Protein 5E6Z (pdb70)

B-factor: mean 31.88, std 15.24, range [7.09, 123.23]

Sequence (2352 aa):
THLRPYETLGAHADTMDGVTGTRFSVWAPNARRVSVVGQFNYWDGRRHPMRLRKESGIWELFIPGAHNGQLYKYEMIDANGNLRLKSDPYAFEAQMRPETASLICGLLPEKVVQTEERKKANQFDAPISIYEVVHLGSWRRHTDNNFWLSYRELADQLVPYAKWMGFTHLELLPINEHPFFDGSWGYQPTGLYAPTRRFGTRDDFRYFIDAAHAAGLNVILDWVPGHFPTDDFALAEFDGTNLYEHSTLIYNYGRREVSNFLVGNALYWIERFGIDALRVDAVASMIYRRGGRENLEAIEFLRNNTNRILGEQVSGAVTMAEESTDFPGVSRPQDMGGLGFWYKWNLGWMHDTLDYMKLDPVVYRQYHHDKLTFGILYNYTENFVLPLSHDEVVHGKKSILDRMPGDAWQKFANLRAYYGWMWAFPGKKLLFMGNEFAQGREWNHDASLDWHLLEGGDNWHHGVQRLVRDLNLTYRHHKAMHELDFDPYGFEWLVVDDDKEERSVLIFVRRDKEGNEIIVASNFTPVPRHDYRFGINQPGKWREILNTDSMHHYHGSNAGNGGTVHSDEIASHGRQHSLSLTLPPLATIWLVREAETHLRPYETLGAHADTMDGVTGTRFSVWAPNARRVSVVGQFNYWDGRRHPMRLRKESGIWELFIPGAHNGQLYKYEMIDANGNLRLKSDPYAFEAQMRRPETASLICGLPEKVVQTEEERKKANQFDAPISIYEVHLGSWRRHTDNNFWLSYRELADQLVPYAKKWMGFTHLELLPINEHPFDGSWGYQPTGLLYAPTRRFGTRDDFRYFIDAAHAAGLNVILLDWVPGHFPTDDFALAEFDGTNLYEHSDPRTLIYNYGRREVSNFLVGNALYWIERFGIDALRVDAVASMIYRDIPNEFGGRENLEAIEFLRNTNRILGEQVSGAVTMAEESTDFPGVSRPQDMGGLGFWYKWNLGWMHDTLDYMKLDPVYRQYHHDKLTFGILLYNYTENFVLPLSHDEVVHGKKSILDRMPGDAWQKFANLRAYYGWMWAFPGKKLLFMGNEFAQGREWNHDASLDWHLLEGGDNWHHGVQRLVRDLNLTYRHHKAMHELDFDPYGFEWLVVDDKERSVLIFVRRDKEGNEIIVASNFTPVPRHDYRFGINQPGKWRREILNTDSMHHYHGSNAGNGGTVHSDEIASHGRQHSLSLTLPPLATIWLVREAEHLRPYETLGAHADTMDGVTGTRFSVWAPNARRVSVVGQFNYWDGRRRHPMRLRKESGIWELFIPGAHNGQLYKYEMIDANGNLRLKSDPYAFEAQMRPETASLICGLPEKVVQTEERKKANQFDAPISIYEVHLGSWRRHTDNNFWLSYRELADQLVPYAKWMGFTHLELLPINEHPFDGSWGYQPTGLYAPTRRFGTRDDFRYFIDAAHAAGLNVILDWVPGHFPTDDFALAEFDGTNLYEHSLIYNYGRREVSNFLVGNALYWIERFGIDALRVDAVASMIYRENLEAIEFLRNTNRILGEQVSGAVTMAEESTDFPGVSRPQDMGGLGFWWYKWNLGWMHDTLDYMKLDPVYRQYHHDKLTFGILYNYTENFVLPLSHDEVVHGKKSILDRMPGDAWQKFANLRAYYGWMWAFPGKKLLFMGNEFAQGREWNHDASLDWHLLEGGDNWHHGVQRLVRDLNLTYRHHKAMHELDFDPYGFEWLVVDDKERSVLIFVVRRDKEGNEIIVASNFTPVPRHDYRFGINQPGKWRREILNTDSMHYHGSNAGNGGTVHSDEIASHGRQHSLSLTLPPLATIWLVREAETHLRPYETLGAHADTMDGVTGTRRFSVWAPNARRVSVVGQFNYWDGRRHPMRLRKESGIWELFIPGAHNGQLYKYEMIDANGNLRLKSDPYAFEAQMRPETASLICGLPEKVVQTEERKKANQFDAPISIYEVHLGSWRRHTDNNFWLSYRELADQLVPYAKWMGFTHLELLPINEHPFDGSWGYQPTGLYAPTRRRFGTRDDFRYFIDAAHAAGLNVILDWVPGHFPTDDFALAEFDGTNLYEHSTLIYNYGRREVSNFLVGNALYWIERFGIDALRVDAVASMIYRDGRENLEAIEFLRNTNRILGEQVSGAVTMAEESTDFPGVSRPQDMGGLGFWYKWNLGWMHDTLDYMKLDPVYRQYHHDDKLTFGILYNYTENFVLPLSHDEVVHGKKSILDRMPGDAWQKFANLRAYYGWMWAFPGKKLLFMGNEFAQGREWNHDASLDWHLLEGGDNWHHGVQRLVRDLNLTYRHHKAMHELDFDPYGFEWLVVDDKERSVLIFVVRRDKEGNEIIVASNFTPVPRHDYRFGINQPGKWREILNTDSMHYHGSNAGNGGTVHSDEIASHGRQHSLSLTLPPLATIWLVREAE

CATH classification: 2.60.40.10 (+2 more: 3.20.20.80, 2.60.40.1180)

Organism: Escherichia coli O139:H28 (strain E24377A / ETEC) (NCBI:txid331111)

Foldseek 3Di:
DLQACLQPAAWAWDQDVHFIWIKHKDAALQFPWKFKAWPLHVRDSVPGTFDDPNVGRMTIGTDGPHAFPIWIWMWTQFSVGDTDTAERLSQLAADAPPDGTGGHDHFAAWDAADPLLLVCPDQLAFAAEAEELQLAAAADPPPQAGAALQVCLVPVLVVCLLLQHQAYEYEAQAADNDLVVSNQQHQHLNYGHPSRHHPVSNLVSCVSNVVSNHAYEYAHHLFHDHDPPPRQQCRRVDRDQFDVVTGGPLVDSSNLSSRLNSVVRCCTRSVHQEYEYEPLQSQQACVPGGDPSSLVSQLVSLVVCCVPPNSHFYEYEYDPCDFAQCHHVVPVHSNGPEYEPVLLVVLVLVLQLDDLQCNLVRLCSLLVCVVCQQRGQYEHEPELVCQDDPNWFSLVSGDDDNVRSLLLLLASLLSNQQAQHHYYYYNLSQLRQGHGDDSSGYGPCVVCDDDDDLSNLSNVSSSLSSVVCRVDSLRRRPSNPPLQKAWFPSNPSVQSKTWIWGAHPVGFTKIKIGGQAQDKDFQAKTADDDFAKKDWSHKSQCCSNPHPRDWAPDIWGWDQPDHPNHRIMTGIIHHGSMMIMMGHDDD/DLLAVLQPAAWAWDADPRFIFIKHKAQFQQFPWKAKAWPVNVRDRVPGTWDAPNVRNMTMDTDGPHDFFIWIWMFTLFNVRDTDTAEGLSQLAADDPPDGTGTRDGFAAWDAADPLLLVCPDQLAFAAEAEELQLAQAADPPPRAGAALQVCLVPVLVVCLLLQHQEYEYQAQAADHDLVVSNQQHLHLNYGHPSRHHPVSNLVSCVSNVVSNHAYEYAHHLFHDHDPPPRPACNRVDRDQFDDDVVRTHGPLQDSSNLSSRLSSVVRCCTRRVHQEYEYEPLQSQQAPCVAPPVRHGTPPSSLVSLLVSLVVCCVPPPSRFYEYEYDPCPFACCHHVVVVYSNGPEYEPVLLVVLLLVLQLDDLQCNLVSLCSLVVCVVCQQRGQYEHEPELVCQDDPNWFSLVSGDDDPQRSLLLLLQSVLSNQQAQHHYYYYNQVQLRQGHGRDSSGYGPCVVCPDDDDLSVLSNVSSSLSSVVCRVDSLRRRPSNPPLQKDWFDSNPSNQSKTWIWGAHPVGWTKIKIGGQAQDKDFQAKTADDDFAKKDWSHKSQCVSSPHPRDWAPDIWGWAQDDHSNHRIMTTIIHHGSMMTMMGGDDD/DLACLQPAAWAWDADPNFTFIKHKAAQLLWPWKAKAFVVNVRDRVPGTWDAPNVRNMTMDTDTPHDFFTWIWMWTQFNVRDTDTAERLSQQAFDDQPDGTGTDDGFAAWDDQDPLLLVCPDQLHFAAEAEDLQLAAAADPVPRAGAALQSCLVPVQVVCLLLQHQAYEYEAQAADNDLVCSNQQHLHLNYGHCSRHHPVSNLVSCVSNVVSNHAYEYAHHQFHDHPPPPRQACRRPHRPQCDCPHGPLVDDVNLSSRLNSVVRCCTRRVHQEYEYEALQSQQPVGDVSSLVSLLVSLVVCCVPPNSRFYEYEYPDCPFAQCHHVVVVYSNGPEYEPVLLVVLLLVLQLDDQVCNLVRLCSLVVCVVCQQRGQYAHDPELVCQDDPNWFSLVSHDDPPQRSLLLLLQSVLSNLQAQHHYYHYNLSQLPQGHGRDSSYYRPCVVCPDDDDLSNLSNVSSSLSSVVCRVDSLRRRPSNPPLQKDWFDSNVSVQSKGKIWGAHPVGFIKIKIGGQAQDKDFQAKTADDDFAKKDWPDKSLCVSSVHPRDWQPDIWGWDLDDHSHHRIMTTIIHHGSMMTMMGHDDD/DLQAVLQPAAWDWDADPNFTFIKHKAAQQQFPWKFKAFVVHPRDRPPGTWDADNVGSMTMDTDGPHDFFTWIWMWTLFNVRDTDTAERLSAQAFDPPPDTTGTRDGFAAWDDADVLLLVCVDQLAFAAEAEDLQLAAAADDPPLAGAALQSCLVPVLVVCLLLQHQEYEYEAQAADDDLVVSNQQHQHLNYGHPRRHHVVSNLVSCVSNVVSNHAYEYAHHLFHDHDPPCRPACNRVDRDQFDVVTGGPLLDSSNLSSRLSSVVRCCTRRVHQEYEYEALQSQQAPCVGGPVSSLVSQLVSLVVCCPPVNSRFYEYEYDPCPFACCHHVVVPHSNHPEYEPVLLVVLVLVLQLDAVVCNLVRLCSLVVCVVCQQRGQYEHDPELVCQDDPNWFSLVSHDDDPQRSLLLLLQSVLSNQQAQHHYYYYNLSQLRQGHGDDSSGYHPCCVCPDDDDLSVLSNVSSSLSSVVCRVDSLRRRPSNPPLQKAWFDSNPSVQSKTWIWGAHPVGFIKIKIGGQAQDKDFQAKTADDDFAKKDWSHKSQCVSSPHPRDWAPDIFGWDQDDHPNHRIMTTIIRHGSMMIMMGGDDD

Solvent-accessible surface area: 88338 Å² total; per-residue (Å²): 140,52,54,36,13,0,51,64,14,0,2,28,82,51,76,74,155,65,78,95,4,2,80,0,8,2,10,0,50,59,0,137,97,2,2,0,1,0,95,39,1,187,101,19,16,204,144,45,89,12,68,57,135,81,145,46,3,33,22,54,34,28,2,73,53,1,100,89,51,29,25,2,33,1,23,1,30,5,31,130,47,73,90,112,98,14,25,5,15,5,8,4,6,15,40,117,113,118,101,42,5,1,24,2,26,10,40,10,136,112,28,123,28,62,127,109,30,48,115,27,2,87,84,69,10,28,0,0,0,0,0,0,17,4,3,0,0,60,34,20,118,140,68,75,132,75,3,37,0,102,30,0,5,73,27,0,5,45,30,0,81,78,5,0,1,12,0,0,0,0,3,4,4,7,19,7,27,123,44,43,13,35,0,20,85,0,36,13,6,0,0,1,0,54,33,10,22,47,12,79,26,0,45,87,0,0,57,23,0,24,95,18,59,4,4,0,0,2,3,8,0,1,18,53,10,2,89,22,85,170,11,7,23,105,0,0,18,53,55,0,2,5,66,142,166,68,85,1,25,14,49,76,153,63,0,17,27,2,1,4,0,0,0,0,0,4,9,26,23,0,6,1,0,0,0,2,2,18,28,0,14,61,9,0,47,225,74,88,154,59,35,113,59,0,7,84,4,3,62,42,4,4,115,17,1,33,115,65,16,69,21,3,8,3,0,0,23,3,72,68,122,16,96,16,0,5,67,62,55,127,129,54,1,0,10,8,63,0,14,3,3,35,35,4,4,96,34,0,6,55,0,0,108,41,70,18,92,121,0,69,144,59,3,83,53,3,31,100,4,24,143,44,1,63,76,8,13,4,0,0,3,0,2,3,54,19,6,9,153,60,96,110,5,3,12,58,32,2,22,41,101,55,146,47,50,12,10,1,0,12,0,1,0,0,0,0,0,0,1,0,0,0,0,0,0,0,3,2,11,0,0,2,15,22,161,57,16,80,51,88,32,33,10,9,38,111,42,18,93,36,46,81,42,100,29,21,0,0,30,67,0,0,33,28,0,0,36,4,0,94,41,41,117,3,0,6,26,23,1,45,61,88,106,0,14,52,45,6,2,61,87,6,103,121,102,1,0,0,0,0,0,0,22,12,146,154,11,84,10,5,0,0,1,0,0,0,15,62,69,64,54,115,119,15,78,0,0,5,57,49,48,5,49,1,91,41,37,7,17,1,9,24,101,40,13,66,14,87,80,32,25,30,54,22,55,30,102,9,51,127,87,78,20,86,91,54,117,43,0,0,30,2,25,2,1,32,10,2,0,1,0,0,27,93,43,53,85,146,90,29,37,14,0,64,100,18,0,4,28,84,52,75,86,153,68,78,92,6,2,71,0,11,4,15,0,41,64,9,147,147,1,7,0,1,0,80,32,1,187,101,53,16,217,136,38,84,12,137,28,92,166,156,45,6,40,18,43,40,23,3,78,53,3,103,85,43,28,26,2,39,0,44,1,27,12,28,99,29,68,104,113,102,14,34,4,12,10,6,5,14,16,48,102,77,126,100,50,4,0,35,0,20,10,38,10,140,122,29,130,28,59,130,114,32,61,142,27,2,98,82,64,9,29,0,0,0,0,0,0,16,6,3,0,0,65,27,35,103,135,71,80,130,65,4,39,0,113,55,0,7,95,37,0,4,45,31,0,87,79,5,0,2,11,0,0,0,0,3,4,4,11,12,7,46,125,54,46,16,33,0,25,83,0,35,11,6,0,0,1,0,55,25,9,13,43,16,86,29,0,46,95,0,0,60,23,0,23,86,16,47,2,5,0,0,2,3,9,3,0,19,46,8,2,77,25,84,172,14,5,18,106,1,0,11,45,59,0,4,8,77,48,61,133,245,175,61,67,3,38,11,49,76,142,53,0,21,18,2,0,4,0,2,0,0,0,4,10,20,29,0,4,2,0,0,0,3,1,16,27,0,15,74,6,0,43,94,150,97,92,14,144,163,56,29,152,47,25,44,76,0,6,96,7,2,49,53,3,6,104,14,2,32,117,72,16,77,17,2,9,3,0,0,27,2,74,68,120,17,104,15,0,5,70,75,55,129,160,39,2,0,12,8,58,0,13,3,3,36,34,5,4,95,34,1,6,60,0,0,113,37,71,23,91,124,0,47,148,62,7,88,45,4,27,101,4,30,141,45,1,58,79,9,14,7,0,0,2,0,4,2,54,18,5,10,151,63,94,112,5,3,10,57,29,7,21,49,90,55,68,49,48,11,0,0,0,1,0,1,0,0,1,0,0,0,1,0,0,0,0,0,1,0,3,2,9,0,0,2,13,23,160,57,15,76,49,84,29,34,7,8,35,99,43,31,115,39,46,79,38,78,24,28,0,0,29,62,0,0,32,34,0,0,36,5,0,93,36,42,123,4,0,9,26,14,1,44,56,88,45,0,11,51,46,6,1,61,96,14,111,145,107,2,0,0,0,0,0,0,21,11,97,88,5,85,11,4,0,0,2,0,1,1,17,50,74,58,54,119,122,19,82,0,0,4,36,27,5,0,51,0,55,42,51,7,18,0,0,30,101,47,13,57,11,65,84,30,28,29,53,13,43,29,104,9,50,128,84,81,20,87,66,33,56,25,0,0,29,2,23,2,1,10,1,2,0,0,0,0,36,49,48,54,49,102,66,54,13,0,66,70,19,0,2,25,90,61,83,111,152,66,75,93,8,3,64,0,1,5,15,0,43,67,8,150,72,0,0,0,0,0,109,57,2,190,94,62,7,183,164,35,71,13,148,45,70,182,164,42,5,40,17,37,40,26,6,82,53,9,105,90,38,49,23,2,42,1,21,1,36,10,33,108,36,63,97,106,103,11,41,4,12,9,6,4,9,15,33,52,95,120,73,67,2,2,30,2,17,11,38,11,145,111,26,132,23,60,122,126,31,64,128,30,1,80,76,64,7,29,0,0,0,0,0,0,18,6,2,0,0,63,25,30,118,107,72,73,130,81,4,39,0,110,58,0,6,102,32,0,4,46,30,0,91,84,5,0,2,11,0,0,0,0,4,4,4,4,26,10,46,119,44,41,14,30,0,21,74,0,37,9,4,0,0,2,1,69,50,11,18,43,19,85,27,0,49,95,0,0,57,23,0,28,92,22,54,3,5,0,0,3,3,8,0,0,18,52,13,4,86,17,95,166,9,7,19,96,1,0,14,46,66,0,4,7,70,135,125,86,1,30,13,52,78,186,70,0,23,37,3,0,2,0,0,0,0,0,3,9,20,29,0,2,1,0,0,1,1,4,15,26,0,14,70,8,0,115,262,94,35,130,61,0,6,87,6,3,62,45,5,9,110,14,2,30,110,79,18,69,21,4,7,7,0,0,21,2,78,56,137,21,100,17,0,5,69,65,52,142,154,46,1,0,11,9,95,0,19,2,2,31,34,5,2,96,32,2,7,63,0,1,110,44,69,19,94,118,0,45,150,69,2,94,58,4,26,101,4,27,141,46,1,64,77,10,14,6,0,0,1,0,2,2,49,15,6,8,154,60,89,104,4,3,11,58,26,7,21,47,93,52,65,47,39,14,0,0,0,1,0,2,0,0,1,0,0,0,1,1,0,0,0,0,0,0,2,2,9,0,0,2,15,23,162,58,16,77,48,82,30,33,7,9,40,113,43,19,78,34,46,78,39,78,22,23,0,0,33,90,0,0,31,37,0,0,37,5,0,92,47,40,88,4,0,9,36,14,1,42,58,88,109,0,14,43,48,9,1,57,95,12,93,132,105,2,0,0,0,0,0,0,25,4,143,136,13,79,9,5,0,0,1,0,1,1,17,44,72,55,57,120,122,18,84,0,0,4,55,50,52,6,52,0,66,37,49,8,17,0,0,20,53,37,15,61,11,64,95,29,28,31,49,17,52,29,110,9,50,120,93,85,17,95,87,58,112,37,0,0,30,3,24,1,1,10,2,1,0,0,0,0,35,82,44,53,93,125,108,55,34,13,0,48,94,19,0,2,27,88,53,72,89,153,68,76,94,7,2,49,0,7,4,9,0,41,64,9,147,71,0,0,0,0,0,105,57,4,194,93,55,10,205,177,39,70,13,151,40,54,177,155,45,6,43,14,34,41,27,8,82,54,10,105,95,43,45,29,3,28,0,22,0,38,7,26,104,28,67,93,118,97,15,43,6,12,9,9,4,11,19,49,122,101,117,116,63,4,3,42,2,23,10,38,11,139,117,30,129,26,50,120,104,30,55,134,29,1,88,77,66,8,30,0,0,0,0,0,0,16,5,3,0,0,63,36,30,108,138,85,79,129,82,4,37,0,111,56,0,7,106,29,0,5,45,29,0,95,78,4,0,2,13,0,0,0,0,4,4,4,8,11,8,17,121,44,45,15,33,0,22,88,0,38,15,8,0,0,1,0,60,38,9,16,42,15,84,27,0,49,90,0,0,60,25,0,27,92,16,58,3,4,0,0,3,3,9,0,0,15,46,11,4,75,26,90,178,14,7,19,110,0,0,13,45,56,0,4,5,56,133,176,72,60,1,29,11,51,78,133,42,0,18,24,2,0,3,0,1,0,0,0,3,8,19,28,0,4,1,0,0,0,4,4,16,27,0,16,66,8,0,62,126,122,125,156,84,2,123,67,0,8,93,8,4,60,46,5,9,109,11,3,32,120,72,18,73,22,6,6,5,0,0,22,2,72,70,124,20,100,16,0,10,70,59,55,141,145,41,2,0,11,8,102,0,12,3,4,31,36,5,2,97,36,0,7,55,0,0,108,41,16,22,24,54,0,44,80,61,5,92,52,2,27,98,4,24,144,45,2,68,79,8,12,6,0,0,1,0,3,2,58,18,5,9,146,59,92,115,4,3,11,58,30,7,4,19,38,51,66,37,51,13,0,1,0,1,0,0,0,0,0,0,0,0,2,1,0,0,0,0,0,0,3,3,9,0,0,3,13,23,163,56,14,79,46,88,28,34,9,9,45,98,40,22,115,36,45,76,44,82,26,20,0,0,30,55,0,0,32,29,0,0,37,4,0,92,50,41,108,3,0,3,18,30,1,40,59,86,107,0,15,56,48,8,1,58,90,15,100,85,85,1,0,0,0,0,0,0,25,12,128,139,12,89,11,5,1,0,2,0,0,1,12,41,11,31,18,118,121,19,81,0,0,4,58,51,55,2,45,0,63,43,47,8,18,1,1,27,89,46,11,64,10,68,79,26,28,28,50,14,38,30,102,9,52,124,87,78,20,86,89,46,114,35,0,0,28,2,24,1,1,11,1,2,0,0,0,1,38,86,41,59,88

Radius of gyration: 47.49 Å; Cα contacts (8 Å, |Δi|>4): 5665; chains: 4; bounding box: 116×115×127 Å

Secondary structure (DSSP, 8-state):
--S-GGGTSEEEEEEETTEEEEEEEEE-SS-SEEEEEETTTTT-TTT-B-EEETTTTEEEEEEET--TT-EEEEEEE-SSS-EEEE--TT-SSBPPSS---EE---PPPPPPPPHHHHHHTSTTS--EEEEE-TTTS-B-TTT-PBPPHHHHHHHHHHHHHHTT-SEEEEPP-EE-S-GGGTTSS-SEEEEE-GGG--HHHHHHHHHHHHHTT-EEEEEE-TT----STT-STTSSSS-SSB-----B-TTSHHHHHHHHHHHHHHHHHH---EEEE--HHHHH---TT--HHHHHHHHHHHHHHHHHSBTBEEEE--SS--TTTTS-TTTT----SEEE-HHHHHHHHHHHHS-GGGGGG-THHHHHHHHHGGGS-EEEEE-GGGGSTTS--TGGGS-SSHHHHHHHHHHHHHHHHHSSSEEEEETTGGGT-SSPP-TTS---GGGG-SS--HHHHHHHHHHHHHHHHHH-GGGTTTTTSGGGEEEEEEEETTTTEEEEEEE-TT--EEEEEEE-SSS-EEEEEEEESS-SEEEEEEETT-GGGTS---S--S-EE-BS--BTTBSEEEEEEE-TTEEEEEEEEP-/-TT-GGGTSEEEEEEETTEEEEEEEEE-TT-SEEEEEEGGGTT-TTT-B-EEETTTTEEEEEEET--TT-EEEEEEE-TTS-EEEE--TT-SSB-STT---EE---PPPP-PPPHHHHHHTSTTS--EEEEE-GGGS-B-TTT-PBPPHHHHHHHHHHHHHHTT-SEEEESP-EE-S-GGGTTSS-SEEEEE-GGG--HHHHHHHHHHHHHTT-EEEEEE-TTS---STTSSTTTTSS-SSB--------B-TTSHHHHHHHHHHHHHHHHHH---EEEE--HHHHHB-----TTS-SB-HHHHHHHHHHHHHHHHHSBTBEEEE--SS--TTTTS-GGGT----SEEE-HHHHHHHHHHHHS-GGGGGG-THHHHHHHHHGGGS-EEEEE-GGGSSTT---HHHHS-SSHHHHHHHHHHHHHHHHHSSSEEEEETTGGGT-SSPP-TTS---GGGGSSS--HHHHHHHHHHHHHHHHHH-GGGTTTTTSGGGEEEEE---TTTTEEEEEEE-TT--EEEEEEE-SSS-EEEEEEEESS-SEEEEEEETT-GGGTS---S--S-EE-BS--BTTBSEEEEEEE-TTEEEEEEEEP-/---GGGTSEEEEEEETTEEEEEEEEE-TT-SEEEEESGGGTT-TTTSB-EEETTTTEEEEEEET--TT-EEEEEEE-TTS-EEEE--TT-SEE--SS---EE---PPPP-PPPHHHHHHTSTTS--EEEEE-TTTS-B-TTT-PBPPHHHHHHHHHHHHHHTT-SEEEEPP-EE-S-GGGTTSS-SEEEEE-GGG--HHHHHHHHHHHHHTT-EEEEEE-TT----STTSSTTTTSS-SSB----B-TTSHHHHHHHHHHHHHHHHHH---EEEE--HHHHH----HHHHHHHHHHHHHHHHHSTT-EEEE--SS--TTTTS-GGGT----SEEE-HHHHHHHHHHHHS-GGGGGGGTHHHHHHHHTGGGS-EEEEE-GGGGSTT---SGGG--SSHHHHHHHHHHHHHHHTTSSSEEEEETTGGGT-SSPP-TTS---GGGGSSS--HHHHHHHHHHHHHHHHHH-GGGTTTTTSGGGEEEEEEEETTTTEEEEEEE-TT--EEEEEEE-SSS-EEEEEEEESS-SEEEEEEETT-GGGTS---S--S-EE-BS--BTTBSEEEEEEE-TTEEEEEEEEP-/--S-GGGTSEEEEEEETTEEEEEEEEE-TT-SEEEEEEGGGTT-TTTSB-EEETTTTEEEEEEET--TT-EEEEEEE-TTS-EEEE--TT-SSBPPSSS--EE---PPPP-PPPHHHHHHTSTTS--EEEEE-TTTS-B-TTT-PBPPHHHHHHHHHHHHHHTT-SEEEEPP-EE-S-GGGTTSS-SEEEEE-GGG--HHHHHHHHHHHHHHT-EEEEEE-TTS---STT-STTTTSS-SSB-----B-TTSHHHHHHHHHHHHHHHHHH---EEEE--HHHHHB----B-HHHHHHHHHHHHHHHHHSTT-EEEE--SS--TTTTS-GGGT----SEEE-HHHHHHHHHHHHS-GGGGGG-THHHHHHHHHTTSS-EEEEE-GGGSSTT---SGGG--SSHHHHHHHHHHHHHHHHHSSSEEEEETTGGGT-SSPP-TTS---GGGGSSS--HHHHHHHHHHHHHHHHHH-GGGTTTTTSGGGEEEEE---TTTTEEEEEEE-TT--EEEEEEE-SS--EEEEEEEESS-SEEEEEEETT-GGGTS---S--S-EE-BS--BTTBSEEEEEEE-TTEEEEEEEEP-

Nearest PDB structures (foldseek):
  5e6z-assembly4_D  TM=1.002E+00  e=0.000E+00  Escherichia coli O139:H28 str. E24377A
  5e70-assembly4_D  TM=9.996E-01  e=0.000E+00  Escherichia coli O139:H28 str. E24377A
  5e70-assembly1_A  TM=9.996E-01  e=0.000E+00  Escherichia coli O139:H28 str. E24377A
  1m7x-assembly4_D  TM=9.978E-01  e=0.000E+00  Escherichia coli
  4lpc-assembly1_A  TM=9.979E-01  e=0.000E+00  Escherichia coli

InterPro domains:
  IPR004193 Glycoside hydrolase, family 13, N-terminal [PF02922] (125-207)
  IPR006047 Glycosyl hydrolase family 13, catalytic domain [PF00128] (273-344)
  IPR006047 Glycosyl hydrolase family 13, catalytic domain [SM00642] (247-596)
  IPR006048 Alpha-amylase/branching enzyme, C-terminal all beta [PF02806] (628-725)
  IPR006407 1,4-alpha-glucan-branching enzyme, GlgB [MF_00685] (101-726)
  IPR006407 1,4-alpha-glucan-branching enzyme, GlgB [TIGR01515] (109-723)
  IPR013780 Glycosyl hydrolase, all-beta [G3DSA:2.60.40.1180] (623-728)
  IPR013783 Immunoglobulin-like fold [G3DSA:2.60.40.10] (2-102)
  IPR013783 Immunoglobulin-like fold [G3DSA:2.60.40.10] (103-221)
  IPR014756 Immunoglobulin E-set [SSF81296] (16-115)
  IPR014756 Immunoglobulin E-set [SSF81296] (117-223)
  IPR017853 Glycoside hydrolase superfamily [SSF51445] (228-621)
  IPR037439 1,4-alpha-glucan-branching enzyme [PIRSF000463] (10-726)
  IPR044143 Glycogen branching enzyme GlgB, N-terminal Early set domain [cd02855] (118-221)
  IPR054169 1,4-alpha-glucan branching enzyme GlgB, N-terminal domain [PF22019] (7-99)

Structure (mmCIF, N/CA/C/O backbone):
data_5E6Z
#
_entry.id   5E6Z
#
_cell.length_a   91.952
_cell.length_b   102.995
_cell.length_c   186.239
_cell.angle_alpha   90.00
_cell.angle_beta   91.57
_cell.angle_gamma   90.00
#
_symmetry.space_group_name_H-M   'P 1 21 1'
#
loop_
_entity.id
_entity.type
_entity.pdbx_description
1 polymer '1,4-alpha-glucan branching enzyme GlgB'
2 branched Cycloheptakis-(1-4)-(alpha-D-glucopyranose)
3 non-polymer GLYCEROL
4 water water
#
loop_
_atom_site.group_PDB
_atom_site.id
_atom_site.type_symbol
_atom_site.label_atom_id
_atom_site.label_alt_id
_atom_site.label_comp_id
_atom_site.label_asym_id
_atom_site.label_entity_id
_atom_site.label_seq_id
_atom_site.pdbx_PDB_ins_code
_atom_site.Cartn_x
_atom_site.Cartn_y
_atom_site.Cartn_z
_atom_site.occupancy
_atom_site.B_iso_or_equiv
_atom_site.auth_seq_id
_atom_site.auth_comp_id
_atom_site.auth_asym_id
_atom_site.auth_atom_id
_atom_site.pdbx_PDB_model_num
ATOM 1 N N . THR A 1 1 ? 38.358 17.051 42.360 1.00 79.73 117 THR A N 1
ATOM 2 C CA . THR A 1 1 ? 37.834 18.382 42.646 1.00 76.55 117 THR A CA 1
ATOM 3 C C . THR A 1 1 ? 36.340 18.479 42.343 1.00 69.60 117 THR A C 1
ATOM 4 O O . THR A 1 1 ? 35.927 19.211 41.441 1.00 72.69 117 THR A O 1
ATOM 8 N N . HIS A 1 2 ? 35.535 17.734 43.094 1.00 63.49 118 HIS A N 1
ATOM 9 C CA . HIS A 1 2 ? 34.084 17.790 42.951 1.00 61.82 118 HIS A CA 1
ATOM 10 C C . HIS A 1 2 ? 33.518 18.887 43.846 1.00 56.52 118 HIS A C 1
ATOM 11 O O . HIS A 1 2 ? 32.490 19.501 43.539 1.00 49.78 118 HIS A O 1
ATOM 13 N N . LEU A 1 3 ? 34.216 19.132 44.951 1.00 52.92 119 LEU A N 1
ATOM 14 C CA . LEU A 1 3 ? 33.774 20.070 45.981 1.00 51.63 119 LEU A CA 1
ATOM 15 C C . LEU A 1 3 ? 33.856 21.539 45.562 1.00 54.27 119 LEU A C 1
ATOM 16 O O . LEU A 1 3 ? 33.087 22.371 46.054 1.00 45.30 119 LEU A O 1
ATOM 21 N N . ARG A 1 4 ? 34.791 21.858 44.667 1.00 49.32 120 ARG A N 1
ATOM 22 C CA . ARG A 1 4 ? 35.043 23.250 44.293 1.00 46.53 120 ARG A CA 1
ATOM 23 C C . ARG A 1 4 ? 34.933 23.493 42.795 1.00 44.56 120 ARG A C 1
ATOM 24 O O . ARG A 1 4 ? 35.942 23.757 42.139 1.00 44.65 120 ARG A O 1
ATOM 32 N N . PRO A 1 5 ? 33.704 23.422 42.255 1.00 38.27 121 PRO A N 1
ATOM 33 C CA . PRO A 1 5 ? 33.490 23.567 40.806 1.00 46.88 121 PRO A CA 1
ATOM 34 C C . PRO A 1 5 ? 33.916 24.928 40.259 1.00 49.95 121 PRO A C 1
ATOM 35 O O . PRO A 1 5 ? 34.247 25.019 39.073 1.00 43.93 121 PRO A O 1
ATOM 39 N N . TYR A 1 6 ? 33.919 25.957 41.108 1.00 43.46 122 TYR A N 1
ATOM 40 C CA . TYR A 1 6 ? 34.283 27.312 40.690 1.00 42.73 122 TYR A CA 1
ATOM 41 C C . TYR A 1 6 ? 35.740 27.413 40.259 1.00 38.99 122 TYR A C 1
ATOM 42 O O . TYR A 1 6 ? 36.119 28.337 39.541 1.00 40.28 122 TYR A O 1
ATOM 51 N N . GLU A 1 7 ? 36.556 26.469 40.710 1.00 41.02 123 GLU A N 1
ATOM 52 C CA . GLU A 1 7 ? 37.953 26.429 40.297 1.00 49.42 123 GLU A CA 1
ATOM 53 C C . GLU A 1 7 ? 38.104 25.926 38.860 1.00 50.96 123 GLU A C 1
ATOM 54 O O . GLU A 1 7 ? 39.154 26.111 38.245 1.00 51.24 123 GLU A O 1
ATOM 60 N N . THR A 1 8 ? 37.055 25.297 38.329 1.00 48.13 124 THR A N 1
ATOM 61 C CA . THR A 1 8 ? 37.090 24.774 36.958 1.00 49.52 124 THR A CA 1
ATOM 62 C C . THR A 1 8 ? 36.099 25.479 36.032 1.00 50.17 124 THR A C 1
ATOM 63 O O . THR A 1 8 ? 36.483 26.033 35.002 1.00 50.73 124 THR A O 1
ATOM 67 N N . LEU A 1 9 ? 34.821 25.444 36.394 1.00 42.29 125 LEU A N 1
ATOM 68 C CA . LEU A 1 9 ? 33.791 26.108 35.603 1.00 47.45 125 LEU A CA 1
ATOM 69 C C . LEU A 1 9 ? 34.006 27.616 35.565 1.00 51.99 125 LEU A C 1
ATOM 70 O O . LEU A 1 9 ? 34.738 28.169 36.389 1.00 51.96 125 LEU A O 1
ATOM 75 N N . GLY A 1 10 ? 33.366 28.277 34.606 1.00 46.63 126 GLY A N 1
ATOM 76 C CA . GLY A 1 10 ? 33.489 29.714 34.463 1.00 49.11 126 GLY A CA 1
ATOM 77 C C . GLY A 1 10 ? 34.672 30.118 33.606 1.00 52.65 126 GLY A C 1
ATOM 78 O O . GLY A 1 10 ? 35.160 29.333 32.794 1.00 50.71 126 GLY A O 1
ATOM 79 N N . ALA A 1 11 ? 35.129 31.354 33.788 1.00 49.80 127 ALA A N 1
ATOM 80 C CA . ALA A 1 11 ? 36.253 31.892 33.027 1.00 47.71 127 ALA A CA 1
ATOM 81 C C . ALA A 1 11 ? 37.524 31.949 33.872 1.00 50.87 127 ALA A C 1
ATOM 82 O O . ALA A 1 11 ? 37.545 32.569 34.939 1.00 45.20 127 ALA A O 1
ATOM 84 N N . HIS A 1 12 ? 38.579 31.301 33.386 1.00 46.70 128 HIS A N 1
ATOM 85 C CA . HIS A 1 12 ? 39.863 31.291 34.076 1.00 47.81 128 HIS A CA 1
ATOM 86 C C . HIS A 1 12 ? 41.003 31.559 33.111 1.00 54.97 128 HIS A C 1
ATOM 87 O O . HIS A 1 12 ? 40.934 31.187 31.943 1.00 59.51 128 HIS A O 1
ATOM 94 N N . ALA A 1 13 ? 42.052 32.206 33.605 1.00 56.44 129 ALA A N 1
ATOM 95 C CA . ALA A 1 13 ? 43.255 32.417 32.811 1.00 63.07 129 ALA A CA 1
ATOM 96 C C . ALA A 1 13 ? 43.963 31.086 32.572 1.00 65.60 129 ALA A C 1
ATOM 97 O O . ALA A 1 13 ? 44.023 30.239 33.464 1.00 66.60 129 ALA A O 1
ATOM 99 N N . ASP A 1 14 ? 44.497 30.905 31.368 1.00 70.70 130 ASP A N 1
ATOM 100 C CA . ASP A 1 14 ? 45.243 29.695 31.040 1.00 74.64 130 ASP A CA 1
ATOM 101 C C . ASP A 1 14 ? 46.354 29.971 30.029 1.00 78.96 130 ASP A C 1
ATOM 102 O O . ASP A 1 14 ? 46.338 30.982 29.325 1.00 79.44 130 ASP A O 1
ATOM 107 N N . THR A 1 15 ? 47.320 29.063 29.966 1.00 85.57 131 THR A N 1
ATOM 108 C CA . THR A 1 15 ? 48.399 29.159 28.993 1.00 90.30 131 THR A CA 1
ATOM 109 C C . THR A 1 15 ? 48.338 27.987 28.019 1.00 91.64 131 THR A C 1
ATOM 110 O O . THR A 1 15 ? 48.378 26.826 28.430 1.00 91.76 131 THR A O 1
ATOM 114 N N . MET A 1 16 ? 48.217 28.293 26.730 1.00 94.71 132 MET A N 1
ATOM 115 C CA . MET A 1 16 ? 48.295 27.262 25.698 1.00 98.59 132 MET A CA 1
ATOM 116 C C . MET A 1 16 ? 49.674 27.255 25.055 1.00 103.42 132 MET A C 1
ATOM 117 O O . MET A 1 16 ? 49.998 28.123 24.241 1.00 100.88 132 MET A O 1
ATOM 122 N N . ASP A 1 17 ? 50.471 26.256 25.429 1.00 108.06 133 ASP A N 1
ATOM 123 C CA . ASP A 1 17 ? 51.897 26.209 25.113 1.00 110.95 133 ASP A CA 1
ATOM 124 C C . ASP A 1 17 ? 52.625 27.480 25.555 1.00 108.79 133 ASP A C 1
ATOM 125 O O . ASP A 1 17 ? 53.304 27.490 26.583 1.00 109.31 133 ASP A O 1
ATOM 130 N N . GLY A 1 18 ? 52.480 28.546 24.774 1.00 104.33 134 GLY A N 1
ATOM 131 C CA . GLY A 1 18 ? 53.155 29.795 25.067 1.00 103.40 134 GLY A CA 1
ATOM 132 C C . GLY A 1 18 ? 52.331 31.030 24.757 1.00 99.89 134 GLY A C 1
ATOM 133 O O . GLY A 1 18 ? 52.846 32.147 24.801 1.00 98.24 134 GLY A O 1
ATOM 134 N N . VAL A 1 19 ? 51.057 30.840 24.432 1.00 97.89 135 VAL A N 1
ATOM 135 C CA . VAL A 1 19 ? 50.156 31.972 24.227 1.00 93.82 135 VAL A CA 1
ATOM 136 C C . VAL A 1 19 ? 49.058 31.971 25.288 1.00 89.61 135 VAL A C 1
ATOM 137 O O . VAL A 1 19 ? 48.418 30.950 25.536 1.00 86.86 135 VAL A O 1
ATOM 141 N N . THR A 1 20 ? 48.864 33.121 25.927 1.00 85.64 136 THR A N 1
ATOM 142 C CA . THR A 1 20 ? 47.935 33.234 27.045 1.00 84.31 136 THR A CA 1
ATOM 143 C C . THR A 1 20 ? 46.523 33.563 26.579 1.00 79.73 136 THR A C 1
ATOM 144 O O . THR A 1 20 ? 46.332 34.237 25.566 1.00 78.61 136 THR A O 1
ATOM 148 N N . GLY A 1 21 ? 45.538 33.091 27.335 1.00 74.52 137 GLY A N 1
ATOM 149 C CA . GLY A 1 21 ? 44.142 33.356 27.042 1.00 75.12 137 GLY A CA 1
ATOM 150 C C . GLY A 1 21 ? 43.285 32.899 28.204 1.00 69.66 137 GLY A C 1
ATOM 151 O O . GLY A 1 21 ? 43.796 32.674 29.298 1.00 69.08 137 GLY A O 1
ATOM 152 N N . THR A 1 22 ? 41.984 32.757 27.976 1.00 68.86 138 THR A N 1
ATOM 153 C CA . THR A 1 22 ? 41.083 32.327 29.039 1.00 67.00 138 THR A CA 1
ATOM 154 C C . THR A 1 22 ? 40.282 31.078 28.674 1.00 68.76 138 THR A C 1
ATOM 155 O O . THR A 1 22 ? 39.606 31.029 27.643 1.00 66.04 138 THR A O 1
ATOM 159 N N . ARG A 1 23 ? 40.369 30.068 29.533 1.00 66.50 139 ARG A N 1
ATOM 160 C CA . ARG A 1 23 ? 39.596 28.850 29.364 1.00 65.60 139 ARG A CA 1
ATOM 161 C C . ARG A 1 23 ? 38.177 29.071 29.869 1.00 65.73 139 ARG A C 1
ATOM 162 O O . ARG A 1 23 ? 37.973 29.367 31.047 1.00 61.80 139 ARG A O 1
ATOM 170 N N . PHE A 1 24 ? 37.203 28.947 28.972 1.00 62.15 140 PHE A N 1
ATOM 171 C CA . PHE A 1 24 ? 35.796 29.054 29.344 1.00 60.30 140 PHE A CA 1
ATOM 172 C C . PHE A 1 24 ? 35.219 27.658 29.570 1.00 63.35 140 PHE A C 1
ATOM 173 O O . PHE A 1 24 ? 35.655 26.694 28.943 1.00 66.31 140 PHE A O 1
ATOM 181 N N . SER A 1 25 ? 34.240 27.549 30.462 1.00 58.64 141 SER A N 1
ATOM 182 C CA . SER A 1 25 ? 33.589 26.271 30.729 1.00 59.68 141 SER A CA 1
ATOM 183 C C . SER A 1 25 ? 32.180 26.490 31.264 1.00 65.53 141 SER A C 1
ATOM 184 O O . SER A 1 25 ? 31.976 27.278 32.187 1.00 61.41 141 SER A O 1
ATOM 187 N N . VAL A 1 26 ? 31.211 25.794 30.673 1.00 69.06 142 VAL A N 1
ATOM 188 C CA . VAL A 1 26 ? 29.819 25.877 31.108 1.00 66.22 142 VAL A CA 1
ATOM 189 C C . VAL A 1 26 ? 29.189 24.494 31.196 1.00 71.23 142 VAL A C 1
ATOM 190 O O . VAL A 1 26 ? 29.293 23.698 30.263 1.00 75.04 142 VAL A O 1
ATOM 194 N N . TRP A 1 27 ? 28.516 24.219 32.309 1.00 67.77 143 TRP A N 1
ATOM 195 C CA . TRP A 1 27 ? 27.825 22.948 32.487 1.00 70.11 143 TRP A CA 1
ATOM 196 C C . TRP A 1 27 ? 26.419 22.995 31.899 1.00 70.51 143 TRP A C 1
ATOM 197 O O . TRP A 1 27 ? 25.539 23.674 32.426 1.00 68.93 143 TRP A O 1
ATOM 208 N N . ALA A 1 28 ? 26.226 22.274 30.798 1.00 73.60 144 ALA A N 1
ATOM 209 C CA . ALA A 1 28 ? 24.914 22.109 30.177 1.00 75.02 144 ALA A CA 1
ATOM 210 C C . ALA A 1 28 ? 24.914 20.847 29.322 1.00 82.24 144 ALA A C 1
ATOM 211 O O . ALA A 1 28 ? 25.386 20.866 28.185 1.00 83.66 144 ALA A O 1
ATOM 213 N N . PRO A 1 29 ? 24.385 19.743 29.877 1.00 85.45 145 PRO A N 1
ATOM 214 C CA . PRO A 1 29 ? 24.449 18.395 29.291 1.00 86.90 145 PRO A CA 1
ATOM 215 C C . PRO A 1 29 ? 23.692 18.252 27.970 1.00 87.35 145 PRO A C 1
ATOM 216 O O . PRO A 1 29 ? 23.975 17.343 27.190 1.00 85.63 145 PRO A O 1
ATOM 220 N N . ASN A 1 30 ? 22.739 19.142 27.729 1.00 84.40 146 ASN A N 1
ATOM 221 C CA . ASN A 1 30 ? 21.867 19.038 26.568 1.00 89.10 146 ASN A CA 1
ATOM 222 C C . ASN A 1 30 ? 22.285 19.999 25.453 1.00 94.07 146 ASN A C 1
ATOM 223 O O . ASN A 1 30 ? 22.965 19.598 24.503 1.00 95.03 146 ASN A O 1
ATOM 228 N N . ALA A 1 31 ? 21.860 21.255 25.565 1.00 89.44 147 ALA A N 1
ATOM 229 C CA . ALA A 1 31 ? 22.454 22.360 24.803 1.00 95.04 147 ALA A CA 1
ATOM 230 C C . ALA A 1 31 ? 22.495 22.197 23.273 1.00 95.45 147 ALA A C 1
ATOM 231 O O . ALA A 1 31 ? 21.723 22.825 22.556 1.00 94.72 147 ALA A O 1
ATOM 233 N N . ARG A 1 32 ? 23.424 21.371 22.800 1.00 94.57 148 ARG A N 1
ATOM 234 C CA . ARG A 1 32 ? 23.672 21.119 21.370 1.00 98.76 148 ARG A CA 1
ATOM 235 C C . ARG A 1 32 ? 24.404 22.245 20.609 1.00 98.05 148 ARG A C 1
ATOM 236 O O . ARG A 1 32 ? 24.969 21.996 19.543 1.00 100.22 148 ARG A O 1
ATOM 244 N N . ARG A 1 33 ? 24.400 23.466 21.143 1.00 97.91 149 ARG A N 1
ATOM 245 C CA . ARG A 1 33 ? 25.258 24.535 20.616 1.00 95.31 149 ARG A CA 1
ATOM 246 C C . ARG A 1 33 ? 25.522 25.647 21.627 1.00 92.46 149 ARG A C 1
ATOM 247 O O . ARG A 1 33 ? 24.643 26.461 21.913 1.00 91.39 149 ARG A O 1
ATOM 255 N N . VAL A 1 34 ? 26.739 25.679 22.158 1.00 89.19 150 VAL A N 1
ATOM 256 C CA . VAL A 1 34 ? 27.182 26.798 22.976 1.00 86.74 150 VAL A CA 1
ATOM 257 C C . VAL A 1 34 ? 28.424 27.415 22.360 1.00 83.05 150 VAL A C 1
ATOM 258 O O . VAL A 1 34 ? 29.372 26.711 22.018 1.00 80.61 150 VAL A O 1
ATOM 262 N N . SER A 1 35 ? 28.408 28.732 22.207 1.00 81.20 151 SER A N 1
ATOM 263 C CA . SER A 1 35 ? 29.576 29.450 21.732 1.00 82.90 151 SER A CA 1
ATOM 264 C C . SER A 1 35 ? 29.932 30.517 22.757 1.00 82.12 151 SER A C 1
ATOM 265 O O . SER A 1 35 ? 29.097 30.897 23.578 1.00 80.27 151 SER A O 1
ATOM 268 N N . VAL A 1 36 ? 31.172 30.991 22.722 1.00 81.94 152 VAL A N 1
ATOM 269 C CA . VAL A 1 36 ? 31.591 32.065 23.614 1.00 80.79 152 VAL A CA 1
ATOM 270 C C . VAL A 1 36 ? 31.593 33.396 22.879 1.00 80.82 152 VAL A C 1
ATOM 271 O O . VAL A 1 36 ? 32.342 33.578 21.918 1.00 83.14 152 VAL A O 1
ATOM 275 N N . VAL A 1 37 ? 30.754 34.323 23.330 1.00 77.14 153 VAL A N 1
ATOM 276 C CA . VAL A 1 37 ? 30.713 35.665 22.757 1.00 78.96 153 VAL A CA 1
ATOM 277 C C . VAL A 1 37 ? 31.181 36.699 23.784 1.00 77.96 153 VAL A C 1
ATOM 278 O O . VAL A 1 37 ? 30.984 36.519 24.987 1.00 75.55 153 VAL A O 1
ATOM 282 N N . GLY A 1 38 ? 31.812 37.771 23.313 1.00 76.63 154 GLY A N 1
ATOM 283 C CA . GLY A 1 38 ? 32.309 38.803 24.206 1.00 73.02 154 GLY A CA 1
ATOM 284 C C . GLY A 1 38 ? 32.872 40.035 23.519 1.00 75.29 154 GLY A C 1
ATOM 285 O O . GLY A 1 38 ? 32.411 40.433 22.450 1.00 76.31 154 GLY A O 1
ATOM 286 N N . GLN A 1 39 ? 33.873 40.643 24.149 1.00 74.82 155 GLN A N 1
ATOM 287 C CA . GLN A 1 39 ? 34.544 41.820 23.605 1.00 71.21 155 GLN A CA 1
ATOM 288 C C . GLN A 1 39 ? 35.848 41.420 22.924 1.00 72.53 155 GLN A C 1
ATOM 289 O O . GLN A 1 39 ? 36.669 42.261 22.558 1.00 72.08 155 GLN A O 1
ATOM 295 N N . PHE A 1 40 ? 36.024 40.117 22.764 1.00 71.83 156 PHE A N 1
ATOM 296 C CA . PHE A 1 40 ? 37.193 39.556 22.117 1.00 73.71 156 PHE A CA 1
ATOM 297 C C . PHE A 1 40 ? 36.745 38.983 20.779 1.00 78.26 156 PHE A C 1
ATOM 298 O O . PHE A 1 40 ? 37.546 38.443 20.014 1.00 79.88 156 PHE A O 1
ATOM 306 N N . ASN A 1 41 ? 35.450 39.122 20.509 1.00 78.96 157 ASN A N 1
ATOM 307 C CA . ASN A 1 41 ? 34.804 38.471 19.376 1.00 81.09 157 ASN A CA 1
ATOM 308 C C . ASN A 1 41 ? 33.916 39.402 18.569 1.00 85.54 157 ASN A C 1
ATOM 309 O O . ASN A 1 41 ? 33.389 39.004 17.528 1.00 90.42 157 ASN A O 1
ATOM 314 N N . TYR A 1 42 ? 33.743 40.631 19.052 1.00 81.85 158 TYR A N 1
ATOM 315 C CA . TYR A 1 42 ? 32.680 41.513 18.574 1.00 83.54 158 TYR A CA 1
ATOM 316 C C . TYR A 1 42 ? 31.340 40.816 18.767 1.00 80.82 158 TYR A C 1
ATOM 317 O O . TYR A 1 42 ? 30.414 41.003 17.980 1.00 83.41 158 TYR A O 1
ATOM 326 N N . TRP A 1 43 ? 31.266 40.000 19.818 1.00 84.34 159 TRP A N 1
ATOM 327 C CA . TRP A 1 43 ? 30.053 39.275 20.188 1.00 86.39 159 TRP A CA 1
ATOM 328 C C . TRP A 1 43 ? 29.548 38.363 19.074 1.00 88.21 159 TRP A C 1
ATOM 329 O O . TRP A 1 43 ? 28.340 38.184 18.906 1.00 85.58 159 TRP A O 1
ATOM 340 N N . ASP A 1 44 ? 30.480 37.782 18.326 1.00 89.13 160 ASP A N 1
ATOM 341 C CA . ASP A 1 44 ? 30.131 36.966 17.169 1.00 92.10 160 ASP A CA 1
ATOM 342 C C . ASP A 1 44 ? 29.936 35.501 17.546 1.00 89.55 160 ASP A C 1
ATOM 343 O O . ASP A 1 44 ? 30.882 34.817 17.935 1.00 89.33 160 ASP A O 1
ATOM 348 N N . GLY A 1 45 ? 28.700 35.026 17.421 1.00 91.60 161 GLY A N 1
ATOM 349 C CA . GLY A 1 45 ? 28.357 33.662 17.782 1.00 91.93 161 GLY A CA 1
ATOM 350 C C . GLY A 1 45 ? 28.883 32.615 16.819 1.00 96.63 161 GLY A C 1
ATOM 351 O O . GLY A 1 45 ? 28.876 31.424 17.134 1.00 95.71 161 GLY A O 1
ATOM 352 N N . ARG A 1 46 ? 29.324 33.048 15.641 1.00 98.97 162 ARG A N 1
ATOM 353 C CA . ARG A 1 46 ? 29.998 32.153 14.707 1.00 102.76 162 ARG A CA 1
ATOM 354 C C . ARG A 1 46 ? 31.405 31.883 15.209 1.00 102.40 162 ARG A C 1
ATOM 355 O O . ARG A 1 46 ? 31.820 30.738 15.394 1.00 97.95 162 ARG A O 1
ATOM 363 N N . ARG A 1 47 ? 32.116 32.982 15.444 1.00 103.73 163 ARG A N 1
ATOM 364 C CA . ARG A 1 47 ? 33.573 33.006 15.564 1.00 101.92 163 ARG A CA 1
ATOM 365 C C . ARG A 1 47 ? 34.223 32.047 16.565 1.00 101.03 163 ARG A C 1
ATOM 366 O O . ARG A 1 47 ? 35.341 31.581 16.334 1.00 100.80 163 ARG A O 1
ATOM 374 N N . HIS A 1 48 ? 33.552 31.752 17.672 1.00 99.62 164 HIS A N 1
ATOM 375 C CA . HIS A 1 48 ? 34.153 30.857 18.663 1.00 97.56 164 HIS A CA 1
ATOM 376 C C . HIS A 1 48 ? 33.197 29.788 19.192 1.00 96.79 164 HIS A C 1
ATOM 377 O O . HIS A 1 48 ? 32.421 30.039 20.114 1.00 92.79 164 HIS A O 1
ATOM 384 N N . PRO A 1 49 ? 33.261 28.582 18.606 1.00 96.56 165 PRO A N 1
ATOM 385 C CA . PRO A 1 49 ? 32.419 27.467 19.044 1.00 92.77 165 PRO A CA 1
ATOM 386 C C . PRO A 1 49 ? 33.052 26.683 20.190 1.00 88.61 165 PRO A C 1
ATOM 387 O O . PRO A 1 49 ? 34.253 26.408 20.168 1.00 87.79 165 PRO A O 1
ATOM 391 N N . MET A 1 50 ? 32.251 26.326 21.186 1.00 86.60 166 MET A N 1
ATOM 392 C CA . MET A 1 50 ? 32.735 25.460 22.251 1.00 86.60 166 MET A CA 1
ATOM 393 C C . MET A 1 50 ? 32.606 24.015 21.790 1.00 84.51 166 MET A C 1
ATOM 394 O O . MET A 1 50 ? 32.191 23.758 20.661 1.00 88.42 166 MET A O 1
ATOM 399 N N . ARG A 1 51 ? 32.968 23.076 22.657 1.00 81.79 167 ARG A N 1
ATOM 400 C CA . ARG A 1 51 ? 32.886 21.661 22.317 1.00 84.93 167 ARG A CA 1
ATOM 401 C C . ARG A 1 51 ? 32.573 20.816 23.547 1.00 86.30 167 ARG A C 1
ATOM 402 O O . ARG A 1 51 ? 33.387 20.710 24.464 1.00 85.04 167 ARG A O 1
ATOM 404 N N . LEU A 1 52 ? 31.389 20.212 23.553 1.00 89.02 168 LEU A N 1
ATOM 405 C CA . LEU A 1 52 ? 30.906 19.458 24.706 1.00 89.37 168 LEU A CA 1
ATOM 406 C C . LEU A 1 52 ? 31.735 18.217 25.011 1.00 91.63 168 LEU A C 1
ATOM 407 O O . LEU A 1 52 ? 32.060 17.436 24.118 1.00 91.70 168 LEU A O 1
ATOM 412 N N . ARG A 1 53 ? 32.076 18.043 26.282 1.00 93.01 169 ARG A N 1
ATOM 413 C CA . ARG A 1 53 ? 32.556 16.758 26.768 1.00 97.89 169 ARG A CA 1
ATOM 414 C C . ARG A 1 53 ? 31.343 16.025 27.327 1.00 101.63 169 ARG A C 1
ATOM 415 O O . ARG A 1 53 ? 30.950 16.239 28.474 1.00 100.28 169 ARG A O 1
ATOM 423 N N . LYS A 1 54 ? 30.746 15.168 26.502 1.00 102.51 170 LYS A N 1
ATOM 424 C CA . LYS A 1 54 ? 29.465 14.538 26.823 1.00 100.94 170 LYS A CA 1
ATOM 425 C C . LYS A 1 54 ? 29.499 13.652 28.070 1.00 102.38 170 LYS A C 1
ATOM 426 O O . LYS A 1 54 ? 28.450 13.250 28.572 1.00 100.22 170 LYS A O 1
ATOM 428 N N . GLU A 1 55 ? 30.696 13.342 28.561 1.00 103.44 171 GLU A N 1
ATOM 429 C CA . GLU A 1 55 ? 30.827 12.610 29.815 1.00 104.55 171 GLU A CA 1
ATOM 430 C C . GLU A 1 55 ? 30.370 13.476 30.984 1.00 104.57 171 GLU A C 1
ATOM 431 O O . GLU A 1 55 ? 29.676 13.009 31.889 1.00 99.62 171 GLU A O 1
ATOM 437 N N . SER A 1 56 ? 30.763 14.746 30.941 1.00 102.25 172 SER A N 1
ATOM 438 C CA . SER A 1 56 ? 30.618 15.662 32.067 1.00 95.97 172 SER A CA 1
ATOM 439 C C . SER A 1 56 ? 29.358 16.521 31.980 1.00 93.24 172 SER A C 1
ATOM 440 O O . SER A 1 56 ? 28.597 16.634 32.942 1.00 90.38 172 SER A O 1
ATOM 443 N N . GLY A 1 57 ? 29.151 17.132 30.819 1.00 92.16 173 GLY A N 1
ATOM 444 C CA . GLY A 1 57 ? 28.065 18.077 30.627 1.00 86.06 173 GLY A CA 1
ATOM 445 C C . GLY A 1 57 ? 28.611 19.444 30.268 1.00 82.92 173 GLY A C 1
ATOM 446 O O . GLY A 1 57 ? 27.862 20.369 29.960 1.00 80.08 173 GLY A O 1
ATOM 447 N N . ILE A 1 58 ? 29.935 19.557 30.282 1.00 83.88 174 ILE A N 1
ATOM 448 C CA . ILE A 1 58 ? 30.597 20.854 30.205 1.00 83.24 174 ILE A CA 1
ATOM 449 C C . ILE A 1 58 ? 31.097 21.211 28.812 1.00 83.52 174 ILE A C 1
ATOM 450 O O . ILE A 1 58 ? 31.901 20.488 28.226 1.00 85.51 174 ILE A O 1
ATOM 455 N N . TRP A 1 59 ? 30.610 22.334 28.294 1.00 80.25 175 TRP A N 1
ATOM 456 C CA . TRP A 1 59 ? 31.158 22.926 27.083 1.00 79.71 175 TRP A CA 1
ATOM 457 C C . TRP A 1 59 ? 32.426 23.696 27.425 1.00 79.96 175 TRP A C 1
ATOM 458 O O . TRP A 1 59 ? 32.423 24.535 28.324 1.00 79.86 175 TRP A O 1
ATOM 469 N N . GLU A 1 60 ? 33.512 23.403 26.717 1.00 77.95 176 GLU A N 1
ATOM 470 C CA . GLU A 1 60 ? 34.797 24.020 27.020 1.00 76.38 176 GLU A CA 1
ATOM 471 C C . GLU A 1 60 ? 35.450 24.600 25.773 1.00 78.82 176 GLU A C 1
ATOM 472 O O . GLU A 1 60 ? 35.368 24.019 24.691 1.00 80.44 176 GLU A O 1
ATOM 478 N N . LEU A 1 61 ? 36.104 25.746 25.935 1.00 76.06 177 LEU A N 1
ATOM 479 C CA . LEU A 1 61 ? 36.758 26.428 24.824 1.00 75.37 177 LEU A CA 1
ATOM 480 C C . LEU A 1 61 ? 37.805 27.423 25.314 1.00 73.61 177 LEU A C 1
ATOM 481 O O . LEU A 1 61 ? 37.500 28.342 26.072 1.00 70.68 177 LEU A O 1
ATOM 486 N N . PHE A 1 62 ? 39.043 27.233 24.879 1.00 73.64 178 PHE A N 1
ATOM 487 C CA . PHE A 1 62 ? 40.090 28.201 25.154 1.00 74.36 178 PHE A CA 1
ATOM 488 C C . PHE A 1 62 ? 40.038 29.310 24.112 1.00 76.37 178 PHE A C 1
ATOM 489 O O . PHE A 1 62 ? 39.729 29.059 22.948 1.00 79.47 178 PHE A O 1
ATOM 497 N N . ILE A 1 63 ? 40.323 30.538 24.530 1.00 74.73 179 ILE A N 1
ATOM 498 C CA . ILE A 1 63 ? 40.381 31.656 23.595 1.00 71.83 179 ILE A CA 1
ATOM 499 C C . ILE A 1 63 ? 41.637 32.493 23.813 1.00 73.74 179 ILE A C 1
ATOM 500 O O . ILE A 1 63 ? 41.780 33.148 24.845 1.00 71.61 179 ILE A O 1
ATOM 505 N N . PRO A 1 64 ? 42.558 32.464 22.839 1.00 76.20 180 PRO A N 1
ATOM 506 C CA . PRO A 1 64 ? 43.744 33.326 22.875 1.00 76.32 180 PRO A CA 1
ATOM 507 C C . PRO A 1 64 ? 43.337 34.795 22.839 1.00 72.64 180 PRO A C 1
ATOM 508 O O . PRO A 1 64 ? 42.305 35.126 22.251 1.00 69.69 180 PRO A O 1
ATOM 512 N N . GLY A 1 65 ? 44.127 35.660 23.469 1.00 69.50 181 GLY A N 1
ATOM 513 C CA . GLY A 1 65 ? 43.838 37.082 23.480 1.00 71.27 181 GLY A CA 1
ATOM 514 C C . GLY A 1 65 ? 42.812 37.501 24.518 1.00 70.45 181 GLY A C 1
ATOM 515 O O . GLY A 1 65 ? 42.891 38.606 25.062 1.00 68.11 181 GLY A O 1
ATOM 516 N N . ALA A 1 66 ? 41.843 36.628 24.785 1.00 67.08 182 ALA A N 1
ATOM 517 C CA . ALA A 1 66 ? 40.828 36.879 25.806 1.00 66.21 182 ALA A CA 1
ATOM 518 C C . ALA A 1 66 ? 41.479 37.002 27.181 1.00 65.89 182 ALA A C 1
ATOM 519 O O . ALA A 1 66 ? 42.287 36.159 27.568 1.00 67.65 182 ALA A O 1
ATOM 521 N N . HIS A 1 67 ? 41.127 38.050 27.920 1.00 66.66 183 HIS A N 1
ATOM 522 C CA . HIS A 1 67 ? 41.823 38.361 29.164 1.00 60.30 183 HIS A CA 1
ATOM 523 C C . HIS A 1 67 ? 40.979 39.174 30.140 1.00 60.43 183 HIS A C 1
ATOM 524 O O . HIS A 1 67 ? 39.809 39.467 29.883 1.00 56.41 183 HIS A O 1
ATOM 531 N N . ASN A 1 68 ? 41.601 39.552 31.253 1.00 55.97 184 ASN A N 1
ATOM 532 C CA . ASN A 1 68 ? 40.909 40.217 32.349 1.00 53.22 184 ASN A CA 1
ATOM 533 C C . ASN A 1 68 ? 40.436 41.634 32.021 1.00 53.85 184 ASN A C 1
ATOM 534 O O . ASN A 1 68 ? 41.215 42.480 31.582 1.00 60.63 184 ASN A O 1
ATOM 539 N N . GLY A 1 69 ? 39.147 41.879 32.244 1.00 54.66 185 GLY A N 1
ATOM 540 C CA . GLY A 1 69 ? 38.544 43.178 32.001 1.00 54.07 185 GLY A CA 1
ATOM 541 C C . GLY A 1 69 ? 37.373 43.079 31.045 1.00 59.43 185 GLY A C 1
ATOM 542 O O . GLY A 1 69 ? 36.395 43.825 31.145 1.00 57.47 185 GLY A O 1
ATOM 543 N N . GLN A 1 70 ? 37.471 42.127 30.125 1.00 59.89 186 GLN A N 1
ATOM 544 C CA . GLN A 1 70 ? 36.535 42.024 29.015 1.00 63.27 186 GLN A CA 1
ATOM 545 C C . GLN A 1 70 ? 35.222 41.346 29.400 1.00 56.58 186 GLN A C 1
ATOM 546 O O . GLN A 1 70 ? 35.206 40.381 30.169 1.00 56.72 186 GLN A O 1
ATOM 552 N N . LEU A 1 71 ? 34.129 41.876 28.856 1.00 54.54 187 LEU A N 1
ATOM 553 C CA . LEU A 1 71 ? 32.792 41.339 29.062 1.00 57.86 187 LEU A CA 1
ATOM 554 C C . LEU A 1 71 ? 32.532 40.145 28.153 1.00 65.11 187 LEU A C 1
ATOM 555 O O . LEU A 1 71 ? 33.052 40.074 27.042 1.00 65.73 187 LEU A O 1
ATOM 560 N N . TYR A 1 72 ? 31.712 39.212 28.622 1.00 64.14 188 TYR A N 1
ATOM 561 C CA . TYR A 1 72 ? 31.364 38.053 27.816 1.00 63.51 188 TYR A CA 1
ATOM 562 C C . TYR A 1 72 ? 30.029 37.454 28.223 1.00 63.92 188 TYR A C 1
ATOM 563 O O . TYR A 1 72 ? 29.519 37.716 29.312 1.00 60.14 188 TYR A O 1
ATOM 572 N N . LYS A 1 73 ? 29.475 36.650 27.324 1.00 63.53 189 LYS A N 1
ATOM 573 C CA . LYS A 1 73 ? 28.357 35.774 27.627 1.00 65.02 189 LYS A CA 1
ATOM 574 C C . LYS A 1 73 ? 28.566 34.477 26.866 1.00 69.62 189 LYS A C 1
ATOM 575 O O . LYS A 1 73 ? 29.614 34.264 26.253 1.00 67.98 189 LYS A O 1
ATOM 581 N N . TYR A 1 74 ? 27.564 33.611 26.913 1.00 67.58 190 TYR A N 1
ATOM 582 C CA . TYR A 1 74 ? 27.548 32.431 26.071 1.00 73.10 190 TYR A CA 1
ATOM 583 C C . TYR A 1 74 ? 26.361 32.545 25.134 1.00 73.99 190 TYR A C 1
ATOM 584 O O . TYR A 1 74 ? 25.289 32.991 25.541 1.00 70.00 190 TYR A O 1
ATOM 593 N N . GLU A 1 75 ? 26.552 32.161 23.877 1.00 77.27 191 GLU A N 1
ATOM 594 C CA . GLU A 1 75 ? 25.435 32.100 22.951 1.00 81.07 191 GLU A CA 1
ATOM 595 C C . GLU A 1 75 ? 24.898 30.676 22.946 1.00 84.42 191 GLU A C 1
ATOM 596 O O . GLU A 1 75 ? 25.640 29.723 22.699 1.00 79.79 191 GLU A O 1
ATOM 602 N N . MET A 1 76 ? 23.613 30.524 23.239 1.00 85.73 192 MET A N 1
ATOM 603 C CA . MET A 1 76 ? 23.056 29.190 23.389 1.00 89.17 192 MET A CA 1
ATOM 604 C C . MET A 1 76 ? 21.932 28.879 22.417 1.00 91.48 192 MET A C 1
ATOM 605 O O . MET A 1 76 ? 20.934 29.599 22.354 1.00 91.20 192 MET A O 1
ATOM 610 N N . ILE A 1 77 ? 22.109 27.806 21.655 1.00 93.37 193 ILE A N 1
ATOM 611 C CA . ILE A 1 77 ? 20.981 27.140 21.028 1.00 95.74 193 ILE A CA 1
ATOM 612 C C . ILE A 1 77 ? 20.469 26.139 22.052 1.00 94.60 193 ILE A C 1
ATOM 613 O O . ILE A 1 77 ? 21.251 25.405 22.648 1.00 93.04 193 ILE A O 1
ATOM 618 N N . ASP A 1 78 ? 19.161 26.134 22.279 1.00 93.68 194 ASP A N 1
ATOM 619 C CA . ASP A 1 78 ? 18.579 25.306 23.326 1.00 94.27 194 ASP A CA 1
ATOM 620 C C . ASP A 1 78 ? 18.660 23.817 23.030 1.00 98.02 194 ASP A C 1
ATOM 621 O O . ASP A 1 78 ? 19.031 23.403 21.933 1.00 100.94 194 ASP A O 1
ATOM 626 N N . ALA A 1 79 ? 18.305 23.016 24.030 1.00 96.33 195 ALA A N 1
ATOM 627 C CA . ALA A 1 79 ? 18.008 21.614 23.811 1.00 98.70 195 ALA A CA 1
ATOM 628 C C . ALA A 1 79 ? 16.677 21.569 23.071 1.00 101.71 195 ALA A C 1
ATOM 629 O O . ALA A 1 79 ? 16.345 20.581 22.418 1.00 101.64 195 ALA A O 1
ATOM 631 N N . ASN A 1 80 ? 15.919 22.657 23.183 1.00 100.43 196 ASN A N 1
ATOM 632 C CA . ASN A 1 80 ? 14.624 22.773 22.522 1.00 102.04 196 ASN A CA 1
ATOM 633 C C . ASN A 1 80 ? 14.601 23.669 21.276 1.00 102.05 196 ASN A C 1
ATOM 634 O O . ASN A 1 80 ? 13.533 23.956 20.735 1.00 101.97 196 ASN A O 1
ATOM 639 N N . GLY A 1 81 ? 15.771 24.114 20.826 1.00 101.13 197 GLY A N 1
ATOM 640 C CA . GLY A 1 81 ? 15.884 24.796 19.546 1.00 100.09 197 GLY A CA 1
ATOM 641 C C . GLY A 1 81 ? 15.888 26.317 19.532 1.00 99.04 197 GLY A C 1
ATOM 642 O O . GLY A 1 81 ? 15.723 26.923 18.473 1.00 99.58 197 GLY A O 1
ATOM 643 N N . ASN A 1 82 ? 16.095 26.946 20.684 1.00 98.72 198 ASN A N 1
ATOM 644 C CA . ASN A 1 82 ? 16.010 28.406 20.763 1.00 98.06 198 ASN A CA 1
ATOM 645 C C . ASN A 1 82 ? 17.333 29.133 21.034 1.00 96.05 198 ASN A C 1
ATOM 646 O O . ASN A 1 82 ? 18.259 28.571 21.623 1.00 93.04 198 ASN A O 1
ATOM 651 N N . LEU A 1 83 ? 17.402 30.393 20.606 1.00 94.46 199 LEU A N 1
ATOM 652 C CA . LEU A 1 83 ? 18.618 31.197 20.720 1.00 93.53 199 LEU A CA 1
ATOM 653 C C . LEU A 1 83 ? 18.579 32.143 21.920 1.00 91.01 199 LEU A C 1
ATOM 654 O O . LEU A 1 83 ? 17.840 33.128 21.920 1.00 89.68 199 LEU A O 1
ATOM 659 N N . ARG A 1 84 ? 19.386 31.840 22.934 1.00 88.52 200 ARG A N 1
ATOM 660 C CA . ARG A 1 84 ? 19.482 32.679 24.126 1.00 84.98 200 ARG A CA 1
ATOM 661 C C . ARG A 1 84 ? 20.932 32.950 24.502 1.00 79.72 200 ARG A C 1
ATOM 662 O O . ARG A 1 84 ? 21.789 32.077 24.370 1.00 83.67 200 ARG A O 1
ATOM 670 N N . LEU A 1 85 ? 21.200 34.161 24.978 1.00 73.97 201 LEU A N 1
ATOM 671 C CA . LEU A 1 85 ? 22.471 34.461 25.619 1.00 70.77 201 LEU A CA 1
ATOM 672 C C . LEU A 1 85 ? 22.320 34.108 27.096 1.00 69.74 201 LEU A C 1
ATOM 673 O O . LEU A 1 85 ? 21.354 34.521 27.737 1.00 70.59 201 LEU A O 1
ATOM 678 N N . LYS A 1 86 ? 23.249 33.332 27.640 1.00 64.91 202 LYS A N 1
ATOM 679 C CA . LYS A 1 86 ? 23.204 33.031 29.064 1.00 61.31 202 LYS A CA 1
ATOM 680 C C . LYS A 1 86 ? 24.362 33.700 29.794 1.00 61.02 202 LYS A C 1
ATOM 681 O O . LYS A 1 86 ? 25.494 33.687 29.315 1.00 60.55 202 LYS A O 1
ATOM 687 N N . SER A 1 87 ? 24.078 34.304 30.943 1.00 61.88 203 SER A N 1
ATOM 688 C CA . SER A 1 87 ? 25.150 34.806 31.791 1.00 54.74 203 SER A CA 1
ATOM 689 C C . SER A 1 87 ? 25.805 33.617 32.474 1.00 48.96 203 SER A C 1
ATOM 690 O O . SER A 1 87 ? 25.156 32.599 32.727 1.00 53.01 203 SER A O 1
ATOM 693 N N . ASP A 1 88 ? 27.096 33.731 32.751 1.00 46.34 204 ASP A N 1
ATOM 694 C CA . ASP A 1 88 ? 27.811 32.649 33.404 1.00 47.46 204 ASP A CA 1
ATOM 695 C C . ASP A 1 88 ? 27.334 32.518 34.847 1.00 50.63 204 ASP A C 1
ATOM 696 O O . ASP A 1 88 ? 27.459 33.459 35.630 1.00 47.12 204 ASP A O 1
ATOM 701 N N . PRO A 1 89 ? 26.772 31.351 35.204 1.00 55.03 205 PRO A N 1
ATOM 702 C CA . PRO A 1 89 ? 26.383 31.100 36.597 1.00 46.19 205 PRO A CA 1
ATOM 703 C C . PRO A 1 89 ? 27.575 31.226 37.540 1.00 46.39 205 PRO A C 1
ATOM 704 O O . PRO A 1 89 ? 27.388 31.520 38.722 1.00 43.90 205 PRO A O 1
ATOM 708 N N . TYR A 1 90 ? 28.776 31.000 37.011 1.00 46.70 206 TYR A N 1
ATOM 709 C CA . TYR A 1 90 ? 30.014 31.124 37.776 1.00 42.16 206 TYR A CA 1
ATOM 710 C C . TYR A 1 90 ? 30.737 32.447 37.495 1.00 40.89 206 TYR A C 1
ATOM 711 O O . TYR A 1 90 ? 31.961 32.545 37.643 1.00 38.07 206 TYR A O 1
ATOM 720 N N . ALA A 1 91 ? 29.974 33.462 37.094 1.00 36.07 207 ALA A N 1
ATOM 721 C CA . ALA A 1 91 ? 30.516 34.809 36.947 1.00 40.63 207 ALA A CA 1
ATOM 722 C C . ALA A 1 91 ? 30.990 35.321 38.302 1.00 36.80 207 ALA A C 1
ATOM 723 O O . ALA A 1 91 ? 30.191 35.448 39.238 1.00 33.89 207 ALA A O 1
ATOM 725 N N . PHE A 1 92 ? 32.280 35.624 38.396 1.00 36.54 208 PHE A N 1
ATOM 726 C CA . PHE A 1 92 ? 32.870 36.110 39.636 1.00 37.69 208 PHE A CA 1
ATOM 727 C C . PHE A 1 92 ? 32.759 37.627 39.739 1.00 33.44 208 PHE A C 1
ATOM 728 O O . PHE A 1 92 ? 33.061 38.218 40.776 1.00 36.16 208 PHE A O 1
ATOM 736 N N . GLU A 1 93 ? 32.358 38.254 38.643 1.00 36.36 209 GLU A N 1
ATOM 737 C CA . GLU A 1 93 ? 31.971 39.654 38.659 1.00 33.28 209 GLU A CA 1
ATOM 738 C C . GLU A 1 93 ? 31.043 39.918 37.498 1.00 46.79 209 GLU A C 1
ATOM 739 O O . GLU A 1 93 ? 31.190 39.329 36.428 1.00 45.43 209 GLU A O 1
ATOM 745 N N . ALA A 1 94 ? 30.081 40.801 37.717 1.00 41.68 210 ALA A N 1
ATOM 746 C CA . ALA A 1 94 ? 29.048 41.055 36.727 1.00 47.09 210 ALA A CA 1
ATOM 747 C C . ALA A 1 94 ? 29.074 42.504 36.285 1.00 54.63 210 ALA A C 1
ATOM 748 O O . ALA A 1 94 ? 29.443 43.392 37.054 1.00 53.18 210 ALA A O 1
ATOM 750 N N . GLN A 1 95 ? 28.668 42.739 35.043 1.00 62.88 211 GLN A N 1
ATOM 751 C CA . GLN A 1 95 ? 28.608 44.089 34.504 1.00 67.04 211 GLN A CA 1
ATOM 752 C C . GLN A 1 95 ? 27.611 44.926 35.298 1.00 64.91 211 GLN A C 1
ATOM 753 O O . GLN A 1 95 ? 26.656 44.398 35.866 1.00 59.21 211 GLN A O 1
ATOM 759 N N . MET A 1 96 ? 27.850 46.232 35.339 1.00 66.55 212 MET A N 1
ATOM 760 C CA . MET A 1 96 ? 26.996 47.151 36.078 1.00 72.21 212 MET A CA 1
ATOM 761 C C . MET A 1 96 ? 25.601 47.247 35.465 1.00 76.00 212 MET A C 1
ATOM 762 O O . MET A 1 96 ? 25.379 46.806 34.331 1.00 78.83 212 MET A O 1
ATOM 767 N N . ARG A 1 97 ? 24.666 47.818 36.221 1.00 77.28 213 ARG A N 1
ATOM 768 C CA . ARG A 1 97 ? 23.329 48.110 35.714 1.00 77.87 213 ARG A CA 1
ATOM 769 C C . ARG A 1 97 ? 23.380 48.926 34.425 1.00 78.93 213 ARG A C 1
ATOM 770 O O . ARG A 1 97 ? 24.266 49.763 34.258 1.00 72.14 213 ARG A O 1
ATOM 778 N N . PRO A 1 98 ? 22.454 48.652 33.492 1.00 84.41 214 PRO A N 1
ATOM 779 C CA . PRO A 1 98 ? 21.542 47.499 33.480 1.00 83.14 214 PRO A CA 1
ATOM 780 C C . PRO A 1 98 ? 22.311 46.225 33.145 1.00 80.88 214 PRO A C 1
ATOM 781 O O . PRO A 1 98 ? 22.837 45.577 34.049 1.00 78.96 214 PRO A O 1
ATOM 785 N N . GLU A 1 99 ? 22.355 45.873 31.863 1.00 80.35 215 GLU A N 1
ATOM 786 C CA . GLU A 1 99 ? 23.274 44.853 31.353 1.00 79.47 215 GLU A CA 1
ATOM 787 C C . GLU A 1 99 ? 23.202 43.503 32.080 1.00 75.38 215 GLU A C 1
ATOM 788 O O . GLU A 1 99 ? 22.264 43.247 32.841 1.00 80.09 215 GLU A O 1
ATOM 794 N N . THR A 1 100 ? 24.197 42.648 31.847 1.00 70.53 216 THR A N 1
ATOM 795 C CA . THR A 1 100 ? 24.144 41.261 32.308 1.00 68.21 216 THR A CA 1
ATOM 796 C C . THR A 1 100 ? 25.468 40.524 32.079 1.00 66.08 216 THR A C 1
ATOM 797 O O . THR A 1 100 ? 25.835 39.633 32.851 1.00 67.87 216 THR A O 1
ATOM 801 N N . ALA A 1 101 ? 26.177 40.906 31.019 1.00 65.47 217 ALA A N 1
ATOM 802 C CA . ALA A 1 101 ? 27.402 40.221 30.598 1.00 63.44 217 ALA A CA 1
ATOM 803 C C . ALA A 1 101 ? 28.365 39.923 31.743 1.00 63.10 217 ALA A C 1
ATOM 804 O O . ALA A 1 101 ? 28.560 40.747 32.635 1.00 64.38 217 ALA A O 1
ATOM 806 N N . SER A 1 102 ? 28.950 38.731 31.722 1.00 61.39 218 SER A N 1
ATOM 807 C CA . SER A 1 102 ? 29.900 38.334 32.750 1.00 55.72 218 SER A CA 1
ATOM 808 C C . SER A 1 102 ? 31.242 39.015 32.521 1.00 57.89 218 SER A C 1
ATOM 809 O O . SER A 1 102 ? 31.522 39.516 31.431 1.00 54.23 218 SER A O 1
ATOM 812 N N . LEU A 1 103 ? 32.070 39.029 33.557 1.00 54.80 219 LEU A N 1
ATOM 813 C CA . LEU A 1 103 ? 33.337 39.740 33.520 1.00 50.54 219 LEU A CA 1
ATOM 814 C C . LEU A 1 103 ? 34.480 38.763 33.753 1.00 50.14 219 LEU A C 1
ATOM 815 O O . LEU A 1 103 ? 34.459 38.007 34.727 1.00 48.21 219 LEU A O 1
ATOM 820 N N . ILE A 1 104 ? 35.470 38.764 32.861 1.00 46.57 220 ILE A N 1
ATOM 821 C CA . ILE A 1 104 ? 36.668 37.957 33.080 1.00 51.12 220 ILE A CA 1
ATOM 822 C C . ILE A 1 104 ? 37.518 38.597 34.175 1.00 48.59 220 ILE A C 1
ATOM 823 O O . ILE A 1 104 ? 37.901 39.761 34.064 1.00 45.27 220 ILE A O 1
ATOM 828 N N . CYS A 1 105 ? 37.797 37.839 35.234 1.00 49.08 221 CYS A N 1
ATOM 829 C CA . CYS A 1 105 ? 38.643 38.325 36.324 1.00 45.38 221 CYS A CA 1
ATOM 830 C C . CYS A 1 105 ? 39.394 37.193 37.022 1.00 44.86 221 CYS A C 1
ATOM 831 O O . CYS A 1 105 ? 40.439 37.416 37.641 1.00 41.93 221 CYS A O 1
ATOM 834 N N . GLY A 1 106 ? 38.862 35.981 36.916 1.00 33.60 222 GLY A N 1
ATOM 835 C CA . GLY A 1 106 ? 39.447 34.838 37.588 1.00 40.84 222 GLY A CA 1
ATOM 836 C C . GLY A 1 106 ? 39.101 34.769 39.065 1.00 42.15 222 GLY A C 1
ATOM 837 O O . GLY A 1 106 ? 38.128 35.382 39.523 1.00 37.54 222 GLY A O 1
ATOM 838 N N . LEU A 1 107 ? 39.902 34.013 39.810 1.00 38.01 223 LEU A N 1
ATOM 839 C CA A LEU A 1 107 ? 39.699 33.836 41.244 0.27 40.47 223 LEU A CA 1
ATOM 840 C CA B LEU A 1 107 ? 39.688 33.846 41.243 0.73 40.48 223 LEU A CA 1
ATOM 841 C C . LEU A 1 107 ? 40.638 34.730 42.041 1.00 43.16 223 LEU A C 1
ATOM 842 O O . LEU A 1 107 ? 41.779 34.952 41.632 1.00 42.21 223 LEU A O 1
ATOM 851 N N . PRO A 1 108 ? 40.167 35.248 43.189 1.00 39.84 224 PRO A N 1
ATOM 852 C CA . PRO A 1 108 ? 41.125 35.931 44.063 1.00 40.50 224 PRO A CA 1
ATOM 853 C C . PRO A 1 108 ? 41.958 34.856 44.746 1.00 38.23 224 PRO A C 1
ATOM 854 O O . PRO A 1 108 ? 41.559 33.692 44.733 1.00 39.06 224 PRO A O 1
ATOM 858 N N . GLU A 1 109 ? 43.091 35.230 45.326 1.00 35.88 225 GLU A N 1
ATOM 859 C CA . GLU A 1 109 ? 43.910 34.281 46.069 1.00 41.88 225 GLU A CA 1
ATOM 860 C C . GLU A 1 109 ? 43.168 33.732 47.286 1.00 40.96 225 GLU A C 1
ATOM 861 O O . GLU A 1 109 ? 42.235 34.363 47.795 1.00 38.61 225 GLU A O 1
ATOM 867 N N . LYS A 1 110 ? 43.587 32.556 47.744 1.00 36.99 226 LYS A N 1
ATOM 868 C CA . LYS A 1 110 ? 42.989 31.934 48.918 1.00 42.71 226 LYS A CA 1
ATOM 869 C C . LYS A 1 110 ? 43.380 32.663 50.197 1.00 41.01 226 LYS A C 1
ATOM 870 O O . LYS A 1 110 ? 44.522 33.097 50.362 1.00 33.16 226 LYS A O 1
ATOM 876 N N . VAL A 1 111 ? 42.416 32.794 51.101 1.00 36.54 227 VAL A N 1
ATOM 877 C CA . VAL A 1 111 ? 42.667 33.368 52.412 1.00 36.31 227 VAL A CA 1
ATOM 878 C C . VAL A 1 111 ? 42.740 32.240 53.416 1.00 37.86 227 VAL A C 1
ATOM 879 O O . VAL A 1 111 ? 41.834 31.408 53.485 1.00 35.97 227 VAL A O 1
ATOM 883 N N . VAL A 1 112 ? 43.814 32.198 54.194 1.00 39.22 228 VAL A N 1
ATOM 884 C CA . VAL A 1 112 ? 43.893 31.228 55.277 1.00 40.83 228 VAL A CA 1
ATOM 885 C C . VAL A 1 112 ? 43.217 31.801 56.514 1.00 39.81 228 VAL A C 1
ATOM 886 O O . VAL A 1 112 ? 43.520 32.921 56.929 1.00 43.37 228 VAL A O 1
ATOM 890 N N . GLN A 1 113 ? 42.283 31.053 57.095 1.00 39.61 229 GLN A N 1
ATOM 891 C CA . GLN A 1 113 ? 41.648 31.529 58.316 1.00 41.31 229 GLN A CA 1
ATOM 892 C C . GLN A 1 113 ? 42.602 31.399 59.502 1.00 40.73 229 GLN A C 1
ATOM 893 O O . GLN A 1 113 ? 43.159 30.332 59.760 1.00 39.27 229 GLN A O 1
ATOM 899 N N . THR A 1 114 ? 42.796 32.505 60.209 1.00 36.11 230 THR A N 1
ATOM 900 C CA . THR A 1 114 ? 43.682 32.541 61.360 1.00 33.91 230 THR A CA 1
ATOM 901 C C . THR A 1 114 ? 43.054 31.863 62.565 1.00 32.49 230 THR A C 1
ATOM 902 O O . THR A 1 114 ? 41.831 31.697 62.635 1.00 31.06 230 THR A O 1
ATOM 906 N N . GLU A 1 115 ? 43.897 31.495 63.520 1.00 30.90 231 GLU A N 1
ATOM 907 C CA . GLU A 1 115 ? 43.439 30.854 64.748 1.00 32.56 231 GLU A CA 1
ATOM 908 C C . GLU A 1 115 ? 42.577 31.812 65.563 1.00 28.86 231 GLU A C 1
ATOM 909 O O . GLU A 1 115 ? 41.660 31.393 66.277 1.00 30.10 231 GLU A O 1
ATOM 915 N N . GLU A 1 116 ? 42.867 33.103 65.462 1.00 31.35 232 GLU A N 1
ATOM 916 C CA . GLU A 1 116 ? 42.129 34.072 66.257 1.00 32.81 232 GLU A CA 1
ATOM 917 C C . GLU A 1 116 ? 40.704 34.216 65.733 1.00 24.38 232 GLU A C 1
ATOM 918 O O . GLU A 1 116 ? 39.776 34.426 66.503 1.00 33.39 232 GLU A O 1
ATOM 924 N N . ARG A 1 117 ? 40.535 34.076 64.425 1.00 21.35 233 ARG A N 1
ATOM 925 C CA . ARG A 1 117 ? 39.210 34.173 63.825 1.00 33.26 233 ARG A CA 1
ATOM 926 C C . ARG A 1 117 ? 38.408 32.898 64.005 1.00 28.04 233 ARG A C 1
ATOM 927 O O . ARG A 1 117 ? 37.183 32.942 64.116 1.00 25.66 233 ARG A O 1
ATOM 935 N N . LYS A 1 118 ? 39.102 31.764 64.004 1.00 25.14 234 LYS A N 1
ATOM 936 C CA . LYS A 1 118 ? 38.482 30.498 64.347 1.00 25.93 234 LYS A CA 1
ATOM 937 C C . LYS A 1 118 ? 38.012 30.552 65.784 1.00 26.17 234 LYS A C 1
ATOM 938 O O . LYS A 1 118 ? 36.895 30.134 66.101 1.00 21.26 234 LYS A O 1
ATOM 944 N N . LYS A 1 119 ? 38.864 31.089 66.649 1.00 22.50 235 LYS A N 1
ATOM 945 C CA . LYS A 1 119 ? 38.542 31.206 68.067 1.00 30.37 235 LYS A CA 1
ATOM 946 C C . LYS A 1 119 ? 37.278 32.048 68.303 1.00 26.97 235 LYS A C 1
ATOM 947 O O . LYS A 1 119 ? 36.454 31.724 69.156 1.00 26.25 235 LYS A O 1
ATOM 953 N N . ALA A 1 120 ? 37.129 33.119 67.527 1.00 27.44 236 ALA A N 1
ATOM 954 C CA . ALA A 1 120 ? 36.019 34.059 67.707 1.00 30.61 236 ALA A CA 1
ATOM 955 C C . ALA A 1 120 ? 34.654 33.468 67.360 1.00 21.67 236 ALA A C 1
ATOM 956 O O . ALA A 1 120 ? 33.633 34.013 67.765 1.00 21.09 236 ALA A O 1
ATOM 958 N N . ASN A 1 121 ? 34.640 32.372 66.597 1.00 20.30 237 ASN A N 1
ATOM 959 C CA . ASN A 1 121 ? 33.403 31.695 66.206 1.00 23.84 237 ASN A CA 1
ATOM 960 C C . ASN A 1 121 ? 32.947 30.615 67.206 1.00 20.27 237 ASN A C 1
ATOM 961 O O . ASN A 1 121 ? 31.837 30.090 67.088 1.00 21.22 237 ASN A O 1
ATOM 966 N N . GLN A 1 122 ? 33.800 30.283 68.170 1.00 20.97 238 GLN A N 1
ATOM 967 C CA . GLN A 1 122 ? 33.556 29.138 69.061 1.00 25.45 238 GLN A CA 1
ATOM 968 C C . GLN A 1 122 ? 32.427 29.358 70.052 1.00 22.49 238 GLN A C 1
ATOM 969 O O . GLN A 1 122 ? 32.154 30.496 70.459 1.00 21.62 238 GLN A O 1
ATOM 975 N N . PHE A 1 123 ? 31.820 28.257 70.490 1.00 24.28 239 PHE A N 1
ATOM 976 C CA . PHE A 1 123 ? 30.696 28.304 71.435 1.00 26.94 239 PHE A CA 1
ATOM 977 C C . PHE A 1 123 ? 30.998 29.063 72.727 1.00 23.91 239 PHE A C 1
ATOM 978 O O . PHE A 1 123 ? 30.090 29.638 73.346 1.00 19.62 239 PHE A O 1
ATOM 986 N N . ASP A 1 124 ? 32.273 29.086 73.128 1.00 19.09 240 ASP A N 1
ATOM 987 C CA . ASP A 1 124 ? 32.657 29.709 74.390 1.00 20.70 240 ASP A CA 1
ATOM 988 C C . ASP A 1 124 ? 33.146 31.158 74.243 1.00 16.65 240 ASP A C 1
ATOM 989 O O . ASP A 1 124 ? 33.570 31.762 75.212 1.00 17.93 240 ASP A O 1
ATOM 994 N N . ALA A 1 125 ? 33.074 31.693 73.033 1.00 19.67 241 ALA A N 1
ATOM 995 C CA . ALA A 1 125 ? 33.455 33.086 72.759 1.00 22.61 241 ALA A CA 1
ATOM 996 C C . ALA A 1 125 ? 32.307 34.055 72.993 1.00 20.47 241 ALA A C 1
ATOM 997 O O . ALA A 1 125 ? 31.146 33.698 72.825 1.00 17.10 241 ALA A O 1
ATOM 999 N N . PRO A 1 126 ? 32.637 35.304 73.356 1.00 19.06 242 PRO A N 1
ATOM 1000 C CA . PRO A 1 126 ? 31.595 36.325 73.310 1.00 19.15 242 PRO A CA 1
ATOM 1001 C C . PRO A 1 126 ? 31.340 36.655 71.848 1.00 19.95 242 PRO A C 1
ATOM 1002 O O . PRO A 1 126 ? 32.273 36.916 71.092 1.00 23.19 242 PRO A O 1
ATOM 1006 N N . ILE A 1 127 ? 30.085 36.588 71.437 1.00 14.87 243 ILE A N 1
ATOM 1007 C CA . ILE A 1 127 ? 29.746 36.845 70.051 1.00 15.44 243 ILE A CA 1
ATOM 1008 C C . ILE A 1 127 ? 28.642 37.888 70.002 1.00 17.51 243 ILE A C 1
ATOM 1009 O O . ILE A 1 127 ? 27.519 37.639 70.429 1.00 17.18 243 ILE A O 1
ATOM 1014 N N . SER A 1 128 ? 28.984 39.074 69.507 1.00 15.98 244 SER A N 1
ATOM 1015 C CA . SER A 1 128 ? 28.010 40.154 69.386 1.00 17.79 244 SER A CA 1
ATOM 1016 C C . SER A 1 128 ? 28.074 40.645 67.971 1.00 16.75 244 SER A C 1
ATOM 1017 O O . SER A 1 128 ? 29.110 41.119 67.507 1.00 13.94 244 SER A O 1
ATOM 1020 N N . ILE A 1 129 ? 26.951 40.525 67.283 1.00 13.07 245 ILE A N 1
ATOM 1021 C CA . ILE A 1 129 ? 26.908 40.725 65.853 1.00 16.69 245 ILE A CA 1
ATOM 1022 C C . ILE A 1 129 ? 26.220 42.043 65.492 1.00 15.91 245 ILE A C 1
ATOM 1023 O O . ILE A 1 129 ? 25.140 42.336 65.990 1.00 17.27 245 ILE A O 1
ATOM 1028 N N . TYR A 1 130 ? 26.873 42.836 64.645 1.00 13.71 246 TYR A N 1
ATOM 1029 C CA . TYR A 1 130 ? 26.276 44.041 64.084 1.00 16.86 246 TYR A CA 1
ATOM 1030 C C . TYR A 1 130 ? 25.778 43.668 62.695 1.00 14.37 246 TYR A C 1
ATOM 1031 O O . TYR A 1 130 ? 26.574 43.416 61.797 1.00 14.14 246 TYR A O 1
ATOM 1040 N N . GLU A 1 131 ? 24.455 43.593 62.542 1.00 15.91 247 GLU A N 1
ATOM 1041 C CA . GLU A 1 131 ? 23.841 43.253 61.259 1.00 16.84 247 GLU A CA 1
ATOM 1042 C C . GLU A 1 131 ? 23.672 44.516 60.412 1.00 14.99 247 GLU A C 1
ATOM 1043 O O . GLU A 1 131 ? 23.135 45.533 60.872 1.00 16.68 247 GLU A O 1
ATOM 1049 N N . VAL A 1 132 ? 24.141 44.452 59.169 1.00 15.36 248 VAL A N 1
ATOM 1050 C CA A VAL A 1 132 ? 24.165 45.633 58.318 0.42 16.39 248 VAL A CA 1
ATOM 1051 C CA B VAL A 1 132 ? 24.230 45.631 58.309 0.58 16.35 248 VAL A CA 1
ATOM 1052 C C . VAL A 1 132 ? 23.749 45.318 56.890 1.00 20.71 248 VAL A C 1
ATOM 1053 O O . VAL A 1 132 ? 24.109 44.287 56.322 1.00 16.99 248 VAL A O 1
ATOM 1060 N N . HIS A 1 133 ? 22.950 46.214 56.332 1.00 20.44 249 HIS A N 1
ATOM 1061 C CA . HIS A 1 133 ? 22.646 46.200 54.907 1.00 22.64 249 HIS A CA 1
ATOM 1062 C C . HIS A 1 133 ? 23.577 47.259 54.315 1.00 19.14 249 HIS A C 1
ATOM 1063 O O . HIS A 1 133 ? 23.450 48.449 54.618 1.00 18.69 249 HIS A O 1
ATOM 1070 N N . LEU A 1 134 ? 24.531 46.856 53.486 1.00 18.39 250 LEU A N 1
ATOM 1071 C CA . LEU A 1 134 ? 25.503 47.837 53.004 1.00 19.12 250 LEU A CA 1
ATOM 1072 C C . LEU A 1 134 ? 24.921 49.009 52.212 1.00 20.44 250 LEU A C 1
ATOM 1073 O O . LEU A 1 134 ? 25.507 50.098 52.187 1.00 20.57 250 LEU A O 1
ATOM 1078 N N . GLY A 1 135 ? 23.772 48.795 51.575 1.00 23.79 251 GLY A N 1
ATOM 1079 C CA . GLY A 1 135 ? 23.199 49.812 50.710 1.00 21.48 251 GLY A CA 1
ATOM 1080 C C . GLY A 1 135 ? 22.502 50.922 51.465 1.00 21.69 251 GLY A C 1
ATOM 1081 O O . GLY A 1 135 ? 22.104 51.925 50.875 1.00 21.77 251 GLY A O 1
ATOM 1082 N N . SER A 1 136 ? 22.354 50.766 52.777 1.00 22.16 252 SER A N 1
ATOM 1083 C CA . SER A 1 136 ? 21.571 51.738 53.530 1.00 15.57 252 SER A CA 1
ATOM 1084 C C . SER A 1 136 ? 22.087 52.043 54.941 1.00 17.50 252 SER A C 1
ATOM 1085 O O . SER A 1 136 ? 21.345 52.601 55.739 1.00 18.22 252 SER A O 1
ATOM 1088 N N . TRP A 1 137 ? 23.339 51.679 55.237 1.00 17.65 253 TRP A N 1
ATOM 1089 C CA . TRP A 1 137 ? 23.946 52.016 56.533 1.00 15.79 253 TRP A CA 1
ATOM 1090 C C . TRP A 1 137 ? 24.202 53.527 56.582 1.00 17.73 253 TRP A C 1
ATOM 1091 O O . TRP A 1 137 ? 23.705 54.241 57.472 1.00 16.05 253 TRP A O 1
ATOM 1102 N N . ARG A 1 138 ? 24.943 54.012 55.590 1.00 19.03 254 ARG A N 1
ATOM 1103 C CA . ARG A 1 138 ? 25.169 55.443 55.398 1.00 19.56 254 ARG A CA 1
ATOM 1104 C C . ARG A 1 138 ? 25.108 55.800 53.915 1.00 19.36 254 ARG A C 1
ATOM 1105 O O . ARG A 1 138 ? 25.267 54.934 53.063 1.00 22.15 254 ARG A O 1
ATOM 1113 N N . ARG A 1 139 ? 24.909 57.083 53.633 1.00 17.31 255 ARG A N 1
ATOM 1114 C CA . ARG A 1 139 ? 24.960 57.626 52.276 1.00 22.91 255 ARG A CA 1
ATOM 1115 C C . ARG A 1 139 ? 25.782 58.901 52.324 1.00 25.41 255 ARG A C 1
ATOM 1116 O O . ARG A 1 139 ? 25.865 59.543 53.374 1.00 24.26 255 ARG A O 1
ATOM 1124 N N . HIS A 1 140 ? 26.406 59.277 51.212 1.00 20.79 256 HIS A N 1
ATOM 1125 C CA . HIS A 1 140 ? 27.080 60.573 51.169 1.00 27.64 256 HIS A CA 1
ATOM 1126 C C . HIS A 1 140 ? 26.003 61.662 51.255 1.00 30.11 256 HIS A C 1
ATOM 1127 O O . HIS A 1 140 ? 24.960 61.543 50.630 1.00 28.75 256 HIS A O 1
ATOM 1134 N N . THR A 1 141 ? 26.225 62.706 52.053 1.00 31.43 257 THR A N 1
ATOM 1135 C CA . THR A 1 141 ? 25.110 63.612 52.382 1.00 38.10 257 THR A CA 1
ATOM 1136 C C . THR A 1 141 ? 24.582 64.456 51.208 1.00 42.32 257 THR A C 1
ATOM 1137 O O . THR A 1 141 ? 23.371 64.561 50.999 1.00 42.79 257 THR A O 1
ATOM 1141 N N . ASP A 1 142 ? 25.481 65.042 50.435 1.00 39.39 258 ASP A N 1
ATOM 1142 C CA . ASP A 1 142 ? 25.058 66.005 49.420 1.00 45.27 258 ASP A CA 1
ATOM 1143 C C . ASP A 1 142 ? 24.431 65.390 48.169 1.00 44.83 258 ASP A C 1
ATOM 1144 O O . ASP A 1 142 ? 23.745 66.081 47.424 1.00 57.24 258 ASP A O 1
ATOM 1149 N N . ASN A 1 143 ? 24.645 64.098 47.945 1.00 41.96 259 ASN A N 1
ATOM 1150 C CA . ASN A 1 143 ? 24.133 63.445 46.739 1.00 39.37 259 ASN A CA 1
ATOM 1151 C C . ASN A 1 143 ? 23.373 62.150 47.025 1.00 41.36 259 ASN A C 1
ATOM 1152 O O . ASN A 1 143 ? 22.821 61.532 46.111 1.00 37.62 259 ASN A O 1
ATOM 1157 N N . ASN A 1 144 ? 23.387 61.724 48.286 1.00 30.79 260 ASN A N 1
ATOM 1158 C CA . ASN A 1 144 ? 22.700 60.503 48.711 1.00 31.46 260 ASN A CA 1
ATOM 1159 C C . ASN A 1 144 ? 23.261 59.222 48.082 1.00 25.03 260 ASN A C 1
ATOM 1160 O O . ASN A 1 144 ? 22.613 58.175 48.105 1.00 27.13 260 ASN A O 1
ATOM 1165 N N . PHE A 1 145 ? 24.468 59.307 47.527 1.00 24.20 261 PHE A N 1
ATOM 1166 C CA . PHE A 1 145 ? 25.110 58.152 46.898 1.00 27.29 261 PHE A CA 1
ATOM 1167 C C . PHE A 1 145 ? 25.530 57.126 47.937 1.00 27.84 261 PHE A C 1
ATOM 1168 O O . PHE A 1 145 ? 25.829 57.479 49.082 1.00 21.27 261 PHE A O 1
ATOM 1176 N N . TRP A 1 146 ? 25.572 55.866 47.513 1.00 25.29 262 TRP A N 1
ATOM 1177 C CA . TRP A 1 146 ? 26.076 54.763 48.326 1.00 26.28 262 TRP A CA 1
ATOM 1178 C C . TRP A 1 146 ? 27.520 54.989 48.742 1.00 24.81 262 TRP A C 1
ATOM 1179 O O . TRP A 1 146 ? 28.297 55.590 47.994 1.00 20.15 262 TRP A O 1
ATOM 1190 N N . LEU A 1 147 ? 27.894 54.488 49.921 1.00 20.67 263 LEU A N 1
ATOM 1191 C CA . LEU A 1 147 ? 29.312 54.343 50.230 1.00 21.11 263 LEU A CA 1
ATOM 1192 C C . LEU A 1 147 ? 29.854 53.167 49.431 1.00 19.13 263 LEU A C 1
ATOM 1193 O O . LEU A 1 147 ? 29.183 52.147 49.272 1.00 22.42 263 LEU A O 1
ATOM 1198 N N . SER A 1 148 ? 31.078 53.296 48.940 1.00 23.60 264 SER A N 1
ATOM 1199 C CA . SER A 1 148 ? 31.738 52.179 48.290 1.00 21.56 264 SER A CA 1
ATOM 1200 C C . SER A 1 148 ? 32.288 51.213 49.334 1.00 22.87 264 SER A C 1
ATOM 1201 O O . SER A 1 148 ? 32.434 51.575 50.515 1.00 19.49 264 SER A O 1
ATOM 1204 N N . TYR A 1 149 ? 32.592 49.991 48.899 1.00 19.86 265 TYR A N 1
ATOM 1205 C CA . TYR A 1 149 ? 33.222 48.986 49.765 1.00 22.98 265 TYR A CA 1
ATOM 1206 C C . TYR A 1 149 ? 34.441 49.567 50.491 1.00 20.24 265 TYR A C 1
ATOM 1207 O O . TYR A 1 149 ? 34.690 49.275 51.674 1.00 18.78 265 TYR A O 1
ATOM 1216 N N . ARG A 1 150 ? 35.197 50.393 49.773 1.00 19.33 266 ARG A N 1
ATOM 1217 C CA . ARG A 1 150 ? 36.406 51.002 50.329 1.00 23.68 266 ARG A CA 1
ATOM 1218 C C . ARG A 1 150 ? 36.107 52.074 51.381 1.00 21.03 266 ARG A C 1
ATOM 1219 O O . ARG A 1 150 ? 36.821 52.185 52.400 1.00 19.72 266 ARG A O 1
ATOM 1227 N N . GLU A 1 151 ? 35.061 52.856 51.140 1.00 20.19 267 GLU A N 1
ATOM 1228 C CA . GLU A 1 151 ? 34.612 53.844 52.115 1.00 16.54 267 GLU A CA 1
ATOM 1229 C C . GLU A 1 151 ? 34.006 53.123 53.316 1.00 18.92 267 GLU A C 1
ATOM 1230 O O . GLU A 1 151 ? 34.166 53.564 54.446 1.00 21.00 267 GLU A O 1
ATOM 1236 N N . LEU A 1 152 ? 33.330 52.004 53.075 1.00 17.65 268 LEU A N 1
ATOM 1237 C CA . LEU A 1 152 ? 32.796 51.196 54.172 1.00 19.05 268 LEU A CA 1
ATOM 1238 C C . LEU A 1 152 ? 33.925 50.605 55.009 1.00 19.02 268 LEU A C 1
ATOM 1239 O O . LEU A 1 152 ? 33.811 50.476 56.235 1.00 18.27 268 LEU A O 1
ATOM 1244 N N . ALA A 1 153 ? 35.025 50.247 54.350 1.00 17.28 269 ALA A N 1
ATOM 1245 C CA . ALA A 1 153 ? 36.202 49.760 55.068 1.00 22.05 269 ALA A CA 1
ATOM 1246 C C . ALA A 1 153 ? 36.733 50.838 56.017 1.00 17.54 269 ALA A C 1
ATOM 1247 O O . ALA A 1 153 ? 37.167 50.541 57.125 1.00 17.93 269 ALA A O 1
ATOM 1249 N N . ASP A 1 154 ? 36.676 52.090 55.583 1.00 21.42 270 ASP A N 1
ATOM 1250 C CA . ASP A 1 154 ? 37.149 53.217 56.385 1.00 18.41 270 ASP A CA 1
ATOM 1251 C C . ASP A 1 154 ? 36.154 53.728 57.413 1.00 19.46 270 ASP A C 1
ATOM 1252 O O . ASP A 1 154 ? 36.533 54.441 58.340 1.00 17.62 270 ASP A O 1
ATOM 1257 N N . GLN A 1 155 ? 34.877 53.401 57.248 1.00 18.74 271 GLN A N 1
ATOM 1258 C CA . GLN A 1 155 ? 33.844 53.970 58.122 1.00 16.40 271 GLN A CA 1
ATOM 1259 C C . GLN A 1 155 ? 33.098 52.937 58.950 1.00 17.64 271 GLN A C 1
ATOM 1260 O O . GLN A 1 155 ? 33.035 53.050 60.177 1.00 17.16 271 GLN A O 1
ATOM 1266 N N . LEU A 1 156 ? 32.546 51.926 58.289 1.00 16.62 272 LEU A N 1
ATOM 1267 C CA . LEU A 1 156 ? 31.752 50.917 58.998 1.00 15.59 272 LEU A CA 1
ATOM 1268 C C . LEU A 1 156 ? 32.631 50.035 59.883 1.00 16.84 272 LEU A C 1
ATOM 1269 O O . LEU A 1 156 ? 32.266 49.708 61.010 1.00 14.22 272 LEU A O 1
ATOM 1274 N N . VAL A 1 157 ? 33.784 49.648 59.361 1.00 15.66 273 VAL A N 1
ATOM 1275 C CA . VAL A 1 157 ? 34.693 48.770 60.102 1.00 18.32 273 VAL A CA 1
ATOM 1276 C C . VAL A 1 157 ? 35.211 49.431 61.402 1.00 17.52 273 VAL A C 1
ATOM 1277 O O . VAL A 1 157 ? 35.114 48.831 62.484 1.00 15.32 273 VAL A O 1
ATOM 1281 N N . PRO A 1 158 ? 35.689 50.689 61.319 1.00 16.68 274 PRO A N 1
ATOM 1282 C CA . PRO A 1 158 ? 36.103 51.281 62.598 1.00 17.82 274 PRO A CA 1
ATOM 1283 C C . PRO A 1 158 ? 34.931 51.536 63.545 1.00 15.07 274 PRO A C 1
ATOM 1284 O O . PRO A 1 158 ? 35.110 51.489 64.764 1.00 12.03 274 PRO A O 1
ATOM 1288 N N . TYR A 1 159 ? 33.746 51.810 63.003 1.00 12.88 275 TYR A N 1
ATOM 1289 C CA . TYR A 1 159 ? 32.584 52.083 63.842 1.00 12.01 275 TYR A CA 1
ATOM 1290 C C . TYR A 1 159 ? 32.159 50.861 64.640 1.00 14.45 275 TYR A C 1
ATOM 1291 O O . TYR A 1 159 ? 31.883 50.954 65.831 1.00 12.83 275 TYR A O 1
ATOM 1300 N N . ALA A 1 160 ? 32.067 49.723 63.958 1.00 12.89 276 ALA A N 1
ATOM 1301 C CA . ALA A 1 160 ? 31.646 48.479 64.596 1.00 13.38 276 ALA A CA 1
ATOM 1302 C C . ALA A 1 160 ? 32.721 48.027 65.573 1.00 11.13 276 ALA A C 1
ATOM 1303 O O . ALA A 1 160 ? 32.420 47.475 66.614 1.00 14.74 276 ALA A O 1
ATOM 1305 N N . LYS A 1 161 ? 33.978 48.254 65.231 1.00 13.37 277 LYS A N 1
ATOM 1306 C CA . LYS A 1 161 ? 35.063 47.924 66.167 1.00 13.86 277 LYS A CA 1
ATOM 1307 C C . LYS A 1 161 ? 34.957 48.763 67.442 1.00 14.32 277 LYS A C 1
ATOM 1308 O O . LYS A 1 161 ? 34.963 48.229 68.554 1.00 13.19 277 LYS A O 1
ATOM 1314 N N . TRP A 1 162 ? 34.847 50.074 67.278 1.00 11.97 278 TRP A N 1
ATOM 1315 C CA . TRP A 1 162 ? 34.670 50.963 68.421 1.00 14.58 278 TRP A CA 1
ATOM 1316 C C . TRP A 1 162 ? 33.473 50.595 69.300 1.00 12.92 278 TRP A C 1
ATOM 1317 O O . TRP A 1 162 ? 33.561 50.601 70.524 1.00 10.10 278 TRP A O 1
ATOM 1328 N N . MET A 1 163 ? 32.352 50.253 68.674 1.00 9.62 279 MET A N 1
ATOM 1329 C CA . MET A 1 163 ? 31.156 49.910 69.406 1.00 9.84 279 MET A CA 1
ATOM 1330 C C . MET A 1 163 ? 31.246 48.558 70.117 1.00 11.93 279 MET A C 1
ATOM 1331 O O . MET A 1 163 ? 30.332 48.187 70.862 1.00 13.62 279 MET A O 1
ATOM 1336 N N . GLY A 1 164 ? 32.330 47.825 69.870 1.00 12.88 280 GLY A N 1
ATOM 1337 C CA . GLY A 1 164 ? 32.629 46.611 70.629 1.00 12.07 280 GLY A CA 1
ATOM 1338 C C . GLY A 1 164 ? 32.045 45.324 70.064 1.00 14.17 280 GLY A C 1
ATOM 1339 O O . GLY A 1 164 ? 32.082 44.275 70.723 1.00 13.64 280 GLY A O 1
ATOM 1340 N N . PHE A 1 165 ? 31.469 45.389 68.864 1.00 12.33 281 PHE A N 1
ATOM 1341 C CA . PHE A 1 165 ? 30.975 44.169 68.223 1.00 14.09 281 PHE A CA 1
ATOM 1342 C C . PHE A 1 165 ? 32.141 43.248 67.850 1.00 16.99 281 PHE A C 1
ATOM 1343 O O . PHE A 1 165 ? 33.239 43.732 67.572 1.00 16.55 281 PHE A O 1
ATOM 1351 N N . THR A 1 166 ? 31.904 41.930 67.853 1.00 13.22 282 THR A N 1
ATOM 1352 C CA . THR A 1 166 ? 32.940 40.949 67.462 1.00 15.59 282 THR A CA 1
ATOM 1353 C C . THR A 1 166 ? 32.804 40.555 65.995 1.00 17.68 282 THR A C 1
ATOM 1354 O O . THR A 1 166 ? 33.773 40.141 65.361 1.00 15.18 282 THR A O 1
ATOM 1358 N N . HIS A 1 167 ? 31.584 40.670 65.473 1.00 14.73 283 HIS A N 1
ATOM 1359 C CA . HIS A 1 167 ? 31.257 40.249 64.116 1.00 17.87 283 HIS A CA 1
ATOM 1360 C C . HIS A 1 167 ? 30.430 41.302 63.401 1.00 19.68 283 HIS A C 1
ATOM 1361 O O . HIS A 1 167 ? 29.567 41.950 63.998 1.00 17.43 283 HIS A O 1
ATOM 1368 N N . LEU A 1 168 ? 30.660 41.415 62.100 1.00 15.00 284 LEU A N 1
ATOM 1369 C CA . LEU A 1 168 ? 29.790 42.164 61.228 1.00 13.34 284 LEU A CA 1
ATOM 1370 C C . LEU A 1 168 ? 28.976 41.125 60.440 1.00 18.32 284 LEU A C 1
ATOM 1371 O O . LEU A 1 168 ? 29.541 40.166 59.895 1.00 21.96 284 LEU A O 1
ATOM 1376 N N . GLU A 1 169 ? 27.662 41.289 60.374 1.00 17.41 285 GLU A N 1
ATOM 1377 C CA . GLU A 1 169 ? 26.860 40.403 59.504 1.00 23.21 285 GLU A CA 1
ATOM 1378 C C . GLU A 1 169 ? 26.250 41.183 58.336 1.00 23.99 285 GLU A C 1
ATOM 1379 O O . GLU A 1 169 ? 25.509 42.151 58.534 1.00 18.34 285 GLU A O 1
ATOM 1385 N N . LEU A 1 170 ? 26.575 40.764 57.115 1.00 18.98 286 LEU A N 1
ATOM 1386 C CA . LEU A 1 170 ? 26.109 41.471 55.924 1.00 20.94 286 LEU A CA 1
ATOM 1387 C C . LEU A 1 170 ? 24.857 40.816 55.363 1.00 24.39 286 LEU A C 1
ATOM 1388 O O . LEU A 1 170 ? 24.836 39.595 55.179 1.00 21.45 286 LEU A O 1
ATOM 1393 N N . LEU A 1 171 ? 23.827 41.612 55.063 1.00 22.49 287 LEU A N 1
ATOM 1394 C CA . LEU A 1 171 ? 22.737 41.102 54.233 1.00 22.42 287 LEU A CA 1
ATOM 1395 C C . LEU A 1 171 ? 23.369 40.760 52.871 1.00 23.98 287 LEU A C 1
ATOM 1396 O O . LEU A 1 171 ? 24.457 41.258 52.559 1.00 19.50 287 LEU A O 1
ATOM 1401 N N . PRO A 1 172 ? 22.725 39.872 52.079 1.00 23.21 288 PRO A N 1
ATOM 1402 C CA . PRO A 1 172 ? 23.439 39.224 50.964 1.00 25.47 288 PRO A CA 1
ATOM 1403 C C . PRO A 1 172 ? 24.109 40.186 49.986 1.00 20.38 288 PRO A C 1
ATOM 1404 O O . PRO A 1 172 ? 23.477 41.134 49.508 1.00 22.57 288 PRO A O 1
ATOM 1408 N N . ILE A 1 173 ? 25.392 39.961 49.711 1.00 23.58 289 ILE A N 1
ATOM 1409 C CA . ILE A 1 173 ? 26.091 40.817 48.762 1.00 22.39 289 ILE A CA 1
ATOM 1410 C C . ILE A 1 173 ? 26.269 40.188 47.370 1.00 23.38 289 ILE A C 1
ATOM 1411 O O . ILE A 1 173 ? 26.866 40.806 46.483 1.00 25.96 289 ILE A O 1
ATOM 1416 N N . ASN A 1 174 ? 25.783 38.965 47.182 1.00 24.97 290 ASN A N 1
ATOM 1417 C CA . ASN A 1 174 ? 25.717 38.414 45.822 1.00 28.97 290 ASN A CA 1
ATOM 1418 C C . ASN A 1 174 ? 25.003 39.390 44.900 1.00 32.28 290 ASN A C 1
ATOM 1419 O O . ASN A 1 174 ? 24.104 40.109 45.337 1.00 29.26 290 ASN A O 1
ATOM 1424 N N . GLU A 1 175 ? 25.414 39.451 43.638 1.00 27.32 291 GLU A N 1
ATOM 1425 C CA . GLU A 1 175 ? 24.775 40.377 42.714 1.00 30.33 291 GLU A CA 1
ATOM 1426 C C . GLU A 1 175 ? 23.272 40.095 42.666 1.00 30.58 291 GLU A C 1
ATOM 1427 O O . GLU A 1 175 ? 22.844 38.938 42.649 1.00 32.19 291 GLU A O 1
ATOM 1433 N N . HIS A 1 176 ? 22.489 41.167 42.705 1.00 26.89 292 HIS A N 1
ATOM 1434 C CA . HIS A 1 176 ? 21.038 41.096 42.659 1.00 29.57 292 HIS A CA 1
ATOM 1435 C C . HIS A 1 176 ? 20.540 42.390 42.041 1.00 31.82 292 HIS A C 1
ATOM 1436 O O . HIS A 1 176 ? 21.094 43.449 42.309 1.00 29.02 292 HIS A O 1
ATOM 1443 N N . PRO A 1 177 ? 19.498 42.305 41.196 1.00 36.80 293 PRO A N 1
ATOM 1444 C CA . PRO A 1 177 ? 19.059 43.433 40.362 1.00 31.74 293 PRO 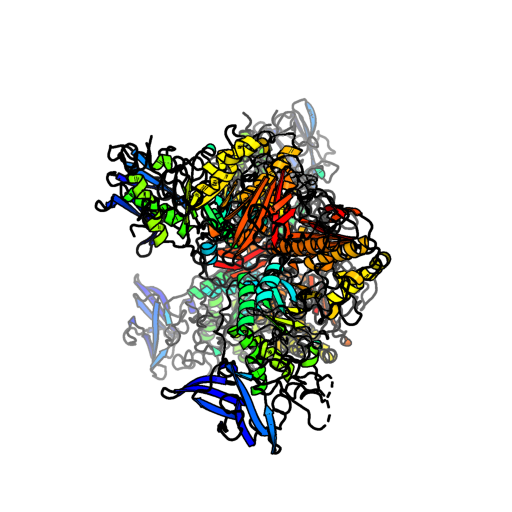A CA 1
ATOM 1445 C C . PRO A 1 177 ? 18.205 44.486 41.059 1.00 33.79 293 PRO A C 1
ATOM 1446 O O . PRO A 1 177 ? 18.253 45.651 40.679 1.00 38.18 293 PRO A O 1
ATOM 1450 N N A PHE A 1 178 ? 17.409 44.084 42.042 0.51 32.58 294 PHE A N 1
ATOM 1451 N N B PHE A 1 178 ? 17.445 44.086 42.071 0.49 32.58 294 PHE A N 1
ATOM 1452 C CA A PHE A 1 178 ? 16.518 45.036 42.696 0.51 33.94 294 PHE A CA 1
ATOM 1453 C CA B PHE A 1 178 ? 16.497 44.991 42.712 0.49 33.93 294 PHE A CA 1
ATOM 1454 C C A PHE A 1 178 ? 16.911 45.304 44.146 0.51 31.19 294 PHE A C 1
ATOM 1455 C C B PHE A 1 178 ? 16.897 45.299 44.158 0.49 31.19 294 PHE A C 1
ATOM 1456 O O A PHE A 1 178 ? 17.016 44.385 44.954 0.51 30.32 294 PHE A O 1
ATOM 1457 O O B PHE A 1 178 ? 16.992 44.393 44.981 0.49 30.32 294 PHE A O 1
ATOM 1472 N N . ASP A 1 179 ? 17.134 46.577 44.453 1.00 31.55 295 ASP A N 1
ATOM 1473 C CA . ASP A 1 179 ? 17.514 47.006 45.802 1.00 32.02 295 ASP A CA 1
ATOM 1474 C C . ASP A 1 179 ? 16.527 46.524 46.859 1.00 32.26 295 ASP A C 1
ATOM 1475 O O . ASP A 1 179 ? 16.923 46.093 47.941 1.00 30.12 295 ASP A O 1
ATOM 1480 N N . GLY A 1 180 ? 15.241 46.577 46.522 1.00 32.15 296 GLY A N 1
ATOM 1481 C CA . GLY A 1 180 ? 14.187 46.146 47.418 1.00 28.12 296 GLY A CA 1
ATOM 1482 C C . GLY A 1 180 ? 14.184 44.683 47.831 1.00 28.95 296 GLY A C 1
ATOM 1483 O O . GLY A 1 180 ? 13.515 44.337 48.799 1.00 31.59 296 GLY A O 1
ATOM 1484 N N . SER A 1 181 ? 14.900 43.807 47.127 1.00 27.67 297 SER A N 1
ATOM 1485 C CA . SER A 1 181 ? 15.005 42.430 47.621 1.00 32.17 297 SER A CA 1
ATOM 1486 C C . SER A 1 181 ? 15.969 42.350 48.819 1.00 30.12 297 SER A C 1
ATOM 1487 O O . SER A 1 181 ? 16.003 41.342 49.537 1.00 22.94 297 SER A O 1
ATOM 1490 N N . TRP A 1 182 ? 16.732 43.423 49.024 1.00 28.15 298 TRP A N 1
ATOM 1491 C CA . TRP A 1 182 ? 17.753 43.502 50.085 1.00 29.38 298 TRP A CA 1
ATOM 1492 C C . TRP A 1 182 ? 18.912 42.525 49.839 1.00 30.94 298 TRP A C 1
ATOM 1493 O O . TRP A 1 182 ? 19.787 42.356 50.684 1.00 29.50 298 TRP A O 1
ATOM 1504 N N . GLY A 1 183 ? 18.921 41.892 48.670 1.00 29.38 299 GLY A N 1
ATOM 1505 C CA . GLY A 1 183 ? 19.905 40.876 48.361 1.00 25.75 299 GLY A CA 1
ATOM 1506 C C . GLY A 1 183 ? 19.379 39.449 48.343 1.00 29.38 299 GLY A C 1
ATOM 1507 O O . GLY A 1 183 ? 20.063 38.545 47.870 1.00 27.62 299 GLY A O 1
ATOM 1508 N N . TYR A 1 184 ? 18.175 39.224 48.855 1.00 24.00 300 TYR A N 1
ATOM 1509 C CA . TYR A 1 184 ? 17.682 37.847 48.966 1.00 31.75 300 TYR A CA 1
ATOM 1510 C C . TYR A 1 184 ? 17.085 37.278 47.666 1.00 34.79 300 TYR A C 1
ATOM 1511 O O . TYR A 1 184 ? 16.713 36.102 47.625 1.00 36.14 300 TYR A O 1
ATOM 1520 N N . GLN A 1 185 ? 16.989 38.104 46.623 1.00 33.20 301 GLN A N 1
ATOM 1521 C CA . GLN A 1 185 ? 16.595 37.609 45.294 1.00 38.39 301 GLN A CA 1
ATOM 1522 C C . GLN A 1 185 ? 17.727 37.779 44.280 1.00 30.54 301 GLN A C 1
ATOM 1523 O O . GLN A 1 185 ? 17.719 38.715 43.479 1.00 34.24 301 GLN A O 1
ATOM 1529 N N . PRO A 1 186 ? 18.702 36.863 44.307 1.00 29.14 302 PRO A N 1
ATOM 1530 C CA . PRO A 1 186 ? 19.952 37.049 43.563 1.00 32.71 302 PRO A CA 1
ATOM 1531 C C . PRO A 1 186 ? 19.871 36.660 42.082 1.00 37.06 302 PRO A C 1
ATOM 1532 O O . PRO A 1 186 ? 18.904 36.021 41.660 1.00 33.90 302 PRO A O 1
ATOM 1536 N N . THR A 1 187 ? 20.880 37.064 41.312 1.00 38.09 303 THR A N 1
ATOM 1537 C CA . THR A 1 187 ? 21.050 36.619 39.927 1.00 41.26 303 THR A CA 1
ATOM 1538 C C . THR A 1 187 ? 22.439 36.028 39.718 1.00 45.20 303 THR A C 1
ATOM 1539 O O . THR A 1 187 ? 22.629 35.179 38.853 1.00 44.03 303 THR A O 1
ATOM 1543 N N . GLY A 1 188 ? 23.408 36.484 40.509 1.00 35.81 304 GLY A N 1
ATOM 1544 C CA . GLY A 1 188 ? 24.780 36.003 40.406 1.00 32.96 304 GLY A CA 1
ATOM 1545 C C . GLY A 1 188 ? 25.362 35.632 41.760 1.00 33.36 304 GLY A C 1
ATOM 1546 O O . GLY A 1 188 ? 25.812 36.494 42.516 1.00 33.25 304 GLY A O 1
ATOM 1547 N N . LEU A 1 189 ? 25.361 34.340 42.064 1.00 29.93 305 LEU A N 1
ATOM 1548 C CA . LEU A 1 189 ? 25.745 33.852 43.385 1.00 38.37 305 LEU A CA 1
ATOM 1549 C C . LEU A 1 189 ? 27.232 33.980 43.663 1.00 34.89 305 LEU A C 1
ATOM 1550 O O . LEU A 1 189 ? 27.646 34.016 44.822 1.00 31.73 305 LEU A O 1
ATOM 1555 N N . TYR A 1 190 ? 28.030 34.029 42.603 1.00 27.04 306 TYR A N 1
ATOM 1556 C CA . TYR A 1 190 ? 29.488 34.064 42.735 1.00 29.50 306 TYR A CA 1
ATOM 1557 C C . TYR A 1 190 ? 30.077 35.456 42.529 1.00 28.71 306 TYR A C 1
ATOM 1558 O O . TYR A 1 190 ? 31.285 35.629 42.610 1.00 30.75 306 TYR A O 1
ATOM 1567 N N . ALA A 1 191 ? 29.231 36.443 42.253 1.00 29.88 307 ALA A N 1
ATOM 1568 C CA . ALA A 1 191 ? 29.707 37.807 42.032 1.00 31.77 307 ALA A CA 1
ATOM 1569 C C . ALA A 1 191 ? 29.263 38.760 43.147 1.00 31.23 307 ALA A C 1
ATOM 1570 O O . ALA A 1 191 ? 28.070 38.871 43.425 1.00 28.99 307 ALA A O 1
ATOM 1572 N N . PRO A 1 192 ? 30.224 39.446 43.790 1.00 28.18 308 PRO A N 1
ATOM 1573 C CA . PRO A 1 192 ? 29.863 40.515 44.735 1.00 34.29 308 PRO A CA 1
ATOM 1574 C C . PRO A 1 192 ? 29.174 41.653 43.990 1.00 31.60 308 PRO A C 1
ATOM 1575 O O . PRO A 1 192 ? 29.651 42.001 42.902 1.00 30.33 308 PRO A O 1
ATOM 1579 N N . THR A 1 193 ? 28.106 42.232 44.549 1.00 28.67 309 THR A N 1
ATOM 1580 C CA . THR A 1 193 ? 27.365 43.278 43.835 1.00 29.78 309 THR A CA 1
ATOM 1581 C C . THR A 1 193 ? 28.238 44.467 43.475 1.00 30.83 309 THR A C 1
ATOM 1582 O O . THR A 1 193 ? 29.065 44.916 44.274 1.00 28.49 309 THR A O 1
ATOM 1586 N N . ARG A 1 194 ? 28.046 44.968 42.259 1.00 28.24 310 ARG A N 1
ATOM 1587 C CA . ARG A 1 194 ? 28.828 46.089 41.743 1.00 29.70 310 ARG A CA 1
ATOM 1588 C C . ARG A 1 194 ? 28.323 47.429 42.277 1.00 24.40 310 ARG A C 1
ATOM 1589 O O . ARG A 1 194 ? 28.948 48.464 42.039 1.00 25.75 310 ARG A O 1
ATOM 1597 N N . ARG A 1 195 ? 27.196 47.422 42.994 1.00 26.00 311 ARG A N 1
ATOM 1598 C CA . ARG A 1 195 ? 26.716 48.641 43.663 1.00 25.16 311 ARG A CA 1
ATOM 1599 C C . ARG A 1 195 ? 27.840 49.392 44.381 1.00 26.61 311 ARG A C 1
ATOM 1600 O O . ARG A 1 195 ? 27.950 50.613 44.288 1.00 22.54 311 ARG A O 1
ATOM 1608 N N . PHE A 1 196 ? 28.700 48.649 45.063 1.00 21.71 312 PHE A N 1
ATOM 1609 C CA . PHE A 1 196 ? 29.685 49.274 45.956 1.00 28.09 312 PHE A CA 1
ATOM 1610 C C . PHE A 1 196 ? 31.134 49.248 45.471 1.00 21.55 312 PHE A C 1
ATOM 1611 O O . PHE A 1 196 ? 32.039 49.691 46.172 1.00 25.08 312 PHE A O 1
ATOM 1619 N N . GLY A 1 197 ? 31.350 48.732 44.266 1.00 24.71 313 GLY A N 1
ATOM 1620 C CA . GLY A 1 197 ? 32.691 48.664 43.698 1.00 28.52 313 GLY A CA 1
ATOM 1621 C C . GLY A 1 197 ? 32.997 47.313 43.070 1.00 28.85 313 GLY A C 1
ATOM 1622 O O . GLY A 1 197 ? 32.090 46.565 42.723 1.00 29.56 313 GLY A O 1
ATOM 1623 N N . THR A 1 198 ? 34.283 46.996 42.945 1.00 25.47 314 THR A N 1
ATOM 1624 C CA . THR A 1 198 ? 34.731 45.738 42.347 1.00 33.60 314 THR A CA 1
ATOM 1625 C C . THR A 1 198 ? 34.836 44.594 43.355 1.00 30.98 314 THR A C 1
ATOM 1626 O O . THR A 1 198 ? 34.827 44.827 44.566 1.00 24.12 314 THR A O 1
ATOM 1630 N N . ARG A 1 199 ? 34.951 43.360 42.859 1.00 28.52 315 ARG A N 1
ATOM 1631 C CA . ARG A 1 199 ? 35.130 42.206 43.744 1.00 31.16 315 ARG A CA 1
ATOM 1632 C C . ARG A 1 199 ? 36.396 42.327 44.585 1.00 29.56 315 ARG A C 1
ATOM 1633 O O . ARG A 1 199 ? 36.447 41.817 45.706 1.00 26.24 315 ARG A O 1
ATOM 1641 N N . ASP A 1 200 ? 37.418 42.988 44.040 1.00 27.11 316 ASP A N 1
ATOM 1642 C CA . ASP A 1 200 ? 38.657 43.216 44.779 1.00 27.11 316 ASP A CA 1
ATOM 1643 C C . ASP A 1 200 ? 38.503 44.313 45.833 1.00 28.05 316 ASP A C 1
ATOM 1644 O O . ASP A 1 200 ? 39.213 44.317 46.852 1.00 24.31 316 ASP A O 1
ATOM 1649 N N . ASP A 1 201 ? 37.598 45.249 45.576 1.00 24.72 317 ASP A N 1
ATOM 1650 C CA . ASP A 1 201 ? 37.245 46.252 46.575 1.00 25.25 317 ASP A CA 1
ATOM 1651 C C . ASP A 1 201 ? 36.527 45.584 47.742 1.00 26.59 317 ASP A C 1
ATOM 1652 O O . ASP A 1 201 ? 36.709 45.962 48.900 1.00 23.99 317 ASP A O 1
ATOM 1657 N N . PHE A 1 202 ? 35.664 44.624 47.427 1.00 25.68 318 PHE A N 1
ATOM 1658 C CA . PHE A 1 202 ? 34.964 43.876 48.468 1.00 24.15 318 PHE A CA 1
ATOM 1659 C C . PHE A 1 202 ? 35.926 43.032 49.290 1.00 27.88 318 PHE A C 1
ATOM 1660 O O . PHE A 1 202 ? 35.817 42.971 50.516 1.00 25.06 318 PHE A O 1
ATOM 1668 N N . ARG A 1 203 ? 36.864 42.370 48.616 1.00 23.48 319 ARG A N 1
ATOM 1669 C CA . ARG A 1 203 ? 37.903 41.623 49.314 1.00 26.67 319 ARG A CA 1
ATOM 1670 C C . ARG A 1 203 ? 38.704 42.554 50.230 1.00 27.19 319 ARG A C 1
ATOM 1671 O O . ARG A 1 203 ? 39.096 42.173 51.335 1.00 27.34 319 ARG A O 1
ATOM 1679 N N . TYR A 1 204 ? 38.932 43.781 49.769 1.00 23.62 320 TYR A N 1
ATOM 1680 C CA . TYR A 1 204 ? 39.652 44.774 50.564 1.00 28.75 320 TYR A CA 1
ATOM 1681 C C . TYR A 1 204 ? 38.883 45.118 51.839 1.00 25.84 320 TYR A C 1
ATOM 1682 O O . TYR A 1 204 ? 39.466 45.290 52.913 1.00 21.48 320 TYR A O 1
ATOM 1691 N N . PHE A 1 205 ? 37.570 45.248 51.693 1.00 18.88 321 PHE A N 1
ATOM 1692 C CA . PHE A 1 205 ? 36.679 45.488 52.825 1.00 19.76 321 PHE A CA 1
ATOM 1693 C C . PHE A 1 205 ? 36.768 44.344 53.851 1.00 19.21 321 PHE A C 1
ATOM 1694 O O . PHE A 1 205 ? 36.908 44.586 55.047 1.00 17.22 321 PHE A O 1
ATOM 1702 N N . ILE A 1 206 ? 36.701 43.103 53.384 1.00 19.59 322 ILE A N 1
ATOM 1703 C CA . ILE A 1 206 ? 36.804 41.962 54.291 1.00 19.99 322 ILE A CA 1
ATOM 1704 C C . ILE A 1 206 ? 38.170 41.955 54.991 1.00 22.31 322 ILE A C 1
ATOM 1705 O O . ILE A 1 206 ? 38.255 41.767 56.208 1.00 19.60 322 ILE A O 1
ATOM 1710 N N . ASP A 1 207 ? 39.242 42.164 54.236 1.00 22.57 323 ASP A N 1
ATOM 1711 C CA . ASP A 1 207 ? 40.567 42.248 54.850 1.00 23.01 323 ASP A CA 1
ATOM 1712 C C . ASP A 1 207 ? 40.628 43.344 55.918 1.00 21.95 323 ASP A C 1
ATOM 1713 O O . ASP A 1 207 ? 41.279 43.184 56.964 1.00 20.52 323 ASP A O 1
ATOM 1718 N N . ALA A 1 208 ? 39.949 44.458 55.663 1.00 20.90 324 ALA A N 1
ATOM 1719 C CA . ALA A 1 208 ? 39.938 45.550 56.641 1.00 22.00 324 ALA A CA 1
ATOM 1720 C C . ALA A 1 208 ? 39.174 45.173 57.907 1.00 20.84 324 ALA A C 1
ATOM 1721 O O . ALA A 1 208 ? 39.577 45.550 59.014 1.00 17.93 324 ALA A O 1
ATOM 1723 N N . ALA A 1 209 ? 38.071 44.441 57.755 1.00 19.50 325 ALA A N 1
ATOM 1724 C CA . ALA A 1 209 ? 37.332 43.949 58.926 1.00 19.98 325 ALA A CA 1
ATOM 1725 C C . ALA A 1 209 ? 38.250 43.075 59.767 1.00 18.91 325 ALA A C 1
ATOM 1726 O O . ALA A 1 209 ? 38.389 43.268 60.969 1.00 19.39 325 ALA A O 1
ATOM 1728 N N . HIS A 1 210 ? 38.888 42.116 59.107 1.00 24.25 326 HIS A N 1
ATOM 1729 C CA . HIS A 1 210 ? 39.861 41.231 59.747 1.00 21.94 326 HIS A CA 1
ATOM 1730 C C . HIS A 1 210 ? 41.002 41.967 60.464 1.00 22.53 326 HIS A C 1
ATOM 1731 O O . HIS A 1 210 ? 41.377 41.596 61.579 1.00 23.78 326 HIS A O 1
ATOM 1738 N N . ALA A 1 211 ? 41.557 42.995 59.826 1.00 22.91 327 ALA A N 1
ATOM 1739 C CA . ALA A 1 211 ? 42.678 43.745 60.401 1.00 19.75 327 ALA A CA 1
ATOM 1740 C C . ALA A 1 211 ? 42.230 44.522 61.633 1.00 24.64 327 ALA A C 1
ATOM 1741 O O . ALA A 1 211 ? 43.026 44.770 62.539 1.00 20.66 327 ALA A O 1
ATOM 1743 N N . ALA A 1 212 ? 40.954 44.907 61.655 1.00 19.95 328 ALA A N 1
ATOM 1744 C CA . ALA A 1 212 ? 40.360 45.568 62.824 1.00 23.18 328 ALA A CA 1
ATOM 1745 C C . ALA A 1 212 ? 39.907 44.580 63.896 1.00 21.74 328 ALA A C 1
ATOM 1746 O O . ALA A 1 212 ? 39.435 44.981 64.961 1.00 22.06 328 ALA A O 1
ATOM 1748 N N . GLY A 1 213 ? 40.064 43.290 63.621 1.00 19.64 329 GLY A N 1
ATOM 1749 C CA . GLY A 1 213 ? 39.763 42.269 64.601 1.00 20.03 329 GLY A CA 1
ATOM 1750 C C . GLY A 1 213 ? 38.299 41.872 64.632 1.00 23.12 329 GLY A C 1
ATOM 1751 O O . GLY A 1 213 ? 37.795 41.461 65.669 1.00 23.55 329 GLY A O 1
ATOM 1752 N N . LEU A 1 214 ? 37.626 41.987 63.493 1.00 19.29 330 LEU A N 1
ATOM 1753 C CA . LEU A 1 214 ? 36.231 41.595 63.379 1.00 19.21 330 LEU A CA 1
ATOM 1754 C C . LEU A 1 214 ? 36.095 40.359 62.488 1.00 25.77 330 LEU A C 1
ATOM 1755 O O . LEU A 1 214 ? 36.720 40.297 61.427 1.00 25.63 330 LEU A O 1
ATOM 1760 N N . ASN A 1 215 ? 35.271 39.390 62.897 1.00 19.52 331 ASN A N 1
ATOM 1761 C CA . ASN A 1 215 ? 34.854 38.337 61.973 1.00 22.42 331 ASN A CA 1
ATOM 1762 C C . ASN A 1 215 ? 33.719 38.825 61.104 1.00 21.32 331 ASN A C 1
ATOM 1763 O O . ASN A 1 215 ? 32.989 39.740 61.481 1.00 20.28 331 ASN A O 1
ATOM 1768 N N . VAL A 1 216 ? 33.564 38.214 59.936 1.00 19.60 332 VAL A N 1
ATOM 1769 C CA . VAL A 1 216 ? 32.503 38.610 59.025 1.00 18.68 332 VAL A CA 1
ATOM 1770 C C . VAL A 1 216 ? 31.574 37.455 58.722 1.00 23.77 332 VAL A C 1
ATOM 1771 O O . VAL A 1 216 ? 32.020 36.379 58.322 1.00 22.89 332 VAL A O 1
ATOM 1775 N N . ILE A 1 217 ? 30.278 37.696 58.905 1.00 21.68 333 ILE A N 1
ATOM 1776 C CA . ILE A 1 217 ? 29.260 36.713 58.602 1.00 24.35 333 ILE A CA 1
ATOM 1777 C C . ILE A 1 217 ? 28.544 37.192 57.366 1.00 23.89 333 ILE A C 1
ATOM 1778 O O . ILE A 1 217 ? 28.173 38.356 57.271 1.00 18.53 333 ILE A O 1
ATOM 1783 N N . LEU A 1 218 ? 28.321 36.293 56.423 1.00 21.83 334 LEU A N 1
ATOM 1784 C CA . LEU A 1 218 ? 27.600 36.653 55.218 1.00 22.86 334 LEU A CA 1
ATOM 1785 C C . LEU A 1 218 ? 26.268 35.914 55.155 1.00 19.98 334 LEU A C 1
ATOM 1786 O O . LEU A 1 218 ? 26.216 34.698 55.368 1.00 25.37 334 LEU A O 1
ATOM 1791 N N . ASP A 1 219 ? 25.193 36.654 54.906 1.00 19.88 335 ASP A N 1
ATOM 1792 C CA . ASP A 1 219 ? 23.908 36.042 54.623 1.00 26.68 335 ASP A CA 1
ATOM 1793 C C . ASP A 1 219 ? 24.047 35.353 53.278 1.00 28.61 335 ASP A C 1
ATOM 1794 O O . ASP A 1 219 ? 24.410 35.979 52.278 1.00 25.25 335 ASP A O 1
ATOM 1799 N N . TRP A 1 220 ? 23.791 34.055 53.281 1.00 25.74 336 TRP A N 1
ATOM 1800 C CA . TRP A 1 220 ? 24.005 33.211 52.119 1.00 32.52 336 TRP A CA 1
ATOM 1801 C C . TRP A 1 220 ? 22.638 32.675 51.698 1.00 33.07 336 TRP A C 1
ATOM 1802 O O . TRP A 1 220 ? 21.828 32.308 52.550 1.00 31.84 336 TRP A O 1
ATOM 1813 N N . VAL A 1 221 ? 22.355 32.640 50.399 1.00 32.67 337 VAL A N 1
ATOM 1814 C CA . VAL A 1 221 ? 20.984 32.339 49.975 1.00 35.18 337 VAL A CA 1
ATOM 1815 C C . VAL A 1 221 ? 20.822 31.101 49.082 1.00 35.72 337 VAL A C 1
ATOM 1816 O O . VAL A 1 221 ? 20.373 31.203 47.941 1.00 38.66 337 VAL A O 1
ATOM 1820 N N . PRO A 1 222 ? 21.164 29.918 49.607 1.00 34.61 338 PRO A N 1
ATOM 1821 C CA . PRO A 1 222 ? 21.009 28.722 48.778 1.00 36.88 338 PRO A CA 1
ATOM 1822 C C . PRO A 1 222 ? 19.561 28.244 48.787 1.00 34.54 338 PRO A C 1
ATOM 1823 O O . PRO A 1 222 ? 19.275 27.196 48.221 1.00 41.11 338 PRO A O 1
ATOM 1827 N N . GLY A 1 223 ? 18.671 29.004 49.424 1.00 34.69 339 GLY A N 1
ATOM 1828 C CA . GLY A 1 223 ? 17.255 28.672 49.459 1.00 37.32 339 GLY A CA 1
ATOM 1829 C C . GLY A 1 223 ? 16.397 29.523 48.540 1.00 37.11 339 GLY A C 1
ATOM 1830 O O . GLY A 1 223 ? 15.188 29.304 48.418 1.00 43.07 339 GLY A O 1
ATOM 1831 N N . HIS A 1 224 ? 17.010 30.507 47.893 1.00 33.69 340 HIS A N 1
ATOM 1832 C CA . HIS A 1 224 ? 16.272 31.361 46.973 1.00 36.39 340 HIS A CA 1
ATOM 1833 C C . HIS A 1 224 ? 16.775 31.154 45.551 1.00 41.92 340 HIS A C 1
ATOM 1834 O O . HIS A 1 224 ? 17.777 31.750 45.154 1.00 38.73 340 HIS A O 1
ATOM 1841 N N . PHE A 1 225 ? 16.090 30.303 44.787 1.00 42.86 341 PHE A N 1
ATOM 1842 C CA . PHE A 1 225 ? 16.414 30.155 43.371 1.00 42.44 341 PHE A CA 1
ATOM 1843 C C . PHE A 1 225 ? 16.155 31.495 42.684 1.00 35.42 341 PHE A C 1
ATOM 1844 O O . PHE A 1 225 ? 15.145 32.149 42.961 1.00 42.96 341 PHE A O 1
ATOM 1852 N N . PRO A 1 226 ? 17.075 31.923 41.803 1.00 37.78 342 PRO A N 1
ATOM 1853 C CA . PRO A 1 226 ? 16.925 33.201 41.092 1.00 40.63 342 PRO A CA 1
ATOM 1854 C C . PRO A 1 226 ? 15.592 33.310 40.349 1.00 48.79 342 PRO A C 1
ATOM 1855 O O . PRO A 1 226 ? 15.048 32.303 39.901 1.00 49.90 342 PRO A O 1
ATOM 1859 N N . THR A 1 227 ? 15.076 34.529 40.223 1.00 49.87 343 THR A N 1
ATOM 1860 C CA . THR A 1 227 ? 13.755 34.752 39.645 1.00 51.46 343 THR A CA 1
ATOM 1861 C C . THR A 1 227 ? 13.738 35.900 38.643 1.00 52.19 343 THR A C 1
ATOM 1862 O O . THR A 1 227 ? 12.712 36.178 38.026 1.00 47.04 343 THR A O 1
ATOM 1866 N N . ASP A 1 228 ? 14.874 36.569 38.486 1.00 50.53 344 ASP A N 1
ATOM 1867 C CA . ASP A 1 228 ? 14.935 37.766 37.655 1.00 50.12 344 ASP A CA 1
ATOM 1868 C C . ASP A 1 228 ? 15.822 37.541 36.446 1.00 47.20 344 ASP A C 1
ATOM 1869 O O . ASP A 1 228 ? 16.598 36.588 36.405 1.00 49.37 344 ASP A O 1
ATOM 1874 N N . ASP A 1 229 ? 15.685 38.422 35.457 1.00 52.60 345 ASP A N 1
ATOM 1875 C CA . ASP A 1 229 ? 16.622 38.516 34.336 1.00 56.43 345 ASP A CA 1
ATOM 1876 C C . ASP A 1 229 ? 16.815 37.224 33.527 1.00 55.20 345 ASP A C 1
ATOM 1877 O O . ASP A 1 229 ? 17.720 37.154 32.698 1.00 63.62 345 ASP A O 1
ATOM 1882 N N . PHE A 1 230 ? 15.966 36.222 33.749 1.00 59.49 346 PHE A N 1
ATOM 1883 C CA . PHE A 1 230 ? 16.213 34.869 33.232 1.00 64.24 346 PHE A CA 1
ATOM 1884 C C . PHE A 1 230 ? 17.643 34.451 33.567 1.00 63.09 346 PHE A C 1
ATOM 1885 O O . PHE A 1 230 ? 18.447 34.170 32.678 1.00 65.49 346 PHE A O 1
ATOM 1893 N N . ALA A 1 231 ? 17.956 34.428 34.856 1.00 59.35 347 ALA A N 1
ATOM 1894 C CA . ALA A 1 231 ? 19.321 34.194 35.301 1.00 52.34 347 ALA A CA 1
ATOM 1895 C C . ALA A 1 231 ? 19.690 32.721 35.259 1.00 51.85 347 ALA A C 1
ATOM 1896 O O . ALA A 1 231 ? 20.756 32.351 34.762 1.00 54.84 347 ALA A O 1
ATOM 1898 N N . LEU A 1 232 ? 18.807 31.880 35.785 1.00 50.00 348 LEU A N 1
ATOM 1899 C CA . LEU A 1 232 ? 19.148 30.480 35.990 1.00 52.70 348 LEU A CA 1
ATOM 1900 C C . LEU A 1 232 ? 18.015 29.525 35.595 1.00 48.57 348 LEU A C 1
ATOM 1901 O O . LEU A 1 232 ? 18.198 28.313 35.579 1.00 46.49 348 LEU A O 1
ATOM 1906 N N . ALA A 1 233 ? 16.850 30.078 35.273 1.00 51.20 349 ALA A N 1
ATOM 1907 C CA . ALA A 1 233 ? 15.705 29.266 34.879 1.00 54.02 349 ALA A CA 1
ATOM 1908 C C . ALA A 1 233 ? 15.920 28.687 33.486 1.00 55.79 349 ALA A C 1
ATOM 1909 O O . ALA A 1 233 ? 16.411 29.388 32.598 1.00 54.52 349 ALA A O 1
ATOM 1911 N N . GLU A 1 234 ? 15.550 27.416 33.309 1.00 58.19 350 GLU A N 1
ATOM 1912 C CA . GLU A 1 234 ? 15.584 26.751 32.001 1.00 61.04 350 GLU A CA 1
ATOM 1913 C C . GLU A 1 234 ? 16.903 26.991 31.283 1.00 57.03 350 GLU A C 1
ATOM 1914 O O . GLU A 1 234 ? 16.926 27.495 30.161 1.00 58.92 350 GLU A O 1
ATOM 1920 N N . PHE A 1 235 ? 17.999 26.637 31.942 1.00 56.17 351 PHE A N 1
ATOM 1921 C CA . PHE A 1 235 ? 19.317 27.072 31.499 1.00 59.35 351 PHE A CA 1
ATOM 1922 C C . PHE A 1 235 ? 19.743 26.535 30.132 1.00 64.75 351 PHE A C 1
ATOM 1923 O O . PHE A 1 235 ? 20.305 27.280 29.331 1.00 60.92 351 PHE A O 1
ATOM 1931 N N . ASP A 1 236 ? 19.495 25.253 29.871 1.00 65.66 352 ASP A N 1
ATOM 1932 C CA . ASP A 1 236 ? 19.808 24.679 28.561 1.00 70.16 352 ASP A CA 1
ATOM 1933 C C . ASP A 1 236 ? 18.546 24.301 27.788 1.00 74.19 352 ASP A C 1
ATOM 1934 O O . ASP A 1 236 ? 18.612 23.591 26.782 1.00 76.25 352 ASP A O 1
ATOM 1939 N N . GLY A 1 237 ? 17.401 24.791 28.260 1.00 71.56 353 GLY A N 1
ATOM 1940 C CA . GLY A 1 237 ? 16.117 24.472 27.660 1.00 71.48 353 GLY A CA 1
ATOM 1941 C C . GLY A 1 237 ? 15.325 23.516 28.531 1.00 66.73 353 GLY A C 1
ATOM 1942 O O . GLY A 1 237 ? 14.101 23.437 28.435 1.00 68.76 353 GLY A O 1
ATOM 1943 N N . THR A 1 238 ? 16.034 22.786 29.385 1.00 61.60 354 THR A N 1
ATOM 1944 C CA . THR A 1 238 ? 15.412 21.877 30.339 1.00 57.72 354 THR A CA 1
ATOM 1945 C C . THR A 1 238 ? 15.480 22.469 31.746 1.00 61.31 354 THR A C 1
ATOM 1946 O O . THR A 1 238 ? 15.951 23.589 31.926 1.00 57.72 354 THR A O 1
ATOM 1950 N N . ASN A 1 239 ? 15.010 21.717 32.738 1.00 57.02 355 ASN A N 1
ATOM 1951 C CA . ASN A 1 239 ? 15.178 22.106 34.135 1.00 58.18 355 ASN A CA 1
ATOM 1952 C C . ASN A 1 239 ? 16.552 21.696 34.650 1.00 54.32 355 ASN A C 1
ATOM 1953 O O . ASN A 1 239 ? 16.693 20.673 35.321 1.00 52.97 355 ASN A O 1
ATOM 1958 N N . LEU A 1 240 ? 17.565 22.492 34.325 1.00 52.66 356 LEU A N 1
ATOM 1959 C CA . LEU A 1 240 ? 18.931 22.179 34.715 1.00 54.14 356 LEU A CA 1
ATOM 1960 C C . LEU A 1 240 ? 19.118 22.264 36.224 1.00 55.04 356 LEU A C 1
ATOM 1961 O O . LEU A 1 240 ? 19.453 21.275 36.886 1.00 50.14 356 LEU A O 1
ATOM 1966 N N . TYR A 1 241 ? 18.895 23.457 36.762 1.00 49.75 357 TYR A N 1
ATOM 1967 C CA . TYR A 1 241 ? 19.181 23.728 38.162 1.00 48.54 357 TYR A CA 1
ATOM 1968 C C . TYR A 1 241 ? 17.934 23.611 39.030 1.00 47.94 357 TYR A C 1
ATOM 1969 O O . TYR A 1 241 ? 18.028 23.300 40.217 1.00 46.34 357 TYR A O 1
ATOM 1978 N N . GLU A 1 242 ? 16.770 23.844 38.428 1.00 49.89 358 GLU A N 1
ATOM 1979 C CA . GLU A 1 242 ? 15.513 23.855 39.169 1.00 48.01 358 GLU A CA 1
ATOM 1980 C C . GLU A 1 242 ? 14.701 22.563 39.032 1.00 54.27 358 GLU A C 1
ATOM 1981 O O . GLU A 1 242 ? 14.962 21.736 38.157 1.00 55.03 358 GLU A O 1
ATOM 1987 N N . HIS A 1 243 ? 13.705 22.412 39.904 1.00 53.20 359 HIS A N 1
ATOM 1988 C CA . HIS A 1 243 ? 12.819 21.246 39.903 1.00 56.63 359 HIS A CA 1
ATOM 1989 C C . HIS A 1 243 ? 11.578 21.478 39.044 1.00 56.53 359 HIS A C 1
ATOM 1990 O O . HIS A 1 243 ? 11.154 22.616 38.848 1.00 58.04 359 HIS A O 1
ATOM 1997 N N . SER A 1 244 ? 10.995 20.392 38.540 1.00 63.71 360 SER A N 1
ATOM 1998 C CA . SER A 1 244 ? 9.789 20.472 37.719 1.00 61.13 360 SER A CA 1
ATOM 1999 C C . SER A 1 244 ? 8.544 20.763 38.558 1.00 63.33 360 SER A C 1
ATOM 2000 O O . SER A 1 244 ? 7.956 21.843 38.471 1.00 59.48 360 SER A O 1
ATOM 2003 N N . THR A 1 256 ? 7.604 29.919 42.852 1.00 67.95 372 THR A N 1
ATOM 2004 C CA . THR A 1 256 ? 7.305 28.502 42.660 1.00 63.42 372 THR A CA 1
ATOM 2005 C C . THR A 1 256 ? 8.578 27.706 42.354 1.00 62.60 372 THR A C 1
ATOM 2006 O O . THR A 1 256 ? 8.614 26.484 42.509 1.00 63.47 372 THR A O 1
ATOM 2010 N N . LEU A 1 257 ? 9.625 28.409 41.934 1.00 54.72 373 LEU A N 1
ATOM 2011 C CA . LEU A 1 257 ? 10.854 27.766 41.483 1.00 52.61 373 LEU A CA 1
ATOM 2012 C C . LEU A 1 257 ? 11.781 27.421 42.641 1.00 53.25 373 LEU A C 1
ATOM 2013 O O . LEU A 1 257 ? 12.098 28.274 43.471 1.00 52.21 373 LEU A O 1
ATOM 2018 N N . ILE A 1 258 ? 12.214 26.165 42.686 1.00 44.23 374 ILE A N 1
ATOM 2019 C CA . ILE A 1 258 ? 13.100 25.684 43.741 1.00 44.15 374 ILE A CA 1
ATOM 2020 C C . ILE A 1 258 ? 14.261 24.877 43.169 1.00 47.49 374 ILE A C 1
ATOM 2021 O O . ILE A 1 258 ? 14.124 24.219 42.131 1.00 43.92 374 ILE A O 1
ATOM 2026 N N . TYR A 1 259 ? 15.403 24.928 43.851 1.00 40.24 375 TYR A N 1
ATOM 2027 C CA . TYR A 1 259 ? 16.577 24.178 43.422 1.00 40.91 375 TYR A CA 1
ATOM 2028 C C . TYR A 1 259 ? 16.306 22.682 43.448 1.00 51.58 375 TYR A C 1
ATOM 2029 O O . TYR A 1 259 ? 15.493 22.194 44.241 1.00 48.32 375 TYR A O 1
ATOM 2038 N N . ASN A 1 260 ? 16.985 21.956 42.571 1.00 49.07 376 ASN A N 1
ATOM 2039 C CA . ASN A 1 260 ? 16.978 20.508 42.634 1.00 53.08 376 ASN A CA 1
ATOM 2040 C C . ASN A 1 260 ? 18.194 20.068 43.435 1.00 47.65 376 ASN A C 1
ATOM 2041 O O . ASN A 1 260 ? 19.175 19.585 42.869 1.00 49.17 376 ASN A O 1
ATOM 2046 N N . TYR A 1 261 ? 18.129 20.254 44.754 1.00 47.18 377 TYR A N 1
ATOM 2047 C CA . TYR A 1 261 ? 19.237 19.910 45.643 1.00 49.49 377 TYR A CA 1
ATOM 2048 C C . TYR A 1 261 ? 19.611 18.435 45.517 1.00 56.89 377 TYR A C 1
ATOM 2049 O O . TYR A 1 261 ? 20.762 18.051 45.755 1.00 52.46 377 TYR A O 1
ATOM 2058 N N . GLY A 1 262 ? 18.629 17.614 45.145 1.00 57.13 378 GLY A N 1
ATOM 2059 C CA . GLY A 1 262 ? 18.846 16.193 44.933 1.00 57.28 378 GLY A CA 1
ATOM 2060 C C . GLY A 1 262 ? 19.840 15.927 43.818 1.00 59.95 378 GLY A C 1
ATOM 2061 O O . GLY A 1 262 ? 20.666 15.014 43.912 1.00 63.55 378 GLY A O 1
ATOM 2062 N N . ARG A 1 263 ? 19.763 16.727 42.757 1.00 51.55 379 ARG A N 1
ATOM 2063 C CA . ARG A 1 263 ? 20.739 16.641 41.676 1.00 55.03 379 ARG A CA 1
ATOM 2064 C C . ARG A 1 263 ? 22.136 16.929 42.219 1.00 55.12 379 ARG A C 1
ATOM 2065 O O . ARG A 1 263 ? 22.297 17.585 43.249 1.00 55.42 379 ARG A O 1
ATOM 2073 N N . ARG A 1 264 ? 23.149 16.429 41.528 1.00 54.54 380 ARG A N 1
ATOM 2074 C CA . ARG A 1 264 ? 24.493 16.445 42.076 1.00 58.20 380 ARG A CA 1
ATOM 2075 C C . ARG A 1 264 ? 25.273 17.696 41.691 1.00 55.71 380 ARG A C 1
ATOM 2076 O O . ARG A 1 264 ? 25.911 18.325 42.540 1.00 51.53 380 ARG A O 1
ATOM 2084 N N . GLU A 1 265 ? 25.226 18.054 40.412 1.00 52.17 381 GLU A N 1
ATOM 2085 C CA . GLU A 1 265 ? 25.959 19.217 39.932 1.00 52.79 381 GLU A CA 1
ATOM 2086 C C . GLU A 1 265 ? 25.394 20.502 40.530 1.00 50.71 381 GLU A C 1
ATOM 2087 O O . GLU A 1 265 ? 26.126 21.473 40.734 1.00 51.79 381 GLU A O 1
ATOM 2093 N N . VAL A 1 266 ? 24.091 20.505 40.801 1.00 46.87 382 VAL A N 1
ATOM 2094 C CA . VAL A 1 266 ? 23.442 21.657 41.421 1.00 51.61 382 VAL A CA 1
ATOM 2095 C C . VAL A 1 266 ? 23.967 21.827 42.843 1.00 48.94 382 VAL A C 1
ATOM 2096 O O . VAL A 1 266 ? 24.300 22.933 43.273 1.00 48.86 382 VAL A O 1
ATOM 2100 N N . SER A 1 267 ? 24.040 20.709 43.559 1.00 50.68 383 SER A N 1
ATOM 2101 C CA . SER A 1 267 ? 24.526 20.681 44.934 1.00 42.69 383 SER A CA 1
ATOM 2102 C C . SER A 1 267 ? 25.997 21.069 45.027 1.00 47.82 383 SER A C 1
ATOM 2103 O O . SER A 1 267 ? 26.407 21.756 45.964 1.00 39.43 383 SER A O 1
ATOM 2106 N N . ASN A 1 268 ? 26.796 20.626 44.063 1.00 49.65 384 ASN A N 1
ATOM 2107 C CA . ASN A 1 268 ? 28.187 21.058 44.007 1.00 47.98 384 ASN A CA 1
ATOM 2108 C C . ASN A 1 268 ? 28.267 22.562 43.767 1.00 42.65 384 ASN A C 1
ATOM 2109 O O . ASN A 1 268 ? 29.101 23.248 44.345 1.00 36.55 384 ASN A O 1
ATOM 2114 N N . PHE A 1 269 ? 27.388 23.061 42.905 1.00 38.29 385 PHE A N 1
ATOM 2115 C CA . PHE A 1 269 ? 27.317 24.483 42.600 1.00 44.86 385 PHE A CA 1
ATOM 2116 C C . PHE A 1 269 ? 27.047 25.286 43.873 1.00 41.33 385 PHE A C 1
ATOM 2117 O O . PHE A 1 269 ? 27.671 26.321 44.113 1.00 39.83 385 PHE A O 1
ATOM 2125 N N . LEU A 1 270 ? 26.143 24.785 44.705 1.00 39.61 386 LEU A N 1
ATOM 2126 C CA . LEU A 1 270 ? 25.791 25.492 45.928 1.00 39.74 386 LEU A CA 1
ATOM 2127 C C . LEU A 1 270 ? 26.811 25.287 47.048 1.00 41.45 386 LEU A C 1
ATOM 2128 O O . LEU A 1 270 ? 27.168 26.245 47.735 1.00 34.72 386 LEU A O 1
ATOM 2133 N N . VAL A 1 271 ? 27.278 24.055 47.238 1.00 34.10 387 VAL A N 1
ATOM 2134 C CA . VAL A 1 271 ? 28.286 23.793 48.261 1.00 38.15 387 VAL A CA 1
ATOM 2135 C C . VAL A 1 271 ? 29.604 24.484 47.913 1.00 39.43 387 VAL A C 1
ATOM 2136 O O . VAL A 1 271 ? 30.331 24.971 48.796 1.00 34.33 387 VAL A O 1
ATOM 2140 N N . GLY A 1 272 ? 29.903 24.536 46.620 1.00 34.44 388 GLY A N 1
ATOM 2141 C CA . GLY A 1 272 ? 31.118 25.178 46.156 1.00 37.91 388 GLY A CA 1
ATOM 2142 C C . GLY A 1 272 ? 31.070 26.668 46.422 1.00 34.15 388 GLY A C 1
ATOM 2143 O O . GLY A 1 272 ? 32.089 27.285 46.720 1.00 32.70 388 GLY A O 1
ATOM 2144 N N . ASN A 1 273 ? 29.870 27.230 46.311 1.00 31.40 389 ASN A N 1
ATOM 2145 C CA . ASN A 1 273 ? 29.634 28.655 46.525 1.00 36.52 389 ASN A CA 1
ATOM 2146 C C . ASN A 1 273 ? 29.910 29.062 47.971 1.00 31.16 389 ASN A C 1
ATOM 2147 O O . ASN A 1 273 ? 30.430 30.151 48.224 1.00 32.49 389 ASN A O 1
ATOM 2152 N N . ALA A 1 274 ? 29.576 28.177 48.910 1.00 32.52 390 ALA A N 1
ATOM 2153 C CA . ALA A 1 274 ? 29.928 28.371 50.312 1.00 28.30 390 ALA A CA 1
ATOM 2154 C C . ALA A 1 274 ? 31.448 28.324 50.483 1.00 35.86 390 ALA A C 1
ATOM 2155 O O . ALA A 1 274 ? 32.044 29.188 51.136 1.00 33.29 390 ALA A O 1
ATOM 2157 N N . LEU A 1 275 ? 32.075 27.310 49.893 1.00 30.76 391 LEU A N 1
ATOM 2158 C CA . LEU A 1 275 ? 33.529 27.166 49.951 1.00 34.82 391 LEU A CA 1
ATOM 2159 C C . LEU A 1 275 ? 34.210 28.376 49.316 1.00 29.66 391 LEU A C 1
ATOM 2160 O O . LEU A 1 275 ? 35.277 28.812 49.755 1.00 29.05 391 LEU A O 1
ATOM 2165 N N . TYR A 1 276 ? 33.578 28.912 48.279 1.00 25.69 392 TYR A N 1
ATOM 2166 C CA . TYR A 1 276 ? 34.101 30.058 47.549 1.00 30.14 392 TYR A CA 1
ATOM 2167 C C . TYR A 1 276 ? 34.190 31.300 48.438 1.00 28.97 392 TYR A C 1
ATOM 2168 O O . TYR A 1 276 ? 35.248 31.939 48.548 1.00 27.77 392 TYR A O 1
ATOM 2177 N N . TRP A 1 277 ? 33.072 31.647 49.062 1.00 27.25 393 TRP A N 1
ATOM 2178 C CA . TRP A 1 277 ? 33.058 32.802 49.965 1.00 30.33 393 TRP A CA 1
ATOM 2179 C C . TRP A 1 277 ? 34.091 32.645 51.078 1.00 25.86 393 TRP A C 1
ATOM 2180 O O . TRP A 1 277 ? 34.903 33.536 51.325 1.00 31.18 393 TRP A O 1
ATOM 2191 N N . ILE A 1 278 ? 34.077 31.494 51.739 1.00 26.12 394 ILE A N 1
ATOM 2192 C CA . ILE A 1 278 ? 34.971 31.269 52.859 1.00 25.20 394 ILE A CA 1
ATOM 2193 C C . ILE A 1 278 ? 36.434 31.255 52.437 1.00 28.88 394 ILE A C 1
ATOM 2194 O O . ILE A 1 278 ? 37.251 31.943 53.042 1.00 27.05 394 ILE A O 1
ATOM 2199 N N . GLU A 1 279 ? 36.769 30.491 51.398 1.00 29.72 395 GLU A N 1
ATOM 2200 C CA . GLU A 1 279 ? 38.178 30.358 51.003 1.00 34.24 395 GLU A CA 1
ATOM 2201 C C . GLU A 1 279 ? 38.765 31.495 50.160 1.00 30.77 395 GLU A C 1
ATOM 2202 O O . GLU A 1 279 ? 39.955 31.803 50.277 1.00 30.63 395 GLU A O 1
ATOM 2208 N N . ARG A 1 280 ? 37.957 32.103 49.301 1.00 28.78 396 ARG A N 1
ATOM 2209 C CA . ARG A 1 280 ? 38.488 33.125 48.397 1.00 28.64 396 ARG A CA 1
ATOM 2210 C C . ARG A 1 280 ? 38.224 34.544 48.883 1.00 33.44 396 ARG A C 1
ATOM 2211 O O . ARG A 1 280 ? 38.833 35.492 48.392 1.00 35.88 396 ARG A O 1
ATOM 2219 N N . PHE A 1 281 ? 37.319 34.695 49.845 1.00 26.92 397 PHE A N 1
ATOM 2220 C CA . PHE A 1 281 ? 37.069 36.022 50.393 1.00 28.27 397 PHE A CA 1
ATOM 2221 C C . PHE A 1 281 ? 37.374 36.132 51.885 1.00 28.86 397 PHE A C 1
ATOM 2222 O O . PHE A 1 281 ? 37.413 37.232 52.425 1.00 30.56 397 PHE A O 1
ATOM 2230 N N . GLY A 1 282 ? 37.631 34.998 52.534 1.00 29.30 398 GLY A N 1
ATOM 2231 C CA . GLY A 1 282 ? 37.934 34.987 53.956 1.00 23.49 398 GLY A CA 1
ATOM 2232 C C . GLY A 1 282 ? 36.713 35.177 54.849 1.00 27.01 398 GLY A C 1
ATOM 2233 O O . GLY A 1 282 ? 36.833 35.555 56.015 1.00 25.66 398 GLY A O 1
ATOM 2234 N N . ILE A 1 283 ? 35.530 34.919 54.305 1.00 26.00 399 ILE A N 1
ATOM 2235 C CA . ILE A 1 283 ? 34.308 34.984 55.099 1.00 26.25 399 ILE A CA 1
ATOM 2236 C C . ILE A 1 283 ? 34.390 33.963 56.243 1.00 28.74 399 ILE A C 1
ATOM 2237 O O . ILE A 1 283 ? 34.822 32.829 56.038 1.00 29.73 399 ILE A O 1
ATOM 2242 N N . ASP A 1 284 ? 33.997 34.361 57.452 1.00 24.96 400 ASP A N 1
ATOM 2243 C CA . ASP A 1 284 ? 34.169 33.499 58.623 1.00 19.66 400 ASP A CA 1
ATOM 2244 C C . ASP A 1 284 ? 32.937 32.695 59.006 1.00 23.59 400 ASP A C 1
ATOM 2245 O O . ASP A 1 284 ? 33.029 31.732 59.770 1.00 26.55 400 ASP A O 1
ATOM 2250 N N . ALA A 1 285 ? 31.785 33.099 58.491 1.00 24.25 401 ALA A N 1
ATOM 2251 C CA . ALA A 1 285 ? 30.541 32.405 58.798 1.00 22.88 401 ALA A CA 1
ATOM 2252 C C . ALA A 1 285 ? 29.495 32.669 57.732 1.00 24.80 401 ALA A C 1
ATOM 2253 O O . ALA A 1 285 ? 29.553 33.676 57.019 1.00 23.26 401 ALA A O 1
ATOM 2255 N N . LEU A 1 286 ? 28.530 31.761 57.625 1.00 22.04 402 LEU A N 1
ATOM 2256 C CA . LEU A 1 286 ? 27.442 31.937 56.676 1.00 22.28 402 LEU A CA 1
ATOM 2257 C C . LEU A 1 286 ? 26.130 31.771 57.416 1.00 22.15 402 LEU A C 1
ATOM 2258 O O . LEU A 1 286 ? 25.992 30.885 58.257 1.00 24.68 402 LEU A O 1
ATOM 2263 N N . ARG A 1 287 ? 25.167 32.628 57.111 1.00 26.40 403 ARG A N 1
ATOM 2264 C CA . ARG A 1 287 ? 23.858 32.516 57.723 1.00 26.93 403 ARG A CA 1
ATOM 2265 C C . ARG A 1 287 ? 22.826 32.167 56.650 1.00 26.15 403 ARG A C 1
ATOM 2266 O O . ARG A 1 287 ? 22.753 32.818 55.604 1.00 32.42 403 ARG A O 1
ATOM 2274 N N . VAL A 1 288 ? 22.034 31.134 56.907 1.00 22.74 404 VAL A N 1
ATOM 2275 C CA . VAL A 1 288 ? 20.971 30.758 55.978 1.00 24.44 404 VAL A CA 1
ATOM 2276 C C . VAL A 1 288 ? 19.604 31.195 56.496 1.00 27.10 404 VAL A C 1
ATOM 2277 O O . VAL A 1 288 ? 19.167 30.752 57.553 1.00 31.51 404 VAL A O 1
ATOM 2281 N N . ASP A 1 289 ? 18.922 32.061 55.748 1.00 27.87 405 ASP A N 1
ATOM 2282 C CA . ASP A 1 289 ? 17.592 32.515 56.142 1.00 29.79 405 ASP A CA 1
ATOM 2283 C C . ASP A 1 289 ? 16.522 31.559 55.633 1.00 36.63 405 ASP A C 1
ATOM 2284 O O . ASP A 1 289 ? 16.775 30.768 54.715 1.00 34.74 405 ASP A O 1
ATOM 2289 N N . ALA A 1 290 ? 15.335 31.640 56.236 1.00 30.80 406 ALA A N 1
ATOM 2290 C CA . ALA A 1 290 ? 14.129 30.985 55.718 1.00 31.66 406 ALA A CA 1
ATOM 2291 C C . ALA A 1 290 ? 14.327 29.496 55.479 1.00 36.82 406 ALA A C 1
ATOM 2292 O O . ALA A 1 290 ? 13.850 28.954 54.480 1.00 37.64 406 ALA A O 1
ATOM 2294 N N . VAL A 1 291 ? 15.027 28.843 56.402 1.00 33.66 407 VAL A N 1
ATOM 2295 C CA . VAL A 1 291 ? 15.265 27.402 56.329 1.00 32.31 407 VAL A CA 1
ATOM 2296 C C . VAL A 1 291 ? 13.970 26.574 56.252 1.00 38.92 407 VAL A C 1
ATOM 2297 O O . VAL A 1 291 ? 13.958 25.470 55.691 1.00 36.58 407 VAL A O 1
ATOM 2301 N N . ALA A 1 292 ? 12.876 27.121 56.782 1.00 35.41 408 ALA A N 1
ATOM 2302 C CA . ALA A 1 292 ? 11.593 26.422 56.741 1.00 41.41 408 ALA A CA 1
ATOM 2303 C C . ALA A 1 292 ? 11.101 26.286 55.305 1.00 40.66 408 ALA A C 1
ATOM 2304 O O . ALA A 1 292 ? 10.556 25.248 54.916 1.00 42.68 408 ALA A O 1
ATOM 2306 N N . SER A 1 293 ? 11.302 27.342 54.519 1.00 34.85 409 SER A N 1
ATOM 2307 C CA . SER A 1 293 ? 10.896 27.346 53.122 1.00 39.37 409 SER A CA 1
ATOM 2308 C C . SER A 1 293 ? 11.690 26.321 52.309 1.00 43.69 409 SER A C 1
ATOM 2309 O O . SER A 1 293 ? 11.221 25.846 51.275 1.00 41.97 409 SER A O 1
ATOM 2312 N N . MET A 1 294 ? 12.893 25.982 52.769 1.00 39.04 410 MET A N 1
ATOM 2313 C CA . MET A 1 294 ? 13.688 24.958 52.092 1.00 41.63 410 MET A CA 1
ATOM 2314 C C . MET A 1 294 ? 13.189 23.565 52.437 1.00 43.01 410 MET A C 1
ATOM 2315 O O . MET A 1 294 ? 13.057 22.713 51.562 1.00 53.85 410 MET A O 1
ATOM 2320 N N . ILE A 1 295 ? 12.902 23.335 53.713 1.00 39.59 411 ILE A N 1
ATOM 2321 C CA . ILE A 1 295 ? 12.644 21.982 54.185 1.00 46.95 411 ILE A CA 1
ATOM 2322 C C . ILE A 1 295 ? 11.159 21.627 54.341 1.00 52.83 411 ILE A C 1
ATOM 2323 O O . ILE A 1 295 ? 10.828 20.552 54.844 1.00 53.34 411 ILE A O 1
ATOM 2328 N N . TYR A 1 296 ? 10.273 22.518 53.906 1.00 47.22 412 TYR A N 1
ATOM 2329 C CA . TYR A 1 296 ? 8.837 22.249 53.952 1.00 55.71 412 TYR A CA 1
ATOM 2330 C C . TYR A 1 296 ? 8.147 22.681 52.661 1.00 60.79 412 TYR A C 1
ATOM 2331 O O . TYR A 1 296 ? 8.783 23.264 51.781 1.00 64.50 412 TYR A O 1
ATOM 2340 N N . ARG A 1 297 ? 6.847 22.389 52.568 1.00 67.10 413 ARG A N 1
ATOM 2341 C CA A ARG A 1 297 ? 6.034 22.733 51.401 0.59 63.12 413 ARG A CA 1
ATOM 2342 C CA B ARG A 1 297 ? 6.041 22.739 51.399 0.41 63.11 413 ARG A CA 1
ATOM 2343 C C . ARG A 1 297 ? 6.651 22.213 50.105 1.00 60.66 413 ARG A C 1
ATOM 2344 O O . ARG A 1 297 ? 7.161 21.093 50.056 1.00 63.58 413 ARG A O 1
ATOM 2359 N N . GLY A 1 312 ? 7.905 12.991 52.482 1.00 75.27 428 GLY A N 1
ATOM 2360 C CA . GLY A 1 312 ? 7.523 12.663 53.849 1.00 77.62 428 GLY A CA 1
ATOM 2361 C C . GLY A 1 312 ? 6.516 13.643 54.425 1.00 78.43 428 GLY A C 1
ATOM 2362 O O . GLY A 1 312 ? 6.856 14.492 55.257 1.00 75.10 428 GLY A O 1
ATOM 2363 N N . GLY A 1 313 ? 5.263 13.506 54.003 1.00 82.07 429 GLY A N 1
ATOM 2364 C CA . GLY A 1 313 ? 4.281 14.538 54.255 1.00 80.29 429 GLY A CA 1
ATOM 2365 C C . GLY A 1 313 ? 4.715 15.758 53.467 1.00 78.37 429 GLY A C 1
ATOM 2366 O O . GLY A 1 313 ? 4.839 15.699 52.240 1.00 79.02 429 GLY A O 1
ATOM 2367 N N . ARG A 1 314 ? 4.988 16.852 54.171 1.00 74.24 430 ARG A N 1
ATOM 2368 C CA . ARG A 1 314 ? 5.354 18.106 53.525 1.00 66.97 430 ARG A CA 1
ATOM 2369 C C . ARG A 1 314 ? 6.859 18.398 53.522 1.00 65.64 430 ARG A C 1
ATOM 2370 O O . ARG A 1 314 ? 7.279 19.481 53.113 1.00 67.37 430 ARG A O 1
ATOM 2378 N N . GLU A 1 315 ? 7.663 17.432 53.960 1.00 63.10 431 GLU A N 1
ATOM 2379 C CA . GLU A 1 315 ? 9.108 17.618 54.048 1.00 58.27 431 GLU A CA 1
ATOM 2380 C C . GLU A 1 315 ? 9.852 17.309 52.756 1.00 57.31 431 GLU A C 1
ATOM 2381 O O . GLU A 1 315 ? 9.787 16.195 52.240 1.00 58.25 431 GLU A O 1
ATOM 2387 N N . ASN A 1 316 ? 10.577 18.297 52.247 1.00 55.86 432 ASN A N 1
ATOM 2388 C CA . ASN A 1 316 ? 11.500 18.065 51.145 1.00 53.41 432 ASN A CA 1
ATOM 2389 C C . ASN A 1 316 ? 12.763 17.393 51.678 1.00 54.58 432 ASN A C 1
ATOM 2390 O O . ASN A 1 316 ? 13.561 18.019 52.378 1.00 55.30 432 ASN A O 1
ATOM 2395 N N . LEU A 1 317 ? 12.951 16.120 51.339 1.00 51.76 433 LEU A N 1
ATOM 2396 C CA . LEU A 1 317 ? 14.075 15.356 51.866 1.00 44.60 433 LEU A CA 1
ATOM 2397 C C . LEU A 1 317 ? 15.372 15.724 51.164 1.00 46.26 433 LEU A C 1
ATOM 2398 O O . LEU A 1 317 ? 16.452 15.580 51.737 1.00 45.30 433 LEU A O 1
ATOM 2403 N N . GLU A 1 318 ? 15.270 16.188 49.922 1.00 42.02 434 GLU A N 1
ATOM 2404 C CA . GLU A 1 318 ? 16.455 16.610 49.184 1.00 53.49 434 GLU A CA 1
ATOM 2405 C C . GLU A 1 318 ? 17.113 17.790 49.884 1.00 47.97 434 GLU A C 1
ATOM 2406 O O . GLU A 1 318 ? 18.332 17.831 50.039 1.00 52.80 434 GLU A O 1
ATOM 2412 N N . ALA A 1 319 ? 16.293 18.750 50.299 1.00 44.76 435 ALA A N 1
ATOM 2413 C CA . ALA A 1 319 ? 16.790 19.966 50.942 1.00 47.78 435 ALA A CA 1
ATOM 2414 C C . ALA A 1 319 ? 17.430 19.673 52.299 1.00 41.53 435 ALA A C 1
ATOM 2415 O O . ALA A 1 319 ? 18.518 20.165 52.604 1.00 45.28 435 ALA A O 1
ATOM 2417 N N . ILE A 1 320 ? 16.751 18.866 53.108 1.00 43.05 436 ILE A N 1
ATOM 2418 C CA . ILE A 1 320 ? 17.267 18.480 54.418 1.00 42.52 436 ILE A CA 1
ATOM 2419 C C . ILE A 1 320 ? 18.610 17.776 54.286 1.00 44.35 436 ILE A C 1
ATOM 2420 O O . ILE A 1 320 ? 19.550 18.057 55.037 1.00 43.58 436 ILE A O 1
ATOM 2425 N N . GLU A 1 321 ? 18.701 16.869 53.318 1.00 42.53 437 GLU A N 1
ATOM 2426 C CA . GLU A 1 321 ? 19.955 16.182 53.045 1.00 44.23 437 GLU A CA 1
ATOM 2427 C C . GLU A 1 321 ? 21.012 17.161 52.543 1.00 38.28 437 GLU A C 1
ATOM 2428 O O . GLU A 1 321 ? 22.169 17.099 52.943 1.00 42.52 437 GLU A O 1
ATOM 2434 N N . PHE A 1 322 ? 20.607 18.069 51.668 1.00 38.36 438 PHE A N 1
ATOM 2435 C CA . PHE A 1 322 ? 21.519 19.098 51.187 1.00 42.08 438 PHE A CA 1
ATOM 2436 C C . PHE A 1 322 ? 22.108 19.927 52.342 1.00 43.13 438 PHE A C 1
ATOM 2437 O O . PHE A 1 322 ? 23.315 20.177 52.386 1.00 40.62 438 PHE A O 1
ATOM 2445 N N . LEU A 1 323 ? 21.259 20.344 53.277 1.00 43.50 439 LEU A N 1
ATOM 2446 C CA . LEU A 1 323 ? 21.722 21.137 54.419 1.00 43.06 439 LEU A CA 1
ATOM 2447 C C . LEU A 1 323 ? 22.664 20.342 55.313 1.00 41.48 439 LEU A C 1
ATOM 2448 O O . LEU A 1 323 ? 23.710 20.845 55.730 1.00 36.80 439 LEU A O 1
ATOM 2453 N N . ARG A 1 324 ? 22.295 19.100 55.606 1.00 42.96 440 ARG A N 1
ATOM 2454 C CA . ARG A 1 324 ? 23.153 18.238 56.410 1.00 43.61 440 ARG A CA 1
ATOM 2455 C C . ARG A 1 324 ? 24.499 18.043 55.726 1.00 37.57 440 ARG A C 1
ATOM 2456 O O . ARG A 1 324 ? 25.550 18.079 56.370 1.00 37.38 440 ARG A O 1
ATOM 2464 N N . ASN A 1 325 ? 24.448 17.830 54.415 1.00 43.36 441 ASN A N 1
ATOM 2465 C CA A ASN A 1 325 ? 25.659 17.645 53.624 0.49 43.43 441 ASN A CA 1
ATOM 2466 C CA B ASN A 1 325 ? 25.648 17.656 53.603 0.51 43.44 441 ASN A CA 1
ATOM 2467 C C . ASN A 1 325 ? 26.583 18.848 53.688 1.00 40.30 441 ASN A C 1
ATOM 2468 O O . ASN A 1 325 ? 27.753 18.715 54.056 1.00 40.49 441 ASN A O 1
ATOM 2477 N N . THR A 1 326 ? 26.048 20.010 53.320 1.00 39.73 442 THR A N 1
ATOM 2478 C CA . THR A 1 326 ? 26.821 21.244 53.294 1.00 41.36 442 THR A CA 1
ATOM 2479 C C . THR A 1 326 ? 27.501 21.474 54.625 1.00 33.68 442 THR A C 1
ATOM 2480 O O . THR A 1 326 ? 28.719 21.644 54.671 1.00 36.11 442 THR A O 1
ATOM 2484 N N . ASN A 1 327 ? 26.724 21.445 55.708 1.00 35.75 443 ASN A N 1
ATOM 2485 C CA . ASN A 1 327 ? 27.287 21.589 57.045 1.00 33.67 443 ASN A CA 1
ATOM 2486 C C . ASN A 1 327 ? 28.400 20.570 57.354 1.00 36.93 443 ASN A C 1
ATOM 2487 O O . ASN A 1 327 ? 29.416 20.924 57.946 1.00 35.54 443 ASN A O 1
ATOM 2492 N N . ARG A 1 328 ? 28.217 19.321 56.925 1.00 37.63 444 ARG A N 1
ATOM 2493 C CA . ARG A 1 328 ? 29.233 18.275 57.089 1.00 36.19 444 ARG A CA 1
ATOM 2494 C C . ARG A 1 328 ? 30.532 18.610 56.345 1.00 30.74 444 ARG A C 1
ATOM 2495 O O . ARG A 1 328 ? 31.627 18.534 56.896 1.00 37.26 444 ARG A O 1
ATOM 2503 N N . ILE A 1 329 ? 30.386 18.987 55.083 1.00 36.06 445 ILE A N 1
ATOM 2504 C CA . ILE A 1 329 ? 31.519 19.312 54.231 1.00 36.48 445 ILE A CA 1
ATOM 2505 C C . ILE A 1 329 ? 32.309 20.529 54.726 1.00 39.78 445 ILE A C 1
ATOM 2506 O O . ILE A 1 329 ? 33.540 20.494 54.799 1.00 39.44 445 ILE A O 1
ATOM 2511 N N . LEU A 1 330 ? 31.606 21.605 55.070 1.00 37.29 446 LEU A N 1
ATOM 2512 C CA . LEU A 1 330 ? 32.273 22.783 55.615 1.00 31.57 446 LEU A CA 1
ATOM 2513 C C . LEU A 1 330 ? 33.048 22.426 56.882 1.00 30.96 446 LEU A C 1
ATOM 2514 O O . LEU A 1 330 ? 34.168 22.899 57.091 1.00 35.48 446 LEU A O 1
ATOM 2519 N N . GLY A 1 331 ? 32.457 21.578 57.722 1.00 32.50 447 GLY A N 1
ATOM 2520 C CA . GLY A 1 331 ? 33.122 21.116 58.931 1.00 35.09 447 GLY A CA 1
ATOM 2521 C C . GLY A 1 331 ? 34.414 20.379 58.616 1.00 38.17 447 GLY A C 1
ATOM 2522 O O . GLY A 1 331 ? 35.372 20.411 59.395 1.00 37.28 447 GLY A O 1
ATOM 2523 N N . GLU A 1 332 ? 34.436 19.714 57.463 1.00 35.88 448 GLU A N 1
ATOM 2524 C CA . GLU A 1 332 ? 35.612 18.969 57.025 1.00 39.42 448 GLU A CA 1
ATOM 2525 C C . GLU A 1 332 ? 36.623 19.873 56.326 1.00 40.93 448 GLU A C 1
ATOM 2526 O O . GLU A 1 332 ? 37.828 19.796 56.585 1.00 42.61 448 GLU A O 1
ATOM 2532 N N . GLN A 1 333 ? 36.121 20.728 55.440 1.00 39.63 449 GLN A N 1
ATOM 2533 C CA . GLN A 1 333 ? 36.970 21.470 54.510 1.00 35.02 449 GLN A CA 1
ATOM 2534 C C . GLN A 1 333 ? 37.479 22.797 55.062 1.00 38.76 449 GLN A C 1
ATOM 2535 O O . GLN A 1 333 ? 38.562 23.262 54.691 1.00 37.39 449 GLN A O 1
ATOM 2541 N N . VAL A 1 334 ? 36.691 23.414 55.934 1.00 38.35 450 VAL A N 1
ATOM 2542 C CA . VAL A 1 334 ? 37.035 24.733 56.453 1.00 36.23 450 VAL A CA 1
ATOM 2543 C C . VAL A 1 334 ? 36.711 24.838 57.938 1.00 40.42 450 VAL A C 1
ATOM 2544 O O . VAL A 1 334 ? 35.865 25.637 58.352 1.00 34.30 450 VAL A O 1
ATOM 2548 N N . SER A 1 335 ? 37.392 24.019 58.736 1.00 39.12 451 SER A N 1
ATOM 2549 C CA . SER A 1 335 ? 37.219 24.046 60.183 1.00 42.62 451 SER A CA 1
ATOM 2550 C C . SER A 1 335 ? 37.578 25.430 60.703 1.00 40.22 451 SER A C 1
ATOM 2551 O O . SER A 1 335 ? 38.619 25.983 60.345 1.00 44.57 451 SER A O 1
ATOM 2554 N N . GLY A 1 336 ? 36.721 25.984 61.551 1.00 36.31 452 GLY A N 1
ATOM 2555 C CA . GLY A 1 336 ? 36.874 27.358 61.993 1.00 36.98 452 GLY A CA 1
ATOM 2556 C C . GLY A 1 336 ? 35.733 28.223 61.487 1.00 34.32 452 GLY A C 1
ATOM 2557 O O . GLY A 1 336 ? 35.302 29.154 62.161 1.00 33.30 452 GLY A O 1
ATOM 2558 N N . ALA A 1 337 ? 35.241 27.915 60.293 1.00 27.10 453 ALA A N 1
ATOM 2559 C CA . ALA A 1 337 ? 34.057 28.591 59.770 1.00 34.15 453 ALA A CA 1
ATOM 2560 C C . ALA A 1 337 ? 32.807 27.966 60.375 1.00 38.99 453 ALA A C 1
ATOM 2561 O O . ALA A 1 337 ? 32.777 26.761 60.654 1.00 37.06 453 ALA A O 1
ATOM 2563 N N . VAL A 1 338 ? 31.774 28.773 60.587 1.00 27.68 454 VAL A N 1
ATOM 2564 C CA . VAL A 1 338 ? 30.535 28.236 61.135 1.00 28.28 454 VAL A CA 1
ATOM 2565 C C . VAL A 1 338 ? 29.350 28.647 60.290 1.00 27.48 454 VAL A C 1
ATOM 2566 O O . VAL A 1 338 ? 29.439 29.594 59.508 1.00 26.49 454 VAL A O 1
ATOM 2570 N N . THR A 1 339 ? 28.255 27.899 60.417 1.00 22.81 455 THR A N 1
ATOM 2571 C CA . THR A 1 339 ? 27.006 28.258 59.759 1.00 28.43 455 THR A CA 1
ATOM 2572 C C . THR A 1 339 ? 25.985 28.529 60.840 1.00 22.47 455 THR A C 1
ATOM 2573 O O . THR A 1 339 ? 26.070 27.994 61.938 1.00 22.65 455 THR A O 1
ATOM 2577 N N . MET A 1 340 ? 25.030 29.388 60.525 1.00 20.57 456 MET A N 1
ATOM 2578 C CA . MET A 1 340 ? 23.968 29.711 61.448 1.00 22.53 456 MET A CA 1
ATOM 2579 C C . MET A 1 340 ? 22.717 29.685 60.609 1.00 21.93 456 MET A C 1
ATOM 2580 O O . MET A 1 340 ? 22.778 29.890 59.394 1.00 27.39 456 MET A O 1
ATOM 2585 N N . ALA A 1 341 ? 21.583 29.423 61.243 1.00 21.46 457 ALA A N 1
ATOM 2586 C CA . ALA A 1 341 ? 20.349 29.263 60.495 1.00 24.33 457 ALA A CA 1
ATOM 2587 C C . ALA A 1 341 ? 19.216 30.029 61.151 1.00 24.04 457 ALA A C 1
ATOM 2588 O O . ALA A 1 341 ? 19.140 30.093 62.375 1.00 20.12 457 ALA A O 1
ATOM 2590 N N . GLU A 1 342 ? 18.325 30.590 60.335 1.00 25.71 458 GLU A N 1
ATOM 2591 C CA . GLU A 1 342 ? 17.013 30.986 60.832 1.00 23.54 458 GLU A CA 1
ATOM 2592 C C . GLU A 1 342 ? 15.976 29.976 60.314 1.00 24.67 458 GLU A C 1
ATOM 2593 O O . GLU A 1 342 ? 15.879 29.754 59.108 1.00 28.83 458 GLU A O 1
ATOM 2599 N N . GLU A 1 343 ? 15.219 29.388 61.241 1.00 28.06 459 GLU A N 1
ATOM 2600 C CA . GLU A 1 343 ? 14.209 28.369 60.960 1.00 32.22 459 GLU A CA 1
ATOM 2601 C C . GLU A 1 343 ? 12.988 28.684 61.819 1.00 29.75 459 GLU A C 1
ATOM 2602 O O . GLU A 1 343 ? 13.103 28.800 63.041 1.00 27.38 459 GLU A O 1
ATOM 2608 N N . SER A 1 344 ? 11.813 28.807 61.208 1.00 26.95 460 SER A N 1
ATOM 2609 C CA . SER A 1 344 ? 10.667 29.321 61.956 1.00 38.19 460 SER A CA 1
ATOM 2610 C C . SER A 1 344 ? 9.571 28.321 62.335 1.00 38.57 460 SER A C 1
ATOM 2611 O O . SER A 1 344 ? 8.500 28.745 62.758 1.00 39.74 460 SER A O 1
ATOM 2614 N N . THR A 1 345 ? 9.815 27.018 62.200 1.00 33.32 461 THR A N 1
ATOM 2615 C CA . THR A 1 345 ? 8.763 26.030 62.502 1.00 39.64 461 THR A CA 1
ATOM 2616 C C . THR A 1 345 ? 9.137 25.089 63.635 1.00 44.11 461 THR A C 1
ATOM 2617 O O . THR A 1 345 ? 8.538 24.020 63.785 1.00 47.59 461 THR A O 1
ATOM 2621 N N . ASP A 1 346 ? 10.134 25.484 64.419 1.00 36.22 462 ASP A N 1
ATOM 2622 C CA . ASP A 1 346 ? 10.664 24.650 65.491 1.00 42.49 462 ASP A CA 1
ATOM 2623 C C . ASP A 1 346 ? 10.991 23.218 65.069 1.00 42.73 462 ASP A C 1
ATOM 2624 O O . ASP A 1 346 ? 10.747 22.273 65.813 1.00 46.89 462 ASP A O 1
ATOM 2629 N N . PHE A 1 347 ? 11.538 23.079 63.866 1.00 42.10 463 PHE A N 1
ATOM 2630 C CA . PHE A 1 347 ? 12.155 21.834 63.435 1.00 39.28 463 PHE A CA 1
ATOM 2631 C C . PHE A 1 347 ? 13.254 21.450 64.430 1.00 44.10 463 PHE A C 1
ATOM 2632 O O . PHE A 1 347 ? 14.071 22.291 64.820 1.00 44.51 463 PHE A O 1
ATOM 2640 N N . PRO A 1 348 ? 13.286 20.175 64.840 1.00 39.58 464 PRO A N 1
ATOM 2641 C CA . PRO A 1 348 ? 14.182 19.773 65.925 1.00 40.30 464 PRO A CA 1
ATOM 2642 C C . PRO A 1 348 ? 15.633 19.650 65.472 1.00 38.60 464 PRO A C 1
ATOM 2643 O O . PRO A 1 348 ? 15.903 19.221 64.349 1.00 41.11 464 PRO A O 1
ATOM 2647 N N . GLY A 1 349 ? 16.551 20.042 66.350 1.00 37.09 465 GLY A N 1
ATOM 2648 C CA . GLY A 1 349 ? 17.976 19.884 66.116 1.00 34.82 465 GLY A CA 1
ATOM 2649 C C . GLY A 1 349 ? 18.534 20.642 64.926 1.00 31.64 465 GLY A C 1
ATOM 2650 O O . GLY A 1 349 ? 19.335 20.101 64.175 1.00 31.83 465 GLY A O 1
ATOM 2651 N N . VAL A 1 350 ? 18.118 21.892 64.743 1.00 31.61 466 VAL A N 1
ATOM 2652 C CA . VAL A 1 350 ? 18.707 22.713 63.698 1.00 28.03 466 VAL A CA 1
ATOM 2653 C C . VAL A 1 350 ? 20.208 22.838 63.952 1.00 30.30 466 VAL A C 1
ATOM 2654 O O . VAL A 1 350 ? 21.013 22.684 63.036 1.00 30.99 466 VAL A O 1
ATOM 2658 N N . SER A 1 351 ? 20.573 23.081 65.208 1.00 22.88 467 SER A N 1
ATOM 2659 C CA . SER A 1 351 ? 21.971 23.275 65.566 1.00 31.57 467 SER A CA 1
ATOM 2660 C C . SER A 1 351 ? 22.508 22.066 66.317 1.00 26.96 467 SER A C 1
ATOM 2661 O O . SER A 1 351 ? 23.248 22.195 67.285 1.00 30.77 467 SER A O 1
ATOM 2664 N N . ARG A 1 352 ? 22.122 20.885 65.851 1.00 33.92 468 ARG A N 1
ATOM 2665 C CA . ARG A 1 352 ? 22.535 19.644 66.483 1.00 35.75 468 ARG A CA 1
ATOM 2666 C C . ARG A 1 352 ? 23.137 18.708 65.424 1.00 36.79 468 ARG A C 1
ATOM 2667 O O . ARG A 1 352 ? 22.821 18.833 64.233 1.00 31.02 468 ARG A O 1
ATOM 2675 N N . PRO A 1 353 ? 24.034 17.795 65.850 1.00 41.26 469 PRO A N 1
ATOM 2676 C CA . PRO A 1 353 ? 24.767 16.910 64.933 1.00 39.57 469 PRO A CA 1
ATOM 2677 C C . PRO A 1 353 ? 23.857 16.079 64.035 1.00 41.59 469 PRO A C 1
ATOM 2678 O O . PRO A 1 353 ? 22.772 15.678 64.453 1.00 43.66 469 PRO A O 1
ATOM 2682 N N . GLN A 1 354 ? 24.314 15.839 62.809 1.00 42.28 470 GLN A N 1
ATOM 2683 C CA . GLN A 1 354 ? 23.545 15.124 61.804 1.00 47.76 470 GLN A CA 1
ATOM 2684 C C . GLN A 1 354 ? 23.346 13.653 62.148 1.00 51.18 470 GLN A C 1
ATOM 2685 O O . GLN A 1 354 ? 22.358 13.055 61.727 1.00 47.62 470 GLN A O 1
ATOM 2691 N N . ASP A 1 355 ? 24.290 13.072 62.888 1.00 49.34 471 ASP A N 1
ATOM 2692 C CA . ASP A 1 355 ? 24.217 11.654 63.248 1.00 57.77 471 ASP A CA 1
ATOM 2693 C C . ASP A 1 355 ? 23.190 11.376 64.340 1.00 57.97 471 ASP A C 1
ATOM 2694 O O . ASP A 1 355 ? 22.927 10.220 64.682 1.00 62.82 471 ASP A O 1
ATOM 2699 N N . MET A 1 356 ? 22.623 12.443 64.894 1.00 60.69 472 MET A N 1
ATOM 2700 C CA . MET A 1 356 ? 21.359 12.358 65.615 1.00 53.64 472 MET A CA 1
ATOM 2701 C C . MET A 1 356 ? 20.302 12.853 64.630 1.00 53.72 472 MET A C 1
ATOM 2702 O O . MET A 1 356 ? 20.464 12.682 63.429 1.00 54.19 472 MET A O 1
ATOM 2707 N N . GLY A 1 357 ? 19.232 13.478 65.102 1.00 51.96 473 GLY A N 1
ATOM 2708 C CA . GLY A 1 357 ? 18.237 13.995 64.173 1.00 48.92 473 GLY A CA 1
ATOM 2709 C C . GLY A 1 357 ? 18.601 15.289 63.444 1.00 42.29 473 GLY A C 1
ATOM 2710 O O . GLY A 1 357 ? 17.816 15.792 62.635 1.00 41.95 473 GLY A O 1
ATOM 2711 N N . GLY A 1 358 ? 19.799 15.808 63.695 1.00 38.72 474 GLY A N 1
ATOM 2712 C CA . GLY A 1 358 ? 20.121 17.202 63.407 1.00 42.74 474 GLY A CA 1
ATOM 2713 C C . GLY A 1 358 ? 20.306 17.704 61.982 1.00 40.88 474 GLY A C 1
ATOM 2714 O O . GLY A 1 358 ? 20.394 16.920 61.035 1.00 40.53 474 GLY A O 1
ATOM 2715 N N . LEU A 1 359 ? 20.363 19.034 61.847 1.00 36.69 475 LEU A N 1
ATOM 2716 C CA . LEU A 1 359 ? 20.639 19.711 60.571 1.00 31.27 475 LEU A CA 1
ATOM 2717 C C . LEU A 1 359 ? 22.109 20.131 60.438 1.00 31.19 475 LEU A C 1
ATOM 2718 O O . LEU A 1 359 ? 22.550 20.553 59.369 1.00 33.76 475 LEU A O 1
ATOM 2723 N N . GLY A 1 360 ? 22.854 20.038 61.531 1.00 28.50 476 GLY A N 1
ATOM 2724 C CA . GLY A 1 360 ? 24.285 20.298 61.507 1.00 32.78 476 GLY A CA 1
ATOM 2725 C C . GLY A 1 360 ? 24.753 21.750 61.565 1.00 30.82 476 GLY A C 1
ATOM 2726 O O . GLY A 1 360 ? 25.945 22.015 61.400 1.00 29.45 476 GLY A O 1
ATOM 2727 N N . PHE A 1 361 ? 23.841 22.691 61.801 1.00 33.62 477 PHE A N 1
ATOM 2728 C CA . PHE A 1 361 ? 24.239 24.091 61.983 1.00 27.97 477 PHE A CA 1
ATOM 2729 C C . PHE A 1 361 ? 24.923 24.292 63.327 1.00 25.10 477 PHE A C 1
ATOM 2730 O O . PHE A 1 361 ? 24.701 23.522 64.258 1.00 26.64 477 PHE A O 1
ATOM 2738 N N . TRP A 1 362 ? 25.756 25.328 63.445 1.00 26.14 478 TRP A N 1
ATOM 2739 C CA . TRP A 1 362 ? 26.396 25.616 64.727 1.00 23.42 478 TRP A CA 1
ATOM 2740 C C . TRP A 1 362 ? 25.479 26.437 65.616 1.00 21.54 478 TRP A C 1
ATOM 2741 O O . TRP A 1 362 ? 25.399 26.202 66.823 1.00 21.99 478 TRP A O 1
ATOM 2752 N N . TYR A 1 363 ? 24.807 27.417 65.019 1.00 23.92 479 TYR A N 1
ATOM 2753 C CA . TYR A 1 363 ? 23.917 28.290 65.781 1.00 21.06 479 TYR A CA 1
ATOM 2754 C C . TYR A 1 363 ? 22.554 28.413 65.125 1.00 18.78 479 TYR A C 1
ATOM 2755 O O . TYR A 1 363 ? 22.410 28.254 63.910 1.00 27.81 479 TYR A O 1
ATOM 2764 N N . LYS A 1 364 ? 21.560 28.739 65.944 1.00 19.30 480 LYS A N 1
ATOM 2765 C CA . LYS A 1 364 ? 20.213 29.015 65.455 1.00 19.61 480 LYS A CA 1
ATOM 2766 C C . LYS A 1 364 ? 19.704 30.342 66.019 1.00 20.45 480 LYS A C 1
ATOM 2767 O O . LYS A 1 364 ? 19.873 30.609 67.213 1.00 17.46 480 LYS A O 1
ATOM 2773 N N . TRP A 1 365 ? 19.059 31.154 65.181 1.00 23.30 481 TRP A N 1
ATOM 2774 C CA . TRP A 1 365 ? 18.410 32.376 65.662 1.00 21.29 481 TRP A CA 1
ATOM 2775 C C . TRP A 1 365 ? 17.260 32.014 66.597 1.00 27.07 481 TRP A C 1
ATOM 2776 O O . TRP A 1 365 ? 16.420 31.173 66.253 1.00 24.15 481 TRP A O 1
ATOM 2787 N N . ASN A 1 366 ? 17.210 32.657 67.767 1.00 20.02 482 ASN A N 1
ATOM 2788 C CA . ASN A 1 366 ? 16.155 32.412 68.742 1.00 19.65 482 ASN A CA 1
ATOM 2789 C C . ASN A 1 366 ? 14.958 33.318 68.454 1.00 24.73 482 ASN A C 1
ATOM 2790 O O . ASN A 1 366 ? 14.756 34.335 69.131 1.00 19.73 482 ASN A O 1
ATOM 2795 N N . LEU A 1 367 ? 14.169 32.965 67.447 1.00 20.79 483 LEU A N 1
ATOM 2796 C CA . LEU A 1 367 ? 13.016 33.794 67.083 1.00 22.99 483 LEU A CA 1
ATOM 2797 C C . LEU A 1 367 ? 11.976 33.854 68.189 1.00 20.41 483 LEU A C 1
ATOM 2798 O O . LEU A 1 367 ? 11.357 34.898 68.402 1.00 24.06 483 LEU A O 1
ATOM 2803 N N . GLY A 1 368 ? 11.777 32.734 68.884 1.00 21.00 484 GLY A N 1
ATOM 2804 C CA . GLY A 1 368 ? 10.846 32.675 69.996 1.00 24.26 484 GLY A CA 1
ATOM 2805 C C . GLY A 1 368 ? 11.176 33.690 71.080 1.00 26.03 484 GLY A C 1
ATOM 2806 O O . GLY A 1 368 ? 10.295 34.397 71.588 1.00 16.92 484 GLY A O 1
ATOM 2807 N N . TRP A 1 369 ? 12.453 33.774 71.441 1.00 20.33 485 TRP A N 1
ATOM 2808 C CA . TRP A 1 369 ? 12.887 34.713 72.460 1.00 17.04 485 TRP A CA 1
ATOM 2809 C C . TRP A 1 369 ? 12.616 36.159 72.010 1.00 13.74 485 TRP A C 1
ATOM 2810 O O . TRP A 1 369 ? 12.183 37.009 72.799 1.00 19.20 485 TRP A O 1
ATOM 2821 N N . MET A 1 370 ? 12.886 36.438 70.746 1.00 13.96 486 MET A N 1
ATOM 2822 C CA . MET A 1 370 ? 12.616 37.763 70.191 1.00 16.90 486 MET A CA 1
ATOM 2823 C C . MET A 1 370 ? 11.126 38.114 70.302 1.00 20.66 486 MET A C 1
ATOM 2824 O O . MET A 1 370 ? 10.775 39.186 70.792 1.00 16.44 486 MET A O 1
ATOM 2829 N N . HIS A 1 371 ? 10.246 37.207 69.881 1.00 22.09 487 HIS A N 1
ATOM 2830 C CA . HIS A 1 371 ? 8.806 37.473 69.982 1.00 20.95 487 HIS A CA 1
ATOM 2831 C C . HIS A 1 371 ? 8.356 37.615 71.419 1.00 18.37 487 HIS A C 1
ATOM 2832 O O . HIS A 1 371 ? 7.555 38.507 71.740 1.00 21.61 487 HIS A O 1
ATOM 2839 N N . ASP A 1 372 ? 8.846 36.734 72.289 1.00 15.64 488 ASP A N 1
ATOM 2840 C CA . ASP A 1 372 ? 8.394 36.730 73.671 1.00 16.24 488 ASP A CA 1
ATOM 2841 C C . ASP A 1 372 ? 8.831 37.982 74.409 1.00 16.56 488 ASP A C 1
ATOM 2842 O O . ASP A 1 372 ? 8.046 38.611 75.108 1.00 12.87 488 ASP A O 1
ATOM 2847 N N . THR A 1 373 ? 10.097 38.349 74.275 1.00 17.10 489 THR A N 1
ATOM 2848 C CA . THR A 1 373 ? 10.580 39.474 75.062 1.00 16.02 489 THR A CA 1
ATOM 2849 C C . THR A 1 373 ? 10.055 40.797 74.494 1.00 12.35 489 THR A C 1
ATOM 2850 O O . THR A 1 373 ? 9.786 41.726 75.241 1.00 15.14 489 THR A O 1
ATOM 2854 N N . LEU A 1 374 ? 9.923 40.900 73.178 1.00 13.39 490 LEU A N 1
ATOM 2855 C CA . LEU A 1 374 ? 9.361 42.119 72.605 1.00 15.11 490 LEU A CA 1
ATOM 2856 C C . LEU A 1 374 ? 7.878 42.257 72.970 1.00 20.51 490 LEU A C 1
ATOM 2857 O O . LEU A 1 374 ? 7.425 43.352 73.280 1.00 15.90 490 LEU A O 1
ATOM 2862 N N . ASP A 1 375 ? 7.130 41.152 72.978 1.00 19.45 491 ASP A N 1
ATOM 2863 C CA . ASP A 1 375 ? 5.745 41.188 73.484 1.00 20.61 491 ASP A CA 1
ATOM 2864 C C . ASP A 1 375 ? 5.678 41.695 74.925 1.00 16.88 491 ASP A C 1
ATOM 2865 O O . ASP A 1 375 ? 4.780 42.448 75.302 1.00 16.82 491 ASP A O 1
ATOM 2870 N N . TYR A 1 376 ? 6.644 41.276 75.730 1.00 18.37 492 TYR A N 1
ATOM 2871 C CA . TYR A 1 376 ? 6.689 41.684 77.118 1.00 15.91 492 TYR A CA 1
ATOM 2872 C C . TYR A 1 376 ? 7.023 43.177 77.232 1.00 12.06 492 TYR A C 1
ATOM 2873 O O . TYR A 1 376 ? 6.399 43.891 78.015 1.00 16.39 492 TYR A O 1
ATOM 2882 N N . MET A 1 377 ? 8.006 43.646 76.467 1.00 15.83 493 MET A N 1
ATOM 2883 C CA . MET A 1 377 ? 8.361 45.072 76.524 1.00 15.89 493 MET A CA 1
ATOM 2884 C C . MET A 1 377 ? 7.237 45.968 76.014 1.00 18.54 493 MET A C 1
ATOM 2885 O O . MET A 1 377 ? 7.128 47.113 76.439 1.00 15.27 493 MET A O 1
ATOM 2890 N N . LYS A 1 378 ? 6.430 45.464 75.078 1.00 18.95 494 LYS A N 1
ATOM 2891 C CA . LYS A 1 378 ? 5.338 46.262 74.512 1.00 22.10 494 LYS A CA 1
ATOM 2892 C C . LYS A 1 378 ? 4.255 46.559 75.526 1.00 19.72 494 LYS A C 1
ATOM 2893 O O . LYS A 1 378 ? 3.523 47.542 75.382 1.00 18.68 494 LYS A O 1
ATOM 2899 N N . LEU A 1 379 ? 4.128 45.691 76.528 1.00 16.32 495 LEU A N 1
ATOM 2900 C CA . LEU A 1 379 ? 3.072 45.819 77.538 1.00 15.46 495 LEU A CA 1
ATOM 2901 C C . LEU A 1 379 ? 3.250 47.087 78.380 1.00 23.01 495 LEU A C 1
ATOM 2902 O O . LEU A 1 379 ? 4.369 47.420 78.773 1.00 18.55 495 LEU A O 1
ATOM 2907 N N . ASP A 1 380 ? 2.146 47.782 78.652 1.00 19.67 496 ASP A N 1
ATOM 2908 C CA . ASP A 1 380 ? 2.081 48.734 79.760 1.00 20.76 496 ASP A CA 1
ATOM 2909 C C . ASP A 1 380 ? 2.745 48.053 80.960 1.00 21.36 496 ASP A C 1
ATOM 2910 O O . ASP A 1 380 ? 2.409 46.914 81.282 1.00 18.38 496 ASP A O 1
ATOM 2915 N N . PRO A 1 381 ? 3.710 48.723 81.624 1.00 18.45 497 PRO A N 1
ATOM 2916 C CA . PRO A 1 381 ? 4.371 48.020 82.737 1.00 19.50 497 PRO A CA 1
ATOM 2917 C C . PRO A 1 381 ? 3.423 47.538 83.840 1.00 22.28 497 PRO A C 1
ATOM 2918 O O . PRO A 1 381 ? 3.768 46.616 84.580 1.00 18.78 497 PRO A O 1
ATOM 2922 N N . VAL A 1 382 ? 2.239 48.137 83.934 1.00 19.56 498 VAL A N 1
ATOM 2923 C CA A VAL A 1 382 ? 1.279 47.713 84.958 0.79 18.75 498 VAL A CA 1
ATOM 2924 C CA B VAL A 1 382 ? 1.234 47.759 84.905 0.21 18.83 498 VAL A CA 1
ATOM 2925 C C . VAL A 1 382 ? 0.716 46.329 84.675 1.00 18.33 498 VAL A C 1
ATOM 2926 O O . VAL A 1 382 ? 0.136 45.702 85.559 1.00 17.53 498 VAL A O 1
ATOM 2933 N N . TYR A 1 383 ? 0.932 45.822 83.472 1.00 18.10 499 TYR A N 1
ATOM 2934 C CA . TYR A 1 383 ? 0.425 44.508 83.106 1.00 15.78 499 TYR A CA 1
ATOM 2935 C C . TYR A 1 383 ? 1.507 43.438 83.032 1.00 16.89 499 TYR A C 1
ATOM 2936 O O . TYR A 1 383 ? 1.208 42.274 82.816 1.00 15.41 499 TYR A O 1
ATOM 2945 N N . ARG A 1 384 ? 2.765 43.823 83.217 1.00 19.38 500 ARG A N 1
ATOM 2946 C CA . ARG A 1 384 ? 3.839 42.853 83.086 1.00 15.90 500 ARG A CA 1
ATOM 2947 C C . ARG A 1 384 ? 3.769 41.752 84.142 1.00 14.89 500 ARG A C 1
ATOM 2948 O O . ARG A 1 384 ? 4.241 40.629 83.917 1.00 19.00 500 ARG A O 1
ATOM 2956 N N . GLN A 1 385 ? 3.163 42.072 85.276 1.00 15.94 501 GLN A N 1
ATOM 2957 C CA . GLN A 1 385 ? 2.927 41.084 86.322 1.00 16.99 501 GLN A CA 1
ATOM 2958 C C . GLN A 1 385 ? 2.202 39.829 85.828 1.00 16.43 501 GLN A C 1
ATOM 2959 O O . GLN A 1 385 ? 2.343 38.742 86.414 1.00 15.24 501 GLN A O 1
ATOM 2965 N N . TYR A 1 386 ? 1.430 39.967 84.755 1.00 16.89 502 TYR A N 1
ATOM 2966 C CA . TYR A 1 386 ? 0.636 38.842 84.263 1.00 17.98 502 TYR A CA 1
ATOM 2967 C C . TYR A 1 386 ? 1.335 38.041 83.171 1.00 23.49 502 TYR A C 1
ATOM 2968 O O . TYR A 1 386 ? 0.802 37.034 82.692 1.00 18.94 502 TYR A O 1
ATOM 2977 N N . HIS A 1 387 ? 2.539 38.479 82.790 1.00 16.83 503 HIS A N 1
ATOM 2978 C CA . HIS A 1 387 ? 3.230 37.902 81.646 1.00 17.62 503 HIS A CA 1
ATOM 2979 C C . HIS A 1 387 ? 4.710 37.595 81.918 1.00 15.33 503 HIS A C 1
ATOM 2980 O O . HIS A 1 387 ? 5.529 37.632 81.013 1.00 16.87 503 HIS A O 1
ATOM 2987 N N . HIS A 1 388 ? 5.005 37.286 83.176 1.00 17.73 504 HIS A N 1
ATOM 2988 C CA . HIS A 1 388 ? 6.351 36.932 83.648 1.00 22.95 504 HIS A CA 1
ATOM 2989 C C . HIS A 1 388 ? 6.932 35.781 82.818 1.00 23.15 504 HIS A C 1
ATOM 2990 O O . HIS A 1 388 ? 8.157 35.685 82.619 1.00 18.05 504 HIS A O 1
ATOM 2997 N N . ASP A 1 389 ? 6.048 34.905 82.334 1.00 21.56 505 ASP A N 1
ATOM 2998 C CA . ASP A 1 389 ? 6.442 33.742 81.527 1.00 20.63 505 ASP A CA 1
ATOM 2999 C C . ASP A 1 389 ? 7.159 34.102 80.222 1.00 18.35 505 ASP A C 1
ATOM 3000 O O . ASP A 1 389 ? 7.919 33.313 79.656 1.00 21.50 505 ASP A O 1
ATOM 3005 N N . LYS A 1 390 ? 6.905 35.296 79.724 1.00 17.05 506 LYS A N 1
ATOM 3006 C CA . LYS A 1 390 ? 7.570 35.738 78.518 1.00 14.47 506 LYS A CA 1
ATOM 3007 C C . LYS A 1 390 ? 9.082 35.906 78.712 1.00 14.72 506 LYS A C 1
ATOM 3008 O O . LYS A 1 390 ? 9.834 35.780 77.760 1.00 19.16 506 LYS A O 1
ATOM 3014 N N . LEU A 1 391 ? 9.507 36.199 79.932 1.00 16.08 507 LEU A N 1
ATOM 3015 C CA . LEU A 1 391 ? 10.933 36.386 80.193 1.00 16.50 507 LEU A CA 1
ATOM 3016 C C . LEU A 1 391 ? 11.591 35.107 80.706 1.00 19.67 507 LEU A C 1
ATOM 3017 O O . LEU A 1 391 ? 12.782 34.882 80.474 1.00 22.24 507 LEU A O 1
ATOM 3022 N N . THR A 1 392 ? 10.828 34.278 81.415 1.00 17.80 508 THR A N 1
ATOM 3023 C CA . THR A 1 392 ? 11.396 33.068 82.033 1.00 24.28 508 THR A CA 1
ATOM 3024 C C . THR A 1 392 ? 11.448 31.865 81.082 1.00 21.97 508 THR A C 1
ATOM 3025 O O . THR A 1 392 ? 12.260 30.960 81.260 1.00 23.08 508 THR A O 1
ATOM 3029 N N . PHE A 1 393 ? 10.576 31.864 80.079 1.00 20.64 509 PHE A N 1
ATOM 3030 C CA . PHE A 1 393 ? 10.410 30.699 79.204 1.00 22.31 509 PHE A CA 1
ATOM 3031 C C . PHE A 1 393 ? 11.694 30.342 78.449 1.00 24.09 509 PHE A C 1
ATOM 3032 O O . PHE A 1 393 ? 12.033 29.165 78.320 1.00 18.89 509 PHE A O 1
ATOM 3040 N N . GLY A 1 394 ? 12.404 31.355 77.955 1.00 20.60 510 GLY A N 1
ATOM 3041 C CA . GLY A 1 394 ? 13.625 31.136 77.182 1.00 21.03 510 GLY A CA 1
ATOM 3042 C C . GLY A 1 394 ? 14.619 30.149 77.797 1.00 16.68 510 GLY A C 1
ATOM 3043 O O . GLY A 1 394 ? 15.298 29.424 77.082 1.00 23.42 510 GLY A O 1
ATOM 3044 N N . ILE A 1 395 ? 14.687 30.118 79.117 1.00 18.15 511 ILE A N 1
ATOM 3045 C CA . ILE A 1 395 ? 15.621 29.247 79.829 1.00 21.61 511 ILE A CA 1
ATOM 3046 C C . ILE A 1 395 ? 15.209 27.794 79.656 1.00 25.42 511 ILE A C 1
ATOM 3047 O O . ILE A 1 395 ? 16.051 26.908 79.580 1.00 19.95 511 ILE A O 1
ATOM 3052 N N . LEU A 1 396 ? 13.905 27.558 79.566 1.00 26.60 512 LEU A N 1
ATOM 3053 C CA . LEU A 1 396 ? 13.376 26.191 79.551 1.00 26.51 512 LEU A CA 1
ATOM 3054 C C . LEU A 1 396 ? 13.791 25.430 78.290 1.00 27.07 512 LEU A C 1
ATOM 3055 O O . LEU A 1 396 ? 13.974 24.204 78.313 1.00 29.97 512 LEU A O 1
ATOM 3060 N N . TYR A 1 397 ? 13.957 26.151 77.186 1.00 22.56 513 TYR A N 1
ATOM 3061 C CA . TYR A 1 397 ? 14.391 25.510 75.954 1.00 21.03 513 TYR A CA 1
ATOM 3062 C C . TYR A 1 397 ? 15.778 25.947 75.487 1.00 21.33 513 TYR A C 1
ATOM 3063 O O . TYR A 1 397 ? 16.202 25.563 74.400 1.00 24.35 513 TYR A O 1
ATOM 3072 N N . ASN A 1 398 ? 16.471 26.738 76.304 1.00 26.21 514 ASN A N 1
ATOM 3073 C CA . ASN A 1 398 ? 17.794 27.252 75.923 1.00 24.23 514 ASN A CA 1
ATOM 3074 C C . ASN A 1 398 ? 18.783 26.151 75.538 1.00 24.91 514 ASN A C 1
ATOM 3075 O O . ASN A 1 398 ? 19.629 26.328 74.658 1.00 25.26 514 ASN A O 1
ATOM 3080 N N . TYR A 1 399 ? 18.673 25.003 76.195 1.00 26.43 515 TYR A N 1
ATOM 3081 C CA . TYR A 1 399 ? 19.688 23.964 76.028 1.00 27.95 515 TYR A CA 1
ATOM 3082 C C . TYR A 1 399 ? 19.367 22.961 74.925 1.00 28.08 515 TYR A C 1
ATOM 3083 O O . TYR A 1 399 ? 20.027 21.928 74.793 1.00 34.28 515 TYR A O 1
ATOM 3092 N N . THR A 1 400 ? 18.380 23.301 74.104 1.00 25.05 516 THR A N 1
ATOM 3093 C CA . THR A 1 400 ? 17.969 22.455 72.995 1.00 26.48 516 THR A CA 1
ATOM 3094 C C . THR A 1 400 ? 18.566 22.907 71.672 1.00 30.12 516 THR A C 1
ATOM 3095 O O . THR A 1 400 ? 18.656 22.125 70.739 1.00 27.63 516 THR A O 1
ATOM 3099 N N . GLU A 1 401 ? 18.971 24.174 71.596 1.00 29.28 517 GLU A N 1
ATOM 3100 C CA . GLU A 1 401 ? 19.638 24.725 70.414 1.00 21.60 517 GLU A CA 1
ATOM 3101 C C . GLU A 1 401 ? 20.713 25.712 70.885 1.00 22.50 517 GLU A C 1
ATOM 3102 O O . GLU A 1 401 ? 20.630 26.215 72.000 1.00 23.74 517 GLU A O 1
ATOM 3108 N N . ASN A 1 402 ? 21.726 25.972 70.061 1.00 24.56 518 ASN A N 1
ATOM 3109 C CA . ASN A 1 402 ? 22.726 26.972 70.416 1.00 24.34 518 ASN A CA 1
ATOM 3110 C C . ASN A 1 402 ? 22.281 28.312 69.826 1.00 20.39 518 ASN A C 1
ATOM 3111 O O . ASN A 1 402 ? 22.393 28.543 68.634 1.00 20.31 518 ASN A O 1
ATOM 3116 N N . PHE A 1 403 ? 21.741 29.180 70.669 1.00 21.33 519 PHE A N 1
ATOM 3117 C CA . PHE A 1 403 ? 20.977 30.315 70.163 1.00 23.04 519 PHE A CA 1
ATOM 3118 C C . PHE A 1 403 ? 21.773 31.600 69.985 1.00 18.87 519 PHE A C 1
ATOM 3119 O O . PHE A 1 403 ? 22.729 31.872 70.711 1.00 19.10 519 PHE A O 1
ATOM 3127 N N . VAL A 1 404 ? 21.360 32.376 68.993 1.00 21.27 520 VAL A N 1
ATOM 3128 C CA . VAL A 1 404 ? 21.746 33.770 68.871 1.00 20.48 520 VAL A CA 1
ATOM 3129 C C . VAL A 1 404 ? 20.472 34.543 69.215 1.00 21.89 520 VAL A C 1
ATOM 3130 O O . VAL A 1 404 ? 19.420 34.205 68.700 1.00 19.63 520 VAL A O 1
ATOM 3134 N N . LEU A 1 405 ? 20.561 35.555 70.080 1.00 19.68 521 LEU A N 1
ATOM 3135 C CA . LEU A 1 405 ? 19.399 36.395 70.404 1.00 17.15 521 LEU A CA 1
ATOM 3136 C C . LEU A 1 405 ? 19.355 37.528 69.392 1.00 22.75 521 LEU A C 1
ATOM 3137 O O . LEU A 1 405 ? 20.242 38.381 69.385 1.00 20.10 521 LEU A O 1
ATOM 3142 N N . PRO A 1 406 ? 18.358 37.515 68.501 1.00 22.29 522 PRO A N 1
ATOM 3143 C CA . PRO A 1 406 ? 18.413 38.414 67.350 1.00 19.79 522 PRO A CA 1
ATOM 3144 C C . PRO A 1 406 ? 17.379 39.531 67.391 1.00 26.16 522 PRO A C 1
ATOM 3145 O O . PRO A 1 406 ? 16.180 39.295 67.547 1.00 24.69 522 PRO A O 1
ATOM 3149 N N . LEU A 1 407 ? 17.855 40.759 67.240 1.00 19.20 523 LEU A N 1
ATOM 3150 C CA . LEU A 1 407 ? 16.979 41.881 66.939 1.00 21.03 523 LEU A CA 1
ATOM 3151 C C . LEU A 1 407 ? 17.339 42.331 65.538 1.00 20.75 523 LEU A C 1
ATOM 3152 O O . LEU A 1 407 ? 18.181 43.212 65.372 1.00 17.42 523 LEU A O 1
ATOM 3157 N N . SER A 1 408 ? 16.723 41.717 64.524 1.00 17.65 524 SER A N 1
ATOM 3158 C CA . SER A 1 408 ? 17.229 41.815 63.159 1.00 18.21 524 SER A CA 1
ATOM 3159 C C . SER A 1 408 ? 16.476 42.786 62.256 1.00 18.54 524 SER A C 1
ATOM 3160 O O . SER A 1 408 ? 15.466 43.386 62.651 1.00 22.47 524 SER A O 1
ATOM 3163 N N . HIS A 1 409 ? 16.973 42.910 61.026 1.00 19.60 525 HIS A N 1
ATOM 3164 C CA . HIS A 1 409 ? 16.353 43.767 60.020 1.00 19.42 525 HIS A CA 1
ATOM 3165 C C . HIS A 1 409 ? 14.859 43.439 59.813 1.00 19.88 525 HIS A C 1
ATOM 3166 O O . HIS A 1 409 ? 14.052 44.340 59.556 1.00 21.98 525 HIS A O 1
ATOM 3173 N N . ASP A 1 410 ? 14.495 42.164 59.951 1.00 21.07 526 ASP A N 1
ATOM 3174 C CA . ASP A 1 410 ? 13.122 41.732 59.655 1.00 23.51 526 ASP A CA 1
ATOM 3175 C C . ASP A 1 410 ? 12.131 42.309 60.638 1.00 23.56 526 ASP A C 1
ATOM 3176 O O . ASP A 1 410 ? 10.932 42.371 60.359 1.00 26.50 526 ASP A O 1
ATOM 3181 N N . GLU A 1 411 ? 12.621 42.718 61.802 1.00 23.83 527 GLU A N 1
ATOM 3182 C CA . GLU A 1 411 ? 11.715 43.159 62.854 1.00 24.41 527 GLU A CA 1
ATOM 3183 C C . GLU A 1 411 ? 11.406 44.654 62.819 1.00 21.90 527 GLU A C 1
ATOM 3184 O O . GLU A 1 411 ? 10.511 45.116 63.532 1.00 22.55 527 GLU A O 1
ATOM 3190 N N . VAL A 1 412 ? 12.094 45.393 61.951 1.00 22.31 528 VAL A N 1
ATOM 3191 C CA . VAL A 1 412 ? 11.919 46.845 61.897 1.00 20.49 528 VAL A CA 1
ATOM 3192 C C . VAL A 1 412 ? 11.507 47.356 60.518 1.00 25.38 528 VAL A C 1
ATOM 3193 O O . VAL A 1 412 ? 11.878 48.456 60.108 1.00 21.76 528 VAL A O 1
ATOM 3197 N N . VAL A 1 413 ? 10.705 46.553 59.820 1.00 27.71 529 VAL A N 1
ATOM 3198 C CA . VAL A 1 413 ? 10.132 46.952 58.539 1.00 27.98 529 VAL A CA 1
ATOM 3199 C C . VAL A 1 413 ? 8.628 46.676 58.504 1.00 36.46 529 VAL A C 1
ATOM 3200 O O . VAL A 1 413 ? 8.086 46.068 59.428 1.00 33.74 529 VAL A O 1
ATOM 3204 N N . HIS A 1 414 ? 7.968 47.122 57.433 1.00 36.41 530 HIS A N 1
ATOM 3205 C CA . HIS A 1 414 ? 6.584 46.735 57.129 1.00 39.76 530 HIS A CA 1
ATOM 3206 C C . HIS A 1 414 ? 5.563 47.016 58.226 1.00 38.62 530 HIS A C 1
ATOM 3207 O O . HIS A 1 414 ? 4.626 46.235 58.420 1.00 40.31 530 HIS A O 1
ATOM 3214 N N . GLY A 1 415 ? 5.735 48.128 58.934 1.00 31.76 531 GLY A N 1
ATOM 3215 C CA . GLY A 1 415 ? 4.768 48.525 59.940 1.00 31.62 531 GLY A CA 1
ATOM 3216 C C . GLY A 1 415 ? 4.951 47.867 61.298 1.00 31.60 531 GLY A C 1
ATOM 3217 O O . GLY A 1 415 ? 4.104 48.022 62.172 1.00 35.40 531 GLY A O 1
ATOM 3218 N N . LYS A 1 416 ? 6.043 47.129 61.483 1.00 29.45 532 LYS A N 1
ATOM 3219 C CA . LYS A 1 416 ? 6.337 46.542 62.789 1.00 28.85 532 LYS A CA 1
ATOM 3220 C C . LYS A 1 416 ? 6.954 47.576 63.737 1.00 23.82 532 LYS A C 1
ATOM 3221 O O . LYS A 1 416 ? 7.127 47.303 64.924 1.00 23.77 532 LYS A O 1
ATOM 3227 N N . LYS A 1 417 ? 7.281 48.748 63.193 1.00 22.99 533 LYS A N 1
ATOM 3228 C CA . LYS A 1 417 ? 7.950 49.842 63.918 1.00 21.22 533 LYS A CA 1
ATOM 3229 C C . LYS A 1 417 ? 9.402 49.527 64.278 1.00 20.98 533 LYS A C 1
ATOM 3230 O O . LYS A 1 417 ? 9.863 48.396 64.133 1.00 20.83 533 LYS A O 1
ATOM 3236 N N . SER A 1 418 ? 10.105 50.552 64.751 1.00 18.88 534 SER A N 1
ATOM 3237 C CA . SER A 1 418 ? 11.429 50.394 65.336 1.00 17.76 534 SER A CA 1
ATOM 3238 C C . SER A 1 418 ? 11.275 49.696 66.668 1.00 16.66 534 SER A C 1
ATOM 3239 O O . SER A 1 418 ? 10.160 49.508 67.153 1.00 20.12 534 SER A O 1
ATOM 3242 N N . ILE A 1 419 ? 12.396 49.297 67.258 1.00 18.37 535 ILE A N 1
ATOM 3243 C CA . ILE A 1 419 ? 12.382 48.709 68.584 1.00 17.70 535 ILE A CA 1
ATOM 3244 C C . ILE A 1 419 ? 12.016 49.776 69.610 1.00 18.65 535 ILE A C 1
ATOM 3245 O O . ILE A 1 419 ? 11.244 49.512 70.529 1.00 15.66 535 ILE A O 1
ATOM 3250 N N . LEU A 1 420 ? 12.555 50.980 69.442 1.00 16.14 536 LEU A N 1
ATOM 3251 C CA . LEU A 1 420 ? 12.240 52.091 70.350 1.00 13.69 536 LEU A CA 1
ATOM 3252 C C . LEU A 1 420 ? 10.743 52.376 70.396 1.00 13.92 536 LEU A C 1
ATOM 3253 O O . LEU A 1 420 ? 10.149 52.533 71.474 1.00 13.76 536 LEU A O 1
ATOM 3258 N N . ASP A 1 421 ? 10.133 52.442 69.226 1.00 19.00 537 ASP A N 1
ATOM 3259 C CA . ASP A 1 421 ? 8.717 52.818 69.156 1.00 18.43 537 ASP A CA 1
ATOM 3260 C C . ASP A 1 421 ? 7.775 51.735 69.633 1.00 23.30 537 ASP A C 1
ATOM 3261 O O . ASP A 1 421 ? 6.613 52.015 69.909 1.00 21.36 537 ASP A O 1
ATOM 3266 N N . ARG A 1 422 ? 8.270 50.507 69.756 1.00 17.21 538 ARG A N 1
ATOM 3267 C CA . ARG A 1 422 ? 7.487 49.456 70.415 1.00 24.58 538 ARG A CA 1
ATOM 3268 C C . ARG A 1 422 ? 7.340 49.702 71.920 1.00 23.73 538 ARG A C 1
ATOM 3269 O O . ARG A 1 422 ? 6.455 49.137 72.572 1.00 21.10 538 ARG A O 1
ATOM 3277 N N . MET A 1 423 ? 8.216 50.524 72.489 1.00 14.41 539 MET A N 1
ATOM 3278 C CA . MET A 1 423 ? 8.223 50.692 73.951 1.00 19.13 539 MET A CA 1
ATOM 3279 C C . MET A 1 423 ? 7.071 51.594 74.392 1.00 20.59 539 MET A C 1
ATOM 3280 O O . MET A 1 423 ? 6.699 52.522 73.662 1.00 19.78 539 MET A O 1
ATOM 3285 N N . PRO A 1 424 ? 6.517 51.339 75.593 1.00 18.67 540 PRO A N 1
ATOM 3286 C CA . PRO A 1 424 ? 5.341 52.074 76.081 1.00 20.91 540 PRO A CA 1
ATOM 3287 C C . PRO A 1 424 ? 5.714 53.352 76.829 1.00 24.29 540 PRO A C 1
ATOM 3288 O O . PRO A 1 424 ? 6.798 53.421 77.419 1.00 23.35 540 PRO A O 1
ATOM 3292 N N . GLY A 1 425 ? 4.830 54.347 76.809 1.00 22.98 541 GLY A N 1
ATOM 3293 C CA . GLY A 1 425 ? 5.032 55.544 77.613 1.00 25.98 541 GLY A CA 1
ATOM 3294 C C . GLY A 1 425 ? 5.481 56.780 76.844 1.00 20.24 541 GLY A C 1
ATOM 3295 O O . GLY A 1 425 ? 5.668 56.756 75.627 1.00 20.60 541 GLY A O 1
ATOM 3296 N N . ASP A 1 426 ? 5.651 57.882 77.569 1.00 21.35 542 ASP A N 1
ATOM 3297 C CA . ASP A 1 426 ? 6.242 59.062 76.979 1.00 21.76 542 ASP A CA 1
ATOM 3298 C C . ASP A 1 426 ? 7.686 58.745 76.616 1.00 23.42 542 ASP A C 1
ATOM 3299 O O . ASP A 1 426 ? 8.230 57.714 77.029 1.00 19.68 542 ASP A O 1
ATOM 3304 N N . ALA A 1 427 ? 8.297 59.631 75.845 1.00 21.66 543 ALA A N 1
ATOM 3305 C CA . ALA A 1 427 ? 9.593 59.348 75.251 1.00 23.36 543 ALA A CA 1
ATOM 3306 C C . ALA A 1 427 ? 10.646 58.948 76.286 1.00 19.62 543 ALA A C 1
ATOM 3307 O O . ALA A 1 427 ? 11.408 58.002 76.064 1.00 19.61 543 ALA A O 1
ATOM 3309 N N . TRP A 1 428 ? 10.685 59.638 77.421 1.00 21.14 544 TRP A N 1
ATOM 3310 C CA . TRP A 1 428 ? 11.672 59.290 78.438 1.00 17.48 544 TRP A CA 1
ATOM 3311 C C . TRP A 1 428 ? 11.477 57.874 78.989 1.00 22.27 544 TRP A C 1
ATOM 3312 O O . TRP A 1 428 ? 12.447 57.210 79.324 1.00 14.16 544 TRP A O 1
ATOM 3323 N N . GLN A 1 429 ? 10.229 57.417 79.068 1.00 14.71 545 GLN A N 1
ATOM 3324 C CA . GLN A 1 429 ? 9.944 56.063 79.513 1.00 14.36 545 GLN A CA 1
ATOM 3325 C C . GLN A 1 429 ? 10.253 55.035 78.429 1.00 12.67 545 GLN A C 1
ATOM 3326 O O . GLN A 1 429 ? 10.619 53.901 78.743 1.00 15.69 545 GLN A O 1
ATOM 3332 N N . LYS A 1 430 ? 10.070 55.407 77.161 1.00 16.40 546 LYS A N 1
ATOM 3333 C CA . LYS A 1 430 ? 10.428 54.515 76.058 1.00 13.04 546 LYS A CA 1
ATOM 3334 C C . LYS A 1 430 ? 11.926 54.202 76.072 1.00 18.46 546 LYS A C 1
ATOM 3335 O O . LYS A 1 430 ? 12.330 53.056 75.890 1.00 14.60 546 LYS A O 1
ATOM 3341 N N . PHE A 1 431 ? 12.741 55.237 76.246 1.00 12.02 547 PHE A N 1
ATOM 3342 C CA . PHE A 1 431 ? 14.192 55.060 76.258 1.00 14.76 547 PHE A CA 1
ATOM 3343 C C . PHE A 1 431 ? 14.632 54.224 77.468 1.00 11.07 547 PHE A C 1
ATOM 3344 O O . PHE A 1 431 ? 15.499 53.365 77.333 1.00 12.70 547 PHE A O 1
ATOM 3352 N N . ALA A 1 432 ? 14.045 54.480 78.636 1.00 11.23 548 ALA A N 1
ATOM 3353 C CA . ALA A 1 432 ? 14.348 53.686 79.833 1.00 17.60 548 ALA A CA 1
ATOM 3354 C C . ALA A 1 432 ? 14.007 52.232 79.612 1.00 17.56 548 ALA A C 1
ATOM 3355 O O . ALA A 1 432 ? 14.802 51.345 79.923 1.00 13.09 548 ALA A O 1
ATOM 3357 N N . ASN A 1 433 ? 12.814 51.978 79.082 1.00 15.65 549 ASN A N 1
ATOM 3358 C CA . ASN A 1 433 ? 12.431 50.600 78.747 1.00 17.61 549 ASN A CA 1
ATOM 3359 C C . ASN A 1 433 ? 13.431 49.951 77.814 1.00 11.60 549 ASN A C 1
ATOM 3360 O O . ASN A 1 433 ? 13.829 48.798 78.012 1.00 11.82 549 ASN A O 1
ATOM 3365 N N . LEU A 1 434 ? 13.831 50.681 76.784 1.00 8.84 550 LEU A N 1
ATOM 3366 C CA . LEU A 1 434 ? 14.770 50.133 75.819 1.00 12.97 550 LEU A CA 1
ATOM 3367 C C . LEU A 1 434 ? 16.118 49.800 76.471 1.00 11.44 550 LEU A C 1
ATOM 3368 O O . LEU A 1 434 ? 16.697 48.746 76.196 1.00 10.84 550 LEU A O 1
ATOM 3373 N N . ARG A 1 435 ? 16.623 50.705 77.307 1.00 11.52 551 ARG A N 1
ATOM 3374 C CA . ARG A 1 435 ? 17.889 50.454 77.994 1.00 12.56 551 ARG A CA 1
ATOM 3375 C C . ARG A 1 435 ? 17.816 49.198 78.867 1.00 13.78 551 ARG A C 1
ATOM 3376 O O . ARG A 1 435 ? 18.728 48.368 78.853 1.00 14.63 551 ARG A O 1
ATOM 3384 N N . ALA A 1 436 ? 16.737 49.071 79.630 1.00 11.97 552 ALA A N 1
ATOM 3385 C CA . ALA A 1 436 ? 16.566 47.926 80.522 1.00 13.96 552 ALA A CA 1
ATOM 3386 C C . ALA A 1 436 ? 16.576 46.643 79.723 1.00 15.73 552 ALA A C 1
ATOM 3387 O O . ALA A 1 436 ? 17.155 45.638 80.137 1.00 14.46 552 ALA A O 1
ATOM 3389 N N . TYR A 1 437 ? 15.899 46.671 78.583 1.00 13.03 553 TYR A N 1
ATOM 3390 C CA . TYR A 1 437 ? 15.760 45.494 77.732 1.00 11.95 553 TYR A CA 1
ATOM 3391 C C . TYR A 1 437 ? 17.107 45.072 77.142 1.00 15.16 553 TYR A C 1
ATOM 3392 O O . TYR A 1 437 ? 17.449 43.890 77.130 1.00 14.60 553 TYR A O 1
ATOM 3401 N N . TYR A 1 438 ? 17.875 46.038 76.634 1.00 13.38 554 TYR A N 1
ATOM 3402 C CA . TYR A 1 438 ? 19.232 45.731 76.190 1.00 11.82 554 TYR A CA 1
ATOM 3403 C C . TYR A 1 438 ? 20.090 45.143 77.332 1.00 10.79 554 TYR A C 1
ATOM 3404 O O . TYR A 1 438 ? 20.877 44.238 77.116 1.00 14.79 554 TYR A O 1
ATOM 3413 N N . GLY A 1 439 ? 19.963 45.677 78.540 1.00 14.48 555 GLY A N 1
ATOM 3414 C CA . GLY A 1 439 ? 20.707 45.139 79.675 1.00 16.78 555 GLY A CA 1
ATOM 3415 C C . GLY A 1 439 ? 20.364 43.674 79.894 1.00 18.86 555 GLY A C 1
ATOM 3416 O O . GLY A 1 439 ? 21.221 42.847 80.193 1.00 13.73 555 GLY A O 1
ATOM 3417 N N . TRP A 1 440 ? 19.087 43.356 79.729 1.00 14.87 556 TRP A N 1
ATOM 3418 C CA . TRP A 1 440 ? 18.592 41.990 79.881 1.00 14.92 556 TRP A CA 1
ATOM 3419 C C . TRP A 1 440 ? 19.095 41.082 78.756 1.00 13.88 556 TRP A C 1
ATOM 3420 O O . TRP A 1 440 ? 19.607 39.987 79.016 1.00 14.16 556 TRP A O 1
ATOM 3431 N N . MET A 1 441 ? 18.976 41.542 77.512 1.00 11.63 557 MET A N 1
ATOM 3432 C CA . MET A 1 441 ? 19.394 40.769 76.347 1.00 13.58 557 MET A CA 1
ATOM 3433 C C . MET A 1 441 ? 20.875 40.389 76.406 1.00 15.21 557 MET A C 1
ATOM 3434 O O . MET A 1 441 ? 21.253 39.269 76.061 1.00 12.11 557 MET A O 1
ATOM 3439 N N . TRP A 1 442 ? 21.713 41.330 76.827 1.00 10.73 558 TRP A N 1
ATOM 3440 C CA . TRP A 1 442 ? 23.164 41.093 76.803 1.00 14.50 558 TRP A CA 1
ATOM 3441 C C . TRP A 1 442 ? 23.601 40.158 77.928 1.00 12.36 558 TRP A C 1
ATOM 3442 O O . TRP A 1 442 ? 24.721 39.627 77.901 1.00 12.61 558 TRP A O 1
ATOM 3453 N N . ALA A 1 443 ? 22.719 39.948 78.906 1.00 13.16 559 ALA A N 1
ATOM 3454 C CA . ALA A 1 443 ? 23.008 39.057 80.059 1.00 11.66 559 ALA A CA 1
ATOM 3455 C C . ALA A 1 443 ? 22.370 37.680 79.919 1.00 15.81 559 ALA A C 1
ATOM 3456 O O . ALA A 1 443 ? 22.779 36.749 80.582 1.00 13.79 559 ALA A O 1
ATOM 3458 N N . PHE A 1 444 ? 21.346 37.572 79.079 1.00 14.83 560 PHE A N 1
ATOM 3459 C CA . PHE A 1 444 ? 20.606 36.316 78.920 1.00 17.66 560 PHE A CA 1
ATOM 3460 C C . PHE A 1 444 ? 21.374 35.338 78.026 1.00 17.63 560 PHE A C 1
ATOM 3461 O O . PHE A 1 444 ? 22.014 35.757 77.067 1.00 15.02 560 PHE A O 1
ATOM 3469 N N . PRO A 1 445 ? 21.336 34.022 78.343 1.00 14.42 561 PRO A N 1
ATOM 3470 C CA . PRO A 1 445 ? 22.095 33.038 77.561 1.00 20.30 561 PRO A CA 1
ATOM 3471 C C . PRO A 1 445 ? 21.824 33.077 76.062 1.00 21.34 561 PRO A C 1
ATOM 3472 O O . PRO A 1 445 ? 20.673 33.189 75.631 1.00 18.33 561 PRO A O 1
ATOM 3476 N N . GLY A 1 446 ? 22.901 32.988 75.281 1.00 16.70 562 GLY A N 1
ATOM 3477 C CA . GLY A 1 446 ? 22.822 33.049 73.836 1.00 17.75 562 GLY A CA 1
ATOM 3478 C C . GLY A 1 446 ? 23.679 34.186 73.320 1.00 19.61 562 GLY A C 1
ATOM 3479 O O . GLY A 1 446 ? 23.948 35.156 74.044 1.00 15.04 562 GLY A O 1
ATOM 3480 N N . LYS A 1 447 ? 24.109 34.073 72.070 1.00 19.30 563 LYS A N 1
ATOM 3481 C CA . LYS A 1 447 ? 24.920 35.122 71.458 1.00 16.77 563 LYS A CA 1
ATOM 3482 C C . LYS A 1 447 ? 24.024 36.296 71.053 1.00 17.83 563 LYS A C 1
ATOM 3483 O O . LYS A 1 447 ? 22.788 36.188 71.075 1.00 17.14 563 LYS A O 1
ATOM 3489 N N . LYS A 1 448 ? 24.641 37.421 70.701 1.00 17.21 564 LYS A N 1
ATOM 3490 C CA . LYS A 1 448 ? 23.878 38.647 70.460 1.00 17.70 564 LYS A CA 1
ATOM 3491 C C . LYS A 1 448 ? 23.936 39.077 69.012 1.00 15.92 564 LYS A C 1
ATOM 3492 O O . LYS A 1 448 ? 24.979 38.976 68.380 1.00 15.85 564 LYS A O 1
ATOM 3498 N N . LEU A 1 449 ? 22.818 39.578 68.495 1.00 11.87 565 LEU A N 1
ATOM 3499 C CA . LEU A 1 449 ? 22.774 40.198 67.164 1.00 15.07 565 LEU A CA 1
ATOM 3500 C C . LEU A 1 449 ? 21.889 41.425 67.213 1.00 15.23 565 LEU A C 1
ATOM 3501 O O . LEU A 1 449 ? 20.760 41.379 67.712 1.00 16.47 565 LEU A O 1
ATOM 3506 N N . LEU A 1 450 ? 22.389 42.518 66.660 1.00 15.47 566 LEU A N 1
ATOM 3507 C CA . LEU A 1 450 ? 21.658 43.767 66.701 1.00 13.15 566 LEU A CA 1
ATOM 3508 C C . LEU A 1 450 ? 21.753 44.444 65.339 1.00 17.42 566 LEU A C 1
ATOM 3509 O O . LEU A 1 450 ? 22.852 44.687 64.845 1.00 13.51 566 LEU A O 1
ATOM 3514 N N . PHE A 1 451 ? 20.606 44.771 64.743 1.00 11.46 567 PHE A N 1
ATOM 3515 C CA . PHE A 1 451 ? 20.592 45.414 63.439 1.00 14.87 567 PHE A CA 1
ATOM 3516 C C . PHE A 1 451 ? 20.926 46.906 63.540 1.00 17.31 567 PHE A C 1
ATOM 3517 O O . PHE A 1 451 ? 20.510 47.592 64.481 1.00 15.06 567 PHE A O 1
ATOM 3525 N N . MET A 1 452 ? 21.671 47.394 62.553 1.00 15.41 568 MET A N 1
ATOM 3526 C CA . MET A 1 452 ? 22.031 48.802 62.441 1.00 12.61 568 MET A CA 1
ATOM 3527 C C . MET A 1 452 ? 20.853 49.743 62.669 1.00 17.46 568 MET A C 1
ATOM 3528 O O . MET A 1 452 ? 19.729 49.488 62.205 1.00 16.82 568 MET A O 1
ATOM 3533 N N . GLY A 1 453 ? 21.109 50.830 63.391 1.00 16.25 569 GLY A N 1
ATOM 3534 C CA . GLY A 1 453 ? 20.051 51.743 63.796 1.00 13.84 569 GLY A CA 1
ATOM 3535 C C . GLY A 1 453 ? 19.502 51.432 65.178 1.00 13.73 569 GLY A C 1
ATOM 3536 O O . GLY A 1 453 ? 19.168 52.356 65.921 1.00 15.23 569 GLY A O 1
ATOM 3537 N N . ASN A 1 454 ? 19.430 50.152 65.544 1.00 12.16 570 ASN A N 1
ATOM 3538 C CA . ASN A 1 454 ? 18.949 49.778 66.873 1.00 12.58 570 ASN A CA 1
ATOM 3539 C C . ASN A 1 454 ? 19.863 50.342 67.965 1.00 15.32 570 ASN A C 1
ATOM 3540 O O . ASN A 1 454 ? 19.411 50.641 69.069 1.00 15.43 570 ASN A O 1
ATOM 3545 N N . GLU A 1 455 ? 21.155 50.446 67.674 1.00 13.07 571 GLU A N 1
ATOM 3546 C CA . GLU A 1 455 ? 22.115 50.804 68.737 1.00 10.14 571 GLU A CA 1
ATOM 3547 C C . GLU A 1 455 ? 22.041 52.271 69.146 1.00 18.18 571 GLU A C 1
ATOM 3548 O O . GLU A 1 455 ? 22.554 52.648 70.199 1.00 12.82 571 GLU A O 1
ATOM 3554 N N . PHE A 1 456 ? 21.409 53.107 68.321 1.00 14.51 572 PHE A N 1
ATOM 3555 C CA . PHE A 1 456 ? 21.171 54.482 68.744 1.00 15.80 572 PHE A CA 1
ATOM 3556 C C . PHE A 1 456 ? 19.696 54.819 68.837 1.00 16.76 572 PHE A C 1
ATOM 3557 O O . PHE A 1 456 ? 19.345 55.995 68.849 1.00 16.20 572 PHE A O 1
ATOM 3565 N N . ALA A 1 457 ? 18.864 53.776 68.938 1.00 17.85 573 ALA A N 1
ATOM 3566 C CA . ALA A 1 457 ? 17.416 53.909 69.107 1.00 17.90 573 ALA A CA 1
ATOM 3567 C C . ALA A 1 457 ? 16.816 54.765 67.998 1.00 16.90 573 ALA A C 1
ATOM 3568 O O . ALA A 1 457 ? 16.163 55.765 68.277 1.00 18.75 573 ALA A O 1
ATOM 3570 N N . GLN A 1 458 ? 17.042 54.379 66.747 1.00 18.36 574 GLN A N 1
ATOM 3571 C CA . GLN A 1 458 ? 16.372 55.056 65.641 1.00 16.76 574 GLN A CA 1
ATOM 3572 C C . GLN A 1 458 ? 14.853 55.033 65.873 1.00 15.74 574 GLN A C 1
ATOM 3573 O O . GLN A 1 458 ? 14.317 54.046 66.355 1.00 19.79 574 GLN A O 1
ATOM 3579 N N . GLY A 1 459 ? 14.181 56.142 65.577 1.00 16.65 575 GLY A N 1
ATOM 3580 C CA . GLY A 1 459 ? 12.735 56.231 65.749 1.00 18.38 575 GLY A CA 1
ATOM 3581 C C . GLY A 1 459 ? 11.991 55.558 64.608 1.00 19.48 575 GLY A C 1
ATOM 3582 O O . GLY A 1 459 ? 11.088 54.735 64.824 1.00 25.18 575 GLY A O 1
ATOM 3583 N N . ARG A 1 460 ? 12.377 55.903 63.386 1.00 19.12 576 ARG A N 1
ATOM 3584 C CA . ARG A 1 460 ? 11.719 55.372 62.190 1.00 22.60 576 ARG A CA 1
ATOM 3585 C C . ARG A 1 460 ? 12.135 53.945 61.887 1.00 23.70 576 ARG A C 1
ATOM 3586 O O . ARG A 1 460 ? 13.224 53.509 62.270 1.00 21.09 576 ARG A O 1
ATOM 3594 N N . GLU A 1 461 ? 11.275 53.227 61.170 1.00 20.70 577 GLU A N 1
ATOM 3595 C CA . GLU A 1 461 ? 11.647 51.929 60.613 1.00 22.35 577 GLU A CA 1
ATOM 3596 C C . GLU A 1 461 ? 12.843 51.997 59.661 1.00 22.18 577 GLU A C 1
ATOM 3597 O O . GLU A 1 461 ? 13.197 53.066 59.161 1.00 23.92 577 GLU A O 1
ATOM 3603 N N . TRP A 1 462 ? 13.473 50.845 59.431 1.00 20.95 578 TRP A N 1
ATOM 3604 C CA . TRP A 1 462 ? 14.580 50.748 58.486 1.00 19.57 578 TRP A CA 1
ATOM 3605 C C . TRP A 1 462 ? 14.076 50.985 57.068 1.00 25.99 578 TRP A C 1
ATOM 3606 O O . TRP A 1 462 ? 13.147 50.321 56.623 1.00 24.16 578 TRP A O 1
ATOM 3617 N N . ASN A 1 463 ? 14.682 51.940 56.377 1.00 20.43 579 ASN A N 1
ATOM 3618 C CA . ASN A 1 463 ? 14.416 52.158 54.958 1.00 22.30 579 ASN A CA 1
ATOM 3619 C C . ASN A 1 463 ? 15.643 51.777 54.135 1.00 22.33 579 ASN A C 1
ATOM 3620 O O . ASN A 1 463 ? 16.664 52.465 54.169 1.00 22.08 579 ASN A O 1
ATOM 3625 N N . HIS A 1 464 ? 15.536 50.683 53.380 1.00 22.82 580 HIS A N 1
ATOM 3626 C CA . HIS A 1 464 ? 16.640 50.176 52.571 1.00 23.91 580 HIS A CA 1
ATOM 3627 C C . HIS A 1 464 ? 17.052 51.165 51.483 1.00 22.26 580 HIS A C 1
ATOM 3628 O O . HIS A 1 464 ? 18.112 51.035 50.882 1.00 23.13 580 HIS A O 1
ATOM 3635 N N . ASP A 1 465 ? 16.212 52.162 51.227 1.00 24.98 581 ASP A N 1
ATOM 3636 C CA . ASP A 1 465 ? 16.457 53.075 50.113 1.00 26.07 581 ASP A CA 1
ATOM 3637 C C . ASP A 1 465 ? 17.058 54.402 50.598 1.00 29.37 581 ASP A C 1
ATOM 3638 O O . ASP A 1 465 ? 17.239 55.340 49.825 1.00 26.94 581 ASP A O 1
ATOM 3643 N N . ALA A 1 466 ? 17.392 54.475 51.884 1.00 24.38 582 ALA A N 1
ATOM 3644 C CA . ALA A 1 466 ? 17.984 55.692 52.413 1.00 24.34 582 ALA A CA 1
ATOM 3645 C C . ALA A 1 466 ? 19.016 55.379 53.489 1.00 23.93 582 ALA A C 1
ATOM 3646 O O . ALA A 1 466 ? 19.137 54.248 53.934 1.00 24.01 582 ALA A O 1
ATOM 3648 N N . SER A 1 467 ? 19.748 56.395 53.914 1.00 24.53 583 SER A N 1
ATOM 3649 C CA . SER A 1 467 ? 20.685 56.227 55.014 1.00 22.36 583 SER A CA 1
ATOM 3650 C C . SER A 1 467 ? 19.919 56.002 56.315 1.00 18.20 583 SER A C 1
ATOM 3651 O O . SER A 1 467 ? 18.740 56.381 56.427 1.00 18.40 583 SER A O 1
ATOM 3654 N N . LEU A 1 468 ? 20.568 55.392 57.312 1.00 20.17 584 LEU A N 1
ATOM 3655 C CA . LEU A 1 468 ? 19.991 55.388 58.658 1.00 17.29 584 LEU A CA 1
ATOM 3656 C C . LEU A 1 468 ? 19.896 56.823 59.155 1.00 16.15 584 LEU A C 1
ATOM 3657 O O . LEU A 1 468 ? 20.497 57.725 58.576 1.00 17.02 584 LEU A O 1
ATOM 3662 N N . ASP A 1 469 ? 19.147 57.032 60.231 1.00 17.33 585 ASP A N 1
ATOM 3663 C CA . ASP A 1 469 ? 18.878 58.372 60.721 1.00 16.80 585 ASP A CA 1
ATOM 3664 C C . ASP A 1 469 ? 19.978 58.878 61.635 1.00 18.12 585 ASP A C 1
ATOM 3665 O O . ASP A 1 469 ? 19.737 59.160 62.812 1.00 15.83 585 ASP A O 1
ATOM 3670 N N . TRP A 1 470 ? 21.184 58.995 61.082 1.00 15.22 586 TRP A N 1
ATOM 3671 C CA . TRP A 1 470 ? 22.334 59.525 61.820 1.00 19.98 586 TRP A CA 1
ATOM 3672 C C . TRP A 1 470 ? 22.123 60.952 62.334 1.00 22.31 586 TRP A C 1
ATOM 3673 O O . TRP A 1 470 ? 22.798 61.387 63.268 1.00 15.16 586 TRP A O 1
ATOM 3684 N N . HIS A 1 471 ? 21.185 61.684 61.732 1.00 21.18 587 HIS A N 1
ATOM 3685 C CA . HIS A 1 471 ? 20.910 63.055 62.179 1.00 20.78 587 HIS A CA 1
ATOM 3686 C C . HIS A 1 471 ? 20.436 63.122 63.632 1.00 19.36 587 HIS A C 1
ATOM 3687 O O . HIS A 1 471 ? 20.560 64.163 64.286 1.00 20.66 587 HIS A O 1
ATOM 3694 N N . LEU A 1 472 ? 19.896 62.015 64.134 1.00 20.24 588 LEU A N 1
ATOM 3695 C CA . LEU A 1 472 ? 19.425 61.943 65.521 1.00 17.60 588 LEU A CA 1
ATOM 3696 C C . LEU A 1 472 ? 20.560 62.188 66.499 1.00 21.60 588 LEU A C 1
ATOM 3697 O O . LEU A 1 472 ? 20.338 62.587 67.655 1.00 19.61 588 LEU A O 1
ATOM 3702 N N . LEU A 1 473 ? 21.775 61.939 66.027 1.00 16.87 589 LEU A N 1
ATOM 3703 C CA . LEU A 1 473 ? 22.976 62.056 66.846 1.00 17.70 589 LEU A CA 1
ATOM 3704 C C . LEU A 1 473 ? 23.706 63.381 66.662 1.00 20.95 589 LEU A C 1
ATOM 3705 O O . LEU A 1 473 ? 24.798 63.579 67.221 1.00 20.43 589 LEU A O 1
ATOM 3710 N N . GLU A 1 474 ? 23.118 64.281 65.876 1.00 20.15 590 GLU A N 1
ATOM 3711 C CA . GLU A 1 474 ? 23.692 65.617 65.698 1.00 19.02 590 GLU A CA 1
ATOM 3712 C C . GLU A 1 474 ? 23.329 66.496 66.872 1.00 20.31 590 GLU A C 1
ATOM 3713 O O . GLU A 1 474 ? 22.301 66.290 67.528 1.00 22.93 590 GLU A O 1
ATOM 3719 N N . GLY A 1 475 ? 24.171 67.489 67.120 1.00 22.41 591 GLY A N 1
ATOM 3720 C CA . GLY A 1 475 ? 23.900 68.477 68.139 1.00 24.63 591 GLY A CA 1
ATOM 3721 C C . GLY A 1 475 ? 24.364 68.047 69.514 1.00 21.39 591 GLY A C 1
ATOM 3722 O O . GLY A 1 475 ? 25.216 67.151 69.644 1.00 24.67 591 GLY A O 1
ATOM 3723 N N . GLY A 1 476 ? 23.794 68.673 70.541 1.00 20.48 592 GLY A N 1
ATOM 3724 C CA . GLY A 1 476 ? 24.197 68.409 71.916 1.00 23.09 592 GLY A CA 1
ATOM 3725 C C . GLY A 1 476 ? 23.878 66.975 72.313 1.00 26.32 592 GLY A C 1
ATOM 3726 O O . GLY A 1 476 ? 22.987 66.341 71.720 1.00 18.38 592 GLY A O 1
ATOM 3727 N N . ASP A 1 477 ? 24.606 66.459 73.303 1.00 16.92 593 ASP A N 1
ATOM 3728 C CA . ASP A 1 477 ? 24.434 65.074 73.741 1.00 17.64 593 ASP A CA 1
ATOM 3729 C C . ASP A 1 477 ? 22.977 64.813 74.119 1.00 17.29 593 ASP A C 1
ATOM 3730 O O . ASP A 1 477 ? 22.368 65.589 74.852 1.00 15.71 593 ASP A O 1
ATOM 3735 N N . ASN A 1 478 ? 22.421 63.707 73.641 1.00 14.88 594 ASN A N 1
ATOM 3736 C CA . ASN A 1 478 ? 20.987 63.446 73.828 1.00 15.70 594 ASN A CA 1
ATOM 3737 C C . ASN A 1 478 ? 20.675 61.970 74.159 1.00 17.66 594 ASN A C 1
ATOM 3738 O O . ASN A 1 478 ? 21.580 61.165 74.327 1.00 13.11 594 ASN A O 1
ATOM 3743 N N . TRP A 1 479 ? 19.394 61.616 74.241 1.00 15.25 595 TRP A N 1
ATOM 3744 C CA . TRP A 1 479 ? 19.013 60.282 74.692 1.00 13.98 595 TRP A CA 1
ATOM 3745 C C . TRP A 1 479 ? 19.470 59.195 73.737 1.00 14.46 595 TRP A C 1
ATOM 3746 O O . TRP A 1 479 ? 19.725 58.063 74.151 1.00 13.31 595 TRP A O 1
ATOM 3757 N N . HIS A 1 480 ? 19.575 59.533 72.459 1.00 12.38 596 HIS A N 1
ATOM 3758 C CA . HIS A 1 480 ? 20.079 58.593 71.465 1.00 11.34 596 HIS A CA 1
ATOM 3759 C C . HIS A 1 480 ? 21.559 58.285 71.703 1.00 12.47 596 HIS A C 1
ATOM 3760 O O . HIS A 1 480 ? 21.981 57.131 71.597 1.00 11.57 596 HIS A O 1
ATOM 3767 N N . HIS A 1 481 ? 22.343 59.316 72.007 1.00 9.84 597 HIS A N 1
ATOM 3768 C CA . HIS A 1 481 ? 23.767 59.103 72.362 1.00 12.39 597 HIS A CA 1
ATOM 3769 C C . HIS A 1 481 ? 23.885 58.206 73.575 1.00 9.04 597 HIS A C 1
ATOM 3770 O O . HIS A 1 481 ? 24.830 57.419 73.684 1.00 12.17 597 HIS A O 1
ATOM 3777 N N . GLY A 1 482 ? 22.947 58.377 74.503 1.00 12.22 598 GLY A N 1
ATOM 3778 C CA . GLY A 1 482 ? 22.896 57.610 75.737 1.00 9.72 598 GLY A CA 1
ATOM 3779 C C . GLY A 1 482 ? 22.739 56.122 75.459 1.00 12.66 598 GLY A C 1
ATOM 3780 O O . GLY A 1 482 ? 23.447 55.299 76.039 1.00 11.17 598 GLY A O 1
ATOM 3781 N N . VAL A 1 483 ? 21.804 55.770 74.577 1.00 9.22 599 VAL A N 1
ATOM 3782 C CA . VAL A 1 483 ? 21.636 54.367 74.147 1.00 12.57 599 VAL A CA 1
ATOM 3783 C C . VAL A 1 483 ? 22.887 53.816 73.451 1.00 12.48 599 VAL A C 1
ATOM 3784 O O . VAL A 1 483 ? 23.330 52.711 73.744 1.00 10.90 599 VAL A O 1
ATOM 3788 N N . GLN A 1 484 ? 23.440 54.580 72.516 1.00 11.40 600 GLN A N 1
ATOM 3789 C CA . GLN A 1 484 ? 24.665 54.189 71.833 1.00 10.09 600 GLN A CA 1
ATOM 3790 C C . GLN A 1 484 ? 25.834 53.917 72.819 1.00 10.82 600 GLN A C 1
ATOM 3791 O O . GLN A 1 484 ? 26.551 52.931 72.684 1.00 11.46 600 GLN A O 1
ATOM 3797 N N . ARG A 1 485 ? 26.018 54.780 73.810 1.00 9.88 601 ARG A N 1
ATOM 3798 C CA . ARG A 1 485 ? 27.015 54.502 74.853 1.00 11.97 601 ARG A CA 1
ATOM 3799 C C . ARG A 1 485 ? 26.712 53.225 75.631 1.00 11.15 601 ARG A C 1
ATOM 3800 O O . ARG A 1 485 ? 27.617 52.485 75.987 1.00 10.33 601 ARG A O 1
ATOM 3808 N N . LEU A 1 486 ? 25.444 52.960 75.916 1.00 9.68 602 LEU A N 1
ATOM 3809 C CA . LEU A 1 486 ? 25.098 51.742 76.650 1.00 9.88 602 LEU A CA 1
ATOM 3810 C C . LEU A 1 486 ? 25.423 50.464 75.850 1.00 9.26 602 LEU A C 1
ATOM 3811 O O . LEU A 1 486 ? 25.957 49.477 76.394 1.00 11.52 602 LEU A O 1
ATOM 3816 N N . VAL A 1 487 ? 25.117 50.475 74.560 1.00 9.96 603 VAL A N 1
ATOM 3817 C CA . VAL A 1 487 ? 25.349 49.293 73.733 1.00 10.24 603 VAL A CA 1
ATOM 3818 C C . VAL A 1 487 ? 26.846 49.006 73.678 1.00 14.01 603 VAL A C 1
ATOM 3819 O O . VAL A 1 487 ? 27.284 47.853 73.766 1.00 10.45 603 VAL A O 1
ATOM 3823 N N . ARG A 1 488 ? 27.624 50.065 73.550 1.00 9.47 604 ARG A N 1
ATOM 3824 C CA . ARG A 1 488 ? 29.090 49.909 73.592 1.00 10.23 604 ARG A CA 1
ATOM 3825 C C . ARG A 1 488 ? 29.556 49.345 74.949 1.00 9.90 604 ARG A C 1
ATOM 3826 O O . ARG A 1 488 ? 30.319 48.376 74.984 1.00 12.93 604 ARG A O 1
ATOM 3834 N N . ASP A 1 489 ? 29.126 49.952 76.053 1.00 9.86 605 ASP A N 1
ATOM 3835 C CA . ASP A 1 489 ? 29.452 49.430 77.389 1.00 10.87 605 ASP A CA 1
ATOM 3836 C C . ASP A 1 489 ? 28.988 47.984 77.594 1.00 16.08 605 ASP A C 1
ATOM 3837 O O . ASP A 1 489 ? 29.706 47.183 78.188 1.00 12.43 605 ASP A O 1
ATOM 3842 N N . LEU A 1 490 ? 27.783 47.655 77.123 1.00 12.56 606 LEU A N 1
ATOM 3843 C CA . LEU A 1 490 ? 27.301 46.272 77.151 1.00 11.28 606 LEU A CA 1
ATOM 3844 C C . LEU A 1 490 ? 28.222 45.333 76.396 1.00 9.76 606 LEU A C 1
ATOM 3845 O O . LEU A 1 490 ? 28.590 44.281 76.916 1.00 11.55 606 LEU A O 1
ATOM 3850 N N . ASN A 1 491 ? 28.578 45.678 75.162 1.00 10.48 607 ASN A N 1
ATOM 3851 C CA . ASN A 1 491 ? 29.515 44.847 74.392 1.00 12.12 607 ASN A CA 1
ATOM 3852 C C . ASN A 1 491 ? 30.851 44.652 75.114 1.00 15.03 607 ASN A C 1
ATOM 3853 O O . ASN A 1 491 ? 31.356 43.543 75.185 1.00 11.62 607 ASN A O 1
ATOM 3858 N N . LEU A 1 492 ? 31.424 45.733 75.633 1.00 13.56 608 LEU A N 1
ATOM 3859 C CA . LEU A 1 492 ? 32.769 45.644 76.213 1.00 13.16 608 LEU A CA 1
ATOM 3860 C C . LEU A 1 492 ? 32.740 44.890 77.547 1.00 17.07 608 LEU A C 1
ATOM 3861 O O . LEU A 1 492 ? 33.666 44.135 77.884 1.00 14.03 608 LEU A O 1
ATOM 3866 N N . THR A 1 493 ? 31.658 45.073 78.293 1.00 13.93 609 THR A N 1
ATOM 3867 C CA . THR A 1 493 ? 31.505 44.376 79.569 1.00 14.75 609 THR A CA 1
ATOM 3868 C C . THR A 1 493 ? 31.239 42.896 79.354 1.00 16.69 609 THR A C 1
ATOM 3869 O O . THR A 1 493 ? 31.809 42.045 80.046 1.00 12.68 609 THR A O 1
ATOM 3873 N N . TYR A 1 494 ? 30.369 42.601 78.385 1.00 14.49 610 TYR A N 1
ATOM 3874 C CA . TYR A 1 494 ? 30.024 41.241 78.013 1.00 13.62 610 TYR A CA 1
ATOM 3875 C C . TYR A 1 494 ? 31.276 40.493 77.556 1.00 20.40 610 TYR A C 1
ATOM 3876 O O . TYR A 1 494 ? 31.469 39.326 77.900 1.00 14.53 610 TYR A O 1
ATOM 3885 N N . ARG A 1 495 ? 32.138 41.161 76.800 1.00 11.46 611 ARG A N 1
ATOM 3886 C CA . ARG A 1 495 ? 33.361 40.498 76.346 1.00 14.12 611 ARG A CA 1
ATOM 3887 C C . ARG A 1 495 ? 34.431 40.314 77.430 1.00 16.82 611 ARG A C 1
ATOM 3888 O O . ARG A 1 495 ? 35.243 39.385 77.365 1.00 14.95 611 ARG A O 1
ATOM 3896 N N . HIS A 1 496 ? 34.455 41.209 78.405 1.00 16.84 612 HIS A N 1
ATOM 3897 C CA . HIS A 1 496 ? 35.540 41.209 79.376 1.00 16.98 612 HIS A CA 1
ATOM 3898 C C . HIS A 1 496 ? 35.358 40.087 80.388 1.00 21.53 612 HIS A C 1
ATOM 3899 O O . HIS A 1 496 ? 36.338 39.495 80.857 1.00 16.17 612 HIS A O 1
ATOM 3906 N N . HIS A 1 497 ? 34.107 39.799 80.733 1.00 15.95 613 HIS A N 1
ATOM 3907 C CA . HIS A 1 497 ? 33.814 38.838 81.808 1.00 16.38 613 HIS A CA 1
ATOM 3908 C C . HIS A 1 497 ? 33.385 37.484 81.245 1.00 20.54 613 HIS A C 1
ATOM 3909 O O . HIS A 1 497 ? 32.347 37.387 80.600 1.00 17.78 613 HIS A O 1
ATOM 3916 N N . LYS A 1 498 ? 34.175 36.437 81.501 1.00 16.99 614 LYS A N 1
ATOM 3917 C CA . LYS A 1 498 ? 33.866 35.093 81.007 1.00 18.06 614 LYS A CA 1
ATOM 3918 C C . LYS A 1 498 ? 32.441 34.626 81.349 1.00 12.49 614 LYS A C 1
ATOM 3919 O O . LYS A 1 498 ? 31.808 33.925 80.571 1.00 18.24 614 LYS A O 1
ATOM 3925 N N . ALA A 1 499 ? 31.961 34.996 82.527 1.00 16.48 615 ALA A N 1
ATOM 3926 C CA . ALA A 1 499 ? 30.672 34.491 83.017 1.00 19.41 615 ALA A CA 1
ATOM 3927 C C . ALA A 1 499 ? 29.516 34.861 82.089 1.00 19.40 615 ALA A C 1
ATOM 3928 O O . ALA A 1 499 ? 28.513 34.130 81.995 1.00 15.88 615 ALA A O 1
ATOM 3930 N N . MET A 1 500 ? 29.670 35.985 81.383 1.00 16.71 616 MET A N 1
ATOM 3931 C CA . MET A 1 500 ? 28.617 36.488 80.500 1.00 17.35 616 MET A CA 1
ATOM 3932 C C . MET A 1 500 ? 28.499 35.729 79.200 1.00 18.51 616 MET A C 1
ATOM 3933 O O . MET A 1 500 ? 27.505 35.870 78.512 1.00 17.39 616 MET A O 1
ATOM 3938 N N . HIS A 1 501 ? 29.487 34.905 78.851 1.00 14.25 617 HIS A N 1
ATOM 3939 C CA . HIS A 1 501 ? 29.471 34.304 77.527 1.00 15.69 617 HIS A CA 1
ATOM 3940 C C . HIS A 1 501 ? 30.049 32.908 77.397 1.00 17.47 617 HIS A C 1
ATOM 3941 O O . HIS A 1 501 ? 29.906 32.292 76.359 1.00 23.05 617 HIS A O 1
ATOM 3948 N N . GLU A 1 502 ? 30.719 32.423 78.434 1.00 20.66 618 GLU A N 1
ATOM 3949 C CA . GLU A 1 502 ? 31.526 31.212 78.281 1.00 18.41 618 GLU A CA 1
ATOM 3950 C C . GLU A 1 502 ? 30.697 29.913 78.327 1.00 24.63 618 GLU A C 1
ATOM 3951 O O . GLU A 1 502 ? 31.044 28.929 77.670 1.00 26.96 618 GLU A O 1
ATOM 3957 N N . LEU A 1 503 ? 29.588 29.933 79.067 1.00 19.76 619 LEU A N 1
ATOM 3958 C CA . LEU A 1 503 ? 28.761 28.746 79.283 1.00 19.10 619 LEU A CA 1
ATOM 3959 C C . LEU A 1 503 ? 27.287 29.010 78.937 1.00 21.27 619 LEU A C 1
ATOM 3960 O O . LEU A 1 503 ? 26.384 28.561 79.657 1.00 23.16 619 LEU A O 1
ATOM 3965 N N . ASP A 1 504 ? 27.046 29.738 77.849 1.00 20.34 620 ASP A N 1
ATOM 3966 C CA . ASP A 1 504 ? 25.677 29.951 77.341 1.00 20.47 620 ASP A CA 1
ATOM 3967 C C . ASP A 1 504 ? 24.891 28.641 77.197 1.00 22.00 620 ASP A C 1
ATOM 3968 O O . ASP A 1 504 ? 23.672 28.609 77.335 1.00 21.90 620 ASP A O 1
ATOM 3973 N N . PHE A 1 505 ? 25.601 27.565 76.889 1.00 19.23 621 PHE A N 1
ATOM 3974 C CA . PHE A 1 505 ? 24.950 26.343 76.450 1.00 24.19 621 PHE A CA 1
ATOM 3975 C C . PHE A 1 505 ? 25.100 25.213 77.448 1.00 25.54 621 PHE A C 1
ATOM 3976 O O . PHE A 1 505 ? 24.790 24.056 77.150 1.00 29.90 621 PHE A O 1
ATOM 3984 N N . ASP A 1 506 ? 25.559 25.576 78.641 1.00 19.80 622 ASP A N 1
ATOM 3985 C CA . ASP A 1 506 ? 25.725 24.647 79.749 1.00 25.62 622 ASP A CA 1
ATOM 3986 C C . ASP A 1 506 ? 24.867 25.156 80.900 1.00 27.95 622 ASP A C 1
ATOM 3987 O O . ASP A 1 506 ? 24.950 26.334 81.261 1.00 28.10 622 ASP A O 1
ATOM 3992 N N . PRO A 1 507 ? 24.026 24.276 81.480 1.00 25.23 623 PRO A N 1
ATOM 3993 C CA . PRO A 1 507 ? 23.151 24.653 82.593 1.00 24.38 623 PRO A CA 1
ATOM 3994 C C . PRO A 1 507 ? 23.925 25.271 83.735 1.00 23.28 623 PRO A C 1
ATOM 3995 O O . PRO A 1 507 ? 23.383 26.068 84.492 1.00 28.10 623 PRO A O 1
ATOM 3999 N N . TYR A 1 508 ? 25.193 24.899 83.861 1.00 23.96 624 TYR A N 1
ATOM 4000 C CA . TYR A 1 508 ? 26.049 25.483 84.874 1.00 20.36 624 TYR A CA 1
ATOM 4001 C C . TYR A 1 508 ? 26.280 26.996 84.643 1.00 19.61 624 TYR A C 1
ATOM 4002 O O . TYR A 1 508 ? 26.682 27.701 85.561 1.00 19.57 624 TYR A O 1
ATOM 4011 N N . GLY A 1 509 ? 26.016 27.481 83.427 1.00 25.70 625 GLY A N 1
ATOM 4012 C CA . GLY A 1 509 ? 26.255 28.884 83.096 1.00 18.84 625 GLY A CA 1
ATOM 4013 C C . GLY A 1 509 ? 25.165 29.867 83.501 1.00 18.48 625 GLY A C 1
ATOM 4014 O O . GLY A 1 509 ? 25.362 31.089 83.394 1.00 18.92 625 GLY A O 1
ATOM 4015 N N . PHE A 1 510 ? 24.024 29.349 83.961 1.00 17.93 626 PHE A N 1
ATOM 4016 C CA . PHE A 1 510 ? 22.874 30.178 84.327 1.00 16.05 626 PHE A CA 1
ATOM 4017 C C . PHE A 1 510 ? 22.179 29.582 85.546 1.00 21.73 626 PHE A C 1
ATOM 4018 O O . PHE A 1 510 ? 21.943 28.375 85.587 1.00 18.25 626 PHE A O 1
ATOM 4026 N N . GLU A 1 511 ? 21.862 30.421 86.531 1.00 17.60 627 GLU A N 1
ATOM 4027 C CA . GLU A 1 511 ? 21.002 30.011 87.644 1.00 20.23 627 GLU A CA 1
ATOM 4028 C C . GLU A 1 511 ? 20.068 31.136 88.099 1.00 20.47 627 GLU A C 1
ATOM 4029 O O . GLU A 1 511 ? 20.500 32.281 88.334 1.00 16.48 627 GLU A O 1
ATOM 4035 N N . TRP A 1 512 ? 18.779 30.828 88.224 1.00 19.04 628 TRP A N 1
ATOM 4036 C CA . TRP A 1 512 ? 17.850 31.830 88.745 1.00 17.20 628 TRP A CA 1
ATOM 4037 C C . TRP A 1 512 ? 18.141 32.140 90.199 1.00 17.44 628 TRP A C 1
ATOM 4038 O O . TRP A 1 512 ? 18.406 31.243 91.007 1.00 18.44 628 TRP A O 1
ATOM 4049 N N . LEU A 1 513 ? 18.072 33.413 90.562 1.00 11.93 629 LEU A N 1
ATOM 4050 C CA . LEU A 1 513 ? 18.063 33.764 91.974 1.00 14.40 629 LEU A CA 1
ATOM 4051 C C . LEU A 1 513 ? 16.640 34.145 92.426 1.00 21.77 629 LEU A C 1
ATOM 4052 O O . LEU A 1 513 ? 16.221 33.801 93.527 1.00 15.22 629 LEU A O 1
ATOM 4057 N N . VAL A 1 514 ? 15.945 34.913 91.592 1.00 18.11 630 VAL A N 1
ATOM 4058 C CA . VAL A 1 514 ? 14.544 35.284 91.833 1.00 15.11 630 VAL A CA 1
ATOM 4059 C C . VAL A 1 514 ? 13.759 35.116 90.534 1.00 21.92 630 VAL A C 1
ATOM 4060 O O . VAL A 1 514 ? 13.805 35.975 89.646 1.00 19.36 630 VAL A O 1
ATOM 4064 N N . VAL A 1 515 ? 13.046 34.001 90.413 1.00 17.00 631 VAL A N 1
ATOM 4065 C CA . VAL A 1 515 ? 12.375 33.664 89.162 1.00 15.06 631 VAL A CA 1
ATOM 4066 C C . VAL A 1 515 ? 10.870 33.943 89.269 1.00 17.58 631 VAL A C 1
ATOM 4067 O O . VAL A 1 515 ? 10.166 33.989 88.262 1.00 18.40 631 VAL A O 1
ATOM 4071 N N . ASP A 1 516 ? 10.392 34.178 90.482 1.00 18.90 632 ASP A N 1
ATOM 4072 C CA A ASP A 1 516 ? 8.940 34.238 90.696 0.65 24.89 632 ASP A CA 1
ATOM 4073 C CA B ASP A 1 516 ? 8.950 34.234 90.746 0.35 24.85 632 ASP A CA 1
ATOM 4074 C C . ASP A 1 516 ? 8.418 35.534 91.328 1.00 23.66 632 ASP A C 1
ATOM 4075 O O . ASP A 1 516 ? 7.309 35.556 91.883 1.00 21.52 632 ASP A O 1
ATOM 4084 N N . ASP A 1 517 ? 9.180 36.621 91.225 1.00 17.55 633 ASP A N 1
ATOM 4085 C CA . ASP A 1 517 ? 8.654 37.919 91.675 1.00 16.75 633 ASP A CA 1
ATOM 4086 C C . ASP A 1 517 ? 7.817 38.528 90.546 1.00 22.87 633 ASP A C 1
ATOM 4087 O O . ASP A 1 517 ? 8.182 39.528 89.908 1.00 17.09 633 ASP A O 1
ATOM 4092 N N . LYS A 1 518 ? 6.673 37.913 90.305 1.00 21.53 634 LYS A N 1
ATOM 4093 C CA . LYS A 1 518 ? 5.768 38.374 89.263 1.00 14.85 634 LYS A CA 1
ATOM 4094 C C . LYS A 1 518 ? 5.107 39.702 89.642 1.00 20.61 634 LYS A C 1
ATOM 4095 O O . LYS A 1 518 ? 5.010 40.628 88.829 1.00 18.61 634 LYS A O 1
ATOM 4101 N N . GLU A 1 519 ? 4.667 39.777 90.892 1.00 21.99 635 GLU A N 1
ATOM 4102 C CA A GLU A 1 519 ? 3.971 40.936 91.447 0.53 22.87 635 GLU A CA 1
ATOM 4103 C CA B GLU A 1 519 ? 3.943 40.944 91.381 0.47 22.86 635 GLU A CA 1
ATOM 4104 C C . GLU A 1 519 ? 4.741 42.232 91.197 1.00 27.20 635 GLU A C 1
ATOM 4105 O O . GLU A 1 519 ? 4.162 43.279 90.912 1.00 20.19 635 GLU A O 1
ATOM 4116 N N . ARG A 1 520 ? 6.062 42.157 91.342 1.00 18.44 636 ARG A N 1
ATOM 4117 C CA . ARG A 1 520 ? 6.913 43.333 91.141 1.00 21.06 636 ARG A CA 1
ATOM 4118 C C . ARG A 1 520 ? 7.660 43.388 89.797 1.00 15.48 636 ARG A C 1
ATOM 4119 O O . ARG A 1 520 ? 8.314 44.390 89.507 1.00 18.06 636 ARG A O 1
ATOM 4127 N N . SER A 1 521 ? 7.524 42.354 88.966 1.00 16.68 637 SER A N 1
ATOM 4128 C CA . SER A 1 521 ? 8.278 42.254 87.704 1.00 12.98 637 SER A CA 1
ATOM 4129 C C . SER A 1 521 ? 9.782 42.515 87.931 1.00 12.40 637 SER A C 1
ATOM 4130 O O . SER A 1 521 ? 10.410 43.296 87.209 1.00 13.56 637 SER A O 1
ATOM 4133 N N . VAL A 1 522 ? 10.319 41.891 88.968 1.00 16.19 638 VAL A N 1
ATOM 4134 C CA . VAL A 1 522 ? 11.772 41.889 89.210 1.00 14.25 638 VAL A CA 1
ATOM 4135 C C . VAL A 1 522 ? 12.280 40.480 88.943 1.00 16.42 638 VAL A C 1
ATOM 4136 O O . VAL A 1 522 ? 11.711 39.513 89.453 1.00 17.94 638 VAL A O 1
ATOM 4140 N N . LEU A 1 523 ? 13.336 40.355 88.139 1.00 14.99 639 LEU A N 1
ATOM 4141 C CA . LEU A 1 523 ? 13.917 39.061 87.841 1.00 12.68 639 LEU A CA 1
ATOM 4142 C C . LEU A 1 523 ? 15.408 39.139 88.079 1.00 22.47 639 LEU A C 1
ATOM 4143 O O . LEU A 1 523 ? 16.057 40.100 87.660 1.00 13.92 639 LEU A O 1
ATOM 4148 N N . ILE A 1 524 ? 15.935 38.132 88.767 1.00 13.92 640 ILE A N 1
ATOM 4149 C CA . ILE A 1 524 ? 17.353 38.113 89.131 1.00 14.26 640 ILE A CA 1
ATOM 4150 C C . ILE A 1 524 ? 17.959 36.744 88.835 1.00 15.47 640 ILE A C 1
ATOM 4151 O O . ILE A 1 524 ? 17.407 35.711 89.227 1.00 16.28 640 ILE A O 1
ATOM 4156 N N . PHE A 1 525 ? 19.100 36.731 88.145 1.00 16.77 641 PHE A N 1
ATOM 4157 C CA . PHE A 1 525 ? 19.801 35.484 87.877 1.00 12.67 641 PHE A CA 1
ATOM 4158 C C . PHE A 1 525 ? 21.311 35.687 88.012 1.00 15.18 641 PHE A C 1
ATOM 4159 O O . PHE A 1 525 ? 21.781 36.832 88.138 1.00 12.07 641 PHE A O 1
ATOM 4167 N N . VAL A 1 526 ? 22.034 34.569 88.028 1.00 15.29 642 VAL A N 1
ATOM 4168 C CA . VAL A 1 526 ? 23.491 34.578 87.841 1.00 14.49 642 VAL A CA 1
ATOM 4169 C C . VAL A 1 526 ? 23.923 33.972 86.506 1.00 13.80 642 VAL A C 1
ATOM 4170 O O . VAL A 1 526 ? 23.302 33.048 85.978 1.00 13.26 642 VAL A O 1
ATOM 4174 N N . ARG A 1 527 ? 25.024 34.499 85.972 1.00 12.11 643 ARG A N 1
ATOM 4175 C CA . ARG A 1 527 ? 25.700 33.881 84.868 1.00 15.00 643 ARG A CA 1
ATOM 4176 C C . ARG A 1 527 ? 26.987 33.412 85.531 1.00 13.32 643 ARG A C 1
ATOM 4177 O O . ARG A 1 527 ? 27.423 34.044 86.481 1.00 13.04 643 ARG A O 1
ATOM 4185 N N . ARG A 1 528 ? 27.571 32.315 85.048 1.00 13.72 644 ARG A N 1
ATOM 4186 C CA . ARG A 1 528 ? 28.703 31.681 85.746 1.00 17.40 644 ARG A CA 1
ATOM 4187 C C . ARG A 1 528 ? 29.752 31.204 84.751 1.00 13.11 644 ARG A C 1
ATOM 4188 O O . ARG A 1 528 ? 29.416 30.639 83.714 1.00 18.92 644 ARG A O 1
ATOM 4196 N N . ASP A 1 529 ? 31.031 31.440 85.054 1.00 20.57 645 ASP A N 1
ATOM 4197 C CA . ASP A 1 529 ? 32.099 30.972 84.174 1.00 22.25 645 ASP A CA 1
ATOM 4198 C C . ASP A 1 529 ? 32.602 29.595 84.623 1.00 27.51 645 ASP A C 1
ATOM 4199 O O . ASP A 1 529 ? 32.115 29.043 85.614 1.00 23.32 645 ASP A O 1
ATOM 4204 N N . LYS A 1 530 ? 33.573 29.041 83.906 1.00 26.46 646 LYS A N 1
ATOM 4205 C CA . LYS A 1 530 ? 34.021 27.675 84.190 1.00 25.90 646 LYS A CA 1
ATOM 4206 C C . LYS A 1 530 ? 34.693 27.555 85.549 1.00 26.31 646 LYS A C 1
ATOM 4207 O O . LYS A 1 530 ? 34.712 26.473 86.145 1.00 28.23 646 LYS A O 1
ATOM 4213 N N . GLU A 1 531 ? 35.254 28.657 86.038 1.00 18.62 647 GLU A N 1
ATOM 4214 C CA . GLU A 1 531 ? 35.904 28.662 87.340 1.00 27.86 647 GLU A CA 1
ATOM 4215 C C . GLU A 1 531 ? 34.901 28.846 88.461 1.00 28.42 647 GLU A C 1
ATOM 4216 O O . GLU A 1 531 ? 35.272 28.856 89.631 1.00 24.44 647 GLU A O 1
ATOM 4222 N N . GLY A 1 532 ? 33.626 28.997 88.105 1.00 26.46 648 GLY A N 1
ATOM 4223 C CA . GLY A 1 532 ? 32.577 29.179 89.101 1.00 24.53 648 GLY A CA 1
ATOM 4224 C C . GLY A 1 532 ? 32.334 30.599 89.602 1.00 26.23 648 GLY A C 1
ATOM 4225 O O . GLY A 1 532 ? 31.608 30.791 90.581 1.00 23.30 648 GLY A O 1
ATOM 4226 N N . ASN A 1 533 ? 32.928 31.602 88.954 1.00 19.96 649 ASN A N 1
ATOM 4227 C CA . ASN A 1 533 ? 32.654 32.990 89.329 1.00 22.59 649 ASN A CA 1
ATOM 4228 C C . ASN A 1 533 ? 31.280 33.379 88.822 1.00 18.37 649 ASN A C 1
ATOM 4229 O O . ASN A 1 533 ? 30.906 32.965 87.736 1.00 17.12 649 ASN A O 1
ATOM 4234 N N . GLU A 1 534 ? 30.546 34.149 89.626 1.00 17.01 650 GLU A N 1
ATOM 4235 C CA . GLU A 1 534 ? 29.169 34.527 89.320 1.00 17.78 650 GLU A CA 1
ATOM 4236 C C . GLU A 1 534 ? 29.008 36.042 89.146 1.00 16.64 650 GLU A C 1
ATOM 4237 O O . GLU A 1 534 ? 29.622 36.830 89.860 1.00 19.46 650 GLU A O 1
ATOM 4243 N N . ILE A 1 535 ? 28.178 36.429 88.181 1.00 17.33 651 ILE A N 1
ATOM 4244 C CA . ILE A 1 535 ? 27.784 37.815 88.029 1.00 13.85 651 ILE A CA 1
ATOM 4245 C C . ILE A 1 535 ? 26.278 37.833 88.211 1.00 12.31 651 ILE A C 1
ATOM 4246 O O . ILE A 1 535 ? 25.590 37.044 87.591 1.00 13.03 651 ILE A O 1
ATOM 4251 N N . ILE A 1 536 ? 25.803 38.685 89.106 1.00 13.36 652 ILE A N 1
ATOM 4252 C CA . ILE A 1 536 ? 24.365 38.812 89.382 1.00 11.70 652 ILE A CA 1
ATOM 4253 C C . ILE A 1 536 ? 23.760 39.817 88.427 1.00 13.39 652 ILE A C 1
ATOM 4254 O O . ILE A 1 536 ? 24.264 40.930 88.292 1.00 11.85 652 ILE A O 1
ATOM 4259 N N . VAL A 1 537 ? 22.653 39.432 87.790 1.00 13.39 653 VAL A N 1
ATOM 4260 C CA . VAL A 1 537 ? 21.926 40.328 86.896 1.00 11.62 653 VAL A CA 1
ATOM 4261 C C . VAL A 1 537 ? 20.538 40.503 87.506 1.00 13.22 653 VAL A C 1
ATOM 4262 O O . VAL A 1 537 ? 19.894 39.525 87.845 1.00 12.06 653 VAL A O 1
ATOM 4266 N N . ALA A 1 538 ? 20.144 41.750 87.733 1.00 13.03 654 ALA A N 1
ATOM 4267 C CA . ALA A 1 538 ? 18.834 42.066 88.280 1.00 14.81 654 ALA A CA 1
ATOM 4268 C C . ALA A 1 538 ? 18.127 43.092 87.389 1.00 19.74 654 ALA A C 1
ATOM 4269 O O . ALA A 1 538 ? 18.709 44.126 87.020 1.00 14.88 654 ALA A O 1
ATOM 4271 N N . SER A 1 539 ? 16.870 42.815 87.046 1.00 16.67 655 SER A N 1
ATOM 4272 C CA . SER A 1 539 ? 16.116 43.733 86.203 1.00 14.73 655 SER A CA 1
ATOM 4273 C C . SER A 1 539 ? 14.834 44.076 86.910 1.00 16.32 655 SER A C 1
ATOM 4274 O O . SER A 1 539 ? 14.247 43.208 87.537 1.00 11.24 655 SER A O 1
ATOM 4277 N N . ASN A 1 540 ? 14.447 45.350 86.826 1.00 14.53 656 ASN A N 1
ATOM 4278 C CA . ASN A 1 540 ? 13.235 45.880 87.429 1.00 13.44 656 ASN A CA 1
ATOM 4279 C C . ASN A 1 540 ? 12.377 46.448 86.301 1.00 16.12 656 ASN A C 1
ATOM 4280 O O . ASN A 1 540 ? 12.664 47.520 85.752 1.00 13.98 656 ASN A O 1
ATOM 4285 N N . PHE A 1 541 ? 11.336 45.723 85.921 1.00 13.25 657 PHE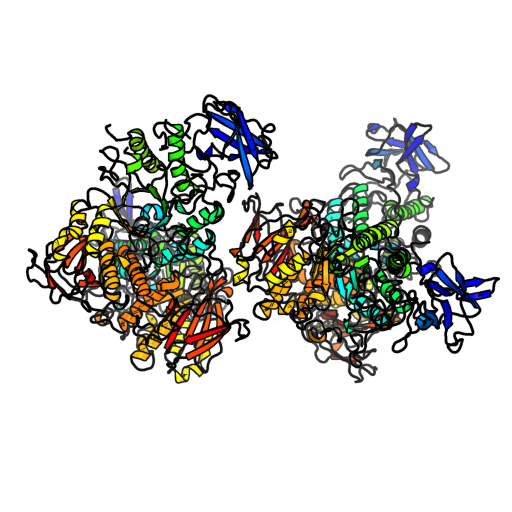 A N 1
ATOM 4286 C CA . PHE A 1 541 ? 10.598 46.108 84.723 1.00 15.13 657 PHE A CA 1
ATOM 4287 C C . PHE A 1 541 ? 9.339 46.921 85.016 1.00 18.33 657 PHE A C 1
ATOM 4288 O O . PHE A 1 541 ? 8.413 46.947 84.204 1.00 14.11 657 PHE A O 1
ATOM 4296 N N . THR A 1 542 ? 9.300 47.599 86.160 1.00 14.88 658 THR A N 1
ATOM 4297 C CA . THR A 1 542 ? 8.254 48.624 86.372 1.00 16.86 658 THR A CA 1
ATOM 4298 C C . THR A 1 542 ? 8.894 49.964 86.723 1.00 20.17 658 THR A C 1
ATOM 4299 O O . THR A 1 542 ? 10.096 50.005 87.047 1.00 16.75 658 THR A O 1
ATOM 4303 N N . PRO A 1 543 ? 8.106 51.062 86.651 1.00 19.48 659 PRO A N 1
ATOM 4304 C CA . PRO A 1 543 ? 8.601 52.385 87.047 1.00 20.17 659 PRO A CA 1
ATOM 4305 C C . PRO A 1 543 ? 8.736 52.552 88.558 1.00 19.47 659 PRO A C 1
ATOM 4306 O O . PRO A 1 543 ? 9.122 53.636 88.996 1.00 21.01 659 PRO A O 1
ATOM 4310 N N . VAL A 1 544 ? 8.426 51.520 89.334 1.00 16.34 660 VAL A N 1
ATOM 4311 C CA . VAL A 1 544 ? 8.573 51.586 90.782 1.00 16.16 660 VAL A CA 1
ATOM 4312 C C . VAL A 1 544 ? 10.020 51.276 91.230 1.00 16.92 660 VAL A C 1
ATOM 4313 O O . VAL A 1 544 ? 10.471 50.139 91.111 1.00 15.27 660 VAL A O 1
ATOM 4317 N N . PRO A 1 545 ? 10.728 52.268 91.792 1.00 17.14 661 PRO A N 1
ATOM 4318 C CA . PRO A 1 545 ? 12.074 51.931 92.285 1.00 19.06 661 PRO A CA 1
ATOM 4319 C C . PRO A 1 545 ? 11.965 50.967 93.473 1.00 23.95 661 PRO A C 1
ATOM 4320 O O . PRO A 1 545 ? 11.014 51.061 94.256 1.00 20.62 661 PRO A O 1
ATOM 4324 N N . ARG A 1 546 ? 12.895 50.028 93.596 1.00 16.42 662 ARG A N 1
ATOM 4325 C CA . ARG A 1 546 ? 12.803 49.079 94.700 1.00 16.84 662 ARG A CA 1
ATOM 4326 C C . ARG A 1 546 ? 13.992 49.266 95.609 1.00 19.13 662 ARG A C 1
ATOM 4327 O O . ARG A 1 546 ? 15.125 49.124 95.175 1.00 19.30 662 ARG A O 1
ATOM 4335 N N . HIS A 1 547 ? 13.729 49.586 96.868 1.00 25.67 663 HIS A N 1
ATOM 4336 C CA . HIS A 1 547 ? 14.803 49.787 97.831 1.00 18.33 663 HIS A CA 1
ATOM 4337 C C . HIS A 1 547 ? 14.785 48.658 98.855 1.00 23.33 663 HIS A C 1
ATOM 4338 O O . HIS A 1 547 ? 13.733 48.084 99.144 1.00 22.53 663 HIS A O 1
ATOM 4345 N N . ASP A 1 548 ? 15.963 48.318 99.369 1.00 20.60 664 ASP A N 1
ATOM 4346 C CA . ASP A 1 548 ? 16.094 47.235 100.338 1.00 20.57 664 ASP A CA 1
ATOM 4347 C C . ASP A 1 548 ? 15.477 45.947 99.811 1.00 20.77 664 ASP A C 1
ATOM 4348 O O . ASP A 1 548 ? 14.814 45.205 100.540 1.00 22.47 664 ASP A O 1
ATOM 4353 N N . TYR A 1 549 ? 15.693 45.686 98.531 1.00 15.82 665 TYR A N 1
ATOM 4354 C CA . TYR A 1 549 ? 15.219 44.449 97.939 1.00 15.90 665 TYR A CA 1
ATOM 4355 C C . TYR A 1 549 ? 16.187 43.328 98.300 1.00 22.21 665 TYR A C 1
ATOM 4356 O O . TYR A 1 549 ? 17.311 43.279 97.790 1.00 16.17 665 TYR A O 1
ATOM 4365 N N . ARG A 1 550 ? 15.756 42.428 99.184 1.00 17.29 666 ARG A N 1
ATOM 4366 C CA . ARG A 1 550 ? 16.627 41.337 99.641 1.00 18.82 666 ARG A CA 1
ATOM 4367 C C . ARG A 1 550 ? 16.422 40.068 98.830 1.00 20.37 666 ARG A C 1
ATOM 4368 O O . ARG A 1 550 ? 15.292 39.651 98.571 1.00 23.31 666 ARG A O 1
ATOM 4376 N N . PHE A 1 551 ? 17.521 39.459 98.395 1.00 17.29 667 PHE A N 1
ATOM 4377 C CA . PHE A 1 551 ? 17.449 38.169 97.719 1.00 16.48 667 PHE A CA 1
ATOM 4378 C C . PHE A 1 551 ? 18.641 37.287 98.071 1.00 22.60 667 PHE A C 1
ATOM 4379 O O . PHE A 1 551 ? 19.746 37.788 98.336 1.00 17.16 667 PHE A O 1
ATOM 4387 N N . GLY A 1 552 ? 18.396 35.983 98.074 1.00 19.13 668 GLY A N 1
ATOM 4388 C CA . GLY A 1 552 ? 19.431 34.998 98.323 1.00 20.55 668 GLY A CA 1
ATOM 4389 C C . GLY A 1 552 ? 20.515 35.011 97.244 1.00 16.51 668 GLY A C 1
ATOM 4390 O O . GLY A 1 552 ? 20.233 35.167 96.053 1.00 19.87 668 GLY A O 1
ATOM 4391 N N . ILE A 1 553 ? 21.765 34.846 97.670 1.00 19.50 669 ILE A N 1
ATOM 4392 C CA . ILE A 1 553 ? 22.888 34.737 96.745 1.00 19.66 669 ILE A CA 1
ATOM 4393 C C . ILE A 1 553 ? 23.741 33.516 97.100 1.00 26.68 669 ILE A C 1
ATOM 4394 O O . ILE A 1 553 ? 23.559 32.917 98.168 1.00 21.60 669 ILE A O 1
ATOM 4399 N N . ASN A 1 554 ? 24.662 33.150 96.210 1.00 20.21 670 ASN A N 1
ATOM 4400 C CA . ASN A 1 554 ? 25.468 31.949 96.391 1.00 19.07 670 ASN A CA 1
ATOM 4401 C C . ASN A 1 554 ? 26.845 32.243 96.982 1.00 25.81 670 ASN A C 1
ATOM 4402 O O . ASN A 1 554 ? 27.368 31.441 97.758 1.00 20.93 670 ASN A O 1
ATOM 4407 N N . GLN A 1 555 ? 27.421 33.393 96.630 1.00 21.81 671 GLN A N 1
ATOM 4408 C CA . GLN A 1 555 ? 28.809 33.721 97.016 1.00 21.77 671 GLN A CA 1
ATOM 4409 C C . GLN A 1 555 ? 28.891 34.972 97.880 1.00 20.67 671 GLN A C 1
ATOM 4410 O O . GLN A 1 555 ? 29.005 36.078 97.362 1.00 26.08 671 GLN A O 1
ATOM 4416 N N . PRO A 1 556 ? 28.836 34.805 99.209 1.00 17.28 672 PRO A N 1
ATOM 4417 C CA . PRO A 1 556 ? 28.830 35.939 100.128 1.00 17.83 672 PRO A CA 1
ATOM 4418 C C . PRO A 1 556 ? 30.106 36.752 99.960 1.00 22.73 672 PRO A C 1
ATOM 4419 O O . PRO A 1 556 ? 31.094 36.220 99.419 1.00 20.33 672 PRO A O 1
ATOM 4423 N N . GLY A 1 557 ? 30.075 38.004 100.410 1.00 23.24 673 GLY A N 1
ATOM 4424 C CA . GLY A 1 557 ? 31.187 38.919 100.237 1.00 24.91 673 GLY A CA 1
ATOM 4425 C C . GLY A 1 557 ? 30.712 40.264 99.731 1.00 29.37 673 GLY A C 1
ATOM 4426 O O . GLY A 1 557 ? 29.536 40.627 99.874 1.00 21.07 673 GLY A O 1
ATOM 4427 N N . LYS A 1 558 ? 31.632 40.993 99.112 1.00 18.07 674 LYS A N 1
ATOM 4428 C CA . LYS A 1 558 ? 31.398 42.368 98.697 1.00 17.34 674 LYS A CA 1
ATOM 4429 C C . LYS A 1 558 ? 31.018 42.358 97.234 1.00 20.67 674 LYS A C 1
ATOM 4430 O O . LYS A 1 558 ? 31.698 41.726 96.425 1.00 18.07 674 LYS A O 1
ATOM 4436 N N . TRP A 1 559 ? 29.944 43.061 96.893 1.00 17.69 675 TRP A N 1
ATOM 4437 C CA . TRP A 1 559 ? 29.453 43.072 95.514 1.00 15.21 675 TRP A CA 1
ATOM 4438 C C . TRP A 1 559 ? 29.303 44.514 95.016 1.00 16.36 675 TRP A C 1
ATOM 4439 O O . TRP A 1 559 ? 28.947 45.398 95.780 1.00 19.26 675 TRP A O 1
ATOM 4450 N N . ARG A 1 560 ? 29.568 44.734 93.727 1.00 14.63 676 ARG A N 1
ATOM 4451 C CA . ARG A 1 560 ? 29.651 46.082 93.172 1.00 16.91 676 ARG A CA 1
ATOM 4452 C C . ARG A 1 560 ? 29.075 46.074 91.755 1.00 10.56 676 ARG A C 1
ATOM 4453 O O . ARG A 1 560 ? 29.270 45.108 91.014 1.00 11.58 676 ARG A O 1
ATOM 4461 N N . GLU A 1 561 ? 28.372 47.139 91.372 1.00 16.75 677 GLU A N 1
ATOM 4462 C CA . GLU A 1 561 ? 27.755 47.210 90.042 1.00 15.47 677 GLU A CA 1
ATOM 4463 C C . GLU A 1 561 ? 28.834 47.356 88.993 1.00 13.46 677 GLU A C 1
ATOM 4464 O O . GLU A 1 561 ? 29.715 48.202 89.153 1.00 15.09 677 GLU A O 1
ATOM 4470 N N . ILE A 1 562 ? 28.781 46.542 87.935 1.00 10.93 678 ILE A N 1
ATOM 4471 C CA . ILE A 1 562 ? 29.615 46.767 86.757 1.00 13.49 678 ILE A CA 1
ATOM 4472 C C . ILE A 1 562 ? 28.804 47.250 85.550 1.00 16.54 678 ILE A C 1
ATOM 4473 O O . ILE A 1 562 ? 29.366 47.562 84.499 1.00 13.44 678 ILE A O 1
ATOM 4478 N N . LEU A 1 563 ? 27.476 47.244 85.678 1.00 12.45 679 LEU A N 1
ATOM 4479 C CA . LEU A 1 563 ? 26.621 47.790 84.623 1.00 14.65 679 LEU A CA 1
ATOM 4480 C C . LEU A 1 563 ? 25.329 48.273 85.258 1.00 14.90 679 LEU A C 1
ATOM 4481 O O . LEU A 1 563 ? 24.798 47.609 86.136 1.00 12.74 679 LEU A O 1
ATOM 4486 N N . ASN A 1 564 ? 24.855 49.451 84.864 1.00 12.67 680 ASN A N 1
ATOM 4487 C CA . ASN A 1 564 ? 23.599 49.998 85.413 1.00 10.89 680 ASN A CA 1
ATOM 4488 C C . ASN A 1 564 ? 22.927 50.794 84.311 1.00 14.38 680 ASN A C 1
ATOM 4489 O O . ASN A 1 564 ? 23.389 51.880 83.973 1.00 12.40 680 ASN A O 1
ATOM 4494 N N . THR A 1 565 ? 21.849 50.269 83.739 1.00 14.76 681 THR A N 1
ATOM 4495 C CA . THR A 1 565 ? 21.204 50.983 82.644 1.00 12.02 681 THR A CA 1
ATOM 4496 C C . THR A 1 565 ? 20.542 52.309 83.030 1.00 10.72 681 THR A C 1
ATOM 4497 O O . THR A 1 565 ? 20.124 53.071 82.144 1.00 12.35 681 THR A O 1
ATOM 4501 N N . ASP A 1 566 ? 20.459 52.598 84.327 1.00 11.97 682 ASP A N 1
ATOM 4502 C CA . ASP A 1 566 ? 19.889 53.869 84.776 1.00 13.29 682 ASP A CA 1
ATOM 4503 C C . ASP A 1 566 ? 20.983 54.890 85.026 1.00 13.89 682 ASP A C 1
ATOM 4504 O O . ASP A 1 566 ? 20.723 55.980 85.514 1.00 17.12 682 ASP A O 1
ATOM 4509 N N . SER A 1 567 ? 22.222 54.545 84.689 1.00 12.91 683 SER A N 1
ATOM 4510 C CA . SER A 1 567 ? 23.306 55.503 84.905 1.00 15.36 683 SER A CA 1
ATOM 4511 C C . SER A 1 567 ? 23.050 56.818 84.187 1.00 14.24 683 SER A C 1
ATOM 4512 O O . SER A 1 567 ? 22.564 56.840 83.051 1.00 12.20 683 SER A O 1
ATOM 4515 N N . MET A 1 568 ? 23.392 57.928 84.838 1.00 14.56 684 MET A N 1
ATOM 4516 C CA . MET A 1 568 ? 23.386 59.215 84.138 1.00 16.69 684 MET A CA 1
ATOM 4517 C C . MET A 1 568 ? 24.221 59.226 82.849 1.00 14.70 684 MET A C 1
ATOM 4518 O O . MET A 1 568 ? 23.966 60.048 81.965 1.00 15.68 684 MET A O 1
ATOM 4523 N N A HIS A 1 569 ? 25.199 58.318 82.740 0.54 16.23 685 HIS A N 1
ATOM 4524 N N B HIS A 1 569 ? 25.203 58.331 82.729 0.46 16.25 685 HIS A N 1
ATOM 4525 C CA A HIS A 1 569 ? 26.005 58.179 81.518 0.54 16.54 685 HIS A CA 1
ATOM 4526 C CA B HIS A 1 569 ? 25.987 58.258 81.491 0.46 16.58 685 HIS A CA 1
ATOM 4527 C C A HIS A 1 569 ? 25.130 57.868 80.300 0.54 16.14 685 HIS A C 1
ATOM 4528 C C B HIS A 1 569 ? 25.126 57.870 80.284 0.46 16.13 685 HIS A C 1
ATOM 4529 O O A HIS A 1 569 ? 25.511 58.161 79.168 0.54 12.60 685 HIS A O 1
ATOM 4530 O O B HIS A 1 569 ? 25.516 58.106 79.143 0.46 12.92 685 HIS A O 1
ATOM 4543 N N . TYR A 1 570 ? 23.965 57.268 80.538 1.00 14.87 686 TYR A N 1
ATOM 4544 C CA . TYR A 1 570 ? 23.026 56.933 79.450 1.00 9.81 686 TYR A CA 1
ATOM 4545 C C . TYR A 1 570 ? 21.762 57.773 79.539 1.00 13.15 686 TYR A C 1
ATOM 4546 O O . TYR A 1 570 ? 20.727 57.423 78.953 1.00 16.26 686 TYR A O 1
ATOM 4555 N N . HIS A 1 571 ? 21.842 58.876 80.285 1.00 13.82 687 HIS A N 1
ATOM 4556 C CA . HIS A 1 571 ? 20.689 59.753 80.527 1.00 16.51 687 HIS A CA 1
ATOM 4557 C C . HIS A 1 571 ? 19.599 59.114 81.381 1.00 16.67 687 HIS A C 1
ATOM 4558 O O . HIS A 1 571 ? 18.414 59.499 81.307 1.00 17.27 687 HIS A O 1
ATOM 4565 N N . GLY A 1 572 ? 20.009 58.140 82.196 1.00 14.95 688 GLY A N 1
ATOM 4566 C CA . GLY A 1 572 ? 19.165 57.598 83.248 1.00 13.66 688 GLY A CA 1
ATOM 4567 C C . GLY A 1 572 ? 19.179 58.506 84.464 1.00 16.13 688 GLY A C 1
ATOM 4568 O O . GLY A 1 572 ? 19.860 59.535 84.463 1.00 16.72 688 GLY A O 1
ATOM 4569 N N . SER A 1 573 ? 18.450 58.124 85.511 1.00 17.04 689 SER A N 1
ATOM 4570 C CA . SER A 1 573 ? 18.289 58.985 86.683 1.00 20.26 689 SER A CA 1
ATOM 4571 C C . SER A 1 573 ? 19.426 58.826 87.694 1.00 21.94 689 SER A C 1
ATOM 4572 O O . SER A 1 573 ? 19.466 59.522 88.711 1.00 20.44 689 SER A O 1
ATOM 4575 N N . ASN A 1 574 ? 20.351 57.920 87.397 1.00 17.35 690 ASN A N 1
ATOM 4576 C CA . ASN A 1 574 ? 21.521 57.681 88.244 1.00 18.26 690 ASN A CA 1
ATOM 4577 C C . ASN A 1 574 ? 21.203 57.035 89.572 1.00 17.15 690 ASN A C 1
ATOM 4578 O O . ASN A 1 574 ? 21.974 57.172 90.531 1.00 21.38 690 ASN A O 1
ATOM 4583 N N . ALA A 1 575 ? 20.091 56.306 89.639 1.00 17.77 691 ALA A N 1
ATOM 4584 C CA . ALA A 1 575 ? 19.812 55.516 90.836 1.00 21.24 691 ALA A CA 1
ATOM 4585 C C . ALA A 1 575 ? 20.618 54.217 90.819 1.00 18.04 691 ALA A C 1
ATOM 4586 O O . ALA A 1 575 ? 21.003 53.706 89.763 1.00 16.41 691 ALA A O 1
ATOM 4588 N N . GLY A 1 576 ? 20.844 53.655 91.993 1.00 16.69 692 GLY A N 1
ATOM 4589 C CA . GLY A 1 576 ? 21.626 52.435 92.073 1.00 21.05 692 GLY A CA 1
ATOM 4590 C C . GLY A 1 576 ? 22.254 52.314 93.438 1.00 23.15 692 GLY A C 1
ATOM 4591 O O . GLY A 1 576 ? 21.852 53.013 94.369 1.00 25.38 692 GLY A O 1
ATOM 4592 N N . ASN A 1 577 ? 23.250 51.445 93.562 1.00 22.09 693 ASN A N 1
ATOM 4593 C CA . ASN A 1 577 ? 23.766 51.105 94.880 1.00 23.25 693 ASN A CA 1
ATOM 4594 C C . ASN A 1 577 ? 24.921 51.952 95.403 1.00 30.52 693 ASN A C 1
ATOM 4595 O O . ASN A 1 577 ? 25.310 51.820 96.566 1.00 29.15 693 ASN A O 1
ATOM 4600 N N . GLY A 1 578 ? 25.458 52.813 94.544 1.00 26.14 694 GLY A N 1
ATOM 4601 C CA . GLY A 1 578 ? 26.390 53.848 94.969 1.00 29.56 694 GLY A CA 1
ATOM 4602 C C . GLY A 1 578 ? 27.611 53.326 95.703 1.00 33.58 694 GLY A C 1
ATOM 4603 O O . GLY A 1 578 ? 28.111 53.963 96.640 1.00 34.35 694 GLY A O 1
ATOM 4604 N N . GLY A 1 579 ? 28.091 52.159 95.291 1.00 29.48 695 GLY A N 1
ATOM 4605 C CA . GLY A 1 579 ? 29.308 51.614 95.862 1.00 29.52 695 GLY A CA 1
ATOM 4606 C C . GLY A 1 579 ? 29.199 50.148 96.224 1.00 29.40 695 GLY A C 1
ATOM 4607 O O . GLY A 1 579 ? 28.277 49.450 95.812 1.00 26.72 695 GLY A O 1
ATOM 4608 N N . THR A 1 580 ? 30.153 49.678 97.014 1.00 25.41 696 THR A N 1
ATOM 4609 C CA . THR A 1 580 ? 30.212 48.267 97.376 1.00 27.53 696 THR A CA 1
ATOM 4610 C C . THR A 1 580 ? 29.071 47.919 98.320 1.00 20.82 696 THR A C 1
ATOM 4611 O O . THR A 1 580 ? 28.750 48.709 99.196 1.00 23.27 696 THR A O 1
ATOM 4615 N N . VAL A 1 581 ? 28.449 46.753 98.124 1.00 22.94 697 VAL A N 1
ATOM 4616 C CA . VAL A 1 581 ? 27.468 46.250 99.086 1.00 19.63 697 VAL A CA 1
ATOM 4617 C C . VAL A 1 581 ? 27.866 44.883 99.604 1.00 18.77 697 VAL A C 1
ATOM 4618 O O . VAL A 1 581 ? 28.080 43.962 98.818 1.00 23.03 697 VAL A O 1
ATOM 4622 N N . HIS A 1 582 ? 27.921 44.732 100.925 1.00 19.04 698 HIS A N 1
ATOM 4623 C CA . HIS A 1 582 ? 28.234 43.427 101.493 1.00 18.38 698 HIS A CA 1
ATOM 4624 C C . HIS A 1 582 ? 26.984 42.575 101.709 1.00 18.75 698 HIS A C 1
ATOM 4625 O O . HIS A 1 582 ? 25.938 43.085 102.117 1.00 22.51 698 HIS A O 1
ATOM 4632 N N . SER A 1 583 ? 27.096 41.278 101.452 1.00 21.35 699 SER A N 1
ATOM 4633 C CA . SER A 1 583 ? 25.994 40.365 101.735 1.00 22.31 699 SER A CA 1
ATOM 4634 C C . SER A 1 583 ? 25.771 40.223 103.237 1.00 29.55 699 SER A C 1
ATOM 4635 O O . SER A 1 583 ? 26.623 40.621 104.050 1.00 22.57 699 SER A O 1
ATOM 4638 N N . ASP A 1 584 ? 24.615 39.661 103.587 1.00 24.30 700 ASP A N 1
ATOM 4639 C CA . ASP A 1 584 ? 24.235 39.440 104.975 1.00 25.96 700 ASP A CA 1
ATOM 4640 C C . ASP A 1 584 ? 23.977 37.963 105.164 1.00 22.25 700 ASP A C 1
ATOM 4641 O O . ASP A 1 584 ? 23.465 37.298 104.266 1.00 22.80 700 ASP A O 1
ATOM 4646 N N . GLU A 1 585 ? 24.312 37.450 106.346 1.00 29.29 701 GLU A N 1
ATOM 4647 C CA . GLU A 1 585 ? 23.919 36.097 106.702 1.00 23.74 701 GLU A CA 1
ATOM 4648 C C . GLU A 1 585 ? 22.457 36.106 107.169 1.00 31.42 701 GLU A C 1
ATOM 4649 O O . GLU A 1 585 ? 22.137 35.760 108.313 1.00 28.81 701 GLU A O 1
ATOM 4655 N N . ILE A 1 586 ? 21.578 36.504 106.261 1.00 28.40 702 ILE A N 1
ATOM 4656 C CA . ILE A 1 586 ? 20.146 36.493 106.497 1.00 23.09 702 ILE A CA 1
ATOM 4657 C C . ILE A 1 586 ? 19.554 35.664 105.383 1.00 27.25 702 ILE A C 1
ATOM 4658 O O . ILE A 1 586 ? 19.720 35.986 104.207 1.00 24.58 702 ILE A O 1
ATOM 4663 N N . ALA A 1 587 ? 18.884 34.577 105.751 1.00 25.20 703 ALA A N 1
ATOM 4664 C CA . ALA A 1 587 ? 18.371 33.631 104.776 1.00 24.06 703 ALA A CA 1
ATOM 4665 C C . ALA A 1 587 ? 17.286 34.277 103.930 1.00 24.60 703 ALA A C 1
ATOM 4666 O O . ALA A 1 587 ? 16.538 35.112 104.421 1.00 23.43 703 ALA A O 1
ATOM 4668 N N . SER A 1 588 ? 17.231 33.890 102.660 1.00 24.08 704 SER A N 1
ATOM 4669 C CA . SER A 1 588 ? 16.270 34.432 101.688 1.00 24.98 704 SER A CA 1
ATOM 4670 C C . SER A 1 588 ? 16.224 33.499 100.488 1.00 25.24 704 SER A C 1
ATOM 4671 O O . SER A 1 588 ? 17.266 33.023 100.043 1.00 24.77 704 SER A O 1
ATOM 4674 N N . HIS A 1 589 ? 15.024 33.248 99.958 1.00 21.95 705 HIS A N 1
ATOM 4675 C CA . HIS A 1 589 ? 14.821 32.351 98.812 1.00 23.64 705 HIS A CA 1
ATOM 4676 C C . HIS A 1 589 ? 15.571 31.025 98.959 1.00 25.64 705 HIS A C 1
ATOM 4677 O O . HIS A 1 589 ? 16.222 30.575 98.021 1.00 25.63 705 HIS A O 1
ATOM 4684 N N . GLY A 1 590 ? 15.489 30.419 100.141 1.00 25.97 706 GLY A N 1
ATOM 4685 C CA . GLY A 1 590 ? 16.083 29.109 100.380 1.00 27.28 706 GLY A CA 1
ATOM 4686 C C . GLY A 1 590 ? 17.600 29.145 100.487 1.00 33.17 706 GLY A C 1
ATOM 4687 O O . GLY A 1 590 ? 18.251 28.106 100.627 1.00 26.12 706 GLY A O 1
ATOM 4688 N N . ARG A 1 591 ? 18.170 30.344 100.417 1.00 28.95 707 ARG A N 1
ATOM 4689 C CA . ARG A 1 591 ? 19.624 30.500 100.471 1.00 29.21 707 ARG A CA 1
ATOM 4690 C C . ARG A 1 591 ? 20.015 31.089 101.817 1.00 27.92 707 ARG A C 1
ATOM 4691 O O . ARG A 1 591 ? 19.252 31.851 102.400 1.00 27.36 707 ARG A O 1
ATOM 4699 N N . GLN A 1 592 ? 21.195 30.731 102.328 1.00 24.07 708 GLN A N 1
ATOM 4700 C CA . GLN A 1 592 ? 21.606 31.132 103.680 1.00 25.20 708 GLN A CA 1
ATOM 4701 C C . GLN A 1 592 ? 22.150 32.566 103.767 1.00 23.73 708 GLN A C 1
ATOM 4702 O O . GLN A 1 592 ? 22.065 33.223 104.814 1.00 19.22 708 GLN A O 1
ATOM 4708 N N . HIS A 1 593 ? 22.709 33.048 102.661 1.00 20.63 709 HIS A N 1
ATOM 4709 C CA . HIS A 1 593 ? 23.194 34.421 102.587 1.00 21.93 709 HIS A CA 1
ATOM 4710 C C . HIS A 1 593 ? 22.409 35.231 101.543 1.00 18.78 709 HIS A C 1
ATOM 4711 O O . HIS A 1 593 ? 21.905 34.683 100.567 1.00 23.79 709 HIS A O 1
ATOM 4718 N N . SER A 1 594 ? 22.332 36.536 101.753 1.00 18.80 710 SER A N 1
ATOM 4719 C CA . SER A 1 594 ? 21.546 37.393 100.872 1.00 25.93 710 SER A CA 1
ATOM 4720 C C . SER A 1 594 ? 22.178 38.765 100.599 1.00 20.65 710 SER A C 1
ATOM 4721 O O . SER A 1 594 ? 23.012 39.243 101.361 1.00 24.86 710 SER A O 1
ATOM 4724 N N . LEU A 1 595 ? 21.771 39.399 99.502 1.00 17.95 711 LEU A N 1
ATOM 4725 C CA . LEU A 1 595 ? 22.088 40.799 99.269 1.00 15.26 711 LEU A CA 1
ATOM 4726 C C . LEU A 1 595 ? 20.818 41.612 99.360 1.00 19.29 711 LEU A C 1
ATOM 4727 O O . LEU A 1 595 ? 19.779 41.127 98.954 1.00 17.72 711 LEU A O 1
ATOM 4732 N N . SER A 1 596 ? 20.918 42.846 99.856 1.00 15.81 712 SER A N 1
ATOM 4733 C CA . SER A 1 596 ? 19.794 43.793 99.896 1.00 19.65 712 SER A CA 1
ATOM 4734 C C . SER A 1 596 ? 20.154 45.056 99.116 1.00 20.53 712 SER A C 1
ATOM 4735 O O . SER A 1 596 ? 20.949 45.885 99.570 1.00 19.21 712 SER A O 1
ATOM 4738 N N . LEU A 1 597 ? 19.575 45.176 97.925 1.00 16.02 713 LEU A N 1
ATOM 4739 C CA . LEU A 1 597 ? 19.962 46.202 96.973 1.00 16.28 713 LEU A CA 1
ATOM 4740 C C . LEU A 1 597 ? 18.862 47.193 96.612 1.00 22.09 713 LEU A C 1
ATOM 4741 O O . LEU A 1 597 ? 17.669 46.945 96.805 1.00 18.72 713 LEU A O 1
ATOM 4746 N N . THR A 1 598 ? 19.302 48.307 96.047 1.00 17.19 714 THR A N 1
ATOM 4747 C CA . THR A 1 598 ? 18.450 49.214 95.298 1.00 17.50 714 THR A CA 1
ATOM 4748 C C . THR A 1 598 ? 18.361 48.724 93.863 1.00 17.30 714 THR A C 1
ATOM 4749 O O . THR A 1 598 ? 19.388 48.508 93.211 1.00 17.99 714 THR A O 1
ATOM 4753 N N . LEU A 1 599 ? 17.141 48.515 93.365 1.00 15.97 715 LEU A N 1
ATOM 4754 C CA . LEU A 1 599 ? 16.934 48.183 91.954 1.00 14.62 715 LEU A CA 1
ATOM 4755 C C . LEU A 1 599 ? 16.267 49.375 91.279 1.00 19.41 715 LEU A C 1
ATOM 4756 O O . LEU A 1 599 ? 15.078 49.597 91.469 1.00 19.64 715 LEU A O 1
ATOM 4761 N N . PRO A 1 600 ? 17.020 50.137 90.474 1.00 18.28 716 PRO A N 1
ATOM 4762 C CA . PRO A 1 600 ? 16.441 51.307 89.796 1.00 14.36 716 PRO A CA 1
ATOM 4763 C C . PRO A 1 600 ? 15.212 50.961 88.966 1.00 13.13 716 PRO A C 1
ATOM 4764 O O . PRO A 1 600 ? 15.100 49.845 88.459 1.00 13.40 716 PRO A O 1
ATOM 4768 N N . PRO A 1 601 ? 14.290 51.924 88.825 1.00 15.92 717 PRO A N 1
ATOM 4769 C CA . PRO A 1 601 ? 13.051 51.705 88.061 1.00 15.19 717 PRO A CA 1
ATOM 4770 C C . PRO A 1 601 ? 13.338 51.537 86.568 1.00 13.98 717 PRO A C 1
ATOM 4771 O O . PRO A 1 601 ? 14.219 52.235 86.056 1.00 15.91 717 PRO A O 1
ATOM 4775 N N . LEU A 1 602 ? 12.638 50.613 85.900 1.00 11.97 718 LEU A N 1
ATOM 4776 C CA . LEU A 1 602 ? 12.812 50.336 84.472 1.00 11.46 718 LEU A CA 1
ATOM 4777 C C . LEU A 1 602 ? 14.294 50.224 84.081 1.00 15.19 718 LEU A C 1
ATOM 4778 O O . LEU A 1 602 ? 14.785 50.952 83.201 1.00 11.35 718 LEU A O 1
ATOM 4783 N N . ALA A 1 603 ? 15.000 49.308 84.727 1.00 13.14 719 ALA A N 1
ATOM 4784 C CA . ALA A 1 603 ? 16.455 49.263 84.563 1.00 12.27 719 ALA A CA 1
ATOM 4785 C C . ALA A 1 603 ? 17.008 47.883 84.849 1.00 17.06 719 ALA A C 1
ATOM 4786 O O . ALA A 1 603 ? 16.393 47.119 85.582 1.00 13.96 719 ALA A O 1
ATOM 4788 N N . THR A 1 604 ? 18.200 47.582 84.321 1.00 12.35 720 THR A N 1
ATOM 4789 C CA . THR A 1 604 ? 18.888 46.399 84.788 1.00 12.88 720 THR A CA 1
ATOM 4790 C C . THR A 1 604 ? 20.303 46.702 85.180 1.00 14.56 720 THR A C 1
ATOM 4791 O O . THR A 1 604 ? 20.942 47.611 84.642 1.00 12.74 720 THR A O 1
ATOM 4795 N N . ILE A 1 605 ? 20.747 45.968 86.183 1.00 10.08 721 ILE A N 1
ATOM 4796 C CA . ILE A 1 605 ? 22.068 46.177 86.758 1.00 9.29 721 ILE A CA 1
ATOM 4797 C C . ILE A 1 605 ? 22.796 44.846 86.772 1.00 15.20 721 ILE A C 1
ATOM 4798 O O . ILE A 1 605 ? 22.151 43.812 86.816 1.00 14.81 721 ILE A O 1
ATOM 4803 N N . TRP A 1 606 ? 24.128 44.868 86.646 1.00 12.03 722 TRP A N 1
ATOM 4804 C CA . TRP A 1 606 ? 24.914 43.643 86.734 1.00 14.14 722 TRP A CA 1
ATOM 4805 C C . TRP A 1 606 ? 25.915 43.919 87.839 1.00 14.18 722 TRP A C 1
ATOM 4806 O O . TRP A 1 606 ? 26.439 45.039 87.938 1.00 10.35 722 TRP A O 1
ATOM 4817 N N . LEU A 1 607 ? 26.204 42.898 88.643 1.00 12.79 723 LEU A N 1
ATOM 4818 C CA . LEU A 1 607 ? 27.096 43.050 89.798 1.00 10.69 723 LEU A CA 1
ATOM 4819 C C . LEU A 1 607 ? 28.184 41.987 89.828 1.00 13.91 723 LEU A C 1
ATOM 4820 O O . LEU A 1 607 ? 27.935 40.826 89.522 1.00 13.14 723 LEU A O 1
ATOM 4825 N N . VAL A 1 608 ? 29.395 42.399 90.219 1.00 14.81 724 VAL A N 1
ATOM 4826 C CA . VAL A 1 608 ? 30.536 41.472 90.330 1.00 13.00 724 VAL A CA 1
ATOM 4827 C C . VAL A 1 608 ? 30.975 41.371 91.790 1.00 15.03 724 VAL A C 1
ATOM 4828 O O . VAL A 1 608 ? 30.796 42.310 92.565 1.00 12.78 724 VAL A O 1
ATOM 4832 N N . ARG A 1 609 ? 31.533 40.220 92.181 1.00 15.00 725 ARG A N 1
ATOM 4833 C CA . ARG A 1 609 ? 32.056 40.067 93.538 1.00 15.47 725 ARG A CA 1
ATOM 4834 C C . ARG A 1 609 ? 33.488 40.597 93.623 1.00 15.96 725 ARG A C 1
ATOM 4835 O O . ARG A 1 609 ? 34.304 40.282 92.769 1.00 21.54 725 ARG A O 1
ATOM 4843 N N . GLU A 1 610 ? 33.778 41.424 94.617 1.00 17.19 726 GLU A N 1
ATOM 4844 C CA . GLU A 1 610 ? 35.137 41.934 94.795 1.00 16.57 726 GLU A CA 1
ATOM 4845 C C . GLU A 1 610 ? 35.976 40.924 95.580 1.00 23.22 726 GLU A C 1
ATOM 4846 O O . GLU A 1 610 ? 35.534 40.393 96.600 1.00 21.54 726 GLU A O 1
ATOM 4852 N N . ALA A 1 611 ? 37.184 40.657 95.100 1.00 22.21 727 ALA A N 1
ATOM 4853 C CA . ALA A 1 611 ? 38.104 39.784 95.823 1.00 26.40 727 ALA A CA 1
ATOM 4854 C C . ALA A 1 611 ? 38.523 40.479 97.111 1.00 30.88 727 ALA A C 1
ATOM 4855 O O . ALA A 1 611 ? 38.490 41.708 97.204 1.00 35.70 727 ALA A O 1
ATOM 4857 N N . GLU A 1 612 ? 38.911 39.704 98.111 1.00 30.24 728 GLU A N 1
ATOM 4858 C CA . GLU A 1 612 ? 39.409 40.297 99.347 1.00 34.75 728 GLU A CA 1
ATOM 4859 C C . GLU A 1 612 ? 40.771 39.745 99.733 1.00 37.15 728 GLU A C 1
ATOM 4860 O O . GLU A 1 612 ? 41.345 40.167 100.739 1.00 38.04 728 GLU A O 1
ATOM 4867 N N . THR B 1 1 ? 74.724 27.156 72.449 1.00 48.70 117 THR B N 1
ATOM 4868 C CA . THR B 1 1 ? 76.115 27.371 72.827 1.00 46.10 117 THR B CA 1
ATOM 4869 C C . THR B 1 1 ? 76.228 28.302 74.030 1.00 45.74 117 THR B C 1
ATOM 4870 O O . THR B 1 1 ? 75.391 28.261 74.950 1.00 39.72 117 THR B O 1
ATOM 4874 N N . HIS B 1 2 ? 77.254 29.156 73.989 1.00 44.73 118 HIS B N 1
ATOM 4875 C CA . HIS B 1 2 ? 77.608 30.058 75.086 1.00 36.74 118 HIS B CA 1
ATOM 4876 C C . HIS B 1 2 ? 76.585 31.166 75.333 1.00 27.37 118 HIS B C 1
ATOM 4877 O O . HIS B 1 2 ? 76.683 31.889 76.322 1.00 29.12 118 HIS B O 1
ATOM 4884 N N . LEU B 1 3 ? 75.627 31.320 74.428 1.00 27.13 119 LEU B N 1
ATOM 4885 C CA . LEU B 1 3 ? 74.597 32.343 74.596 1.00 30.87 119 LEU B CA 1
ATOM 4886 C C . LEU B 1 3 ? 73.629 31.998 75.723 1.00 26.83 119 LEU B C 1
ATOM 4887 O O . LEU B 1 3 ? 73.041 32.885 76.351 1.00 22.51 119 LEU B O 1
ATOM 4892 N N . ARG B 1 4 ? 73.467 30.707 75.990 1.00 25.11 120 ARG B N 1
ATOM 4893 C CA . ARG B 1 4 ? 72.498 30.277 76.992 1.00 23.90 120 ARG B CA 1
ATOM 4894 C C . ARG B 1 4 ? 73.107 29.382 78.061 1.00 26.59 120 ARG B C 1
ATOM 4895 O O . ARG B 1 4 ? 72.765 28.203 78.152 1.00 23.08 120 ARG B O 1
ATOM 4903 N N . PRO B 1 5 ? 73.985 29.954 78.897 1.00 24.68 121 PRO B N 1
ATOM 4904 C CA . PRO B 1 5 ? 74.690 29.169 79.918 1.00 24.51 121 PRO B CA 1
ATOM 4905 C C . PRO B 1 5 ? 73.734 28.492 80.906 1.00 23.67 121 PRO B C 1
ATOM 4906 O O . PRO B 1 5 ? 74.066 27.440 81.458 1.00 25.07 121 PRO B O 1
ATOM 4910 N N . TYR B 1 6 ? 72.559 29.081 81.112 1.00 22.73 122 TYR B N 1
ATOM 4911 C CA . TYR B 1 6 ? 71.569 28.533 82.042 1.00 21.61 122 TYR B CA 1
ATOM 4912 C C . TYR B 1 6 ? 71.004 27.181 81.593 1.00 21.44 122 TYR B C 1
ATOM 4913 O O . TYR B 1 6 ? 70.341 26.483 82.373 1.00 26.58 122 TYR B O 1
ATOM 4922 N N . GLU B 1 7 ? 71.259 26.808 80.348 1.00 20.04 123 GLU B N 1
ATOM 4923 C CA . GLU B 1 7 ? 70.785 25.534 79.836 1.00 23.85 123 GLU B CA 1
ATOM 4924 C C . GLU B 1 7 ? 71.702 24.374 80.238 1.00 29.04 123 GLU B C 1
ATOM 4925 O O . GLU B 1 7 ? 71.333 23.213 80.090 1.00 28.12 123 GLU B O 1
ATOM 4931 N N . THR B 1 8 ? 72.891 24.695 80.750 1.00 24.86 124 THR B N 1
ATOM 4932 C CA . THR B 1 8 ? 73.830 23.672 81.225 1.00 28.85 124 THR B CA 1
ATOM 4933 C C . THR B 1 8 ? 74.244 23.908 82.680 1.00 26.97 124 THR B C 1
ATOM 4934 O O . THR B 1 8 ? 74.223 22.993 83.505 1.00 30.19 124 THR B O 1
ATOM 4938 N N . LEU B 1 9 ? 74.621 25.141 82.994 1.00 23.50 125 LEU B N 1
ATOM 4939 C CA . LEU B 1 9 ? 75.014 25.497 84.354 1.00 23.80 125 LEU B CA 1
ATOM 4940 C C . LEU B 1 9 ? 73.820 25.497 85.302 1.00 23.24 125 LEU B C 1
ATOM 4941 O O . LEU B 1 9 ? 72.678 25.716 84.879 1.00 27.59 125 LEU B O 1
ATOM 4946 N N . GLY B 1 10 ? 74.085 25.252 86.583 1.00 20.41 126 GLY B N 1
ATOM 4947 C CA . GLY B 1 10 ? 73.033 25.101 87.577 1.00 24.55 126 GLY B CA 1
ATOM 4948 C C . GLY B 1 10 ? 72.666 23.642 87.795 1.00 26.84 126 GLY B C 1
ATOM 4949 O O . GLY B 1 10 ? 73.473 22.754 87.522 1.00 23.16 126 GLY B O 1
ATOM 4950 N N . ALA B 1 11 ? 71.450 23.395 88.283 1.00 26.23 127 ALA B N 1
ATOM 4951 C CA . ALA B 1 11 ? 70.981 22.034 88.575 1.00 24.56 127 ALA B CA 1
ATOM 4952 C C . ALA B 1 11 ? 69.926 21.588 87.575 1.00 26.35 127 ALA B C 1
ATOM 4953 O O . ALA B 1 11 ? 68.865 22.196 87.485 1.00 24.30 127 ALA B O 1
ATOM 4955 N N . HIS B 1 12 ? 70.232 20.529 86.830 1.00 25.96 128 HIS B N 1
ATOM 4956 C CA . HIS B 1 12 ? 69.366 20.052 85.756 1.00 26.75 128 HIS B CA 1
ATOM 4957 C C . HIS B 1 12 ? 69.167 18.535 85.842 1.00 29.51 128 HIS B C 1
ATOM 4958 O O . HIS B 1 12 ? 70.107 17.796 86.135 1.00 22.74 128 HIS B O 1
ATOM 4965 N N . ALA B 1 13 ? 67.947 18.079 85.564 1.00 33.90 129 ALA B N 1
ATOM 4966 C CA . ALA B 1 13 ? 67.645 16.645 85.509 1.00 31.52 129 ALA B CA 1
ATOM 4967 C C . ALA B 1 13 ? 68.466 15.949 84.435 1.00 33.64 129 ALA B C 1
ATOM 4968 O O . ALA B 1 13 ? 68.614 16.462 83.323 1.00 28.80 129 ALA B O 1
ATOM 4970 N N . ASP B 1 14 ? 68.993 14.770 84.764 1.00 29.98 130 ASP B N 1
ATOM 4971 C CA . ASP B 1 14 ? 69.736 13.979 83.795 1.00 30.97 130 ASP B CA 1
ATOM 4972 C C . ASP B 1 14 ? 69.533 12.483 84.050 1.00 31.09 130 ASP B C 1
ATOM 4973 O O . ASP B 1 14 ? 69.029 12.079 85.097 1.00 29.64 130 ASP B O 1
ATOM 4978 N N . THR B 1 15 ? 69.905 11.676 83.066 1.00 33.45 131 THR B N 1
ATOM 4979 C CA . THR B 1 15 ? 69.929 10.230 83.219 1.00 38.37 131 THR B CA 1
ATOM 4980 C C . THR B 1 15 ? 71.265 9.731 82.695 1.00 44.19 131 THR B C 1
ATOM 4981 O O . THR B 1 15 ? 71.619 9.988 81.542 1.00 49.15 131 THR B O 1
ATOM 4985 N N . MET B 1 16 ? 72.016 9.045 83.551 1.00 38.64 132 MET B N 1
ATOM 4986 C CA . MET B 1 16 ? 73.270 8.430 83.141 1.00 43.27 132 MET B CA 1
ATOM 4987 C C . MET B 1 16 ? 73.113 6.920 83.175 1.00 46.08 132 MET B C 1
ATOM 4988 O O . MET B 1 16 ? 72.922 6.338 84.248 1.00 35.93 132 MET B O 1
ATOM 4993 N N . ASP B 1 17 ? 73.181 6.300 81.998 1.00 47.03 133 ASP B N 1
ATOM 4994 C CA . ASP B 1 17 ? 73.128 4.844 81.867 1.00 56.75 133 ASP B CA 1
ATOM 4995 C C . ASP B 1 17 ? 71.951 4.227 82.616 1.00 51.18 133 ASP B C 1
ATOM 4996 O O . ASP B 1 17 ? 72.127 3.273 83.377 1.00 53.36 133 ASP B O 1
ATOM 5001 N N . GLY B 1 18 ? 70.761 4.787 82.409 1.00 41.83 134 GLY B N 1
ATOM 5002 C CA . GLY B 1 18 ? 69.555 4.268 83.031 1.00 49.20 134 GLY B CA 1
ATOM 5003 C C . GLY B 1 18 ? 69.136 4.954 84.322 1.00 39.33 134 GLY B C 1
ATOM 5004 O O . GLY B 1 18 ? 67.957 4.956 84.670 1.00 41.04 134 GLY B O 1
ATOM 5005 N N . VAL B 1 19 ? 70.096 5.537 85.035 1.00 37.24 135 VAL B N 1
ATOM 5006 C CA . VAL B 1 19 ? 69.827 6.088 86.360 1.00 39.01 135 VAL B CA 1
ATOM 5007 C C . VAL B 1 19 ? 69.522 7.580 86.300 1.00 37.68 135 VAL B C 1
ATOM 5008 O O . VAL B 1 19 ? 70.309 8.362 85.774 1.00 36.66 135 VAL B O 1
ATOM 5012 N N . THR B 1 20 ? 68.380 7.972 86.852 1.00 39.24 136 THR B N 1
ATOM 5013 C CA . THR B 1 20 ? 68.002 9.377 86.891 1.00 37.92 136 THR B CA 1
ATOM 5014 C C . THR B 1 20 ? 68.642 10.045 88.095 1.00 36.58 136 THR B C 1
ATOM 5015 O O . THR B 1 20 ? 68.931 9.387 89.097 1.00 29.58 136 THR B O 1
ATOM 5019 N N . GLY B 1 21 ? 68.850 11.353 87.990 1.00 30.32 137 GLY B N 1
ATOM 5020 C CA . GLY B 1 21 ? 69.319 12.161 89.102 1.00 25.51 137 GLY B CA 1
ATOM 5021 C C . GLY B 1 21 ? 69.470 13.570 88.575 1.00 30.49 137 GLY B C 1
ATOM 5022 O O . GLY B 1 21 ? 68.973 13.874 87.486 1.00 27.43 137 GLY B O 1
ATOM 5023 N N . THR B 1 22 ? 70.141 14.442 89.318 1.00 27.03 138 THR B N 1
ATOM 5024 C CA . THR B 1 22 ? 70.413 15.760 88.754 1.00 26.23 138 THR B CA 1
ATOM 5025 C C . THR B 1 22 ? 71.895 16.033 88.593 1.00 25.14 138 THR B C 1
ATOM 5026 O O . THR B 1 22 ? 72.722 15.615 89.415 1.00 26.12 138 THR B O 1
ATOM 5030 N N . ARG B 1 23 ? 72.223 16.700 87.495 1.00 22.33 139 ARG B N 1
ATOM 5031 C CA . ARG B 1 23 ? 73.589 17.148 87.269 1.00 25.29 139 ARG B CA 1
ATOM 5032 C C . ARG B 1 23 ? 73.711 18.575 87.794 1.00 29.19 139 ARG B C 1
ATOM 5033 O O . ARG B 1 23 ? 72.853 19.432 87.528 1.00 27.38 139 ARG B O 1
ATOM 5041 N N . PHE B 1 24 ? 74.752 18.804 88.588 1.00 24.29 140 PHE B N 1
ATOM 5042 C CA . PHE B 1 24 ? 75.045 20.118 89.134 1.00 25.94 140 PHE B CA 1
ATOM 5043 C C . PHE B 1 24 ? 76.279 20.642 88.422 1.00 31.96 140 PHE B C 1
ATOM 5044 O O . PHE B 1 24 ? 77.245 19.903 88.237 1.00 23.87 140 PHE B O 1
ATOM 5052 N N . SER B 1 25 ? 76.254 21.915 88.035 1.00 24.31 141 SER B N 1
ATOM 5053 C CA . SER B 1 25 ? 77.412 22.546 87.400 1.00 24.40 141 SER B CA 1
ATOM 5054 C C . SER B 1 25 ? 77.566 23.983 87.920 1.00 26.76 141 SER B C 1
ATOM 5055 O O . SER B 1 25 ? 76.587 24.727 87.996 1.00 21.87 141 SER B O 1
ATOM 5058 N N . VAL B 1 26 ? 78.785 24.372 88.289 1.00 21.78 142 VAL B N 1
ATOM 5059 C CA . VAL B 1 26 ? 79.017 25.711 88.832 1.00 18.48 142 VAL B CA 1
ATOM 5060 C C . VAL B 1 26 ? 80.394 26.252 88.440 1.00 26.93 142 VAL B C 1
ATOM 5061 O O . VAL B 1 26 ? 81.414 25.593 88.644 1.00 22.71 142 VAL B O 1
ATOM 5065 N N . TRP B 1 27 ? 80.412 27.438 87.836 1.00 22.68 143 TRP B N 1
ATOM 5066 C CA . TRP B 1 27 ? 81.674 28.060 87.412 1.00 20.93 143 TRP B CA 1
ATOM 5067 C C . TRP B 1 27 ? 82.375 28.658 88.624 1.00 21.23 143 TRP B C 1
ATOM 5068 O O . TRP B 1 27 ? 81.840 29.547 89.297 1.00 20.20 143 TRP B O 1
ATOM 5079 N N . ALA B 1 28 ? 83.577 28.158 88.913 1.00 21.76 144 ALA B N 1
ATOM 5080 C CA . ALA B 1 28 ? 84.313 28.587 90.091 1.00 15.75 144 ALA B CA 1
ATOM 5081 C C . ALA B 1 28 ? 85.808 28.281 89.945 1.00 24.45 144 ALA B C 1
ATOM 5082 O O . ALA B 1 28 ? 86.354 27.501 90.717 1.00 22.44 144 ALA B O 1
ATOM 5084 N N . PRO B 1 29 ? 86.460 28.894 88.948 1.00 21.77 145 PRO B N 1
ATOM 5085 C CA . PRO B 1 29 ? 87.793 28.417 88.545 1.00 24.05 145 PRO B CA 1
ATOM 5086 C C . PRO B 1 29 ? 88.861 28.390 89.642 1.00 23.21 145 PRO B C 1
ATOM 5087 O O . PRO B 1 29 ? 89.737 27.528 89.574 1.00 28.08 145 PRO B O 1
ATOM 5091 N N . ASN B 1 30 ? 88.800 29.284 90.620 1.00 25.80 146 ASN B N 1
ATOM 5092 C CA . ASN B 1 30 ? 89.861 29.367 91.628 1.00 25.09 146 ASN B CA 1
ATOM 5093 C C . ASN B 1 30 ? 89.557 28.668 92.950 1.00 26.49 146 ASN B C 1
ATOM 5094 O O . ASN B 1 30 ? 90.363 28.724 93.881 1.00 27.02 146 ASN B O 1
ATOM 5099 N N . ALA B 1 31 ? 88.404 28.015 93.046 1.00 22.48 147 ALA B N 1
ATOM 5100 C CA . ALA B 1 31 ? 88.078 27.284 94.266 1.00 29.23 147 ALA B CA 1
ATOM 5101 C C . ALA B 1 31 ? 89.020 26.096 94.400 1.00 23.15 147 ALA B C 1
ATOM 5102 O O . ALA B 1 31 ? 89.398 25.486 93.395 1.00 23.08 147 ALA B O 1
ATOM 5104 N N . ARG B 1 32 ? 89.375 25.765 95.637 1.00 26.32 148 ARG B N 1
ATOM 5105 C CA . ARG B 1 32 ? 90.235 24.609 95.912 1.00 25.52 148 ARG B CA 1
ATOM 5106 C C . ARG B 1 32 ? 89.417 23.316 95.901 1.00 29.14 148 ARG B C 1
ATOM 5107 O O . ARG B 1 32 ? 89.881 22.260 95.441 1.00 26.47 148 ARG B O 1
ATOM 5115 N N . ARG B 1 33 ? 88.189 23.403 96.404 1.00 23.70 149 ARG B N 1
ATOM 5116 C CA . ARG B 1 33 ? 87.258 22.291 96.291 1.00 25.13 149 ARG B CA 1
ATOM 5117 C C . ARG B 1 33 ? 85.833 22.795 96.411 1.00 21.62 149 ARG B C 1
ATOM 5118 O O . ARG B 1 33 ? 85.578 23.799 97.082 1.00 19.17 149 ARG B O 1
ATOM 5126 N N . VAL B 1 34 ? 84.918 22.076 95.775 1.00 24.08 150 VAL B N 1
ATOM 5127 C CA . VAL B 1 34 ? 83.489 22.385 95.860 1.00 21.39 150 VAL B CA 1
ATOM 5128 C C . VAL B 1 34 ? 82.678 21.098 96.036 1.00 20.98 150 VAL B C 1
ATOM 5129 O O . VAL B 1 34 ? 82.876 20.133 95.305 1.00 22.63 150 VAL B O 1
ATOM 5133 N N . SER B 1 35 ? 81.778 21.090 97.013 1.00 23.14 151 SER B N 1
ATOM 5134 C CA . SER B 1 35 ? 80.875 19.960 97.206 1.00 23.89 151 SER B CA 1
ATOM 5135 C C . SER B 1 35 ? 79.422 20.411 97.034 1.00 21.14 151 SER B C 1
ATOM 5136 O O . SER B 1 35 ? 79.099 21.555 97.321 1.00 20.88 151 SER B O 1
ATOM 5139 N N . VAL B 1 36 ? 78.560 19.506 96.582 1.00 21.05 152 VAL B N 1
ATOM 5140 C CA . VAL B 1 36 ? 77.116 19.772 96.604 1.00 21.00 152 VAL B CA 1
ATOM 5141 C C . VAL B 1 36 ? 76.524 19.299 97.916 1.00 22.72 152 VAL B C 1
ATOM 5142 O O . VAL B 1 36 ? 76.594 18.100 98.233 1.00 26.05 152 VAL B O 1
ATOM 5146 N N . VAL B 1 37 ? 75.956 20.226 98.691 1.00 21.62 153 VAL B N 1
ATOM 5147 C CA . VAL B 1 37 ? 75.266 19.864 99.920 1.00 22.85 153 VAL B CA 1
ATOM 5148 C C . VAL B 1 37 ? 73.764 20.141 99.797 1.00 27.59 153 VAL B C 1
ATOM 5149 O O . VAL B 1 37 ? 73.349 21.122 99.167 1.00 22.37 153 VAL B O 1
ATOM 5153 N N . GLY B 1 38 ? 72.948 19.274 100.383 1.00 21.06 154 GLY B N 1
ATOM 5154 C CA . GLY B 1 38 ? 71.512 19.478 100.322 1.00 24.33 154 GLY B CA 1
ATOM 5155 C C . GLY B 1 38 ? 70.728 18.461 101.115 1.00 30.00 154 GLY B C 1
ATOM 5156 O O . GLY B 1 38 ? 71.298 17.675 101.884 1.00 23.64 154 GLY B O 1
ATOM 5157 N N . GLN B 1 39 ? 69.411 18.477 100.935 1.00 30.06 155 GLN B N 1
ATOM 5158 C CA . GLN B 1 39 ? 68.548 17.556 101.663 1.00 25.39 155 GLN B CA 1
ATOM 5159 C C . GLN B 1 39 ? 68.857 16.085 101.332 1.00 29.33 155 GLN B C 1
ATOM 5160 O O . GLN B 1 39 ? 68.737 15.211 102.192 1.00 33.10 155 GLN B O 1
ATOM 5166 N N . PHE B 1 40 ? 69.263 15.818 100.094 1.00 25.36 156 PHE B N 1
ATOM 5167 C CA . PHE B 1 40 ? 69.634 14.464 99.687 1.00 29.79 156 PHE B CA 1
ATOM 5168 C C . PHE B 1 40 ? 70.934 13.994 100.372 1.00 28.03 156 PHE B C 1
ATOM 5169 O O . PHE B 1 40 ? 71.270 12.814 100.322 1.00 28.36 156 PHE B O 1
ATOM 5177 N N . ASN B 1 41 ? 71.625 14.925 101.031 1.00 27.26 157 ASN B N 1
ATOM 5178 C CA . ASN B 1 41 ? 72.973 14.728 101.571 1.00 32.87 157 ASN B CA 1
ATOM 5179 C C . ASN B 1 41 ? 72.997 14.857 103.071 1.00 24.31 157 ASN B C 1
ATOM 5180 O O . ASN B 1 41 ? 74.032 14.630 103.710 1.00 25.02 157 ASN B O 1
ATOM 5185 N N . TYR B 1 42 ? 71.860 15.270 103.624 1.00 23.41 158 TYR B N 1
ATOM 5186 C CA . TYR B 1 42 ? 71.771 15.790 104.988 1.00 21.41 158 TYR B CA 1
ATOM 5187 C C . TYR B 1 42 ? 72.838 16.847 105.220 1.00 28.45 158 TYR B C 1
ATOM 5188 O O . TYR B 1 42 ? 73.352 17.023 106.332 1.00 22.20 158 TYR B O 1
ATOM 5197 N N . TRP B 1 43 ? 73.101 17.574 104.129 1.00 26.77 159 TRP B N 1
ATOM 5198 C CA . TRP B 1 43 ? 73.992 18.728 104.095 1.00 22.72 159 TRP B CA 1
ATOM 5199 C C . TRP B 1 43 ? 75.420 18.351 104.463 1.00 24.70 159 TRP B C 1
ATOM 5200 O O . TRP B 1 43 ? 76.136 19.140 105.080 1.00 27.54 159 TRP B O 1
ATOM 5211 N N . ASP B 1 44 ? 75.835 17.151 104.065 1.00 25.70 160 ASP B N 1
ATOM 5212 C CA . ASP B 1 44 ? 77.167 16.659 104.419 1.00 26.14 160 ASP B CA 1
ATOM 5213 C C . ASP B 1 44 ? 78.160 16.971 103.321 1.00 22.54 160 ASP B C 1
ATOM 5214 O O . ASP B 1 44 ? 78.138 16.342 102.262 1.00 27.39 160 ASP B O 1
ATOM 5219 N N . GLY B 1 45 ? 79.052 17.920 103.598 1.00 30.44 161 GLY B N 1
ATOM 5220 C CA . GLY B 1 45 ? 80.036 18.372 102.626 1.00 28.60 161 GLY B CA 1
ATOM 5221 C C . GLY B 1 45 ? 81.020 17.316 102.160 1.00 30.74 161 GLY B C 1
ATOM 5222 O O . GLY B 1 45 ? 81.733 17.518 101.184 1.00 25.20 161 GLY B O 1
ATOM 5223 N N . ARG B 1 46 ? 81.063 16.181 102.848 1.00 32.16 162 ARG B N 1
ATOM 5224 C CA . ARG B 1 46 ? 82.012 15.137 102.490 1.00 35.43 162 ARG B CA 1
ATOM 5225 C C . ARG B 1 46 ? 81.448 14.156 101.458 1.00 31.23 162 ARG B C 1
ATOM 5226 O O . ARG B 1 46 ? 82.196 13.472 100.769 1.00 27.82 162 ARG B O 1
ATOM 5234 N N . ARG B 1 47 ? 80.128 14.098 101.334 1.00 33.14 163 ARG B N 1
ATOM 5235 C CA . ARG B 1 47 ? 79.508 13.010 100.580 1.00 24.94 163 ARG B CA 1
ATOM 5236 C C . ARG B 1 47 ? 79.512 13.155 99.066 1.00 27.41 163 ARG B C 1
ATOM 5237 O O . ARG B 1 47 ? 79.572 12.158 98.348 1.00 28.51 163 ARG B O 1
ATOM 5245 N N . HIS B 1 48 ? 79.453 14.385 98.568 1.00 23.61 164 HIS B N 1
ATOM 5246 C CA . HIS B 1 48 ? 79.408 14.580 97.127 1.00 23.28 164 HIS B CA 1
ATOM 5247 C C . HIS B 1 48 ? 80.347 15.690 96.657 1.00 28.58 164 HIS B C 1
ATOM 5248 O O . HIS B 1 48 ? 79.894 16.768 96.270 1.00 21.77 164 HIS B O 1
ATOM 5255 N N . PRO B 1 49 ? 81.663 15.419 96.677 1.00 31.80 165 PRO B N 1
ATOM 5256 C CA . PRO B 1 49 ? 82.632 16.377 96.121 1.00 25.35 165 PRO B CA 1
ATOM 5257 C C . PRO B 1 49 ? 82.465 16.464 94.609 1.00 23.36 165 PRO B C 1
ATOM 5258 O O . PRO B 1 49 ? 82.241 15.444 93.956 1.00 24.07 165 PRO B O 1
ATOM 5262 N N . MET B 1 50 ? 82.555 17.670 94.053 1.00 24.21 166 MET B N 1
ATOM 5263 C CA . MET B 1 50 ? 82.434 17.849 92.608 1.00 21.46 166 MET B CA 1
ATOM 5264 C C . MET B 1 50 ? 83.782 17.716 91.890 1.00 26.15 166 MET B C 1
ATOM 5265 O O . MET B 1 50 ? 84.848 17.764 92.526 1.00 29.79 166 MET B O 1
ATOM 5270 N N . ARG B 1 51 ? 83.732 17.557 90.570 1.00 25.61 167 ARG B N 1
ATOM 5271 C CA . ARG B 1 51 ? 84.944 17.415 89.761 1.00 31.57 167 ARG B CA 1
ATOM 5272 C C . ARG B 1 51 ? 85.181 18.644 88.866 1.00 29.87 167 ARG B C 1
ATOM 5273 O O . ARG B 1 51 ? 84.293 19.061 88.124 1.00 23.38 167 ARG B O 1
ATOM 5281 N N . LEU B 1 52 ? 86.377 19.226 88.952 1.00 32.19 168 LEU B N 1
ATOM 5282 C CA . LEU B 1 52 ? 86.702 20.445 88.206 1.00 26.99 168 LEU B CA 1
ATOM 5283 C C . LEU B 1 52 ? 87.125 20.123 86.781 1.00 33.34 168 LEU B C 1
ATOM 5284 O O . LEU B 1 52 ? 88.075 19.371 86.563 1.00 33.84 168 LEU B O 1
ATOM 5289 N N . ARG B 1 53 ? 86.420 20.685 85.804 1.00 29.22 169 ARG B N 1
ATOM 5290 C CA . ARG B 1 53 ? 86.874 20.613 84.422 1.00 30.49 169 ARG B CA 1
ATOM 5291 C C . ARG B 1 53 ? 87.803 21.801 84.171 1.00 36.66 169 ARG B C 1
ATOM 5292 O O . ARG B 1 53 ? 87.353 22.935 84.008 1.00 30.85 169 ARG B O 1
ATOM 5300 N N . LYS B 1 54 ? 89.106 21.530 84.158 1.00 37.95 170 LYS B N 1
ATOM 5301 C CA . LYS B 1 54 ? 90.112 22.588 84.191 1.00 42.84 170 LYS B CA 1
ATOM 5302 C C . LYS B 1 54 ? 90.020 23.557 83.012 1.00 34.23 170 LYS B C 1
ATOM 5303 O O . LYS B 1 54 ? 90.231 24.759 83.176 1.00 39.14 170 LYS B O 1
ATOM 5309 N N . GLU B 1 55 ? 89.687 23.035 81.837 1.00 31.90 171 GLU B N 1
ATOM 5310 C CA . GLU B 1 55 ? 89.575 23.853 80.639 1.00 37.60 171 GLU B CA 1
ATOM 5311 C C . GLU B 1 55 ? 88.596 25.025 80.811 1.00 39.53 171 GLU B C 1
ATOM 5312 O O . GLU B 1 55 ? 88.789 26.091 80.231 1.00 38.03 171 GLU B O 1
ATOM 5318 N N . SER B 1 56 ? 87.555 24.818 81.612 1.00 36.87 172 SER B N 1
ATOM 5319 C CA . SER B 1 56 ? 86.429 25.750 81.673 1.00 34.69 172 SER B CA 1
ATOM 5320 C C . SER B 1 56 ? 86.249 26.395 83.036 1.00 31.21 172 SER B C 1
ATOM 5321 O O . SER B 1 56 ? 85.510 27.370 83.170 1.00 28.01 172 SER B O 1
ATOM 5324 N N . GLY B 1 57 ? 86.902 25.841 84.053 1.00 27.77 173 GLY B N 1
ATOM 5325 C CA . GLY B 1 57 ? 86.743 26.324 85.414 1.00 25.03 173 GLY B CA 1
ATOM 5326 C C . GLY B 1 57 ? 85.419 25.899 86.049 1.00 24.69 173 GLY B C 1
ATOM 5327 O O . GLY B 1 57 ? 85.037 26.399 87.102 1.00 20.68 173 GLY B O 1
ATOM 5328 N N . ILE B 1 58 ? 84.730 24.959 85.413 1.00 27.15 174 ILE B N 1
ATOM 5329 C CA . ILE B 1 58 ? 83.419 24.522 85.887 1.00 23.41 174 ILE B CA 1
ATOM 5330 C C . ILE B 1 58 ? 83.492 23.212 86.696 1.00 24.02 174 ILE B C 1
ATOM 5331 O O . ILE B 1 58 ? 84.007 22.203 86.211 1.00 26.72 174 ILE B O 1
ATOM 5336 N N . TRP B 1 59 ? 82.972 23.233 87.918 1.00 23.31 175 TRP B N 1
ATOM 5337 C CA . TRP B 1 59 ? 82.846 22.017 88.718 1.00 20.23 175 TRP B CA 1
ATOM 5338 C C . TRP B 1 59 ? 81.543 21.321 88.355 1.00 28.92 175 TRP B C 1
ATOM 5339 O O . TRP B 1 59 ? 80.510 21.983 88.179 1.00 21.08 175 TRP B O 1
ATOM 5350 N N . GLU B 1 60 ? 81.585 19.997 88.219 1.00 24.36 176 GLU B N 1
ATOM 5351 C CA . GLU B 1 60 ? 80.367 19.259 87.874 1.00 28.03 176 GLU B CA 1
ATOM 5352 C C . GLU B 1 60 ? 80.229 17.935 88.607 1.00 33.68 176 GLU B C 1
ATOM 5353 O O . GLU B 1 60 ? 81.220 17.316 89.006 1.00 26.55 176 GLU B O 1
ATOM 5359 N N . LEU B 1 61 ? 78.985 17.508 88.786 1.00 24.48 177 LEU B N 1
ATOM 5360 C CA . LEU B 1 61 ? 78.716 16.249 89.464 1.00 20.24 177 LEU B CA 1
ATOM 5361 C C . LEU B 1 61 ? 77.301 15.814 89.178 1.00 28.48 177 LEU B C 1
ATOM 5362 O O . LEU B 1 61 ? 76.371 16.600 89.329 1.00 28.56 177 LEU B O 1
ATOM 5367 N N . PHE B 1 62 ? 77.142 14.563 88.762 1.00 27.80 178 PHE B N 1
ATOM 5368 C CA . PHE B 1 62 ? 75.821 13.965 88.671 1.00 26.20 178 PHE B CA 1
ATOM 5369 C C . PHE B 1 62 ? 75.517 13.224 89.973 1.00 27.37 178 PHE B C 1
ATOM 5370 O O . PHE B 1 62 ? 76.355 12.486 90.494 1.00 27.38 178 PHE B O 1
ATOM 5378 N N . ILE B 1 63 ? 74.323 13.433 90.508 1.00 27.66 179 ILE B N 1
ATOM 5379 C CA . ILE B 1 63 ? 73.925 12.768 91.744 1.00 30.61 179 ILE B CA 1
ATOM 5380 C C . ILE B 1 63 ? 72.621 11.990 91.547 1.00 28.50 179 ILE B C 1
ATOM 5381 O O . ILE B 1 63 ? 71.546 12.600 91.413 1.00 27.26 179 ILE B O 1
ATOM 5386 N N . PRO B 1 64 ? 72.705 10.646 91.555 1.00 29.93 180 PRO B N 1
ATOM 5387 C CA . PRO B 1 64 ? 71.504 9.818 91.397 1.00 27.27 180 PRO B CA 1
ATOM 5388 C C . PRO B 1 64 ? 70.520 10.115 92.514 1.00 28.66 180 PRO B C 1
ATOM 5389 O O . PRO B 1 64 ? 70.933 10.397 93.640 1.00 29.65 180 PRO B O 1
ATOM 5393 N N . GLY B 1 65 ? 69.230 10.095 92.200 1.00 26.68 181 GLY B N 1
ATOM 5394 C CA . GLY B 1 65 ? 68.216 10.267 93.222 1.00 34.01 181 GLY B CA 1
ATOM 5395 C C . GLY B 1 65 ? 67.919 11.674 93.725 1.00 35.93 181 GLY B C 1
ATOM 5396 O O . GLY B 1 65 ? 66.829 11.913 94.253 1.00 35.32 181 GLY B O 1
ATOM 5397 N N . ALA B 1 66 ? 68.869 12.603 93.605 1.00 39.10 182 ALA B N 1
ATOM 5398 C CA . ALA B 1 66 ? 68.578 13.995 93.957 1.00 31.69 182 ALA B CA 1
ATOM 5399 C C . ALA B 1 66 ? 67.536 14.448 92.951 1.00 30.05 182 ALA B C 1
ATOM 5400 O O . ALA B 1 66 ? 67.610 14.075 91.777 1.00 34.80 182 ALA B O 1
ATOM 5402 N N . HIS B 1 67 ? 66.536 15.201 93.392 1.00 34.45 183 HIS B N 1
ATOM 5403 C CA . HIS B 1 67 ? 65.400 15.446 92.510 1.00 32.22 183 HIS B CA 1
ATOM 5404 C C . HIS B 1 67 ? 64.741 16.799 92.723 1.00 29.55 183 HIS B C 1
ATOM 5405 O O . HIS B 1 67 ? 64.948 17.445 93.757 1.00 25.28 183 HIS B O 1
ATOM 5412 N N . ASN B 1 68 ? 63.948 17.214 91.732 1.00 33.57 184 ASN B N 1
ATOM 5413 C CA . ASN B 1 68 ? 63.183 18.454 91.804 1.00 31.47 184 ASN B CA 1
ATOM 5414 C C . ASN B 1 68 ? 62.515 18.637 93.171 1.00 28.35 184 ASN B C 1
ATOM 5415 O O . ASN B 1 68 ? 61.987 17.685 93.746 1.00 33.14 184 ASN B O 1
ATOM 5420 N N . GLY B 1 69 ? 62.592 19.846 93.711 1.00 23.90 185 GLY B N 1
ATOM 5421 C CA . GLY B 1 69 ? 62.000 20.134 95.001 1.00 23.65 185 GLY B CA 1
ATOM 5422 C C . GLY B 1 69 ? 62.970 20.079 96.160 1.00 29.15 185 GLY B C 1
ATOM 5423 O O . GLY B 1 69 ? 62.669 20.582 97.242 1.00 28.48 185 GLY B O 1
ATOM 5424 N N . GLN B 1 70 ? 64.142 19.483 95.953 1.00 23.64 186 GLN B N 1
ATOM 5425 C CA . GLN B 1 70 ? 65.131 19.460 97.034 1.00 25.49 186 GLN B CA 1
ATOM 5426 C C . GLN B 1 70 ? 65.990 20.715 97.070 1.00 30.66 186 GLN B C 1
ATOM 5427 O O . GLN B 1 70 ? 66.332 21.286 96.030 1.00 26.79 186 GLN B O 1
ATOM 5433 N N . LEU B 1 71 ? 66.320 21.146 98.282 1.00 22.72 187 LEU B N 1
ATOM 5434 C CA . LEU B 1 71 ? 67.147 22.321 98.469 1.00 23.58 187 LEU B CA 1
ATOM 5435 C C . LEU B 1 71 ? 68.610 21.927 98.480 1.00 28.65 187 LEU B C 1
ATOM 5436 O O . LEU B 1 71 ? 68.959 20.829 98.921 1.00 21.38 187 LEU B O 1
ATOM 5441 N N . TYR B 1 72 ? 69.465 22.831 98.011 1.00 21.78 188 TYR B N 1
ATOM 5442 C CA . TYR B 1 72 ? 70.888 22.526 97.908 1.00 19.32 188 TYR B CA 1
ATOM 5443 C C . TYR B 1 72 ? 71.703 23.791 97.939 1.00 21.56 188 TYR B C 1
ATOM 5444 O O . TYR B 1 72 ? 71.178 24.888 97.733 1.00 19.52 188 TYR B O 1
ATOM 5453 N N . LYS B 1 73 ? 72.995 23.625 98.216 1.00 20.93 189 LYS B N 1
ATOM 5454 C CA . LYS B 1 73 ? 73.947 24.720 98.171 1.00 21.27 189 LYS B CA 1
ATOM 5455 C C . LYS B 1 73 ? 75.250 24.125 97.689 1.00 22.87 189 LYS B C 1
ATOM 5456 O O . LYS B 1 73 ? 75.358 22.904 97.545 1.00 24.56 189 LYS B O 1
ATOM 5462 N N . TYR B 1 74 ? 76.229 24.980 97.422 1.00 24.79 190 TYR B N 1
ATOM 5463 C CA . TYR B 1 74 ? 77.581 24.504 97.195 1.00 20.33 190 TYR B CA 1
ATOM 5464 C C . TYR B 1 74 ? 78.449 24.821 98.400 1.00 26.36 190 TYR B C 1
ATOM 5465 O O . TYR B 1 74 ? 78.531 25.980 98.828 1.00 24.89 190 TYR B O 1
ATOM 5474 N N . GLU B 1 75 ? 79.088 23.790 98.959 1.00 24.53 191 GLU B N 1
ATOM 5475 C CA . GLU B 1 75 ? 80.010 24.010 100.062 1.00 21.26 191 GLU B CA 1
ATOM 5476 C C . GLU B 1 75 ? 81.381 24.159 99.435 1.00 22.08 191 GLU B C 1
ATOM 5477 O O . GLU B 1 75 ? 81.839 23.267 98.718 1.00 24.40 191 GLU B O 1
ATOM 5483 N N . MET B 1 76 ? 82.032 25.286 99.695 1.00 25.72 192 MET B N 1
ATOM 5484 C CA . MET B 1 76 ? 83.257 25.607 98.977 1.00 28.37 192 MET B CA 1
ATOM 5485 C C . MET B 1 76 ? 84.401 25.940 99.926 1.00 21.70 192 MET B C 1
ATOM 5486 O O . MET B 1 76 ? 84.204 26.630 100.940 1.00 26.83 192 MET B O 1
ATOM 5491 N N . ILE B 1 77 ? 85.586 25.433 99.596 1.00 29.77 193 ILE B N 1
ATOM 5492 C CA . ILE B 1 77 ? 86.825 25.993 100.128 1.00 29.43 193 ILE B CA 1
ATOM 5493 C C . ILE B 1 77 ? 87.358 26.924 99.037 1.00 22.09 193 ILE B C 1
ATOM 5494 O O . ILE B 1 77 ? 87.669 26.478 97.930 1.00 23.48 193 ILE B O 1
ATOM 5499 N N . ASP B 1 78 ? 87.416 28.220 99.323 1.00 25.35 194 ASP B N 1
ATOM 5500 C CA . ASP B 1 78 ? 87.695 29.175 98.252 1.00 28.09 194 ASP B CA 1
ATOM 5501 C C . ASP B 1 78 ? 89.192 29.300 97.980 1.00 34.07 194 ASP B C 1
ATOM 5502 O O . ASP B 1 78 ? 89.984 28.529 98.521 1.00 26.14 194 ASP B O 1
ATOM 5507 N N . ALA B 1 79 ? 89.568 30.266 97.147 1.00 28.52 195 ALA B N 1
ATOM 5508 C CA . ALA B 1 79 ? 90.953 30.399 96.703 1.00 30.34 195 ALA B CA 1
ATOM 5509 C C . ALA B 1 79 ? 91.890 30.742 97.859 1.00 32.18 195 ALA B C 1
ATOM 5510 O O . ALA B 1 79 ? 93.096 30.503 97.776 1.00 34.41 195 ALA B O 1
ATOM 5512 N N . ASN B 1 80 ? 91.327 31.308 98.924 1.00 29.08 196 ASN B N 1
ATOM 5513 C CA . ASN B 1 80 ? 92.088 31.686 100.106 1.00 31.91 196 ASN B CA 1
ATOM 5514 C C . ASN B 1 80 ? 92.004 30.655 101.239 1.00 37.97 196 ASN B C 1
ATOM 5515 O O . ASN B 1 80 ? 92.438 30.917 102.359 1.00 39.39 196 ASN B O 1
ATOM 5520 N N . GLY B 1 81 ? 91.440 29.487 100.942 1.00 32.43 197 GLY B N 1
ATOM 5521 C CA . GLY B 1 81 ? 91.352 28.409 101.916 1.00 33.66 197 GLY B CA 1
ATOM 5522 C C . GLY B 1 81 ? 90.128 28.453 102.819 1.00 32.75 197 GLY B C 1
ATOM 5523 O O . GLY B 1 81 ? 89.953 27.585 103.675 1.00 33.81 197 GLY B O 1
ATOM 5524 N N . ASN B 1 82 ? 89.272 29.455 102.639 1.00 32.70 198 ASN B N 1
ATOM 5525 C CA . ASN B 1 82 ? 88.136 29.631 103.544 1.00 37.09 198 ASN B CA 1
ATOM 5526 C C . ASN B 1 82 ? 86.896 28.821 103.167 1.00 35.00 198 ASN B C 1
ATOM 5527 O O . ASN B 1 82 ? 86.579 28.657 101.983 1.00 33.78 198 ASN B O 1
ATOM 5532 N N . LEU B 1 83 ? 86.202 28.326 104.190 1.00 39.04 199 LEU B N 1
ATOM 5533 C CA . LEU B 1 83 ? 85.000 27.511 104.018 1.00 32.53 199 LEU B CA 1
ATOM 5534 C C . LEU B 1 83 ? 83.798 28.420 103.813 1.00 33.47 199 LEU B C 1
ATOM 5535 O O . LEU B 1 83 ? 83.503 29.259 104.663 1.00 30.87 199 LEU B O 1
ATOM 5540 N N . ARG B 1 84 ? 83.102 28.254 102.693 1.00 33.55 200 ARG B N 1
ATOM 5541 C CA . ARG B 1 84 ? 81.935 29.080 102.410 1.00 29.43 200 ARG B CA 1
ATOM 5542 C C . ARG B 1 84 ? 80.803 28.244 101.832 1.00 27.72 200 ARG B C 1
ATOM 5543 O O . ARG B 1 84 ? 81.045 27.334 101.041 1.00 29.64 200 ARG B O 1
ATOM 5551 N N . LEU B 1 85 ? 79.568 28.562 102.213 1.00 26.16 201 LEU B N 1
ATOM 5552 C CA . LEU B 1 85 ? 78.402 27.948 101.572 1.00 27.01 201 LEU B CA 1
ATOM 5553 C C . LEU B 1 85 ? 77.799 28.931 100.562 1.00 27.86 201 LEU B C 1
ATOM 5554 O O . LEU B 1 85 ? 77.513 30.087 100.893 1.00 29.25 201 LEU B O 1
ATOM 5559 N N . LYS B 1 86 ? 77.621 28.482 99.328 1.00 24.20 202 LYS B N 1
ATOM 5560 C CA . LYS B 1 86 ? 77.228 29.409 98.270 1.00 24.77 202 LYS B CA 1
ATOM 5561 C C . LYS B 1 86 ? 75.856 29.055 97.702 1.00 25.48 202 LYS B C 1
ATOM 5562 O O . LYS B 1 86 ? 75.568 27.886 97.454 1.00 26.48 202 LYS B O 1
ATOM 5568 N N . SER B 1 87 ? 75.022 30.063 97.473 1.00 24.92 203 SER B N 1
ATOM 5569 C CA . SER B 1 87 ? 73.811 29.849 96.689 1.00 19.89 203 SER B CA 1
ATOM 5570 C C . SER B 1 87 ? 74.235 29.732 95.233 1.00 23.87 203 SER B C 1
ATOM 5571 O O . SER B 1 87 ? 75.236 30.319 94.832 1.00 29.35 203 SER B O 1
ATOM 5574 N N . ASP B 1 88 ? 73.491 28.970 94.437 1.00 19.54 204 ASP B N 1
ATOM 5575 C CA . ASP B 1 88 ? 73.815 28.810 93.023 1.00 18.73 204 ASP B CA 1
ATOM 5576 C C . ASP B 1 88 ? 73.447 30.110 92.303 1.00 23.63 204 ASP B C 1
ATOM 5577 O O . ASP B 1 88 ? 72.313 30.600 92.447 1.00 23.72 204 ASP B O 1
ATOM 5582 N N . PRO B 1 89 ? 74.401 30.701 91.552 1.00 25.01 205 PRO B N 1
ATOM 5583 C CA . PRO B 1 89 ? 74.037 31.914 90.806 1.00 22.08 205 PRO B CA 1
ATOM 5584 C C . PRO B 1 89 ? 72.950 31.617 89.774 1.00 21.92 205 PRO B C 1
ATOM 5585 O O . PRO B 1 89 ? 72.230 32.536 89.352 1.00 18.16 205 PRO B O 1
ATOM 5589 N N . TYR B 1 90 ? 72.862 30.356 89.345 1.00 19.24 206 TYR B N 1
ATOM 5590 C CA . TYR B 1 90 ? 71.827 29.950 88.395 1.00 17.93 206 TYR B CA 1
ATOM 5591 C C . TYR B 1 90 ? 70.627 29.298 89.070 1.00 21.62 206 TYR B C 1
ATOM 5592 O O . TYR B 1 90 ? 69.963 28.450 88.466 1.00 25.54 206 TYR B O 1
ATOM 5601 N N . ALA B 1 91 ? 70.370 29.674 90.318 1.00 17.80 207 ALA B N 1
ATOM 5602 C CA . ALA B 1 91 ? 69.238 29.127 91.053 1.00 21.19 207 ALA B CA 1
ATOM 5603 C C . ALA B 1 91 ? 67.983 29.555 90.296 1.00 22.46 207 ALA B C 1
ATOM 5604 O O . ALA B 1 91 ? 67.793 30.749 90.033 1.00 17.84 207 ALA B O 1
ATOM 5606 N N . PHE B 1 92 ? 67.161 28.586 89.901 1.00 24.32 208 PHE B N 1
ATOM 5607 C CA . PHE B 1 92 ? 65.941 28.883 89.140 1.00 20.25 208 PHE B CA 1
ATOM 5608 C C . PHE B 1 92 ? 64.743 29.114 90.050 1.00 26.14 208 PHE B C 1
ATOM 5609 O O . PHE B 1 92 ? 63.706 29.637 89.624 1.00 18.70 208 PHE B O 1
ATOM 5617 N N . GLU B 1 93 ? 64.905 28.729 91.310 1.00 18.82 209 GLU B N 1
ATOM 5618 C CA . GLU B 1 93 ? 63.984 29.103 92.369 1.00 23.74 209 GLU B CA 1
ATOM 5619 C C . GLU B 1 93 ? 64.792 29.088 93.656 1.00 26.05 209 GLU B C 1
ATOM 5620 O O . GLU B 1 93 ? 65.674 28.245 93.818 1.00 28.73 209 GLU B O 1
ATOM 5626 N N . ALA B 1 94 ? 64.533 30.021 94.565 1.00 21.42 210 ALA B N 1
ATOM 5627 C CA . ALA B 1 94 ? 65.282 30.031 95.818 1.00 26.19 210 ALA B CA 1
ATOM 5628 C C . ALA B 1 94 ? 64.349 29.680 96.965 1.00 36.89 210 ALA B C 1
ATOM 5629 O O . ALA B 1 94 ? 63.125 29.770 96.831 1.00 28.09 210 ALA B O 1
ATOM 5631 N N . GLN B 1 95 ? 64.934 29.282 98.089 1.00 31.85 211 GLN B N 1
ATOM 5632 C CA . GLN B 1 95 ? 64.171 28.937 99.282 1.00 34.11 211 GLN B CA 1
ATOM 5633 C C . GLN B 1 95 ? 63.480 30.165 99.874 1.00 37.78 211 GLN B C 1
ATOM 5634 O O . GLN B 1 95 ? 63.852 31.303 99.577 1.00 40.61 211 GLN B O 1
ATOM 5640 N N . MET B 1 96 ? 62.468 29.940 100.707 1.00 41.46 212 MET B N 1
ATOM 5641 C CA . MET B 1 96 ? 61.788 31.047 101.360 1.00 44.23 212 MET B CA 1
ATOM 5642 C C . MET B 1 96 ? 62.695 31.840 102.302 1.00 47.26 212 MET B C 1
ATOM 5643 O O . MET B 1 96 ? 63.288 31.294 103.233 1.00 49.33 212 MET B O 1
ATOM 5648 N N . ARG B 1 97 ? 62.808 33.129 101.988 1.00 46.67 213 ARG B N 1
ATOM 5649 C CA A ARG B 1 97 ? 63.419 34.143 102.835 0.53 47.95 213 ARG B CA 1
ATOM 5650 C CA B ARG B 1 97 ? 63.439 34.131 102.849 0.47 47.94 213 ARG B CA 1
ATOM 5651 C C . ARG B 1 97 ? 63.088 33.866 104.311 1.00 51.32 213 ARG B C 1
ATOM 5652 O O . ARG B 1 97 ? 61.964 33.465 104.630 1.00 51.75 213 ARG B O 1
ATOM 5667 N N . PRO B 1 98 ? 64.051 34.078 105.227 1.00 51.15 214 PRO B N 1
ATOM 5668 C CA . PRO B 1 98 ? 65.419 34.585 105.073 1.00 54.43 214 PRO B CA 1
ATOM 5669 C C . PRO B 1 98 ? 66.474 33.495 104.832 1.00 55.76 214 PRO B C 1
ATOM 5670 O O . PRO B 1 98 ? 67.667 33.786 104.951 1.00 51.16 214 PRO B O 1
ATOM 5674 N N . GLU B 1 99 ? 66.052 32.273 104.509 1.00 48.50 215 GLU B N 1
ATOM 5675 C CA . GLU B 1 99 ? 66.991 31.209 104.161 1.00 45.56 215 GLU B CA 1
ATOM 5676 C C . GLU B 1 99 ? 67.400 31.363 102.702 1.00 43.81 215 GLU B C 1
ATOM 5677 O O . GLU B 1 99 ? 66.660 31.952 101.920 1.00 47.10 215 GLU B O 1
ATOM 5683 N N . THR B 1 100 ? 68.562 30.830 102.321 1.00 37.57 216 THR B N 1
ATOM 5684 C CA . THR B 1 100 ? 69.104 31.133 100.994 1.00 33.45 216 THR B CA 1
ATOM 5685 C C . THR B 1 100 ? 69.422 29.947 100.071 1.00 32.51 216 THR B C 1
ATOM 5686 O O . THR B 1 100 ? 70.029 30.139 99.015 1.00 26.68 216 THR B O 1
ATOM 5690 N N . ALA B 1 101 ? 69.008 28.737 100.441 1.00 23.04 217 ALA B N 1
ATOM 5691 C CA . ALA B 1 101 ? 69.253 27.590 99.580 1.00 27.59 217 ALA B CA 1
ATOM 5692 C C . ALA B 1 101 ? 68.586 27.756 98.211 1.00 25.99 217 ALA B C 1
ATOM 5693 O O . ALA B 1 101 ? 67.573 28.454 98.071 1.00 27.96 217 ALA B O 1
ATOM 5695 N N . SER B 1 102 ? 69.173 27.116 97.209 1.00 24.13 218 SER B N 1
ATOM 5696 C CA . SER B 1 102 ? 68.555 26.986 95.900 1.00 24.61 218 SER B CA 1
ATOM 5697 C C . SER B 1 102 ? 67.697 25.721 95.849 1.00 27.22 218 SER B C 1
ATOM 5698 O O . SER B 1 102 ? 67.954 24.742 96.551 1.00 23.38 218 SER B O 1
ATOM 5701 N N . LEU B 1 103 ? 66.690 25.730 94.989 1.00 27.57 219 LEU B N 1
ATOM 5702 C CA . LEU B 1 103 ? 65.807 24.584 94.847 1.00 26.18 219 LEU B CA 1
ATOM 5703 C C . LEU B 1 103 ? 66.034 23.950 93.491 1.00 25.29 219 LEU B C 1
ATOM 5704 O O . LEU B 1 103 ? 66.119 24.653 92.478 1.00 23.95 219 LEU B O 1
ATOM 5709 N N . ILE B 1 104 ? 66.161 22.626 93.462 1.00 19.45 220 ILE B N 1
ATOM 5710 C CA . ILE B 1 104 ? 66.290 21.908 92.197 1.00 23.29 220 ILE B CA 1
ATOM 5711 C C . ILE B 1 104 ? 64.945 21.957 91.459 1.00 31.46 220 ILE B C 1
ATOM 5712 O O . ILE B 1 104 ? 63.924 21.573 92.027 1.00 25.69 220 ILE B O 1
ATOM 5717 N N . CYS B 1 105 ? 64.929 22.416 90.208 1.00 24.29 221 CYS B N 1
ATOM 5718 C CA . CYS B 1 105 ? 63.670 22.429 89.454 1.00 28.32 221 CYS B CA 1
ATOM 5719 C C . CYS B 1 105 ? 63.838 22.482 87.945 1.00 28.46 221 CYS B C 1
ATOM 5720 O O . CYS B 1 105 ? 62.882 22.297 87.205 1.00 23.62 221 CYS B O 1
ATOM 5723 N N . GLY B 1 106 ? 65.051 22.744 87.486 1.00 21.46 222 GLY B N 1
ATOM 5724 C CA . GLY B 1 106 ? 65.297 22.842 86.065 1.00 26.00 222 GLY B CA 1
ATOM 5725 C C . GLY B 1 106 ? 64.618 24.041 85.419 1.00 24.75 222 GLY B C 1
ATOM 5726 O O . GLY B 1 106 ? 64.227 25.000 86.088 1.00 26.19 222 GLY B O 1
ATOM 5727 N N . LEU B 1 107 ? 64.475 23.968 84.105 1.00 20.48 223 LEU B N 1
ATOM 5728 C CA . LEU B 1 107 ? 63.940 25.085 83.330 1.00 27.28 223 LEU B CA 1
ATOM 5729 C C . LEU B 1 107 ? 62.479 24.840 82.935 1.00 26.01 223 LEU B C 1
ATOM 5730 O O . LEU B 1 107 ? 62.085 23.690 82.695 1.00 21.93 223 LEU B O 1
ATOM 5735 N N . PRO B 1 108 ? 61.681 25.927 82.849 1.00 27.62 224 PRO B N 1
ATOM 5736 C CA . PRO B 1 108 ? 60.354 25.901 82.219 1.00 23.39 224 PRO B CA 1
ATOM 5737 C C . PRO B 1 108 ? 60.483 25.533 80.746 1.00 27.36 224 PRO B C 1
ATOM 5738 O O . PRO B 1 108 ? 61.559 25.696 80.174 1.00 22.80 224 PRO B O 1
ATOM 5742 N N . GLU B 1 109 ? 59.416 25.035 80.129 1.00 26.39 225 GLU B N 1
ATOM 5743 C CA . GLU B 1 109 ? 59.447 24.809 78.691 1.00 26.69 225 GLU B CA 1
ATOM 5744 C C . GLU B 1 109 ? 59.615 26.162 77.981 1.00 26.21 225 GLU B C 1
ATOM 5745 O O . GLU B 1 109 ? 59.229 27.207 78.514 1.00 24.79 225 GLU B O 1
ATOM 5751 N N . LYS B 1 110 ? 60.200 26.162 76.797 1.00 24.18 226 LYS B N 1
ATOM 5752 C CA . LYS B 1 110 ? 60.362 27.433 76.095 1.00 28.68 226 LYS B CA 1
ATOM 5753 C C . LYS B 1 110 ? 59.001 27.972 75.659 1.00 31.92 226 LYS B C 1
ATOM 5754 O O . LYS B 1 110 ? 58.074 27.191 75.409 1.00 26.63 226 LYS B O 1
ATOM 5760 N N . VAL B 1 111 ? 58.883 29.299 75.593 1.00 23.78 227 VAL B N 1
ATOM 5761 C CA . VAL B 1 111 ? 57.672 29.952 75.097 1.00 29.08 227 VAL B CA 1
ATOM 5762 C C . VAL B 1 111 ? 57.965 30.572 73.732 1.00 28.61 227 VAL B C 1
ATOM 5763 O O . VAL B 1 111 ? 58.960 31.285 73.574 1.00 25.92 227 VAL B O 1
ATOM 5767 N N . VAL B 1 112 ? 57.119 30.283 72.746 1.00 28.13 228 VAL B N 1
ATOM 5768 C CA . VAL B 1 112 ? 57.215 30.924 71.433 1.00 28.66 228 VAL B CA 1
ATOM 5769 C C . VAL B 1 112 ? 56.538 32.290 71.530 1.00 27.05 228 VAL B C 1
ATOM 5770 O O . VAL B 1 112 ? 55.406 32.372 71.990 1.00 23.73 228 VAL B O 1
ATOM 5774 N N . GLN B 1 113 ? 57.191 33.372 71.111 1.00 31.41 229 GLN B N 1
ATOM 5775 C CA . GLN B 1 113 ? 56.476 34.651 71.111 1.00 28.82 229 GLN B CA 1
ATOM 5776 C C . GLN B 1 113 ? 55.567 34.701 69.887 1.00 26.56 229 GLN B C 1
ATOM 5777 O O . GLN B 1 113 ? 55.978 34.340 68.793 1.00 29.67 229 GLN B O 1
ATOM 5783 N N . THR B 1 114 ? 54.330 35.140 70.075 1.00 26.83 230 THR B N 1
ATOM 5784 C CA . THR B 1 114 ? 53.372 35.148 68.981 1.00 27.12 230 THR B CA 1
ATOM 5785 C C . THR B 1 114 ? 53.589 36.366 68.110 1.00 28.33 230 THR B C 1
ATOM 5786 O O . THR B 1 114 ? 54.177 37.363 68.558 1.00 24.52 230 THR B O 1
ATOM 5790 N N . GLU B 1 115 ? 53.107 36.302 66.871 1.00 25.74 231 GLU B N 1
ATOM 5791 C CA . GLU B 1 115 ? 53.191 37.463 65.989 1.00 25.89 231 GLU B CA 1
ATOM 5792 C C . GLU B 1 115 ? 52.443 38.639 66.595 1.00 22.27 231 GLU B C 1
ATOM 5793 O O . GLU B 1 115 ? 52.818 39.790 66.401 1.00 23.56 231 GLU B O 1
ATOM 5799 N N . GLU B 1 116 ? 51.389 38.345 67.348 1.00 26.67 232 GLU B N 1
ATOM 5800 C CA A GLU B 1 116 ? 50.589 39.390 67.973 0.42 23.51 232 GLU B CA 1
ATOM 5801 C CA B GLU B 1 116 ? 50.585 39.389 67.965 0.58 23.48 232 GLU B CA 1
ATOM 5802 C C . GLU B 1 116 ? 51.384 40.173 69.014 1.00 23.52 232 GLU B C 1
ATOM 5803 O O . GLU B 1 116 ? 51.313 41.406 69.074 1.00 19.05 232 GLU B O 1
ATOM 5814 N N . ARG B 1 117 ? 52.129 39.459 69.852 1.00 19.43 233 ARG B N 1
ATOM 5815 C CA . ARG B 1 117 ? 52.970 40.109 70.859 1.00 19.21 233 ARG B CA 1
ATOM 5816 C C . ARG B 1 117 ? 54.154 40.857 70.213 1.00 18.26 233 ARG B C 1
ATOM 5817 O O . ARG B 1 117 ? 54.565 41.896 70.713 1.00 18.68 233 ARG B O 1
ATOM 5825 N N . LYS B 1 118 ? 54.709 40.324 69.124 1.00 18.88 234 LYS B N 1
ATOM 5826 C CA . LYS B 1 118 ? 55.790 41.026 68.425 1.00 16.31 234 LYS B CA 1
ATOM 5827 C C . LYS B 1 118 ? 55.284 42.346 67.878 1.00 19.88 234 LYS B C 1
ATOM 5828 O O . LYS B 1 118 ? 55.937 43.380 68.001 1.00 18.98 234 LYS B O 1
ATOM 5834 N N . LYS B 1 119 ? 54.096 42.303 67.289 1.00 15.31 235 LYS B N 1
ATOM 5835 C CA . LYS B 1 119 ? 53.505 43.473 66.649 1.00 20.46 235 LYS B CA 1
ATOM 5836 C C . LYS B 1 119 ? 53.234 44.559 67.678 1.00 16.12 235 LYS B C 1
ATOM 5837 O O . LYS B 1 119 ? 53.336 45.743 67.393 1.00 18.04 235 LYS B O 1
ATOM 5843 N N . ALA B 1 120 ? 52.888 44.130 68.885 1.00 13.29 236 ALA B N 1
ATOM 5844 C CA . ALA B 1 120 ? 52.538 45.025 69.957 1.00 10.96 236 ALA B CA 1
ATOM 5845 C C . ALA B 1 120 ? 53.728 45.828 70.456 1.00 15.01 236 ALA B C 1
ATOM 5846 O O . ALA B 1 120 ? 53.552 46.845 71.122 1.00 12.55 236 ALA B O 1
ATOM 5848 N N . ASN B 1 121 ? 54.934 45.370 70.136 1.00 15.38 237 ASN B N 1
ATOM 5849 C CA . ASN B 1 121 ? 56.148 46.041 70.590 1.00 14.25 237 ASN B CA 1
ATOM 5850 C C . ASN B 1 121 ? 56.705 47.006 69.550 1.00 16.70 237 ASN B C 1
ATOM 5851 O O . ASN B 1 121 ? 57.675 47.708 69.816 1.00 16.80 237 ASN B O 1
ATOM 5856 N N . GLN B 1 122 ? 56.112 47.024 68.363 1.00 16.86 238 GLN B N 1
ATOM 5857 C CA . GLN B 1 122 ? 56.702 47.764 67.252 1.00 16.76 238 GLN B CA 1
ATOM 5858 C C . GLN B 1 122 ? 56.559 49.270 67.397 1.00 14.16 238 GLN B C 1
ATOM 5859 O O . GLN B 1 122 ? 55.714 49.771 68.153 1.00 14.48 238 GLN B O 1
ATOM 5865 N N . PHE B 1 123 ? 57.381 49.995 66.647 1.00 12.68 239 PHE B N 1
ATOM 5866 C CA . PHE B 1 123 ? 57.414 51.452 66.763 1.00 13.22 239 PHE B CA 1
ATOM 5867 C C . PHE B 1 123 ? 56.092 52.100 66.355 1.00 14.56 239 PHE B C 1
ATOM 5868 O O . PHE B 1 123 ? 55.745 53.177 66.849 1.00 16.31 239 PHE B O 1
ATOM 5876 N N . ASP B 1 124 ? 55.371 51.453 65.443 1.00 12.44 240 ASP B N 1
ATOM 5877 C CA . ASP B 1 124 ? 54.093 51.997 64.955 1.00 18.32 240 ASP B CA 1
ATOM 5878 C C . ASP B 1 124 ? 52.870 51.509 65.762 1.00 19.04 240 ASP B C 1
ATOM 5879 O O . ASP B 1 124 ? 51.733 51.717 65.363 1.00 16.68 240 ASP B O 1
ATOM 5884 N N . ALA B 1 125 ? 53.108 50.853 66.894 1.00 15.15 241 ALA B N 1
ATOM 5885 C CA . ALA B 1 125 ? 52.007 50.366 67.731 1.00 12.63 241 ALA B CA 1
ATOM 5886 C C . ALA B 1 125 ? 51.637 51.356 68.821 1.00 15.50 241 ALA B C 1
ATOM 5887 O O . ALA B 1 125 ? 52.479 52.138 69.282 1.00 15.02 241 ALA B O 1
ATOM 5889 N N . PRO B 1 126 ? 50.366 51.320 69.255 1.00 11.78 242 PRO B N 1
ATOM 5890 C CA . PRO B 1 126 ? 50.060 52.085 70.456 1.00 11.44 242 PRO B CA 1
ATOM 5891 C C . PRO B 1 126 ? 50.631 51.319 71.642 1.00 13.52 242 PRO B C 1
ATOM 5892 O O . PRO B 1 126 ? 50.354 50.133 71.799 1.00 15.50 242 PRO B O 1
ATOM 5896 N N . ILE B 1 127 ? 51.461 51.983 72.436 1.00 11.74 243 ILE B N 1
ATOM 5897 C CA . ILE B 1 127 ? 52.071 51.339 73.592 1.00 12.27 243 ILE B CA 1
ATOM 5898 C C . ILE B 1 127 ? 51.749 52.183 74.805 1.00 13.50 243 ILE B C 1
ATOM 5899 O O . ILE B 1 127 ? 52.182 53.331 74.915 1.00 12.05 243 ILE B O 1
ATOM 5904 N N . SER B 1 128 ? 50.921 51.632 75.693 1.00 11.66 244 SER B N 1
ATOM 5905 C CA . SER B 1 128 ? 50.614 52.306 76.947 1.00 12.03 244 SER B CA 1
ATOM 5906 C C . SER B 1 128 ? 50.867 51.292 78.067 1.00 11.78 244 SER B C 1
ATOM 5907 O O . SER B 1 128 ? 50.257 50.213 78.087 1.00 13.37 244 SER B O 1
ATOM 5910 N N . ILE B 1 129 ? 51.746 51.663 78.992 1.00 14.50 245 ILE B N 1
ATOM 5911 C CA . ILE B 1 129 ? 52.336 50.725 79.935 1.00 8.79 245 ILE B CA 1
ATOM 5912 C C . ILE B 1 129 ? 51.871 51.041 81.335 1.00 10.06 245 ILE B C 1
ATOM 5913 O O . ILE B 1 129 ? 51.968 52.190 81.763 1.00 11.83 245 ILE B O 1
ATOM 5918 N N . TYR B 1 130 ? 51.393 50.025 82.055 1.00 11.37 246 TYR B N 1
ATOM 5919 C CA . TYR B 1 130 ? 51.006 50.179 83.446 1.00 13.32 246 TYR B CA 1
ATOM 5920 C C . TYR B 1 130 ? 52.166 49.598 84.245 1.00 12.67 246 TYR B C 1
ATOM 5921 O O . TYR B 1 130 ? 52.413 48.390 84.201 1.00 15.55 246 TYR B O 1
ATOM 5930 N N . GLU B 1 131 ? 52.882 50.466 84.950 1.00 13.72 247 GLU B N 1
ATOM 5931 C CA . GLU B 1 131 ? 54.053 50.057 85.724 1.00 15.55 247 GLU B CA 1
ATOM 5932 C C . GLU B 1 131 ? 53.602 49.646 87.127 1.00 12.13 247 GLU B C 1
ATOM 5933 O O . GLU B 1 131 ? 52.864 50.367 87.771 1.00 14.12 247 GLU B O 1
ATOM 5939 N N . VAL B 1 132 ? 54.014 48.467 87.576 1.00 13.82 248 VAL B N 1
ATOM 5940 C CA . VAL B 1 132 ? 53.523 47.932 88.846 1.00 15.21 248 VAL B CA 1
ATOM 5941 C C . VAL B 1 132 ? 54.655 47.309 89.675 1.00 17.25 248 VAL B C 1
ATOM 5942 O O . VAL B 1 132 ? 55.508 46.592 89.147 1.00 15.48 248 VAL B O 1
ATOM 5946 N N . HIS B 1 133 ? 54.642 47.603 90.974 1.00 16.87 249 HIS B N 1
ATOM 5947 C CA . HIS B 1 133 ? 55.413 46.856 91.969 1.00 15.10 249 HIS B CA 1
ATOM 5948 C C . HIS B 1 133 ? 54.509 45.782 92.581 1.00 16.12 249 HIS B C 1
ATOM 5949 O O . HIS B 1 133 ? 53.528 46.100 93.265 1.00 19.91 249 HIS B O 1
ATOM 5956 N N . LEU B 1 134 ? 54.827 44.516 92.335 1.00 18.82 250 LEU B N 1
ATOM 5957 C CA . LEU B 1 134 ? 53.902 43.438 92.679 1.00 16.74 250 LEU B CA 1
ATOM 5958 C C . LEU B 1 134 ? 53.655 43.382 94.173 1.00 21.42 250 LEU B C 1
ATOM 5959 O O . LEU B 1 134 ? 52.558 43.009 94.604 1.00 24.63 250 LEU B O 1
ATOM 5964 N N . GLY B 1 135 ? 54.652 43.789 94.960 1.00 18.37 251 GLY B N 1
ATOM 5965 C CA . GLY B 1 135 ? 54.534 43.727 96.414 1.00 24.76 251 GLY B CA 1
ATOM 5966 C C . GLY B 1 135 ? 53.630 44.773 97.044 1.00 29.28 251 GLY B C 1
ATOM 5967 O O . GLY B 1 135 ? 53.405 44.760 98.266 1.00 21.69 251 GLY B O 1
ATOM 5968 N N . SER B 1 136 ? 53.098 45.681 96.227 1.00 22.38 252 SER B N 1
ATOM 5969 C CA . SER B 1 136 ? 52.318 46.787 96.769 1.00 20.30 252 SER B CA 1
ATOM 5970 C C . SER B 1 136 ? 51.132 47.273 95.918 1.00 16.45 252 SER B C 1
ATOM 5971 O O . SER B 1 136 ? 50.584 48.325 96.188 1.00 20.23 252 SER B O 1
ATOM 5974 N N . TRP B 1 137 ? 50.757 46.526 94.895 1.00 14.29 253 TRP B N 1
ATOM 5975 C CA . TRP B 1 137 ? 49.602 46.931 94.101 1.00 18.09 253 TRP B CA 1
ATOM 5976 C C . TRP B 1 137 ? 48.339 46.828 94.968 1.00 18.21 253 TRP B C 1
ATOM 5977 O O . TRP B 1 137 ? 47.604 47.807 95.134 1.00 17.68 253 TRP B O 1
ATOM 5988 N N . ARG B 1 138 ? 48.120 45.641 95.523 1.00 19.76 254 ARG B N 1
ATOM 5989 C CA . ARG B 1 138 ? 47.071 45.412 96.509 1.00 21.86 254 ARG B CA 1
ATOM 5990 C C . ARG B 1 138 ? 47.580 44.536 97.646 1.00 27.59 254 ARG B C 1
ATOM 5991 O O . ARG B 1 138 ? 48.573 43.826 97.499 1.00 22.49 254 ARG B O 1
ATOM 5999 N N . ARG B 1 139 ? 46.896 44.590 98.785 1.00 20.59 255 ARG B N 1
ATOM 6000 C CA . ARG B 1 139 ? 47.174 43.659 99.877 1.00 24.71 255 ARG B CA 1
ATOM 6001 C C . ARG B 1 139 ? 45.843 43.103 100.334 1.00 32.43 255 ARG B C 1
ATOM 6002 O O . ARG B 1 139 ? 44.834 43.804 100.239 1.00 30.45 255 ARG B O 1
ATOM 6010 N N . HIS B 1 140 ? 45.829 41.853 100.799 1.00 31.49 256 HIS B N 1
ATOM 6011 C CA . HIS B 1 140 ? 44.634 41.315 101.455 1.00 31.38 256 HIS B CA 1
ATOM 6012 C C . HIS B 1 140 ? 44.268 42.196 102.655 1.00 35.08 256 HIS B C 1
ATOM 6013 O O . HIS B 1 140 ? 45.122 42.512 103.484 1.00 35.28 256 HIS B O 1
ATOM 6020 N N . THR B 1 141 ? 42.991 42.576 102.737 1.00 39.68 257 THR B N 1
ATOM 6021 C CA . THR B 1 141 ? 42.492 43.556 103.707 1.00 39.31 257 THR B CA 1
ATOM 6022 C C . THR B 1 141 ? 42.590 43.080 105.159 1.00 43.92 257 THR B C 1
ATOM 6023 O O . THR B 1 141 ? 42.776 43.881 106.079 1.00 45.34 257 THR B O 1
ATOM 6027 N N . ASP B 1 142 ? 42.450 41.776 105.354 1.00 33.82 258 ASP B N 1
ATOM 6028 C CA . ASP B 1 142 ? 42.478 41.186 106.682 1.00 48.79 258 ASP B CA 1
ATOM 6029 C C . ASP B 1 142 ? 43.844 41.362 107.353 1.00 52.54 258 ASP B C 1
ATOM 6030 O O . ASP B 1 142 ? 43.971 42.029 108.390 1.00 55.52 258 ASP B O 1
ATOM 6035 N N . ASN B 1 143 ? 44.861 40.775 106.728 1.00 42.97 259 ASN B N 1
ATOM 6036 C CA . ASN B 1 143 ? 46.172 40.574 107.332 1.00 43.31 259 ASN B CA 1
ATOM 6037 C C . ASN B 1 143 ? 47.313 41.324 106.637 1.00 41.85 259 ASN B C 1
ATOM 6038 O O . ASN B 1 143 ? 48.484 41.119 106.970 1.00 38.61 259 ASN B O 1
ATOM 6043 N N . ASN B 1 144 ? 46.973 42.170 105.664 1.00 44.22 260 ASN B N 1
ATOM 6044 C CA . ASN B 1 144 ? 47.967 42.926 104.888 1.00 28.94 260 ASN B CA 1
ATOM 6045 C C . ASN B 1 144 ? 48.940 42.016 104.131 1.00 25.06 260 ASN B C 1
ATOM 6046 O O . ASN B 1 144 ? 50.031 42.442 103.776 1.00 33.91 260 ASN B O 1
ATOM 6051 N N . PHE B 1 145 ? 48.543 40.770 103.876 1.00 29.19 261 PHE B N 1
ATOM 6052 C CA . PHE B 1 145 ? 49.386 39.843 103.127 1.00 32.34 261 PHE B CA 1
ATOM 6053 C C . PHE B 1 145 ? 49.488 40.249 101.663 1.00 36.85 261 PHE B C 1
ATOM 6054 O O . PHE B 1 145 ? 48.562 40.854 101.123 1.00 27.00 261 PHE B O 1
ATOM 6062 N N . TRP B 1 146 ? 50.604 39.906 101.022 1.00 32.68 262 TRP B N 1
ATOM 6063 C CA . TRP B 1 146 ? 50.726 40.098 99.581 1.00 28.58 262 TRP B CA 1
ATOM 6064 C C . TRP B 1 146 ? 49.709 39.235 98.854 1.00 33.57 262 TRP B C 1
ATOM 6065 O O . TRP B 1 146 ? 49.266 38.207 99.376 1.00 32.80 262 TRP B O 1
ATOM 6076 N N . LEU B 1 147 ? 49.357 39.627 97.633 1.00 26.09 263 LEU B N 1
ATOM 6077 C CA . LEU B 1 147 ? 48.682 38.706 96.736 1.00 22.65 263 LEU B CA 1
ATOM 6078 C C . LEU B 1 147 ? 49.690 37.715 96.167 1.00 25.61 263 LEU B C 1
ATOM 6079 O O . LEU B 1 147 ? 50.857 38.051 95.941 1.00 29.87 263 LEU B O 1
ATOM 6084 N N . SER B 1 148 ? 49.247 36.488 95.925 1.00 24.28 264 SER B N 1
ATOM 6085 C CA . SER B 1 148 ? 50.085 35.509 95.251 1.00 24.86 264 SER B CA 1
ATOM 6086 C C . SER B 1 148 ? 50.159 35.836 93.762 1.00 26.57 264 SER B C 1
ATOM 6087 O O . SER B 1 148 ? 49.394 36.673 93.275 1.00 23.89 264 SER B O 1
ATOM 6090 N N . TYR B 1 149 ? 51.075 35.193 93.037 1.00 26.08 265 TYR B N 1
ATOM 6091 C CA . TYR B 1 149 ? 51.132 35.367 91.582 1.00 26.93 265 TYR B CA 1
ATOM 6092 C C . TYR B 1 149 ? 49.792 34.996 90.958 1.00 27.61 265 TYR B C 1
ATOM 6093 O O . TYR B 1 149 ? 49.363 35.594 89.968 1.00 20.26 265 TYR B O 1
ATOM 6102 N N . ARG B 1 150 ? 49.150 33.983 91.532 1.00 23.64 266 ARG B N 1
ATOM 6103 C CA . ARG B 1 150 ? 47.878 33.492 91.004 1.00 27.31 266 ARG B CA 1
ATOM 6104 C C . ARG B 1 150 ? 46.728 34.461 91.258 1.00 23.25 266 ARG B C 1
ATOM 6105 O O . ARG B 1 150 ? 45.851 34.615 90.403 1.00 23.34 266 ARG B O 1
ATOM 6113 N N . GLU B 1 151 ? 46.739 35.113 92.418 1.00 20.54 267 GLU B N 1
ATOM 6114 C CA . GLU B 1 151 ? 45.757 36.143 92.720 1.00 25.58 267 GLU B CA 1
ATOM 6115 C C . GLU B 1 151 ? 46.009 37.374 91.864 1.00 29.14 267 GLU B C 1
ATOM 6116 O O . GLU B 1 151 ? 45.079 38.084 91.487 1.00 21.27 267 GLU B O 1
ATOM 6122 N N . LEU B 1 152 ? 47.275 37.625 91.566 1.00 17.99 268 LEU B N 1
ATOM 6123 C CA . LEU B 1 152 ? 47.627 38.706 90.645 1.00 17.19 268 LEU B CA 1
ATOM 6124 C C . LEU B 1 152 ? 47.171 38.399 89.231 1.00 15.93 268 LEU B C 1
ATOM 6125 O O . LEU B 1 152 ? 46.712 39.300 88.516 1.00 22.27 268 LEU B O 1
ATOM 6130 N N . ALA B 1 153 ? 47.305 37.141 88.814 1.00 15.11 269 ALA B N 1
ATOM 6131 C CA . ALA B 1 153 ? 46.820 36.708 87.518 1.00 17.20 269 ALA B CA 1
ATOM 6132 C C . ALA B 1 153 ? 45.309 36.924 87.453 1.00 22.47 269 ALA B C 1
ATOM 6133 O O . ALA B 1 153 ? 44.783 37.277 86.402 1.00 20.27 269 ALA B O 1
ATOM 6135 N N . ASP B 1 154 ? 44.635 36.723 88.585 1.00 19.75 270 ASP B N 1
ATOM 6136 C CA . ASP B 1 154 ? 43.177 36.835 88.676 1.00 25.68 270 ASP B CA 1
ATOM 6137 C C . ASP B 1 154 ? 42.693 38.280 88.774 1.00 24.28 270 ASP B C 1
ATOM 6138 O O . ASP B 1 154 ? 41.552 38.584 88.421 1.00 24.12 270 ASP B O 1
ATOM 6143 N N . GLN B 1 155 ? 43.532 39.161 89.312 1.00 20.17 271 GLN B N 1
ATOM 6144 C CA . GLN B 1 155 ? 43.090 40.510 89.641 1.00 18.62 271 GLN B CA 1
ATOM 6145 C C . GLN B 1 155 ? 43.788 41.626 88.868 1.00 22.55 271 GLN B C 1
ATOM 6146 O O . GLN B 1 155 ? 43.131 42.545 88.378 1.00 19.07 271 GLN B O 1
ATOM 6152 N N . LEU B 1 156 ? 45.116 41.573 88.792 1.00 19.21 272 LEU B N 1
ATOM 6153 C CA . LEU B 1 156 ? 45.866 42.670 88.178 1.00 13.27 272 LEU B CA 1
ATOM 6154 C C . LEU B 1 156 ? 45.751 42.585 86.676 1.00 11.44 272 LEU B C 1
ATOM 6155 O O . LEU B 1 156 ? 45.630 43.610 85.987 1.00 16.03 272 LEU B O 1
ATOM 6160 N N . VAL B 1 157 ? 45.806 41.366 86.161 1.00 12.39 273 VAL B N 1
ATOM 6161 C CA . VAL B 1 157 ? 45.768 41.181 84.730 1.00 14.80 273 VAL B CA 1
ATOM 6162 C C . VAL B 1 157 ? 44.417 41.659 84.158 1.00 19.02 273 VAL B C 1
ATOM 6163 O O . VAL B 1 157 ? 44.388 42.470 83.207 1.00 14.79 273 VAL B O 1
ATOM 6167 N N . PRO B 1 158 ? 43.303 41.205 84.749 1.00 18.43 274 PRO B N 1
ATOM 6168 C CA . PRO B 1 158 ? 42.040 41.749 84.220 1.00 14.60 274 PRO B CA 1
ATOM 6169 C C . PRO B 1 158 ? 41.882 43.256 84.407 1.00 12.43 274 PRO B C 1
ATOM 6170 O O . PRO B 1 158 ? 41.299 43.895 83.539 1.00 17.77 274 PRO B O 1
ATOM 6174 N N . TYR B 1 159 ? 42.347 43.810 85.523 1.00 14.28 275 TYR B N 1
ATOM 6175 C CA . TYR B 1 159 ? 42.281 45.252 85.745 1.00 10.73 275 TYR B CA 1
ATOM 6176 C C . TYR B 1 159 ? 43.025 46.029 84.662 1.00 15.25 275 TYR B C 1
ATOM 6177 O O . TYR B 1 159 ? 42.492 46.982 84.087 1.00 16.40 275 TYR B O 1
ATOM 6186 N N . ALA B 1 160 ? 44.262 45.623 84.385 1.00 15.05 276 ALA B N 1
ATOM 6187 C CA . ALA B 1 160 ? 45.079 46.313 83.384 1.00 18.38 276 ALA B CA 1
ATOM 6188 C C . ALA B 1 160 ? 44.450 46.228 82.001 1.00 15.62 276 ALA B C 1
ATOM 6189 O O . ALA B 1 160 ? 44.476 47.199 81.215 1.00 15.12 276 ALA B O 1
ATOM 6191 N N A LYS B 1 161 ? 43.899 45.063 81.684 0.38 14.82 277 LYS B N 1
ATOM 6192 N N B LYS B 1 161 ? 43.914 45.051 81.700 0.62 14.56 277 LYS B N 1
ATOM 6193 C CA A LYS B 1 161 ? 43.234 44.869 80.400 0.38 15.93 277 LYS B CA 1
ATOM 6194 C CA B LYS B 1 161 ? 43.207 44.785 80.448 0.62 15.99 277 LYS B CA 1
ATOM 6195 C C A LYS B 1 161 ? 42.012 45.774 80.263 0.38 17.38 277 LYS B C 1
ATOM 6196 C C B LYS B 1 161 ? 42.014 45.731 80.268 0.62 17.42 277 LYS B C 1
ATOM 6197 O O A LYS B 1 161 ? 41.878 46.496 79.270 0.38 15.02 277 LYS B O 1
ATOM 6198 O O B LYS B 1 161 ? 41.913 46.447 79.260 0.62 15.32 277 LYS B O 1
ATOM 6209 N N . TRP B 1 162 ? 41.127 45.736 81.256 1.00 16.62 278 TRP B N 1
ATOM 6210 C CA . TRP B 1 162 ? 39.960 46.625 81.268 1.00 16.49 278 TRP B CA 1
ATOM 6211 C C . TRP B 1 162 ? 40.318 48.110 81.128 1.00 17.00 278 TRP B C 1
ATOM 6212 O O . TRP B 1 162 ? 39.669 48.842 80.387 1.00 12.02 278 TRP B O 1
ATOM 6223 N N . MET B 1 163 ? 41.363 48.537 81.830 1.00 14.69 279 MET B N 1
ATOM 6224 C CA . MET B 1 163 ? 41.816 49.929 81.799 1.00 12.24 279 MET B CA 1
ATOM 6225 C C . MET B 1 163 ? 42.395 50.348 80.434 1.00 9.21 279 MET B C 1
ATOM 6226 O O . MET B 1 163 ? 42.668 51.526 80.198 1.00 13.68 279 MET B O 1
ATOM 6231 N N . GLY B 1 164 ? 42.615 49.378 79.554 1.00 8.25 280 GLY B N 1
ATOM 6232 C CA . GLY B 1 164 ? 43.059 49.675 78.204 1.00 10.47 280 GLY B CA 1
ATOM 6233 C C . GLY B 1 164 ? 44.571 49.717 77.968 1.00 9.34 280 GLY B C 1
ATOM 6234 O O . GLY B 1 164 ? 45.004 50.118 76.888 1.00 9.85 280 GLY B O 1
ATOM 6235 N N . PHE B 1 165 ? 45.375 49.299 78.942 1.00 9.34 281 PHE B N 1
ATOM 6236 C CA . PHE B 1 165 ? 46.826 49.275 78.741 1.00 10.73 281 PHE B CA 1
ATOM 6237 C C . PHE B 1 165 ? 47.193 48.122 77.830 1.00 14.18 281 PHE B C 1
ATOM 6238 O O . PHE B 1 165 ? 46.479 47.133 77.778 1.00 14.03 281 PHE B O 1
ATOM 6246 N N . THR B 1 166 ? 48.314 48.257 77.122 1.00 11.68 282 THR B N 1
ATOM 6247 C CA . THR B 1 166 ? 48.758 47.257 76.170 1.00 12.16 282 THR B CA 1
ATOM 6248 C C . THR B 1 166 ? 49.877 46.435 76.803 1.00 12.83 282 THR B C 1
ATOM 6249 O O . THR B 1 166 ? 50.096 45.271 76.437 1.00 13.79 282 THR B O 1
ATOM 6253 N N . HIS B 1 167 ? 50.579 47.064 77.741 1.00 12.03 283 HIS B N 1
ATOM 6254 C CA . HIS B 1 167 ? 51.721 46.441 78.419 1.00 14.06 283 HIS B CA 1
ATOM 6255 C C . HIS B 1 167 ? 51.628 46.559 79.925 1.00 13.58 283 HIS B C 1
ATOM 6256 O O . HIS B 1 167 ? 51.233 47.590 80.455 1.00 15.41 283 HIS B O 1
ATOM 6263 N N . LEU B 1 168 ? 52.027 45.492 80.612 1.00 12.05 284 LEU B N 1
ATOM 6264 C CA . LEU B 1 168 ? 52.272 45.535 82.034 1.00 13.37 284 LEU B CA 1
ATOM 6265 C C . LEU B 1 168 ? 53.791 45.588 82.216 1.00 16.16 284 LEU B C 1
ATOM 6266 O O . LEU B 1 168 ? 54.498 44.812 81.590 1.00 19.63 284 LEU B O 1
ATOM 6271 N N . GLU B 1 169 ? 54.293 46.506 83.027 1.00 12.82 285 GLU B N 1
ATOM 6272 C CA . GLU B 1 169 ? 55.735 46.536 83.347 1.00 17.61 285 GLU B CA 1
ATOM 6273 C C . GLU B 1 169 ? 55.960 46.295 84.842 1.00 16.81 285 GLU B C 1
ATOM 6274 O O . GLU B 1 169 ? 55.440 47.038 85.681 1.00 17.43 285 GLU B O 1
ATOM 6280 N N . LEU B 1 170 ? 56.749 45.275 85.162 1.00 17.37 286 LEU B N 1
ATOM 6281 C CA . LEU B 1 170 ? 56.975 44.873 86.554 1.00 16.94 286 LEU B CA 1
ATOM 6282 C C . LEU B 1 170 ? 58.294 45.428 87.079 1.00 14.67 286 LEU B C 1
ATOM 6283 O O . LEU B 1 170 ? 59.323 45.216 86.451 1.00 15.57 286 LEU B O 1
ATOM 6288 N N . LEU B 1 171 ? 58.270 46.116 88.223 1.00 14.44 287 LEU B N 1
ATOM 6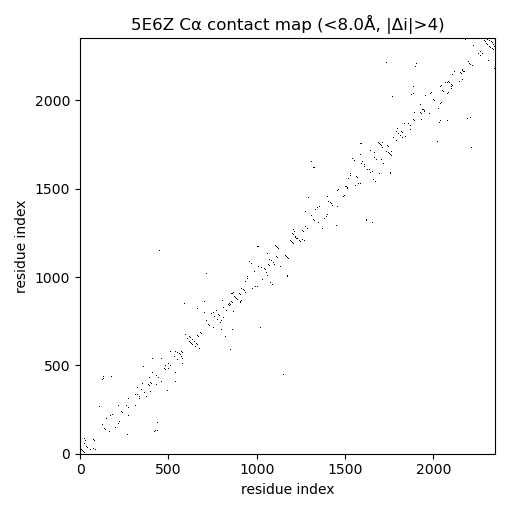289 C CA . LEU B 1 171 ? 59.520 46.372 88.961 1.00 16.59 287 LEU B CA 1
ATOM 6290 C C . LEU B 1 171 ? 60.199 45.007 89.196 1.00 16.00 287 LEU B C 1
ATOM 6291 O O . LEU B 1 171 ? 59.550 43.976 89.098 1.00 14.91 287 LEU B O 1
ATOM 6296 N N . PRO B 1 172 ? 61.529 44.988 89.416 1.00 14.56 288 PRO B N 1
ATOM 6297 C CA . PRO B 1 172 ? 62.252 43.717 89.248 1.00 14.86 288 PRO B CA 1
ATOM 6298 C C . PRO B 1 172 ? 61.698 42.558 90.064 1.00 14.79 288 PRO B C 1
ATOM 6299 O O . PRO B 1 172 ? 61.470 42.722 91.257 1.00 18.13 288 PRO B O 1
ATOM 6303 N N . ILE B 1 173 ? 61.490 41.412 89.424 1.00 14.70 289 ILE B N 1
ATOM 6304 C CA . ILE B 1 173 ? 61.004 40.238 90.148 1.00 21.38 289 ILE B CA 1
ATOM 6305 C C . ILE B 1 173 ? 62.089 39.226 90.468 1.00 23.67 289 ILE B C 1
ATOM 6306 O O . ILE B 1 173 ? 61.792 38.160 91.015 1.00 20.96 289 ILE B O 1
ATOM 6311 N N . ASN B 1 174 ? 63.336 39.536 90.123 1.00 20.19 290 ASN B N 1
ATOM 6312 C CA . ASN B 1 174 ? 64.432 38.690 90.583 1.00 20.20 290 ASN B CA 1
ATOM 6313 C C . ASN B 1 174 ? 64.419 38.611 92.104 1.00 15.10 290 ASN B C 1
ATOM 6314 O O . ASN B 1 174 ? 64.025 39.565 92.771 1.00 20.49 290 ASN B O 1
ATOM 6319 N N . GLU B 1 175 ? 64.855 37.479 92.648 1.00 23.84 291 GLU B N 1
ATOM 6320 C CA . GLU B 1 175 ? 64.891 37.331 94.100 1.00 18.01 291 GLU B CA 1
ATOM 6321 C C . GLU B 1 175 ? 65.753 38.439 94.682 1.00 20.51 291 GLU B C 1
ATOM 6322 O O . GLU B 1 175 ? 66.805 38.784 94.129 1.00 22.59 291 GLU B O 1
ATOM 6328 N N . HIS B 1 176 ? 65.260 39.033 95.761 1.00 17.45 292 HIS B N 1
ATOM 6329 C CA . HIS B 1 176 ? 65.903 40.130 96.454 1.00 22.29 292 HIS B CA 1
ATOM 6330 C C . HIS B 1 176 ? 65.483 40.078 97.918 1.00 25.78 292 HIS B C 1
ATOM 6331 O O . HIS B 1 176 ? 64.307 39.852 98.215 1.00 24.39 292 HIS B O 1
ATOM 6338 N N . PRO B 1 177 ? 66.439 40.270 98.844 1.00 24.73 293 PRO B N 1
ATOM 6339 C CA . PRO B 1 177 ? 66.113 40.036 100.261 1.00 26.46 293 PRO B CA 1
ATOM 6340 C C . PRO B 1 177 ? 65.416 41.197 100.966 1.00 26.62 293 PRO B C 1
ATOM 6341 O O . PRO B 1 177 ? 64.746 40.949 101.963 1.00 28.24 293 PRO B O 1
ATOM 6345 N N . PHE B 1 178 ? 65.559 42.427 100.481 1.00 25.08 294 PHE B N 1
ATOM 6346 C CA . PHE B 1 178 ? 64.964 43.564 101.186 1.00 21.78 294 PHE B CA 1
ATOM 6347 C C . PHE B 1 178 ? 63.843 44.223 100.380 1.00 30.13 294 PHE B C 1
ATOM 6348 O O . PHE B 1 178 ? 64.058 44.661 99.244 1.00 23.32 294 PHE B O 1
ATOM 6356 N N . ASP B 1 179 ? 62.653 44.288 100.976 1.00 26.98 295 ASP B N 1
ATOM 6357 C CA . ASP B 1 179 ? 61.473 44.772 100.267 1.00 27.41 295 ASP B CA 1
ATOM 6358 C C . ASP B 1 179 ? 61.747 46.180 99.815 1.00 26.20 295 ASP B C 1
ATOM 6359 O O . ASP B 1 179 ? 61.366 46.580 98.713 1.00 26.83 295 ASP B O 1
ATOM 6364 N N . GLY B 1 180 ? 62.461 46.909 100.669 1.00 24.40 296 GLY B N 1
ATOM 6365 C CA . GLY B 1 180 ? 62.785 48.304 100.454 1.00 24.44 296 GLY B CA 1
ATOM 6366 C C . GLY B 1 180 ? 63.682 48.608 99.268 1.00 22.83 296 GLY B C 1
ATOM 6367 O O . GLY B 1 180 ? 63.844 49.776 98.905 1.00 22.16 296 GLY B O 1
ATOM 6368 N N . SER B 1 181 ? 64.267 47.588 98.653 1.00 22.39 297 SER B N 1
ATOM 6369 C CA . SER B 1 181 ? 65.038 47.844 97.437 1.00 25.33 297 SER B CA 1
ATOM 6370 C C . SER B 1 181 ? 64.126 47.876 96.218 1.00 19.56 297 SER B C 1
ATOM 6371 O O . SER B 1 181 ? 64.554 48.290 95.148 1.00 18.77 297 SER B O 1
ATOM 6374 N N . TRP B 1 182 ? 62.881 47.427 96.394 1.00 17.44 298 TRP B N 1
ATOM 6375 C CA . TRP B 1 182 ? 61.908 47.322 95.294 1.00 20.36 298 TRP B CA 1
ATOM 6376 C C . TRP B 1 182 ? 62.272 46.278 94.251 1.00 23.27 298 TRP B C 1
ATOM 6377 O O . TRP B 1 182 ? 61.538 46.081 93.278 1.00 22.06 298 TRP B O 1
ATOM 6388 N N . GLY B 1 183 ? 63.407 45.610 94.446 1.00 18.78 299 GLY B N 1
ATOM 6389 C CA . GLY B 1 183 ? 63.882 44.601 93.514 1.00 13.13 299 GLY B CA 1
ATOM 6390 C C . GLY B 1 183 ? 65.197 44.975 92.846 1.00 13.83 299 GLY B C 1
ATOM 6391 O O . GLY B 1 183 ? 65.816 44.150 92.161 1.00 15.26 299 GLY B O 1
ATOM 6392 N N . TYR B 1 184 ? 65.623 46.212 93.045 1.00 16.26 300 TYR B N 1
ATOM 6393 C CA . TYR B 1 184 ? 66.805 46.734 92.350 1.00 18.39 300 TYR B CA 1
ATOM 6394 C C . TYR B 1 184 ? 68.146 46.365 93.009 1.00 21.28 300 TYR B C 1
ATOM 6395 O O . TYR B 1 184 ? 69.212 46.728 92.501 1.00 19.81 300 TYR B O 1
ATOM 6404 N N . GLN B 1 185 ? 68.085 45.667 94.142 1.00 17.94 301 GLN B N 1
ATOM 6405 C CA . GLN B 1 185 ? 69.281 45.043 94.748 1.00 21.17 301 GLN B CA 1
ATOM 6406 C C . GLN B 1 185 ? 69.063 43.544 94.835 1.00 18.77 301 GLN B C 1
ATOM 6407 O O . GLN B 1 185 ? 68.646 43.037 95.869 1.00 25.04 301 GLN B O 1
ATOM 6413 N N . PRO B 1 186 ? 69.330 42.829 93.736 1.00 17.22 302 PRO B N 1
ATOM 6414 C CA . PRO B 1 186 ? 69.014 41.397 93.615 1.00 17.56 302 PRO B CA 1
ATOM 6415 C C . PRO B 1 186 ? 70.051 40.478 94.280 1.00 26.64 302 PRO B C 1
ATOM 6416 O O . PRO B 1 186 ? 71.190 40.890 94.504 1.00 22.43 302 PRO B O 1
ATOM 6420 N N . THR B 1 187 ? 69.638 39.255 94.598 1.00 22.77 303 THR B N 1
ATOM 6421 C CA . THR B 1 187 ? 70.558 38.200 95.025 1.00 24.87 303 THR B CA 1
ATOM 6422 C C . THR B 1 187 ? 70.462 36.993 94.108 1.00 25.17 303 THR B C 1
ATOM 6423 O O . THR B 1 187 ? 71.370 36.174 94.049 1.00 24.27 303 THR B O 1
ATOM 6427 N N . GLY B 1 188 ? 69.343 36.859 93.402 1.00 21.95 304 GLY B N 1
ATOM 6428 C CA . GLY B 1 188 ? 69.159 35.716 92.520 1.00 18.42 304 GLY B CA 1
ATOM 6429 C C . GLY B 1 188 ? 68.563 36.127 91.188 1.00 27.00 304 GLY B C 1
ATOM 6430 O O . GLY B 1 188 ? 67.352 36.290 91.076 1.00 20.20 304 GLY B O 1
ATOM 6431 N N . LEU B 1 189 ? 69.418 36.257 90.174 1.00 23.26 305 LEU B N 1
ATOM 6432 C CA A LEU B 1 189 ? 69.010 36.793 88.874 0.56 19.08 305 LEU B CA 1
ATOM 6433 C CA B LEU B 1 189 ? 69.024 36.788 88.867 0.44 19.10 305 LEU B CA 1
ATOM 6434 C C . LEU B 1 189 ? 68.122 35.864 88.070 1.00 19.61 305 LEU B C 1
ATOM 6435 O O . LEU B 1 189 ? 67.354 36.316 87.217 1.00 22.76 305 LEU B O 1
ATOM 6444 N N . TYR B 1 190 ? 68.227 34.569 88.331 1.00 16.93 306 TYR B N 1
ATOM 6445 C CA . TYR B 1 190 ? 67.477 33.588 87.564 1.00 16.68 306 TYR B CA 1
ATOM 6446 C C . TYR B 1 190 ? 66.245 33.043 88.308 1.00 17.19 306 TYR B C 1
ATOM 6447 O O . TYR B 1 190 ? 65.585 32.133 87.818 1.00 23.63 306 TYR B O 1
ATOM 6456 N N . ALA B 1 191 ? 65.957 33.586 89.490 1.00 18.43 307 ALA B N 1
ATOM 6457 C CA . ALA B 1 191 ? 64.840 33.114 90.310 1.00 24.78 307 ALA B CA 1
ATOM 6458 C C . ALA B 1 191 ? 63.758 34.183 90.482 1.00 16.50 307 ALA B C 1
ATOM 6459 O O . ALA B 1 191 ? 64.016 35.245 91.038 1.00 18.96 307 ALA B O 1
ATOM 6461 N N . PRO B 1 192 ? 62.536 33.890 90.023 1.00 19.08 308 PRO B N 1
ATOM 6462 C CA . PRO B 1 192 ? 61.442 34.817 90.361 1.00 20.74 308 PRO B CA 1
ATOM 6463 C C . PRO B 1 192 ? 61.259 34.818 91.877 1.00 21.49 308 PRO B C 1
ATOM 6464 O O . PRO B 1 192 ? 61.349 33.739 92.485 1.00 21.66 308 PRO B O 1
ATOM 6468 N N . THR B 1 193 ? 61.033 35.980 92.486 1.00 17.67 309 THR B N 1
ATOM 6469 C CA . THR B 1 193 ? 60.988 36.073 93.937 1.00 19.61 309 THR B CA 1
ATOM 6470 C C . THR B 1 193 ? 59.926 35.170 94.551 1.00 31.90 309 THR B C 1
ATOM 6471 O O . THR B 1 193 ? 58.814 35.038 94.027 1.00 18.74 309 THR B O 1
ATOM 6475 N N . ARG B 1 194 ? 60.271 34.549 95.671 1.00 24.83 310 ARG B N 1
ATOM 6476 C CA . ARG B 1 194 ? 59.386 33.562 96.263 1.00 28.43 310 ARG B CA 1
ATOM 6477 C C . ARG B 1 194 ? 58.244 34.210 97.034 1.00 28.17 310 ARG B C 1
ATOM 6478 O O . ARG B 1 194 ? 57.302 33.525 97.449 1.00 28.78 310 ARG B O 1
ATOM 6486 N N . ARG B 1 195 ? 58.325 35.525 97.206 1.00 26.78 311 ARG B N 1
ATOM 6487 C CA . ARG B 1 195 ? 57.315 36.295 97.935 1.00 27.52 311 ARG B CA 1
ATOM 6488 C C . ARG B 1 195 ? 55.883 35.965 97.527 1.00 27.13 311 ARG B C 1
ATOM 6489 O O . ARG B 1 195 ? 54.984 35.961 98.374 1.00 25.30 311 ARG B O 1
ATOM 6497 N N . PHE B 1 196 ? 55.690 35.662 96.246 1.00 21.01 312 PHE B N 1
ATOM 6498 C CA . PHE B 1 196 ? 54.350 35.594 95.659 1.00 28.32 312 PHE B CA 1
ATOM 6499 C C . PHE B 1 196 ? 54.007 34.195 95.178 1.00 26.83 312 PHE B C 1
ATOM 6500 O O . PHE B 1 196 ? 52.931 33.951 94.618 1.00 24.32 312 PHE B O 1
ATOM 6508 N N . GLY B 1 197 ? 54.920 33.258 95.421 1.00 24.52 313 GLY B N 1
ATOM 6509 C CA . GLY B 1 197 ? 54.702 31.870 95.054 1.00 21.05 313 GLY B CA 1
ATOM 6510 C C . GLY B 1 197 ? 55.892 31.257 94.341 1.00 24.83 313 GLY B C 1
ATOM 6511 O O . GLY B 1 197 ? 57.002 31.792 94.410 1.00 21.50 313 GLY B O 1
ATOM 6512 N N . THR B 1 198 ? 55.662 30.149 93.643 1.00 23.65 314 THR B N 1
ATOM 6513 C CA . THR B 1 198 ? 56.729 29.436 92.958 1.00 25.22 314 THR B CA 1
ATOM 6514 C C . THR B 1 198 ? 57.004 30.036 91.583 1.00 30.37 314 THR B C 1
ATOM 6515 O O . THR B 1 198 ? 56.246 30.880 91.096 1.00 22.58 314 THR B O 1
ATOM 6519 N N . ARG B 1 199 ? 58.089 29.597 90.960 1.00 23.84 315 ARG B N 1
ATOM 6520 C CA . ARG B 1 199 ? 58.432 30.074 89.628 1.00 26.58 315 ARG B CA 1
ATOM 6521 C C . ARG B 1 199 ? 57.367 29.625 88.629 1.00 26.91 315 ARG B C 1
ATOM 6522 O O . ARG B 1 199 ? 57.150 30.256 87.597 1.00 20.93 315 ARG B O 1
ATOM 6530 N N . ASP B 1 200 ? 56.696 28.523 88.939 1.00 24.47 316 ASP B N 1
ATOM 6531 C CA . ASP B 1 200 ? 55.645 28.034 88.069 1.00 25.07 316 ASP B CA 1
ATOM 6532 C C . ASP B 1 200 ? 54.409 28.910 88.230 1.00 21.10 316 ASP B C 1
ATOM 6533 O O . ASP B 1 200 ? 53.657 29.089 87.273 1.00 24.24 316 ASP B O 1
ATOM 6538 N N . ASP B 1 201 ? 54.225 29.459 89.431 1.00 17.81 317 ASP B N 1
ATOM 6539 C CA . ASP B 1 201 ? 53.150 30.410 89.685 1.00 22.62 317 ASP B CA 1
ATOM 6540 C C . ASP B 1 201 ? 53.417 31.687 88.912 1.00 27.61 317 ASP B C 1
ATOM 6541 O O . ASP B 1 201 ? 52.494 32.334 88.430 1.00 21.51 317 ASP B O 1
ATOM 6546 N N . PHE B 1 202 ? 54.684 32.072 88.823 1.00 23.17 318 PHE B N 1
ATOM 6547 C CA . PHE B 1 202 ? 55.026 33.304 88.108 1.00 21.46 318 PHE B CA 1
ATOM 6548 C C . PHE B 1 202 ? 54.763 33.118 86.622 1.00 16.02 318 PHE B C 1
ATOM 6549 O O . PHE B 1 202 ? 54.249 34.021 85.960 1.00 18.23 318 PHE B O 1
ATOM 6557 N N . ARG B 1 203 ? 55.089 31.939 86.098 1.00 18.79 319 ARG B N 1
ATOM 6558 C CA . ARG B 1 203 ? 54.859 31.639 84.686 1.00 19.20 319 ARG B CA 1
ATOM 6559 C C . ARG B 1 203 ? 53.365 31.622 84.371 1.00 21.64 319 ARG B C 1
ATOM 6560 O O . ARG B 1 203 ? 52.945 32.080 83.304 1.00 19.75 319 ARG B O 1
ATOM 6568 N N . TYR B 1 204 ? 52.577 31.078 85.291 1.00 22.37 320 TYR B N 1
ATOM 6569 C CA . TYR B 1 204 ? 51.115 31.119 85.170 1.00 21.81 320 TYR B CA 1
ATOM 6570 C C . TYR B 1 204 ? 50.623 32.562 85.018 1.00 24.34 320 TYR B C 1
ATOM 6571 O O . TYR B 1 204 ? 49.752 32.860 84.189 1.00 23.18 320 TYR B O 1
ATOM 6580 N N . PHE B 1 205 ? 51.173 33.446 85.840 1.00 19.55 321 PHE B N 1
ATOM 6581 C CA . PHE B 1 205 ? 50.871 34.873 85.768 1.00 18.84 321 PHE B CA 1
ATOM 6582 C C . PHE B 1 205 ? 51.207 35.510 84.416 1.00 19.04 321 PHE B C 1
ATOM 6583 O O . PHE B 1 205 ? 50.394 36.261 83.856 1.00 17.11 321 PHE B O 1
ATOM 6591 N N . ILE B 1 206 ? 52.407 35.243 83.904 1.00 21.81 322 ILE B N 1
ATOM 6592 C CA . ILE B 1 206 ? 52.787 35.751 82.584 1.00 17.63 322 ILE B CA 1
ATOM 6593 C C . ILE B 1 206 ? 51.878 35.163 81.505 1.00 19.49 322 ILE B C 1
ATOM 6594 O O . ILE B 1 206 ? 51.467 35.864 80.573 1.00 19.13 322 ILE B O 1
ATOM 6599 N N . ASP B 1 207 ? 51.579 33.872 81.614 1.00 19.17 323 ASP B N 1
ATOM 6600 C CA . ASP B 1 207 ? 50.680 33.214 80.658 1.00 22.15 323 ASP B CA 1
ATOM 6601 C C . ASP B 1 207 ? 49.277 33.836 80.688 1.00 20.24 323 ASP B C 1
ATOM 6602 O O . ASP B 1 207 ? 48.570 33.920 79.653 1.00 18.68 323 ASP B O 1
ATOM 6607 N N . ALA B 1 208 ? 48.872 34.256 81.880 1.00 17.67 324 ALA B N 1
ATOM 6608 C CA . ALA B 1 208 ? 47.553 34.861 82.073 1.00 19.54 324 ALA B CA 1
ATOM 6609 C C . ALA B 1 208 ? 47.502 36.236 81.396 1.00 22.07 324 ALA B C 1
ATOM 6610 O O . ALA B 1 208 ? 46.529 36.581 80.718 1.00 16.53 324 ALA B O 1
ATOM 6612 N N . ALA B 1 209 ? 48.551 37.020 81.615 1.00 18.11 325 ALA B N 1
ATOM 6613 C CA . ALA B 1 209 ? 48.694 38.324 80.982 1.00 20.82 325 ALA B CA 1
ATOM 6614 C C . ALA B 1 209 ? 48.594 38.198 79.471 1.00 18.20 325 ALA B C 1
ATOM 6615 O O . ALA B 1 209 ? 47.885 38.981 78.827 1.00 21.06 325 ALA B O 1
ATOM 6617 N N . HIS B 1 210 ? 49.300 37.215 78.907 1.00 15.12 326 HIS B N 1
ATOM 6618 C CA . HIS B 1 210 ? 49.305 36.992 77.460 1.00 15.59 326 HIS B CA 1
ATOM 6619 C C . HIS B 1 210 ? 47.913 36.597 76.961 1.00 20.26 326 HIS B C 1
ATOM 6620 O O . HIS B 1 210 ? 47.469 37.048 75.897 1.00 18.56 326 HIS B O 1
ATOM 6627 N N . ALA B 1 211 ? 47.250 35.734 77.719 1.00 16.55 327 ALA B N 1
ATOM 6628 C CA . ALA B 1 211 ? 45.890 35.300 77.376 1.00 21.90 327 ALA B CA 1
ATOM 6629 C C . ALA B 1 211 ? 44.914 36.481 77.392 1.00 22.64 327 ALA B C 1
ATOM 6630 O O . ALA B 1 211 ? 43.909 36.486 76.673 1.00 25.66 327 ALA B O 1
ATOM 6632 N N . ALA B 1 212 ? 45.212 37.482 78.217 1.00 17.73 328 ALA B N 1
ATOM 6633 C CA . ALA B 1 212 ? 44.402 38.683 78.274 1.00 21.14 328 ALA B CA 1
ATOM 6634 C C . ALA B 1 212 ? 44.834 39.710 77.225 1.00 21.48 328 ALA B C 1
ATOM 6635 O O . ALA B 1 212 ? 44.285 40.806 77.165 1.00 28.41 328 ALA B O 1
ATOM 6637 N N . GLY B 1 213 ? 45.814 39.356 76.399 1.00 26.21 329 GLY B N 1
ATOM 6638 C CA . GLY B 1 213 ? 46.282 40.249 75.350 1.00 23.58 329 GLY B CA 1
ATOM 6639 C C . GLY B 1 213 ? 47.135 41.411 75.838 1.00 26.59 329 GLY B C 1
ATOM 6640 O O . GLY B 1 213 ? 47.102 42.513 75.283 1.00 26.56 329 GLY B O 1
ATOM 6641 N N . LEU B 1 214 ? 47.916 41.169 76.878 1.00 16.92 330 LEU B N 1
ATOM 6642 C CA . LEU B 1 214 ? 48.837 42.181 77.377 1.00 16.90 330 LEU B CA 1
ATOM 6643 C C . LEU B 1 214 ? 50.246 41.665 77.105 1.00 19.69 330 LEU B C 1
ATOM 6644 O O . LEU B 1 214 ? 50.484 40.462 77.225 1.00 16.23 330 LEU B O 1
ATOM 6649 N N . ASN B 1 215 ? 51.155 42.557 76.712 1.00 13.49 331 ASN B N 1
ATOM 6650 C CA . ASN B 1 215 ? 52.590 42.247 76.715 1.00 18.36 331 ASN B CA 1
ATOM 6651 C C . ASN B 1 215 ? 53.147 42.509 78.099 1.00 13.59 331 ASN B C 1
ATOM 6652 O O . ASN B 1 215 ? 52.602 43.321 78.849 1.00 16.35 331 ASN B O 1
ATOM 6657 N N . VAL B 1 216 ? 54.250 41.839 78.434 1.00 14.79 332 VAL B N 1
ATOM 6658 C CA . VAL B 1 216 ? 54.845 42.025 79.740 1.00 14.21 332 VAL B CA 1
ATOM 6659 C C . VAL B 1 216 ? 56.277 42.498 79.571 1.00 14.91 332 VAL B C 1
ATOM 6660 O O . VAL B 1 216 ? 57.045 41.901 78.823 1.00 15.50 332 VAL B O 1
ATOM 6664 N N . ILE B 1 217 ? 56.586 43.601 80.246 1.00 13.30 333 ILE B N 1
ATOM 6665 C CA . ILE B 1 217 ? 57.933 44.155 80.306 1.00 13.60 333 ILE B CA 1
ATOM 6666 C C . ILE B 1 217 ? 58.494 43.880 81.689 1.00 15.49 333 ILE B C 1
ATOM 6667 O O . ILE B 1 217 ? 57.852 44.159 82.709 1.00 16.68 333 ILE B O 1
ATOM 6672 N N . LEU B 1 218 ? 59.693 43.332 81.760 1.00 16.59 334 LEU B N 1
ATOM 6673 C CA A LEU B 1 218 ? 60.328 43.155 83.057 0.52 16.86 334 LEU B CA 1
ATOM 6674 C CA B LEU B 1 218 ? 60.348 43.153 83.052 0.48 16.87 334 LEU B CA 1
ATOM 6675 C C . LEU B 1 218 ? 61.451 44.182 83.253 1.00 18.07 334 LEU B C 1
ATOM 6676 O O . LEU B 1 218 ? 62.275 44.382 82.373 1.00 13.48 334 LEU B O 1
ATOM 6685 N N . ASP B 1 219 ? 61.457 44.841 84.401 1.00 15.48 335 ASP B N 1
ATOM 6686 C CA . ASP B 1 219 ? 62.620 45.632 84.789 1.00 17.12 335 ASP B CA 1
ATOM 6687 C C . ASP B 1 219 ? 63.720 44.620 85.060 1.00 19.80 335 ASP B C 1
ATOM 6688 O O . ASP B 1 219 ? 63.544 43.708 85.865 1.00 19.85 335 ASP B O 1
ATOM 6693 N N . TRP B 1 220 ? 64.831 44.786 84.354 1.00 18.80 336 TRP B N 1
ATOM 6694 C CA . TRP B 1 220 ? 65.944 43.842 84.331 1.00 16.31 336 TRP B CA 1
ATOM 6695 C C . TRP B 1 220 ? 67.143 44.601 84.905 1.00 19.44 336 TRP B C 1
ATOM 6696 O O . TRP B 1 220 ? 67.352 45.773 84.569 1.00 14.35 336 TRP B O 1
ATOM 6707 N N . VAL B 1 221 ? 67.896 43.987 85.819 1.00 18.98 337 VAL B N 1
ATOM 6708 C CA . VAL B 1 221 ? 68.933 44.767 86.515 1.00 21.00 337 VAL B CA 1
ATOM 6709 C C . VAL B 1 221 ? 70.389 44.302 86.299 1.00 22.14 337 VAL B C 1
ATOM 6710 O O . VAL B 1 221 ? 71.067 43.944 87.247 1.00 22.38 337 VAL B O 1
ATOM 6714 N N . PRO B 1 222 ? 70.885 44.348 85.053 1.00 18.60 338 PRO B N 1
ATOM 6715 C CA . PRO B 1 222 ? 72.305 43.973 84.892 1.00 17.47 338 PRO B CA 1
ATOM 6716 C C . PRO B 1 222 ? 73.247 45.076 85.380 1.00 19.96 338 PRO B C 1
ATOM 6717 O O . PRO B 1 222 ? 74.478 44.912 85.349 1.00 19.65 338 PRO B O 1
ATOM 6721 N N . GLY B 1 223 ? 72.674 46.186 85.839 1.00 16.26 339 GLY B N 1
ATOM 6722 C CA . GLY B 1 223 ? 73.447 47.329 86.301 1.00 21.66 339 GLY B CA 1
ATOM 6723 C C . GLY B 1 223 ? 73.729 47.353 87.794 1.00 22.42 339 GLY B C 1
ATOM 6724 O O . GLY B 1 223 ? 74.498 48.185 88.275 1.00 23.30 339 GLY B O 1
ATOM 6725 N N . HIS B 1 224 ? 73.112 46.439 88.533 1.00 21.89 340 HIS B N 1
ATOM 6726 C CA . HIS B 1 224 ? 73.232 46.431 89.985 1.00 16.36 340 HIS B CA 1
ATOM 6727 C C . HIS B 1 224 ? 73.840 45.136 90.474 1.00 25.23 340 HIS B C 1
ATOM 6728 O O . HIS B 1 224 ? 73.130 44.147 90.675 1.00 20.27 340 HIS B O 1
ATOM 6735 N N . PHE B 1 225 ? 75.153 45.140 90.682 1.00 24.69 341 PHE B N 1
ATOM 6736 C CA . PHE B 1 225 ? 75.809 43.953 91.203 1.00 18.61 341 PHE B CA 1
ATOM 6737 C C . PHE B 1 225 ? 75.223 43.587 92.568 1.00 18.75 341 PHE B C 1
ATOM 6738 O O . PHE B 1 225 ? 75.012 44.455 93.407 1.00 20.44 341 PHE B O 1
ATOM 6746 N N . PRO B 1 226 ? 74.946 42.291 92.799 1.00 20.41 342 PRO B N 1
ATOM 6747 C CA . PRO B 1 226 ? 74.388 41.919 94.112 1.00 24.33 342 PRO B CA 1
ATOM 6748 C C . PRO B 1 226 ? 75.324 42.250 95.287 1.00 25.92 342 PRO B C 1
ATOM 6749 O O . PRO B 1 226 ? 76.507 41.899 95.272 1.00 26.37 342 PRO B O 1
ATOM 6753 N N . THR B 1 227 ? 74.773 42.913 96.301 1.00 27.20 343 THR B N 1
ATOM 6754 C CA . THR B 1 227 ? 75.536 43.404 97.447 1.00 30.82 343 THR B CA 1
ATOM 6755 C C . THR B 1 227 ? 75.124 42.745 98.768 1.00 34.27 343 THR B C 1
ATOM 6756 O O . THR B 1 227 ? 75.754 42.975 99.806 1.00 29.35 343 THR B O 1
ATOM 6760 N N . ASP B 1 228 ? 74.058 41.946 98.736 1.00 30.22 344 ASP B N 1
ATOM 6761 C CA . ASP B 1 228 ? 73.525 41.343 99.960 1.00 34.60 344 ASP B CA 1
ATOM 6762 C C . ASP B 1 228 ? 73.900 39.866 100.084 1.00 30.80 344 ASP B C 1
ATOM 6763 O O . ASP B 1 228 ? 74.105 39.184 99.075 1.00 24.44 344 ASP B O 1
ATOM 6768 N N . ASP B 1 229 ? 73.982 39.386 101.327 1.00 31.96 345 ASP B N 1
ATOM 6769 C CA . ASP B 1 229 ? 74.134 37.955 101.625 1.00 29.32 345 ASP B CA 1
ATOM 6770 C C . ASP B 1 229 ? 75.379 37.296 101.027 1.00 34.33 345 ASP B C 1
ATOM 6771 O O . ASP B 1 229 ? 75.417 36.066 100.887 1.00 36.29 345 ASP B O 1
ATOM 6776 N N . PHE B 1 230 ? 76.383 38.102 100.677 1.00 34.02 346 PHE B N 1
ATOM 6777 C CA . PHE B 1 230 ? 77.546 37.618 99.922 1.00 31.31 346 PHE B CA 1
ATOM 6778 C C . PHE B 1 230 ? 77.115 36.737 98.753 1.00 29.52 346 PHE B C 1
ATOM 6779 O O . PHE B 1 230 ? 77.720 35.707 98.464 1.00 24.29 346 PHE B O 1
ATOM 6787 N N . ALA B 1 231 ? 76.055 37.168 98.076 1.00 29.79 347 ALA B N 1
ATOM 6788 C CA . ALA B 1 231 ? 75.438 36.370 97.030 1.00 25.03 347 ALA B CA 1
ATOM 6789 C C . ALA B 1 231 ? 76.341 36.090 95.824 1.00 23.26 347 ALA B C 1
ATOM 6790 O O . ALA B 1 231 ? 76.308 34.986 95.283 1.00 23.54 347 ALA B O 1
ATOM 6792 N N . LEU B 1 232 ? 77.145 37.068 95.402 1.00 20.59 348 LEU B N 1
ATOM 6793 C CA . LEU B 1 232 ? 77.949 36.899 94.179 1.00 20.25 348 LEU B CA 1
ATOM 6794 C C . LEU B 1 232 ? 79.393 37.441 94.292 1.00 16.11 348 LEU B C 1
ATOM 6795 O O . LEU B 1 232 ? 80.251 37.059 93.510 1.00 20.42 348 LEU B O 1
ATOM 6800 N N . ALA B 1 233 ? 79.643 38.329 95.250 1.00 20.55 349 ALA B N 1
ATOM 6801 C CA . ALA B 1 233 ? 80.970 38.931 95.410 1.00 23.27 349 ALA B CA 1
ATOM 6802 C C . ALA B 1 233 ? 82.012 37.893 95.840 1.00 25.87 349 ALA B C 1
ATOM 6803 O O . ALA B 1 233 ? 81.705 36.994 96.640 1.00 21.64 349 ALA B O 1
ATOM 6805 N N . GLU B 1 234 ? 83.223 38.021 95.296 1.00 26.06 350 GLU B N 1
ATOM 6806 C CA . GLU B 1 234 ? 84.334 37.107 95.585 1.00 24.71 350 GLU B CA 1
ATOM 6807 C C . GLU B 1 234 ? 83.891 35.652 95.538 1.00 24.46 350 GLU B C 1
ATOM 6808 O O . GLU B 1 234 ? 84.179 34.881 96.454 1.00 23.80 350 GLU B O 1
ATOM 6814 N N . PHE B 1 235 ? 83.180 35.281 94.480 1.00 23.07 351 PHE B N 1
ATOM 6815 C CA . PHE B 1 235 ? 82.456 34.013 94.488 1.00 24.84 351 PHE B CA 1
ATOM 6816 C C . PHE B 1 235 ? 83.340 32.798 94.755 1.00 26.87 351 PHE B C 1
ATOM 6817 O O . PHE B 1 235 ? 82.959 31.886 95.506 1.00 25.88 351 PHE B O 1
ATOM 6825 N N . ASP B 1 236 ? 84.525 32.786 94.150 1.00 24.19 352 ASP B N 1
ATOM 6826 C CA . ASP B 1 236 ? 85.442 31.669 94.350 1.00 22.08 352 ASP B CA 1
ATOM 6827 C C . ASP B 1 236 ? 86.686 32.062 95.160 1.00 27.91 352 ASP B C 1
ATOM 6828 O O . ASP B 1 236 ? 87.694 31.349 95.141 1.00 27.92 352 ASP B O 1
ATOM 6833 N N . GLY B 1 237 ? 86.601 33.176 95.883 1.00 25.06 353 GLY B N 1
ATOM 6834 C CA . GLY B 1 237 ? 87.744 33.689 96.618 1.00 25.51 353 GLY B CA 1
ATOM 6835 C C . GLY B 1 237 ? 88.520 34.737 95.830 1.00 28.49 353 GLY B C 1
ATOM 6836 O O . GLY B 1 237 ? 89.405 35.403 96.374 1.00 34.72 353 GLY B O 1
ATOM 6837 N N . THR B 1 238 ? 88.188 34.873 94.549 1.00 27.28 354 THR B N 1
ATOM 6838 C CA . THR B 1 238 ? 88.705 35.956 93.707 1.00 22.29 354 THR B CA 1
ATOM 6839 C C . THR B 1 238 ? 87.571 36.838 93.193 1.00 28.43 354 THR B C 1
ATOM 6840 O O . THR B 1 238 ? 86.395 36.501 93.356 1.00 25.69 354 THR B O 1
ATOM 6844 N N . ASN B 1 239 ? 87.933 37.962 92.577 1.00 26.10 355 ASN B N 1
ATOM 6845 C CA . ASN B 1 239 ? 86.979 38.800 91.855 1.00 28.33 355 ASN B CA 1
ATOM 6846 C C . ASN B 1 239 ? 86.495 38.119 90.583 1.00 28.54 355 ASN B C 1
ATOM 6847 O O . ASN B 1 239 ? 86.983 38.423 89.485 1.00 23.07 355 ASN B O 1
ATOM 6852 N N . LEU B 1 240 ? 85.534 37.207 90.731 1.00 25.32 356 LEU B N 1
ATOM 6853 C CA . LEU B 1 240 ? 85.033 36.424 89.607 1.00 25.99 356 LEU B CA 1
ATOM 6854 C C . LEU B 1 240 ? 84.042 37.197 88.756 1.00 21.22 356 LEU B C 1
ATOM 6855 O O . LEU B 1 240 ? 84.227 37.350 87.550 1.00 21.79 356 LEU B O 1
ATOM 6860 N N . TYR B 1 241 ? 82.942 37.616 89.380 1.00 19.84 357 TYR B N 1
ATOM 6861 C CA . TYR B 1 241 ? 81.881 38.301 88.652 1.00 21.07 357 TYR B CA 1
ATOM 6862 C C . TYR B 1 241 ? 82.112 39.809 88.649 1.00 21.03 357 TYR B C 1
ATOM 6863 O O . TYR B 1 241 ? 81.691 40.502 87.717 1.00 16.88 357 TYR B O 1
ATOM 6872 N N . GLU B 1 242 ? 82.803 40.307 89.677 1.00 18.15 358 GLU B N 1
ATOM 6873 C CA . GLU B 1 242 ? 83.024 41.748 89.822 1.00 17.18 358 GLU B CA 1
ATOM 6874 C C . GLU B 1 242 ? 84.396 42.217 89.343 1.00 22.25 358 GLU B C 1
ATOM 6875 O O . GLU B 1 242 ? 85.323 41.424 89.170 1.00 23.78 358 GLU B O 1
ATOM 6881 N N . HIS B 1 243 ? 84.510 43.521 89.128 1.00 19.21 359 HIS B N 1
ATOM 6882 C CA . HIS B 1 243 ? 85.780 44.114 88.719 1.00 22.70 359 HIS B CA 1
ATOM 6883 C C . HIS B 1 243 ? 86.203 45.177 89.707 1.00 25.99 359 HIS B C 1
ATOM 6884 O O . HIS B 1 243 ? 85.400 46.018 90.089 1.00 19.88 359 HIS B O 1
ATOM 6891 N N . SER B 1 244 ? 87.467 45.152 90.128 1.00 23.79 360 SER B N 1
ATOM 6892 C CA . SER B 1 244 ? 88.020 46.296 90.843 1.00 24.20 360 SER B CA 1
ATOM 6893 C C . SER B 1 244 ? 89.362 46.659 90.223 1.00 27.58 360 SER B C 1
ATOM 6894 O O . SER B 1 244 ? 90.135 45.771 89.885 1.00 23.01 360 SER B O 1
ATOM 6897 N N . ASP B 1 245 ? 89.620 47.955 90.060 1.00 25.28 361 ASP B N 1
ATOM 6898 C CA . ASP B 1 245 ? 90.906 48.435 89.549 1.00 26.43 361 ASP B CA 1
ATOM 6899 C C . ASP B 1 245 ? 92.050 48.109 90.506 1.00 24.30 361 ASP B C 1
ATOM 6900 O O . ASP B 1 245 ? 91.846 48.010 91.711 1.00 27.25 361 ASP B O 1
ATOM 6905 N N . PRO B 1 246 ? 93.271 47.935 89.962 1.00 22.04 362 PRO B N 1
ATOM 6906 C CA . PRO B 1 246 ? 94.447 47.799 90.834 1.00 27.56 362 PRO B CA 1
ATOM 6907 C C . PRO B 1 246 ? 94.641 49.053 91.686 1.00 26.59 362 PRO B C 1
ATOM 6908 O O . PRO B 1 246 ? 94.393 50.164 91.214 1.00 31.26 362 PRO B O 1
ATOM 6912 N N . ARG B 1 247 ? 95.091 48.862 92.922 1.00 30.76 363 ARG B N 1
ATOM 6913 C CA . ARG B 1 247 ? 95.020 49.895 93.945 1.00 32.19 363 ARG B CA 1
ATOM 6914 C C . ARG B 1 247 ? 96.380 50.194 94.549 1.00 35.46 363 ARG B C 1
ATOM 6915 O O . ARG B 1 247 ? 96.858 49.443 95.394 1.00 33.84 363 ARG B O 1
ATOM 6923 N N . THR B 1 256 ? 82.486 50.147 95.840 1.00 41.46 372 THR B N 1
ATOM 6924 C CA . THR B 1 256 ? 81.251 49.861 95.115 1.00 38.71 372 THR B CA 1
ATOM 6925 C C . THR B 1 256 ? 81.440 48.664 94.189 1.00 34.07 372 THR B C 1
ATOM 6926 O O . THR B 1 256 ? 82.319 48.673 93.334 1.00 35.56 372 THR B O 1
ATOM 6930 N N . LEU B 1 257 ? 80.609 47.638 94.348 1.00 28.83 373 LEU B N 1
ATOM 6931 C CA . LEU B 1 257 ? 80.716 46.453 93.505 1.00 22.89 373 LEU B CA 1
ATOM 6932 C C . LEU B 1 257 ? 80.143 46.734 92.126 1.00 27.57 373 LEU B C 1
ATOM 6933 O O . LEU B 1 257 ? 79.015 47.205 92.023 1.00 21.93 373 LEU B O 1
ATOM 6938 N N . ILE B 1 258 ? 80.904 46.441 91.067 1.00 21.48 374 ILE B N 1
ATOM 6939 C CA . ILE B 1 258 ? 80.331 46.435 89.711 1.00 19.58 374 ILE B CA 1
ATOM 6940 C C . ILE B 1 258 ? 80.721 45.177 88.953 1.00 21.73 374 ILE B C 1
ATOM 6941 O O . ILE B 1 258 ? 81.739 44.551 89.253 1.00 19.06 374 ILE B O 1
ATOM 6946 N N . TYR B 1 259 ? 79.892 44.786 87.994 1.00 17.78 375 TYR B N 1
ATOM 6947 C CA . TYR B 1 259 ? 80.203 43.635 87.173 1.00 17.88 375 TYR B CA 1
ATOM 6948 C C . TYR B 1 259 ? 81.441 43.870 86.332 1.00 18.94 375 TYR B C 1
ATOM 6949 O O . TYR B 1 259 ? 81.674 44.981 85.812 1.00 16.96 375 TYR B O 1
ATOM 6958 N N . ASN B 1 260 ? 82.214 42.812 86.155 1.00 17.02 376 ASN B N 1
ATOM 6959 C CA . ASN B 1 260 ? 83.267 42.823 85.151 1.00 19.18 376 ASN B CA 1
ATOM 6960 C C . ASN B 1 260 ? 82.639 42.452 83.801 1.00 16.07 376 ASN B C 1
ATOM 6961 O O . ASN B 1 260 ? 82.711 41.307 83.357 1.00 16.76 376 ASN B O 1
ATOM 6966 N N . TYR B 1 261 ? 82.025 43.439 83.147 1.00 19.14 377 TYR B N 1
ATOM 6967 C CA . TYR B 1 261 ? 81.180 43.186 81.970 1.00 16.92 377 TYR B CA 1
ATOM 6968 C C . TYR B 1 261 ? 81.959 42.644 80.799 1.00 20.29 377 TYR B C 1
ATOM 6969 O O . TYR B 1 261 ? 81.406 41.946 79.924 1.00 19.80 377 TYR B O 1
ATOM 6978 N N . GLY B 1 262 ? 83.249 42.977 80.781 1.00 20.40 378 GLY B N 1
ATOM 6979 C CA . GLY B 1 262 ? 84.124 42.621 79.685 1.00 22.16 378 GLY B CA 1
ATOM 6980 C C . GLY B 1 262 ? 84.531 41.174 79.768 1.00 24.86 378 GLY B C 1
ATOM 6981 O O . GLY B 1 262 ? 85.018 40.606 78.796 1.00 23.27 378 GLY B O 1
ATOM 6982 N N . ARG B 1 263 ? 84.307 40.560 80.924 1.00 18.55 379 ARG B N 1
ATOM 6983 C CA . ARG B 1 263 ? 84.700 39.167 81.111 1.00 20.92 379 ARG B CA 1
ATOM 6984 C C . ARG B 1 263 ? 83.688 38.202 80.491 1.00 24.33 379 ARG B C 1
ATOM 6985 O O . ARG B 1 263 ? 82.500 38.271 80.788 1.00 20.84 379 ARG B O 1
ATOM 6993 N N . ARG B 1 264 ? 84.173 37.297 79.643 1.00 25.84 380 ARG B N 1
ATOM 6994 C CA . ARG B 1 264 ? 83.316 36.433 78.824 1.00 22.92 380 ARG B CA 1
ATOM 6995 C C . ARG B 1 264 ? 82.234 35.665 79.593 1.00 30.42 380 ARG B C 1
ATOM 6996 O O . ARG B 1 264 ? 81.076 35.625 79.167 1.00 26.79 380 ARG B O 1
ATOM 7004 N N . GLU B 1 265 ? 82.602 35.051 80.712 1.00 22.33 381 GLU B N 1
ATOM 7005 C CA . GLU B 1 265 ? 81.637 34.271 81.492 1.00 26.86 381 GLU B CA 1
ATOM 7006 C C . GLU B 1 265 ? 80.592 35.148 82.182 1.00 22.30 381 GLU B C 1
ATOM 7007 O O . GLU B 1 265 ? 79.441 34.720 82.393 1.00 21.75 381 GLU B O 1
ATOM 7013 N N . VAL B 1 266 ? 80.998 36.361 82.554 1.00 18.90 382 VAL B N 1
ATOM 7014 C CA . VAL B 1 266 ? 80.105 37.318 83.195 1.00 24.03 382 VAL B CA 1
ATOM 7015 C C . VAL B 1 266 ? 79.122 37.879 82.167 1.00 22.22 382 VAL B C 1
ATOM 7016 O O . VAL B 1 266 ? 77.918 37.935 82.417 1.00 20.58 382 VAL B O 1
ATOM 7020 N N . SER B 1 267 ? 79.635 38.289 81.011 1.00 20.26 383 SER B N 1
ATOM 7021 C CA . SER B 1 267 ? 78.766 38.710 79.903 1.00 24.59 383 SER B CA 1
ATOM 7022 C C . SER B 1 267 ? 77.771 37.600 79.511 1.00 23.89 383 SER B C 1
ATOM 7023 O O . SER B 1 267 ? 76.571 37.854 79.308 1.00 21.45 383 SER B O 1
ATOM 7026 N N . ASN B 1 268 ? 78.261 36.362 79.436 1.00 21.70 384 ASN B N 1
ATOM 7027 C CA . ASN B 1 268 ? 77.391 35.218 79.154 1.00 21.41 384 ASN B CA 1
ATOM 7028 C C . ASN B 1 268 ? 76.304 35.036 80.219 1.00 19.04 384 ASN B C 1
ATOM 7029 O O . ASN B 1 268 ? 75.169 34.703 79.888 1.00 19.65 384 ASN B O 1
ATOM 7034 N N . PHE B 1 269 ? 76.686 35.207 81.489 1.00 20.04 385 PHE B N 1
ATOM 7035 C CA . PHE B 1 269 ? 75.783 35.134 82.645 1.00 24.10 385 PHE B CA 1
ATOM 7036 C C . PHE B 1 269 ? 74.639 36.155 82.529 1.00 21.97 385 PHE B C 1
ATOM 7037 O O . PHE B 1 269 ? 73.473 35.843 82.765 1.00 18.19 385 PHE B O 1
ATOM 7045 N N . LEU B 1 270 ? 74.983 37.376 82.143 1.00 19.28 386 LEU B N 1
ATOM 7046 C CA . LEU B 1 270 ? 73.999 38.444 82.043 1.00 19.61 386 LEU B CA 1
ATOM 7047 C C . LEU B 1 270 ? 73.189 38.370 80.759 1.00 16.68 386 LEU B C 1
ATOM 7048 O O . LEU B 1 270 ? 71.952 38.457 80.808 1.00 17.19 386 LEU B O 1
ATOM 7053 N N . VAL B 1 271 ? 73.861 38.246 79.614 1.00 19.71 387 VAL B N 1
ATOM 7054 C CA . VAL B 1 271 ? 73.159 38.091 78.338 1.00 19.68 387 VAL B CA 1
ATOM 7055 C C . VAL B 1 271 ? 72.268 36.853 78.380 1.00 23.84 387 VAL B C 1
ATOM 7056 O O . VAL B 1 271 ? 71.085 36.886 77.987 1.00 21.59 387 VAL B O 1
ATOM 7060 N N . GLY B 1 272 ? 72.833 35.763 78.878 1.00 17.15 388 GLY B N 1
ATOM 7061 C CA . GLY B 1 272 ? 72.030 34.576 79.114 1.00 22.54 388 GLY B CA 1
ATOM 7062 C C . GLY B 1 272 ? 70.790 34.850 79.951 1.00 16.63 388 GLY B C 1
ATOM 7063 O O . GLY B 1 272 ? 69.720 34.286 79.695 1.00 21.85 388 GLY B O 1
ATOM 7064 N N . ASN B 1 273 ? 70.910 35.731 80.932 1.00 13.65 389 ASN B N 1
ATOM 7065 C CA . ASN B 1 273 ? 69.777 36.030 81.816 1.00 18.39 389 ASN B CA 1
ATOM 7066 C C . ASN B 1 273 ? 68.627 36.722 81.074 1.00 21.34 389 ASN B C 1
ATOM 7067 O O . ASN B 1 273 ? 67.450 36.466 81.361 1.00 15.03 389 ASN B O 1
ATOM 7072 N N . ALA B 1 274 ? 68.963 37.597 80.124 1.00 17.48 390 ALA B N 1
ATOM 7073 C CA . ALA B 1 274 ? 67.937 38.209 79.281 1.00 18.07 390 ALA B CA 1
ATOM 7074 C C . ALA B 1 274 ? 67.239 37.181 78.406 1.00 17.78 390 ALA B C 1
ATOM 7075 O O . ALA B 1 274 ? 66.006 37.198 78.281 1.00 17.23 390 ALA B O 1
ATOM 7077 N N . LEU B 1 275 ? 68.018 36.302 77.785 1.00 12.25 391 LEU B N 1
ATOM 7078 C CA . LEU B 1 275 ? 67.474 35.245 76.937 1.00 18.84 391 LEU B CA 1
ATOM 7079 C C . LEU B 1 275 ? 66.539 34.340 77.737 1.00 20.20 391 LEU B C 1
ATOM 7080 O O . LEU B 1 275 ? 65.502 33.874 77.246 1.00 21.88 391 LEU B O 1
ATOM 7085 N N . TYR B 1 276 ? 66.925 34.103 78.983 1.00 18.66 392 TYR B N 1
ATOM 7086 C CA . TYR B 1 276 ? 66.207 33.191 79.844 1.00 19.00 392 TYR B CA 1
ATOM 7087 C C . TYR B 1 276 ? 64.795 33.706 80.127 1.00 18.96 392 TYR B C 1
ATOM 7088 O O . TYR B 1 276 ? 63.820 32.976 79.947 1.00 18.60 392 TYR B O 1
ATOM 7097 N N . TRP B 1 277 ? 64.684 34.957 80.560 1.00 16.94 393 TRP B N 1
ATOM 7098 C CA . TRP B 1 277 ? 63.358 35.539 80.821 1.00 19.31 393 TRP B CA 1
ATOM 7099 C C . TRP B 1 277 ? 62.459 35.528 79.582 1.00 18.82 393 TRP B C 1
ATOM 7100 O O . TRP B 1 277 ? 61.267 35.224 79.671 1.00 20.52 393 TRP B O 1
ATOM 7111 N N . ILE B 1 278 ? 63.028 35.863 78.430 1.00 17.36 394 ILE B N 1
ATOM 7112 C CA . ILE B 1 278 ? 62.257 35.914 77.200 1.00 17.17 394 ILE B CA 1
ATOM 7113 C C . ILE B 1 278 ? 61.848 34.532 76.702 1.00 23.71 394 ILE B C 1
ATOM 7114 O O . ILE B 1 278 ? 60.676 34.314 76.388 1.00 19.17 394 ILE B O 1
ATOM 7119 N N . GLU B 1 279 ? 62.800 33.600 76.631 1.00 16.23 395 GLU B N 1
ATOM 7120 C CA . GLU B 1 279 ? 62.537 32.295 76.046 1.00 18.11 395 GLU B CA 1
ATOM 7121 C C . GLU B 1 279 ? 61.834 31.342 77.004 1.00 21.53 395 GLU B C 1
ATOM 7122 O O . GLU B 1 279 ? 61.010 30.541 76.570 1.00 23.54 395 GLU B O 1
ATOM 7128 N N . ARG B 1 280 ? 62.147 31.438 78.295 1.00 16.75 396 ARG B N 1
ATOM 7129 C CA . ARG B 1 280 ? 61.619 30.486 79.286 1.00 18.81 396 ARG B CA 1
ATOM 7130 C C . ARG B 1 280 ? 60.400 31.012 80.032 1.00 20.04 396 ARG B C 1
ATOM 7131 O O . ARG B 1 280 ? 59.644 30.239 80.621 1.00 21.02 396 ARG B O 1
ATOM 7139 N N . PHE B 1 281 ? 60.208 32.327 80.026 1.00 20.70 397 PHE B N 1
ATOM 7140 C CA . PHE B 1 281 ? 59.023 32.888 80.656 1.00 21.78 397 PHE B CA 1
ATOM 7141 C C . PHE B 1 281 ? 58.108 33.652 79.702 1.00 19.17 397 PHE B C 1
ATOM 7142 O O . PHE B 1 281 ? 56.986 33.995 80.061 1.00 19.41 397 PHE B O 1
ATOM 7150 N N . GLY B 1 282 ? 58.572 33.901 78.487 1.00 16.75 398 GLY B N 1
ATOM 7151 C CA . GLY B 1 282 ? 57.750 34.613 77.524 1.00 21.71 398 GLY B CA 1
ATOM 7152 C C . GLY B 1 282 ? 57.664 36.099 77.798 1.00 17.36 398 GLY B C 1
ATOM 7153 O O . GLY B 1 282 ? 56.738 36.763 77.334 1.00 20.91 398 GLY B O 1
ATOM 7154 N N . ILE B 1 283 ? 58.627 36.628 78.551 1.00 17.52 399 ILE B N 1
ATOM 7155 C CA . ILE B 1 283 ? 58.719 38.072 78.749 1.00 18.62 399 ILE B CA 1
ATOM 7156 C C . ILE B 1 283 ? 58.908 38.759 77.382 1.00 18.05 399 ILE B C 1
ATOM 7157 O O . ILE B 1 283 ? 59.681 38.292 76.541 1.00 14.29 399 ILE B O 1
ATOM 7162 N N . ASP B 1 284 ? 58.173 39.840 77.153 1.00 16.30 400 ASP B N 1
ATOM 7163 C CA . ASP B 1 284 ? 58.103 40.463 75.828 1.00 17.18 400 ASP B CA 1
ATOM 7164 C C . ASP B 1 284 ? 59.084 41.603 75.653 1.00 16.04 400 ASP B C 1
ATOM 7165 O O . ASP B 1 284 ? 59.419 41.965 74.517 1.00 15.01 400 ASP B O 1
ATOM 7170 N N . ALA B 1 285 ? 59.514 42.181 76.773 1.00 16.02 401 ALA B N 1
ATOM 7171 C CA . ALA B 1 285 ? 60.486 43.276 76.773 1.00 19.03 401 ALA B CA 1
ATOM 7172 C C . ALA B 1 285 ? 61.222 43.399 78.094 1.00 17.24 401 ALA B C 1
ATOM 7173 O O . ALA B 1 285 ? 60.731 42.979 79.146 1.00 14.55 401 ALA B O 1
ATOM 7175 N N . LEU B 1 286 ? 62.388 44.027 78.029 1.00 14.05 402 LEU B N 1
ATOM 7176 C CA . LEU B 1 286 ? 63.203 44.269 79.196 1.00 15.98 402 LEU B CA 1
ATOM 7177 C C . LEU B 1 286 ? 63.545 45.743 79.303 1.00 16.62 402 LEU B C 1
ATOM 7178 O O . LEU B 1 286 ? 63.855 46.388 78.307 1.00 17.46 402 LEU B O 1
ATOM 7183 N N . ARG B 1 287 ? 63.441 46.293 80.510 1.00 13.30 403 ARG B N 1
ATOM 7184 C CA . ARG B 1 287 ? 63.818 47.678 80.728 1.00 12.42 403 ARG B CA 1
ATOM 7185 C C . ARG B 1 287 ? 65.033 47.720 81.639 1.00 18.30 403 ARG B C 1
ATOM 7186 O O . ARG B 1 287 ? 65.061 47.101 82.725 1.00 16.97 403 ARG B O 1
ATOM 7194 N N . VAL B 1 288 ? 66.042 48.442 81.181 1.00 16.65 404 VAL B N 1
ATOM 7195 C CA . VAL B 1 288 ? 67.252 48.630 81.969 1.00 15.51 404 VAL B CA 1
ATOM 7196 C C . VAL B 1 288 ? 67.300 50.025 82.593 1.00 15.61 404 VAL B C 1
ATOM 7197 O O . VAL B 1 288 ? 67.288 51.039 81.891 1.00 15.94 404 VAL B O 1
ATOM 7201 N N . ASP B 1 289 ? 67.388 50.068 83.917 1.00 17.50 405 ASP B N 1
ATOM 7202 C CA . ASP B 1 289 ? 67.435 51.339 84.636 1.00 16.30 405 ASP B CA 1
ATOM 7203 C C . ASP B 1 289 ? 68.883 51.725 84.891 1.00 16.24 405 ASP B C 1
ATOM 7204 O O . ASP B 1 289 ? 69.752 50.861 84.839 1.00 16.71 405 ASP B O 1
ATOM 7209 N N . ALA B 1 290 ? 69.113 53.003 85.202 1.00 17.08 406 ALA B N 1
ATOM 7210 C CA . ALA B 1 290 ? 70.414 53.486 85.691 1.00 23.10 406 ALA B CA 1
ATOM 7211 C C . ALA B 1 290 ? 71.532 53.166 84.716 1.00 20.28 406 ALA B C 1
ATOM 7212 O O . ALA B 1 290 ? 72.621 52.724 85.111 1.00 21.49 406 ALA B O 1
ATOM 7214 N N . VAL B 1 291 ? 71.265 53.396 83.433 1.00 19.31 407 VAL B N 1
ATOM 7215 C CA . VAL B 1 291 ? 72.253 53.129 82.397 1.00 22.07 407 VAL B CA 1
ATOM 7216 C C . VAL B 1 291 ? 73.489 54.027 82.553 1.00 18.98 407 VAL B C 1
ATOM 7217 O O . VAL B 1 291 ? 74.617 53.604 82.269 1.00 22.67 407 VAL B O 1
ATOM 7221 N N . ALA B 1 292 ? 73.282 55.255 83.026 1.00 18.03 408 ALA B N 1
ATOM 7222 C CA . ALA B 1 292 ? 74.394 56.173 83.257 1.00 20.23 408 ALA B CA 1
ATOM 7223 C C . ALA B 1 292 ? 75.419 55.590 84.229 1.00 27.70 408 ALA B C 1
ATOM 7224 O O . ALA B 1 292 ? 76.630 55.744 84.044 1.00 23.57 408 ALA B O 1
ATOM 7226 N N . SER B 1 293 ? 74.929 54.902 85.254 1.00 23.08 409 SER B N 1
ATOM 7227 C CA . SER B 1 293 ? 75.804 54.306 86.254 1.00 26.18 409 SER B CA 1
ATOM 7228 C C . SER B 1 293 ? 76.596 53.136 85.677 1.00 23.99 409 SER B C 1
ATOM 7229 O O . SER B 1 293 ? 77.645 52.771 86.203 1.00 26.73 409 SER B O 1
ATOM 7232 N N . MET B 1 294 ? 76.112 52.553 84.583 1.00 21.32 410 MET B N 1
ATOM 7233 C CA . MET B 1 294 ? 76.834 51.460 83.948 1.00 22.66 410 MET B CA 1
ATOM 7234 C C . MET B 1 294 ? 77.903 51.996 83.009 1.00 26.91 410 MET B C 1
ATOM 7235 O O . MET B 1 294 ? 79.046 51.552 83.029 1.00 22.43 410 MET B O 1
ATOM 7240 N N . ILE B 1 295 ? 77.535 52.961 82.180 1.00 19.33 411 ILE B N 1
ATOM 7241 C CA . ILE B 1 295 ? 78.445 53.375 81.117 1.00 23.28 411 ILE B CA 1
ATOM 7242 C C . ILE B 1 295 ? 79.544 54.365 81.558 1.00 23.86 411 ILE B C 1
ATOM 7243 O O . ILE B 1 295 ? 80.524 54.591 80.827 1.00 28.32 411 ILE B O 1
ATOM 7248 N N . TYR B 1 296 ? 79.402 54.928 82.749 1.00 23.49 412 TYR B N 1
ATOM 7249 C CA . TYR B 1 296 ? 80.412 55.854 83.279 1.00 32.33 412 TYR B CA 1
ATOM 7250 C C . TYR B 1 296 ? 81.181 55.302 84.481 1.00 34.55 412 TYR B C 1
ATOM 7251 O O . TYR B 1 296 ? 80.578 54.998 85.510 1.00 41.82 412 TYR B O 1
ATOM 7260 N N . ARG B 1 297 ? 82.502 55.147 84.341 1.00 36.04 413 ARG B N 1
ATOM 7261 C CA . ARG B 1 297 ? 83.340 54.824 85.503 1.00 43.99 413 ARG B CA 1
ATOM 7262 C C . ARG B 1 297 ? 83.069 55.962 86.467 1.00 49.11 413 ARG B C 1
ATOM 7263 O O . ARG B 1 297 ? 82.712 55.742 87.629 1.00 57.11 413 ARG B O 1
ATOM 7271 N N . ASP B 1 298 ? 83.245 57.172 85.938 1.00 45.03 414 ASP B N 1
ATOM 7272 C CA . ASP B 1 298 ? 82.605 58.425 86.366 1.00 54.53 414 ASP B CA 1
ATOM 7273 C C . ASP B 1 298 ? 83.331 59.602 85.718 1.00 55.23 414 ASP B C 1
ATOM 7274 O O . ASP B 1 298 ? 83.098 60.757 86.056 1.00 62.90 414 ASP B O 1
ATOM 7279 N N . ILE B 1 307 ? 90.050 56.042 87.230 1.00 46.65 423 ILE B N 1
ATOM 7280 C CA . ILE B 1 307 ? 90.970 55.661 86.157 1.00 47.24 423 ILE B CA 1
ATOM 7281 C C . ILE B 1 307 ? 90.304 55.705 84.778 1.00 46.19 423 ILE B C 1
ATOM 7282 O O . ILE B 1 307 ? 89.364 54.945 84.509 1.00 42.91 423 ILE B O 1
ATOM 7284 N N . PRO B 1 308 ? 90.783 56.606 83.901 1.00 41.19 424 PRO B N 1
ATOM 7285 C CA . PRO B 1 308 ? 90.239 56.661 82.541 1.00 46.02 424 PRO B CA 1
ATOM 7286 C C . PRO B 1 308 ? 90.509 55.372 81.774 1.00 45.69 424 PRO B C 1
ATOM 7287 O O . PRO B 1 308 ? 91.367 54.576 82.167 1.00 43.06 424 PRO B O 1
ATOM 7291 N N . ASN B 1 309 ? 89.773 55.164 80.692 1.00 38.43 425 ASN B N 1
ATOM 7292 C CA . ASN B 1 309 ? 89.962 53.971 79.881 1.00 36.02 425 ASN B CA 1
ATOM 7293 C C . ASN B 1 309 ? 91.252 54.046 79.061 1.00 41.94 425 ASN B C 1
ATOM 7294 O O . ASN B 1 309 ? 92.050 54.977 79.222 1.00 41.64 425 ASN B O 1
ATOM 7299 N N . GLU B 1 310 ? 91.445 53.072 78.178 1.00 38.42 426 GLU B N 1
ATOM 7300 C CA . GLU B 1 310 ? 92.681 52.965 77.399 1.00 38.88 426 GLU B CA 1
ATOM 7301 C C . GLU B 1 310 ? 92.899 54.182 76.486 1.00 47.06 426 GLU B C 1
ATOM 7302 O O . GLU B 1 310 ? 94.037 54.465 76.073 1.00 33.76 426 GLU B O 1
ATOM 7308 N N . PHE B 1 311 ? 91.808 54.890 76.177 1.00 39.13 427 PHE B N 1
ATOM 7309 C CA . PHE B 1 311 ? 91.857 56.078 75.321 1.00 47.39 427 PHE B CA 1
ATOM 7310 C C . PHE B 1 311 ? 91.836 57.384 76.123 1.00 46.51 427 PHE B C 1
ATOM 7311 O O . PHE B 1 311 ? 91.845 58.477 75.545 1.00 48.25 427 PHE B O 1
ATOM 7319 N N . GLY B 1 312 ? 91.801 57.267 77.450 1.00 48.34 428 GLY B N 1
ATOM 7320 C CA . GLY B 1 312 ? 91.828 58.428 78.323 1.00 41.94 428 GLY B CA 1
ATOM 7321 C C . GLY B 1 312 ? 90.467 59.064 78.554 1.00 53.46 428 GLY B C 1
ATOM 7322 O O . GLY B 1 312 ? 90.380 60.241 78.915 1.00 49.95 428 GLY B O 1
ATOM 7323 N N . GLY B 1 313 ? 89.402 58.289 78.354 1.00 50.81 429 GLY B N 1
ATOM 7324 C CA . GLY B 1 313 ? 88.046 58.779 78.557 1.00 48.80 429 GLY B CA 1
ATOM 7325 C C . GLY B 1 313 ? 87.436 58.345 79.881 1.00 45.97 429 GLY B C 1
ATOM 7326 O O . GLY B 1 313 ? 88.033 57.568 80.625 1.00 40.55 429 GLY B O 1
ATOM 7327 N N . ARG B 1 314 ? 86.236 58.844 80.172 1.00 43.64 430 ARG B N 1
ATOM 7328 C CA . ARG B 1 314 ? 85.553 58.565 81.446 1.00 47.23 430 ARG B CA 1
ATOM 7329 C C . ARG B 1 314 ? 84.625 57.346 81.391 1.00 32.17 430 ARG B C 1
ATOM 7330 O O . ARG B 1 314 ? 84.107 56.889 82.414 1.00 35.77 430 ARG B O 1
ATOM 7338 N N . GLU B 1 315 ? 84.430 56.816 80.197 1.00 29.13 431 GLU B N 1
ATOM 7339 C CA . GLU B 1 315 ? 83.432 55.785 79.981 1.00 29.24 431 GLU B CA 1
ATOM 7340 C C . GLU B 1 315 ? 83.933 54.382 80.293 1.00 35.87 431 GLU B C 1
ATOM 7341 O O . GLU B 1 315 ? 85.113 54.061 80.100 1.00 31.11 431 GLU B O 1
ATOM 7347 N N . ASN B 1 316 ? 83.022 53.548 80.787 1.00 20.34 432 ASN B N 1
ATOM 7348 C CA . ASN B 1 316 ? 83.291 52.128 80.913 1.00 23.63 432 ASN B CA 1
ATOM 7349 C C . ASN B 1 316 ? 83.034 51.506 79.546 1.00 27.79 432 ASN B C 1
ATOM 7350 O O . ASN B 1 316 ? 81.894 51.197 79.169 1.00 22.26 432 ASN B O 1
ATOM 7355 N N . LEU B 1 317 ? 84.109 51.363 78.784 1.00 20.96 433 LEU B N 1
ATOM 7356 C CA . LEU B 1 317 ? 84.023 50.857 77.429 1.00 22.03 433 LEU B CA 1
ATOM 7357 C C . LEU B 1 317 ? 83.414 49.458 77.409 1.00 23.41 433 LEU B C 1
ATOM 7358 O O . LEU B 1 317 ? 82.713 49.091 76.471 1.00 20.95 433 LEU B O 1
ATOM 7363 N N . GLU B 1 318 ? 83.688 48.681 78.456 1.00 23.34 434 GLU B N 1
ATOM 7364 C CA . GLU B 1 318 ? 83.233 47.298 78.506 1.00 19.82 434 GLU B CA 1
ATOM 7365 C C . GLU B 1 318 ? 81.734 47.229 78.807 1.00 19.23 434 GLU B C 1
ATOM 7366 O O . GLU B 1 318 ? 81.027 46.383 78.257 1.00 19.44 434 GLU B O 1
ATOM 7372 N N . ALA B 1 319 ? 81.253 48.131 79.655 1.00 16.90 435 ALA B N 1
ATOM 7373 C CA . ALA B 1 319 ? 79.813 48.195 79.933 1.00 18.71 435 ALA B CA 1
ATOM 7374 C C . ALA B 1 319 ? 79.036 48.633 78.679 1.00 19.89 435 ALA B C 1
ATOM 7375 O O . ALA B 1 319 ? 78.009 48.055 78.343 1.00 22.63 435 ALA B O 1
ATOM 7377 N N . ILE B 1 320 ? 79.555 49.634 77.971 1.00 18.30 436 ILE B N 1
ATOM 7378 C CA . ILE B 1 320 ? 78.948 50.092 76.723 1.00 20.06 436 ILE B CA 1
ATOM 7379 C C . ILE B 1 320 ? 78.880 48.981 75.701 1.00 24.36 436 ILE B C 1
ATOM 7380 O O . ILE B 1 320 ? 77.838 48.757 75.083 1.00 20.11 436 ILE B O 1
ATOM 7385 N N . GLU B 1 321 ? 79.983 48.262 75.519 1.00 17.49 437 GLU B N 1
ATOM 7386 C CA . GLU B 1 321 ? 79.965 47.172 74.558 1.00 22.23 437 GLU B CA 1
ATOM 7387 C C . GLU B 1 321 ? 79.019 46.056 75.003 1.00 21.41 437 GLU B C 1
ATOM 7388 O O . GLU B 1 321 ? 78.381 45.417 74.163 1.00 20.07 437 GLU B O 1
ATOM 7394 N N . PHE B 1 322 ? 78.910 45.839 76.313 1.00 19.48 438 PHE B N 1
ATOM 7395 C CA . PHE B 1 322 ? 77.977 44.841 76.823 1.00 21.97 438 PHE B CA 1
ATOM 7396 C C . PHE B 1 322 ? 76.532 45.209 76.458 1.00 20.46 438 PHE B C 1
ATOM 7397 O O . PHE B 1 322 ? 75.771 44.368 75.967 1.00 20.60 438 PHE B O 1
ATOM 7405 N N . LEU B 1 323 ? 76.162 46.464 76.685 1.00 17.74 439 LEU B N 1
ATOM 7406 C CA . LEU B 1 323 ? 74.821 46.920 76.292 1.00 18.49 439 LEU B CA 1
ATOM 7407 C C . LEU B 1 323 ? 74.620 46.769 74.803 1.00 18.13 439 LEU B C 1
ATOM 7408 O O . LEU B 1 323 ? 73.598 46.248 74.361 1.00 17.79 439 LEU B O 1
ATOM 7413 N N . ARG B 1 324 ? 75.608 47.185 74.016 1.00 15.35 440 ARG B N 1
ATOM 7414 C CA . ARG B 1 324 ? 75.507 47.073 72.564 1.00 14.97 440 ARG B CA 1
ATOM 7415 C C . ARG B 1 324 ? 75.380 45.645 72.089 1.00 21.24 440 ARG B C 1
ATOM 7416 O O . ARG B 1 324 ? 74.569 45.341 71.214 1.00 19.09 440 ARG B O 1
ATOM 7424 N N . ASN B 1 325 ? 76.196 44.767 72.659 1.00 20.34 441 ASN B N 1
ATOM 7425 C CA . ASN B 1 325 ? 76.199 43.368 72.248 1.00 24.32 441 ASN B CA 1
ATOM 7426 C C . ASN B 1 325 ? 74.902 42.673 72.658 1.00 20.36 441 ASN B C 1
ATOM 7427 O O . ASN B 1 325 ? 74.344 41.879 71.898 1.00 25.82 441 ASN B O 1
ATOM 7432 N N . THR B 1 326 ? 74.431 42.967 73.866 1.00 19.04 442 THR B N 1
ATOM 7433 C CA . THR B 1 326 ? 73.194 42.367 74.361 1.00 20.74 442 THR B CA 1
ATOM 7434 C C . THR B 1 326 ? 72.056 42.706 73.409 1.00 18.90 442 THR B C 1
ATOM 7435 O O . THR B 1 326 ? 71.291 41.834 72.978 1.00 18.54 442 THR B O 1
ATOM 7439 N N . ASN B 1 327 ? 71.968 43.983 73.054 1.00 16.22 443 ASN B N 1
ATOM 7440 C CA . ASN B 1 327 ? 70.899 44.446 72.172 1.00 17.60 443 ASN B CA 1
ATOM 7441 C C . ASN B 1 327 ? 70.963 43.814 70.790 1.00 18.58 443 ASN B C 1
ATOM 7442 O O . ASN B 1 327 ? 69.928 43.475 70.188 1.00 18.35 443 ASN B O 1
ATOM 7447 N N . ARG B 1 328 ? 72.181 43.619 70.290 1.00 19.61 444 ARG B N 1
ATOM 7448 C CA . ARG B 1 328 ? 72.365 42.966 68.997 1.00 18.35 444 ARG B CA 1
ATOM 7449 C C . ARG B 1 328 ? 71.997 41.504 69.091 1.00 17.13 444 ARG B C 1
ATOM 7450 O O . ARG B 1 328 ? 71.330 40.962 68.209 1.00 18.86 444 ARG B O 1
ATOM 7458 N N . ILE B 1 329 ? 72.433 40.862 70.169 1.00 18.67 445 ILE B N 1
ATOM 7459 C CA . ILE B 1 329 ? 72.139 39.445 70.373 1.00 17.82 445 ILE B CA 1
ATOM 7460 C C . ILE B 1 329 ? 70.628 39.195 70.511 1.00 19.10 445 ILE B C 1
ATOM 7461 O O . ILE B 1 329 ? 70.090 38.281 69.897 1.00 17.50 445 ILE B O 1
ATOM 7466 N N . LEU B 1 330 ? 69.941 40.015 71.297 1.00 19.68 446 LEU B N 1
ATOM 7467 C CA . LEU B 1 330 ? 68.479 39.909 71.396 1.00 19.64 446 LEU B CA 1
ATOM 7468 C C . LEU B 1 330 ? 67.798 40.116 70.047 1.00 19.49 446 LEU B C 1
ATOM 7469 O O . LEU B 1 330 ? 66.869 39.391 69.693 1.00 21.58 446 LEU B O 1
ATOM 7474 N N . GLY B 1 331 ? 68.250 41.112 69.297 1.00 18.35 447 GLY B N 1
ATOM 7475 C CA . GLY B 1 331 ? 67.719 41.343 67.965 1.00 21.71 447 GLY B CA 1
ATOM 7476 C C . GLY B 1 331 ? 67.828 40.119 67.072 1.00 25.71 447 GLY B C 1
ATOM 7477 O O . GLY B 1 331 ? 66.930 39.839 66.281 1.00 20.76 447 GLY B O 1
ATOM 7478 N N . GLU B 1 332 ? 68.918 39.373 67.211 1.00 18.04 448 GLU B N 1
ATOM 7479 C CA . GLU B 1 332 ? 69.151 38.192 66.368 1.00 24.71 448 GLU B CA 1
ATOM 7480 C C . GLU B 1 332 ? 68.461 36.902 66.854 1.00 20.69 448 GLU B C 1
ATOM 7481 O O . GLU B 1 332 ? 68.036 36.075 66.044 1.00 25.82 448 GLU B O 1
ATOM 7487 N N . GLN B 1 333 ? 68.398 36.714 68.170 1.00 18.95 449 GLN B N 1
ATOM 7488 C CA . GLN B 1 333 ? 67.918 35.455 68.759 1.00 19.49 449 GLN B CA 1
ATOM 7489 C C . GLN B 1 333 ? 66.434 35.472 69.089 1.00 21.88 449 GLN B C 1
ATOM 7490 O O . GLN B 1 333 ? 65.760 34.454 68.988 1.00 23.23 449 GLN B O 1
ATOM 7496 N N . VAL B 1 334 ? 65.942 36.607 69.564 1.00 20.52 450 VAL B N 1
ATOM 7497 C CA . VAL B 1 334 ? 64.529 36.697 69.957 1.00 22.27 450 VAL B CA 1
ATOM 7498 C C . VAL B 1 334 ? 63.851 37.878 69.283 1.00 22.69 450 VAL B C 1
ATOM 7499 O O . VAL B 1 334 ? 63.301 38.751 69.952 1.00 23.39 450 VAL B O 1
ATOM 7503 N N . SER B 1 335 ? 63.916 37.916 67.956 1.00 27.01 451 SER B N 1
ATOM 7504 C CA . SER B 1 335 ? 63.271 38.991 67.200 1.00 28.84 451 SER B CA 1
ATOM 7505 C C . SER B 1 335 ? 61.827 39.121 67.649 1.00 27.19 451 SER B C 1
ATOM 7506 O O . SER B 1 335 ? 61.105 38.131 67.757 1.00 30.01 451 SER B O 1
ATOM 7509 N N . GLY B 1 336 ? 61.410 40.340 67.945 1.00 24.24 452 GLY B N 1
ATOM 7510 C CA . GLY B 1 336 ? 60.071 40.542 68.455 1.00 29.06 452 GLY B CA 1
ATOM 7511 C C . GLY B 1 336 ? 60.092 41.092 69.868 1.00 23.89 452 GLY B C 1
ATOM 7512 O O . GLY B 1 336 ? 59.237 41.902 70.220 1.00 24.20 452 GLY B O 1
ATOM 7513 N N . ALA B 1 337 ? 61.053 40.641 70.682 1.00 24.12 453 ALA B N 1
ATOM 7514 C CA . ALA B 1 337 ? 61.256 41.218 72.010 1.00 19.22 453 ALA B CA 1
ATOM 7515 C C . ALA B 1 337 ? 61.982 42.544 71.810 1.00 22.72 453 ALA B C 1
ATOM 7516 O O . ALA B 1 337 ? 62.682 42.717 70.816 1.00 25.70 453 ALA B O 1
ATOM 7518 N N . VAL B 1 338 ? 61.799 43.499 72.715 1.00 17.19 454 VAL B N 1
ATOM 7519 C CA . VAL B 1 338 ? 62.526 44.761 72.601 1.00 17.02 454 VAL B CA 1
ATOM 7520 C C . VAL B 1 338 ? 63.088 45.178 73.951 1.00 15.72 454 VAL B C 1
ATOM 7521 O O . VAL B 1 338 ? 62.698 44.654 74.994 1.00 14.56 454 VAL B O 1
ATOM 7525 N N . THR B 1 339 ? 64.023 46.117 73.932 1.00 19.05 455 THR B N 1
ATOM 7526 C CA . THR B 1 339 ? 64.600 46.626 75.155 1.00 13.85 455 THR B CA 1
ATOM 7527 C C . THR B 1 339 ? 64.333 48.098 75.269 1.00 14.66 455 THR B C 1
ATOM 7528 O O . THR B 1 339 ? 64.222 48.813 74.264 1.00 15.40 455 THR B O 1
ATOM 7532 N N . MET B 1 340 ? 64.232 48.555 76.506 1.00 10.68 456 MET B N 1
ATOM 7533 C CA . MET B 1 340 ? 64.042 49.971 76.776 1.00 12.93 456 MET B CA 1
ATOM 7534 C C . MET B 1 340 ? 65.053 50.424 77.824 1.00 15.85 456 MET B C 1
ATOM 7535 O O . MET B 1 340 ? 65.497 49.621 78.639 1.00 20.68 456 MET B O 1
ATOM 7540 N N . ALA B 1 341 ? 65.428 51.703 77.808 1.00 13.07 457 ALA B N 1
ATOM 7541 C CA . ALA B 1 341 ? 66.412 52.190 78.764 1.00 14.55 457 ALA B CA 1
ATOM 7542 C C . ALA B 1 341 ? 66.028 53.510 79.413 1.00 13.65 457 ALA B C 1
ATOM 7543 O O . ALA B 1 341 ? 65.434 54.387 78.784 1.00 15.95 457 ALA B O 1
ATOM 7545 N N . GLU B 1 342 ? 66.426 53.666 80.669 1.00 13.37 458 GLU B N 1
ATOM 7546 C CA . GLU B 1 342 ? 66.471 54.973 81.294 1.00 10.42 458 GLU B CA 1
ATOM 7547 C C . GLU B 1 342 ? 67.956 55.370 81.462 1.00 19.15 458 GLU B C 1
ATOM 7548 O O . GLU B 1 342 ? 68.708 54.686 82.158 1.00 16.08 458 GLU B O 1
ATOM 7554 N N . GLU B 1 343 ? 68.353 56.462 80.813 1.00 15.25 459 GLU B N 1
ATOM 7555 C CA . GLU B 1 343 ? 69.724 56.984 80.897 1.00 20.34 459 GLU B CA 1
ATOM 7556 C C . GLU B 1 343 ? 69.593 58.483 81.166 1.00 20.81 459 GLU B C 1
ATOM 7557 O O . GLU B 1 343 ? 68.863 59.183 80.453 1.00 18.64 459 GLU B O 1
ATOM 7563 N N . SER B 1 344 ? 70.285 58.975 82.194 1.00 17.40 460 SER B N 1
ATOM 7564 C CA . SER B 1 344 ? 70.022 60.300 82.727 1.00 20.24 460 SER B CA 1
ATOM 7565 C C . SER B 1 344 ? 71.043 61.390 82.383 1.00 23.53 460 SER B C 1
ATOM 7566 O O . SER B 1 344 ? 70.990 62.481 82.953 1.00 24.08 460 SER B O 1
ATOM 7569 N N . THR B 1 345 ? 71.966 61.115 81.471 1.00 24.50 461 THR B N 1
ATOM 7570 C CA . THR B 1 345 ? 73.005 62.100 81.160 1.00 24.17 461 THR B CA 1
ATOM 7571 C C . THR B 1 345 ? 72.977 62.548 79.706 1.00 26.34 461 THR B C 1
ATOM 7572 O O . THR B 1 345 ? 73.947 63.126 79.223 1.00 30.24 461 THR B O 1
ATOM 7576 N N . ASP B 1 346 ? 71.876 62.284 79.002 1.00 27.27 462 ASP B N 1
ATOM 7577 C CA . ASP B 1 346 ? 71.799 62.588 77.564 1.00 23.72 462 ASP B CA 1
ATOM 7578 C C . ASP B 1 346 ? 72.960 62.009 76.753 1.00 33.11 462 ASP B C 1
ATOM 7579 O O . ASP B 1 346 ? 73.439 62.642 75.818 1.00 26.94 462 ASP B O 1
ATOM 7584 N N . PHE B 1 347 ? 73.415 60.816 77.121 1.00 25.78 463 PHE B N 1
ATOM 7585 C CA . PHE B 1 347 ? 74.301 60.051 76.258 1.00 27.54 463 PHE B CA 1
ATOM 7586 C C . PHE B 1 347 ? 73.625 59.917 74.889 1.00 25.89 463 PHE B C 1
ATOM 7587 O O . PHE B 1 347 ? 72.434 59.594 74.804 1.00 24.29 463 PHE B O 1
ATOM 7595 N N . PRO B 1 348 ? 74.367 60.194 73.807 1.00 21.58 464 PRO B N 1
ATOM 7596 C CA . PRO B 1 348 ? 73.692 60.221 72.502 1.00 22.85 464 PRO B CA 1
ATOM 7597 C C . PRO B 1 348 ? 73.364 58.843 71.954 1.00 26.21 464 PRO B C 1
ATOM 7598 O O . PRO B 1 348 ? 74.173 57.922 72.053 1.00 24.14 464 PRO B O 1
ATOM 7602 N N . GLY B 1 349 ? 72.174 58.702 71.380 1.00 14.63 465 GLY B N 1
ATOM 7603 C CA . GLY B 1 349 ? 71.844 57.486 70.648 1.00 14.81 465 GLY B CA 1
ATOM 7604 C C . GLY B 1 349 ? 71.629 56.265 71.518 1.00 15.97 465 GLY B C 1
ATOM 7605 O O . GLY B 1 349 ? 71.943 55.132 71.130 1.00 17.35 465 GLY B O 1
ATOM 7606 N N . VAL B 1 350 ? 71.060 56.477 72.693 1.00 17.03 466 VAL B N 1
ATOM 7607 C CA . VAL B 1 350 ? 70.636 55.352 73.525 1.00 16.30 466 VAL B CA 1
ATOM 7608 C C . VAL B 1 350 ? 69.758 54.379 72.739 1.00 17.26 466 VAL B C 1
ATOM 7609 O O . VAL B 1 350 ? 69.998 53.169 72.755 1.00 14.19 466 VAL B O 1
ATOM 7613 N N . SER B 1 351 ? 68.761 54.907 72.022 1.00 14.45 467 SER B N 1
ATOM 7614 C CA . SER B 1 351 ? 67.897 54.049 71.211 1.00 16.58 467 SER B CA 1
ATOM 7615 C C . SER B 1 351 ? 68.212 54.143 69.717 1.00 19.18 467 SER B C 1
ATOM 7616 O O . SER B 1 351 ? 67.315 54.142 68.862 1.00 20.67 467 SER B O 1
ATOM 7619 N N . ARG B 1 352 ? 69.500 54.204 69.395 1.00 18.53 468 ARG B N 1
ATOM 7620 C CA . ARG B 1 352 ? 69.927 54.240 68.009 1.00 16.70 468 ARG B CA 1
ATOM 7621 C C . ARG B 1 352 ? 70.878 53.068 67.723 1.00 21.33 468 ARG B C 1
ATOM 7622 O O . ARG B 1 352 ? 71.429 52.484 68.653 1.00 17.81 468 ARG B O 1
ATOM 7630 N N . PRO B 1 353 ? 71.059 52.713 66.434 1.00 23.01 469 PRO B N 1
ATOM 7631 C CA . PRO B 1 353 ? 71.874 51.534 66.098 1.00 27.46 469 PRO B CA 1
ATOM 7632 C C . PRO B 1 353 ? 73.344 51.655 66.534 1.00 26.73 469 PRO B C 1
ATOM 7633 O O . PRO B 1 353 ? 73.949 52.731 66.514 1.00 24.98 469 PRO B O 1
ATOM 7637 N N . GLN B 1 354 ? 73.898 50.521 66.946 1.00 24.10 470 GLN B N 1
ATOM 7638 C CA . GLN B 1 354 ? 75.284 50.437 67.374 1.00 23.44 470 GLN B CA 1
ATOM 7639 C C . GLN B 1 354 ? 76.263 50.865 66.276 1.00 27.86 470 GLN B C 1
ATOM 7640 O O . GLN B 1 354 ? 77.280 51.495 66.562 1.00 30.11 470 GLN B O 1
ATOM 7646 N N . ASP B 1 355 ? 75.953 50.552 65.024 1.00 31.78 471 ASP B N 1
ATOM 7647 C CA . ASP B 1 355 ? 76.884 50.858 63.938 1.00 40.74 471 ASP B CA 1
ATOM 7648 C C . ASP B 1 355 ? 76.998 52.361 63.670 1.00 40.95 471 ASP B C 1
ATOM 7649 O O . ASP B 1 355 ? 77.787 52.788 62.833 1.00 40.93 471 ASP B O 1
ATOM 7654 N N . MET B 1 356 ? 76.222 53.152 64.408 1.00 40.18 472 MET B N 1
ATOM 7655 C CA . MET B 1 356 ? 76.311 54.606 64.358 1.00 34.30 472 MET B CA 1
ATOM 7656 C C . MET B 1 356 ? 76.708 55.182 65.714 1.00 33.54 472 MET B C 1
ATOM 7657 O O . MET B 1 356 ? 76.568 56.380 65.963 1.00 34.30 472 MET B O 1
ATOM 7662 N N . GLY B 1 357 ? 77.194 54.320 66.596 1.00 26.15 473 GLY B N 1
ATOM 7663 C CA . GLY B 1 357 ? 77.661 54.762 67.895 1.00 31.57 473 GLY B CA 1
ATOM 7664 C C . GLY B 1 357 ? 76.588 54.754 68.969 1.00 22.56 473 GLY B C 1
ATOM 7665 O O . GLY B 1 357 ? 76.814 55.237 70.086 1.00 27.42 473 GLY B O 1
ATOM 7666 N N . GLY B 1 358 ? 75.417 54.219 68.640 1.00 22.10 474 GLY B N 1
ATOM 7667 C CA . GLY B 1 358 ? 74.345 54.116 69.622 1.00 18.16 474 GLY B CA 1
ATOM 7668 C C . GLY B 1 358 ? 74.468 52.871 70.498 1.00 17.77 474 GLY B C 1
ATOM 7669 O O . GLY B 1 358 ? 75.358 52.050 70.288 1.00 21.15 474 GLY B O 1
ATOM 7670 N N . LEU B 1 359 ? 73.558 52.720 71.460 1.00 17.82 475 LEU B N 1
ATOM 7671 C CA . LEU B 1 359 ? 73.560 51.587 72.388 1.00 16.17 475 LEU B CA 1
ATOM 7672 C C . LEU B 1 359 ? 72.639 50.455 71.917 1.00 17.14 475 LEU B C 1
ATOM 7673 O O . LEU B 1 359 ? 72.704 49.328 72.428 1.00 20.68 475 LEU B O 1
ATOM 7678 N N . GLY B 1 360 ? 71.774 50.759 70.954 1.00 16.76 476 GLY B N 1
ATOM 7679 C CA . GLY B 1 360 ? 70.956 49.734 70.320 1.00 17.76 476 GLY B CA 1
ATOM 7680 C C . GLY B 1 360 ? 69.687 49.377 71.078 1.00 14.93 476 GLY B C 1
ATOM 7681 O O . GLY B 1 360 ? 69.038 48.388 70.737 1.00 17.65 476 GLY B O 1
ATOM 7682 N N . PHE B 1 361 ? 69.334 50.145 72.104 1.00 12.57 477 PHE B N 1
ATOM 7683 C CA . PHE B 1 361 ? 67.994 49.993 72.725 1.00 12.14 477 PHE B CA 1
ATOM 7684 C C . PHE B 1 361 ? 66.915 50.348 71.711 1.00 19.29 477 PHE B C 1
ATOM 7685 O O . PHE B 1 361 ? 67.182 51.072 70.758 1.00 16.18 477 PHE B O 1
ATOM 7693 N N . TRP B 1 362 ? 65.699 49.830 71.892 1.00 13.54 478 TRP B N 1
ATOM 7694 C CA . TRP B 1 362 ? 64.588 50.231 71.026 1.00 15.23 478 TRP B CA 1
ATOM 7695 C C . TRP B 1 362 ? 63.975 51.543 71.496 1.00 15.20 478 TRP B C 1
ATOM 7696 O O . TRP B 1 362 ? 63.658 52.406 70.683 1.00 12.34 478 TRP B O 1
ATOM 7707 N N . TYR B 1 363 ? 63.808 51.688 72.811 1.00 11.31 479 TYR B N 1
ATOM 7708 C CA . TYR B 1 363 ? 63.154 52.871 73.374 1.00 11.80 479 TYR B CA 1
ATOM 7709 C C . TYR B 1 363 ? 63.940 53.471 74.520 1.00 15.32 479 TYR B C 1
ATOM 7710 O O . TYR B 1 363 ? 64.691 52.769 75.200 1.00 15.52 479 TYR B O 1
ATOM 7719 N N . LYS B 1 364 ? 63.722 54.759 74.754 1.00 14.29 480 LYS B N 1
ATOM 7720 C CA . LYS B 1 364 ? 64.352 55.487 75.845 1.00 15.55 480 LYS B CA 1
ATOM 7721 C C . LYS B 1 364 ? 63.299 56.228 76.641 1.00 12.85 480 LYS B C 1
ATOM 7722 O O . LYS B 1 364 ? 62.401 56.842 76.068 1.00 14.52 480 LYS B O 1
ATOM 7728 N N . TRP B 1 365 ? 63.419 56.209 77.967 1.00 11.38 481 TRP B N 1
ATOM 7729 C CA . TRP B 1 365 ? 62.533 57.023 78.801 1.00 16.34 481 TRP B CA 1
ATOM 7730 C C . TRP B 1 365 ? 62.799 58.518 78.614 1.00 18.28 481 TRP B C 1
ATOM 7731 O O . TRP B 1 365 ? 63.943 58.971 78.657 1.00 16.27 481 TRP B O 1
ATOM 7742 N N . ASN B 1 366 ? 61.738 59.294 78.416 1.00 11.19 482 ASN B N 1
ATOM 7743 C CA . ASN B 1 366 ? 61.891 60.733 78.253 1.00 13.95 482 ASN B CA 1
ATOM 7744 C C . ASN B 1 366 ? 61.845 61.477 79.577 1.00 13.41 482 ASN B C 1
ATOM 7745 O O . ASN B 1 366 ? 60.849 62.119 79.909 1.00 13.79 482 ASN B O 1
ATOM 7750 N N . LEU B 1 367 ? 62.931 61.391 80.348 1.00 14.20 483 LEU B N 1
ATOM 7751 C CA . LEU B 1 367 ? 62.971 62.035 81.658 1.00 15.04 483 LEU B CA 1
ATOM 7752 C C . LEU B 1 367 ? 62.867 63.539 81.543 1.00 13.09 483 LEU B C 1
ATOM 7753 O O . LEU B 1 367 ? 62.297 64.195 82.412 1.00 16.99 483 LEU B O 1
ATOM 7758 N N . GLY B 1 368 ? 63.430 64.091 80.473 1.00 14.64 484 GLY B N 1
ATOM 7759 C CA . GLY B 1 368 ? 63.387 65.528 80.268 1.00 17.05 484 GLY B CA 1
ATOM 7760 C C . GLY B 1 368 ? 61.958 66.023 80.092 1.00 15.35 484 GLY B C 1
ATOM 7761 O O . GLY B 1 368 ? 61.602 67.099 80.564 1.00 13.90 484 GLY B O 1
ATOM 7762 N N . TRP B 1 369 ? 61.146 65.238 79.399 1.00 12.63 485 TRP B N 1
ATOM 7763 C CA . TRP B 1 369 ? 59.739 65.591 79.178 1.00 15.29 485 TRP B CA 1
ATOM 7764 C C . TRP B 1 369 ? 58.995 65.504 80.492 1.00 14.20 485 TRP B C 1
ATOM 7765 O O . TRP B 1 369 ? 58.143 66.336 80.796 1.00 15.02 485 TRP B O 1
ATOM 7776 N N . MET B 1 370 ? 59.318 64.478 81.271 1.00 15.46 486 MET B N 1
ATOM 7777 C CA . MET B 1 370 ? 58.719 64.307 82.590 1.00 14.70 486 MET B CA 1
ATOM 7778 C C . MET B 1 370 ? 59.028 65.509 83.478 1.00 16.41 486 MET B C 1
ATOM 7779 O O . MET B 1 370 ? 58.125 66.075 84.071 1.00 17.51 486 MET B O 1
ATOM 7784 N N . HIS B 1 371 ? 60.300 65.904 83.555 1.00 16.00 487 HIS B N 1
ATOM 7785 C CA . HIS B 1 371 ? 60.693 67.069 84.345 1.00 21.11 487 HIS B CA 1
ATOM 7786 C C . HIS B 1 371 ? 60.046 68.358 83.839 1.00 18.96 487 HIS B C 1
ATOM 7787 O O . HIS B 1 371 ? 59.493 69.131 84.623 1.00 17.91 487 HIS B O 1
ATOM 7794 N N . ASP B 1 372 ? 60.100 68.590 82.533 1.00 15.74 488 ASP B N 1
ATOM 7795 C CA . ASP B 1 372 ? 59.617 69.857 81.993 1.00 16.20 488 ASP B CA 1
ATOM 7796 C C . ASP B 1 372 ? 58.118 70.002 82.174 1.00 16.62 488 ASP B C 1
ATOM 7797 O O . ASP B 1 372 ? 57.636 71.072 82.556 1.00 15.10 488 ASP B O 1
ATOM 7802 N N . THR B 1 373 ? 57.381 68.934 81.884 1.00 11.82 489 THR B N 1
ATOM 7803 C CA . THR B 1 373 ? 55.911 69.022 81.946 1.00 14.83 489 THR B CA 1
ATOM 7804 C C . THR B 1 373 ? 55.396 69.045 83.378 1.00 14.32 489 THR B C 1
ATOM 7805 O O . THR B 1 373 ? 54.472 69.790 83.696 1.00 17.02 489 THR B O 1
ATOM 7809 N N . LEU B 1 374 ? 55.984 68.231 84.241 1.00 15.24 490 LEU B N 1
ATOM 7810 C CA . LEU B 1 374 ? 55.622 68.295 85.658 1.00 17.49 490 LEU B CA 1
ATOM 7811 C C . LEU B 1 374 ? 55.991 69.670 86.253 1.00 19.38 490 LEU B C 1
ATOM 7812 O O . LEU B 1 374 ? 55.203 70.236 87.001 1.00 22.07 490 LEU B O 1
ATOM 7817 N N . ASP B 1 375 ? 57.163 70.224 85.917 1.00 17.83 491 ASP B N 1
ATOM 7818 C CA . ASP B 1 375 ? 57.470 71.613 86.309 1.00 20.01 491 ASP B CA 1
ATOM 7819 C C . ASP B 1 375 ? 56.402 72.602 85.825 1.00 17.08 491 ASP B C 1
ATOM 7820 O O . ASP B 1 375 ? 56.054 73.556 86.522 1.00 19.45 491 ASP B O 1
ATOM 7825 N N . TYR B 1 376 ? 55.887 72.402 84.618 1.00 17.26 492 TYR B N 1
ATOM 7826 C CA . TYR B 1 376 ? 54.879 73.335 84.104 1.00 17.56 492 TYR B CA 1
ATOM 7827 C C . TYR B 1 376 ? 53.537 73.147 84.819 1.00 17.10 492 TYR B C 1
ATOM 7828 O O . TYR B 1 376 ? 52.879 74.134 85.162 1.00 17.48 492 TYR B O 1
ATOM 7837 N N . MET B 1 377 ? 53.137 71.892 85.046 1.00 14.25 493 MET B N 1
ATOM 7838 C CA . MET B 1 377 ? 51.874 71.621 85.745 1.00 16.26 493 MET B CA 1
ATOM 7839 C C . MET B 1 377 ? 51.906 72.150 87.177 1.00 18.32 493 MET B C 1
ATOM 7840 O O . MET B 1 377 ? 50.875 72.553 87.723 1.00 16.93 493 MET B O 1
ATOM 7845 N N . LYS B 1 378 ? 53.090 72.175 87.788 1.00 13.53 494 LYS B N 1
ATOM 7846 C CA . LYS B 1 378 ? 53.208 72.631 89.182 1.00 18.53 494 LYS B CA 1
ATOM 7847 C C . LYS B 1 378 ? 52.957 74.132 89.290 1.00 19.13 494 LYS B C 1
ATOM 7848 O O . LYS B 1 378 ? 52.555 74.648 90.340 1.00 16.55 494 LYS B O 1
ATOM 7854 N N . LEU B 1 379 ? 53.172 74.840 88.191 1.00 16.38 495 LEU B N 1
ATOM 7855 C CA . LEU B 1 379 ? 52.984 76.295 88.186 1.00 19.90 495 LEU B CA 1
ATOM 7856 C C . LEU B 1 379 ? 51.533 76.727 88.362 1.00 23.63 495 LEU B C 1
ATOM 7857 O O . LEU B 1 379 ? 50.639 76.200 87.706 1.00 19.41 495 LEU B O 1
ATOM 7862 N N . ASP B 1 380 ? 51.312 77.705 89.240 1.00 19.04 496 ASP B N 1
ATOM 7863 C CA . ASP B 1 380 ? 50.029 78.388 89.291 1.00 23.10 496 ASP B CA 1
ATOM 7864 C C . ASP B 1 380 ? 49.738 78.898 87.895 1.00 24.53 496 ASP B C 1
ATOM 7865 O O . ASP B 1 380 ? 50.642 79.428 87.230 1.00 17.47 496 ASP B O 1
ATOM 7870 N N . PRO B 1 381 ? 48.481 78.754 87.437 1.00 21.76 497 PRO B N 1
ATOM 7871 C CA . PRO B 1 381 ? 48.203 79.129 86.052 1.00 24.01 497 PRO B CA 1
ATOM 7872 C C . PRO B 1 381 ? 48.670 80.526 85.660 1.00 21.36 497 PRO B C 1
ATOM 7873 O O . PRO B 1 381 ? 49.015 80.737 84.500 1.00 25.29 497 PRO B O 1
ATOM 7877 N N . VAL B 1 382 ? 48.725 81.456 86.608 1.00 19.89 498 VAL B N 1
ATOM 7878 C CA . VAL B 1 382 ? 49.081 82.822 86.247 1.00 19.40 498 VAL B CA 1
ATOM 7879 C C . VAL B 1 382 ? 50.545 82.926 85.782 1.00 22.76 498 VAL B C 1
ATOM 7880 O O . VAL B 1 382 ? 50.901 83.841 85.051 1.00 20.87 498 VAL B O 1
ATOM 7884 N N . TYR B 1 383 ? 51.380 81.971 86.174 1.00 15.27 499 TYR B N 1
ATOM 7885 C CA . TYR B 1 383 ? 52.782 81.999 85.768 1.00 16.69 499 TYR B CA 1
ATOM 7886 C C . TYR B 1 383 ? 53.052 81.176 84.514 1.00 19.61 499 TYR B C 1
ATOM 7887 O O . TYR B 1 383 ? 54.159 81.193 83.973 1.00 16.57 499 TYR B O 1
ATOM 7896 N N . ARG B 1 384 ? 52.050 80.443 84.048 1.00 18.04 500 ARG B N 1
ATOM 7897 C CA . ARG B 1 384 ? 52.291 79.500 82.942 1.00 17.40 500 ARG B CA 1
ATOM 7898 C C . ARG B 1 384 ? 52.640 80.219 81.628 1.00 15.07 500 ARG B C 1
ATOM 7899 O O . ARG B 1 384 ? 53.358 79.686 80.773 1.00 19.10 500 ARG B O 1
ATOM 7907 N N . GLN B 1 385 ? 52.185 81.457 81.486 1.00 14.13 501 GLN B N 1
ATOM 7908 C CA . GLN B 1 385 ? 52.486 82.234 80.295 1.00 16.40 501 GLN B CA 1
ATOM 7909 C C . GLN B 1 385 ? 53.978 82.502 80.115 1.00 16.51 501 GLN B C 1
ATOM 7910 O O . GLN B 1 385 ? 54.421 82.806 79.018 1.00 15.80 501 GLN B O 1
ATOM 7916 N N . TYR B 1 386 ? 54.740 82.400 81.195 1.00 15.39 502 TYR B N 1
ATOM 7917 C CA . TYR B 1 386 ? 56.156 82.733 81.147 1.00 18.45 502 TYR B CA 1
ATOM 7918 C C . TYR B 1 386 ? 56.997 81.494 80.957 1.00 19.92 502 TYR B C 1
ATOM 7919 O O . TYR B 1 386 ? 58.221 81.577 80.881 1.00 20.09 502 TYR B O 1
ATOM 7928 N N . HIS B 1 387 ? 56.334 80.341 80.903 1.00 17.16 503 HIS B N 1
ATOM 7929 C CA . HIS B 1 387 ? 57.035 79.071 80.860 1.00 20.14 503 HIS B CA 1
ATOM 7930 C C . HIS B 1 387 ? 56.479 78.177 79.747 1.00 14.38 503 HIS B C 1
ATOM 7931 O O . HIS B 1 387 ? 56.433 76.950 79.879 1.00 15.77 503 HIS B O 1
ATOM 7938 N N . HIS B 1 388 ? 56.044 78.806 78.661 1.00 14.39 504 HIS B N 1
ATOM 7939 C CA . HIS B 1 388 ? 55.405 78.087 77.543 1.00 18.57 504 HIS B CA 1
ATOM 7940 C C . HIS B 1 388 ? 56.396 77.066 76.976 1.00 23.56 504 HIS B C 1
ATOM 7941 O O . HIS B 1 388 ? 56.016 75.996 76.498 1.00 15.50 504 HIS B O 1
ATOM 7948 N N . ASP B 1 389 ? 57.681 77.399 77.037 1.00 17.45 505 ASP B N 1
ATOM 7949 C CA . ASP B 1 389 ? 58.735 76.529 76.517 1.00 21.77 505 ASP B CA 1
ATOM 7950 C C . ASP B 1 389 ? 58.775 75.127 77.134 1.00 17.25 505 ASP B C 1
ATOM 7951 O O . ASP B 1 389 ? 59.251 74.189 76.494 1.00 19.03 505 ASP B O 1
ATOM 7956 N N . LYS B 1 390 ? 58.308 74.983 78.377 1.00 16.22 506 LYS B N 1
ATOM 7957 C CA . LYS B 1 390 ? 58.277 73.671 79.023 1.00 12.93 506 LYS B CA 1
ATOM 7958 C C . LYS B 1 390 ? 57.452 72.653 78.266 1.00 17.23 506 LYS B C 1
ATOM 7959 O O . LYS B 1 390 ? 57.736 71.458 78.329 1.00 16.94 506 LYS B O 1
ATOM 7965 N N . LEU B 1 391 ? 56.427 73.130 77.565 1.00 14.73 507 LEU B N 1
ATOM 7966 C CA . LEU B 1 391 ? 55.547 72.260 76.784 1.00 16.58 507 LEU B CA 1
ATOM 7967 C C . LEU B 1 391 ? 55.940 72.139 75.303 1.00 15.26 507 LEU B C 1
ATOM 7968 O O . LEU B 1 391 ? 55.604 71.157 74.640 1.00 16.82 507 LEU B O 1
ATOM 7973 N N . THR B 1 392 ? 56.640 73.139 74.773 1.00 16.80 508 THR B N 1
ATOM 7974 C CA . THR B 1 392 ? 56.975 73.139 73.345 1.00 15.11 508 THR B CA 1
ATOM 7975 C C . THR B 1 392 ? 58.346 72.529 73.105 1.00 19.98 508 THR B C 1
ATOM 7976 O O . THR B 1 392 ? 58.613 72.047 72.021 1.00 19.70 508 THR B O 1
ATOM 7980 N N . PHE B 1 393 ? 59.204 72.548 74.120 1.00 16.63 509 PHE B N 1
ATOM 7981 C CA . PHE B 1 393 ? 60.591 72.069 73.973 1.00 19.13 509 PHE B CA 1
ATOM 7982 C C . PHE B 1 393 ? 60.675 70.603 73.573 1.00 18.68 509 PHE B C 1
ATOM 7983 O O . PHE B 1 393 ? 61.572 70.213 72.820 1.00 16.86 509 PHE B O 1
ATOM 7991 N N . GLY B 1 394 ? 59.725 69.796 74.051 1.00 15.71 510 GLY B N 1
ATOM 7992 C CA . GLY B 1 394 ? 59.735 68.352 73.795 1.00 16.02 510 GLY B CA 1
ATOM 7993 C C . GLY B 1 394 ? 59.884 67.968 72.327 1.00 17.04 510 GLY B C 1
ATOM 7994 O O . GLY B 1 394 ? 60.577 66.999 71.986 1.00 17.90 510 GLY B O 1
ATOM 7995 N N . ILE B 1 395 ? 59.240 68.731 71.448 1.00 14.45 511 ILE B N 1
ATOM 7996 C CA . ILE B 1 395 ? 59.244 68.396 70.028 1.00 15.92 511 ILE B CA 1
ATOM 7997 C C . ILE B 1 395 ? 60.605 68.626 69.365 1.00 18.36 511 ILE B C 1
ATOM 7998 O O . ILE B 1 395 ? 60.967 67.939 68.401 1.00 17.47 511 ILE B O 1
ATOM 8003 N N . LEU B 1 396 ? 61.379 69.553 69.915 1.00 18.35 512 LEU B N 1
ATOM 8004 C CA A LEU B 1 396 ? 62.687 69.890 69.366 0.18 17.92 512 LEU B CA 1
ATOM 8005 C CA B LEU B 1 396 ? 62.683 69.878 69.347 0.82 17.76 512 LEU B CA 1
ATOM 8006 C C . LEU B 1 396 ? 63.653 68.705 69.369 1.00 18.68 512 LEU B C 1
ATOM 8007 O O . LEU B 1 396 ? 64.474 68.561 68.470 1.00 23.23 512 LEU B O 1
ATOM 8016 N N . TYR B 1 397 ? 63.565 67.854 70.390 1.00 15.93 513 TYR B N 1
ATOM 8017 C CA . TYR B 1 397 ? 64.475 66.704 70.462 1.00 14.97 513 TYR B CA 1
ATOM 8018 C C . TYR B 1 397 ? 63.772 65.350 70.333 1.00 15.19 513 TYR B C 1
ATOM 8019 O O . TYR B 1 397 ? 64.396 64.297 70.490 1.00 14.92 513 TYR B O 1
ATOM 8028 N N . ASN B 1 398 ? 62.471 65.375 70.054 1.00 14.15 514 ASN B N 1
ATOM 8029 C CA . ASN B 1 398 ? 61.704 64.144 69.959 1.00 16.68 514 ASN B CA 1
ATOM 8030 C C . ASN B 1 398 ? 62.246 63.126 68.964 1.00 15.34 514 ASN B C 1
ATOM 8031 O O . ASN B 1 398 ? 62.089 61.917 69.146 1.00 14.65 514 ASN B O 1
ATOM 8036 N N . TYR B 1 399 ? 62.865 63.611 67.894 1.00 15.23 515 TYR B N 1
ATOM 8037 C CA . TYR B 1 399 ? 63.302 62.731 66.814 1.00 13.78 515 TYR B CA 1
ATOM 8038 C C . TYR B 1 399 ? 64.745 62.251 66.961 1.00 14.91 515 TYR B C 1
ATOM 8039 O O . TYR B 1 399 ? 65.297 61.653 66.035 1.00 19.40 515 TYR B O 1
ATOM 8048 N N . THR B 1 400 ? 65.324 62.472 68.135 1.00 12.49 516 THR B N 1
ATOM 8049 C CA . THR B 1 400 ? 66.690 62.007 68.425 1.00 17.35 516 THR B CA 1
ATOM 8050 C C . THR B 1 400 ? 66.733 60.664 69.169 1.00 20.62 516 THR B C 1
ATOM 8051 O O . THR B 1 400 ? 67.771 60.006 69.213 1.00 17.02 516 THR B O 1
ATOM 8055 N N . GLU B 1 401 ? 65.615 60.277 69.781 1.00 18.14 517 GLU B N 1
ATOM 8056 C CA . GLU B 1 401 ? 65.471 58.980 70.471 1.00 11.17 517 GLU B CA 1
ATOM 8057 C C . GLU B 1 401 ? 64.015 58.527 70.267 1.00 14.21 517 GLU B C 1
ATOM 8058 O O . GLU B 1 401 ? 63.183 59.361 69.958 1.00 14.66 517 GLU B O 1
ATOM 8064 N N . ASN B 1 402 ? 63.717 57.229 70.399 1.00 11.31 518 ASN B N 1
ATOM 8065 C CA . ASN B 1 402 ? 62.332 56.741 70.363 1.00 10.43 518 ASN B CA 1
ATOM 8066 C C . ASN B 1 402 ? 61.782 56.721 71.782 1.00 13.34 518 ASN B C 1
ATOM 8067 O O . ASN B 1 402 ? 62.028 55.782 72.559 1.00 13.22 518 ASN B O 1
ATOM 8072 N N . PHE B 1 403 ? 61.048 57.766 72.138 1.00 11.34 519 PHE B N 1
ATOM 8073 C CA . PHE B 1 403 ? 60.761 58.010 73.538 1.00 13.47 519 PHE B CA 1
ATOM 8074 C C . PHE B 1 403 ? 59.513 57.341 74.098 1.00 12.54 519 PHE B C 1
ATOM 8075 O O . PHE B 1 403 ? 58.510 57.161 73.406 1.00 13.33 519 PHE B O 1
ATOM 8083 N N . VAL B 1 404 ? 59.614 57.011 75.379 1.00 11.67 520 VAL B N 1
ATOM 8084 C CA . VAL B 1 404 ? 58.477 56.648 76.221 1.00 15.66 520 VAL B CA 1
ATOM 8085 C C . VAL B 1 404 ? 58.264 57.826 77.165 1.00 17.84 520 VAL B C 1
ATOM 8086 O O . VAL B 1 404 ? 59.216 58.292 77.773 1.00 13.30 520 VAL B O 1
ATOM 8090 N N . LEU B 1 405 ? 57.036 58.326 77.275 1.00 11.90 521 LEU B N 1
ATOM 8091 C CA . LEU B 1 405 ? 56.751 59.426 78.202 1.00 13.26 521 LEU B CA 1
ATOM 8092 C C . LEU B 1 405 ? 56.394 58.801 79.548 1.00 17.55 521 LEU B C 1
ATOM 8093 O O . LEU B 1 405 ? 55.336 58.189 79.682 1.00 13.96 521 LEU B O 1
ATOM 8098 N N . PRO B 1 406 ? 57.268 58.951 80.558 1.00 18.26 522 PRO B N 1
ATOM 8099 C CA . PRO B 1 406 ? 57.067 58.118 81.745 1.00 15.01 522 PRO B CA 1
ATOM 8100 C C . PRO B 1 406 ? 56.674 58.912 82.988 1.00 16.42 522 PRO B C 1
ATOM 8101 O O . PRO B 1 406 ? 57.311 59.885 83.353 1.00 17.02 522 PRO B O 1
ATOM 8105 N N . LEU B 1 407 ? 55.611 58.483 83.650 1.00 12.49 523 LEU B N 1
ATOM 8106 C CA . LEU B 1 407 ? 55.283 59.006 84.974 1.00 16.02 523 LEU B CA 1
ATOM 8107 C C . LEU B 1 407 ? 55.444 57.784 85.876 1.00 16.34 523 LEU B C 1
ATOM 8108 O O . LEU B 1 407 ? 54.492 57.026 86.128 1.00 14.52 523 LEU B O 1
ATOM 8113 N N . SER B 1 408 ? 56.670 57.572 86.342 1.00 15.82 524 SER B N 1
ATOM 8114 C CA . SER B 1 408 ? 57.046 56.299 86.951 1.00 13.14 524 SER B CA 1
ATOM 8115 C C . SER B 1 408 ? 57.083 56.355 88.465 1.00 11.81 524 SER B C 1
ATOM 8116 O O . SER B 1 408 ? 56.907 57.414 89.075 1.00 12.60 524 SER B O 1
ATOM 8119 N N . HIS B 1 409 ? 57.357 55.192 89.048 1.00 14.34 525 HIS B N 1
ATOM 8120 C CA . HIS B 1 409 ? 57.473 55.039 90.492 1.00 17.68 525 HIS B CA 1
ATOM 8121 C C . HIS B 1 409 ? 58.454 56.027 91.091 1.00 19.14 525 HIS B C 1
ATOM 8122 O O . HIS B 1 409 ? 58.243 56.515 92.209 1.00 20.88 525 HIS B O 1
ATOM 8129 N N . ASP B 1 410 ? 59.533 56.325 90.359 1.00 16.99 526 ASP B N 1
ATOM 8130 C CA . ASP B 1 410 ? 60.583 57.188 90.896 1.00 19.03 526 ASP B CA 1
ATOM 8131 C C . ASP B 1 410 ? 60.110 58.603 91.187 1.00 22.00 526 ASP B C 1
ATOM 8132 O O . ASP B 1 410 ? 60.776 59.344 91.906 1.00 22.61 526 ASP B O 1
ATOM 8137 N N . GLU B 1 411 ? 58.957 58.994 90.644 1.00 16.03 527 GLU B N 1
ATOM 8138 C CA . GLU B 1 411 ? 58.562 60.374 90.795 1.00 15.96 527 GLU B CA 1
ATOM 8139 C C . GLU B 1 411 ? 57.531 60.563 91.900 1.00 15.74 527 GLU B C 1
ATOM 8140 O O . GLU B 1 411 ? 57.141 61.689 92.192 1.00 20.26 527 GLU B O 1
ATOM 8146 N N . VAL B 1 412 ? 57.109 59.465 92.525 1.00 17.56 528 VAL B N 1
ATOM 8147 C CA . VAL B 1 412 ? 56.094 59.551 93.577 1.00 19.63 528 VAL B CA 1
ATOM 8148 C C . VAL B 1 412 ? 56.560 58.978 94.922 1.00 23.93 528 VAL B C 1
ATOM 8149 O O . VAL B 1 412 ? 55.768 58.417 95.676 1.00 21.45 528 VAL B O 1
ATOM 8153 N N . VAL B 1 413 ? 57.857 59.145 95.205 1.00 22.70 529 VAL B N 1
ATOM 8154 C CA . VAL B 1 413 ? 58.485 58.699 96.464 1.00 28.02 529 VAL B CA 1
ATOM 8155 C C . VAL B 1 413 ? 59.389 59.779 97.046 1.00 33.76 529 VAL B C 1
ATOM 8156 O O . VAL B 1 413 ? 59.674 60.784 96.395 1.00 31.03 529 VAL B O 1
ATOM 8160 N N . HIS B 1 414 ? 59.867 59.542 98.265 1.00 36.62 530 HIS B N 1
ATOM 8161 C CA . HIS B 1 414 ? 60.926 60.353 98.870 1.00 33.66 530 HIS B CA 1
ATOM 8162 C C . HIS B 1 414 ? 60.641 61.850 98.936 1.00 34.44 530 HIS B C 1
ATOM 8163 O O . HIS B 1 414 ? 61.549 62.664 98.748 1.00 34.37 530 HIS B O 1
ATOM 8170 N N . GLY B 1 415 ? 59.390 62.221 99.199 1.00 32.83 531 GLY B N 1
ATOM 8171 C CA . GLY B 1 415 ? 59.064 63.626 99.365 1.00 22.40 531 GLY B CA 1
ATOM 8172 C C . GLY B 1 415 ? 58.735 64.340 98.066 1.00 29.43 531 GLY B C 1
ATOM 8173 O O . GLY B 1 415 ? 58.562 65.560 98.041 1.00 29.86 531 GLY B O 1
ATOM 8174 N N . LYS B 1 416 ? 58.647 63.585 96.977 1.00 24.27 532 LYS B N 1
ATOM 8175 C CA . LYS B 1 416 ? 58.343 64.190 95.691 1.00 26.40 532 LYS B CA 1
ATOM 8176 C C . LYS B 1 416 ? 56.839 64.431 95.513 1.00 22.93 532 LYS B C 1
ATOM 8177 O O . LYS B 1 416 ? 56.431 65.129 94.584 1.00 26.62 532 LYS B O 1
ATOM 8183 N N . LYS B 1 417 ? 56.043 63.863 96.422 1.00 23.22 533 LYS B N 1
ATOM 8184 C CA . LYS B 1 417 ? 54.570 63.912 96.378 1.00 21.18 533 LYS B CA 1
ATOM 8185 C C . LYS B 1 417 ? 53.974 63.040 95.264 1.00 27.42 533 LYS B C 1
ATOM 8186 O O . LYS B 1 417 ? 54.684 62.571 94.378 1.00 18.68 533 LYS B O 1
ATOM 8192 N N . SER B 1 418 ? 52.662 62.827 95.320 1.00 23.41 534 SER B N 1
ATOM 8193 C CA . SER B 1 418 ? 51.955 62.187 94.217 1.00 18.21 534 SER B CA 1
ATOM 8194 C C . SER B 1 418 ? 51.891 63.144 93.044 1.00 16.18 534 SER B C 1
ATOM 8195 O O . SER B 1 418 ? 52.206 64.338 93.171 1.00 18.26 534 SER B O 1
ATOM 8198 N N . ILE B 1 419 ? 51.477 62.630 91.893 1.00 19.46 535 ILE B N 1
ATOM 8199 C CA . ILE B 1 419 ? 51.210 63.498 90.759 1.00 15.41 535 ILE B CA 1
ATOM 8200 C C . ILE B 1 419 ? 50.074 64.457 91.081 1.00 17.93 535 ILE B C 1
ATOM 8201 O O . ILE B 1 419 ? 50.169 65.666 90.822 1.00 15.79 535 ILE B O 1
ATOM 8206 N N . LEU B 1 420 ? 49.007 63.940 91.686 1.00 20.07 536 LEU B N 1
ATOM 8207 C CA . LEU B 1 420 ? 47.858 64.797 92.009 1.00 17.86 536 LEU B CA 1
ATOM 8208 C C . LEU B 1 420 ? 48.242 65.990 92.894 1.00 17.00 536 LEU B C 1
ATOM 8209 O O . LEU B 1 420 ? 47.829 67.124 92.649 1.00 18.35 536 LEU B O 1
ATOM 8214 N N . ASP B 1 421 ? 49.060 65.745 93.908 1.00 18.72 537 ASP B N 1
ATOM 8215 C CA . ASP B 1 421 ? 49.416 66.806 94.847 1.00 24.89 537 ASP B CA 1
ATOM 8216 C C . ASP B 1 421 ? 50.370 67.856 94.265 1.00 26.11 537 ASP B C 1
ATOM 8217 O O . ASP B 1 421 ? 50.544 68.922 94.852 1.00 26.41 537 ASP B O 1
ATOM 8222 N N . ARG B 1 422 ? 50.976 67.574 93.114 1.00 22.94 538 ARG B N 1
ATOM 8223 C CA . ARG B 1 422 ? 51.781 68.585 92.435 1.00 18.33 538 ARG B CA 1
ATOM 8224 C C . ARG B 1 422 ? 50.918 69.695 91.852 1.00 22.62 538 ARG B C 1
ATOM 8225 O O . ARG B 1 422 ? 51.405 70.796 91.593 1.00 17.87 538 ARG B O 1
ATOM 8233 N N . MET B 1 423 ? 49.637 69.401 91.632 1.00 19.34 539 MET B N 1
ATOM 8234 C CA . MET B 1 423 ? 48.774 70.304 90.877 1.00 15.27 539 MET B CA 1
ATOM 8235 C C . MET B 1 423 ? 48.337 71.481 91.736 1.00 19.46 539 MET B C 1
ATOM 8236 O O . MET B 1 423 ? 48.057 71.310 92.923 1.00 23.64 539 MET B O 1
ATOM 8241 N N . PRO B 1 424 ? 48.250 72.676 91.141 1.00 20.03 540 PRO B N 1
ATOM 8242 C CA . PRO B 1 424 ? 47.893 73.874 91.907 1.00 18.93 540 PRO B CA 1
ATOM 8243 C C . PRO B 1 424 ? 46.369 74.045 91.974 1.00 24.80 540 PRO B C 1
ATOM 8244 O O . PRO B 1 424 ? 45.664 73.482 91.135 1.00 23.12 540 PRO B O 1
ATOM 8248 N N . GLY B 1 425 ? 45.873 74.792 92.959 1.00 25.57 541 GLY B N 1
ATOM 8249 C CA . GLY B 1 425 ? 44.472 75.191 92.996 1.00 25.89 541 GLY B CA 1
ATOM 8250 C C . GLY B 1 425 ? 43.609 74.486 94.028 1.00 28.77 541 GLY B C 1
ATOM 8251 O O . GLY B 1 425 ? 44.097 73.655 94.806 1.00 25.41 541 GLY B O 1
ATOM 8252 N N . ASP B 1 426 ? 42.311 74.803 94.030 1.00 21.27 542 ASP B N 1
ATOM 8253 C CA . ASP B 1 426 ? 41.369 74.060 94.865 1.00 27.34 542 ASP B CA 1
ATOM 8254 C C . ASP B 1 426 ? 41.210 72.645 94.333 1.00 30.87 542 ASP B C 1
ATOM 8255 O O . ASP B 1 426 ? 41.761 72.318 93.280 1.00 23.56 542 ASP B O 1
ATOM 8260 N N . ALA B 1 427 ? 40.459 71.814 95.055 1.00 28.50 543 ALA B N 1
ATOM 8261 C CA . ALA B 1 427 ? 40.233 70.430 94.640 1.00 28.56 543 ALA B CA 1
ATOM 8262 C C . ALA B 1 427 ? 39.738 70.285 93.200 1.00 25.66 543 ALA B C 1
ATOM 8263 O O . ALA B 1 427 ? 40.241 69.434 92.467 1.00 26.18 543 ALA B O 1
ATOM 8265 N N . TRP B 1 428 ? 38.760 71.087 92.780 1.00 24.95 544 TRP B N 1
ATOM 8266 C CA . TRP B 1 428 ? 38.256 70.946 91.407 1.00 29.17 544 TRP B CA 1
ATOM 8267 C C . TRP B 1 428 ? 39.382 71.224 90.409 1.00 23.43 544 TRP B C 1
ATOM 8268 O O . TRP B 1 428 ? 39.581 70.462 89.462 1.00 21.00 544 TRP B O 1
ATOM 8279 N N . GLN B 1 429 ? 40.129 72.299 90.652 1.00 21.74 545 GLN B N 1
ATOM 8280 C CA . GLN B 1 429 ? 41.246 72.689 89.785 1.00 19.83 545 GLN B CA 1
ATOM 8281 C C . GLN B 1 429 ? 42.409 71.703 89.804 1.00 20.46 545 GLN B C 1
ATOM 8282 O O . GLN B 1 429 ? 43.092 71.536 88.784 1.00 20.77 545 GLN B O 1
ATOM 8288 N N . LYS B 1 430 ? 42.649 71.061 90.945 1.00 16.40 546 LYS B N 1
ATOM 8289 C CA . LYS B 1 430 ? 43.708 70.056 91.025 1.00 22.67 546 LYS B CA 1
ATOM 8290 C C . LYS B 1 430 ? 43.375 68.861 90.145 1.00 22.28 546 LYS B C 1
ATOM 8291 O O . LYS B 1 430 ? 44.214 68.386 89.377 1.00 14.96 546 LYS B O 1
ATOM 8297 N N . PHE B 1 431 ? 42.146 68.367 90.243 1.00 17.49 547 PHE B N 1
ATOM 8298 C CA . PHE B 1 431 ? 41.772 67.251 89.381 1.00 17.98 547 PHE B CA 1
ATOM 8299 C C . PHE B 1 431 ? 41.684 67.701 87.921 1.00 13.58 547 PHE B C 1
ATOM 8300 O O . PHE B 1 431 ? 42.057 66.948 87.024 1.00 15.79 547 PHE B O 1
ATOM 8308 N N . ALA B 1 432 ? 41.207 68.921 87.680 1.00 16.51 548 ALA B N 1
ATOM 8309 C CA . ALA B 1 432 ? 41.066 69.405 86.305 1.00 16.19 548 ALA B CA 1
ATOM 8310 C C . ALA B 1 432 ? 42.443 69.486 85.655 1.00 18.10 548 ALA B C 1
ATOM 8311 O O . ALA B 1 432 ? 42.624 69.045 84.517 1.00 12.98 548 ALA B O 1
ATOM 8313 N N . ASN B 1 433 ? 43.406 70.045 86.388 1.00 14.63 549 ASN B N 1
ATOM 8314 C CA . ASN B 1 433 ? 44.793 70.090 85.927 1.00 13.74 549 ASN B CA 1
ATOM 8315 C C . ASN B 1 433 ? 45.314 68.710 85.568 1.00 14.25 549 ASN B C 1
ATOM 8316 O O . ASN B 1 433 ? 45.906 68.508 84.493 1.00 14.64 549 ASN B O 1
ATOM 8321 N N . LEU B 1 434 ? 45.074 67.736 86.445 1.00 12.75 550 LEU B N 1
ATOM 8322 C CA . LEU B 1 434 ? 45.626 66.404 86.241 1.00 13.61 550 LEU B CA 1
ATOM 8323 C C . LEU B 1 434 ? 45.013 65.779 85.001 1.00 14.33 550 LEU B C 1
ATOM 8324 O O . LEU B 1 434 ? 45.698 65.134 84.214 1.00 11.37 550 LEU B O 1
ATOM 8329 N N . ARG B 1 435 ? 43.704 65.938 84.842 1.00 13.22 551 ARG B N 1
ATOM 8330 C CA . ARG B 1 435 ? 43.040 65.398 83.656 1.00 11.59 551 ARG B CA 1
ATOM 8331 C C . ARG B 1 435 ? 43.555 66.049 82.382 1.00 9.14 551 ARG B C 1
ATOM 8332 O O . ARG B 1 435 ? 43.798 65.364 81.397 1.00 10.85 551 ARG B O 1
ATOM 8340 N N . ALA B 1 436 ? 43.673 67.377 82.379 1.00 9.29 552 ALA B N 1
ATOM 8341 C CA . ALA B 1 436 ? 44.141 68.087 81.196 1.00 9.31 552 ALA B CA 1
ATOM 8342 C C . ALA B 1 436 ? 45.541 67.608 80.828 1.00 14.16 552 ALA B C 1
ATOM 8343 O O . ALA B 1 436 ? 45.887 67.430 79.660 1.00 12.57 552 ALA B O 1
ATOM 8345 N N . TYR B 1 437 ? 46.341 67.389 81.859 1.00 11.89 553 TYR B N 1
ATOM 8346 C CA . TYR B 1 437 ? 47.718 66.912 81.695 1.00 12.94 553 TYR B CA 1
ATOM 8347 C C . TYR B 1 437 ? 47.784 65.519 81.094 1.00 11.63 553 TYR B C 1
ATOM 8348 O O . TYR B 1 437 ? 48.568 65.280 80.181 1.00 12.87 553 TYR B O 1
ATOM 8357 N N . TYR B 1 438 ? 46.961 64.589 81.590 1.00 12.13 554 TYR B N 1
ATOM 8358 C CA . TYR B 1 438 ? 46.924 63.245 81.007 1.00 10.84 554 TYR B CA 1
ATOM 8359 C C . TYR B 1 438 ? 46.439 63.310 79.547 1.00 12.45 554 TYR B C 1
ATOM 8360 O O . TYR B 1 438 ? 46.913 62.552 78.703 1.00 11.39 554 TYR B O 1
ATOM 8369 N N . GLY B 1 439 ? 45.473 64.187 79.273 1.00 11.66 555 GLY B N 1
ATOM 8370 C CA . GLY B 1 439 ? 45.043 64.443 77.882 1.00 10.40 555 GLY B CA 1
ATOM 8371 C C . GLY B 1 439 ? 46.188 64.882 76.981 1.00 13.56 555 GLY B C 1
ATOM 8372 O O . GLY B 1 439 ? 46.305 64.437 75.829 1.00 12.74 555 GLY B O 1
ATOM 8373 N N . TRP B 1 440 ? 47.028 65.769 77.502 1.00 10.47 556 TRP B N 1
ATOM 8374 C CA . TRP B 1 440 ? 48.224 66.237 76.798 1.00 12.87 556 TRP B CA 1
ATOM 8375 C C . TRP B 1 440 ? 49.215 65.086 76.588 1.00 13.79 556 TRP B C 1
ATOM 8376 O O . TRP B 1 440 ? 49.729 64.869 75.480 1.00 11.45 556 TRP B O 1
ATOM 8387 N N . MET B 1 441 ? 49.494 64.357 77.666 1.00 10.12 557 MET B N 1
ATOM 8388 C CA . MET B 1 441 ? 50.457 63.269 77.620 1.00 12.10 557 MET B CA 1
ATOM 8389 C C . MET B 1 441 ? 50.072 62.195 76.605 1.00 11.47 557 MET B C 1
ATOM 8390 O O . MET B 1 441 ? 50.912 61.728 75.854 1.00 9.34 557 MET B O 1
ATOM 8395 N N . TRP B 1 442 ? 48.793 61.824 76.549 1.00 9.46 558 TRP B N 1
ATOM 8396 C CA . TRP B 1 442 ? 48.411 60.739 75.662 1.00 7.74 558 TRP B CA 1
ATOM 8397 C C . TRP B 1 442 ? 48.425 61.180 74.198 1.00 8.16 558 TRP B C 1
ATOM 8398 O O . TRP B 1 442 ? 48.412 60.347 73.308 1.00 13.63 558 TRP B O 1
ATOM 8409 N N . ALA B 1 443 ? 48.433 62.482 73.949 1.00 7.76 559 ALA B N 1
ATOM 8410 C CA . ALA B 1 443 ? 48.429 62.969 72.583 1.00 7.09 559 ALA B CA 1
ATOM 8411 C C . ALA B 1 443 ? 49.832 63.350 72.110 1.00 13.30 559 ALA B C 1
ATOM 8412 O O . ALA B 1 443 ? 50.071 63.469 70.919 1.00 12.28 559 ALA B O 1
ATOM 8414 N N . PHE B 1 444 ? 50.738 63.555 73.051 1.00 11.62 560 PHE B N 1
ATOM 8415 C CA . PHE B 1 444 ? 52.087 64.038 72.732 1.00 12.94 560 PHE B CA 1
ATOM 8416 C C . PHE B 1 444 ? 52.973 62.906 72.183 1.00 11.82 560 PHE B C 1
ATOM 8417 O O . PHE B 1 444 ? 52.868 61.769 72.639 1.00 10.69 560 PHE B O 1
ATOM 8425 N N . PRO B 1 445 ? 53.848 63.198 71.189 1.00 12.21 561 PRO B N 1
ATOM 8426 C CA . PRO B 1 445 ? 54.620 62.091 70.613 1.00 11.80 561 PRO B CA 1
ATOM 8427 C C . PRO B 1 445 ? 55.438 61.317 71.639 1.00 10.96 561 PRO B C 1
ATOM 8428 O O . PRO B 1 445 ? 56.016 61.911 72.560 1.00 11.70 561 PRO B O 1
ATOM 8432 N N . GLY B 1 446 ? 55.445 59.994 71.490 1.00 11.62 562 GLY B N 1
ATOM 8433 C CA . GLY B 1 446 ? 56.103 59.115 72.433 1.00 12.07 562 GLY B CA 1
ATOM 8434 C C . GLY B 1 446 ? 55.119 58.078 72.959 1.00 13.26 562 GLY B C 1
ATOM 8435 O O . GLY B 1 446 ? 53.918 58.337 73.019 1.00 12.80 562 GLY B O 1
ATOM 8436 N N . LYS B 1 447 ? 55.612 56.897 73.317 1.00 11.16 563 LYS B N 1
ATOM 8437 C CA . LYS B 1 447 ? 54.760 55.886 73.950 1.00 11.64 563 LYS B CA 1
ATOM 8438 C C . LYS B 1 447 ? 54.461 56.318 75.398 1.00 10.93 563 LYS B C 1
ATOM 8439 O O . LYS B 1 447 ? 55.022 57.305 75.858 1.00 13.74 563 LYS B O 1
ATOM 8445 N N . LYS B 1 448 ? 53.550 55.620 76.091 1.00 10.76 564 LYS B N 1
ATOM 8446 C CA . LYS B 1 448 ? 53.069 56.054 77.406 1.00 9.74 564 LYS B CA 1
ATOM 8447 C C . LYS B 1 448 ? 53.377 55.041 78.511 1.00 10.10 564 LYS B C 1
ATOM 8448 O O . LYS B 1 448 ? 53.249 53.836 78.301 1.00 10.25 564 LYS B O 1
ATOM 8454 N N . LEU B 1 449 ? 53.796 55.546 79.676 1.00 14.60 565 LEU B N 1
ATOM 8455 C CA . LEU B 1 449 ? 54.038 54.711 80.864 1.00 13.93 565 LEU B CA 1
ATOM 8456 C C . LEU B 1 449 ? 53.430 55.411 82.066 1.00 13.49 565 LEU B C 1
ATOM 8457 O O . LEU B 1 449 ? 53.690 56.595 82.324 1.00 13.57 565 LEU B O 1
ATOM 8462 N N . LEU B 1 450 ? 52.586 54.688 82.796 1.00 13.16 566 LEU B N 1
ATOM 8463 C CA . LEU B 1 450 ? 51.973 55.254 83.998 1.00 9.92 566 LEU B CA 1
ATOM 8464 C C . LEU B 1 450 ? 52.063 54.277 85.172 1.00 11.41 566 LEU B C 1
ATOM 8465 O O . LEU B 1 450 ? 51.699 53.119 85.045 1.00 12.76 566 LEU B O 1
ATOM 8470 N N . PHE B 1 451 ? 52.525 54.774 86.313 1.00 11.04 567 PHE B N 1
ATOM 8471 C CA . PHE B 1 451 ? 52.732 53.921 87.481 1.00 11.24 567 PHE B CA 1
ATOM 8472 C C . PHE B 1 451 ? 51.435 53.776 88.249 1.00 14.67 567 PHE B C 1
ATOM 8473 O O . PHE B 1 451 ? 50.669 54.731 88.383 1.00 15.62 567 PHE B O 1
ATOM 8481 N N . MET B 1 452 ? 51.199 52.555 88.721 1.00 15.40 568 MET B N 1
ATOM 8482 C CA . MET B 1 452 ? 50.020 52.197 89.480 1.00 13.69 568 MET B CA 1
ATOM 8483 C C . MET B 1 452 ? 49.679 53.231 90.541 1.00 17.75 568 MET B C 1
ATOM 8484 O O . MET B 1 452 ? 50.549 53.749 91.229 1.00 18.60 568 MET B O 1
ATOM 8489 N N . GLY B 1 453 ? 48.394 53.567 90.647 1.00 16.23 569 GLY B N 1
ATOM 8490 C CA . GLY B 1 453 ? 47.967 54.593 91.576 1.00 14.40 569 GLY B CA 1
ATOM 8491 C C . GLY B 1 453 ? 47.785 55.947 90.916 1.00 19.79 569 GLY B C 1
ATOM 8492 O O . GLY B 1 453 ? 46.869 56.699 91.277 1.00 15.82 569 GLY B O 1
ATOM 8493 N N . ASN B 1 454 ? 48.642 56.280 89.951 1.00 13.69 570 ASN B N 1
ATOM 8494 C CA . ASN B 1 454 ? 48.437 57.515 89.212 1.00 13.71 570 ASN B CA 1
ATOM 8495 C C . ASN B 1 454 ? 47.091 57.548 88.489 1.00 10.24 570 ASN B C 1
ATOM 8496 O O . ASN B 1 454 ? 46.573 58.618 88.225 1.00 13.25 570 ASN B O 1
ATOM 8501 N N . GLU B 1 455 ? 46.608 56.384 88.076 1.00 14.05 571 GLU B N 1
ATOM 8502 C CA . GLU B 1 455 ? 45.426 56.339 87.207 1.00 15.60 571 GLU B CA 1
ATOM 8503 C C . GLU B 1 455 ? 44.126 56.631 87.960 1.00 18.54 571 GLU B C 1
ATOM 8504 O O . GLU B 1 455 ? 43.087 56.902 87.347 1.00 18.15 571 GLU B O 1
ATOM 8510 N N . PHE B 1 456 ? 44.166 56.594 89.287 1.00 15.52 572 PHE B N 1
ATOM 8511 C CA . PHE B 1 456 ? 43.010 57.065 90.047 1.00 18.92 572 PHE B CA 1
ATOM 8512 C C . PHE B 1 456 ? 43.364 58.240 90.935 1.00 18.75 572 PHE B C 1
ATOM 8513 O O . PHE B 1 456 ? 42.634 58.581 91.883 1.00 20.25 572 PHE B O 1
ATOM 8521 N N . ALA B 1 457 ? 44.492 58.865 90.597 1.00 16.92 573 ALA B N 1
ATOM 8522 C CA . ALA B 1 457 ? 44.972 60.056 91.285 1.00 16.59 573 ALA B CA 1
ATOM 8523 C C . ALA B 1 457 ? 45.037 59.816 92.791 1.00 16.00 573 ALA B C 1
ATOM 8524 O O . ALA B 1 457 ? 44.433 60.547 93.577 1.00 15.85 573 ALA B O 1
ATOM 8526 N N . GLN B 1 458 ? 45.790 58.795 93.181 1.00 20.88 574 GLN B N 1
ATOM 8527 C CA . GLN B 1 458 ? 46.133 58.612 94.588 1.00 15.43 574 GLN B CA 1
ATOM 8528 C C . GLN B 1 458 ? 46.702 59.918 95.155 1.00 21.02 574 GLN B C 1
ATOM 8529 O O . GLN B 1 458 ? 47.510 60.595 94.508 1.00 22.02 574 GLN B O 1
ATOM 8535 N N . GLY B 1 459 ? 46.246 60.312 96.342 1.00 16.19 575 GLY B N 1
ATOM 8536 C CA . GLY B 1 459 ? 46.787 61.501 96.978 1.00 20.71 575 GLY B CA 1
ATOM 8537 C C . GLY B 1 459 ? 48.147 61.266 97.639 1.00 18.40 575 GLY B C 1
ATOM 8538 O O . GLY B 1 459 ? 49.026 62.133 97.589 1.00 22.75 575 GLY B O 1
ATOM 8539 N N . ARG B 1 460 ? 48.318 60.098 98.261 1.00 19.51 576 ARG B N 1
ATOM 8540 C CA . ARG B 1 460 ? 49.558 59.782 98.974 1.00 22.60 576 ARG B CA 1
ATOM 8541 C C . ARG B 1 460 ? 50.657 59.287 98.044 1.00 21.92 576 ARG B C 1
ATOM 8542 O O . ARG B 1 460 ? 50.381 58.786 96.945 1.00 21.40 576 ARG B O 1
ATOM 8550 N N . GLU B 1 461 ? 51.905 59.455 98.472 1.00 22.36 577 GLU B N 1
ATOM 8551 C CA . GLU B 1 461 ? 53.038 58.893 97.751 1.00 23.15 577 GLU B CA 1
ATOM 8552 C C . GLU B 1 461 ? 52.911 57.386 97.755 1.00 24.19 577 GLU B C 1
ATOM 8553 O O . GLU B 1 461 ? 52.183 56.809 98.572 1.00 23.78 577 GLU B O 1
ATOM 8559 N N . TRP B 1 462 ? 53.596 56.743 96.823 1.00 19.80 578 TRP B N 1
ATOM 8560 C CA . TRP B 1 462 ? 53.615 55.297 96.761 1.00 21.14 578 TRP B CA 1
ATOM 8561 C C . TRP B 1 462 ? 54.371 54.729 97.961 1.00 24.79 578 TRP B C 1
ATOM 8562 O O . TRP B 1 462 ? 55.444 55.215 98.306 1.00 22.84 578 TRP B O 1
ATOM 8573 N N . ASN B 1 463 ? 53.802 53.699 98.571 1.00 23.79 579 ASN B N 1
ATOM 8574 C CA . ASN B 1 463 ? 54.415 53.012 99.706 1.00 22.75 579 ASN B CA 1
ATOM 8575 C C . ASN B 1 463 ? 54.585 51.522 99.407 1.00 22.91 579 ASN B C 1
ATOM 8576 O O . ASN B 1 463 ? 53.616 50.761 99.395 1.00 21.05 579 ASN B O 1
ATOM 8581 N N . HIS B 1 464 ? 55.826 51.093 99.173 1.00 18.32 580 HIS B N 1
ATOM 8582 C CA . HIS B 1 464 ? 56.100 49.697 98.812 1.00 24.35 580 HIS B CA 1
ATOM 8583 C C . HIS B 1 464 ? 55.684 48.711 99.904 1.00 20.93 580 HIS B C 1
ATOM 8584 O O . HIS B 1 464 ? 55.588 47.503 99.664 1.00 22.76 580 HIS B O 1
ATOM 8591 N N . ASP B 1 465 ? 55.425 49.227 101.099 1.00 24.24 581 ASP B N 1
ATOM 8592 C CA . ASP B 1 465 ? 55.167 48.360 102.243 1.00 28.62 581 ASP B CA 1
ATOM 8593 C C . ASP B 1 465 ? 53.678 48.322 102.571 1.00 31.73 581 ASP B C 1
ATOM 8594 O O . ASP B 1 465 ? 53.265 47.769 103.593 1.00 29.96 581 ASP B O 1
ATOM 8599 N N . ALA B 1 466 ? 52.873 48.893 101.683 1.00 25.44 582 ALA B N 1
ATOM 8600 C CA . ALA B 1 466 ? 51.430 48.944 101.884 1.00 26.87 582 ALA B CA 1
ATOM 8601 C C . ALA B 1 466 ? 50.673 48.729 100.564 1.00 30.60 582 ALA B C 1
ATOM 8602 O O . ALA B 1 466 ? 51.267 48.676 99.492 1.00 21.20 582 ALA B O 1
ATOM 8604 N N . SER B 1 467 ? 49.357 48.607 100.643 1.00 24.58 583 SER B N 1
ATOM 8605 C CA . SER B 1 467 ? 48.533 48.586 99.440 1.00 25.61 583 SER B CA 1
ATOM 8606 C C . SER B 1 467 ? 48.427 50.008 98.900 1.00 19.79 583 SER B C 1
ATOM 8607 O O . SER B 1 467 ? 48.613 50.960 99.646 1.00 18.80 583 SER B O 1
ATOM 8610 N N . LEU B 1 468 ? 48.114 50.155 97.610 1.00 19.34 584 LEU B N 1
ATOM 8611 C CA . LEU B 1 468 ? 47.698 51.446 97.083 1.00 18.33 584 LEU B CA 1
ATOM 8612 C C . LEU B 1 468 ? 46.380 51.841 97.772 1.00 17.83 584 LEU B C 1
ATOM 8613 O O . LEU B 1 468 ? 45.702 50.992 98.336 1.00 19.25 584 LEU B O 1
ATOM 8618 N N . ASP B 1 469 ? 46.046 53.126 97.735 1.00 17.67 585 ASP B N 1
ATOM 8619 C CA . ASP B 1 469 ? 44.897 53.637 98.452 1.00 20.71 585 ASP B CA 1
ATOM 8620 C C . ASP B 1 469 ? 43.593 53.394 97.698 1.00 18.50 585 ASP B C 1
ATOM 8621 O O . ASP B 1 469 ? 42.870 54.331 97.363 1.00 19.53 585 ASP B O 1
ATOM 8626 N N . TRP B 1 470 ? 43.289 52.125 97.469 1.00 17.36 586 TRP B N 1
ATOM 8627 C CA . TRP B 1 470 ? 42.055 51.738 96.784 1.00 22.60 586 TRP B CA 1
ATOM 8628 C C . TRP B 1 470 ? 40.809 52.243 97.503 1.00 25.57 586 TRP B C 1
ATOM 8629 O O . TRP B 1 470 ? 39.749 52.404 96.893 1.00 21.09 586 TRP B O 1
ATOM 8640 N N . HIS B 1 471 ? 40.942 52.517 98.796 1.00 22.22 587 HIS B N 1
ATOM 8641 C CA . HIS B 1 471 ? 39.819 53.056 99.569 1.00 28.83 587 HIS B CA 1
ATOM 8642 C C . HIS B 1 471 ? 39.292 54.375 99.002 1.00 27.84 587 HIS B C 1
ATOM 8643 O O . HIS B 1 471 ? 38.182 54.784 99.318 1.00 22.04 587 HIS B O 1
ATOM 8650 N N . LEU B 1 472 ? 40.086 55.027 98.155 1.00 27.80 588 LEU B N 1
ATOM 8651 C CA . LEU B 1 472 ? 39.685 56.288 97.524 1.00 20.66 588 LEU B CA 1
ATOM 8652 C C . LEU B 1 472 ? 38.500 56.086 96.588 1.00 16.87 588 LEU B C 1
ATOM 8653 O O . LEU B 1 472 ? 37.782 57.039 96.253 1.00 22.81 588 LEU B O 1
ATOM 8658 N N . LEU B 1 473 ? 38.317 54.841 96.164 1.00 20.20 589 LEU B N 1
ATOM 8659 C CA . LEU B 1 473 ? 37.333 54.486 95.164 1.00 21.02 589 LEU B CA 1
ATOM 8660 C C . LEU B 1 473 ? 36.135 53.818 95.814 1.00 28.26 589 LEU B C 1
ATOM 8661 O O . LEU B 1 473 ? 35.247 53.307 95.129 1.00 21.83 589 LEU B O 1
ATOM 8666 N N . GLU B 1 474 ? 36.126 53.820 97.142 1.00 27.60 590 GLU B N 1
ATOM 8667 C CA . GLU B 1 474 ? 34.971 53.361 97.882 1.00 28.10 590 GLU B CA 1
ATOM 8668 C C . GLU B 1 474 ? 33.959 54.483 97.932 1.00 24.91 590 GLU B C 1
ATOM 8669 O O . GLU B 1 474 ? 34.318 55.664 97.951 1.00 26.84 590 GLU B O 1
ATOM 8675 N N . GLY B 1 475 ? 32.689 54.106 97.941 1.00 29.45 591 GLY B N 1
ATOM 8676 C CA . GLY B 1 475 ? 31.635 55.073 98.125 1.00 25.95 591 GLY B CA 1
ATOM 8677 C C . GLY B 1 475 ? 31.046 55.525 96.815 1.00 26.81 591 GLY B C 1
ATOM 8678 O O . GLY B 1 475 ? 31.261 54.904 95.755 1.00 23.28 591 GLY B O 1
ATOM 8679 N N . GLY B 1 476 ? 30.299 56.619 96.902 1.00 23.57 592 GLY B N 1
ATOM 8680 C CA . GLY B 1 476 ? 29.681 57.214 95.744 1.00 24.38 592 GLY B CA 1
ATOM 8681 C C . GLY B 1 476 ? 30.757 57.692 94.797 1.00 28.53 592 GLY B C 1
ATOM 8682 O O . GLY B 1 476 ? 31.878 58.032 95.209 1.00 26.96 592 GLY B O 1
ATOM 8683 N N . ASP B 1 477 ? 30.411 57.690 93.520 1.00 21.46 593 ASP B N 1
ATOM 8684 C CA . ASP B 1 477 ? 31.293 58.166 92.469 1.00 23.21 593 ASP B CA 1
ATOM 8685 C C . ASP B 1 477 ? 31.931 59.508 92.822 1.00 24.09 593 ASP B C 1
ATOM 8686 O O . ASP B 1 477 ? 31.249 60.456 93.215 1.00 23.10 593 ASP B O 1
ATOM 8691 N N . ASN B 1 478 ? 33.251 59.581 92.672 1.00 20.00 594 ASN B N 1
ATOM 8692 C CA . ASN B 1 478 ? 33.998 60.750 93.102 1.00 19.83 594 ASN B CA 1
ATOM 8693 C C . ASN B 1 478 ? 35.067 61.183 92.077 1.00 20.49 594 ASN B C 1
ATOM 8694 O O . ASN B 1 478 ? 35.174 60.585 91.000 1.00 15.69 594 ASN B O 1
ATOM 8699 N N . TRP B 1 479 ? 35.834 62.220 92.411 1.00 16.00 595 TRP B N 1
ATOM 8700 C CA . TRP B 1 479 ? 36.873 62.742 91.507 1.00 20.38 595 TRP B CA 1
ATOM 8701 C C . TRP B 1 479 ? 37.829 61.669 91.020 1.00 20.34 595 TRP B C 1
ATOM 8702 O O . TRP B 1 479 ? 38.329 61.722 89.889 1.00 14.86 595 TRP B O 1
ATOM 8713 N N . HIS B 1 480 ? 38.127 60.723 91.902 1.00 14.77 596 HIS B N 1
ATOM 8714 C CA . HIS B 1 480 ? 39.106 59.679 91.615 1.00 20.94 596 HIS B CA 1
ATOM 8715 C C . HIS B 1 480 ? 38.568 58.679 90.587 1.00 19.62 596 HIS B C 1
ATOM 8716 O O . HIS B 1 480 ? 39.285 58.289 89.665 1.00 14.80 596 HIS B O 1
ATOM 8723 N N . HIS B 1 481 ? 37.296 58.300 90.715 1.00 15.60 597 HIS B N 1
ATOM 8724 C CA . HIS B 1 481 ? 36.662 57.456 89.709 1.00 14.41 597 HIS B CA 1
ATOM 8725 C C . HIS B 1 481 ? 36.712 58.163 88.364 1.00 11.67 597 HIS B C 1
ATOM 8726 O O . HIS B 1 481 ? 36.879 57.518 87.331 1.00 15.29 597 HIS B O 1
ATOM 8733 N N . GLY B 1 482 ? 36.545 59.476 88.402 1.00 11.56 598 GLY B N 1
ATOM 8734 C CA . GLY B 1 482 ? 36.560 60.323 87.218 1.00 16.38 598 GLY B CA 1
ATOM 8735 C C . GLY B 1 482 ? 37.893 60.292 86.490 1.00 12.96 598 GLY B C 1
ATOM 8736 O O . GLY B 1 482 ? 37.946 60.208 85.265 1.00 13.10 598 GLY B O 1
ATOM 8737 N N . VAL B 1 483 ? 38.981 60.376 87.244 1.00 14.38 599 VAL B N 1
ATOM 8738 C CA . VAL B 1 483 ? 40.310 60.287 86.643 1.00 12.87 599 VAL B CA 1
ATOM 8739 C C . VAL B 1 483 ? 40.533 58.894 86.067 1.00 12.11 599 VAL B C 1
ATOM 8740 O O . VAL B 1 483 ? 41.063 58.741 84.967 1.00 14.30 599 VAL B O 1
ATOM 8744 N N . GLN B 1 484 ? 40.116 57.869 86.802 1.00 13.35 600 GLN B N 1
ATOM 8745 C CA . GLN B 1 484 ? 40.268 56.491 86.338 1.00 12.60 600 GLN B CA 1
ATOM 8746 C C . GLN B 1 484 ? 39.483 56.223 85.060 1.00 14.18 600 GLN B C 1
ATOM 8747 O O . GLN B 1 484 ? 39.969 55.540 84.147 1.00 12.48 600 GLN B O 1
ATOM 8753 N N . ARG B 1 485 ? 38.256 56.733 84.992 1.00 12.77 601 ARG B N 1
ATOM 8754 C CA . ARG B 1 485 ? 37.494 56.632 83.752 1.00 12.84 601 ARG B CA 1
ATOM 8755 C C . ARG B 1 485 ? 38.173 57.344 82.595 1.00 11.26 601 ARG B C 1
ATOM 8756 O O . ARG B 1 485 ? 38.163 56.839 81.472 1.00 11.52 601 ARG B O 1
ATOM 8764 N N . LEU B 1 486 ? 38.739 58.521 82.852 1.00 12.51 602 LEU B N 1
ATOM 8765 C CA . LEU B 1 486 ? 39.481 59.220 81.801 1.00 16.59 602 LEU B CA 1
ATOM 8766 C C . LEU B 1 486 ? 40.672 58.429 81.270 1.00 11.83 602 LEU B C 1
ATOM 8767 O O . LEU B 1 486 ? 40.871 58.347 80.050 1.00 13.42 602 LEU B O 1
ATOM 8772 N N . VAL B 1 487 ? 41.468 57.862 82.176 1.00 13.12 603 VAL B N 1
ATOM 8773 C CA . VAL B 1 487 ? 42.647 57.094 81.760 1.00 13.02 603 VAL B CA 1
ATOM 8774 C C . VAL B 1 487 ? 42.253 55.922 80.867 1.00 12.32 603 VAL B C 1
ATOM 8775 O O . VAL B 1 487 ? 42.904 55.643 79.853 1.00 9.24 603 VAL B O 1
ATOM 8779 N N . ARG B 1 488 ? 41.164 55.254 81.214 1.00 12.65 604 ARG B N 1
ATOM 8780 C CA . ARG B 1 488 ? 40.680 54.183 80.366 1.00 11.74 604 ARG B CA 1
ATOM 8781 C C . ARG B 1 488 ? 40.266 54.730 79.000 1.00 14.56 604 ARG B C 1
ATOM 8782 O O . ARG B 1 488 ? 40.642 54.167 77.973 1.00 14.02 604 ARG B O 1
ATOM 8790 N N . ASP B 1 489 ? 39.500 55.820 78.990 1.00 12.41 605 ASP B N 1
ATOM 8791 C CA . ASP B 1 489 ? 39.054 56.434 77.722 1.00 13.33 605 ASP B CA 1
ATOM 8792 C C . ASP B 1 489 ? 40.244 56.892 76.892 1.00 11.81 605 ASP B C 1
ATOM 8793 O O . ASP B 1 489 ? 40.248 56.778 75.665 1.00 13.73 605 ASP B O 1
ATOM 8798 N N . LEU B 1 490 ? 41.252 57.422 77.570 1.00 9.81 606 LEU B N 1
ATOM 8799 C CA . LEU B 1 490 ? 42.475 57.831 76.877 1.00 10.40 606 LEU B CA 1
ATOM 8800 C C . LEU B 1 490 ? 43.149 56.638 76.200 1.00 12.05 606 LEU B C 1
ATOM 8801 O O . LEU B 1 490 ? 43.489 56.702 75.036 1.00 9.78 606 LEU B O 1
ATOM 8806 N N . ASN B 1 491 ? 43.356 55.556 76.942 1.00 11.77 607 ASN B N 1
ATOM 8807 C CA . ASN B 1 491 ? 43.926 54.353 76.366 1.00 10.59 607 ASN B CA 1
ATOM 8808 C C . ASN B 1 491 ? 43.132 53.834 75.171 1.00 10.50 607 ASN B C 1
ATOM 8809 O O . ASN B 1 491 ? 43.690 53.521 74.122 1.00 9.22 607 ASN B O 1
ATOM 8814 N N . LEU B 1 492 ? 41.823 53.718 75.327 1.00 8.30 608 LEU B N 1
ATOM 8815 C CA . LEU B 1 492 ? 41.025 53.126 74.258 1.00 11.45 608 LEU B CA 1
ATOM 8816 C C . LEU B 1 492 ? 40.974 54.016 73.015 1.00 10.97 608 LEU B C 1
ATOM 8817 O O . LEU B 1 492 ? 41.004 53.526 71.895 1.00 11.44 608 LEU B O 1
ATOM 8822 N N . THR B 1 493 ? 40.899 55.320 73.215 1.00 10.39 609 THR B N 1
ATOM 8823 C CA . THR B 1 493 ? 40.823 56.258 72.084 1.00 11.18 609 THR B CA 1
ATOM 8824 C C . THR B 1 493 ? 42.178 56.328 71.382 1.00 10.65 609 THR B C 1
ATOM 8825 O O . THR B 1 493 ? 42.256 56.352 70.158 1.00 11.12 609 THR B O 1
ATOM 8829 N N . TYR B 1 494 ? 43.239 56.389 72.174 1.00 10.96 610 TYR B N 1
ATOM 8830 C CA . TYR B 1 494 ? 44.634 56.310 71.686 1.00 10.21 610 TYR B CA 1
ATOM 8831 C C . TYR B 1 494 ? 44.913 55.057 70.840 1.00 11.98 610 TYR B C 1
ATOM 8832 O O . TYR B 1 494 ? 45.568 55.111 69.796 1.00 12.46 610 TYR B O 1
ATOM 8841 N N . ARG B 1 495 ? 44.436 53.911 71.292 1.00 9.07 611 ARG B N 1
ATOM 8842 C CA . ARG B 1 495 ? 44.643 52.683 70.530 1.00 12.13 611 ARG B CA 1
ATOM 8843 C C . ARG B 1 495 ? 43.782 52.587 69.273 1.00 16.26 611 ARG B C 1
ATOM 8844 O O . ARG B 1 495 ? 44.193 52.001 68.277 1.00 12.05 611 ARG B O 1
ATOM 8852 N N . HIS B 1 496 ? 42.597 53.179 69.315 1.00 11.88 612 HIS B N 1
ATOM 8853 C CA . HIS B 1 496 ? 41.672 53.093 68.173 1.00 13.96 612 HIS B CA 1
ATOM 8854 C C . HIS B 1 496 ? 42.132 53.901 66.962 1.00 13.51 612 HIS B C 1
ATOM 8855 O O . HIS B 1 496 ? 41.972 53.487 65.800 1.00 14.63 612 HIS B O 1
ATOM 8862 N N . HIS B 1 497 ? 42.694 55.066 67.236 1.00 11.88 613 HIS B N 1
ATOM 8863 C CA . HIS B 1 497 ? 43.074 56.016 66.177 1.00 12.54 613 HIS B CA 1
ATOM 8864 C C . HIS B 1 497 ? 44.555 55.999 65.842 1.00 12.70 613 HIS B C 1
ATOM 8865 O O . HIS B 1 497 ? 45.380 56.440 66.643 1.00 11.99 613 HIS B O 1
ATOM 8872 N N . LYS B 1 498 ? 44.888 55.536 64.641 1.00 10.48 614 LYS B N 1
ATOM 8873 C CA . LYS B 1 498 ? 46.291 55.448 64.224 1.00 11.90 614 LYS B CA 1
ATOM 8874 C C . LYS B 1 498 ? 47.049 56.760 64.294 1.00 12.76 614 LYS B C 1
ATOM 8875 O O . LYS B 1 498 ? 48.254 56.762 64.548 1.00 13.52 614 LYS B O 1
ATOM 8881 N N . ALA B 1 499 ? 46.356 57.864 64.056 1.00 11.27 615 ALA B N 1
ATOM 8882 C CA . ALA B 1 499 ? 46.976 59.188 64.140 1.00 14.29 615 ALA B CA 1
ATOM 8883 C C . ALA B 1 499 ? 47.660 59.396 65.487 1.00 16.31 615 ALA B C 1
ATOM 8884 O O . ALA B 1 499 ? 48.692 60.062 65.572 1.00 13.76 615 ALA B O 1
ATOM 8886 N N . MET B 1 500 ? 47.098 58.803 66.537 1.00 12.79 616 MET B N 1
ATOM 8887 C CA . MET B 1 500 ? 47.628 59.016 67.873 1.00 10.41 616 MET B CA 1
ATOM 8888 C C . MET B 1 500 ? 48.902 58.239 68.187 1.00 14.25 616 MET B C 1
ATOM 8889 O O . MET B 1 500 ? 49.514 58.472 69.213 1.00 14.66 616 MET B O 1
ATOM 8894 N N . HIS B 1 501 ? 49.299 57.301 67.340 1.00 12.78 617 HIS B N 1
ATOM 8895 C CA . HIS B 1 501 ? 50.414 56.438 67.731 1.00 14.23 617 HIS B CA 1
ATOM 8896 C C . HIS B 1 501 ? 51.319 55.976 66.599 1.00 17.37 617 HIS B C 1
ATOM 8897 O O . HIS B 1 501 ? 52.450 55.518 66.853 1.00 17.92 617 HIS B O 1
ATOM 8904 N N . GLU B 1 502 ? 50.835 56.090 65.363 1.00 12.49 618 GLU B N 1
ATOM 8905 C CA . GLU B 1 502 ? 51.508 55.447 64.212 1.00 15.07 618 GLU B CA 1
ATOM 8906 C C . GLU B 1 502 ? 52.782 56.144 63.719 1.00 16.96 618 GLU B C 1
ATOM 8907 O O . GLU B 1 502 ? 53.666 55.504 63.133 1.00 15.01 618 GLU B O 1
ATOM 8913 N N . LEU B 1 503 ? 52.885 57.446 63.961 1.00 11.50 619 LEU B N 1
ATOM 8914 C CA . LEU B 1 503 ? 54.030 58.216 63.480 1.00 13.22 619 LEU B CA 1
ATOM 8915 C C . LEU B 1 503 ? 54.695 59.041 64.591 1.00 10.84 619 LEU B C 1
ATOM 8916 O O . LEU B 1 503 ? 55.055 60.203 64.357 1.00 13.20 619 LEU B O 1
ATOM 8921 N N . ASP B 1 504 ? 54.825 58.488 65.805 1.00 9.67 620 ASP B N 1
ATOM 8922 C CA . ASP B 1 504 ? 55.437 59.249 66.895 1.00 11.87 620 ASP B CA 1
ATOM 8923 C C . ASP B 1 504 ? 56.840 59.725 66.521 1.00 12.32 620 ASP B C 1
ATOM 8924 O O . ASP B 1 504 ? 57.295 60.771 66.992 1.00 13.85 620 ASP B O 1
ATOM 8929 N N . PHE B 1 505 ? 57.523 58.948 65.682 1.00 11.87 621 PHE B N 1
ATOM 8930 C CA . PHE B 1 505 ? 58.969 59.149 65.496 1.00 9.70 621 PHE B CA 1
ATOM 8931 C C . PHE B 1 505 ? 59.316 59.675 64.116 1.00 14.55 621 PHE B C 1
ATOM 8932 O O . PHE B 1 505 ? 60.489 59.652 63.711 1.00 16.34 621 PHE B O 1
ATOM 8940 N N . ASP B 1 506 ? 58.294 60.165 63.420 1.00 13.13 622 ASP B N 1
ATOM 8941 C CA . ASP B 1 506 ? 58.420 60.745 62.074 1.00 18.89 622 ASP B CA 1
ATOM 8942 C C . ASP B 1 506 ? 57.837 62.154 62.170 1.00 13.13 622 ASP B C 1
ATOM 8943 O O . ASP B 1 506 ? 56.747 62.327 62.715 1.00 17.07 622 ASP B O 1
ATOM 8948 N N . PRO B 1 507 ? 58.563 63.174 61.676 1.00 14.30 623 PRO B N 1
ATOM 8949 C CA . PRO B 1 507 ? 58.045 64.551 61.792 1.00 14.87 623 PRO B CA 1
ATOM 8950 C C . PRO B 1 507 ? 56.666 64.759 61.171 1.00 14.70 623 PRO B C 1
ATOM 8951 O O . PRO B 1 507 ? 55.932 65.654 61.596 1.00 13.32 623 PRO B O 1
ATOM 8955 N N . TYR B 1 508 ? 56.299 63.925 60.206 1.00 13.33 624 TYR B N 1
ATOM 8956 C CA . TYR B 1 508 ? 54.997 64.043 59.584 1.00 15.50 624 TYR B CA 1
ATOM 8957 C C . TYR B 1 508 ? 53.855 63.774 60.580 1.00 14.63 624 TYR B C 1
ATOM 8958 O O . TYR B 1 508 ? 52.710 64.175 60.363 1.00 15.75 624 TYR B O 1
ATOM 8967 N N . GLY B 1 509 ? 54.170 63.092 61.674 1.00 12.49 625 GLY B N 1
ATOM 8968 C CA . GLY B 1 509 ? 53.146 62.665 62.602 1.00 12.75 625 GLY B CA 1
ATOM 8969 C C . GLY B 1 509 ? 52.697 63.729 63.588 1.00 14.39 625 GLY B C 1
ATOM 8970 O O . GLY B 1 509 ? 51.754 63.496 64.354 1.00 11.41 625 GLY B O 1
ATOM 8971 N N . PHE B 1 510 ? 53.369 64.883 63.567 1.00 14.11 626 PHE B N 1
ATOM 8972 C CA . PHE B 1 510 ? 53.086 65.994 64.486 1.00 13.51 626 PHE B CA 1
ATOM 8973 C C . PHE B 1 510 ? 53.255 67.333 63.780 1.00 12.85 626 PHE B C 1
ATOM 8974 O O . PHE B 1 510 ? 54.258 67.552 63.109 1.00 15.20 626 PHE B O 1
ATOM 8982 N N . GLU B 1 511 ? 52.291 68.236 63.955 1.00 11.70 627 GLU B N 1
ATOM 8983 C CA . GLU B 1 511 ? 52.448 69.609 63.466 1.00 15.77 627 GLU B CA 1
ATOM 8984 C C . GLU B 1 511 ? 51.753 70.610 64.384 1.00 11.95 627 GLU B C 1
ATOM 8985 O O . GLU B 1 511 ? 50.590 70.418 64.759 1.00 13.11 627 GLU B O 1
ATOM 8991 N N . TRP B 1 512 ? 52.444 71.678 64.769 1.00 12.82 628 TRP B N 1
ATOM 8992 C CA . TRP B 1 512 ? 51.782 72.702 65.584 1.00 16.69 628 TRP B CA 1
ATOM 8993 C C . TRP B 1 512 ? 50.736 73.461 64.764 1.00 13.68 628 TRP B C 1
ATOM 8994 O O . TRP B 1 512 ? 50.976 73.788 63.597 1.00 12.88 628 TRP B O 1
ATOM 9005 N N . LEU B 1 513 ? 49.585 73.750 65.375 1.00 14.42 629 LEU B N 1
ATOM 9006 C CA . LEU B 1 513 ? 48.637 74.715 64.810 1.00 15.97 629 LEU B CA 1
ATOM 9007 C C . LEU B 1 513 ? 48.776 76.037 65.565 1.00 15.62 629 LEU B C 1
ATOM 9008 O O . LEU B 1 513 ? 48.752 77.112 64.970 1.00 19.10 629 LEU B O 1
ATOM 9013 N N . VAL B 1 514 ? 48.896 75.949 66.883 1.00 11.78 630 VAL B N 1
ATOM 9014 C CA . VAL B 1 514 ? 49.042 77.143 67.713 1.00 16.04 630 VAL B CA 1
ATOM 9015 C C . VAL B 1 514 ? 50.146 76.878 68.718 1.00 16.54 630 VAL B C 1
ATOM 9016 O O . VAL B 1 514 ? 49.945 76.164 69.708 1.00 13.35 630 VAL B O 1
ATOM 9020 N N . VAL B 1 515 ? 51.326 77.424 68.435 1.00 17.32 631 VAL B N 1
ATOM 9021 C CA . VAL B 1 515 ? 52.512 77.169 69.263 1.00 15.15 631 VAL B CA 1
ATOM 9022 C C . VAL B 1 515 ? 52.893 78.388 70.119 1.00 17.94 631 VAL B C 1
ATOM 9023 O O . VAL B 1 515 ? 53.649 78.268 71.088 1.00 19.14 631 VAL B O 1
ATOM 9027 N N . ASP B 1 516 ? 52.327 79.545 69.789 1.00 19.94 632 ASP B N 1
ATOM 9028 C CA . ASP B 1 516 ? 52.737 80.804 70.424 1.00 26.27 632 ASP B CA 1
ATOM 9029 C C . ASP B 1 516 ? 51.674 81.539 71.255 1.00 22.24 632 ASP B C 1
ATOM 9030 O O . ASP B 1 516 ? 51.818 82.740 71.526 1.00 20.08 632 ASP B O 1
ATOM 9035 N N . ASP B 1 517 ? 50.616 80.856 71.674 1.00 20.70 633 ASP B N 1
ATOM 9036 C CA . ASP B 1 517 ? 49.633 81.543 72.520 1.00 20.14 633 ASP B CA 1
ATOM 9037 C C . ASP B 1 517 ? 50.054 81.365 73.967 1.00 20.17 633 ASP B C 1
ATOM 9038 O O . ASP B 1 517 ? 49.479 80.572 74.721 1.00 19.67 633 ASP B O 1
ATOM 9043 N N . LYS B 1 518 ? 51.079 82.121 74.330 1.00 16.45 634 LYS B N 1
ATOM 9044 C CA . LYS B 1 518 ? 51.621 82.126 75.666 1.00 20.16 634 LYS B CA 1
ATOM 9045 C C . LYS B 1 518 ? 50.684 82.843 76.614 1.00 22.47 634 LYS B C 1
ATOM 9046 O O . LYS B 1 518 ? 50.443 82.362 77.718 1.00 19.60 634 LYS B O 1
ATOM 9052 N N . GLU B 1 519 ? 50.156 83.988 76.183 1.00 19.60 635 GLU B N 1
ATOM 9053 C CA . GLU B 1 519 ? 49.348 84.806 77.074 1.00 29.05 635 GLU B CA 1
ATOM 9054 C C . GLU B 1 519 ? 48.143 84.040 77.623 1.00 21.69 635 GLU B C 1
ATOM 9055 O O . GLU B 1 519 ? 47.772 84.238 78.772 1.00 17.67 635 GLU B O 1
ATOM 9061 N N . ARG B 1 520 ? 47.574 83.136 76.822 1.00 17.24 636 ARG B N 1
ATOM 9062 C CA . ARG B 1 520 ? 46.376 82.395 77.222 1.00 19.74 636 ARG B CA 1
ATOM 9063 C C . ARG B 1 520 ? 46.699 80.952 77.628 1.00 17.76 636 ARG B C 1
ATOM 9064 O O . ARG B 1 520 ? 45.825 80.236 78.093 1.00 20.40 636 ARG B O 1
ATOM 9072 N N . SER B 1 521 ? 47.954 80.548 77.462 1.00 15.46 637 SER B N 1
ATOM 9073 C CA . SER B 1 521 ? 48.379 79.178 77.772 1.00 16.21 637 SER B CA 1
ATOM 9074 C C . SER B 1 521 ? 47.491 78.146 77.064 1.00 12.45 637 SER B C 1
ATOM 9075 O O . SER B 1 521 ? 47.066 77.132 77.637 1.00 12.18 637 SER B O 1
ATOM 9078 N N . VAL B 1 522 ? 47.222 78.433 75.802 1.00 12.93 638 VAL B N 1
ATOM 9079 C CA . VAL B 1 522 ? 46.500 77.524 74.924 1.00 15.78 638 VAL B CA 1
ATOM 9080 C C . VAL B 1 522 ? 47.458 76.990 73.895 1.00 13.40 638 VAL B C 1
ATOM 9081 O O . VAL B 1 522 ? 48.140 77.775 73.232 1.00 16.29 638 VAL B O 1
ATOM 9085 N N . LEU B 1 523 ? 47.519 75.663 73.757 1.00 11.68 639 LEU B N 1
ATOM 9086 C CA . LEU B 1 523 ? 48.391 75.044 72.761 1.00 14.65 639 LEU B CA 1
ATOM 9087 C C . LEU B 1 523 ? 47.611 74.064 71.919 1.00 15.75 639 LEU B C 1
ATOM 9088 O O . LEU B 1 523 ? 46.800 73.279 72.438 1.00 15.46 639 LEU B O 1
ATOM 9093 N N . ILE B 1 524 ? 47.851 74.096 70.613 1.00 13.40 640 ILE B N 1
ATOM 9094 C CA . ILE B 1 524 ? 47.075 73.263 69.706 1.00 14.07 640 ILE B CA 1
ATOM 9095 C C . ILE B 1 524 ? 47.995 72.645 68.676 1.00 13.69 640 ILE B C 1
ATOM 9096 O O . ILE B 1 524 ? 48.791 73.340 68.051 1.00 12.46 640 ILE B O 1
ATOM 9101 N N . PHE B 1 525 ? 47.869 71.334 68.492 1.00 10.22 641 PHE B N 1
ATOM 9102 C CA . PHE B 1 525 ? 48.631 70.643 67.465 1.00 11.92 641 PHE B CA 1
ATOM 9103 C C . PHE B 1 525 ? 47.812 69.558 66.786 1.00 13.11 641 PHE B C 1
ATOM 9104 O O . PHE B 1 525 ? 46.700 69.249 67.218 1.00 14.57 641 PHE B O 1
ATOM 9112 N N . VAL B 1 526 ? 48.328 69.029 65.679 1.00 14.34 642 VAL B N 1
ATOM 9113 C CA . VAL B 1 526 ? 47.727 67.845 65.079 1.00 11.36 642 VAL B CA 1
ATOM 9114 C C . VAL B 1 526 ? 48.653 66.651 65.189 1.00 12.41 642 VAL B C 1
ATOM 9115 O O . VAL B 1 526 ? 49.877 66.778 65.129 1.00 13.49 642 VAL B O 1
ATOM 9119 N N . ARG B 1 527 ? 48.050 65.488 65.381 1.00 9.75 643 ARG B N 1
ATOM 9120 C CA . ARG B 1 527 ? 48.734 64.223 65.184 1.00 9.97 643 ARG B CA 1
ATOM 9121 C C . ARG B 1 527 ? 48.210 63.632 63.880 1.00 12.82 643 ARG B C 1
ATOM 9122 O O . ARG B 1 527 ? 47.039 63.820 63.529 1.00 12.77 643 ARG B O 1
ATOM 9130 N N . ARG B 1 528 ? 49.073 62.939 63.151 1.00 14.86 644 ARG B N 1
ATOM 9131 C CA . ARG B 1 528 ? 48.716 62.462 61.814 1.00 15.83 644 ARG B CA 1
ATOM 9132 C C . ARG B 1 528 ? 49.075 61.001 61.624 1.00 16.17 644 ARG B C 1
ATOM 9133 O O . ARG B 1 528 ? 50.114 60.546 62.119 1.00 15.19 644 ARG B O 1
ATOM 9141 N N . ASP B 1 529 ? 48.230 60.256 60.914 1.00 15.44 645 ASP B N 1
ATOM 9142 C CA . ASP B 1 529 ? 48.597 58.886 60.544 1.00 17.86 645 ASP B CA 1
ATOM 9143 C C . ASP B 1 529 ? 49.239 58.816 59.136 1.00 16.56 645 ASP B C 1
ATOM 9144 O O . ASP B 1 529 ? 49.410 59.836 58.461 1.00 13.61 645 ASP B O 1
ATOM 9149 N N . LYS B 1 530 ? 49.608 57.618 58.698 1.00 15.90 646 LYS B N 1
ATOM 9150 C CA . LYS B 1 530 ? 50.251 57.460 57.384 1.00 17.87 646 LYS B CA 1
ATOM 9151 C C . LYS B 1 530 ? 49.328 57.759 56.201 1.00 19.24 646 LYS B C 1
ATOM 9152 O O . LYS B 1 530 ? 49.791 57.977 55.076 1.00 19.68 646 LYS B O 1
ATOM 9158 N N . GLU B 1 531 ? 48.026 57.777 56.454 1.00 18.47 647 GLU B N 1
ATOM 9159 C CA . GLU B 1 531 ? 47.061 58.124 55.414 1.00 20.30 647 GLU B CA 1
ATOM 9160 C C . GLU B 1 531 ? 46.797 59.616 55.383 1.00 17.69 647 GLU B C 1
ATOM 9161 O O . GLU B 1 531 ? 46.017 60.084 54.564 1.00 20.68 647 GLU B O 1
ATOM 9167 N N . GLY B 1 532 ? 47.398 60.370 56.299 1.00 19.17 648 GLY B N 1
ATOM 9168 C CA . GLY B 1 532 ? 47.209 61.811 56.307 1.00 16.65 648 GLY B CA 1
ATOM 9169 C C . GLY B 1 532 ? 46.045 62.310 57.156 1.00 18.28 648 GLY B C 1
ATOM 9170 O O . GLY B 1 532 ? 45.785 63.506 57.229 1.00 21.39 648 GLY B O 1
ATOM 9171 N N . ASN B 1 533 ? 45.351 61.396 57.810 1.00 15.26 649 ASN B N 1
ATOM 9172 C CA . ASN B 1 533 ? 44.273 61.768 58.721 1.00 18.50 649 ASN B CA 1
ATOM 9173 C C . ASN B 1 533 ? 44.826 62.527 59.924 1.00 18.40 649 ASN B C 1
ATOM 9174 O O . ASN B 1 533 ? 45.865 62.145 60.466 1.00 17.81 649 ASN B O 1
ATOM 9179 N N . GLU B 1 534 ? 44.151 63.606 60.313 1.00 14.53 650 GLU B N 1
ATOM 9180 C CA . GLU B 1 534 ? 44.582 64.463 61.426 1.00 15.93 650 GLU B CA 1
ATOM 9181 C C . GLU B 1 534 ? 43.601 64.440 62.589 1.00 19.99 650 GLU B C 1
ATOM 9182 O O . GLU B 1 534 ? 42.377 64.455 62.395 1.00 17.34 650 GLU B O 1
ATOM 9188 N N . ILE B 1 535 ? 44.156 64.383 63.796 1.00 14.19 651 ILE B N 1
ATOM 9189 C CA . ILE B 1 535 ? 43.400 64.613 65.022 1.00 10.62 651 ILE B CA 1
ATOM 9190 C C . ILE B 1 535 ? 43.905 65.908 65.618 1.00 11.43 651 ILE B C 1
ATOM 9191 O O . ILE B 1 535 ? 45.107 66.084 65.805 1.00 12.70 651 ILE B O 1
ATOM 9196 N N . ILE B 1 536 ? 42.988 66.823 65.895 1.00 12.08 652 ILE B N 1
ATOM 9197 C CA . ILE B 1 536 ? 43.357 68.099 66.473 1.00 12.13 652 ILE B CA 1
ATOM 9198 C C . ILE B 1 536 ? 43.350 67.953 67.980 1.00 11.53 652 ILE B C 1
ATOM 9199 O O . ILE B 1 536 ? 42.399 67.458 68.552 1.00 12.62 652 ILE B O 1
ATOM 9204 N N . VAL B 1 537 ? 44.413 68.431 68.608 1.00 11.17 653 VAL B N 1
ATOM 9205 C CA . VAL B 1 537 ? 44.545 68.377 70.051 1.00 10.99 653 VAL B CA 1
ATOM 9206 C C . VAL B 1 537 ? 44.670 69.811 70.513 1.00 11.94 653 VAL B C 1
ATOM 9207 O O . VAL B 1 537 ? 45.583 70.523 70.101 1.00 12.77 653 VAL B O 1
ATOM 9211 N N . ALA B 1 538 ? 43.762 70.229 71.387 1.00 11.55 654 ALA B N 1
ATOM 9212 C CA . ALA B 1 538 ? 43.771 71.588 71.916 1.00 12.39 654 ALA B CA 1
ATOM 9213 C C . ALA B 1 538 ? 43.737 71.539 73.437 1.00 13.46 654 ALA B C 1
ATOM 9214 O O . ALA B 1 538 ? 42.839 70.924 74.013 1.00 16.48 654 ALA B O 1
ATOM 9216 N N . SER B 1 539 ? 44.692 72.202 74.089 1.00 14.35 655 SER B N 1
ATOM 9217 C CA . SER B 1 539 ? 44.723 72.219 75.550 1.00 15.26 655 SER B CA 1
ATOM 9218 C C . SER B 1 539 ? 44.644 73.655 76.037 1.00 15.79 655 SER B C 1
ATOM 9219 O O . SER B 1 539 ? 45.274 74.523 75.470 1.00 14.34 655 SER B O 1
ATOM 9222 N N . ASN B 1 540 ? 43.898 73.889 77.114 1.00 12.22 656 ASN B N 1
ATOM 9223 C CA . ASN B 1 540 ? 43.714 75.217 77.687 1.00 12.59 656 ASN B CA 1
ATOM 9224 C C . ASN B 1 540 ? 44.209 75.123 79.119 1.00 14.64 656 ASN B C 1
ATOM 9225 O O . ASN B 1 540 ? 43.531 74.523 79.957 1.00 18.12 656 ASN B O 1
ATOM 9230 N N . PHE B 1 541 ? 45.385 75.676 79.418 1.00 12.04 657 PHE B N 1
ATOM 9231 C CA . PHE B 1 541 ? 45.972 75.416 80.749 1.00 14.16 657 PHE B CA 1
ATOM 9232 C C . PHE B 1 541 ? 45.742 76.517 81.764 1.00 21.43 657 PHE B C 1
ATOM 9233 O O . PHE B 1 541 ? 46.544 76.724 82.682 1.00 15.24 657 PHE B O 1
ATOM 9241 N N . THR B 1 542 ? 44.604 77.182 81.608 1.00 15.91 658 THR B N 1
ATOM 9242 C CA . THR B 1 542 ? 44.179 78.254 82.482 1.00 21.32 658 THR B CA 1
ATOM 9243 C C . THR B 1 542 ? 42.721 77.959 82.883 1.00 19.38 658 THR B C 1
ATOM 9244 O O . THR B 1 542 ? 41.996 77.284 82.160 1.00 16.28 658 THR B O 1
ATOM 9248 N N . PRO B 1 543 ? 42.288 78.439 84.048 1.00 19.13 659 PRO B N 1
ATOM 9249 C CA . PRO B 1 543 ? 40.876 78.190 84.377 1.00 21.41 659 PRO B CA 1
ATOM 9250 C C . PRO B 1 543 ? 39.881 79.077 83.628 1.00 21.47 659 PRO B C 1
ATOM 9251 O O . PRO B 1 543 ? 38.703 79.052 83.976 1.00 22.79 659 PRO B O 1
ATOM 9255 N N . VAL B 1 544 ? 40.323 79.849 82.643 1.00 17.54 660 VAL B N 1
ATOM 9256 C CA . VAL B 1 544 ? 39.406 80.692 81.861 1.00 19.86 660 VAL B CA 1
ATOM 9257 C C . VAL B 1 544 ? 38.920 79.989 80.592 1.00 23.00 660 VAL B C 1
ATOM 9258 O O . VAL B 1 544 ? 39.716 79.723 79.688 1.00 20.28 660 VAL B O 1
ATOM 9262 N N . PRO B 1 545 ? 37.609 79.681 80.524 1.00 21.19 661 PRO B N 1
ATOM 9263 C CA . PRO B 1 545 ? 37.074 79.046 79.317 1.00 19.35 661 PRO B CA 1
ATOM 9264 C C . PRO B 1 545 ? 37.295 79.984 78.141 1.00 18.23 661 PRO B C 1
ATOM 9265 O O . PRO B 1 545 ? 37.144 81.192 78.312 1.00 19.43 661 PRO B O 1
ATOM 9269 N N . ARG B 1 546 ? 37.684 79.457 76.981 1.00 17.91 662 ARG B N 1
ATOM 9270 C CA . ARG B 1 546 ? 37.857 80.304 75.813 1.00 19.66 662 ARG B CA 1
ATOM 9271 C C . ARG B 1 546 ? 36.737 80.004 74.858 1.00 20.79 662 ARG B C 1
ATOM 9272 O O . ARG B 1 546 ? 36.514 78.846 74.504 1.00 22.40 662 ARG B O 1
ATOM 9280 N N . HIS B 1 547 ? 36.018 81.040 74.449 1.00 19.63 663 HIS B N 1
ATOM 9281 C CA . HIS B 1 547 ? 34.937 80.856 73.488 1.00 16.66 663 HIS B CA 1
ATOM 9282 C C . HIS B 1 547 ? 35.334 81.546 72.196 1.00 21.60 663 HIS B C 1
ATOM 9283 O O . HIS B 1 547 ? 36.103 82.504 72.227 1.00 22.20 663 HIS B O 1
ATOM 9290 N N . ASP B 1 548 ? 34.843 81.033 71.068 1.00 16.85 664 ASP B N 1
ATOM 9291 C CA . ASP B 1 548 ? 35.114 81.633 69.764 1.00 19.31 664 ASP B CA 1
ATOM 9292 C C . ASP B 1 548 ? 36.612 81.753 69.526 1.00 23.42 664 ASP B C 1
ATOM 9293 O O . ASP B 1 548 ? 37.099 82.743 68.976 1.00 20.28 664 ASP B O 1
ATOM 9298 N N . TYR B 1 549 ? 37.333 80.726 69.954 1.00 17.69 665 TYR B N 1
ATOM 9299 C CA . TYR B 1 549 ? 38.766 80.664 69.772 1.00 18.01 665 TYR B CA 1
ATOM 9300 C C . TYR B 1 549 ? 39.069 80.152 68.354 1.00 17.79 665 TYR B C 1
ATOM 9301 O O . TYR B 1 549 ? 38.902 78.967 68.065 1.00 17.81 665 TYR B O 1
ATOM 9310 N N . ARG B 1 550 ? 39.502 81.052 67.466 1.00 17.81 666 ARG B N 1
ATOM 9311 C CA . ARG B 1 550 ? 39.741 80.691 66.066 1.00 17.59 666 ARG B CA 1
ATOM 9312 C C . ARG B 1 550 ? 41.208 80.332 65.811 1.00 17.78 666 ARG B C 1
ATOM 9313 O O . ARG B 1 550 ? 42.115 81.004 66.303 1.00 20.69 666 ARG B O 1
ATOM 9321 N N . PHE B 1 551 ? 41.445 79.271 65.045 1.00 18.42 667 PHE B N 1
ATOM 9322 C CA . PHE B 1 551 ? 42.801 78.906 64.666 1.00 17.60 667 PHE B CA 1
ATOM 9323 C C . PHE B 1 551 ? 42.809 78.219 63.318 1.00 18.55 667 PHE B C 1
ATOM 9324 O O . PHE B 1 551 ? 41.841 77.568 62.946 1.00 15.16 667 PHE B O 1
ATOM 9332 N N . GLY B 1 552 ? 43.916 78.369 62.595 1.00 17.45 668 GLY B N 1
ATOM 9333 C CA . GLY B 1 552 ? 44.075 77.753 61.294 1.00 18.19 668 GLY B CA 1
ATOM 9334 C C . GLY B 1 552 ? 44.120 76.246 61.421 1.00 20.09 668 GLY B C 1
ATOM 9335 O O . GLY B 1 552 ? 44.650 75.721 62.400 1.00 14.97 668 GLY B O 1
ATOM 9336 N N . ILE B 1 553 ? 43.553 75.556 60.436 1.00 17.89 669 ILE B N 1
ATOM 9337 C CA . ILE B 1 553 ? 43.625 74.106 60.354 1.00 18.56 669 ILE B CA 1
ATOM 9338 C C . ILE B 1 553 ? 44.087 73.726 58.966 1.00 20.83 669 ILE B C 1
ATOM 9339 O O . ILE B 1 553 ? 44.117 74.569 58.067 1.00 21.54 669 ILE B O 1
ATOM 9344 N N . ASN B 1 554 ? 44.425 72.452 58.788 1.00 20.64 670 ASN B N 1
ATOM 9345 C CA . ASN B 1 554 ? 44.978 71.966 57.529 1.00 22.75 670 ASN B CA 1
ATOM 9346 C C . ASN B 1 554 ? 43.946 71.302 56.629 1.00 24.51 670 ASN B C 1
ATOM 9347 O O . ASN B 1 554 ? 44.163 71.157 55.427 1.00 24.49 670 ASN B O 1
ATOM 9352 N N . GLN B 1 555 ? 42.836 70.881 57.226 1.00 19.52 671 GLN B N 1
ATOM 9353 C CA . GLN B 1 555 ? 41.792 70.159 56.514 1.00 19.42 671 GLN B CA 1
ATOM 9354 C C . GLN B 1 555 ? 40.412 70.747 56.776 1.00 21.10 671 GLN B C 1
ATOM 9355 O O . GLN B 1 555 ? 39.901 70.671 57.892 1.00 19.54 671 GLN B O 1
ATOM 9361 N N . PRO B 1 556 ? 39.802 71.349 55.749 1.00 20.90 672 PRO B N 1
ATOM 9362 C CA . PRO B 1 556 ? 38.465 71.886 55.985 1.00 16.09 672 PRO B CA 1
ATOM 9363 C C . PRO B 1 556 ? 37.464 70.747 56.086 1.00 16.38 672 PRO B C 1
ATOM 9364 O O . PRO B 1 556 ? 37.678 69.661 55.526 1.00 19.17 672 PRO B O 1
ATOM 9368 N N . GLY B 1 557 ? 36.366 70.990 56.789 1.00 21.21 673 GLY B N 1
ATOM 9369 C CA . GLY B 1 557 ? 35.312 69.997 56.878 1.00 19.84 673 GLY B CA 1
ATOM 9370 C C . GLY B 1 557 ? 34.604 70.026 58.215 1.00 18.94 673 GLY B C 1
ATOM 9371 O O . GLY B 1 557 ? 34.590 71.054 58.892 1.00 16.54 673 GLY B O 1
ATOM 9372 N N . LYS B 1 558 ? 34.008 68.895 58.579 1.00 18.08 674 LYS B N 1
ATOM 9373 C CA . LYS B 1 558 ? 33.241 68.781 59.813 1.00 21.06 674 LYS B CA 1
ATOM 9374 C C . LYS B 1 558 ? 34.096 68.146 60.898 1.00 15.72 674 LYS B C 1
ATOM 9375 O O . LYS B 1 558 ? 34.623 67.051 60.704 1.00 18.48 674 LYS B O 1
ATOM 9381 N N . TRP B 1 559 ? 34.212 68.825 62.037 1.00 15.76 675 TRP B N 1
ATOM 9382 C CA . TRP B 1 559 ? 35.045 68.342 63.129 1.00 15.66 675 TRP B CA 1
ATOM 9383 C C . TRP B 1 559 ? 34.231 68.148 64.400 1.00 16.46 675 TRP B C 1
ATOM 9384 O O . TRP B 1 559 ? 33.358 68.951 64.716 1.00 19.89 675 TRP B O 1
ATOM 9395 N N . ARG B 1 560 ? 34.565 67.095 65.148 1.00 16.93 676 ARG B N 1
ATOM 9396 C CA A ARG B 1 560 ? 33.812 66.729 66.339 0.45 16.12 676 ARG B CA 1
ATOM 9397 C CA B ARG B 1 560 ? 33.800 66.689 66.327 0.55 16.13 676 ARG B CA 1
ATOM 9398 C C . ARG B 1 560 ? 34.739 66.189 67.429 1.00 12.53 676 ARG B C 1
ATOM 9399 O O . ARG B 1 560 ? 35.720 65.530 67.141 1.00 15.16 676 ARG B O 1
ATOM 9414 N N . GLU B 1 561 ? 34.433 66.502 68.685 1.00 16.96 677 GLU B N 1
ATOM 9415 C CA . GLU B 1 561 ? 35.208 65.990 69.821 1.00 14.32 677 GLU B CA 1
ATOM 9416 C C . GLU B 1 561 ? 35.117 64.470 69.967 1.00 14.70 677 GLU B C 1
ATOM 9417 O O . GLU B 1 561 ? 34.034 63.900 69.894 1.00 15.09 677 GLU B O 1
ATOM 9423 N N . ILE B 1 562 ? 36.263 63.822 70.180 1.00 11.23 678 ILE B N 1
ATOM 9424 C CA . ILE B 1 562 ? 36.280 62.401 70.513 1.00 9.83 678 ILE B CA 1
ATOM 9425 C C . ILE B 1 562 ? 36.849 62.206 71.911 1.00 12.01 678 ILE B C 1
ATOM 9426 O O . ILE B 1 562 ? 36.857 61.101 72.448 1.00 15.75 678 ILE B O 1
ATOM 9431 N N . LEU B 1 563 ? 37.362 63.293 72.467 1.00 16.08 679 LEU B N 1
ATOM 9432 C CA . LEU B 1 563 ? 37.902 63.277 73.833 1.00 14.64 679 LEU B CA 1
ATOM 9433 C C . LEU B 1 563 ? 37.795 64.669 74.431 1.00 13.38 679 LEU B C 1
ATOM 9434 O O . LEU B 1 563 ? 38.096 65.659 73.771 1.00 12.38 679 LEU B O 1
ATOM 9439 N N . ASN B 1 564 ? 37.286 64.755 75.658 1.00 14.56 680 ASN B N 1
ATOM 9440 C CA . ASN B 1 564 ? 37.144 66.032 76.335 1.00 14.82 680 ASN B CA 1
ATOM 9441 C C . ASN B 1 564 ? 37.294 65.820 77.827 1.00 13.76 680 ASN B C 1
ATOM 9442 O O . ASN B 1 564 ? 36.404 65.277 78.475 1.00 12.66 680 ASN B O 1
ATOM 9447 N N . THR B 1 565 ? 38.424 66.253 78.385 1.00 12.01 681 THR B N 1
ATOM 9448 C CA . THR B 1 565 ? 38.701 65.947 79.779 1.00 11.17 681 THR B CA 1
ATOM 9449 C C . THR B 1 565 ? 37.844 66.770 80.741 1.00 13.88 681 THR B C 1
ATOM 9450 O O . THR B 1 565 ? 37.848 66.511 81.944 1.00 14.69 681 THR B O 1
ATOM 9454 N N . ASP B 1 566 ? 37.114 67.757 80.220 1.00 14.18 682 ASP B N 1
ATOM 9455 C CA . ASP B 1 566 ? 36.169 68.508 81.062 1.00 10.69 682 ASP B CA 1
ATOM 9456 C C . ASP B 1 566 ? 34.765 67.906 81.050 1.00 11.69 682 ASP B C 1
ATOM 9457 O O . ASP B 1 566 ? 33.856 68.478 81.633 1.00 13.53 682 ASP B O 1
ATOM 9462 N N . SER B 1 567 ? 34.603 66.745 80.429 1.00 14.34 683 SER B N 1
ATOM 9463 C CA . SER B 1 567 ? 33.311 66.050 80.460 1.00 15.70 683 SER B CA 1
ATOM 9464 C C . SER B 1 567 ? 32.780 65.850 81.878 1.00 19.12 683 SER B C 1
ATOM 9465 O O . SER B 1 567 ? 33.516 65.496 82.802 1.00 11.85 683 SER B O 1
ATOM 9468 N N . MET B 1 568 ? 31.478 66.034 82.050 1.00 11.58 684 MET B N 1
ATOM 9469 C CA . MET B 1 568 ? 30.849 65.689 83.312 1.00 14.85 684 MET B CA 1
ATOM 9470 C C . MET B 1 568 ? 31.121 64.227 83.705 1.00 16.78 684 MET B C 1
ATOM 9471 O O . MET B 1 568 ? 31.085 63.881 84.884 1.00 17.68 684 MET B O 1
ATOM 9476 N N A HIS B 1 569 ? 31.411 63.369 82.729 0.38 15.94 685 HIS B N 1
ATOM 9477 N N B HIS B 1 569 ? 31.400 63.388 82.712 0.62 15.93 685 HIS B N 1
ATOM 9478 C CA A HIS B 1 569 ? 31.687 61.971 83.052 0.38 15.90 685 HIS B CA 1
ATOM 9479 C CA B HIS B 1 569 ? 31.712 61.985 82.961 0.62 15.92 685 HIS B CA 1
ATOM 9480 C C A HIS B 1 569 ? 32.986 61.798 83.844 0.38 17.62 685 HIS B C 1
ATOM 9481 C C B HIS B 1 569 ? 32.975 61.805 83.819 0.62 17.64 685 HIS B C 1
ATOM 9482 O O A HIS B 1 569 ? 33.221 60.742 84.426 0.38 15.75 685 HIS B O 1
ATOM 9483 O O B HIS B 1 569 ? 33.164 60.759 84.432 0.62 15.73 685 HIS B O 1
ATOM 9496 N N . TYR B 1 570 ? 33.822 62.836 83.870 1.00 15.25 686 TYR B N 1
ATOM 9497 C CA . TYR B 1 570 ? 35.060 62.791 84.666 1.00 16.81 686 TYR B CA 1
ATOM 9498 C C . TYR B 1 570 ? 34.959 63.788 85.801 1.00 18.15 686 TYR B C 1
ATOM 9499 O O . TYR B 1 570 ? 35.958 64.071 86.450 1.00 18.79 686 TYR B O 1
ATOM 9508 N N . HIS B 1 571 ? 33.754 64.330 86.011 1.00 17.03 687 HIS B N 1
ATOM 9509 C CA . HIS B 1 571 ? 33.512 65.368 87.011 1.00 19.52 687 HIS B CA 1
ATOM 9510 C C . HIS B 1 571 ? 34.098 66.726 86.619 1.00 19.50 687 HIS B C 1
ATOM 9511 O O . HIS B 1 571 ? 34.400 67.546 87.482 1.00 21.45 687 HIS B O 1
ATOM 9518 N N . GLY B 1 572 ? 34.227 66.978 85.321 1.00 16.43 688 GLY B N 1
ATOM 9519 C CA . GLY B 1 572 ? 34.548 68.323 84.863 1.00 15.17 688 GLY B CA 1
ATOM 9520 C C . GLY B 1 572 ? 33.293 69.182 84.749 1.00 20.31 688 GLY B C 1
ATOM 9521 O O . GLY B 1 572 ? 32.197 68.749 85.100 1.00 17.87 688 GLY B O 1
ATOM 9522 N N . SER B 1 573 ? 33.435 70.392 84.222 1.00 19.93 689 SER B N 1
ATOM 9523 C CA . SER B 1 573 ? 32.301 71.309 84.161 1.00 22.04 689 SER B CA 1
ATOM 9524 C C . SER B 1 573 ? 31.377 71.079 82.960 1.00 22.18 689 SER B C 1
ATOM 9525 O O . SER B 1 573 ? 30.353 71.754 82.821 1.00 18.63 689 SER B O 1
ATOM 9528 N N . ASN B 1 574 ? 31.728 70.108 82.118 1.00 17.95 690 ASN B N 1
ATOM 9529 C CA . ASN B 1 574 ? 30.968 69.788 80.909 1.00 18.42 690 ASN B CA 1
ATOM 9530 C C . ASN B 1 574 ? 30.929 70.896 79.862 1.00 16.43 690 ASN B C 1
ATOM 9531 O O . ASN B 1 574 ? 29.965 70.996 79.104 1.00 20.41 690 ASN B O 1
ATOM 9536 N N . ALA B 1 575 ? 31.967 71.730 79.802 1.00 16.01 691 ALA B N 1
ATOM 9537 C CA . ALA B 1 575 ? 32.041 72.733 78.735 1.00 19.83 691 ALA B CA 1
ATOM 9538 C C . ALA B 1 575 ? 32.559 72.019 77.488 1.00 15.43 691 ALA B C 1
ATOM 9539 O O . ALA B 1 575 ? 33.112 70.924 77.579 1.00 17.50 691 ALA B O 1
ATOM 9541 N N . GLY B 1 576 ? 32.365 72.614 76.318 1.00 18.62 692 GLY B N 1
ATOM 9542 C CA . GLY B 1 576 ? 32.732 71.937 75.088 1.00 17.47 692 GLY B CA 1
ATOM 9543 C C . GLY B 1 576 ? 31.962 72.458 73.892 1.00 21.20 692 GLY B C 1
ATOM 9544 O O . GLY B 1 576 ? 31.235 73.443 73.989 1.00 19.61 692 GLY B O 1
ATOM 9545 N N . ASN B 1 577 ? 32.095 71.777 72.764 1.00 18.78 693 ASN B N 1
ATOM 9546 C CA . ASN B 1 577 ? 31.548 72.297 71.520 1.00 17.84 693 ASN B CA 1
ATOM 9547 C C . ASN B 1 577 ? 30.177 71.745 71.153 1.00 21.82 693 ASN B C 1
ATOM 9548 O O . ASN B 1 577 ? 29.529 72.237 70.232 1.00 23.62 693 ASN B O 1
ATOM 9553 N N . GLY B 1 578 ? 29.749 70.719 71.882 1.00 20.60 694 GLY B N 1
ATOM 9554 C CA . GLY B 1 578 ? 28.362 70.277 71.835 1.00 25.18 694 GLY B CA 1
ATOM 9555 C C . GLY B 1 578 ? 27.888 69.862 70.460 1.00 30.54 694 GLY B C 1
ATOM 9556 O O . GLY B 1 578 ? 26.780 70.230 70.015 1.00 33.22 694 GLY B O 1
ATOM 9557 N N . GLY B 1 579 ? 28.719 69.086 69.774 1.00 19.49 695 GLY B N 1
ATOM 9558 C CA . GLY B 1 579 ? 28.343 68.584 68.470 1.00 22.89 695 GLY B CA 1
ATOM 9559 C C . GLY B 1 579 ? 29.369 68.937 67.423 1.00 25.65 695 GLY B C 1
ATOM 9560 O O . GLY B 1 579 ? 30.471 69.377 67.740 1.00 21.28 695 GLY B O 1
ATOM 9561 N N . THR B 1 580 ? 28.993 68.735 66.166 1.00 22.60 696 THR B N 1
ATOM 9562 C CA . THR B 1 580 ? 29.866 68.999 65.029 1.00 25.66 696 THR B CA 1
ATOM 9563 C C . THR B 1 580 ? 30.109 70.501 64.821 1.00 25.37 696 THR B C 1
ATOM 9564 O O . THR B 1 580 ? 29.182 71.304 64.904 1.00 23.34 696 THR B O 1
ATOM 9568 N N . VAL B 1 581 ? 31.355 70.877 64.543 1.00 16.80 697 VAL B N 1
ATOM 9569 C CA . VAL B 1 581 ? 31.673 72.250 64.181 1.00 22.86 697 VAL B CA 1
ATOM 9570 C C . VAL B 1 581 ? 32.238 72.251 62.770 1.00 22.17 697 VAL B C 1
ATOM 9571 O O . VAL B 1 581 ? 33.236 71.577 62.495 1.00 19.13 697 VAL B O 1
ATOM 9575 N N . HIS B 1 582 ? 31.618 73.015 61.878 1.00 19.32 698 HIS B N 1
ATOM 9576 C CA . HIS B 1 582 ? 32.149 73.130 60.521 1.00 17.26 698 HIS B CA 1
ATOM 9577 C C . HIS B 1 582 ? 33.246 74.196 60.441 1.00 15.98 698 HIS B C 1
ATOM 9578 O O . HIS B 1 582 ? 33.159 75.249 61.068 1.00 17.19 698 HIS B O 1
ATOM 9585 N N . SER B 1 583 ? 34.287 73.911 59.672 1.00 19.62 699 SER B N 1
ATOM 9586 C CA . SER B 1 583 ? 35.326 74.896 59.441 1.00 18.23 699 SER B CA 1
ATOM 9587 C C . SER B 1 583 ? 34.765 76.102 58.641 1.00 17.39 699 SER B C 1
ATOM 9588 O O . SER B 1 583 ? 33.673 76.042 58.053 1.00 19.27 699 SER B O 1
ATOM 9591 N N . ASP B 1 584 ? 35.512 77.191 58.654 1.00 15.98 700 ASP B N 1
ATOM 9592 C CA . ASP B 1 584 ? 35.191 78.397 57.894 1.00 20.68 700 ASP B CA 1
ATOM 9593 C C . ASP B 1 584 ? 36.326 78.684 56.935 1.00 25.56 700 ASP B C 1
ATOM 9594 O O . ASP B 1 584 ? 37.489 78.486 57.276 1.00 22.11 700 ASP B O 1
ATOM 9599 N N . GLU B 1 585 ? 36.011 79.167 55.740 1.00 23.79 701 GLU B N 1
ATOM 9600 C CA . GLU B 1 585 ? 37.084 79.631 54.875 1.00 25.41 701 GLU B CA 1
ATOM 9601 C C . GLU B 1 585 ? 37.504 81.034 55.285 1.00 29.55 701 GLU B C 1
ATOM 9602 O O . GLU B 1 585 ? 37.244 82.010 54.587 1.00 24.64 701 GLU B O 1
ATOM 9608 N N . ILE B 1 586 ? 38.166 81.107 56.433 1.00 20.75 702 ILE B N 1
ATOM 9609 C CA . ILE B 1 586 ? 38.640 82.347 56.997 1.00 23.83 702 ILE B CA 1
ATOM 9610 C C . ILE B 1 586 ? 40.079 82.082 57.385 1.00 31.83 702 ILE B C 1
ATOM 9611 O O . ILE B 1 586 ? 40.349 81.177 58.171 1.00 23.62 702 ILE B O 1
ATOM 9616 N N . ALA B 1 587 ? 41.006 82.847 56.814 1.00 22.71 703 ALA B N 1
ATOM 9617 C CA . ALA B 1 587 ? 42.420 82.606 57.052 1.00 26.48 703 ALA B CA 1
ATOM 9618 C C . ALA B 1 587 ? 42.805 82.872 58.502 1.00 26.19 703 ALA B C 1
ATOM 9619 O O . ALA B 1 587 ? 42.291 83.784 59.150 1.00 24.26 703 ALA B O 1
ATOM 9621 N N . SER B 1 588 ? 43.723 82.060 59.007 1.00 24.00 704 SER B N 1
ATOM 9622 C CA . SER B 1 588 ? 44.185 82.198 60.378 1.00 21.10 704 SER B CA 1
ATOM 9623 C C . SER B 1 588 ? 45.475 81.392 60.508 1.00 25.47 704 SER B C 1
ATOM 9624 O O . SER B 1 588 ? 45.560 80.269 60.000 1.00 20.95 704 SER B O 1
ATOM 9627 N N . HIS B 1 589 ? 46.473 81.985 61.158 1.00 21.08 705 HIS B N 1
ATOM 9628 C CA . HIS B 1 589 ? 47.773 81.352 61.396 1.00 26.12 705 HIS B CA 1
ATOM 9629 C C . HIS B 1 589 ? 48.475 80.855 60.139 1.00 28.21 705 HIS B C 1
ATOM 9630 O O . HIS B 1 589 ? 49.158 79.835 60.172 1.00 24.37 705 HIS B O 1
ATOM 9637 N N . GLY B 1 590 ? 48.316 81.573 59.033 1.00 21.91 706 GLY B N 1
ATOM 9638 C CA . GLY B 1 590 ? 48.974 81.187 57.794 1.00 27.65 706 GLY B CA 1
ATOM 9639 C C . GLY B 1 590 ? 48.257 80.086 57.026 1.00 23.75 706 GLY B C 1
ATOM 9640 O O . GLY B 1 590 ? 48.757 79.616 56.009 1.00 23.97 706 GLY B O 1
ATOM 9641 N N . ARG B 1 591 ? 47.090 79.670 57.510 1.00 21.51 707 ARG B N 1
ATOM 9642 C CA . ARG B 1 591 ? 46.308 78.623 56.847 1.00 23.27 707 ARG B CA 1
ATOM 9643 C C . ARG B 1 591 ? 45.034 79.180 56.227 1.00 18.08 707 ARG B C 1
ATOM 9644 O O . ARG B 1 591 ? 44.453 80.137 56.733 1.00 22.56 707 ARG B O 1
ATOM 9652 N N . GLN B 1 592 ? 44.609 78.556 55.138 1.00 20.78 708 GLN B N 1
ATOM 9653 C CA . GLN B 1 592 ? 43.461 78.995 54.346 1.00 24.16 708 GLN B CA 1
ATOM 9654 C C . GLN B 1 592 ? 42.124 78.873 55.089 1.00 23.82 708 GLN B C 1
ATOM 9655 O O . GLN B 1 592 ? 41.253 79.737 54.960 1.00 23.36 708 GLN B O 1
ATOM 9661 N N . HIS B 1 593 ? 41.970 77.801 55.866 1.00 21.67 709 HIS B N 1
ATOM 9662 C CA . HIS B 1 593 ? 40.728 77.520 56.575 1.00 20.00 709 HIS B CA 1
ATOM 9663 C C . HIS B 1 593 ? 40.970 77.538 58.079 1.00 17.68 709 HIS B C 1
ATOM 9664 O O . HIS B 1 593 ? 42.095 77.370 58.512 1.00 17.58 709 HIS B O 1
ATOM 9671 N N . SER B 1 594 ? 39.910 77.718 58.864 1.00 18.82 710 SER B N 1
ATOM 9672 C CA . SER B 1 594 ? 40.031 77.778 60.321 1.00 19.06 710 SER B CA 1
ATOM 9673 C C . SER B 1 594 ? 38.834 77.147 61.052 1.00 20.55 710 SER B C 1
ATOM 9674 O O . SER B 1 594 ? 37.783 76.877 60.467 1.00 21.71 710 SER B O 1
ATOM 9677 N N . LEU B 1 595 ? 39.000 76.903 62.343 1.00 19.89 711 LEU B N 1
ATOM 9678 C CA . LEU B 1 595 ? 37.900 76.435 63.169 1.00 15.27 711 LEU B CA 1
ATOM 9679 C C . LEU B 1 595 ? 37.772 77.426 64.298 1.00 16.08 711 LEU B C 1
ATOM 9680 O O . LEU B 1 595 ? 38.776 77.963 64.778 1.00 17.26 711 LEU B O 1
ATOM 9685 N N . SER B 1 596 ? 36.546 77.675 64.739 1.00 15.24 712 SER B N 1
ATOM 9686 C CA . SER B 1 596 ? 36.341 78.531 65.895 1.00 16.04 712 SER B CA 1
ATOM 9687 C C . SER B 1 596 ? 35.637 77.720 66.966 1.00 21.03 712 SER B C 1
ATOM 9688 O O . SER B 1 596 ? 34.481 77.324 66.787 1.00 21.04 712 SER B O 1
ATOM 9691 N N . LEU B 1 597 ? 36.331 77.472 68.074 1.00 15.86 713 LEU B N 1
ATOM 9692 C CA . LEU B 1 597 ? 35.876 76.508 69.071 1.00 16.37 713 LEU B CA 1
ATOM 9693 C C . LEU B 1 597 ? 35.757 77.099 70.462 1.00 20.81 713 LEU B C 1
ATOM 9694 O O . LEU B 1 597 ? 36.284 78.179 70.757 1.00 17.69 713 LEU B O 1
ATOM 9699 N N . THR B 1 598 ? 35.047 76.367 71.311 1.00 17.86 714 THR B N 1
ATOM 9700 C CA . THR B 1 598 ? 35.130 76.538 72.753 1.00 18.64 714 THR B CA 1
ATOM 9701 C C . THR B 1 598 ? 36.254 75.625 73.265 1.00 20.37 714 THR B C 1
ATOM 9702 O O . THR B 1 598 ? 36.317 74.445 72.901 1.00 15.81 714 THR B O 1
ATOM 9706 N N . LEU B 1 599 ? 37.153 76.197 74.065 1.00 14.72 715 LEU B N 1
ATOM 9707 C CA . LEU B 1 599 ? 38.169 75.434 74.784 1.00 19.86 715 LEU B CA 1
ATOM 9708 C C . LEU B 1 599 ? 37.828 75.449 76.272 1.00 15.19 715 LEU B C 1
ATOM 9709 O O . LEU B 1 599 ? 37.876 76.499 76.921 1.00 17.20 715 LEU B O 1
ATOM 9714 N N . PRO B 1 600 ? 37.427 74.283 76.807 1.00 13.80 716 PRO B N 1
ATOM 9715 C CA . PRO B 1 600 ? 37.031 74.210 78.219 1.00 17.24 716 PRO B CA 1
ATOM 9716 C C . PRO B 1 600 ? 38.192 74.571 79.112 1.00 16.28 716 PRO B C 1
ATOM 9717 O O . PRO B 1 600 ? 39.343 74.407 78.707 1.00 18.00 716 PRO B O 1
ATOM 9721 N N . PRO B 1 601 ? 37.898 75.084 80.317 1.00 16.93 717 PRO B N 1
ATOM 9722 C CA . PRO B 1 601 ? 38.945 75.542 81.235 1.00 16.33 717 PRO B CA 1
ATOM 9723 C C . PRO B 1 601 ? 39.720 74.366 81.832 1.00 14.12 717 PRO B C 1
ATOM 9724 O O . PRO B 1 601 ? 39.122 73.322 82.109 1.00 16.07 717 PRO B O 1
ATOM 9728 N N . LEU B 1 602 ? 41.036 74.537 81.990 1.00 15.76 718 LEU B N 1
ATOM 9729 C CA . LEU B 1 602 ? 41.917 73.497 82.516 1.00 14.67 718 LEU B CA 1
ATOM 9730 C C . LEU B 1 602 ? 41.600 72.139 81.904 1.00 9.99 718 LEU B C 1
ATOM 9731 O O . LEU B 1 602 ? 41.284 71.187 82.619 1.00 14.45 718 LEU B O 1
ATOM 9736 N N . ALA B 1 603 ? 41.683 72.060 80.575 1.00 12.15 719 ALA B N 1
ATOM 9737 C CA . ALA B 1 603 ? 41.219 70.882 79.887 1.00 11.95 719 ALA B CA 1
ATOM 9738 C C . ALA B 1 603 ? 41.895 70.663 78.550 1.00 8.95 719 ALA B C 1
ATOM 9739 O O . ALA B 1 603 ? 42.359 71.607 77.903 1.00 12.75 719 ALA B O 1
ATOM 9741 N N . THR B 1 604 ? 41.893 69.409 78.120 1.00 11.19 720 THR B N 1
ATOM 9742 C CA . THR B 1 604 ? 42.358 69.041 76.791 1.00 12.50 720 THR B CA 1
ATOM 9743 C C . THR B 1 604 ? 41.203 68.430 75.996 1.00 14.91 720 THR B C 1
ATOM 9744 O O . THR B 1 604 ? 40.424 67.647 76.536 1.00 12.92 720 THR B O 1
ATOM 9748 N N . ILE B 1 605 ? 41.086 68.793 74.721 1.00 15.78 721 ILE B N 1
ATOM 9749 C CA . ILE B 1 605 ? 40.124 68.142 73.842 1.00 12.44 721 ILE B CA 1
ATOM 9750 C C . ILE B 1 605 ? 40.822 67.612 72.617 1.00 13.82 721 ILE B C 1
ATOM 9751 O O . ILE B 1 605 ? 41.853 68.151 72.215 1.00 13.06 721 ILE B O 1
ATOM 9756 N N . TRP B 1 606 ? 40.295 66.523 72.061 1.00 10.08 722 TRP B N 1
ATOM 9757 C CA . TRP B 1 606 ? 40.797 65.974 70.798 1.00 9.07 722 TRP B CA 1
ATOM 9758 C C . TRP B 1 606 ? 39.629 65.966 69.816 1.00 16.10 722 TRP B C 1
ATOM 9759 O O . TRP B 1 606 ? 38.528 65.580 70.195 1.00 11.32 722 TRP B O 1
ATOM 9770 N N . LEU B 1 607 ? 39.867 66.350 68.564 1.00 15.19 723 LEU B N 1
ATOM 9771 C CA . LEU B 1 607 ? 38.791 66.365 67.572 1.00 13.19 723 LEU B CA 1
ATOM 9772 C C . LEU B 1 607 ? 39.184 65.576 66.347 1.00 11.40 723 LEU B C 1
ATOM 9773 O O . LEU B 1 607 ? 40.363 65.547 65.985 1.00 13.79 723 LEU B O 1
ATOM 9778 N N . VAL B 1 608 ? 38.184 64.962 65.701 1.00 11.34 724 VAL B N 1
ATOM 9779 C CA . VAL B 1 608 ? 38.394 64.167 64.482 1.00 10.49 724 VAL B CA 1
ATOM 9780 C C . VAL B 1 608 ? 37.565 64.782 63.369 1.00 13.36 724 VAL B C 1
ATOM 9781 O O . VAL B 1 608 ? 36.573 65.451 63.636 1.00 12.22 724 VAL B O 1
ATOM 9785 N N . ARG B 1 609 ? 37.996 64.577 62.129 1.00 13.60 725 ARG B N 1
ATOM 9786 C CA . ARG B 1 609 ? 37.274 65.068 60.959 1.00 17.41 725 ARG B CA 1
ATOM 9787 C C . ARG B 1 609 ? 36.293 64.000 60.472 1.00 16.39 725 ARG B C 1
ATOM 9788 O O . ARG B 1 609 ? 36.667 62.850 60.244 1.00 17.75 725 ARG B O 1
ATOM 9796 N N . GLU B 1 610 ? 35.027 64.360 60.322 1.00 16.88 726 GLU B N 1
ATOM 9797 C CA . GLU B 1 610 ? 34.046 63.381 59.894 1.00 15.34 726 GLU B CA 1
ATOM 9798 C C . GLU B 1 610 ? 34.077 63.232 58.363 1.00 18.59 726 GLU B C 1
ATOM 9799 O O . GLU B 1 610 ? 34.347 64.197 57.653 1.00 20.19 726 GLU B O 1
ATOM 9805 N N . ALA B 1 611 ? 33.822 62.024 57.863 1.00 17.51 727 ALA B N 1
ATOM 9806 C CA . ALA B 1 611 ? 33.852 61.780 56.410 1.00 21.50 727 ALA B CA 1
ATOM 9807 C C . ALA B 1 611 ? 32.655 62.426 55.719 1.00 25.92 727 ALA B C 1
ATOM 9808 O O . ALA B 1 611 ? 31.602 62.588 56.329 1.00 23.70 727 ALA B O 1
ATOM 9810 N N . GLU B 1 612 ? 32.837 62.814 54.454 1.00 31.58 728 GLU B N 1
ATOM 9811 C CA . GLU B 1 612 ? 31.755 63.368 53.645 1.00 31.62 728 GLU B CA 1
ATOM 9812 C C . GLU B 1 612 ? 31.015 62.242 52.913 1.00 38.12 728 GLU B C 1
ATOM 9813 O O . GLU B 1 612 ? 29.896 62.413 52.418 1.00 31.20 728 GLU B O 1
ATOM 9820 N N . HIS C 1 2 ? 94.818 63.069 -8.021 1.00 43.40 118 HIS C N 1
ATOM 9821 C CA . HIS C 1 2 ? 94.704 61.897 -7.160 1.00 45.85 118 HIS C CA 1
ATOM 9822 C C . HIS C 1 2 ? 94.709 62.272 -5.683 1.00 46.52 118 HIS C C 1
ATOM 9823 O O . HIS C 1 2 ? 95.481 61.722 -4.897 1.00 42.25 118 HIS C O 1
ATOM 9825 N N . LEU C 1 3 ? 93.846 63.206 -5.305 1.00 45.96 119 LEU C N 1
ATOM 9826 C CA . LEU C 1 3 ? 93.746 63.609 -3.905 1.00 47.40 119 LEU C CA 1
ATOM 9827 C C . LEU C 1 3 ? 93.091 62.513 -3.083 1.00 38.35 119 LEU C C 1
ATOM 9828 O O . LEU C 1 3 ? 93.268 62.449 -1.866 1.00 32.09 119 LEU C O 1
ATOM 9833 N N . ARG C 1 4 ? 92.330 61.659 -3.763 1.00 35.12 120 ARG C N 1
ATOM 9834 C CA . ARG C 1 4 ? 91.525 60.636 -3.114 1.00 36.12 120 ARG C CA 1
ATOM 9835 C C . ARG C 1 4 ? 91.820 59.260 -3.706 1.00 37.71 120 ARG C C 1
ATOM 9836 O O . ARG C 1 4 ? 91.003 58.715 -4.455 1.00 31.62 120 ARG C O 1
ATOM 9844 N N . PRO C 1 5 ? 92.989 58.692 -3.373 1.00 33.06 121 PRO C N 1
ATOM 9845 C CA . PRO C 1 5 ? 93.396 57.411 -3.960 1.00 39.15 121 PRO C CA 1
ATOM 9846 C C . PRO C 1 5 ? 92.514 56.257 -3.510 1.00 35.69 121 PRO C C 1
ATOM 9847 O O . PRO C 1 5 ? 92.447 55.245 -4.211 1.00 31.98 121 PRO C O 1
ATOM 9851 N N . TYR C 1 6 ? 91.841 56.418 -2.370 1.00 31.50 122 TYR C N 1
ATOM 9852 C CA . TYR C 1 6 ? 90.956 55.389 -1.823 1.00 35.37 122 TYR C CA 1
ATOM 9853 C C . TYR C 1 6 ? 89.737 55.131 -2.700 1.00 34.21 122 TYR C C 1
ATOM 9854 O O . TYR C 1 6 ? 89.003 54.159 -2.478 1.00 34.46 122 TYR C O 1
ATOM 9863 N N . GLU C 1 7 ? 89.512 56.008 -3.679 1.00 32.93 123 GLU C N 1
ATOM 9864 C CA . GLU C 1 7 ? 88.382 55.859 -4.595 1.00 31.35 123 GLU C CA 1
ATOM 9865 C C . GLU C 1 7 ? 88.730 54.889 -5.726 1.00 38.77 123 GLU C C 1
ATOM 9866 O O . GLU C 1 7 ? 87.844 54.408 -6.427 1.00 34.75 123 GLU C O 1
ATOM 9872 N N . THR C 1 8 ? 90.020 54.596 -5.884 1.00 35.61 124 THR C N 1
ATOM 9873 C CA . THR C 1 8 ? 90.458 53.604 -6.869 1.00 35.72 124 THR C CA 1
ATOM 9874 C C . THR C 1 8 ? 91.237 52.431 -6.245 1.00 38.33 124 THR C C 1
ATOM 9875 O O . THR C 1 8 ? 90.931 51.269 -6.518 1.00 42.54 124 THR C O 1
ATOM 9879 N N . LEU C 1 9 ? 92.225 52.733 -5.405 1.00 34.56 125 LEU C N 1
ATOM 9880 C CA . LEU C 1 9 ? 92.987 51.695 -4.702 1.00 31.44 125 LEU C CA 1
ATOM 9881 C C . LEU C 1 9 ? 92.162 50.999 -3.624 1.00 35.82 125 LEU C C 1
ATOM 9882 O O . LEU C 1 9 ? 91.231 51.588 -3.069 1.00 38.76 125 LEU C O 1
ATOM 9887 N N . GLY C 1 10 ? 92.512 49.749 -3.324 1.00 34.15 126 GLY C N 1
ATOM 9888 C CA . GLY C 1 10 ? 91.700 48.912 -2.452 1.00 35.98 126 GLY C CA 1
ATOM 9889 C C . GLY C 1 10 ? 90.832 47.942 -3.244 1.00 39.16 126 GLY C C 1
ATOM 9890 O O . GLY C 1 10 ? 91.143 47.625 -4.398 1.00 37.80 126 GLY C O 1
ATOM 9891 N N . ALA C 1 11 ? 89.745 47.472 -2.630 1.00 36.59 127 ALA C N 1
ATOM 9892 C CA . ALA C 1 11 ? 88.800 46.566 -3.294 1.00 36.32 127 ALA C CA 1
ATOM 9893 C C . ALA C 1 11 ? 87.465 47.254 -3.548 1.00 40.42 127 ALA C C 1
ATOM 9894 O O . ALA C 1 11 ? 86.760 47.632 -2.607 1.00 37.74 127 ALA C O 1
ATOM 9896 N N . HIS C 1 12 ? 87.111 47.402 -4.820 1.00 33.59 128 HIS C N 1
ATOM 9897 C CA . HIS C 1 12 ? 85.917 48.146 -5.196 1.00 33.22 128 HIS C CA 1
ATOM 9898 C C . HIS C 1 12 ? 85.089 47.356 -6.185 1.00 36.34 128 HIS C C 1
ATOM 9899 O O . HIS C 1 12 ? 85.638 46.672 -7.051 1.00 33.48 128 HIS C O 1
ATOM 9906 N N . ALA C 1 13 ? 83.771 47.476 -6.064 1.00 36.07 129 ALA C N 1
ATOM 9907 C CA . ALA C 1 13 ? 82.849 46.879 -7.023 1.00 37.53 129 ALA C CA 1
ATOM 9908 C C . ALA C 1 13 ? 83.092 47.428 -8.425 1.00 40.80 129 ALA C C 1
ATOM 9909 O O . ALA C 1 13 ? 83.305 48.635 -8.618 1.00 33.19 129 ALA C O 1
ATOM 9911 N N . ASP C 1 14 ? 83.050 46.535 -9.406 1.00 42.73 130 ASP C N 1
ATOM 9912 C CA . ASP C 1 14 ? 83.280 46.918 -10.789 1.00 43.35 130 ASP C CA 1
ATOM 9913 C C . ASP C 1 14 ? 82.451 46.019 -11.686 1.00 48.75 130 ASP C C 1
ATOM 9914 O O . ASP C 1 14 ? 81.996 44.949 -11.265 1.00 47.42 130 ASP C O 1
ATOM 9919 N N . THR C 1 15 ? 82.240 46.463 -12.917 1.00 49.83 131 THR C N 1
ATOM 9920 C CA . THR C 1 15 ? 81.558 45.645 -13.905 1.00 47.70 131 THR C CA 1
ATOM 9921 C C . THR C 1 15 ? 82.410 45.588 -15.160 1.00 55.13 131 THR C C 1
ATOM 9922 O O . THR C 1 15 ? 82.493 46.559 -15.910 1.00 56.90 131 THR C O 1
ATOM 9926 N N . MET C 1 16 ? 83.062 44.450 -15.371 1.00 54.48 132 MET C N 1
ATOM 9927 C CA . MET C 1 16 ? 83.935 44.276 -16.525 1.00 61.74 132 MET C CA 1
ATOM 9928 C C . MET C 1 16 ? 83.189 43.570 -17.655 1.00 66.15 132 MET C C 1
ATOM 9929 O O . MET C 1 16 ? 82.796 42.405 -17.520 1.00 60.02 132 MET C O 1
ATOM 9934 N N . ASP C 1 17 ? 82.990 44.289 -18.760 1.00 67.74 133 ASP C N 1
ATOM 9935 C CA . ASP C 1 17 ? 82.352 43.746 -19.963 1.00 68.12 133 ASP C CA 1
ATOM 9936 C C . ASP C 1 17 ? 80.985 43.096 -19.714 1.00 66.92 133 ASP C C 1
ATOM 9937 O O . ASP C 1 17 ? 80.606 42.156 -20.417 1.00 67.55 133 ASP C O 1
ATOM 9942 N N . GLY C 1 18 ? 80.251 43.593 -18.721 1.00 60.29 134 GLY C N 1
ATOM 9943 C CA . GLY C 1 18 ? 78.947 43.045 -18.394 1.00 56.35 134 GLY C CA 1
ATOM 9944 C C . GLY C 1 18 ? 78.974 41.974 -17.313 1.00 59.09 134 GLY C C 1
ATOM 9945 O O . GLY C 1 18 ? 77.938 41.401 -16.970 1.00 64.66 134 GLY C O 1
ATOM 9946 N N . VAL C 1 19 ? 80.159 41.695 -16.779 1.00 58.08 135 VAL C N 1
ATOM 9947 C CA . VAL C 1 19 ? 80.294 40.769 -15.656 1.00 55.78 135 VAL C CA 1
ATOM 9948 C C . VAL C 1 19 ? 80.648 41.523 -14.370 1.00 49.95 135 VAL C C 1
ATOM 9949 O O . VAL C 1 19 ? 81.562 42.350 -14.358 1.00 47.23 135 VAL C O 1
ATOM 9953 N N . THR C 1 20 ? 79.918 41.242 -13.293 1.00 45.90 136 THR C N 1
ATOM 9954 C CA . THR C 1 20 ? 80.133 41.932 -12.018 1.00 43.07 136 THR C CA 1
ATOM 9955 C C . THR C 1 20 ? 81.172 41.250 -11.127 1.00 43.43 136 THR C C 1
ATOM 9956 O O . THR C 1 20 ? 81.417 40.043 -11.244 1.00 37.36 136 THR C O 1
ATOM 9960 N N . GLY C 1 21 ? 81.769 42.036 -10.232 1.00 37.34 137 GLY C N 1
ATOM 9961 C CA . GLY C 1 21 ? 82.746 41.535 -9.278 1.00 40.39 137 GLY C CA 1
ATOM 9962 C C . GLY C 1 21 ? 83.431 42.677 -8.548 1.00 39.62 137 GLY C C 1
ATOM 9963 O O . GLY C 1 21 ? 82.860 43.755 -8.397 1.00 35.42 137 GLY C O 1
ATOM 9964 N N . THR C 1 22 ? 84.656 42.455 -8.085 1.00 36.08 138 THR C N 1
ATOM 9965 C CA . THR C 1 22 ? 85.426 43.558 -7.514 1.00 36.40 138 THR C CA 1
ATOM 9966 C C . THR C 1 22 ? 86.817 43.677 -8.115 1.00 39.38 138 THR C C 1
ATOM 9967 O O . THR C 1 22 ? 87.470 42.671 -8.408 1.00 40.68 138 THR C O 1
ATOM 9971 N N . ARG C 1 23 ? 87.253 44.916 -8.310 1.00 39.69 139 ARG C N 1
ATOM 9972 C CA . ARG C 1 23 ? 88.608 45.187 -8.762 1.00 35.77 139 ARG C CA 1
ATOM 9973 C C . ARG C 1 23 ? 89.512 45.432 -7.561 1.00 36.37 139 ARG C C 1
ATOM 9974 O O . ARG C 1 23 ? 89.231 46.284 -6.705 1.00 31.54 139 ARG C O 1
ATOM 9982 N N . PHE C 1 24 ? 90.591 44.662 -7.495 1.00 37.13 140 PHE C N 1
ATOM 9983 C CA . PHE C 1 24 ? 91.607 44.851 -6.479 1.00 37.74 140 PHE C CA 1
ATOM 9984 C C . PHE C 1 24 ? 92.760 45.629 -7.091 1.00 42.72 140 PHE C C 1
ATOM 9985 O O . PHE C 1 24 ? 93.183 45.344 -8.221 1.00 34.52 140 PHE C O 1
ATOM 9993 N N . SER C 1 25 ? 93.248 46.617 -6.346 1.00 30.14 141 SER C N 1
ATOM 9994 C CA . SER C 1 25 ? 94.375 47.431 -6.775 1.00 37.23 141 SER C CA 1
ATOM 9995 C C . SER C 1 25 ? 95.300 47.665 -5.594 1.00 39.18 141 SER C C 1
ATOM 9996 O O . SER C 1 25 ? 94.840 48.014 -4.506 1.00 35.33 141 SER C O 1
ATOM 9999 N N . VAL C 1 26 ? 96.603 47.489 -5.794 1.00 36.36 142 VAL C N 1
ATOM 10000 C CA . VAL C 1 26 ? 97.535 47.750 -4.699 1.00 33.50 142 VAL C CA 1
ATOM 10001 C C . VAL C 1 26 ? 98.891 48.279 -5.172 1.00 42.95 142 VAL C C 1
ATOM 10002 O O . VAL C 1 26 ? 99.468 47.784 -6.150 1.00 37.53 142 VAL C O 1
ATOM 10006 N N . TRP C 1 27 ? 99.375 49.306 -4.479 1.00 37.01 143 TRP C N 1
ATOM 10007 C CA . TRP C 1 27 ? 100.636 49.945 -4.821 1.00 40.33 143 TRP C CA 1
ATOM 10008 C C . TRP C 1 27 ? 101.840 49.258 -4.167 1.00 43.63 143 TRP C C 1
ATOM 10009 O O . TRP C 1 27 ? 102.041 49.328 -2.949 1.00 36.44 143 TRP C O 1
ATOM 10020 N N . ALA C 1 28 ? 102.637 48.588 -4.998 1.00 45.94 144 ALA C N 1
ATOM 10021 C CA . ALA C 1 28 ? 103.854 47.906 -4.560 1.00 40.99 144 ALA C CA 1
ATOM 10022 C C . ALA C 1 28 ? 104.757 47.693 -5.772 1.00 41.84 144 ALA C C 1
ATOM 10023 O O . ALA C 1 28 ? 104.826 46.595 -6.321 1.00 38.70 144 ALA C O 1
ATOM 10025 N N . PRO C 1 29 ? 105.441 48.762 -6.202 1.00 39.96 145 PRO C N 1
ATOM 10026 C CA . PRO C 1 29 ? 106.213 48.738 -7.449 1.00 50.49 145 PRO C CA 1
ATOM 10027 C C . PRO C 1 29 ? 107.368 47.741 -7.411 1.00 46.79 145 PRO C C 1
ATOM 10028 O O . PRO C 1 29 ? 107.758 47.229 -8.462 1.00 52.36 145 PRO C O 1
ATOM 10032 N N . ASN C 1 30 ? 107.896 47.462 -6.222 1.00 41.40 146 ASN C N 1
ATOM 10033 C CA . ASN C 1 30 ? 109.090 46.630 -6.115 1.00 43.94 146 ASN C CA 1
ATOM 10034 C C . ASN C 1 30 ? 108.828 45.160 -5.758 1.00 48.79 146 ASN C C 1
ATOM 10035 O O . ASN C 1 30 ? 109.775 44.386 -5.593 1.00 46.00 146 ASN C O 1
ATOM 10040 N N . ALA C 1 31 ? 107.561 44.764 -5.643 1.00 38.87 147 ALA C N 1
ATOM 10041 C CA . ALA C 1 31 ? 107.259 43.355 -5.377 1.00 44.25 147 ALA C CA 1
ATOM 10042 C C . ALA C 1 31 ? 107.450 42.510 -6.634 1.00 44.35 147 ALA C C 1
ATOM 10043 O O . ALA C 1 31 ? 107.265 42.998 -7.753 1.00 41.81 147 ALA C O 1
ATOM 10045 N N . ARG C 1 32 ? 107.819 41.243 -6.441 1.00 49.15 148 ARG C N 1
ATOM 10046 C CA . ARG C 1 32 ? 108.087 40.324 -7.552 1.00 49.97 148 ARG C CA 1
ATOM 10047 C C . ARG C 1 32 ? 106.801 39.723 -8.093 1.00 49.72 148 ARG C C 1
ATOM 10048 O O . ARG C 1 32 ? 106.665 39.474 -9.292 1.00 53.18 148 ARG C O 1
ATOM 10056 N N . ARG C 1 33 ? 105.859 39.488 -7.190 1.00 42.55 149 ARG C N 1
ATOM 10057 C CA . ARG C 1 33 ? 104.584 38.898 -7.541 1.00 46.75 149 ARG C CA 1
ATOM 10058 C C . ARG C 1 33 ? 103.586 39.286 -6.463 1.00 40.44 149 ARG C C 1
ATOM 10059 O O . ARG C 1 33 ? 103.939 39.361 -5.286 1.00 38.34 149 ARG C O 1
ATOM 10067 N N . VAL C 1 34 ? 102.352 39.564 -6.868 1.00 41.58 150 VAL C N 1
ATOM 10068 C CA . VAL C 1 34 ? 101.266 39.775 -5.913 1.00 41.66 150 VAL C CA 1
ATOM 10069 C C . VAL C 1 34 ? 100.029 38.988 -6.333 1.00 34.67 150 VAL C C 1
ATOM 10070 O O . VAL C 1 34 ? 99.651 38.985 -7.507 1.00 37.09 150 VAL C O 1
ATOM 10074 N N . SER C 1 35 ? 99.402 38.324 -5.368 1.00 31.89 151 SER C N 1
ATOM 10075 C CA . SER C 1 35 ? 98.186 37.571 -5.622 1.00 34.81 151 SER C CA 1
ATOM 10076 C C . SER C 1 35 ? 97.086 38.004 -4.660 1.00 34.35 151 SER C C 1
ATOM 10077 O O . SER C 1 35 ? 97.368 38.394 -3.528 1.00 33.94 151 SER C O 1
ATOM 10080 N N . VAL C 1 36 ? 95.834 37.934 -5.102 1.00 34.58 152 VAL C N 1
ATOM 10081 C CA . VAL C 1 36 ? 94.720 38.102 -4.179 1.00 35.98 152 VAL C CA 1
ATOM 10082 C C . VAL C 1 36 ? 94.400 36.743 -3.574 1.00 37.40 152 VAL C C 1
ATOM 10083 O O . VAL C 1 36 ? 94.068 35.794 -4.287 1.00 36.63 152 VAL C O 1
ATOM 10087 N N . VAL C 1 37 ? 94.507 36.640 -2.259 1.00 34.17 153 VAL C N 1
ATOM 10088 C CA . VAL C 1 37 ? 94.205 35.377 -1.602 1.00 39.34 153 VAL C CA 1
ATOM 10089 C C . VAL C 1 37 ? 93.051 35.554 -0.632 1.00 41.41 153 VAL C C 1
ATOM 10090 O O . VAL C 1 37 ? 92.853 36.635 -0.072 1.00 36.36 153 VAL C O 1
ATOM 10094 N N . GLY C 1 38 ? 92.281 34.492 -0.447 1.00 41.27 154 GLY C N 1
ATOM 10095 C CA . GLY C 1 38 ? 91.159 34.530 0.465 1.00 37.46 154 GLY C CA 1
ATOM 10096 C C . GLY C 1 38 ? 90.539 33.158 0.588 1.00 41.69 154 GLY C C 1
ATOM 10097 O O . GLY C 1 38 ? 91.046 32.186 0.022 1.00 36.59 154 GLY C O 1
ATOM 10098 N N . GLN C 1 39 ? 89.443 33.084 1.333 1.00 42.04 155 GLN C N 1
ATOM 10099 C CA . GLN C 1 39 ? 88.728 31.836 1.523 1.00 41.88 155 GLN C CA 1
ATOM 10100 C C . GLN C 1 39 ? 88.185 31.295 0.195 1.00 43.95 155 GLN C C 1
ATOM 10101 O O . GLN C 1 39 ? 88.111 30.079 -0.001 1.00 44.95 155 GLN C O 1
ATOM 10107 N N . PHE C 1 40 ? 87.824 32.194 -0.720 1.00 41.19 156 PHE C N 1
ATOM 10108 C CA . PHE C 1 40 ? 87.348 31.776 -2.040 1.00 41.37 156 PHE C CA 1
ATOM 10109 C C . PHE C 1 40 ? 88.488 31.142 -2.830 1.00 41.38 156 PHE C C 1
ATOM 10110 O O . PHE C 1 40 ? 88.262 30.451 -3.819 1.00 40.87 156 PHE C O 1
ATOM 10118 N N . ASN C 1 41 ? 89.710 31.400 -2.376 1.00 37.96 157 ASN C N 1
ATOM 10119 C CA . ASN C 1 41 ? 90.932 30.897 -2.993 1.00 47.87 157 ASN C CA 1
ATOM 10120 C C . ASN C 1 41 ? 91.555 29.779 -2.170 1.00 40.54 157 ASN C C 1
ATOM 10121 O O . ASN C 1 41 ? 92.568 29.185 -2.563 1.00 34.58 157 ASN C O 1
ATOM 10126 N N . TYR C 1 42 ? 90.950 29.521 -1.014 1.00 40.57 158 TYR C N 1
ATOM 10127 C CA . TYR C 1 42 ? 91.542 28.677 0.023 1.00 39.26 158 TYR C CA 1
ATOM 10128 C C . TYR C 1 42 ? 92.997 29.085 0.258 1.00 40.43 158 TYR C C 1
ATOM 10129 O O . TYR C 1 42 ? 93.862 28.248 0.523 1.00 37.65 158 TYR C O 1
ATOM 10138 N N . TRP C 1 43 ? 93.238 30.393 0.124 1.00 34.98 159 TRP C N 1
ATOM 10139 C CA . TRP C 1 43 ? 94.499 31.040 0.495 1.00 34.67 159 TRP C CA 1
ATOM 10140 C C . TRP C 1 43 ? 95.692 30.644 -0.373 1.00 40.55 159 TRP C C 1
ATOM 10141 O O . TRP C 1 43 ? 96.855 30.781 0.031 1.00 40.27 159 TRP C O 1
ATOM 10152 N N . ASP C 1 44 ? 95.392 30.183 -1.582 1.00 41.32 160 ASP C N 1
ATOM 10153 C CA . ASP C 1 44 ? 96.420 29.814 -2.539 1.00 36.50 160 ASP C CA 1
ATOM 10154 C C . ASP C 1 44 ? 96.745 31.008 -3.435 1.00 36.58 160 ASP C C 1
ATOM 10155 O O . ASP C 1 44 ? 95.889 31.486 -4.180 1.00 38.93 160 ASP C O 1
ATOM 10160 N N . GLY C 1 45 ? 97.991 31.467 -3.386 1.00 40.93 161 GLY C N 1
ATOM 10161 C CA . GLY C 1 45 ? 98.425 32.576 -4.221 1.00 42.99 161 GLY C CA 1
ATOM 10162 C C . GLY C 1 45 ? 98.536 32.256 -5.703 1.00 41.17 161 GLY C C 1
ATOM 10163 O O . GLY C 1 45 ? 98.863 33.129 -6.512 1.00 34.96 161 GLY C O 1
ATOM 10164 N N A ARG C 1 46 ? 98.256 31.011 -6.071 0.43 38.29 162 ARG C N 1
ATOM 10165 N N B ARG C 1 46 ? 98.276 30.999 -6.052 0.57 38.27 162 ARG C N 1
ATOM 10166 C CA A ARG C 1 46 ? 98.393 30.597 -7.462 0.43 38.28 162 ARG C CA 1
ATOM 10167 C CA B ARG C 1 46 ? 98.385 30.542 -7.433 0.57 38.28 162 ARG C CA 1
ATOM 10168 C C A ARG C 1 46 ? 97.067 30.666 -8.214 0.43 39.49 162 ARG C C 1
ATOM 10169 C C B ARG C 1 46 ? 97.079 30.715 -8.202 0.57 39.51 162 ARG C C 1
ATOM 10170 O O A ARG C 1 46 ? 97.040 30.606 -9.442 0.43 37.57 162 ARG C O 1
ATOM 10171 O O B ARG C 1 46 ? 97.081 30.777 -9.430 0.57 37.54 162 ARG C O 1
ATOM 10186 N N . ARG C 1 47 ? 95.971 30.784 -7.472 1.00 38.75 163 ARG C N 1
ATOM 10187 C CA . ARG C 1 47 ? 94.644 30.889 -8.074 1.00 40.97 163 ARG C CA 1
ATOM 10188 C C . ARG C 1 47 ? 94.420 32.240 -8.771 1.00 35.28 163 ARG C C 1
ATOM 10189 O O . ARG C 1 47 ? 94.032 32.290 -9.940 1.00 40.32 163 ARG C O 1
ATOM 10197 N N . HIS C 1 48 ? 94.679 33.334 -8.056 1.00 33.13 164 HIS C N 1
ATOM 10198 C CA . HIS C 1 48 ? 94.342 34.664 -8.567 1.00 32.02 164 HIS C CA 1
ATOM 10199 C C . HIS C 1 48 ? 95.499 35.669 -8.517 1.00 36.52 164 HIS C C 1
ATOM 10200 O O . HIS C 1 48 ? 95.428 36.658 -7.785 1.00 36.66 164 HIS C O 1
ATOM 10207 N N . PRO C 1 49 ? 96.569 35.423 -9.299 1.00 36.22 165 PRO C N 1
ATOM 10208 C CA . PRO C 1 49 ? 97.677 36.385 -9.359 1.00 35.07 165 PRO C CA 1
ATOM 10209 C C . PRO C 1 49 ? 97.248 37.685 -10.036 1.00 37.96 165 PRO C C 1
ATOM 10210 O O . PRO C 1 49 ? 96.410 37.646 -10.941 1.00 32.60 165 PRO C O 1
ATOM 10214 N N . MET C 1 50 ? 97.805 38.810 -9.592 1.00 39.06 166 MET C N 1
ATOM 10215 C CA . MET C 1 50 ? 97.507 40.118 -10.177 1.00 37.20 166 MET C CA 1
ATOM 10216 C C . MET C 1 50 ? 98.549 40.480 -11.232 1.00 37.64 166 MET C C 1
ATOM 10217 O O . MET C 1 50 ? 99.568 39.804 -11.355 1.00 36.69 166 MET C O 1
ATOM 10222 N N . ARG C 1 51 ? 98.300 41.552 -11.985 1.00 43.85 167 ARG C N 1
ATOM 10223 C CA . ARG C 1 51 ? 99.261 42.010 -12.990 1.00 37.19 167 ARG C CA 1
ATOM 10224 C C . ARG C 1 51 ? 99.750 43.433 -12.738 1.00 41.63 167 ARG C C 1
ATOM 10225 O O . ARG C 1 51 ? 98.943 44.343 -12.523 1.00 36.38 167 ARG C O 1
ATOM 10233 N N . LEU C 1 52 ? 101.072 43.616 -12.780 1.00 35.03 168 LEU C N 1
ATOM 10234 C CA . LEU C 1 52 ? 101.697 44.907 -12.487 1.00 42.36 168 LEU C CA 1
ATOM 10235 C C . LEU C 1 52 ? 101.472 45.892 -13.627 1.00 46.89 168 LEU C C 1
ATOM 10236 O O . LEU C 1 52 ? 101.686 45.558 -14.799 1.00 40.74 168 LEU C O 1
ATOM 10241 N N . ARG C 1 53 ? 101.033 47.102 -13.280 1.00 37.79 169 ARG C N 1
ATOM 10242 C CA . ARG C 1 53 ? 101.030 48.215 -14.226 1.00 41.15 169 ARG C CA 1
ATOM 10243 C C . ARG C 1 53 ? 102.308 49.001 -13.990 1.00 43.65 169 ARG C C 1
ATOM 10244 O O . ARG C 1 53 ? 102.376 49.831 -13.081 1.00 43.22 169 ARG C O 1
ATOM 10252 N N . LYS C 1 54 ? 103.322 48.729 -14.809 1.00 45.15 170 LYS C N 1
ATOM 10253 C CA . LYS C 1 54 ? 104.676 49.225 -14.563 1.00 47.32 170 LYS C CA 1
ATOM 10254 C C . LYS C 1 54 ? 104.752 50.751 -14.452 1.00 41.61 170 LYS C C 1
ATOM 10255 O O . LYS C 1 54 ? 105.576 51.289 -13.706 1.00 49.33 170 LYS C O 1
ATOM 10261 N N . GLU C 1 55 ? 103.875 51.439 -15.176 1.00 45.93 171 GLU C N 1
ATOM 10262 C CA . GLU C 1 55 ? 103.836 52.903 -15.175 1.00 46.45 171 GLU C CA 1
ATOM 10263 C C . GLU C 1 55 ? 103.456 53.507 -13.823 1.00 49.73 171 GLU C C 1
ATOM 10264 O O . GLU C 1 55 ? 103.855 54.629 -13.512 1.00 51.93 171 GLU C O 1
ATOM 10270 N N . SER C 1 56 ? 102.690 52.763 -13.027 1.00 47.69 172 SER C N 1
ATOM 10271 C CA . SER C 1 56 ? 102.114 53.287 -11.786 1.00 44.70 172 SER C CA 1
ATOM 10272 C C . SER C 1 56 ? 102.596 52.541 -10.552 1.00 44.90 172 SER C C 1
ATOM 10273 O O . SER C 1 56 ? 102.420 53.013 -9.428 1.00 40.18 172 SER C O 1
ATOM 10276 N N . GLY C 1 57 ? 103.172 51.360 -10.760 1.00 41.85 173 GLY C N 1
ATOM 10277 C CA . GLY C 1 57 ? 103.585 50.505 -9.660 1.00 36.31 173 GLY C CA 1
ATOM 10278 C C . GLY C 1 57 ? 102.415 49.832 -8.961 1.00 38.94 173 GLY C C 1
ATOM 10279 O O . GLY C 1 57 ? 102.568 49.278 -7.869 1.00 39.33 173 GLY C O 1
ATOM 10280 N N . ILE C 1 58 ? 101.245 49.872 -9.593 1.00 33.09 174 ILE C N 1
ATOM 10281 C CA . ILE C 1 58 ? 100.031 49.325 -8.989 1.00 36.34 174 ILE C CA 1
ATOM 10282 C C . ILE C 1 58 ? 99.670 47.959 -9.564 1.00 34.52 174 ILE C C 1
ATOM 10283 O O . ILE C 1 58 ? 99.508 47.818 -10.779 1.00 34.21 174 ILE C O 1
ATOM 10288 N N . TRP C 1 59 ? 99.525 46.968 -8.687 1.00 30.22 175 TRP C N 1
ATOM 10289 C CA . TRP C 1 59 ? 99.018 45.652 -9.072 1.00 31.77 175 TRP C CA 1
ATOM 10290 C C . TRP C 1 59 ? 97.490 45.640 -9.091 1.00 36.23 175 TRP C C 1
ATOM 10291 O O . TRP C 1 59 ? 96.838 46.151 -8.170 1.00 30.94 175 TRP C O 1
ATOM 10302 N N . GLU C 1 60 ? 96.925 45.027 -10.126 1.00 28.62 176 GLU C N 1
ATOM 10303 C CA . GLU C 1 60 ? 95.487 45.069 -10.348 1.00 33.01 176 GLU C CA 1
ATOM 10304 C C . GLU C 1 60 ? 94.946 43.699 -10.739 1.00 37.52 176 GLU C C 1
ATOM 10305 O O . GLU C 1 60 ? 95.628 42.916 -11.417 1.00 37.25 176 GLU C O 1
ATOM 10311 N N . LEU C 1 61 ? 93.727 43.406 -10.296 1.00 34.21 177 LEU C N 1
ATOM 10312 C CA . LEU C 1 61 ? 93.023 42.203 -10.726 1.00 33.98 177 LEU C CA 1
ATOM 10313 C C . LEU C 1 61 ? 91.534 42.347 -10.522 1.00 35.44 177 LEU C C 1
ATOM 10314 O O . LEU C 1 61 ? 91.071 42.713 -9.437 1.00 30.67 177 LEU C O 1
ATOM 10319 N N . PHE C 1 62 ? 90.786 42.049 -11.575 1.00 30.97 178 PHE C N 1
ATOM 10320 C CA . PHE C 1 62 ? 89.346 41.951 -11.474 1.00 34.11 178 PHE C CA 1
ATOM 10321 C C . PHE C 1 62 ? 88.973 40.494 -11.242 1.00 36.28 178 PHE C C 1
ATOM 10322 O O . PHE C 1 62 ? 89.350 39.625 -12.026 1.00 33.96 178 PHE C O 1
ATOM 10330 N N . ILE C 1 63 ? 88.241 40.233 -10.163 1.00 33.87 179 ILE C N 1
ATOM 10331 C CA . ILE C 1 63 ? 87.795 38.883 -9.833 1.00 35.84 179 ILE C CA 1
ATOM 10332 C C . ILE C 1 63 ? 86.278 38.830 -9.945 1.00 33.72 179 ILE C C 1
ATOM 10333 O O . ILE C 1 63 ? 85.576 39.479 -9.163 1.00 36.64 179 ILE C O 1
ATOM 10338 N N . PRO C 1 64 ? 85.763 38.070 -10.931 1.00 33.08 180 PRO C N 1
ATOM 10339 C CA . PRO C 1 64 ? 84.315 37.977 -11.149 1.00 30.58 180 PRO C CA 1
ATOM 10340 C C . PRO C 1 64 ? 83.607 37.357 -9.954 1.00 38.34 180 PRO C C 1
ATOM 10341 O O . PRO C 1 64 ? 84.164 36.474 -9.300 1.00 35.35 180 PRO C O 1
ATOM 10345 N N . GLY C 1 65 ? 82.395 37.820 -9.668 1.00 40.07 181 GLY C N 1
ATOM 10346 C CA . GLY C 1 65 ? 81.581 37.209 -8.633 1.00 40.48 181 GLY C CA 1
ATOM 10347 C C . GLY C 1 65 ? 82.020 37.533 -7.218 1.00 37.63 181 GLY C C 1
ATOM 10348 O O . GLY C 1 65 ? 81.279 37.282 -6.273 1.00 38.85 181 GLY C O 1
ATOM 10349 N N . ALA C 1 66 ? 83.221 38.083 -7.062 1.00 40.79 182 ALA C N 1
ATOM 10350 C CA . ALA C 1 66 ? 83.687 38.484 -5.742 1.00 38.44 182 ALA C CA 1
ATOM 10351 C C . ALA C 1 66 ? 82.759 39.576 -5.215 1.00 42.52 182 ALA C C 1
ATOM 10352 O O . ALA C 1 66 ? 82.404 40.499 -5.951 1.00 37.14 182 ALA C O 1
ATOM 10354 N N . HIS C 1 67 ? 82.339 39.460 -3.957 1.00 38.13 183 HIS C N 1
ATOM 10355 C CA . HIS C 1 67 ? 81.299 40.346 -3.438 1.00 39.98 183 HIS C CA 1
ATOM 10356 C C . HIS C 1 67 ? 81.529 40.789 -1.992 1.00 37.74 183 HIS C C 1
ATOM 10357 O O . HIS C 1 67 ? 82.444 40.303 -1.314 1.00 37.90 183 HIS C O 1
ATOM 10364 N N . ASN C 1 68 ? 80.690 41.718 -1.534 1.00 41.43 184 ASN C N 1
ATOM 10365 C CA . ASN C 1 68 ? 80.761 42.247 -0.172 1.00 39.48 184 ASN C CA 1
ATOM 10366 C C . ASN C 1 68 ? 80.683 41.155 0.891 1.00 36.48 184 ASN C C 1
ATOM 10367 O O . ASN C 1 68 ? 79.832 40.269 0.824 1.00 38.62 184 ASN C O 1
ATOM 10372 N N . GLY C 1 69 ? 81.590 41.212 1.862 1.00 40.37 185 GLY C N 1
ATOM 10373 C CA . GLY C 1 69 ? 81.610 40.239 2.939 1.00 38.25 185 GLY C CA 1
ATOM 10374 C C . GLY C 1 69 ? 82.822 39.329 2.886 1.00 41.43 185 GLY C C 1
ATOM 10375 O O . GLY C 1 69 ? 83.383 38.973 3.923 1.00 38.80 185 GLY C O 1
ATOM 10376 N N . GLN C 1 70 ? 83.229 38.956 1.675 1.00 42.58 186 GLN C N 1
ATOM 10377 C CA . GLN C 1 70 ? 84.341 38.029 1.486 1.00 42.16 186 GLN C CA 1
ATOM 10378 C C . GLN C 1 70 ? 85.665 38.597 1.993 1.00 40.41 186 GLN C C 1
ATOM 10379 O O . GLN C 1 70 ? 85.942 39.790 1.844 1.00 37.65 186 GLN C O 1
ATOM 10385 N N . LEU C 1 71 ? 86.472 37.728 2.602 1.00 37.40 187 LEU C N 1
ATOM 10386 C CA . LEU C 1 71 ? 87.779 38.111 3.131 1.00 36.11 187 LEU C CA 1
ATOM 10387 C C . LEU C 1 71 ? 88.861 38.060 2.066 1.00 38.75 187 LEU C C 1
ATOM 10388 O O . LEU C 1 71 ? 88.762 37.298 1.099 1.00 42.58 187 LEU C O 1
ATOM 10393 N N . TYR C 1 72 ? 89.908 38.856 2.257 1.00 35.15 188 TYR C N 1
ATOM 10394 C CA . TYR C 1 72 ? 91.034 38.846 1.337 1.00 38.13 188 TYR C CA 1
ATOM 10395 C C . TYR C 1 72 ? 92.298 39.399 1.979 1.00 40.29 188 TYR C C 1
ATOM 10396 O O . TYR C 1 72 ? 92.239 40.255 2.866 1.00 40.13 188 TYR C O 1
ATOM 10405 N N . LYS C 1 73 ? 93.436 38.876 1.537 1.00 35.60 189 LYS C N 1
ATOM 10406 C CA . LYS C 1 73 ? 94.737 39.456 1.833 1.00 37.36 189 LYS C CA 1
ATOM 10407 C C . LYS C 1 73 ? 95.480 39.504 0.511 1.00 36.84 189 LYS C C 1
ATOM 10408 O O . LYS C 1 73 ? 94.973 39.027 -0.502 1.00 35.83 189 LYS C O 1
ATOM 10414 N N . TYR C 1 74 ? 96.669 40.090 0.515 1.00 38.00 190 TYR C N 1
ATOM 10415 C CA . TYR C 1 74 ? 97.529 40.030 -0.653 1.00 39.41 190 TYR C CA 1
ATOM 10416 C C . TYR C 1 74 ? 98.748 39.185 -0.311 1.00 44.05 190 TYR C C 1
ATOM 10417 O O . TYR C 1 74 ? 99.486 39.519 0.618 1.00 41.78 190 TYR C O 1
ATOM 10426 N N . GLU C 1 75 ? 98.954 38.086 -1.036 1.00 41.79 191 GLU C N 1
ATOM 10427 C CA . GLU C 1 75 ? 100.202 37.343 -0.896 1.00 39.75 191 GLU C CA 1
ATOM 10428 C C . GLU C 1 75 ? 101.232 37.934 -1.844 1.00 44.22 191 GLU C C 1
ATOM 10429 O O . GLU C 1 75 ? 100.985 38.057 -3.044 1.00 36.58 191 GLU C O 1
ATOM 10435 N N . MET C 1 76 ? 102.391 38.308 -1.327 1.00 39.04 192 MET C N 1
ATOM 10436 C CA . MET C 1 76 ? 103.401 38.831 -2.228 1.00 44.00 192 MET C CA 1
ATOM 10437 C C . MET C 1 76 ? 104.729 38.106 -2.122 1.00 43.24 192 MET C C 1
ATOM 10438 O O . MET C 1 76 ? 105.011 37.430 -1.135 1.00 45.74 192 MET C O 1
ATOM 10443 N N . ILE C 1 77 ? 105.519 38.231 -3.178 1.00 44.34 193 ILE C N 1
ATOM 10444 C CA . ILE C 1 77 ? 106.942 37.969 -3.099 1.00 47.85 193 ILE C CA 1
ATOM 10445 C C . ILE C 1 77 ? 107.636 39.321 -3.137 1.00 44.42 193 ILE C C 1
ATOM 10446 O O . ILE C 1 77 ? 107.463 40.082 -4.090 1.00 43.61 193 ILE C O 1
ATOM 10451 N N . ASP C 1 78 ? 108.403 39.619 -2.089 1.00 49.56 194 ASP C N 1
ATOM 10452 C CA . ASP C 1 78 ? 109.077 40.909 -1.932 1.00 51.81 194 ASP C CA 1
ATOM 10453 C C . ASP C 1 78 ? 110.054 41.223 -3.048 1.00 53.38 194 ASP C C 1
ATOM 10454 O O . ASP C 1 78 ? 110.251 40.435 -3.973 1.00 54.44 194 ASP C O 1
ATOM 10459 N N . ALA C 1 79 ? 110.687 42.385 -2.927 1.00 50.19 195 ALA C N 1
ATOM 10460 C CA . ALA C 1 79 ? 111.837 42.718 -3.748 1.00 54.57 195 ALA C CA 1
ATOM 10461 C C . ALA C 1 79 ? 112.975 41.765 -3.397 1.00 52.23 195 ALA C C 1
ATOM 10462 O O . ALA C 1 79 ? 113.803 41.428 -4.244 1.00 52.38 195 ALA C O 1
ATOM 10464 N N . ASN C 1 80 ? 113.002 41.342 -2.136 1.00 54.95 196 ASN C N 1
ATOM 10465 C CA . ASN C 1 80 ? 114.061 40.482 -1.614 1.00 54.30 196 ASN C CA 1
ATOM 10466 C C . ASN C 1 80 ? 113.775 39.000 -1.807 1.00 53.64 196 ASN C C 1
ATOM 10467 O O . ASN C 1 80 ? 114.572 38.153 -1.403 1.00 58.94 196 ASN C O 1
ATOM 10472 N N . GLY C 1 81 ? 112.632 38.686 -2.408 1.00 53.85 197 GLY C N 1
ATOM 10473 C CA . GLY C 1 81 ? 112.277 37.305 -2.686 1.00 54.78 197 GLY C CA 1
ATOM 10474 C C . GLY C 1 81 ? 111.492 36.645 -1.569 1.00 54.77 197 GLY C C 1
ATOM 10475 O O . GLY C 1 81 ? 111.132 35.469 -1.660 1.00 54.94 197 GLY C O 1
ATOM 10476 N N . ASN C 1 82 ? 111.219 37.402 -0.511 1.00 51.76 198 ASN C N 1
ATOM 10477 C CA . ASN C 1 82 ? 110.477 36.871 0.628 1.00 56.25 198 ASN C CA 1
ATOM 10478 C C . ASN C 1 82 ? 108.983 36.757 0.352 1.00 55.10 198 ASN C C 1
ATOM 10479 O O . ASN C 1 82 ? 108.404 37.604 -0.326 1.00 57.87 198 ASN C O 1
ATOM 10484 N N . LEU C 1 83 ? 108.362 35.708 0.882 1.00 50.34 199 LEU C N 1
ATOM 10485 C CA . LEU C 1 83 ? 106.924 35.523 0.742 1.00 48.95 199 LEU C CA 1
ATOM 10486 C C . LEU C 1 83 ? 106.181 36.135 1.925 1.00 59.45 199 LEU C C 1
ATOM 10487 O O . LEU C 1 83 ? 106.304 35.661 3.059 1.00 58.85 199 LEU C O 1
ATOM 10492 N N . ARG C 1 84 ? 105.398 37.175 1.659 1.00 57.19 200 ARG C N 1
ATOM 10493 C CA . ARG C 1 84 ? 104.682 37.882 2.715 1.00 54.91 200 ARG C CA 1
ATOM 10494 C C . ARG C 1 84 ? 103.183 37.953 2.444 1.00 51.94 200 ARG C C 1
ATOM 10495 O O . ARG C 1 84 ? 102.759 38.211 1.317 1.00 48.14 200 ARG C O 1
ATOM 10503 N N . LEU C 1 85 ? 102.387 37.716 3.484 1.00 51.35 201 LEU C N 1
ATOM 10504 C CA . LEU C 1 85 ? 100.968 38.054 3.453 1.00 51.17 201 LEU C CA 1
ATOM 10505 C C . LEU C 1 85 ? 100.808 39.510 3.926 1.00 52.98 201 LEU C C 1
ATOM 10506 O O . LEU C 1 85 ? 101.325 39.892 4.984 1.00 44.41 201 LEU C O 1
ATOM 10511 N N . LYS C 1 86 ? 100.117 40.330 3.138 1.00 49.15 202 LYS C N 1
ATOM 10512 C CA . LYS C 1 86 ? 99.931 41.736 3.497 1.00 46.33 202 LYS C CA 1
ATOM 10513 C C . LYS C 1 86 ? 98.452 42.079 3.656 1.00 45.65 202 LYS C C 1
ATOM 10514 O O . LYS C 1 86 ? 97.594 41.489 2.996 1.00 40.97 202 LYS C O 1
ATOM 10520 N N . SER C 1 87 ? 98.163 43.017 4.555 1.00 42.17 203 SER C N 1
ATOM 10521 C CA . SER C 1 87 ? 96.829 43.576 4.680 1.00 39.92 203 SER C CA 1
ATOM 10522 C C . SER C 1 87 ? 96.716 44.733 3.701 1.00 36.43 203 SER C C 1
ATOM 10523 O O . SER C 1 87 ? 97.707 45.394 3.392 1.00 39.57 203 SER C O 1
ATOM 10526 N N . ASP C 1 88 ? 95.509 44.976 3.206 1.00 36.88 204 ASP C N 1
ATOM 10527 C CA . ASP C 1 88 ? 95.273 46.080 2.287 1.00 36.09 204 ASP C CA 1
ATOM 10528 C C . ASP C 1 88 ? 95.369 47.402 3.053 1.00 33.72 204 ASP C C 1
ATOM 10529 O O . ASP C 1 88 ? 94.600 47.629 3.986 1.00 34.55 204 ASP C O 1
ATOM 10534 N N . PRO C 1 89 ? 96.325 48.272 2.674 1.00 36.80 205 PRO C N 1
ATOM 10535 C CA . PRO C 1 89 ? 96.428 49.583 3.333 1.00 37.61 205 PRO C CA 1
ATOM 10536 C C . PRO C 1 89 ? 95.127 50.369 3.202 1.00 39.15 205 PRO C C 1
ATOM 10537 O O . PRO C 1 89 ? 94.844 51.221 4.051 1.00 35.86 205 PRO C O 1
ATOM 10541 N N . TYR C 1 90 ? 94.357 50.069 2.154 1.00 34.43 206 TYR C N 1
ATOM 10542 C CA . TYR C 1 90 ? 93.058 50.690 1.917 1.00 36.97 206 TYR C CA 1
ATOM 10543 C C . TYR C 1 90 ? 91.889 49.776 2.287 1.00 33.21 206 TYR C C 1
ATOM 10544 O O . TYR C 1 90 ? 90.820 49.855 1.688 1.00 38.50 206 TYR C O 1
ATOM 10553 N N . ALA C 1 91 ? 92.095 48.908 3.271 1.00 37.57 207 ALA C N 1
ATOM 10554 C CA . ALA C 1 91 ? 90.995 48.153 3.857 1.00 33.49 207 ALA C CA 1
ATOM 10555 C C . ALA C 1 91 ? 89.982 49.111 4.494 1.00 38.21 207 ALA C C 1
ATOM 10556 O O . ALA C 1 91 ? 90.349 49.962 5.314 1.00 37.15 207 ALA C O 1
ATOM 10558 N N . PHE C 1 92 ? 88.713 48.967 4.122 1.00 31.75 208 PHE C N 1
ATOM 10559 C CA . PHE C 1 92 ? 87.659 49.834 4.636 1.00 36.11 208 PHE C CA 1
ATOM 10560 C C . PHE C 1 92 ? 86.906 49.141 5.767 1.00 35.38 208 PHE C C 1
ATOM 10561 O O . PHE C 1 92 ? 86.196 49.781 6.543 1.00 37.09 208 PHE C O 1
ATOM 10569 N N . GLU C 1 93 ? 87.067 47.824 5.845 1.00 31.59 209 GLU C N 1
ATOM 10570 C CA . GLU C 1 93 ? 86.622 47.048 6.996 1.00 35.53 209 GLU C CA 1
ATOM 10571 C C . GLU C 1 93 ? 87.656 45.955 7.294 1.00 42.91 209 GLU C C 1
ATOM 10572 O O . GLU C 1 93 ? 88.183 45.319 6.376 1.00 39.74 209 GLU C O 1
ATOM 10578 N N . ALA C 1 94 ? 87.966 45.759 8.573 1.00 35.38 210 ALA C N 1
ATOM 10579 C CA . ALA C 1 94 ? 88.893 44.700 8.969 1.00 45.52 210 ALA C CA 1
ATOM 10580 C C . ALA C 1 94 ? 88.152 43.588 9.702 1.00 46.66 210 ALA C C 1
ATOM 10581 O O . ALA C 1 94 ? 87.047 43.801 10.206 1.00 48.77 210 ALA C O 1
ATOM 10583 N N . GLN C 1 95 ? 88.763 42.406 9.752 1.00 51.80 211 GLN C N 1
ATOM 10584 C CA . GLN C 1 95 ? 88.184 41.261 10.450 1.00 50.23 211 GLN C CA 1
ATOM 10585 C C . GLN C 1 95 ? 88.248 41.498 11.954 1.00 55.15 211 GLN C C 1
ATOM 10586 O O . GLN C 1 95 ? 88.820 42.495 12.396 1.00 53.46 211 GLN C O 1
ATOM 10592 N N . MET C 1 96 ? 87.671 40.588 12.739 1.00 59.22 212 MET C N 1
ATOM 10593 C CA . MET C 1 96 ? 87.605 40.753 14.197 1.00 60.43 212 MET C CA 1
ATOM 10594 C C . MET C 1 96 ? 88.974 40.754 14.911 1.00 68.03 212 MET C C 1
ATOM 10595 O O . MET C 1 96 ? 90.000 41.067 14.309 1.00 66.72 212 MET C O 1
ATOM 10597 N N . ARG C 1 97 ? 88.982 40.395 16.194 1.00 73.44 213 ARG C N 1
ATOM 10598 C CA . ARG C 1 97 ? 90.149 40.634 17.055 1.00 73.24 213 ARG C CA 1
ATOM 10599 C C . ARG C 1 97 ? 91.385 39.731 16.850 1.00 70.15 213 ARG C C 1
ATOM 10600 O O . ARG C 1 97 ? 92.512 40.234 16.818 1.00 68.43 213 ARG C O 1
ATOM 10602 N N . PRO C 1 98 ? 91.196 38.402 16.745 1.00 70.82 214 PRO C N 1
ATOM 10603 C CA . PRO C 1 98 ? 92.402 37.599 16.493 1.00 68.64 214 PRO C CA 1
ATOM 10604 C C . PRO C 1 98 ? 92.801 37.587 15.020 1.00 69.38 214 PRO C C 1
ATOM 10605 O O . PRO C 1 98 ? 93.993 37.639 14.711 1.00 70.16 214 PRO C O 1
ATOM 10609 N N . GLU C 1 99 ? 91.814 37.518 14.129 1.00 65.68 215 GLU C N 1
ATOM 10610 C CA . GLU C 1 99 ? 92.073 37.420 12.692 1.00 63.09 215 GLU C CA 1
ATOM 10611 C C . GLU C 1 99 ? 92.226 38.798 12.041 1.00 61.27 215 GLU C C 1
ATOM 10612 O O . GLU C 1 99 ? 91.670 39.787 12.522 1.00 54.38 215 GLU C O 1
ATOM 10618 N N . THR C 1 100 ? 92.981 38.849 10.942 1.00 58.27 216 THR C N 1
ATOM 10619 C CA . THR C 1 100 ? 93.437 40.119 10.372 1.00 52.55 216 THR C CA 1
ATOM 10620 C C . THR C 1 100 ? 93.208 40.302 8.864 1.00 52.71 216 THR C C 1
ATOM 10621 O O . THR C 1 100 ? 93.873 41.129 8.238 1.00 50.99 216 THR C O 1
ATOM 10625 N N . ALA C 1 101 ? 92.284 39.545 8.278 1.00 50.49 217 ALA C N 1
ATOM 10626 C CA . ALA C 1 101 ? 91.956 39.736 6.868 1.00 41.80 217 ALA C CA 1
ATOM 10627 C C . ALA C 1 101 ? 91.223 41.060 6.665 1.00 44.77 217 ALA C C 1
ATOM 10628 O O . ALA C 1 101 ? 90.682 41.634 7.615 1.00 44.02 217 ALA C O 1
ATOM 10630 N N . SER C 1 102 ? 91.222 41.546 5.427 1.00 37.05 218 SER C N 1
ATOM 10631 C CA . SER C 1 102 ? 90.391 42.682 5.067 1.00 39.51 218 SER C CA 1
ATOM 10632 C C . SER C 1 102 ? 89.051 42.164 4.560 1.00 39.70 218 SER C C 1
ATOM 10633 O O . SER C 1 102 ? 88.937 41.023 4.102 1.00 36.57 218 SER C O 1
ATOM 10636 N N . LEU C 1 103 ? 88.031 43.002 4.647 1.00 38.19 219 LEU C N 1
ATOM 10637 C CA . LEU C 1 103 ? 86.722 42.629 4.154 1.00 37.24 219 LEU C CA 1
ATOM 10638 C C . LEU C 1 103 ? 86.411 43.490 2.939 1.00 43.04 219 LEU C C 1
ATOM 10639 O O . LEU C 1 103 ? 86.716 44.687 2.926 1.00 38.64 219 LEU C O 1
ATOM 10644 N N . ILE C 1 104 ? 85.830 42.883 1.907 1.00 35.67 220 ILE C N 1
ATOM 10645 C CA . ILE C 1 104 ? 85.352 43.660 0.769 1.00 39.23 220 ILE C CA 1
ATOM 10646 C C . ILE C 1 104 ? 84.116 44.447 1.192 1.00 39.91 220 ILE C C 1
ATOM 10647 O O . ILE C 1 104 ? 83.166 43.871 1.724 1.00 38.27 220 ILE C O 1
ATOM 10652 N N . CYS C 1 105 ? 84.126 45.758 0.969 1.00 38.53 221 CYS C N 1
ATOM 10653 C CA . CYS C 1 105 ? 82.945 46.562 1.272 1.00 41.23 221 CYS C CA 1
ATOM 10654 C C . CYS C 1 105 ? 82.811 47.830 0.429 1.00 41.06 221 CYS C C 1
ATOM 10655 O O . CYS C 1 105 ? 81.705 48.337 0.244 1.00 41.88 221 CYS C O 1
ATOM 10658 N N . GLY C 1 106 ? 83.925 48.340 -0.088 1.00 38.93 222 GLY C N 1
ATOM 10659 C CA . GLY C 1 106 ? 83.883 49.574 -0.854 1.00 37.19 222 GLY C CA 1
ATOM 10660 C C . GLY C 1 106 ? 83.599 50.768 0.040 1.00 39.56 222 GLY C C 1
ATOM 10661 O O . GLY C 1 106 ? 83.646 50.653 1.266 1.00 38.51 222 GLY C O 1
ATOM 10662 N N . LEU C 1 107 ? 83.296 51.911 -0.571 1.00 36.13 223 LEU C N 1
ATOM 10663 C CA . LEU C 1 107 ? 83.113 53.165 0.159 1.00 32.40 223 LEU C CA 1
ATOM 10664 C C . LEU C 1 107 ? 81.657 53.371 0.564 1.00 37.64 223 LEU C C 1
ATOM 10665 O O . LEU C 1 107 ? 80.746 52.982 -0.166 1.00 33.52 223 LEU C O 1
ATOM 10670 N N . PRO C 1 108 ? 81.426 54.014 1.719 1.00 37.02 224 PRO C N 1
ATOM 10671 C CA . PRO C 1 108 ? 80.050 54.448 1.982 1.00 36.66 224 PRO C CA 1
ATOM 10672 C C . PRO C 1 108 ? 79.696 55.628 1.069 1.00 41.39 224 PRO C C 1
ATOM 10673 O O . PRO C 1 108 ? 80.584 56.210 0.431 1.00 38.20 224 PRO C O 1
ATOM 10677 N N . GLU C 1 109 ? 78.411 55.953 0.990 1.00 41.28 225 GLU C N 1
ATOM 10678 C CA . GLU C 1 109 ? 77.938 57.088 0.210 1.00 39.58 225 GLU C CA 1
ATOM 10679 C C . GLU C 1 109 ? 78.540 58.392 0.757 1.00 37.39 225 GLU C C 1
ATOM 10680 O O . GLU C 1 109 ? 78.841 58.498 1.950 1.00 40.65 225 GLU C O 1
ATOM 10686 N N . LYS C 1 110 ? 78.728 59.380 -0.110 1.00 38.39 226 LYS C N 1
ATOM 10687 C CA . LYS C 1 110 ? 79.308 60.651 0.324 1.00 38.85 226 LYS C CA 1
ATOM 10688 C C . LYS C 1 110 ? 78.357 61.435 1.225 1.00 36.29 226 LYS C C 1
ATOM 10689 O O . LYS C 1 110 ? 77.139 61.338 1.086 1.00 38.50 226 LYS C O 1
ATOM 10695 N N . VAL C 1 111 ? 78.921 62.217 2.141 1.00 31.46 227 VAL C N 1
ATOM 10696 C CA . VAL C 1 111 ? 78.128 62.997 3.084 1.00 30.98 227 VAL C CA 1
ATOM 10697 C C . VAL C 1 111 ? 78.347 64.491 2.893 1.00 30.74 227 VAL C C 1
ATOM 10698 O O . VAL C 1 111 ? 79.469 64.981 3.028 1.00 30.10 227 VAL C O 1
ATOM 10702 N N . VAL C 1 112 ? 77.276 65.222 2.596 1.00 34.21 228 VAL C N 1
ATOM 10703 C CA . VAL C 1 112 ? 77.378 66.673 2.450 1.00 33.70 228 VAL C CA 1
ATOM 10704 C C . VAL C 1 112 ? 77.382 67.324 3.824 1.00 30.88 228 VAL C C 1
ATOM 10705 O O . VAL C 1 112 ? 76.428 67.165 4.575 1.00 33.85 228 VAL C O 1
ATOM 10709 N N . GLN C 1 113 ? 78.454 68.036 4.165 1.00 33.48 229 GLN C N 1
ATOM 10710 C CA . GLN C 1 113 ? 78.498 68.730 5.449 1.00 32.87 229 GLN C CA 1
ATOM 10711 C C . GLN C 1 113 ? 77.556 69.922 5.369 1.00 34.47 229 GLN C C 1
ATOM 10712 O O . GLN C 1 113 ? 77.643 70.726 4.437 1.00 34.93 229 GLN C O 1
ATOM 10718 N N . THR C 1 114 ? 76.638 70.027 6.325 1.00 27.70 230 THR C N 1
ATOM 10719 C CA . THR C 1 114 ? 75.637 71.098 6.285 1.00 35.05 230 THR C CA 1
ATOM 10720 C C . THR C 1 114 ? 76.225 72.425 6.726 1.00 31.77 230 THR C C 1
ATOM 10721 O O . THR C 1 114 ? 77.218 72.468 7.467 1.00 30.35 230 THR C O 1
ATOM 10725 N N . GLU C 1 115 ? 75.596 73.506 6.278 1.00 28.92 231 GLU C N 1
ATOM 10726 C CA . GLU C 1 115 ? 76.000 74.843 6.679 1.00 34.09 231 GLU C CA 1
ATOM 10727 C C . GLU C 1 115 ? 75.979 74.980 8.198 1.00 29.54 231 GLU C C 1
ATOM 10728 O O . GLU C 1 115 ? 76.869 75.599 8.779 1.00 28.90 231 GLU C O 1
ATOM 10734 N N . GLU C 1 116 ? 74.974 74.393 8.841 1.00 29.05 232 GLU C N 1
ATOM 10735 C CA . GLU C 1 116 ? 74.887 74.469 10.299 1.00 28.96 232 GLU C CA 1
ATOM 10736 C C . GLU C 1 116 ? 76.123 73.886 10.978 1.00 29.74 232 GLU C C 1
ATOM 10737 O O . GLU C 1 116 ? 76.658 74.466 11.918 1.00 30.43 232 GLU C O 1
ATOM 10743 N N . ARG C 1 117 ? 76.581 72.739 10.492 1.00 24.87 233 ARG C N 1
ATOM 10744 C CA . ARG C 1 117 ? 77.759 72.108 11.068 1.00 27.34 233 ARG C CA 1
ATOM 10745 C C . ARG C 1 117 ? 79.026 72.893 10.768 1.00 26.27 233 ARG C C 1
ATOM 10746 O O . ARG C 1 117 ? 79.915 72.976 11.606 1.00 25.07 233 ARG C O 1
ATOM 10754 N N . LYS C 1 118 ? 79.113 73.474 9.574 1.00 28.02 234 LYS C N 1
ATOM 10755 C CA . LYS C 1 118 ? 80.239 74.345 9.255 1.00 23.11 234 LYS C CA 1
ATOM 10756 C C . LYS C 1 118 ? 80.268 75.533 10.204 1.00 25.06 234 LYS C C 1
ATOM 10757 O O . LYS C 1 118 ? 81.314 75.882 10.749 1.00 28.42 234 LYS C O 1
ATOM 10763 N N . LYS C 1 119 ? 79.108 76.146 10.392 1.00 26.47 235 LYS C N 1
ATOM 10764 C CA . LYS C 1 119 ? 78.950 77.244 11.338 1.00 29.06 235 LYS C CA 1
ATOM 10765 C C . LYS C 1 119 ? 79.395 76.857 12.744 1.00 31.05 235 LYS C C 1
ATOM 10766 O O . LYS C 1 119 ? 80.100 77.620 13.411 1.00 30.92 235 LYS C O 1
ATOM 10772 N N . ALA C 1 120 ? 78.982 75.672 13.194 1.00 25.77 236 ALA C N 1
ATOM 10773 C CA . ALA C 1 120 ? 79.298 75.226 14.557 1.00 25.91 236 ALA C CA 1
ATOM 10774 C C . ALA C 1 120 ? 80.795 75.091 14.776 1.00 25.70 236 ALA C C 1
ATOM 10775 O O . ALA C 1 120 ? 81.249 75.043 15.921 1.00 26.70 236 ALA C O 1
ATOM 10777 N N . ASN C 1 121 ? 81.553 75.025 13.676 1.00 27.16 237 ASN C N 1
ATOM 10778 C CA . ASN C 1 121 ? 83.015 74.976 13.719 1.00 24.79 237 ASN C CA 1
ATOM 10779 C C . ASN C 1 121 ? 83.711 76.340 13.735 1.00 29.71 237 ASN C C 1
ATOM 10780 O O . ASN C 1 121 ? 84.913 76.410 14.015 1.00 29.17 237 ASN C O 1
ATOM 10785 N N . GLN C 1 122 ? 82.980 77.410 13.418 1.00 27.47 238 GLN C N 1
ATOM 10786 C CA . GLN C 1 122 ? 83.606 78.728 13.203 1.00 29.15 238 GLN C CA 1
ATOM 10787 C C . GLN C 1 122 ? 84.208 79.351 14.455 1.00 28.37 238 GLN C C 1
ATOM 10788 O O . GLN C 1 122 ? 83.826 79.019 15.574 1.00 25.77 238 GLN C O 1
ATOM 10794 N N . PHE C 1 123 ? 85.135 80.286 14.239 1.00 31.18 239 PHE C N 1
ATOM 10795 C CA . PHE C 1 123 ? 85.831 81.004 15.305 1.00 27.66 239 PHE C CA 1
ATOM 10796 C C . PHE C 1 123 ? 84.910 81.737 16.268 1.00 28.15 239 PHE C C 1
ATOM 10797 O O . PHE C 1 123 ? 85.248 81.924 17.449 1.00 24.46 239 PHE C O 1
ATOM 10805 N N . ASP C 1 124 ? 83.761 82.169 15.753 1.00 29.63 240 ASP C N 1
ATOM 10806 C CA . ASP C 1 124 ? 82.811 82.958 16.540 1.00 32.97 240 ASP C CA 1
ATOM 10807 C C . ASP C 1 124 ? 81.749 82.074 17.187 1.00 32.62 240 ASP C C 1
ATOM 10808 O O . ASP C 1 124 ? 80.773 82.579 17.743 1.00 29.48 240 ASP C O 1
ATOM 10813 N N . ALA C 1 125 ? 81.952 80.758 17.114 1.00 26.73 241 ALA C N 1
ATOM 10814 C CA . ALA C 1 125 ? 81.000 79.800 17.683 1.00 25.22 241 ALA C CA 1
ATOM 10815 C C . ALA C 1 125 ? 81.361 79.399 19.112 1.00 25.98 241 ALA C C 1
ATOM 10816 O O . ALA C 1 125 ? 82.542 79.316 19.463 1.00 24.92 241 ALA C O 1
ATOM 10818 N N . PRO C 1 126 ? 80.334 79.158 19.946 1.00 26.76 242 PRO C N 1
ATOM 10819 C CA . PRO C 1 126 ? 80.589 78.468 21.211 1.00 26.09 242 PRO C CA 1
ATOM 10820 C C . PRO C 1 126 ? 81.021 77.055 20.856 1.00 25.13 242 PRO C C 1
ATOM 10821 O O . PRO C 1 126 ? 80.285 76.346 20.171 1.00 25.81 242 PRO C O 1
ATOM 10825 N N . ILE C 1 127 ? 82.221 76.668 21.265 1.00 25.78 243 ILE C N 1
ATOM 10826 C CA . ILE C 1 127 ? 82.678 75.311 21.025 1.00 26.14 243 ILE C CA 1
ATOM 10827 C C . ILE C 1 127 ? 83.061 74.680 22.347 1.00 26.07 243 ILE C C 1
ATOM 10828 O O . ILE C 1 127 ? 84.016 75.098 23.009 1.00 26.20 243 ILE C O 1
ATOM 10833 N N . SER C 1 128 ? 82.287 73.680 22.739 1.00 24.54 244 SER C N 1
ATOM 10834 C CA . SER C 1 128 ? 82.545 72.959 23.975 1.00 22.04 244 SER C CA 1
ATOM 10835 C C . SER C 1 128 ? 82.615 71.485 23.633 1.00 22.65 244 SER C C 1
ATOM 10836 O O . SER C 1 128 ? 81.617 70.884 23.262 1.00 23.66 244 SER C O 1
ATOM 10839 N N . ILE C 1 129 ? 83.811 70.918 23.757 1.00 21.66 245 ILE C N 1
ATOM 10840 C CA . ILE C 1 129 ? 84.085 69.567 23.289 1.00 24.77 245 ILE C CA 1
ATOM 10841 C C . ILE C 1 129 ? 84.084 68.531 24.421 1.00 27.80 245 ILE C C 1
ATOM 10842 O O . ILE C 1 129 ? 84.779 68.686 25.424 1.00 25.85 245 ILE C O 1
ATOM 10847 N N . TYR C 1 130 ? 83.318 67.463 24.237 1.00 21.23 246 TYR C N 1
ATOM 10848 C CA . TYR C 1 130 ? 83.360 66.317 25.134 1.00 23.83 246 TYR C CA 1
ATOM 10849 C C . TYR C 1 130 ? 84.282 65.284 24.480 1.00 25.68 246 TYR C C 1
ATOM 10850 O O . TYR C 1 130 ? 83.913 64.675 23.470 1.00 24.42 246 TYR C O 1
ATOM 10859 N N . GLU C 1 131 ? 85.485 65.112 25.037 1.00 25.80 247 GLU C N 1
ATOM 10860 C CA . GLU C 1 131 ? 86.471 64.168 24.504 1.00 24.13 247 GLU C CA 1
ATOM 10861 C C . GLU C 1 131 ? 86.219 62.786 25.081 1.00 29.37 247 GLU C C 1
ATOM 10862 O O . GLU C 1 131 ? 86.085 62.632 26.295 1.00 24.72 247 GLU C O 1
ATOM 10868 N N . VAL C 1 132 ? 86.167 61.780 24.210 1.00 27.50 248 VAL C N 1
ATOM 10869 C CA . VAL C 1 132 ? 85.756 60.442 24.621 1.00 28.59 248 VAL C CA 1
ATOM 10870 C C . VAL C 1 132 ? 86.563 59.309 23.982 1.00 29.55 248 VAL C C 1
ATOM 10871 O O . VAL C 1 132 ? 86.826 59.323 22.781 1.00 25.65 248 VAL C O 1
ATOM 10875 N N . HIS C 1 133 ? 86.941 58.330 24.801 1.00 28.51 249 HIS C N 1
ATOM 10876 C CA . HIS C 1 133 ? 87.436 57.048 24.311 1.00 33.10 249 HIS C CA 1
ATOM 10877 C C . HIS C 1 133 ? 86.271 56.048 24.288 1.00 30.33 249 HIS C C 1
ATOM 10878 O O . HIS C 1 133 ? 85.728 55.696 25.336 1.00 27.15 249 HIS C O 1
ATOM 10885 N N . LEU C 1 134 ? 85.888 55.587 23.099 1.00 29.52 250 LEU C N 1
ATOM 10886 C CA . LEU C 1 134 ? 84.702 54.739 22.961 1.00 25.98 250 LEU C CA 1
ATOM 10887 C C . LEU C 1 134 ? 84.780 53.409 23.730 1.00 26.58 250 LEU C C 1
ATOM 10888 O O . LEU C 1 134 ? 83.753 52.881 24.150 1.00 28.47 250 LEU C O 1
ATOM 10893 N N . GLY C 1 135 ? 85.990 52.884 23.928 1.00 32.44 251 GLY C N 1
ATOM 10894 C CA . GLY C 1 135 ? 86.168 51.609 24.612 1.00 30.48 251 GLY C CA 1
ATOM 10895 C C . GLY C 1 135 ? 86.128 51.642 26.136 1.00 33.71 251 GLY C C 1
ATOM 10896 O O . GLY C 1 135 ? 86.213 50.593 26.788 1.00 33.03 251 GLY C O 1
ATOM 10897 N N . SER C 1 136 ? 85.994 52.835 26.716 1.00 33.23 252 SER C N 1
ATOM 10898 C CA . SER C 1 136 ? 86.073 52.967 28.168 1.00 30.80 252 SER C CA 1
ATOM 10899 C C . SER C 1 136 ? 85.106 53.989 28.764 1.00 35.29 252 SER C C 1
ATOM 10900 O O . SER C 1 136 ? 85.200 54.313 29.947 1.00 32.44 252 SER C O 1
ATOM 10903 N N . TRP C 1 137 ? 84.181 54.497 27.956 1.00 31.32 253 TRP C N 1
ATOM 10904 C CA . TRP C 1 137 ? 83.209 55.469 28.452 1.00 28.79 253 TRP C CA 1
ATOM 10905 C C . TRP C 1 137 ? 82.180 54.761 29.332 1.00 30.43 253 TRP C C 1
ATOM 10906 O O . TRP C 1 137 ? 81.952 55.137 30.484 1.00 29.80 253 TRP C O 1
ATOM 10917 N N . ARG C 1 138 ? 81.563 53.729 28.772 1.00 29.99 254 ARG C N 1
ATOM 10918 C CA . ARG C 1 138 ? 80.648 52.887 29.519 1.00 28.04 254 ARG C CA 1
ATOM 10919 C C . ARG C 1 138 ? 80.875 51.434 29.129 1.00 35.98 254 ARG C C 1
ATOM 10920 O O . ARG C 1 138 ? 81.423 51.150 28.060 1.00 30.30 254 ARG C O 1
ATOM 10928 N N . ARG C 1 139 ? 80.480 50.525 30.015 1.00 31.86 255 ARG C N 1
ATOM 10929 C CA . ARG C 1 139 ? 80.506 49.091 29.739 1.00 34.23 255 ARG C CA 1
ATOM 10930 C C . ARG C 1 139 ? 79.216 48.470 30.252 1.00 41.05 255 ARG C C 1
ATOM 10931 O O . ARG C 1 139 ? 78.613 48.986 31.200 1.00 38.87 255 ARG C O 1
ATOM 10939 N N . HIS C 1 140 ? 78.787 47.372 29.633 1.00 40.23 256 HIS C N 1
ATOM 10940 C CA . HIS C 1 140 ? 77.667 46.609 30.178 1.00 44.41 256 HIS C CA 1
ATOM 10941 C C . HIS C 1 140 ? 78.036 46.077 31.563 1.00 43.65 256 HIS C C 1
ATOM 10942 O O . HIS C 1 140 ? 79.101 45.494 31.759 1.00 40.14 256 HIS C O 1
ATOM 10949 N N . THR C 1 141 ? 77.158 46.303 32.531 1.00 42.58 257 THR C N 1
ATOM 10950 C CA . THR C 1 141 ? 77.463 45.993 33.921 1.00 48.75 257 THR C CA 1
ATOM 10951 C C . THR C 1 141 ? 77.559 44.484 34.148 1.00 52.18 257 THR C C 1
ATOM 10952 O O . THR C 1 141 ? 78.330 44.013 34.989 1.00 46.33 257 THR C O 1
ATOM 10956 N N . ASP C 1 142 ? 76.781 43.736 33.375 1.00 50.61 258 ASP C N 1
ATOM 10957 C CA . ASP C 1 142 ? 76.748 42.280 33.464 1.00 57.63 258 ASP C CA 1
ATOM 10958 C C . ASP C 1 142 ? 78.114 41.625 33.234 1.00 55.80 258 ASP C C 1
ATOM 10959 O O . ASP C 1 142 ? 78.559 40.798 34.033 1.00 53.62 258 ASP C O 1
ATOM 10964 N N . ASN C 1 143 ? 78.778 42.015 32.149 1.00 51.92 259 ASN C N 1
ATOM 10965 C CA . ASN C 1 143 ? 79.951 41.302 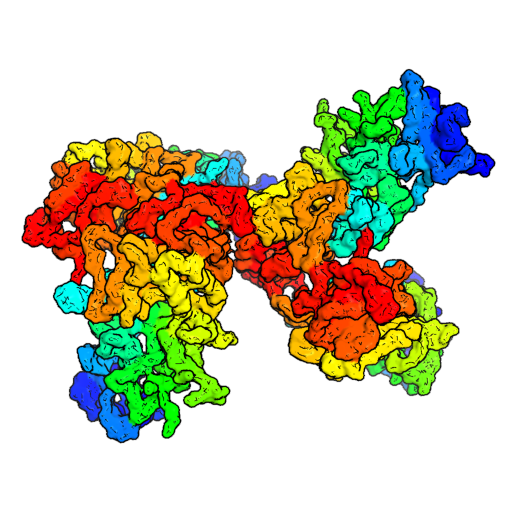31.661 1.00 47.05 259 ASN C CA 1
ATOM 10966 C C . ASN C 1 143 ? 81.111 42.218 31.281 1.00 49.80 259 ASN C C 1
ATOM 10967 O O . ASN C 1 143 ? 82.110 41.764 30.712 1.00 51.61 259 ASN C O 1
ATOM 10972 N N . ASN C 1 144 ? 80.960 43.507 31.571 1.00 47.48 260 ASN C N 1
ATOM 10973 C CA . ASN C 1 144 ? 81.967 44.517 31.232 1.00 44.85 260 ASN C CA 1
ATOM 10974 C C . ASN C 1 144 ? 82.328 44.582 29.750 1.00 31.90 260 ASN C C 1
ATOM 10975 O O . ASN C 1 144 ? 83.437 44.981 29.396 1.00 43.12 260 ASN C O 1
ATOM 10980 N N . PHE C 1 145 ? 81.397 44.200 28.886 1.00 36.00 261 PHE C N 1
ATOM 10981 C CA . PHE C 1 145 ? 81.639 44.280 27.450 1.00 40.37 261 PHE C CA 1
ATOM 10982 C C . PHE C 1 145 ? 81.569 45.724 26.979 1.00 33.80 261 PHE C C 1
ATOM 10983 O O . PHE C 1 145 ? 80.955 46.566 27.639 1.00 35.32 261 PHE C O 1
ATOM 10991 N N . TRP C 1 146 ? 82.196 46.004 25.839 1.00 31.95 262 TRP C N 1
ATOM 10992 C CA . TRP C 1 146 ? 82.049 47.304 25.191 1.00 38.77 262 TRP C CA 1
ATOM 10993 C C . TRP C 1 146 ? 80.598 47.530 24.780 1.00 35.53 262 TRP C C 1
ATOM 10994 O O . TRP C 1 146 ? 79.873 46.577 24.491 1.00 30.75 262 TRP C O 1
ATOM 11005 N N . LEU C 1 147 ? 80.179 48.793 24.750 1.00 33.16 263 LEU C N 1
ATOM 11006 C CA . LEU C 1 147 ? 78.948 49.150 24.067 1.00 36.28 263 LEU C CA 1
ATOM 11007 C C . LEU C 1 147 ? 79.277 49.176 22.580 1.00 29.34 263 LEU C C 1
ATOM 11008 O O . LEU C 1 147 ? 80.376 49.569 22.195 1.00 34.92 263 LEU C O 1
ATOM 11013 N N . SER C 1 148 ? 78.337 48.757 21.746 1.00 32.20 264 SER C N 1
ATOM 11014 C CA . SER C 1 148 ? 78.551 48.816 20.305 1.00 30.02 264 SER C CA 1
ATOM 11015 C C . SER C 1 148 ? 78.375 50.247 19.814 1.00 36.81 264 SER C C 1
ATOM 11016 O O . SER C 1 148 ? 77.979 51.131 20.589 1.00 33.07 264 SER C O 1
ATOM 11019 N N . TYR C 1 149 ? 78.673 50.475 18.535 1.00 30.48 265 TYR C N 1
ATOM 11020 C CA . TYR C 1 149 ? 78.477 51.789 17.929 1.00 29.04 265 TYR C CA 1
ATOM 11021 C C . TYR C 1 149 ? 77.022 52.218 18.056 1.00 31.97 265 TYR C C 1
ATOM 11022 O O . TYR C 1 149 ? 76.721 53.385 18.309 1.00 33.73 265 TYR C O 1
ATOM 11031 N N . ARG C 1 150 ? 76.120 51.265 17.883 1.00 31.29 266 ARG C N 1
ATOM 11032 C CA . ARG C 1 150 ? 74.697 51.558 17.933 1.00 32.68 266 ARG C CA 1
ATOM 11033 C C . ARG C 1 150 ? 74.218 51.871 19.349 1.00 36.49 266 ARG C C 1
ATOM 11034 O O . ARG C 1 150 ? 73.389 52.764 19.543 1.00 31.83 266 ARG C O 1
ATOM 11042 N N . GLU C 1 151 ? 74.750 51.156 20.334 1.00 30.40 267 GLU C N 1
ATOM 11043 C CA . GLU C 1 151 ? 74.436 51.453 21.726 1.00 35.77 267 GLU C CA 1
ATOM 11044 C C . GLU C 1 151 ? 74.968 52.838 22.120 1.00 33.00 267 GLU C C 1
ATOM 11045 O O . GLU C 1 151 ? 74.312 53.586 22.847 1.00 30.54 267 GLU C O 1
ATOM 11051 N N . LEU C 1 152 ? 76.148 53.185 21.617 1.00 33.20 268 LEU C N 1
ATOM 11052 C CA . LEU C 1 152 ? 76.731 54.499 21.885 1.00 33.27 268 LEU C CA 1
ATOM 11053 C C . LEU C 1 152 ? 75.848 55.595 21.287 1.00 31.08 268 LEU C C 1
ATOM 11054 O O . LEU C 1 152 ? 75.677 56.665 21.883 1.00 29.81 268 LEU C O 1
ATOM 11059 N N . ALA C 1 153 ? 75.259 55.311 20.125 1.00 32.45 269 ALA C N 1
ATOM 11060 C CA . ALA C 1 153 ? 74.349 56.255 19.474 1.00 30.88 269 ALA C CA 1
ATOM 11061 C C . ALA C 1 153 ? 73.101 56.504 20.322 1.00 35.31 269 ALA C C 1
ATOM 11062 O O . ALA C 1 153 ? 72.538 57.605 20.312 1.00 34.42 269 ALA C O 1
ATOM 11064 N N . ASP C 1 154 ? 72.659 55.473 21.039 1.00 33.70 270 ASP C N 1
ATOM 11065 C CA . ASP C 1 154 ? 71.478 55.594 21.896 1.00 32.44 270 ASP C CA 1
ATOM 11066 C C . ASP C 1 154 ? 71.817 56.129 23.288 1.00 32.26 270 ASP C C 1
ATOM 11067 O O . ASP C 1 154 ? 70.929 56.574 24.012 1.00 30.12 270 ASP C O 1
ATOM 11072 N N . GLN C 1 155 ? 73.096 56.086 23.664 1.00 30.10 271 GLN C N 1
ATOM 11073 C CA . GLN C 1 155 ? 73.501 56.461 25.030 1.00 33.54 271 GLN C CA 1
ATOM 11074 C C . GLN C 1 155 ? 74.437 57.670 25.131 1.00 31.72 271 GLN C C 1
ATOM 11075 O O . GLN C 1 155 ? 74.120 58.649 25.818 1.00 27.86 271 GLN C O 1
ATOM 11081 N N . LEU C 1 156 ? 75.582 57.597 24.453 1.00 29.50 272 LEU C N 1
ATOM 11082 C CA . LEU C 1 156 ? 76.569 58.680 24.479 1.00 30.86 272 LEU C CA 1
ATOM 11083 C C . LEU C 1 156 ? 76.040 59.962 23.841 1.00 27.45 272 LEU C C 1
ATOM 11084 O O . LEU C 1 156 ? 76.218 61.059 24.381 1.00 27.94 272 LEU C O 1
ATOM 11089 N N . VAL C 1 157 ? 75.384 59.818 22.698 1.00 25.96 273 VAL C N 1
ATOM 11090 C CA . VAL C 1 157 ? 74.914 60.976 21.942 1.00 22.41 273 VAL C CA 1
ATOM 11091 C C . VAL C 1 157 ? 73.839 61.809 22.691 1.00 30.02 273 VAL C C 1
ATOM 11092 O O . VAL C 1 157 ? 74.002 63.027 22.839 1.00 25.21 273 VAL C O 1
ATOM 11096 N N . PRO C 1 158 ? 72.755 61.165 23.182 1.00 24.31 274 PRO C N 1
ATOM 11097 C CA . PRO C 1 158 ? 71.815 61.971 23.977 1.00 23.76 274 PRO C CA 1
ATOM 11098 C C . PRO C 1 158 ? 72.432 62.551 25.258 1.00 27.89 274 PRO C C 1
ATOM 11099 O O . PRO C 1 158 ? 72.045 63.649 25.674 1.00 29.02 274 PRO C O 1
ATOM 11103 N N . TYR C 1 159 ? 73.375 61.836 25.868 1.00 26.31 275 TYR C N 1
ATOM 11104 C CA . TYR C 1 159 ? 74.045 62.325 27.077 1.00 28.41 275 TYR C CA 1
ATOM 11105 C C . TYR C 1 159 ? 74.895 63.564 26.803 1.00 25.75 275 TYR C C 1
ATOM 11106 O O . TYR C 1 159 ? 74.859 64.552 27.547 1.00 23.31 275 TYR C O 1
ATOM 11115 N N . ALA C 1 160 ? 75.684 63.502 25.743 1.00 22.73 276 ALA C N 1
ATOM 11116 C CA . ALA C 1 160 ? 76.489 64.644 25.350 1.00 28.13 276 ALA C CA 1
ATOM 11117 C C . ALA C 1 160 ? 75.579 65.804 24.925 1.00 23.90 276 ALA C C 1
ATOM 11118 O O . ALA C 1 160 ? 75.875 66.968 25.194 1.00 23.40 276 ALA C O 1
ATOM 11120 N N . LYS C 1 161 ? 74.477 65.469 24.262 1.00 21.74 277 LYS C N 1
ATOM 11121 C CA . LYS C 1 161 ? 73.437 66.431 23.905 1.00 25.87 277 LYS C CA 1
ATOM 11122 C C . LYS C 1 161 ? 72.865 67.099 25.153 1.00 29.69 277 LYS C C 1
ATOM 11123 O O . LYS C 1 161 ? 72.817 68.328 25.253 1.00 22.11 277 LYS C O 1
ATOM 11129 N N . TRP C 1 162 ? 72.411 66.281 26.100 1.00 24.32 278 TRP C N 1
ATOM 11130 C CA . TRP C 1 162 ? 71.793 66.813 27.313 1.00 26.65 278 TRP C CA 1
ATOM 11131 C C . TRP C 1 162 ? 72.754 67.704 28.092 1.00 22.02 278 TRP C C 1
ATOM 11132 O O . TRP C 1 162 ? 72.347 68.726 28.654 1.00 26.82 278 TRP C O 1
ATOM 11143 N N . MET C 1 163 ? 74.030 67.322 28.111 1.00 26.01 279 MET C N 1
ATOM 11144 C CA . MET C 1 163 ? 75.044 68.020 28.904 1.00 26.35 279 MET C CA 1
ATOM 11145 C C . MET C 1 163 ? 75.460 69.355 28.288 1.00 27.71 279 MET C C 1
ATOM 11146 O O . MET C 1 163 ? 76.181 70.132 28.917 1.00 27.98 279 MET C O 1
ATOM 11151 N N . GLY C 1 164 ? 75.011 69.613 27.062 1.00 21.16 280 GLY C N 1
ATOM 11152 C CA . GLY C 1 164 ? 75.190 70.921 26.440 1.00 25.32 280 GLY C CA 1
ATOM 11153 C C . GLY C 1 164 ? 76.467 71.077 25.627 1.00 22.78 280 GLY C C 1
ATOM 11154 O O . GLY C 1 164 ? 76.862 72.194 25.256 1.00 20.35 280 GLY C O 1
ATOM 11155 N N . PHE C 1 165 ? 77.121 69.962 25.336 1.00 20.73 281 PHE C N 1
ATOM 11156 C CA . PHE C 1 165 ? 78.318 70.013 24.493 1.00 24.59 281 PHE C CA 1
ATOM 11157 C C . PHE C 1 165 ? 77.933 70.250 23.027 1.00 23.39 281 PHE C C 1
ATOM 11158 O O . PHE C 1 165 ? 76.849 69.858 22.599 1.00 24.25 281 PHE C O 1
ATOM 11166 N N . THR C 1 166 ? 78.825 70.892 22.272 1.00 23.92 282 THR C N 1
ATOM 11167 C CA . THR C 1 166 ? 78.562 71.218 20.867 1.00 22.85 282 THR C CA 1
ATOM 11168 C C . THR C 1 166 ? 79.212 70.191 19.946 1.00 27.38 282 THR C C 1
ATOM 11169 O O . THR C 1 166 ? 78.735 69.931 18.826 1.00 22.52 282 THR C O 1
ATOM 11173 N N . HIS C 1 167 ? 80.322 69.637 20.427 1.00 21.86 283 HIS C N 1
ATOM 11174 C CA . HIS C 1 167 ? 81.096 68.648 19.690 1.00 23.12 283 HIS C CA 1
ATOM 11175 C C . HIS C 1 167 ? 81.390 67.426 20.546 1.00 28.65 283 HIS C C 1
ATOM 11176 O O . HIS C 1 167 ? 81.531 67.508 21.781 1.00 21.08 283 HIS C O 1
ATOM 11183 N N . LEU C 1 168 ? 81.523 66.301 19.856 1.00 23.35 284 LEU C N 1
ATOM 11184 C CA . LEU C 1 168 ? 82.060 65.076 20.411 1.00 27.08 284 LEU C CA 1
ATOM 11185 C C . LEU C 1 168 ? 83.456 64.906 19.788 1.00 27.90 284 LEU C C 1
ATOM 11186 O O . LEU C 1 168 ? 83.607 65.036 18.575 1.00 28.14 284 LEU C O 1
ATOM 11191 N N . GLU C 1 169 ? 84.479 64.640 20.596 1.00 25.20 285 GLU C N 1
ATOM 11192 C CA . GLU C 1 169 ? 85.796 64.328 20.033 1.00 24.08 285 GLU C CA 1
ATOM 11193 C C . GLU C 1 169 ? 86.161 62.885 20.371 1.00 28.62 285 GLU C C 1
ATOM 11194 O O . GLU C 1 169 ? 86.140 62.474 21.531 1.00 31.76 285 GLU C O 1
ATOM 11200 N N . LEU C 1 170 ? 86.476 62.118 19.336 1.00 24.76 286 LEU C N 1
ATOM 11201 C CA . LEU C 1 170 ? 86.774 60.703 19.479 1.00 31.06 286 LEU C CA 1
ATOM 11202 C C . LEU C 1 170 ? 88.282 60.481 19.430 1.00 29.72 286 LEU C C 1
ATOM 11203 O O . LEU C 1 170 ? 88.935 60.957 18.508 1.00 27.83 286 LEU C O 1
ATOM 11208 N N . LEU C 1 171 ? 88.831 59.756 20.407 1.00 27.11 287 LEU C N 1
ATOM 11209 C CA . LEU C 1 171 ? 90.189 59.222 20.292 1.00 29.61 287 LEU C CA 1
ATOM 11210 C C . LEU C 1 171 ? 90.171 58.249 19.098 1.00 28.32 287 LEU C C 1
ATOM 11211 O O . LEU C 1 171 ? 89.112 57.739 18.763 1.00 23.36 287 LEU C O 1
ATOM 11216 N N . PRO C 1 172 ? 91.331 58.012 18.448 1.00 28.12 288 PRO C N 1
ATOM 11217 C CA . PRO C 1 172 ? 91.369 57.369 17.125 1.00 30.52 288 PRO C CA 1
ATOM 11218 C C . PRO C 1 172 ? 90.530 56.106 17.013 1.00 29.54 288 PRO C C 1
ATOM 11219 O O . PRO C 1 172 ? 90.723 55.183 17.801 1.00 30.51 288 PRO C O 1
ATOM 11223 N N . ILE C 1 173 ? 89.618 56.072 16.047 1.00 31.59 289 ILE C N 1
ATOM 11224 C CA . ILE C 1 173 ? 88.790 54.889 15.833 1.00 31.05 289 ILE C CA 1
ATOM 11225 C C . ILE C 1 173 ? 89.280 53.998 14.685 1.00 31.28 289 ILE C C 1
ATOM 11226 O O . ILE C 1 173 ? 88.684 52.954 14.417 1.00 37.58 289 ILE C O 1
ATOM 11231 N N . ASN C 1 174 ? 90.336 54.412 13.991 1.00 37.34 290 ASN C N 1
ATOM 11232 C CA . ASN C 1 174 ? 90.943 53.522 13.004 1.00 35.08 290 ASN C CA 1
ATOM 11233 C C . ASN C 1 174 ? 91.400 52.228 13.669 1.00 36.00 290 ASN C C 1
ATOM 11234 O O . ASN C 1 174 ? 91.755 52.225 14.857 1.00 33.81 290 ASN C O 1
ATOM 11239 N N . GLU C 1 175 ? 91.378 51.132 12.911 1.00 35.92 291 GLU C N 1
ATOM 11240 C CA . GLU C 1 175 ? 91.721 49.823 13.472 1.00 35.83 291 GLU C CA 1
ATOM 11241 C C . GLU C 1 175 ? 93.111 49.798 14.104 1.00 39.28 291 GLU C C 1
ATOM 11242 O O . GLU C 1 175 ? 94.081 50.291 13.522 1.00 35.58 291 GLU C O 1
ATOM 11248 N N . HIS C 1 176 ? 93.184 49.234 15.306 1.00 35.96 292 HIS C N 1
ATOM 11249 C CA . HIS C 1 176 ? 94.437 49.098 16.044 1.00 38.11 292 HIS C CA 1
ATOM 11250 C C . HIS C 1 176 ? 94.396 47.833 16.921 1.00 43.01 292 HIS C C 1
ATOM 11251 O O . HIS C 1 176 ? 93.343 47.488 17.472 1.00 38.43 292 HIS C O 1
ATOM 11258 N N . PRO C 1 177 ? 95.542 47.134 17.039 1.00 44.26 293 PRO C N 1
ATOM 11259 C CA . PRO C 1 177 ? 95.612 45.825 17.704 1.00 44.45 293 PRO C CA 1
ATOM 11260 C C . PRO C 1 177 ? 95.487 45.895 19.220 1.00 42.61 293 PRO C C 1
ATOM 11261 O O . PRO C 1 177 ? 94.866 45.012 19.815 1.00 40.92 293 PRO C O 1
ATOM 11265 N N . PHE C 1 178 ? 96.064 46.923 19.836 1.00 40.85 294 PHE C N 1
ATOM 11266 C CA . PHE C 1 178 ? 96.119 46.987 21.296 1.00 40.71 294 PHE C CA 1
ATOM 11267 C C . PHE C 1 178 ? 95.271 48.113 21.887 1.00 43.73 294 PHE C C 1
ATOM 11268 O O . PHE C 1 178 ? 95.385 49.277 21.482 1.00 38.60 294 PHE C O 1
ATOM 11276 N N . ASP C 1 179 ? 94.411 47.745 22.836 1.00 40.41 295 ASP C N 1
ATOM 11277 C CA . ASP C 1 179 ? 93.539 48.694 23.520 1.00 40.68 295 ASP C CA 1
ATOM 11278 C C . ASP C 1 179 ? 94.334 49.816 24.174 1.00 39.55 295 ASP C C 1
ATOM 11279 O O . ASP C 1 179 ? 93.883 50.955 24.231 1.00 37.80 295 ASP C O 1
ATOM 11284 N N . GLY C 1 180 ? 95.517 49.475 24.676 1.00 39.72 296 GLY C N 1
ATOM 11285 C CA . GLY C 1 180 ? 96.305 50.386 25.478 1.00 36.45 296 GLY C CA 1
ATOM 11286 C C . GLY C 1 180 ? 96.983 51.493 24.703 1.00 39.04 296 GLY C C 1
ATOM 11287 O O . GLY C 1 180 ? 97.540 52.406 25.312 1.00 35.11 296 GLY C O 1
ATOM 11288 N N . SER C 1 181 ? 96.957 51.420 23.373 1.00 34.30 297 SER C N 1
ATOM 11289 C CA . SER C 1 181 ? 97.517 52.504 22.560 1.00 35.04 297 SER C CA 1
ATOM 11290 C C . SER C 1 181 ? 96.480 53.606 22.450 1.00 36.22 297 SER C C 1
ATOM 11291 O O . SER C 1 181 ? 96.792 54.725 22.033 1.00 35.93 297 SER C O 1
ATOM 11294 N N . TRP C 1 182 ? 95.250 53.257 22.834 1.00 36.05 298 TRP C N 1
ATOM 11295 C CA . TRP C 1 182 ? 94.085 54.147 22.806 1.00 41.50 298 TRP C CA 1
ATOM 11296 C C . TRP C 1 182 ? 93.707 54.534 21.384 1.00 37.98 298 TRP C C 1
ATOM 11297 O O . TRP C 1 182 ? 92.926 55.465 21.180 1.00 33.81 298 TRP C O 1
ATOM 11308 N N . GLY C 1 183 ? 94.276 53.825 20.412 1.00 35.34 299 GLY C N 1
ATOM 11309 C CA . GLY C 1 183 ? 94.008 54.073 19.010 1.00 30.92 299 GLY C CA 1
ATOM 11310 C C . GLY C 1 183 ? 95.149 54.771 18.299 1.00 34.36 299 GLY C C 1
ATOM 11311 O O . GLY C 1 183 ? 95.131 54.910 17.079 1.00 34.09 299 GLY C O 1
ATOM 11312 N N . TYR C 1 184 ? 96.153 55.201 19.057 1.00 32.02 300 TYR C N 1
ATOM 11313 C CA . TYR C 1 184 ? 97.230 56.010 18.491 1.00 31.07 300 TYR C CA 1
ATOM 11314 C C . TYR C 1 184 ? 98.289 55.189 17.755 1.00 35.63 300 TYR C C 1
ATOM 11315 O O . TYR C 1 184 ? 99.161 55.745 17.084 1.00 36.90 300 TYR C O 1
ATOM 11324 N N . GLN C 1 185 ? 98.194 53.867 17.875 1.00 40.76 301 GLN C N 1
ATOM 11325 C CA . GLN C 1 185 ? 99.048 52.950 17.121 1.00 41.84 301 GLN C CA 1
ATOM 11326 C C . GLN C 1 185 ? 98.207 52.117 16.151 1.00 37.47 301 GLN C C 1
ATOM 11327 O O . GLN C 1 185 ? 97.823 50.991 16.466 1.00 39.65 301 GLN C O 1
ATOM 11333 N N . PRO C 1 186 ? 97.924 52.673 14.963 1.00 35.28 302 PRO C N 1
ATOM 11334 C CA . PRO C 1 186 ? 97.005 52.061 13.989 1.00 39.01 302 PRO C CA 1
ATOM 11335 C C . PRO C 1 186 ? 97.631 50.947 13.135 1.00 36.84 302 PRO C C 1
ATOM 11336 O O . PRO C 1 186 ? 98.856 50.880 13.000 1.00 39.35 302 PRO C O 1
ATOM 11340 N N . THR C 1 187 ? 96.783 50.089 12.571 1.00 34.72 303 THR C N 1
ATOM 11341 C CA . THR C 1 187 ? 97.199 49.116 11.563 1.00 36.97 303 THR C CA 1
ATOM 11342 C C . THR C 1 187 ? 96.354 49.293 10.314 1.00 43.31 303 THR C C 1
ATOM 11343 O O . THR C 1 187 ? 96.723 48.829 9.236 1.00 48.88 303 THR C O 1
ATOM 11347 N N . GLY C 1 188 ? 95.218 49.970 10.465 1.00 42.71 304 GLY C N 1
ATOM 11348 C CA . GLY C 1 188 ? 94.332 50.241 9.345 1.00 36.87 304 GLY C CA 1
ATOM 11349 C C . GLY C 1 188 ? 93.731 51.636 9.387 1.00 40.92 304 GLY C C 1
ATOM 11350 O O . GLY C 1 188 ? 92.766 51.888 10.112 1.00 36.08 304 GLY C O 1
ATOM 11351 N N . LEU C 1 189 ? 94.299 52.546 8.601 1.00 40.28 305 LEU C N 1
ATOM 11352 C CA . LEU C 1 189 ? 93.904 53.951 8.639 1.00 36.81 305 LEU C CA 1
ATOM 11353 C C . LEU C 1 189 ? 92.522 54.181 8.038 1.00 33.30 305 LEU C C 1
ATOM 11354 O O . LEU C 1 189 ? 91.841 55.159 8.371 1.00 32.40 305 LEU C O 1
ATOM 11359 N N . TYR C 1 190 ? 92.110 53.282 7.151 1.00 32.09 306 TYR C N 1
ATOM 11360 C CA . TYR C 1 190 ? 90.842 53.443 6.447 1.00 33.24 306 TYR C CA 1
ATOM 11361 C C . TYR C 1 190 ? 89.730 52.558 7.021 1.00 29.41 306 TYR C C 1
ATOM 11362 O O . TYR C 1 190 ? 88.598 52.571 6.531 1.00 35.23 306 TYR C O 1
ATOM 11371 N N . ALA C 1 191 ? 90.049 51.804 8.067 1.00 31.29 307 ALA C N 1
ATOM 11372 C CA . ALA C 1 191 ? 89.086 50.886 8.664 1.00 28.15 307 ALA C CA 1
ATOM 11373 C C . ALA C 1 191 ? 88.696 51.311 10.082 1.00 32.15 307 ALA C C 1
ATOM 11374 O O . ALA C 1 191 ? 89.534 51.300 10.982 1.00 30.45 307 ALA C O 1
ATOM 11376 N N . PRO C 1 192 ? 87.417 51.680 10.279 1.00 32.16 308 PRO C N 1
ATOM 11377 C CA . PRO C 1 192 ? 86.881 51.924 11.622 1.00 33.15 308 PRO C CA 1
ATOM 11378 C C . PRO C 1 192 ? 87.020 50.651 12.433 1.00 32.12 308 PRO C C 1
ATOM 11379 O O . PRO C 1 192 ? 86.663 49.580 11.930 1.00 31.71 308 PRO C O 1
ATOM 11383 N N . THR C 1 193 ? 87.531 50.762 13.655 1.00 31.81 309 THR C N 1
ATOM 11384 C CA . THR C 1 193 ? 87.789 49.587 14.477 1.00 33.39 309 THR C CA 1
ATOM 11385 C C . THR C 1 193 ? 86.527 48.740 14.636 1.00 34.50 309 THR C C 1
ATOM 11386 O O . THR C 1 193 ? 85.427 49.269 14.804 1.00 30.89 309 THR C O 1
ATOM 11390 N N . ARG C 1 194 ? 86.684 47.424 14.536 1.00 33.89 310 ARG C N 1
ATOM 11391 C CA . ARG C 1 194 ? 85.539 46.524 14.613 1.00 35.45 310 ARG C CA 1
ATOM 11392 C C . ARG C 1 194 ? 85.168 46.153 16.053 1.00 36.64 310 ARG C C 1
ATOM 11393 O O . ARG C 1 194 ? 84.258 45.339 16.262 1.00 34.25 310 ARG C O 1
ATOM 11401 N N . ARG C 1 195 ? 85.867 46.746 17.027 1.00 35.74 311 ARG C N 1
ATOM 11402 C CA . ARG C 1 195 ? 85.575 46.533 18.447 1.00 35.62 311 ARG C CA 1
ATOM 11403 C C . ARG C 1 195 ? 84.109 46.764 18.768 1.00 34.76 311 ARG C C 1
ATOM 11404 O O . ARG C 1 195 ? 83.545 46.095 19.628 1.00 33.50 311 ARG C O 1
ATOM 11412 N N . PHE C 1 196 ? 83.509 47.739 18.090 1.00 29.80 312 PHE C N 1
ATOM 11413 C CA . PHE C 1 196 ? 82.176 48.215 18.450 1.00 32.42 312 PHE C CA 1
ATOM 11414 C C . PHE C 1 196 ? 81.167 47.909 17.359 1.00 32.62 312 PHE C C 1
ATOM 11415 O O . PHE C 1 196 ? 79.984 48.243 17.474 1.00 29.51 312 PHE C O 1
ATOM 11423 N N . GLY C 1 197 ? 81.640 47.259 16.298 1.00 30.61 313 GLY C N 1
ATOM 11424 C CA . GLY C 1 197 ? 80.761 46.832 15.225 1.00 33.50 313 GLY C CA 1
ATOM 11425 C C . GLY C 1 197 ? 81.316 47.116 13.844 1.00 35.38 313 GLY C C 1
ATOM 11426 O O . GLY C 1 197 ? 82.523 47.306 13.687 1.00 38.06 313 GLY C O 1
ATOM 11427 N N . THR C 1 198 ? 80.429 47.150 12.846 1.00 32.89 314 THR C N 1
ATOM 11428 C CA . THR C 1 198 ? 80.818 47.341 11.443 1.00 34.32 314 THR C CA 1
ATOM 11429 C C . THR C 1 198 ? 80.983 48.819 11.085 1.00 38.99 314 THR C C 1
ATOM 11430 O O . THR C 1 198 ? 80.562 49.690 11.845 1.00 34.49 314 THR C O 1
ATOM 11434 N N . ARG C 1 199 ? 81.572 49.097 9.919 1.00 36.51 315 ARG C N 1
ATOM 11435 C CA . ARG C 1 199 ? 81.755 50.479 9.469 1.00 32.81 315 ARG C CA 1
ATOM 11436 C C . ARG C 1 199 ? 80.417 51.169 9.227 1.00 33.77 315 ARG C C 1
ATOM 11437 O O . ARG C 1 199 ? 80.303 52.380 9.415 1.00 37.08 315 ARG C O 1
ATOM 11445 N N . ASP C 1 200 ? 79.414 50.405 8.803 1.00 30.38 316 ASP C N 1
ATOM 11446 C CA . ASP C 1 200 ? 78.054 50.924 8.705 1.00 29.94 316 ASP C CA 1
ATOM 11447 C C . ASP C 1 200 ? 77.509 51.304 10.083 1.00 34.86 316 ASP C C 1
ATOM 11448 O O . ASP C 1 200 ? 76.756 52.275 10.216 1.00 30.17 316 ASP C O 1
ATOM 11453 N N . ASP C 1 201 ? 77.883 50.538 11.107 1.00 30.55 317 ASP C N 1
ATOM 11454 C CA . ASP C 1 201 ? 77.459 50.870 12.463 1.00 28.67 317 ASP C CA 1
ATOM 11455 C C . ASP C 1 201 ? 78.087 52.196 12.932 1.00 31.99 317 ASP C C 1
ATOM 11456 O O . ASP C 1 201 ? 77.404 53.043 13.513 1.00 32.95 317 ASP C O 1
ATOM 11461 N N . PHE C 1 202 ? 79.381 52.376 12.667 1.00 29.58 318 PHE C N 1
ATOM 11462 C CA . PHE C 1 202 ? 80.081 53.629 12.987 1.00 27.65 318 PHE C CA 1
ATOM 11463 C C . PHE C 1 202 ? 79.452 54.799 12.245 1.00 32.23 318 PHE C C 1
ATOM 11464 O O . PHE C 1 202 ? 79.335 55.904 12.781 1.00 28.65 318 PHE C O 1
ATOM 11472 N N . ARG C 1 203 ? 79.044 54.542 11.005 1.00 30.49 319 ARG C N 1
ATOM 11473 C CA . ARG C 1 203 ? 78.345 55.530 10.196 1.00 26.46 319 ARG C CA 1
ATOM 11474 C C . ARG C 1 203 ? 77.003 55.891 10.831 1.00 35.15 319 ARG C C 1
ATOM 11475 O O . ARG C 1 203 ? 76.629 57.060 10.875 1.00 32.27 319 ARG C O 1
ATOM 11483 N N . TYR C 1 204 ? 76.284 54.886 11.325 1.00 28.91 320 TYR C N 1
ATOM 11484 C CA . TYR C 1 204 ? 75.033 55.117 12.047 1.00 35.46 320 TYR C CA 1
ATOM 11485 C C . TYR C 1 204 ? 75.275 56.020 13.262 1.00 32.85 320 TYR C C 1
ATOM 11486 O O . TYR C 1 204 ? 74.523 56.967 13.521 1.00 32.95 320 TYR C O 1
ATOM 11495 N N . PHE C 1 205 ? 76.333 55.707 14.002 1.00 27.44 321 PHE C N 1
ATOM 11496 C CA . PHE C 1 205 ? 76.736 56.486 15.168 1.00 31.31 321 PHE C CA 1
ATOM 11497 C C . PHE C 1 205 ? 76.977 57.956 14.813 1.00 32.36 321 PHE C C 1
ATOM 11498 O O . PHE C 1 205 ? 76.481 58.860 15.483 1.00 28.72 321 PHE C O 1
ATOM 11506 N N . ILE C 1 206 ? 77.740 58.194 13.754 1.00 25.97 322 ILE C N 1
ATOM 11507 C CA . ILE C 1 206 ? 78.001 59.559 13.318 1.00 28.11 322 ILE C CA 1
ATOM 11508 C C . ILE C 1 206 ? 76.702 60.250 12.941 1.00 26.75 322 ILE C C 1
ATOM 11509 O O . ILE C 1 206 ? 76.449 61.374 13.371 1.00 28.52 322 ILE C O 1
ATOM 11514 N N . ASP C 1 207 ? 75.888 59.578 12.133 1.00 27.81 323 ASP C N 1
ATOM 11515 C CA . ASP C 1 207 ? 74.617 60.144 11.679 1.00 27.01 323 ASP C CA 1
ATOM 11516 C C . ASP C 1 207 ? 73.714 60.520 12.853 1.00 27.07 323 ASP C C 1
ATOM 11517 O O . ASP C 1 207 ? 72.982 61.517 12.793 1.00 30.63 323 ASP C O 1
ATOM 11522 N N . ALA C 1 208 ? 73.789 59.735 13.923 1.00 27.05 324 ALA C N 1
ATOM 11523 C CA . ALA C 1 208 ? 73.020 60.004 15.140 1.00 30.40 324 ALA C CA 1
ATOM 11524 C C . ALA C 1 208 ? 73.506 61.260 15.864 1.00 27.28 324 ALA C C 1
ATOM 11525 O O . ALA C 1 208 ? 72.696 62.067 16.325 1.00 25.25 324 ALA C O 1
ATOM 11527 N N . ALA C 1 209 ? 74.824 61.415 15.971 1.00 24.86 325 ALA C N 1
ATOM 11528 C CA . ALA C 1 209 ? 75.410 62.609 16.575 1.00 27.72 325 ALA C CA 1
ATOM 11529 C C . ALA C 1 209 ? 74.952 63.858 15.825 1.00 30.58 325 ALA C C 1
ATOM 11530 O O . ALA C 1 209 ? 74.562 64.854 16.438 1.00 28.04 325 ALA C O 1
ATOM 11532 N N . HIS C 1 210 ? 75.007 63.806 14.496 1.00 27.37 326 HIS C N 1
ATOM 11533 C CA . HIS C 1 210 ? 74.532 64.923 13.663 1.00 24.65 326 HIS C CA 1
ATOM 11534 C C . HIS C 1 210 ? 73.054 65.183 13.880 1.00 29.34 326 HIS C C 1
ATOM 11535 O O . HIS C 1 210 ? 72.615 66.332 13.958 1.00 27.50 326 HIS C O 1
ATOM 11542 N N . ALA C 1 211 ? 72.283 64.106 13.954 1.00 28.34 327 ALA C N 1
ATOM 11543 C CA . ALA C 1 211 ? 70.839 64.216 14.143 1.00 26.46 327 ALA C CA 1
ATOM 11544 C C . ALA C 1 211 ? 70.501 64.875 15.474 1.00 28.46 327 ALA C C 1
ATOM 11545 O O . ALA C 1 211 ? 69.437 65.483 15.623 1.00 30.26 327 ALA C O 1
ATOM 11547 N N . ALA C 1 212 ? 71.400 64.746 16.448 1.00 30.70 328 ALA C N 1
ATOM 11548 C CA . ALA C 1 212 ? 71.165 65.334 17.767 1.00 29.14 328 ALA C CA 1
ATOM 11549 C C . ALA C 1 212 ? 71.763 66.735 17.859 1.00 32.48 328 ALA C C 1
ATOM 11550 O O . ALA C 1 212 ? 71.734 67.365 18.916 1.00 38.36 328 ALA C O 1
ATOM 11552 N N . GLY C 1 213 ? 72.317 67.216 16.751 1.00 32.31 329 GLY C N 1
ATOM 11553 C CA . GLY C 1 213 ? 72.892 68.546 16.707 1.00 31.11 329 GLY C CA 1
ATOM 11554 C C . GLY C 1 213 ? 74.296 68.628 17.271 1.00 30.26 329 GLY C C 1
ATOM 11555 O O . GLY C 1 213 ? 74.665 69.629 17.886 1.00 38.22 329 GLY C O 1
ATOM 11556 N N . LEU C 1 214 ? 75.088 67.580 17.060 1.00 29.53 330 LEU C N 1
ATOM 11557 C CA . LEU C 1 214 ? 76.479 67.574 17.494 1.00 26.68 330 LEU C CA 1
ATOM 11558 C C . LEU C 1 214 ? 77.430 67.486 16.298 1.00 24.61 330 LEU C C 1
ATOM 11559 O O . LEU C 1 214 ? 77.172 66.743 15.351 1.00 28.55 330 LEU C O 1
ATOM 11564 N N . ASN C 1 215 ? 78.527 68.236 16.337 1.00 23.74 331 ASN C N 1
ATOM 11565 C CA . ASN C 1 215 ? 79.619 68.004 15.390 1.00 22.94 331 ASN C CA 1
ATOM 11566 C C . ASN C 1 215 ? 80.535 66.919 15.949 1.00 30.15 331 ASN C C 1
ATOM 11567 O O . ASN C 1 215 ? 80.615 66.724 17.170 1.00 28.45 331 ASN C O 1
ATOM 11572 N N . VAL C 1 216 ? 81.230 66.209 15.070 1.00 23.19 332 VAL C N 1
ATOM 11573 C CA . VAL C 1 216 ? 82.123 65.157 15.539 1.00 25.63 332 VAL C CA 1
ATOM 11574 C C . VAL C 1 216 ? 83.540 65.448 15.101 1.00 27.43 332 VAL C C 1
ATOM 11575 O O . VAL C 1 216 ? 83.797 65.669 13.911 1.00 28.47 332 VAL C O 1
ATOM 11579 N N . ILE C 1 217 ? 84.453 65.468 16.070 1.00 24.33 333 ILE C N 1
ATOM 11580 C CA . ILE C 1 217 ? 85.862 65.662 15.782 1.00 23.41 333 ILE C CA 1
ATOM 11581 C C . ILE C 1 217 ? 86.529 64.310 15.933 1.00 31.64 333 ILE C C 1
ATOM 11582 O O . ILE C 1 217 ? 86.267 63.576 16.899 1.00 28.38 333 ILE C O 1
ATOM 11587 N N . LEU C 1 218 ? 87.391 63.969 14.981 1.00 25.79 334 LEU C N 1
ATOM 11588 C CA . LEU C 1 218 ? 88.051 62.672 15.021 1.00 24.50 334 LEU C CA 1
ATOM 11589 C C . LEU C 1 218 ? 89.540 62.876 15.256 1.00 26.60 334 LEU C C 1
ATOM 11590 O O . LEU C 1 218 ? 90.179 63.654 14.545 1.00 28.24 334 LEU C O 1
ATOM 11595 N N . ASP C 1 219 ? 90.092 62.214 16.270 1.00 27.35 335 ASP C N 1
ATOM 11596 C CA . ASP C 1 219 ? 91.540 62.217 16.435 1.00 29.16 335 ASP C CA 1
ATOM 11597 C C . ASP C 1 219 ? 92.152 61.458 15.255 1.00 34.52 335 ASP C C 1
ATOM 11598 O O . ASP C 1 219 ? 91.902 60.260 15.080 1.00 32.52 335 ASP C O 1
ATOM 11603 N N . TRP C 1 220 ? 92.935 62.175 14.452 1.00 34.11 336 TRP C N 1
ATOM 11604 C CA . TRP C 1 220 ? 93.548 61.643 13.236 1.00 33.25 336 TRP C CA 1
ATOM 11605 C C . TRP C 1 220 ? 95.063 61.524 13.428 1.00 36.01 336 TRP C C 1
ATOM 11606 O O . TRP C 1 220 ? 95.700 62.431 13.976 1.00 36.28 336 TRP C O 1
ATOM 11617 N N . VAL C 1 221 ? 95.643 60.418 12.965 1.00 31.85 337 VAL C N 1
ATOM 11618 C CA . VAL C 1 221 ? 97.014 60.064 13.335 1.00 32.88 337 VAL C CA 1
ATOM 11619 C C . VAL C 1 221 ? 98.001 59.912 12.166 1.00 40.13 337 VAL C C 1
ATOM 11620 O O . VAL C 1 221 ? 98.543 58.828 11.948 1.00 41.93 337 VAL C O 1
ATOM 11624 N N . PRO C 1 222 ? 98.263 61.003 11.424 1.00 35.43 338 PRO C N 1
ATOM 11625 C CA . PRO C 1 222 ? 99.272 60.916 10.354 1.00 34.95 338 PRO C CA 1
ATOM 11626 C C . PRO C 1 222 ? 100.698 60.927 10.913 1.00 40.87 338 PRO C C 1
ATOM 11627 O O . PRO C 1 222 ? 101.663 60.691 10.177 1.00 35.81 338 PRO C O 1
ATOM 11631 N N . GLY C 1 223 ? 100.829 61.215 12.204 1.00 36.68 339 GLY C N 1
ATOM 11632 C CA . GLY C 1 223 ? 102.136 61.265 12.833 1.00 39.10 339 GLY C CA 1
ATOM 11633 C C . GLY C 1 223 ? 102.575 59.948 13.445 1.00 41.77 339 GLY C C 1
ATOM 11634 O O . GLY C 1 223 ? 103.644 59.876 14.050 1.00 37.32 339 GLY C O 1
ATOM 11635 N N . HIS C 1 224 ? 101.760 58.904 13.293 1.00 40.11 340 HIS C N 1
ATOM 11636 C CA . HIS C 1 224 ? 102.053 57.617 13.926 1.00 37.74 340 HIS C CA 1
ATOM 11637 C C . HIS C 1 224 ? 102.147 56.452 12.944 1.00 38.88 340 HIS C C 1
ATOM 11638 O O . HIS C 1 224 ? 101.146 55.797 12.663 1.00 32.03 340 HIS C O 1
ATOM 11645 N N . PHE C 1 225 ? 103.351 56.184 12.441 1.00 38.63 341 PHE C N 1
ATOM 11646 C CA . PHE C 1 225 ? 103.557 55.049 11.545 1.00 41.90 341 PHE C CA 1
ATOM 11647 C C . PHE C 1 225 ? 103.226 53.741 12.274 1.00 37.47 341 PHE C C 1
ATOM 11648 O O . PHE C 1 225 ? 103.578 53.567 13.442 1.00 43.35 341 PHE C O 1
ATOM 11656 N N . PRO C 1 226 ? 102.510 52.832 11.593 1.00 41.53 342 PRO C N 1
ATOM 11657 C CA . PRO C 1 226 ? 102.133 51.537 12.176 1.00 41.16 342 PRO C CA 1
ATOM 11658 C C . PRO C 1 226 ? 103.349 50.695 12.573 1.00 46.07 342 PRO C C 1
ATOM 11659 O O . PRO C 1 226 ? 104.159 50.329 11.718 1.00 45.77 342 PRO C O 1
ATOM 11663 N N . THR C 1 227 ? 103.455 50.392 13.864 1.00 50.15 343 THR C N 1
ATOM 11664 C CA . THR C 1 227 ? 104.547 49.585 14.405 1.00 44.30 343 THR C CA 1
ATOM 11665 C C . THR C 1 227 ? 104.104 48.151 14.678 1.00 53.00 343 THR C C 1
ATOM 11666 O O . THR C 1 227 ? 104.882 47.338 15.183 1.00 52.31 343 THR C O 1
ATOM 11670 N N . ASP C 1 228 ? 102.854 47.841 14.353 1.00 46.51 344 ASP C N 1
ATOM 11671 C CA . ASP C 1 228 ? 102.279 46.548 14.722 1.00 55.15 344 ASP C CA 1
ATOM 11672 C C . ASP C 1 228 ? 102.038 45.625 13.529 1.00 58.54 344 ASP C C 1
ATOM 11673 O O . ASP C 1 228 ? 101.715 46.081 12.428 1.00 54.83 344 ASP C O 1
ATOM 11678 N N . ASP C 1 229 ? 102.206 44.324 13.766 1.00 57.17 345 ASP C N 1
ATOM 11679 C CA . ASP C 1 229 ? 101.809 43.273 12.820 1.00 59.87 345 ASP C CA 1
ATOM 11680 C C . ASP C 1 229 ? 102.394 43.395 11.411 1.00 55.83 345 ASP C C 1
ATOM 11681 O O . ASP C 1 229 ? 101.822 42.853 10.464 1.00 56.14 345 ASP C O 1
ATOM 11686 N N . PHE C 1 230 ? 103.519 44.095 11.274 1.00 58.66 346 PHE C N 1
ATOM 11687 C CA . PHE C 1 230 ? 104.121 44.346 9.962 1.00 57.21 346 PHE C CA 1
ATOM 11688 C C . PHE C 1 230 ? 103.074 44.881 8.992 1.00 56.26 346 PHE C C 1
ATOM 11689 O O . PHE C 1 230 ? 102.941 44.400 7.865 1.00 54.28 346 PHE C O 1
ATOM 11697 N N . ALA C 1 231 ? 102.323 45.873 9.461 1.00 52.80 347 ALA C N 1
ATOM 11698 C CA . ALA C 1 231 ? 101.190 46.415 8.721 1.00 47.82 347 ALA C CA 1
ATOM 11699 C C . ALA C 1 231 ? 101.624 47.143 7.456 1.00 43.30 347 ALA C C 1
ATOM 11700 O O . ALA C 1 231 ? 101.048 46.944 6.386 1.00 43.29 347 ALA C O 1
ATOM 11702 N N . LEU C 1 232 ? 102.643 47.986 7.587 1.00 43.28 348 LEU C N 1
ATOM 11703 C CA . LEU C 1 232 ? 102.974 48.944 6.538 1.00 42.34 348 LEU C CA 1
ATOM 11704 C C . LEU C 1 232 ? 104.476 49.023 6.250 1.00 40.50 348 LEU C C 1
ATOM 11705 O O . LEU C 1 232 ? 104.880 49.473 5.178 1.00 39.37 348 LEU C O 1
ATOM 11710 N N . ALA C 1 233 ? 105.291 48.585 7.209 1.00 36.65 349 ALA C N 1
ATOM 11711 C CA . ALA C 1 233 ? 106.746 48.623 7.077 1.00 42.84 349 ALA C CA 1
ATOM 11712 C C . ALA C 1 233 ? 107.229 47.698 5.965 1.00 40.94 349 ALA C C 1
ATOM 11713 O O . ALA C 1 233 ? 106.710 46.592 5.817 1.00 44.74 349 ALA C O 1
ATOM 11715 N N . GLU C 1 234 ? 108.214 48.165 5.198 1.00 45.64 350 GLU C N 1
ATOM 11716 C CA . GLU C 1 234 ? 108.854 47.370 4.147 1.00 47.01 350 GLU C CA 1
ATOM 11717 C C . GLU C 1 234 ? 107.815 46.706 3.248 1.00 44.29 350 GLU C C 1
ATOM 11718 O O . GLU C 1 234 ? 107.912 45.516 2.943 1.00 42.21 350 GLU C O 1
ATOM 11724 N N . PHE C 1 235 ? 106.815 47.482 2.837 1.00 44.86 351 PHE C N 1
ATOM 11725 C CA . PHE C 1 235 ? 105.580 46.916 2.286 1.00 45.37 351 PHE C CA 1
ATOM 11726 C C . PHE C 1 235 ? 105.756 46.045 1.036 1.00 43.14 351 PHE C C 1
ATOM 11727 O O . PHE C 1 235 ? 105.129 44.992 0.927 1.00 43.95 351 PHE C O 1
ATOM 11735 N N . ASP C 1 236 ? 106.593 46.480 0.097 1.00 44.24 352 ASP C N 1
ATOM 11736 C CA . ASP C 1 236 ? 106.883 45.666 -1.085 1.00 40.07 352 ASP C CA 1
ATOM 11737 C C . ASP C 1 236 ? 108.269 45.047 -0.978 1.00 47.04 352 ASP C C 1
ATOM 11738 O O . ASP C 1 236 ? 108.791 44.497 -1.947 1.00 48.14 352 ASP C O 1
ATOM 11743 N N . GLY C 1 237 ? 108.863 45.152 0.206 1.00 44.42 353 GLY C N 1
ATOM 11744 C CA . GLY C 1 237 ? 110.240 44.741 0.410 1.00 49.04 353 GLY C CA 1
ATOM 11745 C C . GLY C 1 237 ? 111.169 45.935 0.542 1.00 47.53 353 GLY C C 1
ATOM 11746 O O . GLY C 1 237 ? 112.231 45.833 1.147 1.00 51.68 353 GLY C O 1
ATOM 11747 N N . THR C 1 238 ? 110.779 47.072 -0.030 1.00 42.06 354 THR C N 1
ATOM 11748 C CA . THR C 1 238 ? 111.550 48.303 0.149 1.00 46.70 354 THR C CA 1
ATOM 11749 C C . THR C 1 238 ? 110.907 49.185 1.210 1.00 46.40 354 THR C C 1
ATOM 11750 O O . THR C 1 238 ? 109.777 48.943 1.602 1.00 44.58 354 THR C O 1
ATOM 11754 N N . ASN C 1 239 ? 111.622 50.213 1.658 1.00 46.32 355 ASN C N 1
ATOM 11755 C CA . ASN C 1 239 ? 111.005 51.251 2.471 1.00 48.60 355 ASN C CA 1
ATOM 11756 C C . ASN C 1 239 ? 110.043 52.052 1.593 1.00 48.06 355 ASN C C 1
ATOM 11757 O O . ASN C 1 239 ? 110.400 53.104 1.057 1.00 51.09 355 ASN C O 1
ATOM 11762 N N . LEU C 1 240 ? 108.827 51.540 1.438 1.00 43.32 356 LEU C N 1
ATOM 11763 C CA . LEU C 1 240 ? 107.846 52.131 0.537 1.00 47.27 356 LEU C CA 1
ATOM 11764 C C . LEU C 1 240 ? 107.182 53.354 1.166 1.00 45.71 356 LEU C C 1
ATOM 11765 O O . LEU C 1 240 ? 107.127 54.426 0.561 1.00 41.48 356 LEU C O 1
ATOM 11770 N N . TYR C 1 241 ? 106.690 53.184 2.389 1.00 44.39 357 TYR C N 1
ATOM 11771 C CA . TYR C 1 241 ? 105.959 54.238 3.091 1.00 47.07 357 TYR C CA 1
ATOM 11772 C C . TYR C 1 241 ? 106.818 54.983 4.110 1.00 49.34 357 TYR C C 1
ATOM 11773 O O . TYR C 1 241 ? 106.444 56.066 4.576 1.00 43.24 357 TYR C O 1
ATOM 11782 N N . GLU C 1 242 ? 107.970 54.408 4.445 1.00 47.97 358 GLU C N 1
ATOM 11783 C CA . GLU C 1 242 ? 108.774 54.912 5.554 1.00 46.19 358 GLU C CA 1
ATOM 11784 C C . GLU C 1 242 ? 110.171 55.361 5.145 1.00 52.35 358 GLU C C 1
ATOM 11785 O O . GLU C 1 242 ? 110.690 54.955 4.100 1.00 52.95 358 GLU C O 1
ATOM 11791 N N . HIS C 1 243 ? 110.775 56.199 5.984 1.00 54.77 359 HIS C N 1
ATOM 11792 C CA . HIS C 1 243 ? 112.182 56.546 5.830 1.00 56.83 359 HIS C CA 1
ATOM 11793 C C . HIS C 1 243 ? 113.059 55.387 6.295 1.00 60.82 359 HIS C C 1
ATOM 11794 O O . HIS C 1 243 ? 112.605 54.509 7.035 1.00 60.03 359 HIS C O 1
ATOM 11801 N N . SER C 1 244 ? 114.315 55.399 5.858 1.00 66.31 360 SER C N 1
ATOM 11802 C CA . SER C 1 244 ? 115.180 54.227 5.924 1.00 58.76 360 SER C CA 1
ATOM 11803 C C . SER C 1 244 ? 115.879 54.056 7.272 1.00 68.70 360 SER C C 1
ATOM 11804 O O . SER C 1 244 ? 115.891 52.958 7.839 1.00 65.77 360 SER C O 1
ATOM 11807 N N . LEU C 1 257 ? 110.426 54.675 13.621 1.00 49.98 373 LEU C N 1
ATOM 11808 C CA . LEU C 1 257 ? 110.363 54.911 12.180 1.00 48.41 373 LEU C CA 1
ATOM 11809 C C . LEU C 1 257 ? 109.196 55.814 11.794 1.00 48.09 373 LEU C C 1
ATOM 11810 O O . LEU C 1 257 ? 108.196 55.903 12.506 1.00 47.59 373 LEU C O 1
ATOM 11815 N N . ILE C 1 258 ? 109.333 56.472 10.649 1.00 45.73 374 ILE C N 1
ATOM 11816 C CA . ILE C 1 258 ? 108.447 57.562 10.282 1.00 42.74 374 ILE C CA 1
ATOM 11817 C C . ILE C 1 258 ? 108.048 57.528 8.811 1.00 48.40 374 ILE C C 1
ATOM 11818 O O . ILE C 1 258 ? 108.727 56.912 7.987 1.00 48.58 374 ILE C O 1
ATOM 11823 N N . TYR C 1 259 ? 106.953 58.214 8.490 1.00 37.48 375 TYR C N 1
ATOM 11824 C CA . TYR C 1 259 ? 106.472 58.323 7.117 1.00 43.99 375 TYR C CA 1
ATOM 11825 C C . TYR C 1 259 ? 107.430 59.114 6.249 1.00 44.41 375 TYR C C 1
ATOM 11826 O O . TYR C 1 259 ? 108.058 60.067 6.710 1.00 39.48 375 TYR C O 1
ATOM 11835 N N . ASN C 1 260 ? 107.531 58.718 4.985 1.00 43.62 376 ASN C N 1
ATOM 11836 C CA . ASN C 1 260 ? 108.187 59.543 3.987 1.00 45.68 376 ASN C CA 1
ATOM 11837 C C . ASN C 1 260 ? 107.158 60.532 3.448 1.00 42.63 376 ASN C C 1
ATOM 11838 O O . ASN C 1 260 ? 106.612 60.340 2.356 1.00 42.62 376 ASN C O 1
ATOM 11843 N N . TYR C 1 261 ? 106.883 61.580 4.226 1.00 39.37 377 TYR C N 1
ATOM 11844 C CA . TYR C 1 261 ? 105.880 62.582 3.860 1.00 41.61 377 TYR C CA 1
ATOM 11845 C C . TYR C 1 261 ? 106.195 63.257 2.531 1.00 44.94 377 TYR C C 1
ATOM 11846 O O . TYR C 1 261 ? 105.297 63.773 1.857 1.00 41.66 377 TYR C O 1
ATOM 11855 N N . GLY C 1 262 ? 107.475 63.263 2.166 1.00 44.91 378 GLY C N 1
ATOM 11856 C CA . GLY C 1 262 ? 107.910 63.891 0.933 1.00 51.29 378 GLY C CA 1
ATOM 11857 C C . GLY C 1 262 ? 107.570 63.071 -0.295 1.00 44.48 378 GLY C C 1
ATOM 11858 O O . GLY C 1 262 ? 107.553 63.590 -1.415 1.00 45.71 378 GLY C O 1
ATOM 11859 N N . ARG C 1 263 ? 107.300 61.787 -0.080 1.00 39.25 379 ARG C N 1
ATOM 11860 C CA . ARG C 1 263 ? 107.027 60.864 -1.174 1.00 45.72 379 ARG C CA 1
ATOM 11861 C C . ARG C 1 263 ? 105.589 60.983 -1.661 1.00 53.01 379 ARG C C 1
ATOM 11862 O O . ARG C 1 263 ? 104.644 60.913 -0.870 1.00 47.95 379 ARG C O 1
ATOM 11870 N N . ARG C 1 264 ? 105.445 61.140 -2.974 1.00 50.53 380 ARG C N 1
ATOM 11871 C CA . ARG C 1 264 ? 104.171 61.447 -3.612 1.00 47.92 380 ARG C CA 1
ATOM 11872 C C . ARG C 1 264 ? 103.021 60.535 -3.202 1.00 43.74 380 ARG C C 1
ATOM 11873 O O . ARG C 1 264 ? 101.952 61.015 -2.810 1.00 46.33 380 ARG C O 1
ATOM 11881 N N . GLU C 1 265 ? 103.231 59.226 -3.300 1.00 38.18 381 GLU C N 1
ATOM 11882 C CA . GLU C 1 265 ? 102.171 58.274 -2.998 1.00 46.53 381 GLU C CA 1
ATOM 11883 C C . GLU C 1 265 ? 101.891 58.196 -1.499 1.00 40.29 381 GLU C C 1
ATOM 11884 O O . GLU C 1 265 ? 100.799 57.824 -1.087 1.00 40.81 381 GLU C O 1
ATOM 11890 N N . VAL C 1 266 ? 102.880 58.539 -0.684 1.00 36.77 382 VAL C N 1
ATOM 11891 C CA . VAL C 1 266 ? 102.698 58.489 0.759 1.00 38.51 382 VAL C CA 1
ATOM 11892 C C . VAL C 1 266 ? 101.895 59.707 1.208 1.00 40.87 382 VAL C C 1
ATOM 11893 O O . VAL C 1 266 ? 100.984 59.596 2.027 1.00 35.64 382 VAL C O 1
ATOM 11897 N N . SER C 1 267 ? 102.223 60.866 0.648 1.00 36.73 383 SER C N 1
ATOM 11898 C CA . SER C 1 267 ? 101.435 62.068 0.894 1.00 34.34 383 SER C CA 1
ATOM 11899 C C . SER C 1 267 ? 99.970 61.849 0.509 1.00 39.94 383 SER C C 1
ATOM 11900 O O . SER C 1 267 ? 99.066 62.095 1.315 1.00 37.74 383 SER C O 1
ATOM 11903 N N . ASN C 1 268 ? 99.734 61.364 -0.708 1.00 36.99 384 ASN C N 1
ATOM 11904 C CA . ASN C 1 268 ? 98.368 61.126 -1.166 1.00 38.86 384 ASN C CA 1
ATOM 11905 C C . ASN C 1 268 ? 97.631 60.096 -0.313 1.00 37.11 384 ASN C C 1
ATOM 11906 O O . ASN C 1 268 ? 96.435 60.235 -0.071 1.00 31.90 384 ASN C O 1
ATOM 11911 N N . PHE C 1 269 ? 98.349 59.069 0.136 1.00 29.57 385 PHE C N 1
ATOM 11912 C CA . PHE C 1 269 ? 97.785 58.083 1.054 1.00 35.01 385 PHE C CA 1
ATOM 11913 C C . PHE C 1 269 ? 97.248 58.747 2.333 1.00 33.92 385 PHE C C 1
ATOM 11914 O O . PHE C 1 269 ? 96.137 58.458 2.764 1.00 29.92 385 PHE C O 1
ATOM 11922 N N . LEU C 1 270 ? 98.028 59.649 2.922 1.00 29.90 386 LEU C N 1
ATOM 11923 C CA . LEU C 1 270 ? 97.616 60.307 4.166 1.00 32.16 386 LEU C CA 1
ATOM 11924 C C . LEU C 1 270 ? 96.593 61.427 3.953 1.00 33.22 386 LEU C C 1
ATOM 11925 O O . LEU C 1 270 ? 95.611 61.510 4.686 1.00 35.06 386 LEU C O 1
ATOM 11930 N N . VAL C 1 271 ? 96.811 62.284 2.955 1.00 28.74 387 VAL C N 1
ATOM 11931 C CA . VAL C 1 271 ? 95.858 63.352 2.658 1.00 29.82 387 VAL C CA 1
ATOM 11932 C C . VAL C 1 271 ? 94.485 62.783 2.292 1.00 29.03 387 VAL C C 1
ATOM 11933 O O . VAL C 1 271 ? 93.454 63.273 2.755 1.00 36.45 387 VAL C O 1
ATOM 11937 N N . GLY C 1 272 ? 94.480 61.737 1.466 1.00 31.61 388 GLY C N 1
ATOM 11938 C CA . GLY C 1 272 ? 93.256 61.030 1.117 1.00 32.62 388 GLY C CA 1
ATOM 11939 C C . GLY C 1 272 ? 92.499 60.459 2.309 1.00 31.61 388 GLY C C 1
ATOM 11940 O O . GLY C 1 272 ? 91.272 60.393 2.292 1.00 29.88 388 GLY C O 1
ATOM 11941 N N . ASN C 1 273 ? 93.227 60.049 3.343 1.00 28.21 389 ASN C N 1
ATOM 11942 C CA . ASN C 1 273 ? 92.608 59.451 4.527 1.00 30.72 389 ASN C CA 1
ATOM 11943 C C . ASN C 1 273 ? 91.819 60.483 5.335 1.00 31.62 389 ASN C C 1
ATOM 11944 O O . ASN C 1 273 ? 90.752 60.181 5.876 1.00 31.14 389 ASN C O 1
ATOM 11949 N N . ALA C 1 274 ? 92.341 61.705 5.406 1.00 31.16 390 ALA C N 1
ATOM 11950 C CA . ALA C 1 274 ? 91.596 62.812 6.008 1.00 33.62 390 ALA C CA 1
ATOM 11951 C C . ALA C 1 274 ? 90.345 63.142 5.186 1.00 33.10 390 ALA C C 1
ATOM 11952 O O . ALA C 1 274 ? 89.261 63.343 5.743 1.00 30.53 390 ALA C O 1
ATOM 11954 N N . LEU C 1 275 ? 90.505 63.202 3.863 1.00 28.77 391 LEU C N 1
ATOM 11955 C CA . LEU C 1 275 ? 89.394 63.468 2.940 1.00 27.02 391 LEU C CA 1
ATOM 11956 C C . LEU C 1 275 ? 88.311 62.385 3.055 1.00 31.17 391 LEU C C 1
ATOM 11957 O O . LEU C 1 275 ? 87.108 62.660 2.989 1.00 30.11 391 LEU C O 1
ATOM 11962 N N . TYR C 1 276 ? 88.764 61.149 3.231 1.00 29.42 392 TYR C N 1
ATOM 11963 C CA . TYR C 1 276 ? 87.907 59.975 3.389 1.00 27.60 392 TYR C CA 1
ATOM 11964 C C . TYR C 1 276 ? 87.004 60.067 4.628 1.00 25.92 392 TYR C C 1
ATOM 11965 O O . TYR C 1 276 ? 85.784 59.894 4.534 1.00 29.41 392 TYR C O 1
ATOM 11974 N N . TRP C 1 277 ? 87.600 60.324 5.786 1.00 28.31 393 TRP C N 1
ATOM 11975 C CA . TRP C 1 277 ? 86.814 60.461 7.015 1.00 28.16 393 TRP C CA 1
ATOM 11976 C C . TRP C 1 277 ? 85.803 61.588 6.886 1.00 28.12 393 TRP C C 1
ATOM 11977 O O . TRP C 1 277 ? 84.635 61.430 7.249 1.00 30.31 393 TRP C O 1
ATOM 11988 N N . ILE C 1 278 ? 86.242 62.724 6.351 1.00 24.19 394 ILE C N 1
ATOM 11989 C CA . ILE C 1 278 ? 85.345 63.875 6.215 1.00 29.90 394 ILE C CA 1
ATOM 11990 C C . ILE C 1 278 ? 84.222 63.610 5.210 1.00 28.78 394 ILE C C 1
ATOM 11991 O O . ILE C 1 278 ? 83.048 63.753 5.540 1.00 34.33 394 ILE C O 1
ATOM 11996 N N . GLU C 1 279 ? 84.582 63.180 4.005 1.00 29.63 395 GLU C N 1
ATOM 11997 C CA . GLU C 1 279 ? 83.620 63.029 2.919 1.00 28.74 395 GLU C CA 1
ATOM 11998 C C . GLU C 1 279 ? 82.764 61.771 3.005 1.00 30.42 395 GLU C C 1
ATOM 11999 O O . GLU C 1 279 ? 81.585 61.795 2.656 1.00 31.15 395 GLU C O 1
ATOM 12005 N N . ARG C 1 280 ? 83.354 60.668 3.457 1.00 30.97 396 ARG C N 1
ATOM 12006 C CA . ARG C 1 280 ? 82.647 59.391 3.437 1.00 31.78 396 ARG C CA 1
ATOM 12007 C C . ARG C 1 280 ? 81.971 59.054 4.763 1.00 32.21 396 ARG C C 1
ATOM 12008 O O . ARG C 1 280 ? 81.075 58.217 4.800 1.00 30.53 396 ARG C O 1
ATOM 12016 N N . PHE C 1 281 ? 82.396 59.689 5.853 1.00 27.06 397 PHE C N 1
ATOM 12017 C CA . PHE C 1 281 ? 81.724 59.466 7.133 1.00 34.57 397 PHE C CA 1
ATOM 12018 C C . PHE C 1 281 ? 81.122 60.735 7.743 1.00 33.48 397 PHE C C 1
ATOM 12019 O O . PHE C 1 281 ? 80.465 60.659 8.773 1.00 30.17 397 PHE C O 1
ATOM 12027 N N . GLY C 1 282 ? 81.347 61.888 7.114 1.00 27.86 398 GLY C N 1
ATOM 12028 C CA . GLY C 1 282 ? 80.741 63.125 7.584 1.00 29.64 398 GLY C CA 1
ATOM 12029 C C . GLY C 1 282 ? 81.370 63.690 8.848 1.00 30.98 398 GLY C C 1
ATOM 12030 O O . GLY C 1 282 ? 80.757 64.493 9.563 1.00 30.95 398 GLY C O 1
ATOM 12031 N N . ILE C 1 283 ? 82.596 63.254 9.129 1.00 35.04 399 ILE C N 1
ATOM 12032 C CA . ILE C 1 283 ? 83.392 63.800 10.219 1.00 26.12 399 ILE C CA 1
ATOM 12033 C C . ILE C 1 283 ? 83.546 65.309 10.015 1.00 28.38 399 ILE C C 1
ATOM 12034 O O . ILE C 1 283 ? 83.826 65.762 8.908 1.00 26.77 399 ILE C O 1
ATOM 12039 N N . ASP C 1 284 ? 83.352 66.093 11.072 1.00 24.04 400 ASP C N 1
ATOM 12040 C CA . ASP C 1 284 ? 83.261 67.545 10.907 1.00 24.96 400 ASP C CA 1
ATOM 12041 C C . ASP C 1 284 ? 84.583 68.271 11.104 1.00 27.22 400 ASP C C 1
ATOM 12042 O O . ASP C 1 284 ? 84.761 69.403 10.644 1.00 30.48 400 ASP C O 1
ATOM 12047 N N . ALA C 1 285 ? 85.513 67.610 11.778 1.00 28.15 401 ALA C N 1
ATOM 12048 C CA . ALA C 1 285 ? 86.817 68.187 12.048 1.00 30.55 401 ALA C CA 1
ATOM 12049 C C . ALA C 1 285 ? 87.797 67.079 12.410 1.00 31.33 401 ALA C C 1
ATOM 12050 O O . ALA C 1 285 ? 87.388 65.967 12.759 1.00 25.77 401 ALA C O 1
ATOM 12052 N N . LEU C 1 286 ? 89.087 67.392 12.323 1.00 27.48 402 LEU C N 1
ATOM 12053 C CA . LEU C 1 286 ? 90.141 66.435 12.629 1.00 27.09 402 LEU C CA 1
ATOM 12054 C C . LEU C 1 286 ? 91.150 67.062 13.578 1.00 30.32 402 LEU C C 1
ATOM 12055 O O . LEU C 1 286 ? 91.480 68.248 13.442 1.00 33.91 402 LEU C O 1
ATOM 12060 N N . ARG C 1 287 ? 91.633 66.284 14.545 1.00 31.20 403 ARG C N 1
ATOM 12061 C CA . ARG C 1 287 ? 92.677 66.763 15.443 1.00 29.24 403 ARG C CA 1
ATOM 12062 C C . ARG C 1 287 ? 93.949 65.931 15.281 1.00 33.44 403 ARG C C 1
ATOM 12063 O O . ARG C 1 287 ? 93.902 64.701 15.303 1.00 33.41 403 ARG C O 1
ATOM 12071 N N . VAL C 1 288 ? 95.085 66.603 15.110 1.00 32.52 404 VAL C N 1
ATOM 12072 C CA . VAL C 1 288 ? 96.359 65.902 15.018 1.00 29.20 404 VAL C CA 1
ATOM 12073 C C . VAL C 1 288 ? 97.166 66.044 16.307 1.00 30.81 404 VAL C C 1
ATOM 12074 O O . VAL C 1 288 ? 97.539 67.153 16.701 1.00 29.10 404 VAL C O 1
ATOM 12078 N N . ASP C 1 289 ? 97.437 64.916 16.955 1.00 33.42 405 ASP C N 1
ATOM 12079 C CA . ASP C 1 289 ? 98.238 64.903 18.178 1.00 37.41 405 ASP C CA 1
ATOM 12080 C C . ASP C 1 289 ? 99.725 64.890 17.847 1.00 38.51 405 ASP C C 1
ATOM 12081 O O . ASP C 1 289 ? 100.111 64.591 16.714 1.00 38.43 405 ASP C O 1
ATOM 12086 N N . ALA C 1 290 ? 100.547 65.213 18.844 1.00 41.85 406 ALA C N 1
ATOM 12087 C CA . ALA C 1 290 ? 101.998 65.038 18.760 1.00 42.27 406 ALA C CA 1
ATOM 12088 C C . ALA C 1 290 ? 102.659 65.693 17.537 1.00 40.45 406 ALA C C 1
ATOM 12089 O O . ALA C 1 290 ? 103.541 65.100 16.907 1.00 36.16 406 ALA C O 1
ATOM 12091 N N . VAL C 1 291 ? 102.246 66.915 17.210 1.00 34.71 407 VAL C N 1
ATOM 12092 C CA . VAL C 1 291 ? 102.834 67.617 16.064 1.00 39.34 407 VAL C CA 1
ATOM 12093 C C . VAL C 1 291 ? 104.342 67.864 16.246 1.00 37.93 407 VAL C C 1
ATOM 12094 O O . VAL C 1 291 ? 105.104 67.842 15.277 1.00 35.86 407 VAL C O 1
ATOM 12098 N N . ALA C 1 292 ? 104.779 68.071 17.486 1.00 34.15 408 ALA C N 1
ATOM 12099 C CA . ALA C 1 292 ? 106.210 68.256 17.748 1.00 41.82 408 ALA C CA 1
ATOM 12100 C C . ALA C 1 292 ? 107.042 67.054 17.288 1.00 41.87 408 ALA C C 1
ATOM 12101 O O . ALA C 1 292 ? 108.151 67.215 16.782 1.00 36.49 408 ALA C O 1
ATOM 12103 N N . SER C 1 293 ? 106.493 65.852 17.450 1.00 42.96 409 SER C N 1
ATOM 12104 C CA . SER C 1 293 ? 107.202 64.634 17.064 1.00 38.43 409 SER C CA 1
ATOM 12105 C C . SER C 1 293 ? 107.294 64.503 15.541 1.00 40.45 409 SER C C 1
ATOM 12106 O O . SER C 1 293 ? 108.165 63.804 15.019 1.00 41.47 409 SER C O 1
ATOM 12109 N N . MET C 1 294 ? 106.396 65.175 14.830 1.00 35.69 410 MET C N 1
ATOM 12110 C CA . MET C 1 294 ? 106.424 65.153 13.372 1.00 39.14 410 MET C CA 1
ATOM 12111 C C . MET C 1 294 ? 107.418 66.160 12.828 1.00 44.58 410 MET C C 1
ATOM 12112 O O . MET C 1 294 ? 108.296 65.816 12.037 1.00 39.76 410 MET C O 1
ATOM 12117 N N . ILE C 1 295 ? 107.286 67.410 13.263 1.00 41.04 411 ILE C N 1
ATOM 12118 C CA . ILE C 1 295 ? 108.088 68.482 12.686 1.00 45.86 411 ILE C CA 1
ATOM 12119 C C . ILE C 1 295 ? 109.549 68.414 13.137 1.00 45.08 411 ILE C C 1
ATOM 12120 O O . ILE C 1 295 ? 110.420 69.047 12.535 1.00 53.21 411 ILE C O 1
ATOM 12125 N N . TYR C 1 296 ? 109.812 67.642 14.190 1.00 46.02 412 TYR C N 1
ATOM 12126 C CA . TYR C 1 296 ? 111.175 67.448 14.695 1.00 48.12 412 TYR C CA 1
ATOM 12127 C C . TYR C 1 296 ? 111.610 65.986 14.625 1.00 46.93 412 TYR C C 1
ATOM 12128 O O . TYR C 1 296 ? 111.377 65.215 15.557 1.00 51.09 412 TYR C O 1
ATOM 12137 N N . ARG C 1 314 ? 116.625 69.913 15.081 1.00 50.61 430 ARG C N 1
ATOM 12138 C CA . ARG C 1 314 ? 116.710 69.664 13.642 1.00 47.59 430 ARG C CA 1
ATOM 12139 C C . ARG C 1 314 ? 115.313 69.451 13.059 1.00 48.18 430 ARG C C 1
ATOM 12140 O O . ARG C 1 314 ? 114.692 68.414 13.294 1.00 46.01 430 ARG C O 1
ATOM 12148 N N . GLU C 1 315 ? 114.826 70.434 12.302 1.00 42.16 431 GLU C N 1
ATOM 12149 C CA . GLU C 1 315 ? 113.461 70.403 11.773 1.00 46.75 431 GLU C CA 1
ATOM 12150 C C . GLU C 1 315 ? 113.290 69.444 10.598 1.00 47.69 431 GLU C C 1
ATOM 12151 O O . GLU C 1 315 ? 114.144 69.375 9.709 1.00 45.63 431 GLU C O 1
ATOM 12157 N N . ASN C 1 316 ? 112.178 68.712 10.596 1.00 45.17 432 ASN C N 1
ATOM 12158 C CA . ASN C 1 316 ? 111.790 67.918 9.437 1.00 43.69 432 ASN C CA 1
ATOM 12159 C C . ASN C 1 316 ? 111.000 68.802 8.481 1.00 41.21 432 ASN C C 1
ATOM 12160 O O . ASN C 1 316 ? 109.816 69.053 8.697 1.00 43.75 432 ASN C O 1
ATOM 12165 N N . LEU C 1 317 ? 111.659 69.281 7.430 1.00 38.02 433 LEU C N 1
ATOM 12166 C CA . LEU C 1 317 ? 111.029 70.206 6.498 1.00 41.98 433 LEU C CA 1
ATOM 12167 C C . LEU C 1 317 ? 109.928 69.510 5.717 1.00 41.02 433 LEU C C 1
ATOM 12168 O O . LEU C 1 317 ? 109.001 70.160 5.234 1.00 42.18 433 LEU C O 1
ATOM 12173 N N . GLU C 1 318 ? 110.045 68.189 5.593 1.00 39.96 434 GLU C N 1
ATOM 12174 C CA . GLU C 1 318 ? 109.045 67.391 4.898 1.00 44.03 434 GLU C CA 1
ATOM 12175 C C . GLU C 1 318 ? 107.721 67.388 5.648 1.00 42.05 434 GLU C C 1
ATOM 12176 O O . GLU C 1 318 ? 106.662 67.612 5.058 1.00 39.52 434 GLU C O 1
ATOM 12182 N N . ALA C 1 319 ? 107.789 67.113 6.948 1.00 40.90 435 ALA C N 1
ATOM 12183 C CA . ALA C 1 319 ? 106.592 67.023 7.775 1.00 40.64 435 ALA C CA 1
ATOM 12184 C C . ALA C 1 319 ? 105.898 68.378 7.856 1.00 37.70 435 ALA C C 1
ATOM 12185 O O . ALA C 1 319 ? 104.675 68.468 7.742 1.00 42.26 435 ALA C O 1
ATOM 12187 N N . ILE C 1 320 ? 106.694 69.427 8.053 1.00 40.19 436 ILE C N 1
ATOM 12188 C CA . ILE C 1 320 ? 106.198 70.800 8.041 1.00 37.33 436 ILE C CA 1
ATOM 12189 C C . ILE C 1 320 ? 105.481 71.098 6.730 1.00 37.45 436 ILE C C 1
ATOM 12190 O O . ILE C 1 320 ? 104.364 71.620 6.727 1.00 38.63 436 ILE C O 1
ATOM 12195 N N . GLU C 1 321 ? 106.119 70.750 5.617 1.00 37.81 437 GLU C N 1
ATOM 12196 C CA . GLU C 1 321 ? 105.504 70.933 4.312 1.00 39.86 437 GLU C CA 1
ATOM 12197 C C . GLU C 1 321 ? 104.260 70.057 4.136 1.00 35.99 437 GLU C C 1
ATOM 12198 O O . GLU C 1 321 ? 103.266 70.495 3.553 1.00 35.84 437 GLU C O 1
ATOM 12204 N N . PHE C 1 322 ? 104.309 68.833 4.654 1.00 36.48 438 PHE C N 1
ATOM 12205 C CA . PHE C 1 322 ? 103.140 67.949 4.636 1.00 36.01 438 PHE C CA 1
ATOM 12206 C C . PHE C 1 322 ? 101.945 68.563 5.374 1.00 35.79 438 PHE C C 1
ATOM 12207 O O . PHE C 1 322 ? 100.814 68.540 4.881 1.00 34.63 438 PHE C O 1
ATOM 12215 N N . LEU C 1 323 ? 102.201 69.106 6.559 1.00 32.20 439 LEU C N 1
ATOM 12216 C CA . LEU C 1 323 ? 101.129 69.685 7.368 1.00 33.03 439 LEU C CA 1
ATOM 12217 C C . LEU C 1 323 ? 100.545 70.921 6.697 1.00 33.19 439 LEU C C 1
ATOM 12218 O O . LEU C 1 323 ? 99.326 71.091 6.635 1.00 33.64 439 LEU C O 1
ATOM 12223 N N . ARG C 1 324 ? 101.422 71.789 6.201 1.00 34.15 440 ARG C N 1
ATOM 12224 C CA . ARG C 1 324 ? 100.985 72.975 5.477 1.00 31.73 440 ARG C CA 1
ATOM 12225 C C . ARG C 1 324 ? 100.141 72.563 4.288 1.00 37.43 440 ARG C C 1
ATOM 12226 O O . ARG C 1 324 ? 99.139 73.195 3.976 1.00 34.87 440 ARG C O 1
ATOM 12234 N N . ASN C 1 325 ? 100.546 71.480 3.640 1.00 37.83 441 ASN C N 1
ATOM 12235 C CA . ASN C 1 325 ? 99.898 71.042 2.412 1.00 39.49 441 ASN C CA 1
ATOM 12236 C C . ASN C 1 325 ? 98.524 70.448 2.647 1.00 36.76 441 ASN C C 1
ATOM 12237 O O . ASN C 1 325 ? 97.553 70.759 1.936 1.00 31.41 441 ASN C O 1
ATOM 12242 N N . THR C 1 326 ? 98.465 69.566 3.640 1.00 33.12 442 THR C N 1
ATOM 12243 C CA . THR C 1 326 ? 97.229 68.905 4.006 1.00 31.74 442 THR C CA 1
ATOM 12244 C C . THR C 1 326 ? 96.208 69.933 4.451 1.00 29.91 442 THR C C 1
ATOM 12245 O O . THR C 1 326 ? 95.025 69.845 4.101 1.00 29.61 442 THR C O 1
ATOM 12249 N N . ASN C 1 327 ? 96.654 70.905 5.237 1.00 26.52 443 ASN C N 1
ATOM 12250 C CA . ASN C 1 327 ? 95.726 71.929 5.691 1.00 32.23 443 ASN C CA 1
ATOM 12251 C C . ASN C 1 327 ? 95.215 72.759 4.525 1.00 31.99 443 ASN C C 1
ATOM 12252 O O . ASN C 1 327 ? 94.041 73.108 4.496 1.00 21.11 443 ASN C O 1
ATOM 12257 N N . ARG C 1 328 ? 96.086 73.049 3.559 1.00 29.22 444 ARG C N 1
ATOM 12258 C CA . ARG C 1 328 ? 95.665 73.767 2.361 1.00 33.98 444 ARG C CA 1
ATOM 12259 C C . ARG C 1 328 ? 94.606 72.988 1.595 1.00 31.44 444 ARG C C 1
ATOM 12260 O O . ARG C 1 328 ? 93.580 73.534 1.181 1.00 31.98 444 ARG C O 1
ATOM 12268 N N . ILE C 1 329 ? 94.870 71.704 1.399 1.00 32.48 445 ILE C N 1
ATOM 12269 C CA . ILE C 1 329 ? 93.985 70.872 0.595 1.00 29.31 445 ILE C CA 1
ATOM 12270 C C . ILE C 1 329 ? 92.624 70.733 1.268 1.00 33.55 445 ILE C C 1
ATOM 12271 O O . ILE C 1 329 ? 91.594 70.889 0.612 1.00 29.41 445 ILE C O 1
ATOM 12276 N N . LEU C 1 330 ? 92.626 70.470 2.575 1.00 28.05 446 LEU C N 1
ATOM 12277 C CA . LEU C 1 330 ? 91.384 70.414 3.338 1.00 29.25 446 LEU C CA 1
ATOM 12278 C C . LEU C 1 330 ? 90.662 71.747 3.247 1.00 30.40 446 LEU C C 1
ATOM 12279 O O . LEU C 1 330 ? 89.462 71.788 3.002 1.00 34.69 446 LEU C O 1
ATOM 12284 N N . GLY C 1 331 ? 91.400 72.841 3.420 1.00 32.39 447 GLY C N 1
ATOM 12285 C CA . GLY C 1 331 ? 90.818 74.171 3.316 1.00 29.40 447 GLY C CA 1
ATOM 12286 C C . GLY C 1 331 ? 90.209 74.435 1.954 1.00 34.90 447 GLY C C 1
ATOM 12287 O O . GLY C 1 331 ? 89.310 75.273 1.809 1.00 32.62 447 GLY C O 1
ATOM 12288 N N . GLU C 1 332 ? 90.701 73.712 0.951 1.00 34.08 448 GLU C N 1
ATOM 12289 C CA . GLU C 1 332 ? 90.247 73.886 -0.428 1.00 29.86 448 GLU C CA 1
ATOM 12290 C C . GLU C 1 332 ? 89.136 72.899 -0.830 1.00 30.88 448 GLU C C 1
ATOM 12291 O O . GLU C 1 332 ? 88.204 73.261 -1.542 1.00 34.24 448 GLU C O 1
ATOM 12297 N N . GLN C 1 333 ? 89.247 71.654 -0.379 1.00 31.02 449 GLN C N 1
ATOM 12298 C CA . GLN C 1 333 ? 88.350 70.586 -0.826 1.00 29.00 449 GLN C CA 1
ATOM 12299 C C . GLN C 1 333 ? 87.121 70.431 0.056 1.00 28.57 449 GLN C C 1
ATOM 12300 O O . GLN C 1 333 ? 86.031 70.106 -0.429 1.00 32.19 449 GLN C O 1
ATOM 12306 N N . VAL C 1 334 ? 87.314 70.643 1.354 1.00 27.90 450 VAL C N 1
ATOM 12307 C CA . VAL C 1 334 ? 86.251 70.459 2.336 1.00 28.10 450 VAL C CA 1
ATOM 12308 C C . VAL C 1 334 ? 86.131 71.657 3.280 1.00 32.45 450 VAL C C 1
ATOM 12309 O O . VAL C 1 334 ? 86.099 71.482 4.498 1.00 27.84 450 VAL C O 1
ATOM 12313 N N . SER C 1 335 ? 86.057 72.871 2.733 1.00 28.87 451 SER C N 1
ATOM 12314 C CA . SER C 1 335 ? 86.021 74.050 3.596 1.00 32.35 451 SER C CA 1
ATOM 12315 C C . SER C 1 335 ? 84.840 73.973 4.560 1.00 34.65 451 SER C C 1
ATOM 12316 O O . SER C 1 335 ? 83.758 73.489 4.209 1.00 25.32 451 SER C O 1
ATOM 12319 N N . GLY C 1 336 ? 85.063 74.432 5.784 1.00 33.42 452 GLY C N 1
ATOM 12320 C CA . GLY C 1 336 ? 84.062 74.320 6.823 1.00 36.36 452 GLY C CA 1
ATOM 12321 C C . GLY C 1 336 ? 84.461 73.242 7.807 1.00 33.56 452 GLY C C 1
ATOM 12322 O O . GLY C 1 336 ? 84.176 73.347 9.004 1.00 35.35 452 GLY C O 1
ATOM 12323 N N . ALA C 1 337 ? 85.120 72.199 7.304 1.00 26.19 453 ALA C N 1
ATOM 12324 C CA . ALA C 1 337 ? 85.652 71.160 8.176 1.00 26.53 453 ALA C CA 1
ATOM 12325 C C . ALA C 1 337 ? 87.028 71.621 8.643 1.00 33.63 453 ALA C C 1
ATOM 12326 O O . ALA C 1 337 ? 87.937 71.790 7.834 1.00 38.09 453 ALA C O 1
ATOM 12328 N N . VAL C 1 338 ? 87.188 71.828 9.946 1.00 28.84 454 VAL C N 1
ATOM 12329 C CA . VAL C 1 338 ? 88.429 72.397 10.464 1.00 30.66 454 VAL C CA 1
ATOM 12330 C C . VAL C 1 338 ? 89.413 71.362 10.994 1.00 28.86 454 VAL C C 1
ATOM 12331 O O . VAL C 1 338 ? 89.060 70.214 11.265 1.00 29.18 454 VAL C O 1
ATOM 12335 N N . THR C 1 339 ? 90.665 71.788 11.131 1.00 32.32 455 THR C N 1
ATOM 12336 C CA . THR C 1 339 ? 91.710 70.965 11.725 1.00 29.22 455 THR C CA 1
ATOM 12337 C C . THR C 1 339 ? 92.229 71.602 13.008 1.00 26.00 455 THR C C 1
ATOM 12338 O O . THR C 1 339 ? 92.337 72.833 13.118 1.00 28.96 455 THR C O 1
ATOM 12342 N N . MET C 1 340 ? 92.567 70.755 13.972 1.00 25.24 456 MET C N 1
ATOM 12343 C CA . MET C 1 340 ? 93.157 71.219 15.214 1.00 28.90 456 MET C CA 1
ATOM 12344 C C . MET C 1 340 ? 94.445 70.458 15.518 1.00 29.00 456 MET C C 1
ATOM 12345 O O . MET C 1 340 ? 94.642 69.338 15.047 1.00 29.50 456 MET C O 1
ATOM 12350 N N . ALA C 1 341 ? 95.323 71.071 16.305 1.00 27.88 457 ALA C N 1
ATOM 12351 C CA . ALA C 1 341 ? 96.621 70.469 16.577 1.00 29.97 457 ALA C CA 1
ATOM 12352 C C . ALA C 1 341 ? 97.017 70.597 18.039 1.00 34.83 457 ALA C C 1
ATOM 12353 O O . ALA C 1 341 ? 96.683 71.585 18.701 1.00 26.83 457 ALA C O 1
ATOM 12355 N N . GLU C 1 342 ? 97.745 69.596 18.527 1.00 28.06 458 GLU C N 1
ATOM 12356 C CA . GLU C 1 342 ? 98.493 69.722 19.774 1.00 32.80 458 GLU C CA 1
ATOM 12357 C C . GLU C 1 342 ? 99.982 69.664 19.464 1.00 39.10 458 GLU C C 1
ATOM 12358 O O . GLU C 1 342 ? 100.468 68.670 18.913 1.00 36.57 458 GLU C O 1
ATOM 12364 N N . GLU C 1 343 ? 100.705 70.721 19.826 1.00 35.26 459 GLU C N 1
ATOM 12365 C CA . GLU C 1 343 ? 102.150 70.771 19.617 1.00 39.31 459 GLU C CA 1
ATOM 12366 C C . GLU C 1 343 ? 102.816 71.250 20.903 1.00 39.63 459 GLU C C 1
ATOM 12367 O O . GLU C 1 343 ? 102.494 72.328 21.403 1.00 38.46 459 GLU C O 1
ATOM 12373 N N . SER C 1 344 ? 103.739 70.453 21.435 1.00 40.61 460 SER C N 1
ATOM 12374 C CA . SER C 1 344 ? 104.230 70.661 22.802 1.00 42.59 460 SER C CA 1
ATOM 12375 C C . SER C 1 344 ? 105.437 71.591 22.960 1.00 45.29 460 SER C C 1
ATOM 12376 O O . SER C 1 344 ? 105.804 71.945 24.078 1.00 51.25 460 SER C O 1
ATOM 12379 N N . THR C 1 345 ? 106.066 71.970 21.855 1.00 43.26 461 THR C N 1
ATOM 12380 C CA . THR C 1 345 ? 107.075 73.014 21.903 1.00 44.17 461 THR C CA 1
ATOM 12381 C C . THR C 1 345 ? 106.330 74.312 21.654 1.00 50.89 461 THR C C 1
ATOM 12382 O O . THR C 1 345 ? 105.106 74.313 21.531 1.00 55.56 461 THR C O 1
ATOM 12386 N N . ASP C 1 346 ? 107.039 75.426 21.591 1.00 53.44 462 ASP C N 1
ATOM 12387 C CA . ASP C 1 346 ? 106.360 76.661 21.237 1.00 52.07 462 ASP C CA 1
ATOM 12388 C C . ASP C 1 346 ? 106.573 76.974 19.761 1.00 46.33 462 ASP C C 1
ATOM 12389 O O . ASP C 1 346 ? 106.924 78.096 19.399 1.00 46.83 462 ASP C O 1
ATOM 12394 N N . PHE C 1 347 ? 106.351 75.971 18.915 1.00 37.05 463 PHE C N 1
ATOM 12395 C CA . PHE C 1 347 ? 106.481 76.152 17.474 1.00 37.15 463 PHE C CA 1
ATOM 12396 C C . PHE C 1 347 ? 105.502 77.214 16.981 1.00 39.43 463 PHE C C 1
ATOM 12397 O O . PHE C 1 347 ? 104.291 77.078 17.156 1.00 40.18 463 PHE C O 1
ATOM 12405 N N . PRO C 1 348 ? 106.033 78.275 16.354 1.00 38.27 464 PRO C N 1
ATOM 12406 C CA . PRO C 1 348 ? 105.262 79.493 16.070 1.00 36.47 464 PRO C CA 1
ATOM 12407 C C . PRO C 1 348 ? 104.233 79.331 14.957 1.00 33.10 464 PRO C C 1
ATOM 12408 O O . PRO C 1 348 ? 104.494 78.651 13.967 1.00 42.93 464 PRO C O 1
ATOM 12412 N N . GLY C 1 349 ? 103.077 79.966 15.131 1.00 37.62 465 GLY C N 1
ATOM 12413 C CA . GLY C 1 349 ? 102.045 80.003 14.111 1.00 35.00 465 GLY C CA 1
ATOM 12414 C C . GLY C 1 349 ? 101.483 78.656 13.692 1.00 35.17 465 GLY C C 1
ATOM 12415 O O . GLY C 1 349 ? 101.257 78.419 12.506 1.00 31.39 465 GLY C O 1
ATOM 12416 N N . VAL C 1 350 ? 101.247 77.771 14.653 1.00 37.36 466 VAL C N 1
ATOM 12417 C CA . VAL C 1 350 ? 100.597 76.493 14.359 1.00 33.98 466 VAL C CA 1
ATOM 12418 C C . VAL C 1 350 ? 99.210 76.691 13.754 1.00 34.23 466 VAL C C 1
ATOM 12419 O O . VAL C 1 350 ? 98.839 76.022 12.779 1.00 31.51 466 VAL C O 1
ATOM 12423 N N . SER C 1 351 ? 98.440 77.606 14.339 1.00 32.22 467 SER C N 1
ATOM 12424 C CA . SER C 1 351 ? 97.102 77.912 13.835 1.00 29.18 467 SER C CA 1
ATOM 12425 C C . SER C 1 351 ? 97.087 79.198 13.012 1.00 31.90 467 SER C C 1
ATOM 12426 O O . SER C 1 351 ? 96.128 79.974 13.072 1.00 31.24 467 SER C O 1
ATOM 12429 N N . ARG C 1 352 ? 98.155 79.412 12.244 1.00 30.48 468 ARG C N 1
ATOM 12430 C CA . ARG C 1 352 ? 98.305 80.605 11.416 1.00 33.72 468 ARG C CA 1
ATOM 12431 C C . ARG C 1 352 ? 98.492 80.204 9.942 1.00 35.79 468 ARG C C 1
ATOM 12432 O O . ARG C 1 352 ? 98.894 79.075 9.656 1.00 28.99 468 ARG C O 1
ATOM 12440 N N . PRO C 1 353 ? 98.175 81.117 9.003 1.00 34.73 469 PRO C N 1
ATOM 12441 C CA . PRO C 1 353 ? 98.210 80.791 7.567 1.00 34.95 469 PRO C CA 1
ATOM 12442 C C . PRO C 1 353 ? 99.589 80.384 7.034 1.00 36.49 469 PRO C C 1
ATOM 12443 O O . PRO C 1 353 ? 100.614 80.939 7.454 1.00 32.06 469 PRO C O 1
ATOM 12447 N N . GLN C 1 354 ? 99.589 79.436 6.098 1.00 34.83 470 GLN C N 1
ATOM 12448 C CA . GLN C 1 354 ? 100.800 78.982 5.415 1.00 33.95 470 GLN C CA 1
ATOM 12449 C C . GLN C 1 354 ? 101.588 80.143 4.792 1.00 37.11 470 GLN C C 1
ATOM 12450 O O . GLN C 1 354 ? 102.810 80.235 4.960 1.00 35.38 470 GLN C O 1
ATOM 12456 N N . ASP C 1 355 ? 100.885 81.024 4.079 1.00 34.68 471 ASP C N 1
ATOM 12457 C CA . ASP C 1 355 ? 101.507 82.174 3.405 1.00 37.19 471 ASP C CA 1
ATOM 12458 C C . ASP C 1 355 ? 102.124 83.201 4.372 1.00 43.06 471 ASP C C 1
ATOM 12459 O O . ASP C 1 355 ? 102.686 84.213 3.941 1.00 39.22 471 ASP C O 1
ATOM 12464 N N . MET C 1 356 ? 101.993 82.954 5.673 1.00 39.99 472 MET C N 1
ATOM 12465 C CA . MET C 1 356 ? 102.597 83.809 6.688 1.00 39.62 472 MET C CA 1
ATOM 12466 C C . MET C 1 356 ? 103.575 83.014 7.544 1.00 39.72 472 MET C C 1
ATOM 12467 O O . MET C 1 356 ? 103.973 83.448 8.628 1.00 40.68 472 MET C O 1
ATOM 12472 N N . GLY C 1 357 ? 103.958 81.842 7.044 1.00 37.19 473 GLY C N 1
ATOM 12473 C CA . GLY C 1 357 ? 104.948 81.015 7.703 1.00 35.36 473 GLY C CA 1
ATOM 12474 C C . GLY C 1 357 ? 104.342 79.988 8.642 1.00 34.95 473 GLY C C 1
ATOM 12475 O O . GLY C 1 357 ? 105.071 79.224 9.279 1.00 34.78 473 GLY C O 1
ATOM 12476 N N . GLY C 1 358 ? 103.012 79.962 8.724 1.00 27.96 474 GLY C N 1
ATOM 12477 C CA . GLY C 1 358 ? 102.332 79.092 9.672 1.00 35.43 474 GLY C CA 1
ATOM 12478 C C . GLY C 1 358 ? 102.045 77.697 9.143 1.00 35.74 474 GLY C C 1
ATOM 12479 O O . GLY C 1 358 ? 102.299 77.415 7.973 1.00 32.19 474 GLY C O 1
ATOM 12480 N N . LEU C 1 359 ? 101.515 76.826 10.005 1.00 30.33 475 LEU C N 1
ATOM 12481 C CA . LEU C 1 359 ? 101.210 75.451 9.612 1.00 28.87 475 LEU C CA 1
ATOM 12482 C C . LEU C 1 359 ? 99.801 75.297 9.056 1.00 27.23 475 LEU C C 1
ATOM 12483 O O . LEU C 1 359 ? 99.474 74.260 8.493 1.00 30.83 475 LEU C O 1
ATOM 12488 N N . GLY C 1 360 ? 98.960 76.312 9.238 1.00 31.14 476 GLY C N 1
ATOM 12489 C CA . GLY C 1 360 ? 97.657 76.330 8.595 1.00 29.68 476 GLY C CA 1
ATOM 12490 C C . GLY C 1 360 ? 96.497 75.688 9.348 1.00 29.53 476 GLY C C 1
ATOM 12491 O O . GLY C 1 360 ? 95.383 75.634 8.824 1.00 33.67 476 GLY C O 1
ATOM 12492 N N . PHE C 1 361 ? 96.740 75.196 10.562 1.00 31.50 477 PHE C N 1
ATOM 12493 C CA . PHE C 1 361 ? 95.650 74.681 11.401 1.00 30.77 477 PHE C CA 1
ATOM 12494 C C . PHE C 1 361 ? 94.682 75.804 11.782 1.00 31.22 477 PHE C C 1
ATOM 12495 O O . PHE C 1 361 ? 95.018 76.988 11.698 1.00 30.40 477 PHE C O 1
ATOM 12503 N N . TRP C 1 362 ? 93.479 75.422 12.203 1.00 29.55 478 TRP C N 1
ATOM 12504 C CA A TRP C 1 362 ? 92.470 76.393 12.602 0.82 30.65 478 TRP C CA 1
ATOM 12505 C CA B TRP C 1 362 ? 92.458 76.387 12.604 0.18 30.66 478 TRP C CA 1
ATOM 12506 C C . TRP C 1 362 ? 92.497 76.643 14.103 1.00 32.60 478 TRP C C 1
ATOM 12507 O O . TRP C 1 362 ? 92.315 77.780 14.557 1.00 27.13 478 TRP C O 1
ATOM 12528 N N . TYR C 1 363 ? 92.732 75.579 14.865 1.00 28.44 479 TYR C N 1
ATOM 12529 C CA . TYR C 1 363 ? 92.871 75.677 16.318 1.00 31.70 479 TYR C CA 1
ATOM 12530 C C . TYR C 1 363 ? 94.100 74.951 16.861 1.00 29.75 479 TYR C C 1
ATOM 12531 O O . TYR C 1 363 ? 94.583 73.997 16.258 1.00 24.39 479 TYR C O 1
ATOM 12540 N N . LYS C 1 364 ? 94.583 75.395 18.022 1.00 28.85 480 LYS C N 1
ATOM 12541 C CA . LYS C 1 364 ? 95.685 74.721 18.715 1.00 28.54 480 LYS C CA 1
ATOM 12542 C C . LYS C 1 364 ? 95.317 74.476 20.184 1.00 28.20 480 LYS C C 1
ATOM 12543 O O . LYS C 1 364 ? 94.702 75.325 20.815 1.00 26.94 480 LYS C O 1
ATOM 12549 N N . TRP C 1 365 ? 95.677 73.317 20.727 1.00 27.82 481 TRP C N 1
ATOM 12550 C CA . TRP C 1 365 ? 95.511 73.085 22.162 1.00 30.58 481 TRP C CA 1
ATOM 12551 C C . TRP C 1 365 ? 96.404 74.003 22.994 1.00 31.93 481 TRP C C 1
ATOM 12552 O O . TRP C 1 365 ? 97.603 74.126 22.733 1.00 31.06 481 TRP C O 1
ATOM 12563 N N . ASN C 1 366 ? 95.817 74.644 24.001 1.00 29.50 482 ASN C N 1
ATOM 12564 C CA . ASN C 1 366 ? 96.573 75.531 24.876 1.00 28.95 482 ASN C CA 1
ATOM 12565 C C . ASN C 1 366 ? 97.154 74.752 26.048 1.00 36.26 482 ASN C C 1
ATOM 12566 O O . ASN C 1 366 ? 96.613 74.804 27.157 1.00 32.35 482 ASN C O 1
ATOM 12571 N N . LEU C 1 367 ? 98.254 74.037 25.806 1.00 31.02 483 LEU C N 1
ATOM 12572 C CA . LEU C 1 367 ? 98.849 73.185 26.836 1.00 33.58 483 LEU C CA 1
ATOM 12573 C C . LEU C 1 367 ? 99.430 74.016 27.963 1.00 37.41 483 LEU C C 1
ATOM 12574 O O . LEU C 1 367 ? 99.424 73.593 29.125 1.00 33.20 483 LEU C O 1
ATOM 12579 N N . GLY C 1 368 ? 99.936 75.196 27.612 1.00 31.15 484 GLY C N 1
ATOM 12580 C CA . GLY C 1 368 ? 100.521 76.093 28.590 1.00 32.98 484 GLY C CA 1
ATOM 12581 C C . GLY C 1 368 ? 99.487 76.514 29.616 1.00 36.76 484 GLY C C 1
ATOM 12582 O O . GLY C 1 368 ? 99.765 76.520 30.814 1.00 39.69 484 GLY C O 1
ATOM 12583 N N . TRP C 1 369 ? 98.289 76.855 29.141 1.00 32.30 485 TRP C N 1
ATOM 12584 C CA . TRP C 1 369 ? 97.204 77.283 30.019 1.00 31.28 485 TRP C CA 1
ATOM 12585 C C . TRP C 1 369 ? 96.813 76.154 30.955 1.00 34.92 485 TRP C C 1
ATOM 12586 O O . TRP C 1 369 ? 96.621 76.364 32.155 1.00 38.36 485 TRP C O 1
ATOM 12597 N N . MET C 1 370 ? 96.689 74.955 30.402 1.00 32.87 486 MET C N 1
ATOM 12598 C CA . MET C 1 370 ? 96.348 73.788 31.201 1.00 28.75 486 MET C CA 1
ATOM 12599 C C . MET C 1 370 ? 97.415 73.562 32.272 1.00 32.80 486 MET C C 1
ATOM 12600 O O . MET C 1 370 ? 97.092 73.332 33.434 1.00 32.08 486 MET C O 1
ATOM 12605 N N . HIS C 1 371 ? 98.685 73.645 31.887 1.00 32.42 487 HIS C N 1
ATOM 12606 C CA . HIS C 1 371 ? 99.768 73.474 32.857 1.00 32.80 487 HIS C CA 1
ATOM 12607 C C . HIS C 1 371 ? 99.796 74.576 33.918 1.00 32.86 487 HIS C C 1
ATOM 12608 O O . HIS C 1 371 ? 99.929 74.289 35.114 1.00 34.79 487 HIS C O 1
ATOM 12615 N N . ASP C 1 372 ? 99.669 75.828 33.487 1.00 26.56 488 ASP C N 1
ATOM 12616 C CA . ASP C 1 372 ? 99.711 76.955 34.417 1.00 34.28 488 ASP C CA 1
ATOM 12617 C C . ASP C 1 372 ? 98.562 76.931 35.421 1.00 36.30 488 ASP C C 1
ATOM 12618 O O . ASP C 1 372 ? 98.751 77.215 36.605 1.00 37.40 488 ASP C O 1
ATOM 12623 N N . THR C 1 373 ? 97.365 76.611 34.940 1.00 35.55 489 THR C N 1
ATOM 12624 C CA . THR C 1 373 ? 96.168 76.722 35.767 1.00 36.55 489 THR C CA 1
ATOM 12625 C C . THR C 1 373 ? 96.060 75.554 36.733 1.00 36.53 489 THR C C 1
ATOM 12626 O O . THR C 1 373 ? 95.693 75.740 37.892 1.00 38.59 489 THR C O 1
ATOM 12630 N N . LEU C 1 374 ? 96.402 74.357 36.261 1.00 37.42 490 LEU C N 1
ATOM 12631 C CA . LEU C 1 374 ? 96.456 73.177 37.127 1.00 39.48 490 LEU C CA 1
ATOM 12632 C C . LEU C 1 374 ? 97.539 73.309 38.204 1.00 39.33 490 LEU C C 1
ATOM 12633 O O . LEU C 1 374 ? 97.332 72.912 39.353 1.00 35.35 490 LEU C O 1
ATOM 12638 N N . ASP C 1 375 ? 98.696 73.850 37.833 1.00 38.18 491 ASP C N 1
ATOM 12639 C CA . ASP C 1 375 ? 99.725 74.142 38.828 1.00 40.59 491 ASP C CA 1
ATOM 12640 C C . ASP C 1 375 ? 99.186 75.140 39.863 1.00 39.20 491 ASP C C 1
ATOM 12641 O O . ASP C 1 375 ? 99.440 74.993 41.057 1.00 39.77 491 ASP C O 1
ATOM 12646 N N . TYR C 1 376 ? 98.436 76.141 39.399 1.00 35.72 492 TYR C N 1
ATOM 12647 C CA . TYR C 1 376 ? 97.833 77.133 40.293 1.00 37.70 492 TYR C CA 1
ATOM 12648 C C . TYR C 1 376 ? 96.842 76.492 41.252 1.00 40.25 492 TYR C C 1
ATOM 12649 O O . TYR C 1 376 ? 96.880 76.743 42.455 1.00 33.01 492 TYR C O 1
ATOM 12658 N N . MET C 1 377 ? 95.954 75.664 40.710 1.00 39.83 493 MET C N 1
ATOM 12659 C CA . MET C 1 377 ? 94.888 75.061 41.504 1.00 39.51 493 MET C CA 1
ATOM 12660 C C . MET C 1 377 ? 95.430 74.045 42.516 1.00 42.82 493 MET C C 1
ATOM 12661 O O . MET C 1 377 ? 94.843 73.849 43.584 1.00 40.56 493 MET C O 1
ATOM 12666 N N . LYS C 1 378 ? 96.547 73.406 42.180 1.00 34.78 494 LYS C N 1
ATOM 12667 C CA . LYS C 1 378 ? 97.152 72.408 43.059 1.00 39.20 494 LYS C CA 1
ATOM 12668 C C . LYS C 1 378 ? 97.658 73.039 44.354 1.00 43.20 494 LYS C C 1
ATOM 12669 O O . LYS C 1 378 ? 97.662 72.405 45.410 1.00 42.76 494 LYS C O 1
ATOM 12675 N N . LEU C 1 379 ? 98.080 74.294 44.257 1.00 38.43 495 LEU C N 1
ATOM 12676 C CA . LEU C 1 379 ? 98.602 75.021 45.405 1.00 42.82 495 LEU C CA 1
ATOM 12677 C C . LEU C 1 379 ? 97.558 75.173 46.494 1.00 44.90 495 LEU C C 1
ATOM 12678 O O . LEU C 1 379 ? 96.358 75.256 46.212 1.00 41.93 495 LEU C O 1
ATOM 12683 N N . ASP C 1 380 ? 98.020 75.224 47.740 1.00 44.06 496 ASP C N 1
ATOM 12684 C CA . ASP C 1 380 ? 97.146 75.584 48.843 1.00 43.29 496 ASP C CA 1
ATOM 12685 C C . ASP C 1 380 ? 96.805 77.060 48.695 1.00 40.03 496 ASP C C 1
ATOM 12686 O O . ASP C 1 380 ? 97.663 77.851 48.311 1.00 42.67 496 ASP C O 1
ATOM 12691 N N . PRO C 1 381 ? 95.545 77.435 48.982 1.00 40.72 497 PRO C N 1
ATOM 12692 C CA . PRO C 1 381 ? 95.095 78.826 48.821 1.00 40.15 497 PRO C CA 1
ATOM 12693 C C . PRO C 1 381 ? 96.017 79.863 49.474 1.00 45.87 497 PRO C C 1
ATOM 12694 O O . PRO C 1 381 ? 96.038 81.019 49.046 1.00 46.13 497 PRO C O 1
ATOM 12698 N N . VAL C 1 382 ? 96.775 79.449 50.486 1.00 45.26 498 VAL C N 1
ATOM 12699 C CA . VAL C 1 382 ? 97.624 80.369 51.237 1.00 46.09 498 VAL C CA 1
ATOM 12700 C C . VAL C 1 382 ? 98.876 80.766 50.447 1.00 46.92 498 VAL C C 1
ATOM 12701 O O . VAL C 1 382 ? 99.520 81.768 50.754 1.00 50.09 498 VAL C O 1
ATOM 12705 N N . TYR C 1 383 ? 99.201 79.987 49.419 1.00 43.75 499 TYR C N 1
ATOM 12706 C CA . TYR C 1 383 ? 100.375 80.246 48.585 1.00 46.22 499 TYR C CA 1
ATOM 12707 C C . TYR C 1 383 ? 100.002 80.865 47.239 1.00 48.38 499 TYR C C 1
ATOM 12708 O O . TYR C 1 383 ? 100.879 81.204 46.435 1.00 42.58 499 TYR C O 1
ATOM 12717 N N . ARG C 1 384 ? 98.705 81.000 46.983 1.00 43.18 500 ARG C N 1
ATOM 12718 C CA . ARG C 1 384 ? 98.252 81.410 45.656 1.00 41.30 500 ARG C CA 1
ATOM 12719 C C . ARG C 1 384 ? 98.518 82.885 45.375 1.00 42.83 500 ARG C C 1
ATOM 12720 O O . ARG C 1 384 ? 98.570 83.298 44.216 1.00 38.21 500 ARG C O 1
ATOM 12728 N N . GLN C 1 385 ? 98.701 83.680 46.428 1.00 46.23 501 GLN C N 1
ATOM 12729 C CA . GLN C 1 385 ? 99.090 85.080 46.245 1.00 45.55 501 GLN C CA 1
ATOM 12730 C C . GLN C 1 385 ? 100.488 85.188 45.632 1.00 43.32 501 GLN C C 1
ATOM 12731 O O . GLN C 1 385 ? 100.814 86.184 44.983 1.00 46.27 501 GLN C O 1
ATOM 12737 N N . TYR C 1 386 ? 101.299 84.150 45.826 1.00 43.27 502 TYR C N 1
ATOM 12738 C CA . TYR C 1 386 ? 102.667 84.126 45.317 1.00 45.95 502 TYR C CA 1
ATOM 12739 C C . TYR C 1 386 ? 102.760 83.583 43.885 1.00 50.79 502 TYR C C 1
ATOM 12740 O O . TYR C 1 386 ? 103.851 83.507 43.311 1.00 44.12 502 TYR C O 1
ATOM 12749 N N . HIS C 1 387 ? 101.621 83.210 43.308 1.00 48.38 503 HIS C N 1
ATOM 12750 C CA . HIS C 1 387 ? 101.614 82.591 41.984 1.00 42.79 503 HIS C CA 1
ATOM 12751 C C . HIS C 1 387 ? 100.489 83.112 41.096 1.00 44.55 503 HIS C C 1
ATOM 12752 O O . HIS C 1 387 ? 99.943 82.386 40.264 1.00 39.12 503 HIS C O 1
ATOM 12759 N N . HIS C 1 388 ? 100.170 84.387 41.283 1.00 42.51 504 HIS C N 1
ATOM 12760 C CA . HIS C 1 388 ? 99.081 85.053 40.584 1.00 43.89 504 HIS C CA 1
ATOM 12761 C C . HIS C 1 388 ? 99.308 85.009 39.080 1.00 43.18 504 HIS C C 1
ATOM 12762 O O . HIS C 1 388 ? 98.362 84.880 38.300 1.00 45.51 504 HIS C O 1
ATOM 12769 N N . ASP C 1 389 ? 100.574 85.114 38.687 1.00 39.74 505 ASP C N 1
ATOM 12770 C CA . ASP C 1 389 ? 100.968 85.100 37.283 1.00 40.99 505 ASP C CA 1
ATOM 12771 C C . ASP C 1 389 ? 100.419 83.895 36.501 1.00 39.40 505 ASP C C 1
ATOM 12772 O O . ASP C 1 389 ? 100.202 83.982 35.299 1.00 38.54 505 ASP C O 1
ATOM 12777 N N . LYS C 1 390 ? 100.187 82.780 37.184 1.00 40.48 506 LYS C N 1
ATOM 12778 C CA . LYS C 1 390 ? 99.729 81.569 36.508 1.00 39.88 506 LYS C CA 1
ATOM 12779 C C . LYS C 1 390 ? 98.343 81.729 35.880 1.00 38.43 506 LYS C C 1
ATOM 12780 O O . LYS C 1 390 ? 98.020 81.073 34.891 1.00 42.49 506 LYS C O 1
ATOM 12786 N N . LEU C 1 391 ? 97.533 82.608 36.458 1.00 34.81 507 LEU C N 1
ATOM 12787 C CA . LEU C 1 391 ? 96.182 82.853 35.966 1.00 36.87 507 LEU C CA 1
ATOM 12788 C C . LEU C 1 391 ? 96.135 84.026 34.975 1.00 39.08 507 LEU C C 1
ATOM 12789 O O . LEU C 1 391 ? 95.270 84.087 34.099 1.00 31.55 507 LEU C O 1
ATOM 12794 N N . THR C 1 392 ? 97.068 84.959 35.123 1.00 36.30 508 THR C N 1
ATOM 12795 C CA . THR C 1 392 ? 97.092 86.161 34.292 1.00 35.13 508 THR C CA 1
ATOM 12796 C C . THR C 1 392 ? 97.938 85.978 33.023 1.00 34.59 508 THR C C 1
ATOM 12797 O O . THR C 1 392 ? 97.786 86.725 32.061 1.00 38.21 508 THR C O 1
ATOM 12801 N N . PHE C 1 393 ? 98.814 84.978 33.025 1.00 38.49 509 PHE C N 1
ATOM 12802 C CA . PHE C 1 393 ? 99.748 84.768 31.917 1.00 40.95 509 PHE C CA 1
ATOM 12803 C C . PHE C 1 393 ? 99.046 84.474 30.590 1.00 42.03 509 PHE C C 1
ATOM 12804 O O . PHE C 1 393 ? 99.497 84.929 29.538 1.00 35.87 509 PHE C O 1
ATOM 12812 N N . GLY C 1 394 ? 97.944 83.723 30.650 1.00 38.60 510 GLY C N 1
ATOM 12813 C CA . GLY C 1 394 ? 97.198 83.313 29.465 1.00 37.88 510 GLY C CA 1
ATOM 12814 C C . GLY C 1 394 ? 96.848 84.388 28.445 1.00 35.51 510 GLY C C 1
ATOM 12815 O O . GLY C 1 394 ? 96.876 84.141 27.232 1.00 35.22 510 GLY C O 1
ATOM 12816 N N . ILE C 1 395 ? 96.518 85.583 28.925 1.00 31.90 511 ILE C N 1
ATOM 12817 C CA . ILE C 1 395 ? 96.107 86.684 28.045 1.00 31.89 511 ILE C CA 1
ATOM 12818 C C . ILE C 1 395 ? 97.277 87.225 27.230 1.00 36.92 511 ILE C C 1
ATOM 12819 O O . ILE C 1 395 ? 97.107 87.662 26.090 1.00 38.58 511 ILE C O 1
ATOM 12824 N N . LEU C 1 396 ? 98.466 87.172 27.820 1.00 37.11 512 LEU C N 1
ATOM 12825 C CA . LEU C 1 396 ? 99.673 87.691 27.185 1.00 41.09 512 LEU C CA 1
ATOM 12826 C C . LEU C 1 396 ? 99.962 87.085 25.817 1.00 41.69 512 LEU C C 1
ATOM 12827 O O . LEU C 1 396 ? 100.440 87.780 24.918 1.00 40.29 512 LEU C O 1
ATOM 12832 N N . TYR C 1 397 ? 99.678 85.795 25.663 1.00 33.37 513 TYR C N 1
ATOM 12833 C CA . TYR C 1 397 ? 99.938 85.112 24.396 1.00 38.62 513 TYR C CA 1
ATOM 12834 C C . TYR C 1 397 ? 98.659 84.616 23.706 1.00 34.23 513 TYR C C 1
ATOM 12835 O O . TYR C 1 397 ? 98.727 83.888 22.718 1.00 29.68 513 TYR C O 1
ATOM 12844 N N . ASN C 1 398 ? 97.498 85.013 24.222 1.00 33.74 514 ASN C N 1
ATOM 12845 C CA . ASN C 1 398 ? 96.226 84.499 23.705 1.00 28.49 514 ASN C CA 1
ATOM 12846 C C . ASN C 1 398 ? 95.986 84.788 22.223 1.00 33.75 514 ASN C C 1
ATOM 12847 O O . ASN C 1 398 ? 95.325 84.016 21.533 1.00 33.92 514 ASN C O 1
ATOM 12852 N N . TYR C 1 399 ? 96.530 85.891 21.726 1.00 29.39 515 TYR C N 1
ATOM 12853 C CA . TYR C 1 399 ? 96.233 86.301 20.364 1.00 26.99 515 TYR C CA 1
ATOM 12854 C C . TYR C 1 399 ? 97.283 85.857 19.338 1.00 33.38 515 TYR C C 1
ATOM 12855 O O . TYR C 1 399 ? 97.268 86.287 18.184 1.00 30.09 515 TYR C O 1
ATOM 12864 N N . THR C 1 400 ? 98.166 84.959 19.760 1.00 36.59 516 THR C N 1
ATOM 12865 C CA . THR C 1 400 ? 99.160 84.370 18.866 1.00 38.42 516 THR C CA 1
ATOM 12866 C C . THR C 1 400 ? 98.668 83.081 18.202 1.00 33.57 516 THR C C 1
ATOM 12867 O O . THR C 1 400 ? 99.205 82.661 17.179 1.00 32.82 516 THR C O 1
ATOM 12871 N N . GLU C 1 401 ? 97.660 82.448 18.801 1.00 32.09 517 GLU C N 1
ATOM 12872 C CA . GLU C 1 401 ? 97.069 81.218 18.269 1.00 34.17 517 GLU C CA 1
ATOM 12873 C C . GLU C 1 401 ? 95.578 81.217 18.594 1.00 32.72 517 GLU C C 1
ATOM 12874 O O . GLU C 1 401 ? 95.170 81.843 19.577 1.00 31.92 517 GLU C O 1
ATOM 12880 N N . ASN C 1 402 ? 94.773 80.514 17.793 1.00 31.80 518 ASN C N 1
ATOM 12881 C CA . ASN C 1 402 ? 93.368 80.265 18.144 1.00 29.31 518 ASN C CA 1
ATOM 12882 C C . ASN C 1 402 ? 93.246 79.055 19.079 1.00 30.68 518 ASN C C 1
ATOM 12883 O O . ASN C 1 402 ? 93.216 77.914 18.616 1.00 26.43 518 ASN C O 1
ATOM 12888 N N . PHE C 1 403 ? 93.170 79.306 20.386 1.00 22.64 519 PHE C N 1
ATOM 12889 C CA . PHE C 1 403 ? 93.277 78.230 21.379 1.00 28.80 519 PHE C CA 1
ATOM 12890 C C . PHE C 1 403 ? 91.989 77.478 21.738 1.00 28.25 519 PHE C C 1
ATOM 12891 O O . PHE C 1 403 ? 90.904 78.065 21.811 1.00 25.76 519 PHE C O 1
ATOM 12899 N N . VAL C 1 404 ? 92.142 76.174 21.975 1.00 28.74 520 VAL C N 1
ATOM 12900 C CA . VAL C 1 404 ? 91.180 75.386 22.750 1.00 27.42 520 VAL C CA 1
ATOM 12901 C C . VAL C 1 404 ? 91.761 75.169 24.146 1.00 31.88 520 VAL C C 1
ATOM 12902 O O . VAL C 1 404 ? 92.926 74.778 24.272 1.00 27.01 520 VAL C O 1
ATOM 12906 N N . LEU C 1 405 ? 90.961 75.407 25.186 1.00 27.20 521 LEU C N 1
ATOM 12907 C CA . LEU C 1 405 ? 91.402 75.157 26.567 1.00 29.59 521 LEU C CA 1
ATOM 12908 C C . LEU C 1 405 ? 91.151 73.691 26.944 1.00 30.45 521 LEU C C 1
ATOM 12909 O O . LEU C 1 405 ? 90.006 73.287 27.132 1.00 28.42 521 LEU C O 1
ATOM 12914 N N . PRO C 1 406 ? 92.222 72.887 27.043 1.00 29.48 522 PRO C N 1
ATOM 12915 C CA . PRO C 1 406 ? 92.036 71.436 27.074 1.00 27.93 522 PRO C CA 1
ATOM 12916 C C . PRO C 1 406 ? 92.314 70.763 28.421 1.00 32.73 522 PRO C C 1
ATOM 12917 O O . PRO C 1 406 ? 93.435 70.812 28.946 1.00 33.02 522 PRO C O 1
ATOM 12921 N N . LEU C 1 407 ? 91.287 70.116 28.962 1.00 30.66 523 LEU C N 1
ATOM 12922 C CA . LEU C 1 407 ? 91.457 69.169 30.057 1.00 34.49 523 LEU C CA 1
ATOM 12923 C C . LEU C 1 407 ? 91.285 67.767 29.470 1.00 36.38 523 LEU C C 1
ATOM 12924 O O . LEU C 1 407 ? 90.190 67.194 29.515 1.00 30.20 523 LEU C O 1
ATOM 12929 N N . SER C 1 408 ? 92.368 67.221 28.916 1.00 28.10 524 SER C N 1
ATOM 12930 C CA . SER C 1 408 ? 92.277 66.042 28.048 1.00 29.13 524 SER C CA 1
ATOM 12931 C C . SER C 1 408 ? 92.584 64.726 28.754 1.00 34.64 524 SER C C 1
ATOM 12932 O O . SER C 1 408 ? 92.929 64.695 29.940 1.00 33.95 524 SER C O 1
ATOM 12935 N N . HIS C 1 409 ? 92.467 63.637 28.004 1.00 31.43 525 HIS C N 1
ATOM 12936 C CA . HIS C 1 409 ? 92.745 62.304 28.531 1.00 33.43 525 HIS C CA 1
ATOM 12937 C C . HIS C 1 409 ? 94.199 62.162 28.998 1.00 33.45 525 HIS C C 1
ATOM 12938 O O . HIS C 1 409 ? 94.485 61.423 29.944 1.00 33.93 525 HIS C O 1
ATOM 12945 N N . ASP C 1 410 ? 95.110 62.871 28.335 1.00 34.34 526 ASP C N 1
ATOM 12946 C CA . ASP C 1 410 ? 96.539 62.796 28.655 1.00 34.18 526 ASP C CA 1
ATOM 12947 C C . ASP C 1 410 ? 96.881 63.278 30.070 1.00 39.12 526 ASP C C 1
ATOM 12948 O O . ASP C 1 410 ? 97.934 62.934 30.612 1.00 40.56 526 ASP C O 1
ATOM 12953 N N . GLU C 1 411 ? 96.003 64.076 30.666 1.00 33.52 527 GLU C N 1
ATOM 12954 C CA . GLU C 1 411 ? 96.303 64.681 31.962 1.00 34.91 527 GLU C CA 1
ATOM 12955 C C . GLU C 1 411 ? 95.760 63.891 33.162 1.00 37.93 527 GLU C C 1
ATOM 12956 O O . GLU C 1 411 ? 95.955 64.288 34.315 1.00 33.41 527 GLU C O 1
ATOM 12962 N N . VAL C 1 412 ? 95.086 62.778 32.898 1.00 29.56 528 VAL C N 1
ATOM 12963 C CA . VAL C 1 412 ? 94.525 61.973 33.985 1.00 32.20 528 VAL C CA 1
ATOM 12964 C C . VAL C 1 412 ? 94.958 60.512 33.909 1.00 35.51 528 VAL C C 1
ATOM 12965 O O . VAL C 1 412 ? 94.189 59.603 34.226 1.00 38.14 528 VAL C O 1
ATOM 12969 N N . VAL C 1 413 ? 96.208 60.306 33.498 1.00 41.38 529 VAL C N 1
ATOM 12970 C CA . VAL C 1 413 ? 96.788 58.973 33.374 1.00 38.64 529 VAL C CA 1
ATOM 12971 C C . VAL C 1 413 ? 98.192 58.965 33.969 1.00 43.01 529 VAL C C 1
ATOM 12972 O O . VAL C 1 413 ? 98.722 60.017 34.327 1.00 41.48 529 VAL C O 1
ATOM 12976 N N . HIS C 1 414 ? 98.785 57.776 34.059 1.00 46.65 530 HIS C N 1
ATOM 12977 C CA . HIS C 1 414 ? 100.214 57.618 34.335 1.00 47.07 530 HIS C CA 1
ATOM 12978 C C . HIS C 1 414 ? 100.690 58.324 35.599 1.00 44.13 530 HIS C C 1
ATOM 12979 O O . HIS C 1 414 ? 101.791 58.883 35.632 1.00 43.82 530 HIS C O 1
ATOM 12986 N N . GLY C 1 415 ? 99.852 58.305 36.628 1.00 40.74 531 GLY C N 1
ATOM 12987 C CA . GLY C 1 415 ? 100.219 58.841 37.924 1.00 36.99 531 GLY C CA 1
ATOM 12988 C C . GLY C 1 415 ? 99.902 60.310 38.121 1.00 43.96 531 GLY C C 1
ATOM 12989 O O . GLY C 1 415 ? 100.208 60.871 39.178 1.00 41.71 531 GLY C O 1
ATOM 12990 N N . LYS C 1 416 ? 99.282 60.939 37.122 1.00 44.29 532 LYS C N 1
ATOM 12991 C CA . LYS C 1 416 ? 99.000 62.376 37.192 1.00 42.05 532 LYS C CA 1
ATOM 12992 C C . LYS C 1 416 ? 97.774 62.709 38.038 1.00 43.57 532 LYS C C 1
ATOM 12993 O O . LYS C 1 416 ? 97.468 63.891 38.243 1.00 43.79 532 LYS C O 1
ATOM 12999 N N . LYS C 1 417 ? 97.071 61.672 38.494 1.00 39.74 533 LYS C N 1
ATOM 13000 C CA . LYS C 1 417 ? 95.820 61.816 39.246 1.00 37.77 533 LYS C CA 1
ATOM 13001 C C . LYS C 1 417 ? 94.673 62.379 38.400 1.00 42.38 533 LYS C C 1
ATOM 13002 O O . LYS C 1 417 ? 94.880 62.892 37.297 1.00 38.68 533 LYS C O 1
ATOM 13008 N N . SER C 1 418 ? 93.456 62.265 38.921 1.00 32.54 534 SER C N 1
ATOM 13009 C CA . SER C 1 418 ? 92.308 62.896 38.298 1.00 34.69 534 SER C CA 1
ATOM 13010 C C . SER C 1 418 ? 92.463 64.392 38.458 1.00 35.95 534 SER C C 1
ATOM 13011 O O . SER C 1 418 ? 93.345 64.862 39.178 1.00 33.39 534 SER C O 1
ATOM 13014 N N . ILE C 1 419 ? 91.609 65.148 37.786 1.00 37.28 535 ILE C N 1
ATOM 13015 C CA . ILE C 1 419 ? 91.595 66.583 37.992 1.00 31.27 535 ILE C CA 1
ATOM 13016 C C . ILE C 1 419 ? 91.160 66.896 39.426 1.00 37.24 535 ILE C C 1
ATOM 13017 O O . ILE C 1 419 ? 91.714 67.784 40.070 1.00 32.21 535 ILE C O 1
ATOM 13022 N N . LEU C 1 420 ? 90.168 66.157 39.917 1.00 36.36 536 LEU C N 1
ATOM 13023 C CA . LEU C 1 420 ? 89.669 66.343 41.281 1.00 41.90 536 LEU C CA 1
ATOM 13024 C C . LEU C 1 420 ? 90.766 66.123 42.326 1.00 34.52 536 LEU C C 1
ATOM 13025 O O . LEU C 1 420 ? 90.908 66.904 43.263 1.00 33.38 536 LEU C O 1
ATOM 13030 N N . ASP C 1 421 ? 91.547 65.062 42.155 1.00 38.24 537 ASP C N 1
ATOM 13031 C CA . ASP C 1 421 ? 92.613 64.746 43.104 1.00 41.55 537 ASP C CA 1
ATOM 13032 C C . ASP C 1 421 ? 93.749 65.778 43.117 1.00 47.84 537 ASP C C 1
ATOM 13033 O O . ASP C 1 421 ? 94.637 65.711 43.971 1.00 41.78 537 ASP C O 1
ATOM 13038 N N . ARG C 1 422 ? 93.721 66.720 42.173 1.00 35.94 538 ARG C N 1
ATOM 13039 C CA . ARG C 1 422 ? 94.684 67.819 42.157 1.00 40.49 538 ARG C CA 1
ATOM 13040 C C . ARG C 1 422 ? 94.258 68.940 43.102 1.00 42.54 538 ARG C C 1
ATOM 13041 O O . ARG C 1 422 ? 95.052 69.821 43.432 1.00 39.14 538 ARG C O 1
ATOM 13049 N N . MET C 1 423 ? 92.996 68.916 43.522 1.00 41.77 539 MET C N 1
ATOM 13050 C CA . MET C 1 423 ? 92.462 69.973 44.379 1.00 38.25 539 MET C CA 1
ATOM 13051 C C . MET C 1 423 ? 92.850 69.770 45.852 1.00 42.95 539 MET C C 1
ATOM 13052 O O . MET C 1 423 ? 92.778 68.653 46.373 1.00 39.19 539 MET C O 1
ATOM 13057 N N . PRO C 1 424 ? 93.281 70.854 46.519 1.00 42.03 540 PRO C N 1
ATOM 13058 C CA . PRO C 1 424 ? 93.670 70.826 47.933 1.00 41.09 540 PRO C CA 1
ATOM 13059 C C . PRO C 1 424 ? 92.475 71.041 48.854 1.00 39.85 540 PRO C C 1
ATOM 13060 O O . PRO C 1 424 ? 91.468 71.621 48.427 1.00 39.46 540 PRO C O 1
ATOM 13064 N N . GLY C 1 425 ? 92.584 70.580 50.098 1.00 41.31 541 GLY C N 1
ATOM 13065 C CA . GLY C 1 425 ? 91.593 70.898 51.115 1.00 44.03 541 GLY C CA 1
ATOM 13066 C C . GLY C 1 425 ? 90.709 69.739 51.528 1.00 37.68 541 GLY C C 1
ATOM 13067 O O . GLY C 1 425 ? 90.878 68.620 51.042 1.00 43.37 541 GLY C O 1
ATOM 13068 N N . ASP C 1 426 ? 89.763 70.001 52.430 1.00 34.86 542 ASP C N 1
ATOM 13069 C CA . ASP C 1 426 ? 88.758 68.991 52.765 1.00 45.55 542 ASP C CA 1
ATOM 13070 C C . ASP C 1 426 ? 87.787 68.811 51.594 1.00 45.32 542 ASP C C 1
ATOM 13071 O O . ASP C 1 426 ? 87.863 69.554 50.613 1.00 40.23 542 ASP C O 1
ATOM 13076 N N . ALA C 1 427 ? 86.901 67.820 51.694 1.00 42.49 543 ALA C N 1
ATOM 13077 C CA . ALA C 1 427 ? 85.984 67.468 50.605 1.00 41.77 543 ALA C CA 1
ATOM 13078 C C . ALA C 1 427 ? 85.238 68.673 50.020 1.00 43.53 543 ALA C C 1
ATOM 13079 O O . ALA C 1 427 ? 85.210 68.853 48.798 1.00 37.62 543 ALA C O 1
ATOM 13081 N N . TRP C 1 428 ? 84.641 69.494 50.884 1.00 35.80 544 TRP C N 1
ATOM 13082 C CA . TRP C 1 428 ? 83.931 70.684 50.422 1.00 43.18 544 TRP C CA 1
ATOM 13083 C C . TRP C 1 428 ? 84.834 71.602 49.597 1.00 41.16 544 TRP C C 1
ATOM 13084 O O . TRP C 1 428 ? 84.426 72.108 48.545 1.00 37.34 544 TRP C O 1
ATOM 13095 N N . GLN C 1 429 ? 86.054 71.817 50.086 1.00 35.79 545 GLN C N 1
ATOM 13096 C CA . GLN C 1 429 ? 86.998 72.738 49.449 1.00 40.07 545 GLN C CA 1
ATOM 13097 C C . GLN C 1 429 ? 87.586 72.189 48.151 1.00 33.83 545 GLN C C 1
ATOM 13098 O O . GLN C 1 429 ? 87.859 72.950 47.217 1.00 32.85 545 GLN C O 1
ATOM 13104 N N . LYS C 1 430 ? 87.803 70.879 48.111 1.00 31.30 546 LYS C N 1
ATOM 13105 C CA . LYS C 1 430 ? 88.259 70.217 46.894 1.00 35.07 546 LYS C CA 1
ATOM 13106 C C . LYS C 1 430 ? 87.239 70.442 45.793 1.00 34.95 546 LYS C C 1
ATOM 13107 O O . LYS C 1 430 ? 87.572 70.947 44.721 1.00 33.68 546 LYS C O 1
ATOM 13113 N N . PHE C 1 431 ? 85.992 70.083 46.076 1.00 31.14 547 PHE C N 1
ATOM 13114 C CA . PHE C 1 431 ? 84.929 70.207 45.087 1.00 34.06 547 PHE C CA 1
ATOM 13115 C C . PHE C 1 431 ? 84.642 71.670 44.733 1.00 31.27 547 PHE C C 1
ATOM 13116 O O . PHE C 1 431 ? 84.403 71.992 43.566 1.00 31.30 547 PHE C O 1
ATOM 13124 N N . ALA C 1 432 ? 84.670 72.555 45.731 1.00 32.36 548 ALA C N 1
ATOM 13125 C CA . ALA C 1 432 ? 84.502 73.985 45.474 1.00 29.81 548 ALA C CA 1
ATOM 13126 C C . ALA C 1 432 ? 85.623 74.511 44.580 1.00 31.93 548 ALA C C 1
ATOM 13127 O O . ALA C 1 432 ? 85.373 75.303 43.667 1.00 29.75 548 ALA C O 1
ATOM 13129 N N . ASN C 1 433 ? 86.852 74.070 44.851 1.00 30.12 549 ASN C N 1
ATOM 13130 C CA . ASN C 1 433 ? 87.989 74.393 44.001 1.00 34.49 549 ASN C CA 1
ATOM 13131 C C . ASN C 1 433 ? 87.769 73.989 42.541 1.00 31.75 549 ASN C C 1
ATOM 13132 O O . ASN C 1 433 ? 88.007 74.788 41.625 1.00 31.34 549 ASN C O 1
ATOM 13137 N N . LEU C 1 434 ? 87.320 72.752 42.334 1.00 31.14 550 LEU C N 1
ATOM 13138 C CA . LEU C 1 434 ? 87.083 72.244 40.986 1.00 33.54 550 LEU C CA 1
ATOM 13139 C C . LEU C 1 434 ? 86.034 73.090 40.275 1.00 32.70 550 LEU C C 1
ATOM 13140 O O . LEU C 1 434 ? 86.262 73.560 39.158 1.00 30.25 550 LEU C O 1
ATOM 13145 N N . ARG C 1 435 ? 84.894 73.291 40.939 1.00 27.22 551 ARG C N 1
ATOM 13146 C CA . ARG C 1 435 ? 83.793 74.080 40.385 1.00 26.51 551 ARG C CA 1
ATOM 13147 C C . ARG C 1 435 ? 84.216 75.503 40.027 1.00 30.83 551 ARG C C 1
ATOM 13148 O O . ARG C 1 435 ? 83.849 76.013 38.967 1.00 23.89 551 ARG C O 1
ATOM 13156 N N . ALA C 1 436 ? 84.987 76.137 40.911 1.00 29.04 552 ALA C N 1
ATOM 13157 C CA . ALA C 1 436 ? 85.505 77.479 40.660 1.00 30.06 552 ALA C CA 1
ATOM 13158 C C . ALA C 1 436 ? 86.348 77.466 39.400 1.00 26.42 552 ALA C C 1
ATOM 13159 O O . ALA C 1 436 ? 86.226 78.349 38.542 1.00 28.30 552 ALA C O 1
ATOM 13161 N N . TYR C 1 437 ? 87.207 76.458 39.304 1.00 29.05 553 TYR C N 1
ATOM 13162 C CA . TYR C 1 437 ? 88.121 76.289 38.172 1.00 31.79 553 TYR C CA 1
ATOM 13163 C C . TYR C 1 437 ? 87.383 76.175 36.847 1.00 31.92 553 TYR C C 1
ATOM 13164 O O . TYR C 1 437 ? 87.759 76.815 35.852 1.00 29.99 553 TYR C O 1
ATOM 13173 N N . TYR C 1 438 ? 86.338 75.355 36.827 1.00 28.63 554 TYR C N 1
ATOM 13174 C CA . TYR C 1 438 ? 85.552 75.182 35.609 1.00 28.76 554 TYR C CA 1
ATOM 13175 C C . TYR C 1 438 ? 84.850 76.482 35.238 1.00 30.13 554 TYR C C 1
ATOM 13176 O O . TYR C 1 438 ? 84.771 76.826 34.064 1.00 25.04 554 TYR C O 1
ATOM 13185 N N . GLY C 1 439 ? 84.347 77.196 36.250 1.00 32.43 555 GLY C N 1
ATOM 13186 C CA . GLY C 1 439 ? 83.737 78.502 36.054 1.00 29.16 555 GLY C CA 1
ATOM 13187 C C . GLY C 1 439 ? 84.691 79.495 35.407 1.00 29.16 555 GLY C C 1
ATOM 13188 O O . GLY C 1 439 ? 84.277 80.313 34.584 1.00 30.92 555 GLY C O 1
ATOM 13189 N N . TRP C 1 440 ? 85.966 79.418 35.787 1.00 27.58 556 TRP C N 1
ATOM 13190 C CA . TRP C 1 440 ? 87.021 80.260 35.226 1.00 29.63 556 TRP C CA 1
ATOM 13191 C C . TRP C 1 440 ? 87.303 79.827 33.794 1.00 28.33 556 TRP C C 1
ATOM 13192 O O . TRP C 1 440 ? 87.366 80.649 32.876 1.00 30.52 556 TRP C O 1
ATOM 13203 N N . MET C 1 441 ? 87.471 78.519 33.625 1.00 27.57 557 MET C N 1
ATOM 13204 C CA . MET C 1 441 ? 87.731 77.904 32.329 1.00 26.85 557 MET C CA 1
ATOM 13205 C C . MET C 1 441 ? 86.702 78.254 31.250 1.00 27.85 557 MET C C 1
ATOM 13206 O O . MET C 1 441 ? 87.071 78.608 30.116 1.00 30.51 557 MET C O 1
ATOM 13211 N N . TRP C 1 442 ? 85.415 78.157 31.588 1.00 23.05 558 TRP C N 1
ATOM 13212 C CA . TRP C 1 442 ? 84.360 78.413 30.603 1.00 26.94 558 TRP C CA 1
ATOM 13213 C C . TRP C 1 442 ? 84.236 79.893 30.258 1.00 24.00 558 TRP C C 1
ATOM 13214 O O . TRP C 1 442 ? 83.600 80.254 29.272 1.00 29.60 558 TRP C O 1
ATOM 13225 N N . ALA C 1 443 ? 84.860 80.738 31.074 1.00 26.92 559 ALA C N 1
ATOM 13226 C CA . ALA C 1 443 ? 84.831 82.185 30.892 1.00 26.48 559 ALA C CA 1
ATOM 13227 C C . ALA C 1 443 ? 86.089 82.716 30.197 1.00 26.15 559 ALA C C 1
ATOM 13228 O O . ALA C 1 443 ? 86.057 83.766 29.564 1.00 26.05 559 ALA C O 1
ATOM 13230 N N . PHE C 1 444 ? 87.190 81.987 30.328 1.00 28.17 560 PHE C N 1
ATOM 13231 C CA . PHE C 1 444 ? 88.480 82.421 29.792 1.00 31.84 560 PHE C CA 1
ATOM 13232 C C . PHE C 1 444 ? 88.483 82.280 28.268 1.00 29.12 560 PHE C C 1
ATOM 13233 O O . PHE C 1 444 ? 87.863 81.355 27.741 1.00 28.50 560 PHE C O 1
ATOM 13241 N N . PRO C 1 445 ? 89.158 83.211 27.555 1.00 32.96 561 PRO C N 1
ATOM 13242 C CA . PRO C 1 445 ? 89.240 83.113 26.088 1.00 32.45 561 PRO C CA 1
ATOM 13243 C C . PRO C 1 445 ? 89.823 81.787 25.604 1.00 30.53 561 PRO C C 1
ATOM 13244 O O . PRO C 1 445 ? 90.839 81.319 26.122 1.00 30.34 561 PRO C O 1
ATOM 13248 N N . GLY C 1 446 ? 89.173 81.200 24.604 1.00 26.61 562 GLY C N 1
ATOM 13249 C CA . GLY C 1 446 ? 89.516 79.879 24.114 1.00 25.40 562 GLY C CA 1
ATOM 13250 C C . GLY C 1 446 ? 88.276 78.994 24.101 1.00 27.55 562 GLY C C 1
ATOM 13251 O O . GLY C 1 446 ? 87.380 79.155 24.940 1.00 25.92 562 GLY C O 1
ATOM 13252 N N . LYS C 1 447 ? 88.197 78.076 23.142 1.00 25.53 563 LYS C N 1
ATOM 13253 C CA . LYS C 1 447 ? 87.114 77.090 23.149 1.00 24.85 563 LYS C CA 1
ATOM 13254 C C . LYS C 1 447 ? 87.381 76.069 24.259 1.00 25.27 563 LYS C C 1
ATOM 13255 O O . LYS C 1 447 ? 88.471 76.045 24.845 1.00 25.48 563 LYS C O 1
ATOM 13261 N N . LYS C 1 448 ? 86.400 75.224 24.555 1.00 25.88 564 LYS C N 1
ATOM 13262 C CA . LYS C 1 448 ? 86.546 74.289 25.677 1.00 22.56 564 LYS C CA 1
ATOM 13263 C C . LYS C 1 448 ? 86.634 72.832 25.209 1.00 24.64 564 LYS C C 1
ATOM 13264 O O . LYS C 1 448 ? 85.927 72.418 24.286 1.00 26.74 564 LYS C O 1
ATOM 13270 N N . LEU C 1 449 ? 87.516 72.066 25.847 1.00 23.61 565 LEU C N 1
ATOM 13271 C CA . LEU C 1 449 ? 87.529 70.613 25.697 1.00 22.39 565 LEU C CA 1
ATOM 13272 C C . LEU C 1 449 ? 87.609 69.980 27.081 1.00 27.40 565 LEU C C 1
ATOM 13273 O O . LEU C 1 449 ? 88.487 70.321 27.882 1.00 27.42 565 LEU C O 1
ATOM 13278 N N . LEU C 1 450 ? 86.717 69.035 27.347 1.00 27.49 566 LEU C N 1
ATOM 13279 C CA . LEU C 1 450 ? 86.690 68.378 28.644 1.00 23.17 566 LEU C CA 1
ATOM 13280 C C . LEU C 1 450 ? 86.600 66.867 28.462 1.00 29.25 566 LEU C C 1
ATOM 13281 O O . LEU C 1 450 ? 85.640 66.372 27.867 1.00 30.63 566 LEU C O 1
ATOM 13286 N N . PHE C 1 451 ? 87.585 66.137 28.991 1.00 29.13 567 PHE C N 1
ATOM 13287 C CA . PHE C 1 451 ? 87.604 64.680 28.835 1.00 30.43 567 PHE C CA 1
ATOM 13288 C C . PHE C 1 451 ? 86.574 63.993 29.725 1.00 30.82 567 PHE C C 1
ATOM 13289 O O . PHE C 1 451 ? 86.327 64.416 30.862 1.00 27.82 567 PHE C O 1
ATOM 13297 N N . MET C 1 452 ? 85.991 62.922 29.193 1.00 27.29 568 MET C N 1
ATOM 13298 C CA . MET C 1 452 ? 84.978 62.136 29.890 1.00 24.41 568 MET C CA 1
ATOM 13299 C C . MET C 1 452 ? 85.438 61.731 31.292 1.00 26.60 568 MET C C 1
ATOM 13300 O O . MET C 1 452 ? 86.594 61.342 31.503 1.00 28.29 568 MET C O 1
ATOM 13305 N N . GLY C 1 453 ? 84.536 61.863 32.256 1.00 31.73 569 GLY C N 1
ATOM 13306 C CA . GLY C 1 453 ? 84.888 61.640 33.644 1.00 28.83 569 GLY C CA 1
ATOM 13307 C C . GLY C 1 453 ? 85.138 62.937 34.387 1.00 31.77 569 GLY C C 1
ATOM 13308 O O . GLY C 1 453 ? 84.833 63.033 35.573 1.00 32.82 569 GLY C O 1
ATOM 13309 N N . ASN C 1 454 ? 85.699 63.936 33.710 1.00 27.71 570 ASN C N 1
ATOM 13310 C CA . ASN C 1 454 ? 85.928 65.222 34.365 1.00 27.70 570 ASN C CA 1
ATOM 13311 C C . ASN C 1 454 ? 84.618 65.903 34.742 1.00 27.92 570 ASN C C 1
ATOM 13312 O O . ASN C 1 454 ? 84.553 66.642 35.722 1.00 30.49 570 ASN C O 1
ATOM 13317 N N . GLU C 1 455 ? 83.570 65.658 33.959 1.00 28.28 571 GLU C N 1
ATOM 13318 C CA . GLU C 1 455 ? 82.318 66.384 34.155 1.00 26.61 571 GLU C CA 1
ATOM 13319 C C . GLU C 1 455 ? 81.571 65.967 35.415 1.00 28.65 571 GLU C C 1
ATOM 13320 O O . GLU C 1 455 ? 80.733 66.718 35.896 1.00 30.19 571 GLU C O 1
ATOM 13326 N N . PHE C 1 456 ? 81.843 64.773 35.940 1.00 24.50 572 PHE C N 1
ATOM 13327 C CA . PHE C 1 456 ? 81.242 64.406 37.221 1.00 29.74 572 PHE C CA 1
ATOM 13328 C C . PHE C 1 456 ? 82.286 64.249 38.328 1.00 33.16 572 PHE C C 1
ATOM 13329 O O . PHE C 1 456 ? 81.994 63.709 39.403 1.00 35.86 572 PHE C O 1
ATOM 13337 N N . ALA C 1 457 ? 83.493 64.744 38.045 1.00 28.95 573 ALA C N 1
ATOM 13338 C CA . ALA C 1 457 ? 84.586 64.788 39.008 1.00 32.13 573 ALA C CA 1
ATOM 13339 C C . ALA C 1 457 ? 85.004 63.397 39.453 1.00 36.48 573 ALA C C 1
ATOM 13340 O O . ALA C 1 457 ? 85.002 63.093 40.646 1.00 37.35 573 ALA C O 1
ATOM 13342 N N . GLN C 1 458 ? 85.366 62.554 38.492 1.00 32.73 574 GLN C N 1
ATOM 13343 C CA . GLN C 1 458 ? 85.838 61.215 38.810 1.00 31.16 574 GLN C CA 1
ATOM 13344 C C . GLN C 1 458 ? 87.043 61.282 39.719 1.00 35.20 574 GLN C C 1
ATOM 13345 O O . GLN C 1 458 ? 87.927 62.120 39.521 1.00 35.92 574 GLN C O 1
ATOM 13351 N N . GLY C 1 459 ? 87.074 60.402 40.719 1.00 34.47 575 GLY C N 1
ATOM 13352 C CA . GLY C 1 459 ? 88.175 60.359 41.666 1.00 30.39 575 GLY C CA 1
ATOM 13353 C C . GLY C 1 459 ? 89.408 59.696 41.078 1.00 35.93 575 GLY C C 1
ATOM 13354 O O . GLY C 1 459 ? 90.503 60.251 41.131 1.00 41.30 575 GLY C O 1
ATOM 13355 N N . ARG C 1 460 ? 89.220 58.514 40.501 1.00 38.15 576 ARG C N 1
ATOM 13356 C CA . ARG C 1 460 ? 90.323 57.741 39.936 1.00 38.97 576 ARG C CA 1
ATOM 13357 C C . ARG C 1 460 ? 90.782 58.273 38.581 1.00 38.91 576 ARG C C 1
ATOM 13358 O O . ARG C 1 460 ? 90.019 58.930 37.871 1.00 32.86 576 ARG C O 1
ATOM 13366 N N . GLU C 1 461 ? 92.034 57.979 38.237 1.00 33.89 577 GLU C N 1
ATOM 13367 C CA . GLU C 1 461 ? 92.567 58.268 36.914 1.00 34.76 577 GLU C CA 1
ATOM 13368 C C . GLU C 1 461 ? 91.765 57.498 35.878 1.00 38.49 577 GLU C C 1
ATOM 13369 O O . GLU C 1 461 ? 91.085 56.532 36.215 1.00 32.71 577 GLU C O 1
ATOM 13375 N N . TRP C 1 462 ? 91.844 57.912 34.618 1.00 32.22 578 TRP C N 1
ATOM 13376 C CA . TRP C 1 462 ? 91.115 57.205 33.573 1.00 36.65 578 TRP C CA 1
ATOM 13377 C C . TRP C 1 462 ? 91.759 55.857 33.285 1.00 34.92 578 TRP C C 1
ATOM 13378 O O . TRP C 1 462 ? 92.984 55.752 33.125 1.00 35.50 578 TRP C O 1
ATOM 13389 N N . ASN C 1 463 ? 90.921 54.829 33.231 1.00 36.42 579 ASN C N 1
ATOM 13390 C CA . ASN C 1 463 ? 91.369 53.486 32.902 1.00 39.07 579 ASN C CA 1
ATOM 13391 C C . ASN C 1 463 ? 90.730 53.044 31.598 1.00 35.88 579 ASN C C 1
ATOM 13392 O O . ASN C 1 463 ? 89.518 52.845 31.535 1.00 33.29 579 ASN C O 1
ATOM 13397 N N . HIS C 1 464 ? 91.543 52.878 30.559 1.00 37.57 580 HIS C N 1
ATOM 13398 C CA . HIS C 1 464 ? 91.012 52.553 29.236 1.00 39.02 580 HIS C CA 1
ATOM 13399 C C . HIS C 1 464 ? 90.393 51.156 29.166 1.00 43.32 580 HIS C C 1
ATOM 13400 O O . HIS C 1 464 ? 89.685 50.833 28.204 1.00 38.33 580 HIS C O 1
ATOM 13407 N N . ASP C 1 465 ? 90.664 50.327 30.173 1.00 39.77 581 ASP C N 1
ATOM 13408 C CA . ASP C 1 465 ? 90.200 48.940 30.151 1.00 41.40 581 ASP C CA 1
ATOM 13409 C C . ASP C 1 465 ? 89.014 48.728 31.086 1.00 44.24 581 ASP C C 1
ATOM 13410 O O . ASP C 1 465 ? 88.620 47.597 31.365 1.00 41.95 581 ASP C O 1
ATOM 13415 N N . ALA C 1 466 ? 88.448 49.828 31.566 1.00 43.35 582 ALA C N 1
ATOM 13416 C CA . ALA C 1 466 ? 87.268 49.764 32.416 1.00 43.11 582 ALA C CA 1
ATOM 13417 C C . ALA C 1 466 ? 86.279 50.857 32.035 1.00 38.70 582 ALA C C 1
ATOM 13418 O O . ALA C 1 466 ? 86.607 51.774 31.271 1.00 36.45 582 ALA C O 1
ATOM 13420 N N . SER C 1 467 ? 85.064 50.752 32.558 1.00 30.49 583 SER C N 1
ATOM 13421 C CA . SER C 1 467 ? 84.086 51.814 32.411 1.00 35.32 583 SER C CA 1
ATOM 13422 C C . SER C 1 467 ? 84.508 52.995 33.268 1.00 34.79 583 SER C C 1
ATOM 13423 O O . SER C 1 467 ? 85.258 52.818 34.232 1.00 35.49 583 SER C O 1
ATOM 13426 N N . LEU C 1 468 ? 84.039 54.198 32.917 1.00 28.99 584 LEU C N 1
ATOM 13427 C CA . LEU C 1 468 ? 84.142 55.343 33.828 1.00 35.37 584 LEU C CA 1
ATOM 13428 C C . LEU C 1 468 ? 83.397 55.034 35.130 1.00 30.41 584 LEU C C 1
ATOM 13429 O O . LEU C 1 468 ? 82.500 54.190 35.154 1.00 34.88 584 LEU C O 1
ATOM 13434 N N . ASP C 1 469 ? 83.769 55.723 36.205 1.00 33.18 585 ASP C N 1
ATOM 13435 C CA . ASP C 1 469 ? 83.185 55.467 37.520 1.00 35.03 585 ASP C CA 1
ATOM 13436 C C . ASP C 1 469 ? 81.789 56.068 37.684 1.00 34.17 585 ASP C C 1
ATOM 13437 O O . ASP C 1 469 ? 81.560 56.928 38.541 1.00 33.70 585 ASP C O 1
ATOM 13442 N N . TRP C 1 470 ? 80.852 55.586 36.873 1.00 29.22 586 TRP C N 1
ATOM 13443 C CA . TRP C 1 470 ? 79.467 56.053 36.944 1.00 34.75 586 TRP C CA 1
ATOM 13444 C C . TRP C 1 470 ? 78.800 55.736 38.283 1.00 34.87 586 TRP C C 1
ATOM 13445 O O . TRP C 1 470 ? 77.788 56.347 38.644 1.00 29.86 586 TRP C O 1
ATOM 13456 N N . HIS C 1 471 ? 79.374 54.790 39.021 1.00 39.26 587 HIS C N 1
ATOM 13457 C CA . HIS C 1 471 ? 78.839 54.404 40.328 1.00 39.94 587 HIS C CA 1
ATOM 13458 C C . HIS C 1 471 ? 78.890 55.555 41.331 1.00 36.76 587 HIS C C 1
ATOM 13459 O O . HIS C 1 471 ? 78.184 55.525 42.338 1.00 37.71 587 HIS C O 1
ATOM 13466 N N . LEU C 1 472 ? 79.719 56.564 41.055 1.00 35.02 588 LEU C N 1
ATOM 13467 C CA . LEU C 1 472 ? 79.811 57.749 41.915 1.00 36.06 588 LEU C CA 1
ATOM 13468 C C . LEU C 1 472 ? 78.506 58.539 41.885 1.00 38.13 588 LEU C C 1
ATOM 13469 O O . LEU C 1 472 ? 78.199 59.309 42.808 1.00 35.97 588 LEU C O 1
ATOM 13474 N N . LEU C 1 473 ? 77.743 58.347 40.814 1.00 31.61 589 LEU C N 1
ATOM 13475 C CA . LEU C 1 473 ? 76.512 59.098 40.605 1.00 35.03 589 LEU C CA 1
ATOM 13476 C C . LEU C 1 473 ? 75.306 58.284 41.043 1.00 35.39 589 LEU C C 1
ATOM 13477 O O . LEU C 1 473 ? 74.167 58.705 40.873 1.00 33.34 589 LEU C O 1
ATOM 13482 N N . GLU C 1 474 ? 75.561 57.112 41.611 1.00 39.16 590 GLU C N 1
ATOM 13483 C CA . GLU C 1 474 ? 74.468 56.308 42.138 1.00 43.57 590 GLU C CA 1
ATOM 13484 C C . GLU C 1 474 ? 74.086 56.775 43.539 1.00 41.16 590 GLU C C 1
ATOM 13485 O O . GLU C 1 474 ? 74.919 57.324 44.276 1.00 37.39 590 GLU C O 1
ATOM 13491 N N . GLY C 1 475 ? 72.819 56.572 43.890 1.00 37.77 591 GLY C N 1
ATOM 13492 C CA . GLY C 1 475 ? 72.345 56.875 45.220 1.00 35.42 591 GLY C CA 1
ATOM 13493 C C . GLY C 1 475 ? 71.885 58.308 45.371 1.00 42.40 591 GLY C C 1
ATOM 13494 O O . GLY C 1 475 ? 71.472 58.955 44.404 1.00 38.02 591 GLY C O 1
ATOM 13495 N N . GLY C 1 476 ? 71.946 58.802 46.602 1.00 37.81 592 GLY C N 1
ATOM 13496 C CA . GLY C 1 476 ? 71.460 60.131 46.910 1.00 36.45 592 GLY C CA 1
ATOM 13497 C C . GLY C 1 476 ? 72.367 61.200 46.334 1.00 38.73 592 GLY C C 1
ATOM 13498 O O . GLY C 1 476 ? 73.571 60.980 46.148 1.00 33.70 592 GLY C O 1
ATOM 13499 N N . ASP C 1 477 ? 71.785 62.362 46.060 1.00 36.46 593 ASP C N 1
ATOM 13500 C CA . ASP C 1 477 ? 72.502 63.447 45.407 1.00 31.77 593 ASP C CA 1
ATOM 13501 C C . ASP C 1 477 ? 73.752 63.856 46.169 1.00 38.53 593 ASP C C 1
ATOM 13502 O O . ASP C 1 477 ? 73.694 64.148 47.366 1.00 36.16 593 ASP C O 1
ATOM 13507 N N . ASN C 1 478 ? 74.883 63.886 45.469 1.00 31.75 594 ASN C N 1
ATOM 13508 C CA . ASN C 1 478 ? 76.169 64.141 46.112 1.00 31.25 594 ASN C CA 1
ATOM 13509 C C . ASN C 1 478 ? 77.019 65.207 45.412 1.00 29.94 594 ASN C C 1
ATOM 13510 O O . ASN C 1 478 ? 76.549 65.900 44.494 1.00 36.07 594 ASN C O 1
ATOM 13515 N N . TRP C 1 479 ? 78.272 65.313 45.852 1.00 31.28 595 TRP C N 1
ATOM 13516 C CA . TRP C 1 479 ? 79.249 66.234 45.280 1.00 30.76 595 TRP C CA 1
ATOM 13517 C C . TRP C 1 479 ? 79.361 66.072 43.773 1.00 35.34 595 TRP C C 1
ATOM 13518 O O . TRP C 1 479 ? 79.482 67.055 43.038 1.00 27.38 595 TRP C O 1
ATOM 13529 N N . HIS C 1 480 ? 79.359 64.818 43.330 1.00 28.44 596 HIS C N 1
ATOM 13530 C CA . HIS C 1 480 ? 79.587 64.496 41.924 1.00 30.53 596 HIS C CA 1
ATOM 13531 C C . HIS C 1 480 ? 78.413 64.921 41.040 1.00 30.79 596 HIS C C 1
ATOM 13532 O O . HIS C 1 480 ? 78.609 65.388 39.911 1.00 28.64 596 HIS C O 1
ATOM 13539 N N . HIS C 1 481 ? 77.197 64.768 41.555 1.00 27.92 597 HIS C N 1
ATOM 13540 C CA . HIS C 1 481 ? 76.024 65.270 40.851 1.00 26.38 597 HIS C CA 1
ATOM 13541 C C . HIS C 1 481 ? 76.141 66.783 40.671 1.00 29.57 597 HIS C C 1
ATOM 13542 O O . HIS C 1 481 ? 75.814 67.313 39.611 1.00 26.47 597 HIS C O 1
ATOM 13549 N N . GLY C 1 482 ? 76.622 67.472 41.705 1.00 27.71 598 GLY C N 1
ATOM 13550 C CA . GLY C 1 482 ? 76.715 68.927 41.685 1.00 29.08 598 GLY C CA 1
ATOM 13551 C C . GLY C 1 482 ? 77.652 69.441 40.605 1.00 25.36 598 GLY C C 1
ATOM 13552 O O . GLY C 1 482 ? 77.348 70.420 39.910 1.00 26.42 598 GLY C O 1
ATOM 13553 N N . VAL C 1 483 ? 78.802 68.786 40.473 1.00 30.31 599 VAL C N 1
ATOM 13554 C CA . VAL C 1 483 ? 79.762 69.129 39.425 1.00 31.66 599 VAL C CA 1
ATOM 13555 C C . VAL C 1 483 ? 79.171 68.886 38.032 1.00 30.07 599 VAL C C 1
ATOM 13556 O O . VAL C 1 483 ? 79.364 69.687 37.114 1.00 23.19 599 VAL C O 1
ATOM 13560 N N . GLN C 1 484 ? 78.456 67.774 37.878 1.00 27.77 600 GLN C N 1
ATOM 13561 C CA . GLN C 1 484 ? 77.811 67.441 36.607 1.00 30.64 600 GLN C CA 1
ATOM 13562 C C . GLN C 1 484 ? 76.724 68.464 36.245 1.00 26.79 600 GLN C C 1
ATOM 13563 O O . GLN C 1 484 ? 76.553 68.851 35.082 1.00 20.44 600 GLN C O 1
ATOM 13569 N N . ARG C 1 485 ? 75.984 68.900 37.255 1.00 25.52 601 ARG C N 1
ATOM 13570 C CA . ARG C 1 485 ? 74.960 69.906 37.059 1.00 26.70 601 ARG C CA 1
ATOM 13571 C C . ARG C 1 485 ? 75.610 71.212 36.632 1.00 24.36 601 ARG C C 1
ATOM 13572 O O . ARG C 1 485 ? 75.128 71.886 35.722 1.00 24.54 601 ARG C O 1
ATOM 13580 N N . LEU C 1 486 ? 76.716 71.562 37.281 1.00 23.03 602 LEU C N 1
ATOM 13581 C CA . LEU C 1 486 ? 77.413 72.803 36.970 1.00 24.79 602 LEU C CA 1
ATOM 13582 C C . LEU C 1 486 ? 77.931 72.820 35.531 1.00 26.66 602 LEU C C 1
ATOM 13583 O O . LEU C 1 486 ? 77.754 73.816 34.817 1.00 24.67 602 LEU C O 1
ATOM 13588 N N . VAL C 1 487 ? 78.567 71.730 35.101 1.00 24.32 603 VAL C N 1
ATOM 13589 C CA . VAL C 1 487 ? 79.127 71.685 33.745 1.00 25.25 603 VAL C CA 1
ATOM 13590 C C . VAL C 1 487 ? 78.040 71.906 32.696 1.00 21.26 603 VAL C C 1
ATOM 13591 O O . VAL C 1 487 ? 78.229 72.681 31.748 1.00 24.20 603 VAL C O 1
ATOM 13595 N N . ARG C 1 488 ? 76.899 71.249 32.880 1.00 21.88 604 ARG C N 1
ATOM 13596 C CA . ARG C 1 488 ? 75.744 71.445 31.993 1.00 25.76 604 ARG C CA 1
ATOM 13597 C C . ARG C 1 488 ? 75.287 72.910 31.936 1.00 27.00 604 ARG C C 1
ATOM 13598 O O . ARG C 1 488 ? 75.063 73.454 30.849 1.00 20.29 604 ARG C O 1
ATOM 13606 N N . ASP C 1 489 ? 75.143 73.536 33.107 1.00 21.58 605 ASP C N 1
ATOM 13607 C CA . ASP C 1 489 ? 74.784 74.952 33.193 1.00 22.83 605 ASP C CA 1
ATOM 13608 C C . ASP C 1 489 ? 75.824 75.881 32.556 1.00 22.18 605 ASP C C 1
ATOM 13609 O O . ASP C 1 489 ? 75.465 76.869 31.902 1.00 21.35 605 ASP C O 1
ATOM 13614 N N . LEU C 1 490 ? 77.103 75.569 32.771 1.00 23.00 606 LEU C N 1
ATOM 13615 C CA . LEU C 1 490 ? 78.206 76.295 32.148 1.00 21.36 606 LEU C CA 1
ATOM 13616 C C . LEU C 1 490 ? 78.080 76.242 30.629 1.00 23.97 606 LEU C C 1
ATOM 13617 O O . LEU C 1 490 ? 78.083 77.278 29.980 1.00 21.65 606 LEU C O 1
ATOM 13622 N N . ASN C 1 491 ? 77.972 75.040 30.065 1.00 24.18 607 ASN C N 1
ATOM 13623 C CA . ASN C 1 491 ? 77.733 74.898 28.620 1.00 20.40 607 ASN C CA 1
ATOM 13624 C C . ASN C 1 491 ? 76.536 75.723 28.115 1.00 21.21 607 ASN C C 1
ATOM 13625 O O . ASN C 1 491 ? 76.651 76.464 27.132 1.00 20.51 607 ASN C O 1
ATOM 13630 N N . LEU C 1 492 ? 75.388 75.594 28.781 1.00 21.28 608 LEU C N 1
ATOM 13631 C CA . LEU C 1 492 ? 74.164 76.260 28.323 1.00 25.58 608 LEU C CA 1
ATOM 13632 C C . LEU C 1 492 ? 74.233 77.779 28.409 1.00 26.86 608 LEU C C 1
ATOM 13633 O O . LEU C 1 492 ? 73.740 78.478 27.524 1.00 21.21 608 LEU C O 1
ATOM 13638 N N . THR C 1 493 ? 74.821 78.288 29.489 1.00 22.17 609 THR C N 1
ATOM 13639 C CA . THR C 1 493 ? 74.987 79.735 29.645 1.00 21.66 609 THR C CA 1
ATOM 13640 C C . THR C 1 493 ? 76.042 80.236 28.663 1.00 24.92 609 THR C C 1
ATOM 13641 O O . THR C 1 493 ? 75.866 81.283 28.031 1.00 24.29 609 THR C O 1
ATOM 13645 N N . TYR C 1 494 ? 77.132 79.476 28.533 1.00 27.31 610 TYR C N 1
ATOM 13646 C CA . TYR C 1 494 ? 78.210 79.780 27.584 1.00 26.19 610 TYR C CA 1
ATOM 13647 C C . TYR C 1 494 ? 77.646 79.928 26.180 1.00 29.22 610 TYR C C 1
ATOM 13648 O O . TYR C 1 494 ? 77.925 80.915 25.488 1.00 30.55 610 TYR C O 1
ATOM 13657 N N . ARG C 1 495 ? 76.827 78.967 25.771 1.00 22.45 611 ARG C N 1
ATOM 13658 C CA . ARG C 1 495 ? 76.221 79.026 24.449 1.00 27.82 611 ARG C CA 1
ATOM 13659 C C . ARG C 1 495 ? 75.185 80.132 24.274 1.00 26.78 611 ARG C C 1
ATOM 13660 O O . ARG C 1 495 ? 75.056 80.675 23.182 1.00 22.83 611 ARG C O 1
ATOM 13668 N N . HIS C 1 496 ? 74.471 80.481 25.342 1.00 22.97 612 HIS C N 1
ATOM 13669 C CA . HIS C 1 496 ? 73.358 81.433 25.233 1.00 27.14 612 HIS C CA 1
ATOM 13670 C C . HIS C 1 496 ? 73.804 82.885 25.086 1.00 23.74 612 HIS C C 1
ATOM 13671 O O . HIS C 1 496 ? 73.127 83.670 24.424 1.00 24.58 612 HIS C O 1
ATOM 13678 N N . HIS C 1 497 ? 74.921 83.242 25.725 1.00 26.52 613 HIS C N 1
ATOM 13679 C CA . HIS C 1 497 ? 75.408 84.628 25.715 1.00 30.41 613 HIS C CA 1
ATOM 13680 C C . HIS C 1 497 ? 76.629 84.802 24.822 1.00 30.34 613 HIS C C 1
ATOM 13681 O O . HIS C 1 497 ? 77.705 84.262 25.111 1.00 27.03 613 HIS C O 1
ATOM 13688 N N . LYS C 1 498 ? 76.453 85.574 23.752 1.00 25.79 614 LYS C N 1
ATOM 13689 C CA . LYS C 1 498 ? 77.490 85.777 22.739 1.00 33.27 614 LYS C CA 1
ATOM 13690 C C . LYS C 1 498 ? 78.810 86.302 23.297 1.00 32.19 614 LYS C C 1
ATOM 13691 O O . LYS C 1 498 ? 79.880 85.974 22.780 1.00 27.56 614 LYS C O 1
ATOM 13697 N N . ALA C 1 499 ? 78.738 87.100 24.361 1.00 30.44 615 ALA C N 1
ATOM 13698 C CA . ALA C 1 499 ? 79.945 87.652 24.973 1.00 30.74 615 ALA C CA 1
ATOM 13699 C C . ALA C 1 499 ? 80.912 86.566 25.443 1.00 25.28 615 ALA C C 1
ATOM 13700 O O . ALA C 1 499 ? 82.126 86.779 25.461 1.00 26.43 615 ALA C O 1
ATOM 13702 N N . MET C 1 500 ? 80.393 85.398 25.822 1.00 23.77 616 MET C N 1
ATOM 13703 C CA . MET C 1 500 ? 81.279 84.347 26.323 1.00 27.21 616 MET C CA 1
ATOM 13704 C C . MET C 1 500 ? 82.063 83.607 25.226 1.00 29.50 616 MET C C 1
ATOM 13705 O O . MET C 1 500 ? 83.007 82.875 25.529 1.00 30.26 616 MET C O 1
ATOM 13710 N N . HIS C 1 501 ? 81.698 83.811 23.961 1.00 27.97 617 HIS C N 1
ATOM 13711 C CA . HIS C 1 501 ? 82.293 83.008 22.876 1.00 28.34 617 HIS C CA 1
ATOM 13712 C C . HIS C 1 501 ? 82.463 83.674 21.498 1.00 32.82 617 HIS C C 1
ATOM 13713 O O . HIS C 1 501 ? 83.110 83.104 20.619 1.00 32.50 617 HIS C O 1
ATOM 13720 N N . GLU C 1 502 ? 81.876 84.853 21.299 1.00 29.38 618 GLU C N 1
ATOM 13721 C CA . GLU C 1 502 ? 81.902 85.504 19.987 1.00 27.63 618 GLU C CA 1
ATOM 13722 C C . GLU C 1 502 ? 83.264 86.107 19.619 1.00 34.28 618 GLU C C 1
ATOM 13723 O O . GLU C 1 502 ? 83.609 86.199 18.438 1.00 31.28 618 GLU C O 1
ATOM 13729 N N . LEU C 1 503 ? 84.024 86.531 20.625 1.00 30.70 619 LEU C N 1
ATOM 13730 C CA . LEU C 1 503 ? 85.266 87.265 20.392 1.00 31.52 619 LEU C CA 1
ATOM 13731 C C . LEU C 1 503 ? 86.437 86.760 21.232 1.00 27.17 619 LEU C C 1
ATOM 13732 O O . LEU C 1 503 ? 87.122 87.561 21.872 1.00 34.18 619 LEU C O 1
ATOM 13737 N N . ASP C 1 504 ? 86.673 85.449 21.241 1.00 28.39 620 ASP C N 1
ATOM 13738 C CA . ASP C 1 504 ? 87.804 84.882 21.983 1.00 29.58 620 ASP C CA 1
ATOM 13739 C C . ASP C 1 504 ? 89.138 85.370 21.432 1.00 30.88 620 ASP C C 1
ATOM 13740 O O . ASP C 1 504 ? 90.108 85.518 22.172 1.00 32.65 620 ASP C O 1
ATOM 13745 N N . PHE C 1 505 ? 89.186 85.605 20.126 1.00 29.19 621 PHE C N 1
ATOM 13746 C CA . PHE C 1 505 ? 90.467 85.838 19.455 1.00 29.51 621 PHE C CA 1
ATOM 13747 C C . PHE C 1 505 ? 90.680 87.289 19.044 1.00 34.44 621 PHE C C 1
ATOM 13748 O O . PHE C 1 505 ? 91.643 87.610 18.340 1.00 31.63 621 PHE C O 1
ATOM 13756 N N . ASP C 1 506 ? 89.779 88.152 19.496 1.00 28.14 622 ASP C N 1
ATOM 13757 C CA . ASP C 1 506 ? 89.875 89.591 19.287 1.00 34.20 622 ASP C CA 1
ATOM 13758 C C . ASP C 1 506 ? 90.079 90.223 20.662 1.00 38.39 622 ASP C C 1
ATOM 13759 O O . ASP C 1 506 ? 89.345 89.904 21.601 1.00 35.55 622 ASP C O 1
ATOM 13764 N N . PRO C 1 507 ? 91.088 91.103 20.795 1.00 37.54 623 PRO C N 1
ATOM 13765 C CA . PRO C 1 507 ? 91.344 91.795 22.067 1.00 37.53 623 PRO C CA 1
ATOM 13766 C C . PRO C 1 507 ? 90.130 92.543 22.631 1.00 36.27 623 PRO C C 1
ATOM 13767 O O . PRO C 1 507 ? 90.056 92.718 23.848 1.00 37.48 623 PRO C O 1
ATOM 13771 N N . TYR C 1 508 ? 89.205 92.960 21.765 1.00 31.71 624 TYR C N 1
ATOM 13772 C CA . TYR C 1 508 ? 87.965 93.623 22.178 1.00 36.42 624 TYR C CA 1
ATOM 13773 C C . TYR C 1 508 ? 87.071 92.709 23.023 1.00 35.65 624 TYR C C 1
ATOM 13774 O O . TYR C 1 508 ? 86.173 93.186 23.730 1.00 31.59 624 TYR C O 1
ATOM 13783 N N . GLY C 1 509 ? 87.317 91.402 22.943 1.00 32.72 625 GLY C N 1
ATOM 13784 C CA . GLY C 1 509 ? 86.492 90.416 23.629 1.00 26.84 625 GLY C CA 1
ATOM 13785 C C . GLY C 1 509 ? 86.805 90.174 25.101 1.00 30.19 625 GLY C C 1
ATOM 13786 O O . GLY C 1 509 ? 86.053 89.484 25.796 1.00 26.49 625 GLY C O 1
ATOM 13787 N N . PHE C 1 510 ? 87.918 90.733 25.572 1.00 31.44 626 PHE C N 1
ATOM 13788 C CA . PHE C 1 510 ? 88.379 90.506 26.934 1.00 28.81 626 PHE C CA 1
ATOM 13789 C C . PHE C 1 510 ? 88.929 91.803 27.510 1.00 33.78 626 PHE C C 1
ATOM 13790 O O . PHE C 1 510 ? 89.659 92.528 26.833 1.00 30.36 626 PHE C O 1
ATOM 13798 N N . GLU C 1 511 ? 88.585 92.092 28.762 1.00 29.64 627 GLU C N 1
ATOM 13799 C CA . GLU C 1 511 ? 89.193 93.213 29.472 1.00 33.27 627 GLU C CA 1
ATOM 13800 C C . GLU C 1 511 ? 89.288 92.930 30.974 1.00 36.66 627 GLU C C 1
ATOM 13801 O O . GLU C 1 511 ? 88.307 92.541 31.620 1.00 34.10 627 GLU C O 1
ATOM 13807 N N . TRP C 1 512 ? 90.486 93.108 31.517 1.00 31.07 628 TRP C N 1
ATOM 13808 C CA . TRP C 1 512 ? 90.722 92.924 32.941 1.00 34.11 628 TRP C CA 1
ATOM 13809 C C . TRP C 1 512 ? 90.078 94.061 33.733 1.00 37.14 628 TRP C C 1
ATOM 13810 O O . TRP C 1 512 ? 90.246 95.235 33.384 1.00 35.98 628 TRP C O 1
ATOM 13821 N N . LEU C 1 513 ? 89.358 93.720 34.800 1.00 32.91 629 LEU C N 1
ATOM 13822 C CA . LEU C 1 513 ? 88.861 94.731 35.733 1.00 37.01 629 LEU C CA 1
ATOM 13823 C C . LEU C 1 513 ? 89.751 94.768 36.970 1.00 41.11 629 LEU C C 1
ATOM 13824 O O . LEU C 1 513 ? 90.187 95.840 37.404 1.00 43.51 629 LEU C O 1
ATOM 13829 N N . VAL C 1 514 ? 89.999 93.588 37.534 1.00 35.06 630 VAL C N 1
ATOM 13830 C CA . VAL C 1 514 ? 90.936 93.420 38.645 1.00 37.23 630 VAL C CA 1
ATOM 13831 C C . VAL C 1 514 ? 91.958 92.336 38.334 1.00 39.02 630 VAL C C 1
ATOM 13832 O O . VAL C 1 514 ? 91.656 91.143 38.424 1.00 34.66 630 VAL C O 1
ATOM 13836 N N . VAL C 1 515 ? 93.176 92.753 37.993 1.00 40.47 631 VAL C N 1
ATOM 13837 C CA . VAL C 1 515 ? 94.224 91.829 37.556 1.00 36.59 631 VAL C CA 1
ATOM 13838 C C . VAL C 1 515 ? 95.324 91.679 38.614 1.00 42.57 631 VAL C C 1
ATOM 13839 O O . VAL C 1 515 ? 96.181 90.800 38.515 1.00 37.63 631 VAL C O 1
ATOM 13843 N N . ASP C 1 516 ? 95.291 92.532 39.635 1.00 42.82 632 ASP C N 1
ATOM 13844 C CA . ASP C 1 516 ? 96.414 92.637 40.560 1.00 42.94 632 ASP C CA 1
ATOM 13845 C C . ASP C 1 516 ? 96.085 92.359 42.028 1.00 47.79 632 ASP C C 1
ATOM 13846 O O . ASP C 1 516 ? 96.931 92.583 42.900 1.00 45.32 632 ASP C O 1
ATOM 13851 N N . ASP C 1 517 ? 94.874 91.888 42.318 1.00 37.87 633 ASP C N 1
ATOM 13852 C CA . ASP C 1 517 ? 94.547 91.521 43.695 1.00 40.81 633 ASP C CA 1
ATOM 13853 C C . ASP C 1 517 ? 95.175 90.165 44.041 1.00 41.45 633 ASP C C 1
ATOM 13854 O O . ASP C 1 517 ? 94.473 89.159 44.206 1.00 38.22 633 ASP C O 1
ATOM 13859 N N . LYS C 1 518 ? 96.502 90.149 44.146 1.00 39.68 634 LYS C N 1
ATOM 13860 C CA . LYS C 1 518 ? 97.230 88.949 44.534 1.00 41.40 634 LYS C CA 1
ATOM 13861 C C . LYS C 1 518 ? 96.858 88.551 45.950 1.00 40.82 634 LYS C C 1
ATOM 13862 O O . LYS C 1 518 ? 96.662 87.370 46.254 1.00 39.10 634 LYS C O 1
ATOM 13868 N N . GLU C 1 519 ? 96.766 89.563 46.810 1.00 39.15 635 GLU C N 1
ATOM 13869 C CA . GLU C 1 519 ? 96.633 89.380 48.253 1.00 45.76 635 GLU C CA 1
ATOM 13870 C C . GLU C 1 519 ? 95.420 88.540 48.627 1.00 41.55 635 GLU C C 1
ATOM 13871 O O . GLU C 1 519 ? 95.480 87.706 49.532 1.00 42.48 635 GLU C O 1
ATOM 13877 N N . ARG C 1 520 ? 94.319 88.756 47.921 1.00 39.47 636 ARG C N 1
ATOM 13878 C CA . ARG C 1 520 ? 93.096 88.021 48.198 1.00 42.75 636 ARG C CA 1
ATOM 13879 C C . ARG C 1 520 ? 92.857 86.932 47.157 1.00 39.26 636 ARG C C 1
ATOM 13880 O O . ARG C 1 520 ? 91.844 86.228 47.219 1.00 36.71 636 ARG C O 1
ATOM 13888 N N . SER C 1 521 ? 93.791 86.801 46.214 1.00 35.84 637 SER C N 1
ATOM 13889 C CA . SER C 1 521 ? 93.651 85.859 45.098 1.00 36.11 637 SER C CA 1
ATOM 13890 C C . SER C 1 521 ? 92.281 86.027 44.456 1.00 37.51 637 SER C C 1
ATOM 13891 O O . SER C 1 521 ? 91.518 85.069 44.296 1.00 32.94 637 SER C O 1
ATOM 13894 N N . VAL C 1 522 ? 91.966 87.272 44.126 1.00 34.92 638 VAL C N 1
ATOM 13895 C CA . VAL C 1 522 ? 90.693 87.606 43.523 1.00 37.71 638 VAL C CA 1
ATOM 13896 C C . VAL C 1 522 ? 90.941 88.177 42.136 1.00 35.74 638 VAL C C 1
ATOM 13897 O O . VAL C 1 522 ? 91.698 89.136 41.985 1.00 39.11 638 VAL C O 1
ATOM 13901 N N . LEU C 1 523 ? 90.297 87.590 41.129 1.00 35.65 639 LEU C N 1
ATOM 13902 C CA . LEU C 1 523 ? 90.460 88.037 39.749 1.00 32.07 639 LEU C CA 1
ATOM 13903 C C . LEU C 1 523 ? 89.116 88.339 39.126 1.00 35.36 639 LEU C C 1
ATOM 13904 O O . LEU C 1 523 ? 88.163 87.575 39.276 1.00 36.97 639 LEU C O 1
ATOM 13909 N N . ILE C 1 524 ? 89.038 89.466 38.428 1.00 32.38 640 ILE C N 1
ATOM 13910 C CA . ILE C 1 524 ? 87.801 89.875 37.779 1.00 34.19 640 ILE C CA 1
ATOM 13911 C C . ILE C 1 524 ? 88.102 90.365 36.374 1.00 37.75 640 ILE C C 1
ATOM 13912 O O . ILE C 1 524 ? 89.066 91.112 36.157 1.00 33.67 640 ILE C O 1
ATOM 13917 N N . PHE C 1 525 ? 87.295 89.914 35.417 1.00 31.91 641 PHE C N 1
ATOM 13918 C CA . PHE C 1 525 ? 87.385 90.418 34.053 1.00 33.47 641 PHE C CA 1
ATOM 13919 C C . PHE C 1 525 ? 86.027 90.481 33.359 1.00 33.74 641 PHE C C 1
ATOM 13920 O O . PHE C 1 525 ? 85.019 89.970 33.857 1.00 29.14 641 PHE C O 1
ATOM 13928 N N . VAL C 1 526 ? 86.015 91.122 32.203 1.00 29.62 642 VAL C N 1
ATOM 13929 C CA A VAL C 1 526 ? 84.815 91.252 31.396 0.26 30.96 642 VAL C CA 1
ATOM 13930 C CA B VAL C 1 526 ? 84.799 91.193 31.414 0.74 30.94 642 VAL C CA 1
ATOM 13931 C C . VAL C 1 526 ? 85.000 90.499 30.075 1.00 32.69 642 VAL C C 1
ATOM 13932 O O . VAL C 1 526 ? 86.092 90.512 29.500 1.00 29.09 642 VAL C O 1
ATOM 13939 N N . ARG C 1 527 ? 83.948 89.837 29.604 1.00 29.73 643 ARG C N 1
ATOM 13940 C CA . ARG C 1 527 ? 83.943 89.282 28.258 1.00 28.06 643 ARG C CA 1
ATOM 13941 C C . ARG C 1 527 ? 82.934 90.103 27.476 1.00 32.99 643 ARG C C 1
ATOM 13942 O O . ARG C 1 527 ? 81.878 90.466 27.998 1.00 31.93 643 ARG C O 1
ATOM 13950 N N . ARG C 1 528 ? 83.253 90.405 26.226 1.00 30.90 644 ARG C N 1
ATOM 13951 C CA . ARG C 1 528 ? 82.443 91.350 25.476 1.00 30.71 644 ARG C CA 1
ATOM 13952 C C . ARG C 1 528 ? 82.053 90.782 24.113 1.00 25.43 644 ARG C C 1
ATOM 13953 O O . ARG C 1 528 ? 82.846 90.080 23.480 1.00 27.96 644 ARG C O 1
ATOM 13961 N N . ASP C 1 529 ? 80.825 91.056 23.678 1.00 27.82 645 ASP C N 1
ATOM 13962 C CA . ASP C 1 529 ? 80.384 90.632 22.350 1.00 31.22 645 ASP C CA 1
ATOM 13963 C C . ASP C 1 529 ? 80.606 91.753 21.334 1.00 34.06 645 ASP C C 1
ATOM 13964 O O . ASP C 1 529 ? 81.106 92.822 21.689 1.00 31.93 645 ASP C O 1
ATOM 13969 N N . LYS C 1 530 ? 80.226 91.514 20.083 1.00 30.08 646 LYS C N 1
ATOM 13970 C CA . LYS C 1 530 ? 80.462 92.499 19.025 1.00 37.25 646 LYS C CA 1
ATOM 13971 C C . LYS C 1 530 ? 79.542 93.712 19.131 1.00 42.61 646 LYS C C 1
ATOM 13972 O O . LYS C 1 530 ? 79.784 94.745 18.498 1.00 42.25 646 LYS C O 1
ATOM 13978 N N . GLU C 1 531 ? 78.489 93.576 19.933 1.00 33.74 647 GLU C N 1
ATOM 13979 C CA . GLU C 1 531 ? 77.542 94.653 20.168 1.00 37.98 647 GLU C CA 1
ATOM 13980 C C . GLU C 1 531 ? 78.008 95.529 21.327 1.00 35.51 647 GLU C C 1
ATOM 13981 O O . GLU C 1 531 ? 77.423 96.578 21.599 1.00 38.74 647 GLU C O 1
ATOM 13987 N N . GLY C 1 532 ? 79.063 95.089 22.007 1.00 34.28 648 GLY C N 1
ATOM 13988 C CA . GLY C 1 532 ? 79.629 95.838 23.117 1.00 32.95 648 GLY C CA 1
ATOM 13989 C C . GLY C 1 532 ? 79.069 95.449 24.478 1.00 36.20 648 GLY C C 1
ATOM 13990 O O . GLY C 1 532 ? 79.401 96.069 25.488 1.00 32.44 648 GLY C O 1
ATOM 13991 N N . ASN C 1 533 ? 78.205 94.439 24.517 1.00 35.03 649 ASN C N 1
ATOM 13992 C CA . ASN C 1 533 ? 77.661 93.978 25.794 1.00 35.50 649 ASN C CA 1
ATOM 13993 C C . ASN C 1 533 ? 78.724 93.239 26.610 1.00 34.76 649 ASN C C 1
ATOM 13994 O O . ASN C 1 533 ? 79.589 92.563 26.050 1.00 31.55 649 ASN C O 1
ATOM 13999 N N . GLU C 1 534 ? 78.662 93.380 27.929 1.00 31.63 650 GLU C N 1
ATOM 14000 C CA . GLU C 1 534 ? 79.696 92.841 28.794 1.00 30.73 650 GLU C CA 1
ATOM 14001 C C . GLU C 1 534 ? 79.134 91.917 29.872 1.00 32.57 650 GLU C C 1
ATOM 14002 O O . GLU C 1 534 ? 78.105 92.210 30.492 1.00 36.10 650 GLU C O 1
ATOM 14008 N N . ILE C 1 535 ? 79.822 90.799 30.084 1.00 32.29 651 ILE C N 1
ATOM 14009 C CA . ILE C 1 535 ? 79.552 89.921 31.216 1.00 36.51 651 ILE C CA 1
ATOM 14010 C C . ILE C 1 535 ? 80.738 89.975 32.171 1.00 29.45 651 ILE C C 1
ATOM 14011 O O . ILE C 1 535 ? 81.884 89.761 31.765 1.00 32.07 651 ILE C O 1
ATOM 14016 N N . ILE C 1 536 ? 80.462 90.270 33.440 1.00 28.72 652 ILE C N 1
ATOM 14017 C CA . ILE C 1 536 ? 81.516 90.346 34.444 1.00 23.46 652 ILE C CA 1
ATOM 14018 C C . ILE C 1 536 ? 81.782 88.951 34.998 1.00 30.82 652 ILE C C 1
ATOM 14019 O O . ILE C 1 536 ? 80.852 88.220 35.353 1.00 31.28 652 ILE C O 1
ATOM 14024 N N . VAL C 1 537 ? 83.058 88.581 35.050 1.00 32.70 653 VAL C N 1
ATOM 14025 C CA . VAL C 1 537 ? 83.463 87.297 35.592 1.00 31.94 653 VAL C CA 1
ATOM 14026 C C . VAL C 1 537 ? 84.355 87.554 36.793 1.00 30.40 653 VAL C C 1
ATOM 14027 O O . VAL C 1 537 ? 85.382 88.218 36.670 1.00 32.63 653 VAL C O 1
ATOM 14031 N N . ALA C 1 538 ? 83.950 87.049 37.954 1.00 25.80 654 ALA C N 1
ATOM 14032 C CA . ALA C 1 538 ? 84.688 87.305 39.181 1.00 30.75 654 ALA C CA 1
ATOM 14033 C C . ALA C 1 538 ? 85.017 85.997 39.871 1.00 30.88 654 ALA C C 1
ATOM 14034 O O . ALA C 1 538 ? 84.125 85.208 40.183 1.00 26.33 654 ALA C O 1
ATOM 14036 N N . SER C 1 539 ? 86.304 85.778 40.107 1.00 29.75 655 SER C N 1
ATOM 14037 C CA . SER C 1 539 ? 86.776 84.550 40.731 1.00 32.07 655 SER C CA 1
ATOM 14038 C C . SER C 1 539 ? 87.421 84.824 42.080 1.00 33.45 655 SER C C 1
ATOM 14039 O O . SER C 1 539 ? 88.192 85.775 42.235 1.00 35.01 655 SER C O 1
ATOM 14042 N N . ASN C 1 540 ? 87.107 83.965 43.043 1.00 29.69 656 ASN C N 1
ATOM 14043 C CA . ASN C 1 540 ? 87.679 84.047 44.378 1.00 31.79 656 ASN C CA 1
ATOM 14044 C C . ASN C 1 540 ? 88.293 82.690 44.713 1.00 31.36 656 ASN C C 1
ATOM 14045 O O . ASN C 1 540 ? 87.573 81.742 45.028 1.00 35.02 656 ASN C O 1
ATOM 14050 N N . PHE C 1 541 ? 89.619 82.596 44.624 1.00 32.63 657 PHE C N 1
ATOM 14051 C CA . PHE C 1 541 ? 90.319 81.316 44.784 1.00 35.46 657 PHE C CA 1
ATOM 14052 C C . PHE C 1 541 ? 90.838 81.093 46.199 1.00 40.26 657 PHE C C 1
ATOM 14053 O O . PHE C 1 541 ? 91.915 80.535 46.407 1.00 37.93 657 PHE C O 1
ATOM 14061 N N . THR C 1 542 ? 90.036 81.518 47.165 1.00 37.77 658 THR C N 1
ATOM 14062 C CA . THR C 1 542 ? 90.369 81.408 48.573 1.00 38.10 658 THR C CA 1
ATOM 14063 C C . THR C 1 542 ? 89.060 81.127 49.326 1.00 33.23 658 THR C C 1
ATOM 14064 O O . THR C 1 542 ? 88.003 81.608 48.925 1.00 37.52 658 THR C O 1
ATOM 14068 N N . PRO C 1 543 ? 89.116 80.323 50.401 1.00 35.70 659 PRO C N 1
ATOM 14069 C CA . PRO C 1 543 ? 87.920 79.987 51.186 1.00 37.08 659 PRO C CA 1
ATOM 14070 C C . PRO C 1 543 ? 87.330 81.148 51.989 1.00 41.48 659 PRO C C 1
ATOM 14071 O O . PRO C 1 543 ? 86.348 80.939 52.709 1.00 42.95 659 PRO C O 1
ATOM 14075 N N . VAL C 1 544 ? 87.910 82.340 51.879 1.00 39.34 660 VAL C N 1
ATOM 14076 C CA . VAL C 1 544 ? 87.390 83.506 52.592 1.00 36.57 660 VAL C CA 1
ATOM 14077 C C . VAL C 1 544 ? 86.377 84.262 51.739 1.00 39.96 660 VAL C C 1
ATOM 14078 O O . VAL C 1 544 ? 86.731 84.815 50.696 1.00 39.00 660 VAL C O 1
ATOM 14082 N N . PRO C 1 545 ? 85.107 84.289 52.180 1.00 43.47 661 PRO C N 1
ATOM 14083 C CA . PRO C 1 545 ? 84.078 85.070 51.481 1.00 41.49 661 PRO C CA 1
ATOM 14084 C C . PRO C 1 545 ? 84.434 86.553 51.494 1.00 39.92 661 PRO C C 1
ATOM 14085 O O . PRO C 1 545 ? 84.943 87.042 52.503 1.00 39.06 661 PRO C O 1
ATOM 14089 N N . ARG C 1 546 ? 84.185 87.254 50.392 1.00 38.44 662 ARG C N 1
ATOM 14090 C CA . ARG C 1 546 ? 84.509 88.673 50.319 1.00 45.20 662 ARG C CA 1
ATOM 14091 C C . ARG C 1 546 ? 83.245 89.513 50.175 1.00 48.68 662 ARG C C 1
ATOM 14092 O O . ARG C 1 546 ? 82.570 89.463 49.146 1.00 47.30 662 ARG C O 1
ATOM 14100 N N . HIS C 1 547 ? 82.928 90.285 51.208 1.00 41.71 663 HIS C N 1
ATOM 14101 C CA . HIS C 1 547 ? 81.761 91.154 51.166 1.00 39.79 663 HIS C CA 1
ATOM 14102 C C . HIS C 1 547 ? 82.196 92.587 50.888 1.00 41.28 663 HIS C C 1
ATOM 14103 O O . HIS C 1 547 ? 83.329 92.971 51.204 1.00 42.10 663 HIS C O 1
ATOM 14110 N N . ASP C 1 548 ? 81.298 93.362 50.286 1.00 41.75 664 ASP C N 1
ATOM 14111 C CA . ASP C 1 548 ? 81.571 94.753 49.941 1.00 42.28 664 ASP C CA 1
ATOM 14112 C C . ASP C 1 548 ? 82.865 94.901 49.145 1.00 43.42 664 ASP C C 1
ATOM 14113 O O . ASP C 1 548 ? 83.645 95.827 49.369 1.00 43.45 664 ASP C O 1
ATOM 14118 N N . TYR C 1 549 ? 83.095 93.971 48.226 1.00 40.16 665 TYR C N 1
ATOM 14119 C CA . TYR C 1 549 ? 84.251 94.057 47.350 1.00 42.50 665 TYR C CA 1
ATOM 14120 C C . TYR C 1 549 ? 83.917 94.999 46.199 1.00 38.34 665 TYR C C 1
ATOM 14121 O O . TYR C 1 549 ? 83.087 94.677 45.339 1.00 38.81 665 TYR C O 1
ATOM 14130 N N . ARG C 1 550 ? 84.562 96.162 46.196 1.00 37.71 666 ARG C N 1
ATOM 14131 C CA . ARG C 1 550 ? 84.313 97.172 45.179 1.00 40.76 666 ARG C CA 1
ATOM 14132 C C . ARG C 1 550 ? 85.352 97.119 44.060 1.00 38.61 666 ARG C C 1
ATOM 14133 O O . ARG C 1 550 ? 86.553 96.990 44.309 1.00 40.92 666 ARG C O 1
ATOM 14141 N N . PHE C 1 551 ? 84.876 97.209 42.824 1.00 37.61 667 PHE C N 1
ATOM 14142 C CA . PHE C 1 551 ? 85.767 97.301 41.678 1.00 37.14 667 PHE C CA 1
ATOM 14143 C C . PHE C 1 551 ? 85.121 98.130 40.578 1.00 35.45 667 PHE C C 1
ATOM 14144 O O . PHE C 1 551 ? 83.896 98.199 40.479 1.00 35.09 667 PHE C O 1
ATOM 14152 N N . GLY C 1 552 ? 85.944 98.770 39.759 1.00 36.00 668 GLY C N 1
ATOM 14153 C CA . GLY C 1 552 ? 85.434 99.588 38.676 1.00 40.88 668 GLY C CA 1
ATOM 14154 C C . GLY C 1 552 ? 84.844 98.736 37.567 1.00 37.99 668 GLY C C 1
ATOM 14155 O O . GLY C 1 552 ? 85.323 97.631 37.300 1.00 34.38 668 GLY C O 1
ATOM 14156 N N . ILE C 1 553 ? 83.789 99.248 36.937 1.00 39.47 669 ILE C N 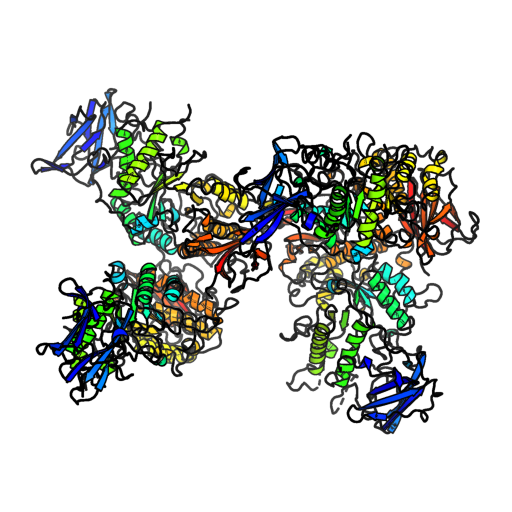1
ATOM 14157 C CA . ILE C 1 553 ? 83.175 98.604 35.779 1.00 35.19 669 ILE C CA 1
ATOM 14158 C C . ILE C 1 553 ? 82.993 99.631 34.669 1.00 39.71 669 ILE C C 1
ATOM 14159 O O . ILE C 1 553 ? 83.208 100.826 34.883 1.00 37.43 669 ILE C O 1
ATOM 14164 N N . ASN C 1 554 ? 82.575 99.169 33.494 1.00 34.78 670 ASN C N 1
ATOM 14165 C CA . ASN C 1 554 ? 82.483 100.038 32.321 1.00 40.64 670 ASN C CA 1
ATOM 14166 C C . ASN C 1 554 ? 81.063 100.501 32.003 1.00 41.74 670 ASN C C 1
ATOM 14167 O O . ASN C 1 554 ? 80.873 101.560 31.403 1.00 41.05 670 ASN C O 1
ATOM 14172 N N . GLN C 1 555 ? 80.072 99.698 32.388 1.00 39.92 671 GLN C N 1
ATOM 14173 C CA . GLN C 1 555 ? 78.672 99.995 32.087 1.00 37.31 671 GLN C CA 1
ATOM 14174 C C . GLN C 1 555 ? 77.817 100.029 33.350 1.00 38.53 671 GLN C C 1
ATOM 14175 O O . GLN C 1 555 ? 77.483 98.984 33.903 1.00 35.93 671 GLN C O 1
ATOM 14181 N N . PRO C 1 556 ? 77.452 101.235 33.807 1.00 36.10 672 PRO C N 1
ATOM 14182 C CA . PRO C 1 556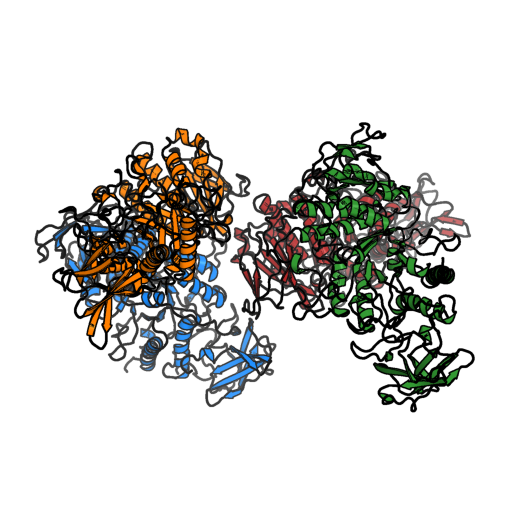 ? 76.612 101.353 34.999 1.00 38.74 672 PRO C CA 1
ATOM 14183 C C . PRO C 1 556 ? 75.189 100.876 34.737 1.00 36.99 672 PRO C C 1
ATOM 14184 O O . PRO C 1 556 ? 74.742 100.826 33.589 1.00 37.39 672 PRO C O 1
ATOM 14188 N N . GLY C 1 557 ? 74.482 100.541 35.809 1.00 40.65 673 GLY C N 1
ATOM 14189 C CA . GLY C 1 557 ? 73.130 100.030 35.705 1.00 34.36 673 GLY C CA 1
ATOM 14190 C C . GLY C 1 557 ? 72.944 98.839 36.626 1.00 36.90 673 GLY C C 1
ATOM 14191 O O . GLY C 1 557 ? 73.683 98.686 37.605 1.00 34.10 673 GLY C O 1
ATOM 14192 N N . LYS C 1 558 ? 71.971 97.991 36.303 1.00 34.88 674 LYS C N 1
ATOM 14193 C CA . LYS C 1 558 ? 71.597 96.859 37.153 1.00 35.84 674 LYS C CA 1
ATOM 14194 C C . LYS C 1 558 ? 72.304 95.572 36.721 1.00 36.81 674 LYS C C 1
ATOM 14195 O O . LYS C 1 558 ? 72.111 95.120 35.596 1.00 35.85 674 LYS C O 1
ATOM 14201 N N . TRP C 1 559 ? 73.103 94.990 37.618 1.00 34.64 675 TRP C N 1
ATOM 14202 C CA . TRP C 1 559 ? 73.831 93.740 37.364 1.00 35.68 675 TRP C CA 1
ATOM 14203 C C . TRP C 1 559 ? 73.315 92.564 38.217 1.00 38.40 675 TRP C C 1
ATOM 14204 O O . TRP C 1 559 ? 72.975 92.737 39.389 1.00 29.84 675 TRP C O 1
ATOM 14215 N N . ARG C 1 560 ? 73.278 91.366 37.628 1.00 35.70 676 ARG C N 1
ATOM 14216 C CA A ARG C 1 560 ? 72.749 90.193 38.319 0.46 35.44 676 ARG C CA 1
ATOM 14217 C CA B ARG C 1 560 ? 72.699 90.190 38.275 0.54 35.45 676 ARG C CA 1
ATOM 14218 C C . ARG C 1 560 ? 73.490 88.917 37.937 1.00 35.45 676 ARG C C 1
ATOM 14219 O O . ARG C 1 560 ? 73.969 88.768 36.811 1.00 30.76 676 ARG C O 1
ATOM 14234 N N . GLU C 1 561 ? 73.603 88.000 38.895 1.00 29.41 677 GLU C N 1
ATOM 14235 C CA . GLU C 1 561 ? 74.280 86.725 38.651 1.00 32.04 677 GLU C CA 1
ATOM 14236 C C . GLU C 1 561 ? 73.524 85.865 37.650 1.00 31.36 677 GLU C C 1
ATOM 14237 O O . GLU C 1 561 ? 72.313 85.666 37.790 1.00 25.24 677 GLU C O 1
ATOM 14243 N N . ILE C 1 562 ? 74.243 85.343 36.657 1.00 28.00 678 ILE C N 1
ATOM 14244 C CA . ILE C 1 562 ? 73.694 84.309 35.783 1.00 29.49 678 ILE C CA 1
ATOM 14245 C C . ILE C 1 562 ? 74.414 82.973 35.987 1.00 31.34 678 ILE C C 1
ATOM 14246 O O . ILE C 1 562 ? 73.991 81.937 35.470 1.00 29.62 678 ILE C O 1
ATOM 14251 N N . LEU C 1 563 ? 75.514 83.013 36.728 1.00 25.45 679 LEU C N 1
ATOM 14252 C CA . LEU C 1 563 ? 76.227 81.804 37.117 1.00 28.96 679 LEU C CA 1
ATOM 14253 C C . LEU C 1 563 ? 76.942 82.006 38.455 1.00 30.09 679 LEU C C 1
ATOM 14254 O O . LEU C 1 563 ? 77.527 83.068 38.705 1.00 27.07 679 LEU C O 1
ATOM 14259 N N . ASN C 1 564 ? 76.883 80.989 39.313 1.00 27.68 680 ASN C N 1
ATOM 14260 C CA . ASN C 1 564 ? 77.482 81.055 40.646 1.00 28.06 680 ASN C CA 1
ATOM 14261 C C . ASN C 1 564 ? 77.827 79.647 41.100 1.00 25.67 680 ASN C C 1
ATOM 14262 O O . ASN C 1 564 ? 76.935 78.889 41.495 1.00 26.82 680 ASN C O 1
ATOM 14267 N N . THR C 1 565 ? 79.119 79.309 41.060 1.00 23.11 681 THR C N 1
ATOM 14268 C CA . THR C 1 565 ? 79.558 77.938 41.323 1.00 24.53 681 THR C CA 1
ATOM 14269 C C . THR C 1 565 ? 79.384 77.530 42.801 1.00 25.30 681 THR C C 1
ATOM 14270 O O . THR C 1 565 ? 79.517 76.348 43.146 1.00 24.77 681 THR C O 1
ATOM 14274 N N . ASP C 1 566 ? 79.094 78.508 43.660 1.00 26.20 682 ASP C N 1
ATOM 14275 C CA . ASP C 1 566 ? 78.870 78.249 45.094 1.00 29.22 682 ASP C CA 1
ATOM 14276 C C . ASP C 1 566 ? 77.385 78.036 45.386 1.00 27.37 682 ASP C C 1
ATOM 14277 O O . ASP C 1 566 ? 76.971 77.935 46.547 1.00 29.29 682 ASP C O 1
ATOM 14282 N N . SER C 1 567 ? 76.579 77.966 44.333 1.00 26.32 683 SER C N 1
ATOM 14283 C CA . SER C 1 567 ? 75.143 77.743 44.494 1.00 28.23 683 SER C CA 1
ATOM 14284 C C . SER C 1 567 ? 74.876 76.436 45.226 1.00 33.47 683 SER C C 1
ATOM 14285 O O . SER C 1 567 ? 75.582 75.443 45.012 1.00 31.02 683 SER C O 1
ATOM 14288 N N . MET C 1 568 ? 73.872 76.458 46.103 1.00 30.93 684 MET C N 1
ATOM 14289 C CA . MET C 1 568 ? 73.356 75.255 46.752 1.00 37.83 684 MET C CA 1
ATOM 14290 C C . MET C 1 568 ? 73.158 74.121 45.749 1.00 31.42 684 MET C C 1
ATOM 14291 O O . MET C 1 568 ? 73.467 72.965 46.038 1.00 36.27 684 MET C O 1
ATOM 14296 N N . HIS C 1 569 ? 72.668 74.462 44.562 1.00 33.88 685 HIS C N 1
ATOM 14297 C CA . HIS C 1 569 ? 72.357 73.465 43.535 1.00 33.73 685 HIS C CA 1
ATOM 14298 C C . HIS C 1 569 ? 73.560 72.628 43.117 1.00 32.99 685 HIS C C 1
ATOM 14299 O O . HIS C 1 569 ? 73.394 71.548 42.539 1.00 28.52 685 HIS C O 1
ATOM 14306 N N . TYR C 1 570 ? 74.762 73.136 43.387 1.00 32.20 686 TYR C N 1
ATOM 14307 C CA . TYR C 1 570 ? 75.993 72.409 43.081 1.00 29.74 686 TYR C CA 1
ATOM 14308 C C . TYR C 1 570 ? 76.612 71.861 44.358 1.00 32.77 686 TYR C C 1
ATOM 14309 O O . TYR C 1 570 ? 77.723 71.333 44.331 1.00 29.04 686 TYR C O 1
ATOM 14318 N N . HIS C 1 571 ? 75.878 71.993 45.463 1.00 32.34 687 HIS C N 1
ATOM 14319 C CA . HIS C 1 571 ? 76.374 71.688 46.809 1.00 31.12 687 HIS C CA 1
ATOM 14320 C C . HIS C 1 571 ? 77.435 72.688 47.284 1.00 32.31 687 HIS C C 1
ATOM 14321 O O . HIS C 1 571 ? 78.314 72.344 48.071 1.00 39.76 687 HIS C O 1
ATOM 14328 N N . GLY C 1 572 ? 77.342 73.922 46.799 1.00 30.74 688 GLY C N 1
ATOM 14329 C CA . GLY C 1 572 ? 78.147 75.016 47.323 1.00 31.18 688 GLY C CA 1
ATOM 14330 C C . GLY C 1 572 ? 77.474 75.582 48.568 1.00 31.68 688 GLY C C 1
ATOM 14331 O O . GLY C 1 572 ? 76.399 75.129 48.941 1.00 29.31 688 GLY C O 1
ATOM 14332 N N . SER C 1 573 ? 78.082 76.579 49.201 1.00 31.31 689 SER C N 1
ATOM 14333 C CA . SER C 1 573 ? 77.564 77.087 50.475 1.00 34.49 689 SER C CA 1
ATOM 14334 C C . SER C 1 573 ? 76.434 78.082 50.278 1.00 37.05 689 SER C C 1
ATOM 14335 O O . SER C 1 573 ? 75.899 78.622 51.245 1.00 33.43 689 SER C O 1
ATOM 14338 N N . ASN C 1 574 ? 76.098 78.338 49.015 1.00 28.20 690 ASN C N 1
ATOM 14339 C CA . ASN C 1 574 ? 75.009 79.238 48.640 1.00 28.75 690 ASN C CA 1
ATOM 14340 C C . ASN C 1 574 ? 75.217 80.702 49.009 1.00 30.76 690 ASN C C 1
ATOM 14341 O O . ASN C 1 574 ? 74.247 81.453 49.148 1.00 35.52 690 ASN C O 1
ATOM 14346 N N . ALA C 1 575 ? 76.479 81.106 49.151 1.00 32.04 691 ALA C N 1
ATOM 14347 C CA . ALA C 1 575 ? 76.825 82.521 49.273 1.00 34.61 691 ALA C CA 1
ATOM 14348 C C . ALA C 1 575 ? 76.629 83.208 47.920 1.00 34.66 691 ALA C C 1
ATOM 14349 O O . ALA C 1 575 ? 76.690 82.563 46.870 1.00 30.01 691 ALA C O 1
ATOM 14351 N N . GLY C 1 576 ? 76.395 84.515 47.940 1.00 34.91 692 GLY C N 1
ATOM 14352 C CA . GLY C 1 576 ? 76.161 85.243 46.707 1.00 33.68 692 GLY C CA 1
ATOM 14353 C C . GLY C 1 576 ? 75.529 86.593 46.944 1.00 34.66 692 GLY C C 1
ATOM 14354 O O . GLY C 1 576 ? 75.355 87.024 48.087 1.00 41.40 692 GLY C O 1
ATOM 14355 N N . ASN C 1 577 ? 75.180 87.274 45.863 1.00 37.38 693 ASN C N 1
ATOM 14356 C CA . ASN C 1 577 ? 74.625 88.611 45.985 1.00 38.90 693 ASN C CA 1
ATOM 14357 C C . ASN C 1 577 ? 73.116 88.614 46.191 1.00 41.81 693 ASN C C 1
ATOM 14358 O O . ASN C 1 577 ? 72.534 89.640 46.551 1.00 39.31 693 ASN C O 1
ATOM 14363 N N . GLY C 1 578 ? 72.501 87.452 45.989 1.00 37.30 694 GLY C N 1
ATOM 14364 C CA . GLY C 1 578 ? 71.082 87.277 46.250 1.00 38.90 694 GLY C CA 1
ATOM 14365 C C . GLY C 1 578 ? 70.220 88.378 45.667 1.00 38.52 694 GLY C C 1
ATOM 14366 O O . GLY C 1 578 ? 69.436 89.008 46.379 1.00 40.62 694 GLY C O 1
ATOM 14367 N N . GLY C 1 579 ? 70.388 88.632 44.373 1.00 37.70 695 GLY C N 1
ATOM 14368 C CA . GLY C 1 579 ? 69.546 89.592 43.681 1.00 39.07 695 GLY C CA 1
ATOM 14369 C C . GLY C 1 579 ? 70.294 90.616 42.848 1.00 35.42 695 GLY C C 1
ATOM 14370 O O . GLY C 1 579 ? 71.520 90.560 42.721 1.00 35.18 695 GLY C O 1
ATOM 14371 N N . THR C 1 580 ? 69.539 91.558 42.287 1.00 34.97 696 THR C N 1
ATOM 14372 C CA . THR C 1 580 ? 70.069 92.599 41.403 1.00 33.27 696 THR C CA 1
ATOM 14373 C C . THR C 1 580 ? 70.891 93.627 42.175 1.00 38.73 696 THR C C 1
ATOM 14374 O O . THR C 1 580 ? 70.445 94.134 43.209 1.00 35.28 696 THR C O 1
ATOM 14378 N N . VAL C 1 581 ? 72.100 93.917 41.689 1.00 34.22 697 VAL C N 1
ATOM 14379 C CA . VAL C 1 581 ? 72.956 94.925 42.315 1.00 36.71 697 VAL C CA 1
ATOM 14380 C C . VAL C 1 581 ? 73.129 96.122 41.390 1.00 38.32 697 VAL C C 1
ATOM 14381 O O . VAL C 1 581 ? 73.524 95.967 40.235 1.00 38.34 697 VAL C O 1
ATOM 14385 N N . HIS C 1 582 ? 72.832 97.316 41.889 1.00 35.30 698 HIS C N 1
ATOM 14386 C CA . HIS C 1 582 ? 73.028 98.511 41.079 1.00 35.25 698 HIS C CA 1
ATOM 14387 C C . HIS C 1 582 ? 74.451 99.044 41.252 1.00 36.63 698 HIS C C 1
ATOM 14388 O O . HIS C 1 582 ? 75.058 98.889 42.310 1.00 36.39 698 HIS C O 1
ATOM 14395 N N . SER C 1 583 ? 74.987 99.652 40.202 1.00 33.53 699 SER C N 1
ATOM 14396 C CA . SER C 1 583 ? 76.321 100.227 40.262 1.00 37.37 699 SER C CA 1
ATOM 14397 C C . SER C 1 583 ? 76.277 101.549 41.035 1.00 39.31 699 SER C C 1
ATOM 14398 O O . SER C 1 583 ? 75.199 102.072 41.317 1.00 38.44 699 SER C O 1
ATOM 14401 N N . ASP C 1 584 ? 77.448 102.078 41.377 1.00 37.05 700 ASP C N 1
ATOM 14402 C CA . ASP C 1 584 ? 77.536 103.376 42.031 1.00 40.14 700 ASP C CA 1
ATOM 14403 C C . ASP C 1 584 ? 78.513 104.245 41.264 1.00 42.35 700 ASP C C 1
ATOM 14404 O O . ASP C 1 584 ? 79.533 103.753 40.774 1.00 41.10 700 ASP C O 1
ATOM 14409 N N . GLU C 1 585 ? 78.219 105.538 41.165 1.00 48.70 701 GLU C N 1
ATOM 14410 C CA . GLU C 1 585 ? 79.169 106.474 40.571 1.00 45.07 701 GLU C CA 1
ATOM 14411 C C . GLU C 1 585 ? 80.265 106.801 41.592 1.00 51.92 701 GLU C C 1
ATOM 14412 O O . GLU C 1 585 ? 80.430 107.952 42.022 1.00 50.10 701 GLU C O 1
ATOM 14418 N N . ILE C 1 586 ? 81.009 105.767 41.970 1.00 40.95 702 ILE C N 1
ATOM 14419 C CA . ILE C 1 586 ? 82.062 105.877 42.965 1.00 46.53 702 ILE C CA 1
ATOM 14420 C C . ILE C 1 586 ? 83.329 105.264 42.375 1.00 47.37 702 ILE C C 1
ATOM 14421 O O . ILE C 1 586 ? 83.349 104.088 42.012 1.00 42.28 702 ILE C O 1
ATOM 14426 N N . ALA C 1 587 ? 84.377 106.078 42.264 1.00 49.80 703 ALA C N 1
ATOM 14427 C CA . ALA C 1 587 ? 85.599 105.701 41.554 1.00 46.98 703 ALA C CA 1
ATOM 14428 C C . ALA C 1 587 ? 86.280 104.459 42.126 1.00 46.76 703 ALA C C 1
ATOM 14429 O O . ALA C 1 587 ? 86.363 104.283 43.343 1.00 40.22 703 ALA C O 1
ATOM 14431 N N . SER C 1 588 ? 86.773 103.606 41.230 1.00 42.11 704 SER C N 1
ATOM 14432 C CA . SER C 1 588 ? 87.490 102.395 41.616 1.00 42.63 704 SER C CA 1
ATOM 14433 C C . SER C 1 588 ? 88.305 101.898 40.425 1.00 40.39 704 SER C C 1
ATOM 14434 O O . SER C 1 588 ? 87.783 101.795 39.314 1.00 42.15 704 SER C O 1
ATOM 14437 N N . HIS C 1 589 ? 89.588 101.629 40.658 1.00 42.26 705 HIS C N 1
ATOM 14438 C CA . HIS C 1 589 ? 90.481 101.040 39.653 1.00 44.79 705 HIS C CA 1
ATOM 14439 C C . HIS C 1 589 ? 90.652 101.857 38.373 1.00 41.72 705 HIS C C 1
ATOM 14440 O O . HIS C 1 589 ? 91.057 101.324 37.338 1.00 43.69 705 HIS C O 1
ATOM 14447 N N . GLY C 1 590 ? 90.357 103.151 38.455 1.00 43.96 706 GLY C N 1
ATOM 14448 C CA . GLY C 1 590 ? 90.537 104.045 37.330 1.00 39.10 706 GLY C CA 1
ATOM 14449 C C . GLY C 1 590 ? 89.254 104.352 36.584 1.00 43.69 706 GLY C C 1
ATOM 14450 O O . GLY C 1 590 ? 89.263 105.105 35.612 1.00 47.32 706 GLY C O 1
ATOM 14451 N N . ARG C 1 591 ? 88.142 103.782 37.040 1.00 43.15 707 ARG C N 1
ATOM 14452 C CA . ARG C 1 591 ? 86.870 103.943 36.341 1.00 41.13 707 ARG C CA 1
ATOM 14453 C C . ARG C 1 591 ? 85.839 104.725 37.151 1.00 40.18 707 ARG C C 1
ATOM 14454 O O . ARG C 1 591 ? 85.765 104.599 38.375 1.00 43.08 707 ARG C O 1
ATOM 14462 N N . GLN C 1 592 ? 85.031 105.511 36.449 1.00 39.53 708 GLN C N 1
ATOM 14463 C CA . GLN C 1 592 ? 84.016 106.360 37.068 1.00 43.34 708 GLN C CA 1
ATOM 14464 C C . GLN C 1 592 ? 82.965 105.594 37.883 1.00 45.02 708 GLN C C 1
ATOM 14465 O O . GLN C 1 592 ? 82.510 106.078 38.920 1.00 50.03 708 GLN C O 1
ATOM 14471 N N . HIS C 1 593 ? 82.571 104.414 37.409 1.00 42.37 709 HIS C N 1
ATOM 14472 C CA . HIS C 1 593 ? 81.534 103.631 38.085 1.00 45.75 709 HIS C CA 1
ATOM 14473 C C . HIS C 1 593 ? 82.066 102.315 38.641 1.00 43.74 709 HIS C C 1
ATOM 14474 O O . HIS C 1 593 ? 83.025 101.745 38.115 1.00 39.67 709 HIS C O 1
ATOM 14481 N N . SER C 1 594 ? 81.426 101.832 39.701 1.00 41.91 710 SER C N 1
ATOM 14482 C CA . SER C 1 594 ? 81.876 100.618 40.362 1.00 39.59 710 SER C CA 1
ATOM 14483 C C . SER C 1 594 ? 80.723 99.751 40.833 1.00 39.39 710 SER C C 1
ATOM 14484 O O . SER C 1 594 ? 79.580 100.204 40.948 1.00 38.09 710 SER C O 1
ATOM 14487 N N . LEU C 1 595 ? 81.039 98.491 41.098 1.00 41.38 711 LEU C N 1
ATOM 14488 C CA . LEU C 1 595 ? 80.100 97.579 41.719 1.00 36.83 711 LEU C CA 1
ATOM 14489 C C . LEU C 1 595 ? 80.717 97.110 43.019 1.00 38.56 711 LEU C C 1
ATOM 14490 O O . LEU C 1 595 ? 81.931 96.927 43.100 1.00 39.06 711 LEU C O 1
ATOM 14495 N N . SER C 1 596 ? 79.881 96.940 44.039 1.00 36.23 712 SER C N 1
ATOM 14496 C CA . SER C 1 596 ? 80.324 96.375 45.310 1.00 37.88 712 SER C CA 1
ATOM 14497 C C . SER C 1 596 ? 79.541 95.091 45.575 1.00 39.05 712 SER C C 1
ATOM 14498 O O . SER C 1 596 ? 78.344 95.131 45.869 1.00 40.50 712 SER C O 1
ATOM 14501 N N . LEU C 1 597 ? 80.228 93.958 45.471 1.00 37.27 713 LEU C N 1
ATOM 14502 C CA . LEU C 1 597 ? 79.582 92.655 45.499 1.00 37.54 713 LEU C CA 1
ATOM 14503 C C . LEU C 1 597 ? 80.035 91.788 46.669 1.00 37.78 713 LEU C C 1
ATOM 14504 O O . LEU C 1 597 ? 80.991 92.125 47.376 1.00 31.52 713 LEU C O 1
ATOM 14509 N N . THR C 1 598 ? 79.326 90.674 46.864 1.00 37.54 714 THR C N 1
ATOM 14510 C CA . THR C 1 598 ? 79.840 89.541 47.624 1.00 37.12 714 THR C CA 1
ATOM 14511 C C . THR C 1 598 ? 80.499 88.569 46.635 1.00 33.96 714 THR C C 1
ATOM 14512 O O . THR C 1 598 ? 79.912 88.237 45.611 1.00 34.76 714 THR C O 1
ATOM 14516 N N . LEU C 1 599 ? 81.726 88.149 46.921 1.00 32.38 715 LEU C N 1
ATOM 14517 C CA . LEU C 1 599 ? 82.382 87.096 46.144 1.00 35.20 715 LEU C CA 1
ATOM 14518 C C . LEU C 1 599 ? 82.431 85.843 47.011 1.00 34.82 715 LEU C C 1
ATOM 14519 O O . LEU C 1 599 ? 83.121 85.822 48.029 1.00 38.80 715 LEU C O 1
ATOM 14524 N N . PRO C 1 600 ? 81.687 84.793 46.620 1.00 32.15 716 PRO C N 1
ATOM 14525 C CA . PRO C 1 600 ? 81.603 83.565 47.424 1.00 33.09 716 PRO C CA 1
ATOM 14526 C C . PRO C 1 600 ? 82.956 82.856 47.558 1.00 35.91 716 PRO C C 1
ATOM 14527 O O . PRO C 1 600 ? 83.819 83.030 46.696 1.00 33.36 716 PRO C O 1
ATOM 14531 N N . PRO C 1 601 ? 83.143 82.080 48.640 1.00 33.67 717 PRO C N 1
ATOM 14532 C CA . PRO C 1 601 ? 84.392 81.347 48.886 1.00 35.38 717 PRO C CA 1
ATOM 14533 C C . PRO C 1 601 ? 84.654 80.270 47.835 1.00 33.75 717 PRO C C 1
ATOM 14534 O O . PRO C 1 601 ? 83.723 79.537 47.479 1.00 30.49 717 PRO C O 1
ATOM 14538 N N . LEU C 1 602 ? 85.900 80.181 47.368 1.00 30.84 718 LEU C N 1
ATOM 14539 C CA . LEU C 1 602 ? 86.313 79.195 46.369 1.00 30.04 718 LEU C CA 1
ATOM 14540 C C . LEU C 1 602 ? 85.275 79.088 45.254 1.00 32.00 718 LEU C C 1
ATOM 14541 O O . LEU C 1 602 ? 84.680 78.023 45.046 1.00 33.42 718 LEU C O 1
ATOM 14546 N N . ALA C 1 603 ? 85.040 80.196 44.558 1.00 26.81 719 ALA C N 1
ATOM 14547 C CA . ALA C 1 603 ? 83.934 80.247 43.608 1.00 31.38 719 ALA C CA 1
ATOM 14548 C C . ALA C 1 603 ? 84.128 81.260 42.494 1.00 28.16 719 ALA C C 1
ATOM 14549 O O . ALA C 1 603 ? 84.803 82.279 42.663 1.00 29.95 719 ALA C O 1
ATOM 14551 N N . THR C 1 604 ? 83.495 80.974 41.361 1.00 26.93 720 THR C N 1
ATOM 14552 C CA . THR C 1 604 ? 83.433 81.903 40.243 1.00 30.21 720 THR C CA 1
ATOM 14553 C C . THR C 1 604 ? 81.983 82.305 40.028 1.00 31.94 720 THR C C 1
ATOM 14554 O O . THR C 1 604 ? 81.080 81.467 40.107 1.00 28.55 720 THR C O 1
ATOM 14558 N N . ILE C 1 605 ? 81.758 83.594 39.779 1.00 27.04 721 ILE C N 1
ATOM 14559 C CA . ILE C 1 605 ? 80.436 84.073 39.430 1.00 27.28 721 ILE C CA 1
ATOM 14560 C C . ILE C 1 605 ? 80.515 84.845 38.114 1.00 32.47 721 ILE C C 1
ATOM 14561 O O . ILE C 1 605 ? 81.551 85.448 37.803 1.00 25.15 721 ILE C O 1
ATOM 14566 N N . TRP C 1 606 ? 79.432 84.793 37.339 1.00 27.80 722 TRP C N 1
ATOM 14567 C CA . TRP C 1 606 ? 79.272 85.636 36.153 1.00 26.63 722 TRP C CA 1
ATOM 14568 C C . TRP C 1 606 ? 78.078 86.565 36.359 1.00 30.12 722 TRP C C 1
ATOM 14569 O O . TRP C 1 606 ? 77.042 86.139 36.884 1.00 32.42 722 TRP C O 1
ATOM 14580 N N . LEU C 1 607 ? 78.214 87.814 35.909 1.00 29.37 723 LEU C N 1
ATOM 14581 C CA . LEU C 1 607 ? 77.187 88.840 36.074 1.00 30.92 723 LEU C CA 1
ATOM 14582 C C . LEU C 1 607 ? 76.774 89.393 34.717 1.00 32.69 723 LEU C C 1
ATOM 14583 O O . LEU C 1 607 ? 77.627 89.683 33.881 1.00 25.89 723 LEU C O 1
ATOM 14588 N N . VAL C 1 608 ? 75.470 89.561 34.515 1.00 31.50 724 VAL C N 1
ATOM 14589 C CA . VAL C 1 608 ? 74.943 90.179 33.303 1.00 32.66 724 VAL C CA 1
ATOM 14590 C C . VAL C 1 608 ? 74.306 91.529 33.650 1.00 34.15 724 VAL C C 1
ATOM 14591 O O . VAL C 1 608 ? 73.838 91.725 34.777 1.00 28.26 724 VAL C O 1
ATOM 14595 N N . ARG C 1 609 ? 74.297 92.456 32.695 1.00 29.70 725 ARG C N 1
ATOM 14596 C CA . ARG C 1 609 ? 73.692 93.769 32.912 1.00 34.54 725 ARG C CA 1
ATOM 14597 C C . ARG C 1 609 ? 72.232 93.774 32.467 1.00 32.47 725 ARG C C 1
ATOM 14598 O O . ARG C 1 609 ? 71.929 93.400 31.342 1.00 30.21 725 ARG C O 1
ATOM 14606 N N . GLU C 1 610 ? 71.330 94.206 33.340 1.00 29.47 726 GLU C N 1
ATOM 14607 C CA . GLU C 1 610 ? 69.904 94.173 33.021 1.00 38.75 726 GLU C CA 1
ATOM 14608 C C . GLU C 1 610 ? 69.473 95.352 32.160 1.00 41.05 726 GLU C C 1
ATOM 14609 O O . GLU C 1 610 ? 69.865 96.488 32.414 1.00 41.07 726 GLU C O 1
ATOM 14615 N N . ALA C 1 611 ? 68.661 95.077 31.142 1.00 39.51 727 ALA C N 1
ATOM 14616 C CA . ALA C 1 611 ? 68.175 96.122 30.236 1.00 43.48 727 ALA C CA 1
ATOM 14617 C C . ALA C 1 611 ? 67.316 97.165 30.953 1.00 50.04 727 ALA C C 1
ATOM 14618 O O . ALA C 1 611 ? 66.513 96.834 31.835 1.00 50.00 727 ALA C O 1
ATOM 14620 N N . GLU C 1 612 ? 67.483 98.426 30.566 1.00 56.55 728 GLU C N 1
ATOM 14621 C CA . GLU C 1 612 ? 66.700 99.509 31.160 1.00 62.77 728 GLU C CA 1
ATOM 14622 C C . GLU C 1 612 ? 65.369 99.738 30.432 1.00 58.67 728 GLU C C 1
ATOM 14623 O O . GLU C 1 612 ? 64.367 100.120 31.049 1.00 53.77 728 GLU C O 1
ATOM 14630 N N . THR D 1 1 ? 45.713 86.912 -9.719 1.00 58.55 117 THR D N 1
ATOM 14631 C CA . THR D 1 1 ? 45.707 85.998 -8.581 1.00 54.46 117 THR D CA 1
ATOM 14632 C C . THR D 1 1 ? 44.581 86.352 -7.611 1.00 54.60 117 THR D C 1
ATOM 14633 O O . THR D 1 1 ? 44.645 87.373 -6.922 1.00 51.30 117 THR D O 1
ATOM 14637 N N . HIS D 1 2 ? 43.547 85.515 -7.559 1.00 48.72 118 HIS D N 1
ATOM 14638 C CA . HIS D 1 2 ? 42.431 85.751 -6.645 1.00 48.96 118 HIS D CA 1
ATOM 14639 C C . HIS D 1 2 ? 42.816 85.436 -5.203 1.00 46.78 118 HIS D C 1
ATOM 14640 O O . HIS D 1 2 ? 42.148 85.873 -4.264 1.00 41.50 118 HIS D O 1
ATOM 14647 N N . LEU D 1 3 ? 43.895 84.677 -5.034 1.00 39.55 119 LEU D N 1
ATOM 14648 C CA . LEU D 1 3 ? 44.310 84.213 -3.711 1.00 40.01 119 LEU D CA 1
ATOM 14649 C C . LEU D 1 3 ? 45.090 85.267 -2.927 1.00 32.46 119 LEU D C 1
ATOM 14650 O O . LEU D 1 3 ? 45.139 85.227 -1.701 1.00 30.70 119 LEU D O 1
ATOM 14655 N N . ARG D 1 4 ? 45.708 86.209 -3.628 1.00 27.08 120 ARG D N 1
ATOM 14656 C CA . ARG D 1 4 ? 46.540 87.197 -2.956 1.00 25.58 120 ARG D CA 1
ATOM 14657 C C . ARG D 1 4 ? 46.220 88.620 -3.404 1.00 27.69 120 ARG D C 1
ATOM 14658 O O . ARG D 1 4 ? 47.060 89.268 -4.039 1.00 24.78 120 ARG D O 1
ATOM 14666 N N . PRO D 1 5 ? 45.009 89.112 -3.063 1.00 27.55 121 PRO D N 1
ATOM 14667 C CA . PRO D 1 5 ? 44.570 90.421 -3.564 1.00 28.31 121 PRO D CA 1
ATOM 14668 C C . PRO D 1 5 ? 45.492 91.529 -3.093 1.00 29.13 121 PRO D C 1
ATOM 14669 O O . PRO D 1 5 ? 45.641 92.546 -3.770 1.00 27.71 121 PRO D O 1
ATOM 14673 N N . TYR D 1 6 ? 46.125 91.320 -1.948 1.00 24.77 122 TYR D N 1
ATOM 14674 C CA . TYR D 1 6 ? 47.050 92.301 -1.403 1.00 23.45 122 TYR D CA 1
ATOM 14675 C C . TYR D 1 6 ? 48.268 92.552 -2.303 1.00 26.79 122 TYR D C 1
ATOM 14676 O O . TYR D 1 6 ? 49.016 93.513 -2.090 1.00 27.12 122 TYR D O 1
ATOM 14685 N N . GLU D 1 7 ? 48.477 91.701 -3.303 1.00 26.55 123 GLU D N 1
ATOM 14686 C CA . GLU D 1 7 ? 49.615 91.894 -4.205 1.00 26.27 123 GLU D CA 1
ATOM 14687 C C . GLU D 1 7 ? 49.317 92.918 -5.302 1.00 26.21 123 GLU D C 1
ATOM 14688 O O . GLU D 1 7 ? 50.229 93.411 -5.959 1.00 25.59 123 GLU D O 1
ATOM 14694 N N . THR D 1 8 ? 48.040 93.232 -5.487 1.00 25.56 124 THR D N 1
ATOM 14695 C CA . THR D 1 8 ? 47.638 94.262 -6.443 1.00 31.87 124 THR D CA 1
ATOM 14696 C C . THR D 1 8 ? 46.798 95.373 -5.810 1.00 32.26 124 THR D C 1
ATOM 14697 O O . THR D 1 8 ? 46.997 96.554 -6.114 1.00 32.83 124 THR D O 1
ATOM 14701 N N . LEU D 1 9 ? 45.859 95.005 -4.939 1.00 25.73 125 LEU D N 1
ATOM 14702 C CA . LEU D 1 9 ? 45.081 96.013 -4.223 1.00 25.54 125 LEU D CA 1
ATOM 14703 C C . LEU D 1 9 ? 45.955 96.766 -3.215 1.00 27.41 125 LEU D C 1
ATOM 14704 O O . LEU D 1 9 ? 46.987 96.263 -2.769 1.00 31.51 125 LEU D O 1
ATOM 14709 N N . GLY D 1 10 ? 45.568 97.995 -2.892 1.00 27.09 126 GLY D N 1
ATOM 14710 C CA . GLY D 1 10 ? 46.363 98.830 -2.016 1.00 25.11 126 GLY D CA 1
ATOM 14711 C C . GLY D 1 10 ? 47.265 99.777 -2.797 1.00 32.06 126 GLY D C 1
ATOM 14712 O O . GLY D 1 10 ? 46.977 100.107 -3.950 1.00 31.71 126 GLY D O 1
ATOM 14713 N N . ALA D 1 11 ? 48.350 100.217 -2.167 1.00 26.67 127 ALA D N 1
ATOM 14714 C CA . ALA D 1 11 ? 49.315 101.102 -2.804 1.00 28.74 127 ALA D CA 1
ATOM 14715 C C . ALA D 1 11 ? 50.642 100.395 -3.086 1.00 28.49 127 ALA D C 1
ATOM 14716 O O . ALA D 1 11 ? 51.323 99.926 -2.172 1.00 28.93 127 ALA D O 1
ATOM 14718 N N . HIS D 1 12 ? 51.009 100.316 -4.363 1.00 22.39 128 HIS D N 1
ATOM 14719 C CA . HIS D 1 12 ? 52.204 99.575 -4.774 1.00 23.69 128 HIS D CA 1
ATOM 14720 C C . HIS D 1 12 ? 53.052 100.350 -5.773 1.00 31.18 128 HIS D C 1
ATOM 14721 O O . HIS D 1 12 ? 52.518 100.941 -6.715 1.00 27.27 128 HIS D O 1
ATOM 14728 N N . ALA D 1 13 ? 54.367 100.336 -5.566 1.00 30.94 129 ALA D N 1
ATOM 14729 C CA . ALA D 1 13 ? 55.307 100.893 -6.540 1.00 31.90 129 ALA D CA 1
ATOM 14730 C C . ALA D 1 13 ? 55.037 100.334 -7.934 1.00 38.67 129 ALA D C 1
ATOM 14731 O O . ALA D 1 13 ? 54.727 99.144 -8.105 1.00 33.23 129 ALA D O 1
ATOM 14733 N N . ASP D 1 14 ? 55.151 101.200 -8.933 1.00 33.68 130 ASP D N 1
ATOM 14734 C CA . ASP D 1 14 ? 54.961 100.782 -10.309 1.00 30.90 130 ASP D CA 1
ATOM 14735 C C . ASP D 1 14 ? 55.744 101.673 -11.255 1.00 39.60 130 ASP D C 1
ATOM 14736 O O . ASP D 1 14 ? 56.327 102.683 -10.853 1.00 36.53 130 ASP D O 1
ATOM 14741 N N . THR D 1 15 ? 55.764 101.272 -12.518 1.00 46.58 131 THR D N 1
ATOM 14742 C CA . THR D 1 15 ? 56.435 102.039 -13.550 1.00 45.81 131 THR D CA 1
ATOM 14743 C C . THR D 1 15 ? 55.615 101.963 -14.828 1.00 45.33 131 THR D C 1
ATOM 14744 O O . THR D 1 15 ? 55.301 100.875 -15.316 1.00 53.39 131 THR D O 1
ATOM 14748 N N . MET D 1 16 ? 55.245 103.125 -15.353 1.00 47.00 132 MET D N 1
ATOM 14749 C CA . MET D 1 16 ? 54.480 103.185 -16.593 1.00 52.30 132 MET D CA 1
ATOM 14750 C C . MET D 1 16 ? 55.185 104.072 -17.614 1.00 50.91 132 MET D C 1
ATOM 14751 O O . MET D 1 16 ? 55.516 105.224 -17.327 1.00 51.31 132 MET D O 1
ATOM 14756 N N . ASP D 1 17 ? 55.425 103.516 -18.801 1.00 58.70 133 ASP D N 1
ATOM 14757 C CA . ASP D 1 17 ? 56.195 104.194 -19.841 1.00 59.38 133 ASP D CA 1
ATOM 14758 C C . ASP D 1 17 ? 57.573 104.631 -19.342 1.00 57.74 133 ASP D C 1
ATOM 14759 O O . ASP D 1 17 ? 58.104 105.646 -19.795 1.00 60.01 133 ASP D O 1
ATOM 14764 N N . GLY D 1 18 ? 58.141 103.872 -18.408 1.00 47.42 134 GLY D N 1
ATOM 14765 C CA . GLY D 1 18 ? 59.431 104.217 -17.836 1.00 46.43 134 GLY D CA 1
ATOM 14766 C C . GLY D 1 18 ? 59.355 105.292 -16.762 1.00 45.62 134 GLY D C 1
ATOM 14767 O O . GLY D 1 18 ? 60.381 105.762 -16.265 1.00 41.45 134 GLY D O 1
ATOM 14768 N N . VAL D 1 19 ? 58.139 105.694 -16.401 1.00 40.31 135 VAL D N 1
ATOM 14769 C CA . VAL D 1 19 ? 57.959 106.657 -15.316 1.00 42.13 135 VAL D CA 1
ATOM 14770 C C . VAL D 1 19 ? 57.537 105.950 -14.026 1.00 40.82 135 VAL D C 1
ATOM 14771 O O . VAL D 1 19 ? 56.587 105.165 -14.025 1.00 39.51 135 VAL D O 1
ATOM 14775 N N . THR D 1 20 ? 58.253 106.228 -12.938 1.00 37.07 136 THR D N 1
ATOM 14776 C CA . THR D 1 20 ? 58.011 105.565 -11.660 1.00 33.48 136 THR D CA 1
ATOM 14777 C C . THR D 1 20 ? 57.040 106.338 -10.781 1.00 40.40 136 THR D C 1
ATOM 14778 O O . THR D 1 20 ? 57.019 107.573 -10.781 1.00 38.75 136 THR D O 1
ATOM 14782 N N . GLY D 1 21 ? 56.242 105.598 -10.024 1.00 33.31 137 GLY D N 1
ATOM 14783 C CA . GLY D 1 21 ? 55.242 106.191 -9.163 1.00 31.20 137 GLY D CA 1
ATOM 14784 C C . GLY D 1 21 ? 54.546 105.112 -8.359 1.00 33.06 137 GLY D C 1
ATOM 14785 O O . GLY D 1 21 ? 55.072 104.006 -8.188 1.00 33.13 137 GLY D O 1
ATOM 14786 N N . THR D 1 22 ? 53.359 105.432 -7.861 1.00 27.16 138 THR D N 1
ATOM 14787 C CA . THR D 1 22 ? 52.588 104.477 -7.076 1.00 24.33 138 THR D CA 1
ATOM 14788 C C . THR D 1 22 ? 51.241 104.255 -7.696 1.00 27.11 138 THR D C 1
ATOM 14789 O O . THR D 1 22 ? 50.552 105.210 -8.076 1.00 26.64 138 THR D O 1
ATOM 14793 N N . ARG D 1 23 ? 50.866 102.987 -7.833 1.00 25.59 139 ARG D N 1
ATOM 14794 C CA A ARG D 1 23 ? 49.526 102.642 -8.277 0.50 25.54 139 ARG D CA 1
ATOM 14795 C CA B ARG D 1 23 ? 49.527 102.633 -8.279 0.50 25.54 139 ARG D CA 1
ATOM 14796 C C . ARG D 1 23 ? 48.644 102.412 -7.059 1.00 27.44 139 ARG D C 1
ATOM 14797 O O . ARG D 1 23 ? 49.040 101.712 -6.118 1.00 23.67 139 ARG D O 1
ATOM 14812 N N . PHE D 1 24 ? 47.455 103.004 -7.085 1.00 25.41 140 PHE D N 1
ATOM 14813 C CA . PHE D 1 24 ? 46.488 102.866 -6.009 1.00 28.84 140 PHE D CA 1
ATOM 14814 C C . PHE D 1 24 ? 45.268 102.160 -6.554 1.00 29.63 140 PHE D C 1
ATOM 14815 O O . PHE D 1 24 ? 44.752 102.545 -7.597 1.00 23.99 140 PHE D O 1
ATOM 14823 N N . SER D 1 25 ? 44.805 101.130 -5.849 1.00 22.84 141 SER D N 1
ATOM 14824 C CA . SER D 1 25 ? 43.596 100.421 -6.229 1.00 24.33 141 SER D CA 1
ATOM 14825 C C . SER D 1 25 ? 42.777 100.127 -4.987 1.00 27.11 141 SER D C 1
ATOM 14826 O O . SER D 1 25 ? 43.332 99.758 -3.954 1.00 28.52 141 SER D O 1
ATOM 14829 N N . VAL D 1 26 ? 41.464 100.303 -5.086 1.00 26.04 142 VAL D N 1
ATOM 14830 C CA . VAL D 1 26 ? 40.577 100.022 -3.969 1.00 26.89 142 VAL D CA 1
ATOM 14831 C C . VAL D 1 26 ? 39.229 99.564 -4.489 1.00 31.74 142 VAL D C 1
ATOM 14832 O O . VAL D 1 26 ? 38.630 100.201 -5.365 1.00 23.88 142 VAL D O 1
ATOM 14836 N N . TRP D 1 27 ? 38.775 98.429 -3.967 1.00 28.67 143 TRP D N 1
ATOM 14837 C CA . TRP D 1 27 ? 37.488 97.867 -4.328 1.00 27.64 143 TRP D CA 1
ATOM 14838 C C . TRP D 1 27 ? 36.375 98.663 -3.661 1.00 36.31 143 TRP D C 1
ATOM 14839 O O . TRP D 1 27 ? 36.304 98.745 -2.431 1.00 31.10 143 TRP D O 1
ATOM 14850 N N . ALA D 1 28 ? 35.517 99.272 -4.477 1.00 27.97 144 ALA D N 1
ATOM 14851 C CA . ALA D 1 28 ? 34.353 99.996 -3.969 1.00 31.80 144 ALA D CA 1
ATOM 14852 C C . ALA D 1 28 ? 33.330 100.163 -5.079 1.00 33.84 144 ALA D C 1
ATOM 14853 O O . ALA D 1 28 ? 33.133 101.264 -5.585 1.00 33.28 144 ALA D O 1
ATOM 14855 N N . PRO D 1 29 ? 32.672 99.057 -5.452 1.00 40.47 145 PRO D N 1
ATOM 14856 C CA . PRO D 1 29 ? 31.847 99.009 -6.663 1.00 34.66 145 PRO D CA 1
ATOM 14857 C C . PRO D 1 29 ? 30.644 99.951 -6.671 1.00 37.50 145 PRO D C 1
ATOM 14858 O O . PRO D 1 29 ? 30.201 100.322 -7.753 1.00 31.44 145 PRO D O 1
ATOM 14862 N N . ASN D 1 30 ? 30.129 100.346 -5.514 1.00 35.96 146 ASN D N 1
ATOM 14863 C CA . ASN D 1 30 ? 28.940 101.189 -5.506 1.00 35.67 146 ASN D CA 1
ATOM 14864 C C . ASN D 1 30 ? 29.188 102.671 -5.237 1.00 37.19 146 ASN D C 1
ATOM 14865 O O . ASN D 1 30 ? 28.243 103.451 -5.155 1.00 38.79 146 ASN D O 1
ATOM 14870 N N . ALA D 1 31 ? 30.449 103.059 -5.098 1.00 29.15 147 ALA D N 1
ATOM 14871 C CA . ALA D 1 31 ? 30.785 104.468 -4.927 1.00 34.51 147 ALA D CA 1
ATOM 14872 C C . ALA D 1 31 ? 30.558 105.197 -6.248 1.00 37.33 147 ALA D C 1
ATOM 14873 O O . ALA D 1 31 ? 30.627 104.575 -7.313 1.00 36.23 147 ALA D O 1
ATOM 14875 N N . ARG D 1 32 ? 30.277 106.501 -6.184 1.00 40.79 148 ARG D N 1
ATOM 14876 C CA . ARG D 1 32 ? 30.075 107.297 -7.406 1.00 34.79 148 ARG D CA 1
ATOM 14877 C C . ARG D 1 32 ? 31.386 107.915 -7.851 1.00 34.61 148 ARG D C 1
ATOM 14878 O O . ARG D 1 32 ? 31.637 108.082 -9.041 1.00 35.99 148 ARG D O 1
ATOM 14886 N N . ARG D 1 33 ? 32.226 108.248 -6.882 1.00 30.41 149 ARG D N 1
ATOM 14887 C CA . ARG D 1 33 ? 33.505 108.871 -7.180 1.00 33.23 149 ARG D CA 1
ATOM 14888 C C . ARG D 1 33 ? 34.488 108.575 -6.057 1.00 32.36 149 ARG D C 1
ATOM 14889 O O . ARG D 1 33 ? 34.122 108.591 -4.882 1.00 34.20 149 ARG D O 1
ATOM 14897 N N . VAL D 1 34 ? 35.732 108.273 -6.417 1.00 32.40 150 VAL D N 1
ATOM 14898 C CA . VAL D 1 34 ? 36.783 108.063 -5.430 1.00 32.68 150 VAL D CA 1
ATOM 14899 C C . VAL D 1 34 ? 38.048 108.749 -5.892 1.00 27.00 150 VAL D C 1
ATOM 14900 O O . VAL D 1 34 ? 38.428 108.628 -7.053 1.00 29.73 150 VAL D O 1
ATOM 14904 N N . SER D 1 35 ? 38.700 109.453 -4.970 1.00 25.66 151 SER D N 1
ATOM 14905 C CA . SER D 1 35 ? 39.943 110.145 -5.249 1.00 23.71 151 SER D CA 1
ATOM 14906 C C . SER D 1 35 ? 41.033 109.746 -4.266 1.00 26.80 151 SER D C 1
ATOM 14907 O O . SER D 1 35 ? 40.758 109.412 -3.110 1.00 26.80 151 SER D O 1
ATOM 14910 N N . VAL D 1 36 ? 42.277 109.801 -4.712 1.00 24.98 152 VAL D N 1
ATOM 14911 C CA . VAL D 1 36 ? 43.378 109.636 -3.792 1.00 24.14 152 VAL D CA 1
ATOM 14912 C C . VAL D 1 36 ? 43.671 110.986 -3.171 1.00 32.83 152 VAL D C 1
ATOM 14913 O O . VAL D 1 36 ? 43.981 111.943 -3.881 1.00 29.09 152 VAL D O 1
ATOM 14917 N N . VAL D 1 37 ? 43.563 111.076 -1.850 1.00 26.73 153 VAL D N 1
ATOM 14918 C CA . VAL D 1 37 ? 43.935 112.309 -1.172 1.00 33.99 153 VAL D CA 1
ATOM 14919 C C . VAL D 1 37 ? 45.127 112.085 -0.259 1.00 38.53 153 VAL D C 1
ATOM 14920 O O . VAL D 1 37 ? 45.261 111.041 0.387 1.00 32.94 153 VAL D O 1
ATOM 14924 N N . GLY D 1 38 ? 46.009 113.070 -0.235 1.00 36.70 154 GLY D N 1
ATOM 14925 C CA . GLY D 1 38 ? 47.177 113.014 0.610 1.00 31.63 154 GLY D CA 1
ATOM 14926 C C . GLY D 1 38 ? 47.706 114.413 0.801 1.00 41.69 154 GLY D C 1
ATOM 14927 O O . GLY D 1 38 ? 47.059 115.405 0.429 1.00 37.29 154 GLY D O 1
ATOM 14928 N N . GLN D 1 39 ? 48.889 114.495 1.387 1.00 43.21 155 GLN D N 1
ATOM 14929 C CA . GLN D 1 39 ? 49.513 115.776 1.613 1.00 44.64 155 GLN D CA 1
ATOM 14930 C C . GLN D 1 39 ? 49.937 116.330 0.271 1.00 44.68 155 GLN D C 1
ATOM 14931 O O . GLN D 1 39 ? 49.873 117.544 0.039 1.00 41.45 155 GLN D O 1
ATOM 14937 N N . PHE D 1 40 ? 50.324 115.425 -0.627 1.00 38.93 156 PHE D N 1
ATOM 14938 C CA . PHE D 1 40 ? 50.864 115.788 -1.946 1.00 37.40 156 PHE D CA 1
ATOM 14939 C C . PHE D 1 40 ? 49.854 116.501 -2.835 1.00 38.74 156 PHE D C 1
ATOM 14940 O O . PHE D 1 40 ? 49.996 116.543 -4.050 1.00 47.27 156 PHE D O 1
ATOM 14948 N N . ASN D 1 41 ? 48.863 117.111 -2.209 1.00 38.66 157 ASN D N 1
ATOM 14949 C CA . ASN D 1 41 ? 47.539 117.166 -2.767 1.00 33.48 157 ASN D CA 1
ATOM 14950 C C . ASN D 1 41 ? 46.702 118.093 -1.918 1.00 28.62 157 ASN D C 1
ATOM 14951 O O . ASN D 1 41 ? 45.617 118.533 -2.326 1.00 34.43 157 ASN D O 1
ATOM 14956 N N . TYR D 1 42 ? 47.209 118.345 -0.711 1.00 39.43 158 TYR D N 1
ATOM 14957 C CA . TYR D 1 42 ? 46.524 119.147 0.302 1.00 29.03 158 TYR D CA 1
ATOM 14958 C C . TYR D 1 42 ? 45.088 118.655 0.453 1.00 34.23 158 TYR D C 1
ATOM 14959 O O . TYR D 1 42 ? 44.152 119.435 0.621 1.00 34.60 158 TYR D O 1
ATOM 14968 N N . TRP D 1 43 ? 44.948 117.329 0.365 1.00 31.90 159 TRP D N 1
ATOM 14969 C CA . TRP D 1 43 ? 43.714 116.621 0.678 1.00 28.84 159 TRP D CA 1
ATOM 14970 C C . TRP D 1 43 ? 42.541 117.073 -0.170 1.00 34.14 159 TRP D C 1
ATOM 14971 O O . TRP D 1 43 ? 41.381 117.016 0.248 1.00 38.15 159 TRP D O 1
ATOM 14982 N N . ASP D 1 44 ? 42.855 117.494 -1.388 1.00 33.43 160 ASP D N 1
ATOM 14983 C CA . ASP D 1 44 ? 41.834 117.908 -2.320 1.00 38.11 160 ASP D CA 1
ATOM 14984 C C . ASP D 1 44 ? 41.420 116.723 -3.182 1.00 36.20 160 ASP D C 1
ATOM 14985 O O . ASP D 1 44 ? 42.242 116.153 -3.897 1.00 38.90 160 ASP D O 1
ATOM 14990 N N . GLY D 1 45 ? 40.138 116.369 -3.121 1.00 39.76 161 GLY D N 1
ATOM 14991 C CA . GLY D 1 45 ? 39.592 115.299 -3.939 1.00 38.26 161 GLY D CA 1
ATOM 14992 C C . GLY D 1 45 ? 39.544 115.651 -5.417 1.00 36.31 161 GLY D C 1
ATOM 14993 O O . GLY D 1 45 ? 39.174 114.826 -6.255 1.00 35.47 161 GLY D O 1
ATOM 14994 N N . ARG D 1 46 ? 39.926 116.880 -5.746 1.00 40.76 162 ARG D N 1
ATOM 14995 C CA . ARG D 1 46 ? 39.857 117.352 -7.124 1.00 38.18 162 ARG D CA 1
ATOM 14996 C C . ARG D 1 46 ? 41.086 116.978 -7.933 1.00 31.22 162 ARG D C 1
ATOM 14997 O O . ARG D 1 46 ? 40.990 116.733 -9.131 1.00 35.31 162 ARG D O 1
ATOM 15005 N N . ARG D 1 47 ? 42.235 116.937 -7.272 1.00 30.12 163 ARG D N 1
ATOM 15006 C CA . ARG D 1 47 ? 43.518 116.794 -7.952 1.00 32.46 163 ARG D CA 1
ATOM 15007 C C . ARG D 1 47 ? 43.858 115.385 -8.475 1.00 36.59 163 ARG D C 1
ATOM 15008 O O . ARG D 1 47 ? 44.462 115.256 -9.545 1.00 28.79 163 ARG D O 1
ATOM 15016 N N . HIS D 1 48 ? 43.495 114.340 -7.728 1.00 33.03 164 HIS D N 1
ATOM 15017 C CA . HIS D 1 48 ? 43.770 112.962 -8.179 1.00 29.86 164 HIS D CA 1
ATOM 15018 C C . HIS D 1 48 ? 42.608 111.981 -8.106 1.00 31.36 164 HIS D C 1
ATOM 15019 O O . HIS D 1 48 ? 42.656 110.999 -7.340 1.00 27.29 164 HIS D O 1
ATOM 15026 N N . PRO D 1 49 ? 41.570 112.222 -8.918 1.00 30.58 165 PRO D N 1
ATOM 15027 C CA . PRO D 1 49 ? 40.427 111.314 -8.990 1.00 27.60 165 PRO D CA 1
ATOM 15028 C C . PRO D 1 49 ? 40.788 109.990 -9.667 1.00 32.71 165 PRO D C 1
ATOM 15029 O O . PRO D 1 49 ? 41.629 109.943 -10.571 1.00 30.49 165 PRO D O 1
ATOM 15033 N N . MET D 1 50 ? 40.143 108.919 -9.224 1.00 27.71 166 MET D N 1
ATOM 15034 C CA . MET D 1 50 ? 40.429 107.589 -9.741 1.00 30.34 166 MET D CA 1
ATOM 15035 C C . MET D 1 50 ? 39.431 107.215 -10.816 1.00 23.56 166 MET D C 1
ATOM 15036 O O . MET D 1 50 ? 38.341 107.789 -10.887 1.00 25.69 166 MET D O 1
ATOM 15041 N N . ARG D 1 51 ? 39.775 106.228 -11.639 1.00 25.22 167 ARG D N 1
ATOM 15042 C CA . ARG D 1 51 ? 38.803 105.698 -12.597 1.00 28.40 167 ARG D CA 1
ATOM 15043 C C . ARG D 1 51 ? 38.356 104.286 -12.227 1.00 26.37 167 ARG D C 1
ATOM 15044 O O . ARG D 1 51 ? 39.182 103.400 -12.007 1.00 22.89 167 ARG D O 1
ATOM 15052 N N . LEU D 1 52 ? 37.040 104.090 -12.167 1.00 27.40 168 LEU D N 1
ATOM 15053 C CA . LEU D 1 52 ? 36.451 102.791 -11.855 1.00 32.14 168 LEU D CA 1
ATOM 15054 C C . LEU D 1 52 ? 36.602 101.805 -13.007 1.00 36.32 168 LEU D C 1
ATOM 15055 O O . LEU D 1 52 ? 36.286 102.128 -14.161 1.00 33.01 168 LEU D O 1
ATOM 15060 N N . ARG D 1 53 ? 37.083 100.604 -12.690 1.00 31.27 169 ARG D N 1
ATOM 15061 C CA . ARG D 1 53 ? 37.017 99.472 -13.614 1.00 35.58 169 ARG D CA 1
ATOM 15062 C C . ARG D 1 53 ? 35.689 98.767 -13.391 1.00 36.95 169 ARG D C 1
ATOM 15063 O O . ARG D 1 53 ? 35.505 98.066 -12.389 1.00 34.91 169 ARG D O 1
ATOM 15071 N N . LYS D 1 54 ? 34.761 98.938 -14.322 1.00 31.85 170 LYS D N 1
ATOM 15072 C CA . LYS D 1 54 ? 33.392 98.479 -14.105 1.00 37.09 170 LYS D CA 1
ATOM 15073 C C . LYS D 1 54 ? 33.257 96.949 -14.041 1.00 41.85 170 LYS D C 1
ATOM 15074 O O . LYS D 1 54 ? 32.275 96.427 -13.501 1.00 43.95 170 LYS D O 1
ATOM 15080 N N . GLU D 1 55 ? 34.255 96.244 -14.567 1.00 36.88 171 GLU D N 1
ATOM 15081 C CA . GLU D 1 55 ? 34.237 94.780 -14.590 1.00 42.38 171 GLU D CA 1
ATOM 15082 C C . GLU D 1 55 ? 34.565 94.172 -13.220 1.00 41.33 171 GLU D C 1
ATOM 15083 O O . GLU D 1 55 ? 34.253 93.013 -12.954 1.00 43.74 171 GLU D O 1
ATOM 15089 N N . SER D 1 56 ? 35.197 94.962 -12.362 1.00 36.60 172 SER D N 1
ATOM 15090 C CA . SER D 1 56 ? 35.708 94.468 -11.096 1.00 38.06 172 SER D CA 1
ATOM 15091 C C . SER D 1 56 ? 35.173 95.279 -9.921 1.00 37.88 172 SER D C 1
ATOM 15092 O O . SER D 1 56 ? 35.161 94.813 -8.782 1.00 33.93 172 SER D O 1
ATOM 15095 N N . GLY D 1 57 ? 34.741 96.502 -10.199 1.00 31.17 173 GLY D N 1
ATOM 15096 C CA . GLY D 1 57 ? 34.341 97.409 -9.139 1.00 30.49 173 GLY D CA 1
ATOM 15097 C C . GLY D 1 57 ? 35.547 98.002 -8.434 1.00 26.02 173 GLY D C 1
ATOM 15098 O O . GLY D 1 57 ? 35.427 98.557 -7.349 1.00 32.78 173 GLY D O 1
ATOM 15099 N N . ILE D 1 58 ? 36.712 97.897 -9.065 1.00 23.87 174 ILE D N 1
ATOM 15100 C CA . ILE D 1 58 ? 37.949 98.417 -8.501 1.00 22.47 174 ILE D CA 1
ATOM 15101 C C . ILE D 1 58 ? 38.308 99.796 -9.069 1.00 30.21 174 ILE D C 1
ATOM 15102 O O . ILE D 1 58 ? 38.439 99.957 -10.283 1.00 28.57 174 ILE D O 1
ATOM 15107 N N . TRP D 1 59 ? 38.460 100.782 -8.190 1.00 22.95 175 TRP D N 1
ATOM 15108 C CA . TRP D 1 59 ? 38.975 102.099 -8.576 1.00 29.06 175 TRP D CA 1
ATOM 15109 C C . TRP D 1 59 ? 40.491 102.050 -8.625 1.00 28.34 175 TRP D C 1
ATOM 15110 O O . TRP D 1 59 ? 41.127 101.459 -7.759 1.00 28.11 175 TRP D O 1
ATOM 15121 N N . GLU D 1 60 ? 41.080 102.686 -9.628 1.00 21.25 176 GLU D N 1
ATOM 15122 C CA . GLU D 1 60 ? 42.521 102.598 -9.817 1.00 21.06 176 GLU D CA 1
ATOM 15123 C C . GLU D 1 60 ? 43.145 103.915 -10.283 1.00 26.86 176 GLU D C 1
ATOM 15124 O O . GLU D 1 60 ? 42.520 104.684 -11.017 1.00 26.87 176 GLU D O 1
ATOM 15130 N N . LEU D 1 61 ? 44.373 104.178 -9.856 1.00 25.56 177 LEU D N 1
ATOM 15131 C CA . LEU D 1 61 ? 45.084 105.366 -10.318 1.00 26.55 177 LEU D CA 1
ATOM 15132 C C . LEU D 1 61 ? 46.585 105.226 -10.127 1.00 28.55 177 LEU D C 1
ATOM 15133 O O . LEU D 1 61 ? 47.066 104.835 -9.059 1.00 27.79 177 LEU D O 1
ATOM 15138 N N . PHE D 1 62 ? 47.322 105.516 -11.189 1.00 21.58 178 PHE D N 1
ATOM 15139 C CA . PHE D 1 62 ? 48.756 105.624 -11.096 1.00 22.76 178 PHE D CA 1
ATOM 15140 C C . PHE D 1 62 ? 49.114 107.090 -10.841 1.00 29.66 178 PHE D C 1
ATOM 15141 O O . PHE D 1 62 ? 48.624 107.978 -11.537 1.00 28.64 178 PHE D O 1
ATOM 15149 N N . ILE D 1 63 ? 49.941 107.348 -9.834 1.00 25.49 179 ILE D N 1
ATOM 15150 C CA . ILE D 1 63 ? 50.396 108.716 -9.562 1.00 24.81 179 ILE D CA 1
ATOM 15151 C C . ILE D 1 63 ? 51.910 108.784 -9.693 1.00 27.34 179 ILE D C 1
ATOM 15152 O O . ILE D 1 63 ? 52.638 108.247 -8.855 1.00 30.53 179 ILE D O 1
ATOM 15157 N N . PRO D 1 64 ? 52.403 109.435 -10.764 1.00 32.73 180 PRO D N 1
ATOM 15158 C CA . PRO D 1 64 ? 53.855 109.575 -10.919 1.00 30.85 180 PRO D CA 1
ATOM 15159 C C . PRO D 1 64 ? 54.443 110.315 -9.735 1.00 25.20 180 PRO D C 1
ATOM 15160 O O . PRO D 1 64 ? 53.797 111.213 -9.200 1.00 25.94 180 PRO D O 1
ATOM 15164 N N . GLY D 1 65 ? 55.647 109.932 -9.322 1.00 27.10 181 GLY D N 1
ATOM 15165 C CA . GLY D 1 65 ? 56.339 110.639 -8.266 1.00 32.54 181 GLY D CA 1
ATOM 15166 C C . GLY D 1 65 ? 55.990 110.199 -6.857 1.00 30.95 181 GLY D C 1
ATOM 15167 O O . GLY D 1 65 ? 56.838 110.278 -5.977 1.00 29.85 181 GLY D O 1
ATOM 15168 N N . ALA D 1 66 ? 54.753 109.757 -6.640 1.00 32.05 182 ALA D N 1
ATOM 15169 C CA . ALA D 1 66 ? 54.317 109.324 -5.309 1.00 28.58 182 ALA D CA 1
ATOM 15170 C C . ALA D 1 66 ? 55.179 108.152 -4.851 1.00 36.13 182 ALA D C 1
ATOM 15171 O O . ALA D 1 66 ? 55.397 107.207 -5.614 1.00 29.79 182 ALA D O 1
ATOM 15173 N N . HIS D 1 67 ? 55.679 108.220 -3.617 1.00 30.00 183 HIS D N 1
ATOM 15174 C CA . HIS D 1 67 ? 56.720 107.298 -3.156 1.00 32.66 183 HIS D CA 1
ATOM 15175 C C . HIS D 1 67 ? 56.532 106.841 -1.704 1.00 31.90 183 HIS D C 1
ATOM 15176 O O . HIS D 1 67 ? 55.659 107.350 -0.999 1.00 26.75 183 HIS D O 1
ATOM 15183 N N . ASN D 1 68 ? 57.352 105.882 -1.270 1.00 33.58 184 ASN D N 1
ATOM 15184 C CA . ASN D 1 68 ? 57.268 105.341 0.095 1.00 32.56 184 ASN D CA 1
ATOM 15185 C C . ASN D 1 68 ? 57.446 106.408 1.173 1.00 37.79 184 ASN D C 1
ATOM 15186 O O . ASN D 1 68 ? 58.292 107.295 1.046 1.00 40.30 184 ASN D O 1
ATOM 15191 N N . GLY D 1 69 ? 56.654 106.318 2.237 1.00 37.07 185 GLY D N 1
ATOM 15192 C CA . GLY D 1 69 ? 56.739 107.282 3.317 1.00 40.31 185 GLY D CA 1
ATOM 15193 C C . GLY D 1 69 ? 55.634 108.312 3.264 1.00 40.47 185 GLY D C 1
ATOM 15194 O O . GLY D 1 69 ? 55.379 109.005 4.248 1.00 44.60 185 GLY D O 1
ATOM 15195 N N . GLN D 1 70 ? 54.972 108.422 2.116 1.00 35.44 186 GLN D N 1
ATOM 15196 C CA . GLN D 1 70 ? 53.913 109.407 1.965 1.00 32.20 186 GLN D CA 1
ATOM 15197 C C . GLN D 1 70 ? 52.594 108.865 2.487 1.00 36.21 186 GLN D C 1
ATOM 15198 O O . GLN D 1 70 ? 52.301 107.677 2.333 1.00 31.14 186 GLN D O 1
ATOM 15204 N N . LEU D 1 71 ? 51.813 109.742 3.119 1.00 37.72 187 LEU D N 1
ATOM 15205 C CA . LEU D 1 71 ? 50.517 109.381 3.691 1.00 34.07 187 LEU D CA 1
ATOM 15206 C C . LEU D 1 71 ? 49.416 109.539 2.658 1.00 28.73 187 LEU D C 1
ATOM 15207 O O . LEU D 1 71 ? 49.509 110.380 1.766 1.00 35.76 187 LEU D O 1
ATOM 15212 N N . TYR D 1 72 ? 48.361 108.746 2.784 1.00 26.64 188 TYR D N 1
ATOM 15213 C CA . TYR D 1 72 ? 47.221 108.893 1.901 1.00 25.67 188 TYR D CA 1
ATOM 15214 C C . TYR D 1 72 ? 45.958 108.298 2.490 1.00 28.74 188 TYR D C 1
ATOM 15215 O O . TYR D 1 72 ? 46.004 107.454 3.394 1.00 31.04 188 TYR D O 1
ATOM 15224 N N . LYS D 1 73 ? 44.830 108.742 1.949 1.00 21.48 189 LYS D N 1
ATOM 15225 C CA . LYS D 1 73 ? 43.539 108.138 2.205 1.00 26.76 189 LYS D CA 1
ATOM 15226 C C . LYS D 1 73 ? 42.795 108.123 0.888 1.00 26.12 189 LYS D C 1
ATOM 15227 O O . LYS D 1 73 ? 43.311 108.606 -0.118 1.00 34.13 189 LYS D O 1
ATOM 15233 N N . TYR D 1 74 ? 41.587 107.576 0.883 1.00 32.87 190 TYR D N 1
ATOM 15234 C CA . TYR D 1 74 ? 40.718 107.745 -0.266 1.00 30.14 190 TYR D CA 1
ATOM 15235 C C . TYR D 1 74 ? 39.588 108.683 0.135 1.00 40.86 190 TYR D C 1
ATOM 15236 O O . TYR D 1 74 ? 39.019 108.553 1.230 1.00 37.60 190 TYR D O 1
ATOM 15245 N N . GLU D 1 75 ? 39.301 109.658 -0.727 1.00 34.74 191 GLU D N 1
ATOM 15246 C CA . GLU D 1 75 ? 38.139 110.516 -0.552 1.00 28.46 191 GLU D CA 1
ATOM 15247 C C . GLU D 1 75 ? 37.044 109.999 -1.479 1.00 35.76 191 GLU D C 1
ATOM 15248 O O . GLU D 1 75 ? 37.231 109.937 -2.699 1.00 38.76 191 GLU D O 1
ATOM 15254 N N . MET D 1 76 ? 35.906 109.614 -0.915 1.00 32.17 192 MET D N 1
ATOM 15255 C CA . MET D 1 76 ? 34.851 109.022 -1.724 1.00 32.97 192 MET D CA 1
ATOM 15256 C C . MET D 1 76 ? 33.507 109.722 -1.583 1.00 39.77 192 MET D C 1
ATOM 15257 O O . MET D 1 76 ? 33.204 110.319 -0.547 1.00 41.16 192 MET D O 1
ATOM 15262 N N . ILE D 1 77 ? 32.726 109.672 -2.656 1.00 36.62 193 ILE D N 1
ATOM 15263 C CA . ILE D 1 77 ? 31.303 109.948 -2.591 1.00 39.81 193 ILE D CA 1
ATOM 15264 C C . ILE D 1 77 ? 30.609 108.600 -2.713 1.00 42.89 193 ILE D C 1
ATOM 15265 O O . ILE D 1 77 ? 30.678 107.949 -3.761 1.00 42.19 193 ILE D O 1
ATOM 15270 N N . ASP D 1 78 ? 29.952 108.169 -1.639 1.00 40.36 194 ASP D N 1
ATOM 15271 C CA . ASP D 1 78 ? 29.422 106.806 -1.568 1.00 40.64 194 ASP D CA 1
ATOM 15272 C C . ASP D 1 78 ? 28.170 106.601 -2.416 1.00 45.57 194 ASP D C 1
ATOM 15273 O O . ASP D 1 78 ? 27.758 107.499 -3.144 1.00 45.29 194 ASP D O 1
ATOM 15278 N N . ALA D 1 79 ? 27.564 105.422 -2.302 1.00 39.31 195 ALA D N 1
ATOM 15279 C CA . ALA D 1 79 ? 26.363 105.092 -3.068 1.00 49.04 195 ALA D CA 1
ATOM 15280 C C . ALA D 1 79 ? 25.194 106.032 -2.770 1.00 49.06 195 ALA D C 1
ATOM 15281 O O . ALA D 1 79 ? 24.306 106.219 -3.603 1.00 48.69 195 ALA D O 1
ATOM 15283 N N . ASN D 1 80 ? 25.197 106.609 -1.574 1.00 46.75 196 ASN D N 1
ATOM 15284 C CA . ASN D 1 80 ? 24.100 107.458 -1.133 1.00 48.30 196 ASN D CA 1
ATOM 15285 C C . ASN D 1 80 ? 24.366 108.939 -1.399 1.00 48.14 196 ASN D C 1
ATOM 15286 O O . ASN D 1 80 ? 23.499 109.785 -1.174 1.00 53.88 196 ASN D O 1
ATOM 15291 N N . GLY D 1 81 ? 25.564 109.245 -1.887 1.00 45.00 197 GLY D N 1
ATOM 15292 C CA . GLY D 1 81 ? 25.917 110.606 -2.246 1.00 49.12 197 GLY D CA 1
ATOM 15293 C C . GLY D 1 81 ? 26.784 111.294 -1.210 1.00 51.04 197 GLY D C 1
ATOM 15294 O O . GLY D 1 81 ? 27.326 112.375 -1.445 1.00 53.25 197 GLY D O 1
ATOM 15295 N N . ASN D 1 82 ? 26.930 110.668 -0.052 1.00 51.41 198 ASN D N 1
ATOM 15296 C CA . ASN D 1 82 ? 27.660 111.294 1.040 1.00 43.75 198 ASN D CA 1
ATOM 15297 C C . ASN D 1 82 ? 29.172 111.213 0.872 1.00 42.12 198 ASN D C 1
ATOM 15298 O O . ASN D 1 82 ? 29.701 110.241 0.332 1.00 41.12 198 ASN D O 1
ATOM 15303 N N . LEU D 1 83 ? 29.858 112.250 1.335 1.00 45.23 199 LEU D N 1
ATOM 15304 C CA . LEU D 1 83 ? 31.311 112.313 1.265 1.00 42.00 199 LEU D CA 1
ATOM 15305 C C . LEU D 1 83 ? 31.929 111.672 2.499 1.00 46.65 199 LEU D C 1
ATOM 15306 O O . LEU D 1 83 ? 31.560 112.004 3.631 1.00 48.36 199 LEU D O 1
ATOM 15311 N N . ARG D 1 84 ? 32.881 110.768 2.279 1.00 44.17 200 ARG D N 1
ATOM 15312 C CA . ARG D 1 84 ? 33.576 110.089 3.369 1.00 43.62 200 ARG D CA 1
ATOM 15313 C C . ARG D 1 84 ? 35.068 109.982 3.073 1.00 43.60 200 ARG D C 1
ATOM 15314 O O . ARG D 1 84 ? 35.459 109.779 1.925 1.00 43.33 200 ARG D O 1
ATOM 15322 N N . LEU D 1 85 ? 35.902 110.124 4.099 1.00 39.35 201 LEU D N 1
ATOM 15323 C CA . LEU D 1 85 ? 37.321 109.793 3.965 1.00 39.30 201 LEU D CA 1
ATOM 15324 C C . LEU D 1 85 ? 37.531 108.338 4.395 1.00 47.38 201 LEU D C 1
ATOM 15325 O O . LEU D 1 85 ? 36.944 107.890 5.384 1.00 44.07 201 LEU D O 1
ATOM 15330 N N . LYS D 1 86 ? 38.358 107.601 3.655 1.00 38.68 202 LYS D N 1
ATOM 15331 C CA . LYS D 1 86 ? 38.525 106.173 3.912 1.00 35.15 202 LYS D CA 1
ATOM 15332 C C . LYS D 1 86 ? 39.978 105.783 4.139 1.00 38.29 202 LYS D C 1
ATOM 15333 O O . LYS D 1 86 ? 40.875 106.301 3.473 1.00 33.92 202 LYS D O 1
ATOM 15339 N N . SER D 1 87 ? 40.205 104.882 5.096 1.00 30.73 203 SER D N 1
ATOM 15340 C CA . SER D 1 87 ? 41.489 104.210 5.211 1.00 31.82 203 SER D CA 1
ATOM 15341 C C . SER D 1 87 ? 41.523 103.068 4.217 1.00 24.26 203 SER D C 1
ATOM 15342 O O . SER D 1 87 ? 40.508 102.419 3.977 1.00 28.16 203 SER D O 1
ATOM 15345 N N . ASP D 1 88 ? 42.683 102.833 3.624 1.00 25.68 204 ASP D N 1
ATOM 15346 C CA . ASP D 1 88 ? 42.846 101.713 2.712 1.00 25.45 204 ASP D CA 1
ATOM 15347 C C . ASP D 1 88 ? 42.718 100.420 3.529 1.00 19.36 204 ASP D C 1
ATOM 15348 O O . ASP D 1 88 ? 43.471 100.222 4.473 1.00 20.85 204 ASP D O 1
ATOM 15353 N N . PRO D 1 89 ? 41.751 99.556 3.181 1.00 25.75 205 PRO D N 1
ATOM 15354 C CA . PRO D 1 89 ? 41.631 98.244 3.841 1.00 22.23 205 PRO D CA 1
ATOM 15355 C C . PRO D 1 89 ? 42.902 97.431 3.669 1.00 31.71 205 PRO D C 1
ATOM 15356 O O . PRO D 1 89 ? 43.171 96.535 4.474 1.00 29.69 205 PRO D O 1
ATOM 15360 N N . TYR D 1 90 ? 43.686 97.753 2.638 1.00 25.65 206 TYR D N 1
ATOM 15361 C CA . TYR D 1 90 ? 44.939 97.062 2.383 1.00 26.28 206 TYR D CA 1
ATOM 15362 C C . TYR D 1 90 ? 46.148 97.919 2.745 1.00 25.88 206 TYR D C 1
ATOM 15363 O O . TYR D 1 90 ? 47.175 97.848 2.085 1.00 28.84 206 TYR D O 1
ATOM 15372 N N . ALA D 1 91 ? 46.027 98.732 3.796 1.00 25.40 207 ALA D N 1
ATOM 15373 C CA . ALA D 1 91 ? 47.171 99.487 4.311 1.00 25.26 207 ALA D CA 1
ATOM 15374 C C . ALA D 1 91 ? 48.198 98.552 4.921 1.00 30.36 207 ALA D C 1
ATOM 15375 O O . ALA D 1 91 ? 47.864 97.751 5.793 1.00 25.73 207 ALA D O 1
ATOM 15377 N N . PHE D 1 92 ? 49.447 98.672 4.481 1.00 26.03 208 PHE D N 1
ATOM 15378 C CA . PHE D 1 92 ? 50.528 97.826 4.985 1.00 28.90 208 PHE D CA 1
ATOM 15379 C C . PHE D 1 92 ? 51.275 98.506 6.125 1.00 26.60 208 PHE D C 1
ATOM 15380 O O . PHE D 1 92 ? 52.073 97.880 6.822 1.00 27.32 208 PHE D O 1
ATOM 15388 N N . GLU D 1 93 ? 51.010 99.798 6.301 1.00 29.05 209 GLU D N 1
ATOM 15389 C CA . GLU D 1 93 ? 51.575 100.556 7.413 1.00 32.11 209 GLU D CA 1
ATOM 15390 C C . GLU D 1 93 ? 50.630 101.685 7.779 1.00 38.19 209 GLU D C 1
ATOM 15391 O O . GLU D 1 93 ? 50.150 102.405 6.900 1.00 31.23 209 GLU D O 1
ATOM 15397 N N . ALA D 1 94 ? 50.362 101.847 9.072 1.00 29.68 210 ALA D N 1
ATOM 15398 C CA . ALA D 1 94 ? 49.483 102.921 9.518 1.00 33.39 210 ALA D CA 1
ATOM 15399 C C . ALA D 1 94 ? 50.266 104.108 10.079 1.00 30.34 210 ALA D C 1
ATOM 15400 O O . ALA D 1 94 ? 51.403 103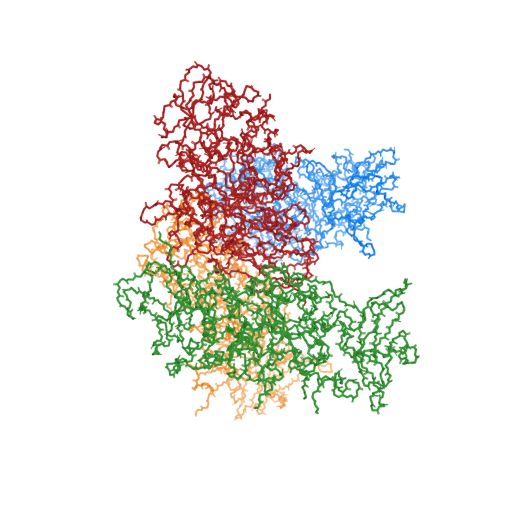.970 10.544 1.00 33.81 210 ALA D O 1
ATOM 15402 N N . GLN D 1 95 ? 49.648 105.280 10.028 1.00 34.32 211 GLN D N 1
ATOM 15403 C CA . GLN D 1 95 ? 50.213 106.456 10.665 1.00 40.64 211 GLN D CA 1
ATOM 15404 C C . GLN D 1 95 ? 50.214 106.239 12.174 1.00 42.04 211 GLN D C 1
ATOM 15405 O O . GLN D 1 95 ? 49.364 105.502 12.696 1.00 35.95 211 GLN D O 1
ATOM 15411 N N . MET D 1 96 ? 51.169 106.853 12.873 1.00 43.78 212 MET D N 1
ATOM 15412 C CA . MET D 1 96 ? 51.132 106.879 14.335 1.00 44.73 212 MET D CA 1
ATOM 15413 C C . MET D 1 96 ? 49.855 107.563 14.797 1.00 47.67 212 MET D C 1
ATOM 15414 O O . MET D 1 96 ? 49.492 108.623 14.284 1.00 46.47 212 MET D O 1
ATOM 15419 N N . ARG D 1 97 ? 49.161 106.957 15.755 1.00 50.95 213 ARG D N 1
ATOM 15420 C CA . ARG D 1 97 ? 47.971 107.594 16.305 1.00 52.15 213 ARG D CA 1
ATOM 15421 C C . ARG D 1 97 ? 48.381 108.905 16.982 1.00 55.25 213 ARG D C 1
ATOM 15422 O O . ARG D 1 97 ? 49.501 109.022 17.481 1.00 52.35 213 ARG D O 1
ATOM 15430 N N . PRO D 1 98 ? 47.481 109.897 17.012 1.00 55.06 214 PRO D N 1
ATOM 15431 C CA . PRO D 1 98 ? 46.030 109.903 16.787 1.00 57.15 214 PRO D CA 1
ATOM 15432 C C . PRO D 1 98 ? 45.571 109.672 15.339 1.00 60.42 214 PRO D C 1
ATOM 15433 O O . PRO D 1 98 ? 44.771 108.752 15.125 1.00 54.82 214 PRO D O 1
ATOM 15437 N N . GLU D 1 99 ? 46.069 110.460 14.383 1.00 59.11 215 GLU D N 1
ATOM 15438 C CA . GLU D 1 99 ? 45.498 110.472 13.029 1.00 61.80 215 GLU D CA 1
ATOM 15439 C C . GLU D 1 99 ? 45.582 109.127 12.300 1.00 55.44 215 GLU D C 1
ATOM 15440 O O . GLU D 1 99 ? 46.306 108.227 12.715 1.00 50.12 215 GLU D O 1
ATOM 15446 N N . THR D 1 100 ? 44.835 109.025 11.203 1.00 46.19 216 THR D N 1
ATOM 15447 C CA . THR D 1 100 ? 44.370 107.746 10.674 1.00 50.09 216 THR D CA 1
ATOM 15448 C C . THR D 1 100 ? 44.822 107.368 9.255 1.00 45.06 216 THR D C 1
ATOM 15449 O O . THR D 1 100 ? 44.256 106.453 8.657 1.00 39.80 216 THR D O 1
ATOM 15453 N N . ALA D 1 101 ? 45.810 108.063 8.705 1.00 38.88 217 ALA D N 1
ATOM 15454 C CA . ALA D 1 101 ? 46.177 107.835 7.308 1.00 37.78 217 ALA D CA 1
ATOM 15455 C C . ALA D 1 101 ? 46.987 106.556 7.103 1.00 36.83 217 ALA D C 1
ATOM 15456 O O . ALA D 1 101 ? 47.599 106.029 8.037 1.00 32.50 217 ALA D O 1
ATOM 15458 N N . SER D 1 102 ? 46.975 106.067 5.866 1.00 33.21 218 SER D N 1
ATOM 15459 C CA . SER D 1 102 ? 47.812 104.942 5.465 1.00 29.42 218 SER D CA 1
ATOM 15460 C C . SER D 1 102 ? 49.127 105.454 4.898 1.00 33.07 218 SER D C 1
ATOM 15461 O O . SER D 1 102 ? 49.204 106.560 4.356 1.00 31.47 218 SER D O 1
ATOM 15464 N N . LEU D 1 103 ? 50.162 104.637 5.003 1.00 25.88 219 LEU D N 1
ATOM 15465 C CA . LEU D 1 103 ? 51.470 105.025 4.515 1.00 28.28 219 LEU D CA 1
ATOM 15466 C C . LEU D 1 103 ? 51.855 104.158 3.324 1.00 33.63 219 LEU D C 1
ATOM 15467 O O . LEU D 1 103 ? 51.658 102.939 3.352 1.00 30.96 219 LEU D O 1
ATOM 15472 N N . ILE D 1 104 ? 52.395 104.784 2.278 1.00 28.07 220 ILE D N 1
ATOM 15473 C CA . ILE D 1 104 ? 52.934 104.036 1.137 1.00 26.08 220 ILE D CA 1
ATOM 15474 C C . ILE D 1 104 ? 54.216 103.295 1.550 1.00 30.02 220 ILE D C 1
ATOM 15475 O O . ILE D 1 104 ? 55.159 103.905 2.060 1.00 29.55 220 ILE D O 1
ATOM 15480 N N . CYS D 1 105 ? 54.242 101.975 1.353 1.00 26.42 221 CYS D N 1
ATOM 15481 C CA . CYS D 1 105 ? 55.416 101.187 1.695 1.00 29.60 221 CYS D CA 1
ATOM 15482 C C . CYS D 1 105 ? 55.502 99.913 0.862 1.00 25.39 221 CYS D C 1
ATOM 15483 O O . CYS D 1 105 ? 56.580 99.343 0.711 1.00 28.35 221 CYS D O 1
ATOM 15486 N N . GLY D 1 106 ? 54.369 99.476 0.323 1.00 25.54 222 GLY D N 1
ATOM 15487 C CA . GLY D 1 106 ? 54.345 98.257 -0.461 1.00 26.97 222 GLY D CA 1
ATOM 15488 C C . GLY D 1 106 ? 54.562 97.041 0.426 1.00 30.83 222 GLY D C 1
ATOM 15489 O O . GLY D 1 106 ? 54.593 97.150 1.657 1.00 30.64 222 GLY D O 1
ATOM 15490 N N . LEU D 1 107 ? 54.731 95.884 -0.205 1.00 29.93 223 LEU D N 1
ATOM 15491 C CA . LEU D 1 107 ? 54.891 94.612 0.500 1.00 26.46 223 LEU D CA 1
ATOM 15492 C C . LEU D 1 107 ? 56.338 94.349 0.935 1.00 30.44 223 LEU D C 1
ATOM 15493 O O . LEU D 1 107 ? 57.281 94.678 0.212 1.00 31.84 223 LEU D O 1
ATOM 15498 N N . PRO D 1 108 ? 56.523 93.725 2.113 1.00 27.91 224 PRO D N 1
ATOM 15499 C CA . PRO D 1 108 ? 57.855 93.203 2.410 1.00 23.27 224 PRO D CA 1
ATOM 15500 C C . PRO D 1 108 ? 58.200 92.087 1.409 1.00 23.64 224 PRO D C 1
ATOM 15501 O O . PRO D 1 108 ? 57.321 91.590 0.699 1.00 23.47 224 PRO D O 1
ATOM 15505 N N . GLU D 1 109 ? 59.463 91.693 1.364 1.00 25.45 225 GLU D N 1
ATOM 15506 C CA . GLU D 1 109 ? 59.878 90.593 0.506 1.00 31.43 225 GLU D CA 1
ATOM 15507 C C . GLU D 1 109 ? 59.304 89.290 1.061 1.00 27.01 225 GLU D C 1
ATOM 15508 O O . GLU D 1 109 ? 59.017 89.196 2.250 1.00 25.61 225 GLU D O 1
ATOM 15514 N N . LYS D 1 110 ? 59.147 88.284 0.209 1.00 23.68 226 LYS D N 1
ATOM 15515 C CA . LYS D 1 110 ? 58.588 87.017 0.659 1.00 28.84 226 LYS D CA 1
ATOM 15516 C C . LYS D 1 110 ? 59.587 86.260 1.526 1.00 30.15 226 LYS D C 1
ATOM 15517 O O . LYS D 1 110 ? 60.793 86.323 1.290 1.00 26.13 226 LYS D O 1
ATOM 15523 N N . VAL D 1 111 ? 59.071 85.566 2.540 1.00 28.20 227 VAL D N 1
ATOM 15524 C CA . VAL D 1 111 ? 59.864 84.713 3.412 1.00 25.43 227 VAL D CA 1
ATOM 15525 C C . VAL D 1 111 ? 59.586 83.248 3.067 1.00 28.30 227 VAL D C 1
ATOM 15526 O O . VAL D 1 111 ? 58.426 82.828 3.022 1.00 25.68 227 VAL D O 1
ATOM 15530 N N . VAL D 1 112 ? 60.637 82.469 2.825 1.00 24.28 228 VAL D N 1
ATOM 15531 C CA . VAL D 1 112 ? 60.462 81.032 2.615 1.00 30.11 228 VAL D CA 1
ATOM 15532 C C . VAL D 1 112 ? 60.490 80.321 3.965 1.00 21.30 228 VAL D C 1
ATOM 15533 O O . VAL D 1 112 ? 61.432 80.487 4.733 1.00 25.84 228 VAL D O 1
ATOM 15537 N N . GLN D 1 113 ? 59.448 79.555 4.264 1.00 30.48 229 GLN D N 1
ATOM 15538 C CA . GLN D 1 113 ? 59.438 78.828 5.529 1.00 25.48 229 GLN D CA 1
ATOM 15539 C C . GLN D 1 113 ? 60.401 77.647 5.421 1.00 27.76 229 GLN D C 1
ATOM 15540 O O . GLN D 1 113 ? 60.259 76.791 4.540 1.00 25.20 229 GLN D O 1
ATOM 15546 N N . THR D 1 114 ? 61.396 77.620 6.300 1.00 22.53 230 THR D N 1
ATOM 15547 C CA . THR D 1 114 ? 62.377 76.550 6.292 1.00 29.39 230 THR D CA 1
ATOM 15548 C C . THR D 1 114 ? 61.737 75.224 6.680 1.00 29.92 230 THR D C 1
ATOM 15549 O O . THR D 1 114 ? 60.705 75.188 7.369 1.00 21.29 230 THR D O 1
ATOM 15553 N N . GLU D 1 115 ? 62.349 74.134 6.228 1.00 30.63 231 GLU D N 1
ATOM 15554 C CA . GLU D 1 115 ? 61.833 72.803 6.533 1.00 27.94 231 GLU D CA 1
ATOM 15555 C C . GLU D 1 115 ? 61.917 72.539 8.038 1.00 25.12 231 GLU D C 1
ATOM 15556 O O . GLU D 1 115 ? 61.117 71.802 8.606 1.00 28.07 231 GLU D O 1
ATOM 15562 N N . GLU D 1 116 ? 62.899 73.147 8.681 1.00 27.69 232 GLU D N 1
ATOM 15563 C CA . GLU D 1 116 ? 63.075 72.943 10.107 1.00 28.89 232 GLU D CA 1
ATOM 15564 C C . GLU D 1 116 ? 61.931 73.596 10.879 1.00 27.86 232 GLU D C 1
ATOM 15565 O O . GLU D 1 116 ? 61.472 73.054 11.886 1.00 23.77 232 GLU D O 1
ATOM 15571 N N . ARG D 1 117 ? 61.442 74.738 10.391 1.00 27.84 233 ARG D N 1
ATOM 15572 C CA . ARG D 1 117 ? 60.293 75.381 11.023 1.00 20.16 233 ARG D CA 1
ATOM 15573 C C . ARG D 1 117 ? 58.997 74.649 10.727 1.00 21.08 233 ARG D C 1
ATOM 15574 O O . ARG D 1 117 ? 58.091 74.628 11.565 1.00 19.64 233 ARG D O 1
ATOM 15582 N N . LYS D 1 118 ? 58.908 74.032 9.548 1.00 20.43 234 LYS D N 1
ATOM 15583 C CA . LYS D 1 118 ? 57.739 73.219 9.216 1.00 25.27 234 LYS D CA 1
ATOM 15584 C C . LYS D 1 118 ? 57.706 71.967 10.081 1.00 19.90 234 LYS D C 1
ATOM 15585 O O . LYS D 1 118 ? 56.641 71.523 10.501 1.00 20.39 234 LYS D O 1
ATOM 15591 N N . LYS D 1 119 ? 58.876 71.396 10.315 1.00 19.03 235 LYS D N 1
ATOM 15592 C CA . LYS D 1 119 ? 58.998 70.199 11.145 1.00 23.97 235 LYS D CA 1
ATOM 15593 C C . LYS D 1 119 ? 58.510 70.532 12.546 1.00 26.16 235 LYS D C 1
ATOM 15594 O O . LYS D 1 119 ? 57.778 69.757 13.157 1.00 22.84 235 LYS D O 1
ATOM 15600 N N . ALA D 1 120 ? 58.887 71.715 13.030 1.00 20.46 236 ALA D N 1
ATOM 15601 C CA . ALA D 1 120 ? 58.552 72.121 14.400 1.00 22.84 236 ALA D CA 1
ATOM 15602 C C . ALA D 1 120 ? 57.049 72.289 14.648 1.00 20.50 236 ALA D C 1
ATOM 15603 O O . ALA D 1 120 ? 56.599 72.273 15.807 1.00 20.78 236 ALA D O 1
ATOM 15605 N N . ASN D 1 121 ? 56.273 72.453 13.577 1.00 16.26 237 ASN D N 1
ATOM 15606 C CA . ASN D 1 121 ? 54.812 72.540 13.698 1.00 14.94 237 ASN D CA 1
ATOM 15607 C C . ASN D 1 121 ? 54.100 71.174 13.694 1.00 16.80 237 ASN D C 1
ATOM 15608 O O . ASN D 1 121 ? 52.886 71.113 13.919 1.00 18.57 237 ASN D O 1
ATOM 15613 N N . GLN D 1 122 ? 54.831 70.110 13.371 1.00 17.29 238 GLN D N 1
ATOM 15614 C CA . GLN D 1 122 ? 54.224 68.805 13.045 1.00 20.06 238 GLN D CA 1
ATOM 15615 C C . GLN D 1 122 ? 53.653 68.094 14.267 1.00 23.06 238 GLN D C 1
ATOM 15616 O O . GLN D 1 122 ? 54.069 68.367 15.379 1.00 17.70 238 GLN D O 1
ATOM 15622 N N . PHE D 1 123 ? 52.721 67.167 14.038 1.00 21.31 239 PHE D N 1
ATOM 15623 C CA . PHE D 1 123 ? 52.102 66.400 15.123 1.00 21.04 239 PHE D CA 1
ATOM 15624 C C . PHE D 1 123 ? 53.085 65.678 16.039 1.00 25.48 239 PHE D C 1
ATOM 15625 O O . PHE D 1 123 ? 52.814 65.548 17.251 1.00 23.53 239 PHE D O 1
ATOM 15633 N N . ASP D 1 124 ? 54.214 65.227 15.482 1.00 19.28 240 ASP D N 1
ATOM 15634 C CA . ASP D 1 124 ? 55.208 64.488 16.266 1.00 22.48 240 ASP D CA 1
ATOM 15635 C C . ASP D 1 124 ? 56.271 65.362 16.926 1.00 20.51 240 ASP D C 1
ATOM 15636 O O . ASP D 1 124 ? 57.257 64.840 17.431 1.00 21.98 240 ASP D O 1
ATOM 15641 N N . ALA D 1 125 ? 56.074 66.685 16.911 1.00 22.46 241 ALA D N 1
ATOM 15642 C CA . ALA D 1 125 ? 57.063 67.627 17.445 1.00 21.33 241 ALA D CA 1
ATOM 15643 C C . ALA D 1 125 ? 56.731 68.017 18.886 1.00 14.27 241 ALA D C 1
ATOM 15644 O O . ALA D 1 125 ? 55.561 68.127 19.248 1.00 17.97 241 ALA D O 1
ATOM 15646 N N . PRO D 1 126 ? 57.764 68.241 19.701 1.00 18.45 242 PRO D N 1
ATOM 15647 C CA . PRO D 1 126 ? 57.449 68.800 21.021 1.00 17.11 242 PRO D CA 1
ATOM 15648 C C . PRO D 1 126 ? 56.999 70.229 20.765 1.00 20.98 242 PRO D C 1
ATOM 15649 O O . PRO D 1 126 ? 57.745 70.980 20.130 1.00 19.03 242 PRO D O 1
ATOM 15653 N N . ILE D 1 127 ? 55.777 70.567 21.152 1.00 18.16 243 ILE D N 1
ATOM 15654 C CA . ILE D 1 127 ? 55.295 71.935 20.963 1.00 21.44 243 ILE D CA 1
ATOM 15655 C C . ILE D 1 127 ? 54.890 72.584 22.286 1.00 18.37 243 ILE D C 1
ATOM 15656 O O . ILE D 1 127 ? 53.886 72.216 22.895 1.00 17.88 243 ILE D O 1
ATOM 15661 N N . SER D 1 128 ? 55.676 73.571 22.710 1.00 18.09 244 SER D N 1
ATOM 15662 C CA . SER D 1 128 ? 55.385 74.327 23.936 1.00 14.46 244 SER D CA 1
ATOM 15663 C C . SER D 1 128 ? 55.374 75.807 23.584 1.00 14.35 244 SER D C 1
ATOM 15664 O O . SER D 1 128 ? 56.392 76.373 23.201 1.00 17.51 244 SER D O 1
ATOM 15667 N N . ILE D 1 129 ? 54.216 76.419 23.758 1.00 17.90 245 ILE D N 1
ATOM 15668 C CA . ILE D 1 129 ? 53.971 77.758 23.270 1.00 14.05 245 ILE D CA 1
ATOM 15669 C C . ILE D 1 129 ? 53.992 78.755 24.430 1.00 18.60 245 ILE D C 1
ATOM 15670 O O . ILE D 1 129 ? 53.318 78.561 25.438 1.00 16.92 245 ILE D O 1
ATOM 15675 N N . TYR D 1 130 ? 54.753 79.829 24.284 1.00 13.91 246 TYR D N 1
ATOM 15676 C CA . TYR D 1 130 ? 54.714 80.914 25.256 1.00 18.26 246 TYR D CA 1
ATOM 15677 C C . TYR D 1 130 ? 53.811 81.986 24.671 1.00 17.44 246 TYR D C 1
ATOM 15678 O O . TYR D 1 130 ? 54.122 82.589 23.620 1.00 19.09 246 TYR D O 1
ATOM 15687 N N . GLU D 1 131 ? 52.665 82.200 25.310 1.00 16.03 247 GLU D N 1
ATOM 15688 C CA . GLU D 1 131 ? 51.677 83.143 24.790 1.00 16.61 247 GLU D CA 1
ATOM 15689 C C . GLU D 1 131 ? 51.950 84.518 25.384 1.00 20.42 247 GLU D C 1
ATOM 15690 O O . GLU D 1 131 ? 52.130 84.652 26.597 1.00 18.52 247 GLU D O 1
ATOM 15696 N N . VAL D 1 132 ? 51.990 85.534 24.519 1.00 17.35 248 VAL D N 1
ATOM 15697 C CA . VAL D 1 132 ? 52.455 86.855 24.919 1.00 18.61 248 VAL D CA 1
ATOM 15698 C C . VAL D 1 132 ? 51.610 87.984 24.333 1.00 27.27 248 VAL D C 1
ATOM 15699 O O . VAL D 1 132 ? 51.273 87.977 23.152 1.00 20.60 248 VAL D O 1
ATOM 15703 N N . HIS D 1 133 ? 51.273 88.956 25.179 1.00 22.40 249 HIS D N 1
ATOM 15704 C CA . HIS D 1 133 ? 50.706 90.220 24.724 1.00 20.35 249 HIS D CA 1
ATOM 15705 C C . HIS D 1 133 ? 51.848 91.230 24.710 1.00 18.55 249 HIS D C 1
ATOM 15706 O O . HIS D 1 133 ? 52.371 91.604 25.757 1.00 17.96 249 HIS D O 1
ATOM 15713 N N . LEU D 1 134 ? 52.260 91.670 23.528 1.00 21.14 250 LEU D N 1
ATOM 15714 C CA . LEU D 1 134 ? 53.471 92.492 23.433 1.00 20.40 250 LEU D CA 1
ATOM 15715 C C . LEU D 1 134 ? 53.345 93.810 24.197 1.00 19.23 250 LEU D C 1
ATOM 15716 O O . LEU D 1 134 ? 54.347 94.379 24.642 1.00 23.82 250 LEU D O 1
ATOM 15721 N N . GLY D 1 135 ? 52.119 94.277 24.359 1.00 18.75 251 GLY D N 1
ATOM 15722 C CA . GLY D 1 135 ? 51.869 95.549 25.034 1.00 25.97 251 GLY D CA 1
ATOM 15723 C C . GLY D 1 135 ? 52.052 95.513 26.545 1.00 28.72 251 GLY D C 1
ATOM 15724 O O . GLY D 1 135 ? 52.063 96.566 27.205 1.00 26.76 251 GLY D O 1
ATOM 15725 N N . SER D 1 136 ? 52.214 94.316 27.108 1.00 26.75 252 SER D N 1
ATOM 15726 C CA . SER D 1 136 ? 52.216 94.182 28.565 1.00 22.32 252 SER D CA 1
ATOM 15727 C C . SER D 1 136 ? 53.154 93.114 29.133 1.00 23.27 252 SER D C 1
ATOM 15728 O O . SER D 1 136 ? 53.009 92.728 30.284 1.00 23.42 252 SER D O 1
ATOM 15731 N N . TRP D 1 137 ? 54.105 92.638 28.336 1.00 25.94 253 TRP D N 1
ATOM 15732 C CA . TRP D 1 137 ? 55.101 91.681 28.819 1.00 19.78 253 TRP D CA 1
ATOM 15733 C C . TRP D 1 137 ? 56.107 92.400 29.730 1.00 26.08 253 TRP D C 1
ATOM 15734 O O . TRP D 1 137 ? 56.349 91.996 30.884 1.00 22.09 253 TRP D O 1
ATOM 15745 N N . ARG D 1 138 ? 56.697 93.471 29.202 1.00 20.72 254 ARG D N 1
ATOM 15746 C CA . ARG D 1 138 ? 57.551 94.351 29.990 1.00 22.71 254 ARG D CA 1
ATOM 15747 C C . ARG D 1 138 ? 57.279 95.805 29.622 1.00 25.72 254 ARG D C 1
ATOM 15748 O O . ARG D 1 138 ? 56.704 96.086 28.568 1.00 22.64 254 ARG D O 1
ATOM 15756 N N . ARG D 1 139 ? 57.677 96.709 30.507 1.00 26.07 255 ARG D N 1
ATOM 15757 C CA . ARG D 1 139 ? 57.660 98.153 30.237 1.00 23.97 255 ARG D CA 1
ATOM 15758 C C . ARG D 1 139 ? 58.986 98.721 30.712 1.00 28.69 255 ARG D C 1
ATOM 15759 O O . ARG D 1 139 ? 59.682 98.093 31.508 1.00 26.38 255 ARG D O 1
ATOM 15767 N N . HIS D 1 140 ? 59.338 99.910 30.237 1.00 29.13 256 HIS D N 1
ATOM 15768 C CA . HIS D 1 140 ? 60.542 100.577 30.735 1.00 36.21 256 HIS D CA 1
ATOM 15769 C C . HIS D 1 140 ? 60.308 101.079 32.160 1.00 32.15 256 HIS D C 1
ATOM 15770 O O . HIS D 1 140 ? 59.209 101.540 32.471 1.00 34.95 256 HIS D O 1
ATOM 15777 N N . THR D 1 141 ? 61.332 100.976 33.012 1.00 35.88 257 THR D N 1
ATOM 15778 C CA . THR D 1 141 ? 61.212 101.285 34.449 1.00 44.79 257 THR D CA 1
ATOM 15779 C C . THR D 1 141 ? 60.626 102.664 34.762 1.00 47.50 257 THR D C 1
ATOM 15780 O O . THR D 1 141 ? 59.633 102.779 35.486 1.00 54.70 257 THR D O 1
ATOM 15784 N N . ASP D 1 142 ? 61.252 103.711 34.242 1.00 53.53 258 ASP D N 1
ATOM 15785 C CA . ASP D 1 142 ? 60.768 105.070 34.479 1.00 57.77 258 ASP D CA 1
ATOM 15786 C C . ASP D 1 142 ? 60.320 105.676 33.158 1.00 52.74 258 ASP D C 1
ATOM 15787 O O . ASP D 1 142 ? 61.108 106.292 32.446 1.00 63.69 258 ASP D O 1
ATOM 15792 N N . ASN D 1 143 ? 59.035 105.502 32.872 1.00 49.24 259 ASN D N 1
ATOM 15793 C CA . ASN D 1 143 ? 58.428 105.758 31.580 1.00 47.54 259 ASN D CA 1
ATOM 15794 C C . ASN D 1 143 ? 57.121 105.027 31.706 1.00 40.78 259 ASN D C 1
ATOM 15795 O O . ASN D 1 143 ? 56.034 105.557 31.455 1.00 35.04 259 ASN D O 1
ATOM 15800 N N . ASN D 1 144 ? 57.274 103.781 32.143 1.00 37.95 260 ASN D N 1
ATOM 15801 C CA . ASN D 1 144 ? 56.265 102.760 31.977 1.00 34.67 260 ASN D CA 1
ATOM 15802 C C . ASN D 1 144 ? 55.928 102.583 30.500 1.00 29.03 260 ASN D C 1
ATOM 15803 O O . ASN D 1 144 ? 54.837 102.130 30.152 1.00 29.84 260 ASN D O 1
ATOM 15808 N N . PHE D 1 145 ? 56.868 102.947 29.632 1.00 28.67 261 PHE D N 1
ATOM 15809 C CA . PHE D 1 145 ? 56.645 102.887 28.190 1.00 29.98 261 PHE D CA 1
ATOM 15810 C C . PHE D 1 145 ? 56.728 101.455 27.670 1.00 24.97 261 PHE D C 1
ATOM 15811 O O . PHE D 1 145 ? 57.493 100.650 28.189 1.00 24.19 261 PHE D O 1
ATOM 15819 N N . TRP D 1 146 ? 55.955 101.173 26.624 1.00 27.67 262 TRP D N 1
ATOM 15820 C CA . TRP D 1 146 ? 56.075 99.935 25.857 1.00 28.11 262 TRP D CA 1
ATOM 15821 C C . TRP D 1 146 ? 57.508 99.700 25.385 1.00 28.99 262 TRP D C 1
ATOM 15822 O O . TRP D 1 146 ? 58.200 100.640 24.985 1.00 27.67 262 TRP D O 1
ATOM 15833 N N . LEU D 1 147 ? 57.957 98.447 25.438 1.00 23.26 263 LEU D N 1
ATOM 15834 C CA . LEU D 1 147 ? 59.159 98.052 24.717 1.00 24.87 263 LEU D CA 1
ATOM 15835 C C . LEU D 1 147 ? 58.827 98.119 23.223 1.00 23.93 263 LEU D C 1
ATOM 15836 O O . LEU D 1 147 ? 57.676 97.918 22.827 1.00 25.78 263 LEU D O 1
ATOM 15841 N N . SER D 1 148 ? 59.823 98.400 22.393 1.00 21.86 264 SER D N 1
ATOM 15842 C CA . SER D 1 148 ? 59.608 98.431 20.956 1.00 23.45 264 SER D CA 1
ATOM 15843 C C . SER D 1 148 ? 59.803 97.028 20.395 1.00 23.27 264 SER D C 1
ATOM 15844 O O . SER D 1 148 ? 60.405 96.173 21.054 1.00 24.19 264 SER D O 1
ATOM 15847 N N . TYR D 1 149 ? 59.317 96.803 19.175 1.00 24.09 265 TYR D N 1
ATOM 15848 C CA . TYR D 1 149 ? 59.543 95.542 18.473 1.00 23.93 265 TYR D CA 1
ATOM 15849 C C . TYR D 1 149 ? 61.010 95.134 18.546 1.00 25.84 265 TYR D C 1
ATOM 15850 O O . TYR D 1 149 ? 61.318 93.947 18.695 1.00 22.92 265 TYR D O 1
ATOM 15859 N N . ARG D 1 150 ? 61.917 96.107 18.431 1.00 25.87 266 ARG D N 1
ATOM 15860 C CA . ARG D 1 150 ? 63.349 95.798 18.419 1.00 22.41 266 ARG D CA 1
ATOM 15861 C C . ARG D 1 150 ? 63.878 95.489 19.817 1.00 27.31 266 ARG D C 1
ATOM 15862 O O . ARG D 1 150 ? 64.822 94.695 19.991 1.00 28.51 266 ARG D O 1
ATOM 15870 N N . GLU D 1 151 ? 63.271 96.125 20.808 1.00 24.37 267 GLU D N 1
ATOM 15871 C CA . GLU D 1 151 ? 63.619 95.852 22.194 1.00 26.77 267 GLU D CA 1
ATOM 15872 C C . GLU D 1 151 ? 63.153 94.453 22.590 1.00 22.71 267 GLU D C 1
ATOM 15873 O O . GLU D 1 151 ? 63.848 93.717 23.291 1.00 25.17 267 GLU D O 1
ATOM 15879 N N . LEU D 1 152 ? 61.978 94.089 22.108 1.00 27.21 268 LEU D N 1
ATOM 15880 C CA . LEU D 1 152 ? 61.420 92.765 22.363 1.00 25.05 268 LEU D CA 1
ATOM 15881 C C . LEU D 1 152 ? 62.236 91.695 21.668 1.00 26.21 268 LEU D C 1
ATOM 15882 O O . LEU D 1 152 ? 62.364 90.578 22.173 1.00 24.27 268 LEU D O 1
ATOM 15887 N N . ALA D 1 153 ? 62.801 92.039 20.510 1.00 24.20 269 ALA D N 1
ATOM 15888 C CA . ALA D 1 153 ? 63.714 91.126 19.840 1.00 23.54 269 ALA D CA 1
ATOM 15889 C C . ALA D 1 153 ? 64.966 90.880 20.682 1.00 25.42 269 ALA D C 1
ATOM 15890 O O . ALA D 1 153 ? 65.530 89.783 20.664 1.00 24.89 269 ALA D O 1
ATOM 15892 N N . ASP D 1 154 ? 65.400 91.890 21.431 1.00 22.47 270 ASP D N 1
ATOM 15893 C CA . ASP D 1 154 ? 66.603 91.749 22.243 1.00 22.14 270 ASP D CA 1
ATOM 15894 C C . ASP D 1 154 ? 66.304 91.098 23.599 1.00 22.97 270 ASP D C 1
ATOM 15895 O O . ASP D 1 154 ? 67.201 90.543 24.226 1.00 24.17 270 ASP D O 1
ATOM 15900 N N . GLN D 1 155 ? 65.049 91.169 24.031 1.00 23.79 271 GLN D N 1
ATOM 15901 C CA . GLN D 1 155 ? 64.664 90.739 25.376 1.00 25.12 271 GLN D CA 1
ATOM 15902 C C . GLN D 1 155 ? 63.695 89.539 25.406 1.00 22.30 271 GLN D C 1
ATOM 15903 O O . GLN D 1 155 ? 63.993 88.519 26.035 1.00 22.28 271 GLN D O 1
ATOM 15909 N N . LEU D 1 156 ? 62.548 89.653 24.732 1.00 22.77 272 LEU D N 1
ATOM 15910 C CA . LEU D 1 156 ? 61.538 88.589 24.775 1.00 21.41 272 LEU D CA 1
ATOM 15911 C C . LEU D 1 156 ? 62.056 87.319 24.104 1.00 24.83 272 LEU D C 1
ATOM 15912 O O . LEU D 1 156 ? 61.926 86.206 24.634 1.00 19.35 272 LEU D O 1
ATOM 15917 N N . VAL D 1 157 ? 62.679 87.488 22.944 1.00 26.85 273 VAL D N 1
ATOM 15918 C CA . VAL D 1 157 ? 63.194 86.342 22.197 1.00 20.95 273 VAL D CA 1
ATOM 15919 C C . VAL D 1 157 ? 64.250 85.506 22.953 1.00 24.62 273 VAL D C 1
ATOM 15920 O O . VAL D 1 157 ? 64.102 84.273 23.056 1.00 20.77 273 VAL D O 1
ATOM 15924 N N . PRO D 1 158 ? 65.305 86.152 23.495 1.00 21.62 274 PRO D N 1
ATOM 15925 C CA . PRO D 1 158 ? 66.263 85.336 24.252 1.00 23.24 274 PRO D CA 1
ATOM 15926 C C . PRO D 1 158 ? 65.641 84.718 25.510 1.00 22.81 274 PRO D C 1
ATOM 15927 O O . PRO D 1 158 ? 66.039 83.623 25.903 1.00 20.22 274 PRO D O 1
ATOM 15931 N N . TYR D 1 159 ? 64.681 85.403 26.117 1.00 22.65 275 TYR D N 1
ATOM 15932 C CA . TYR D 1 159 ? 63.997 84.863 27.294 1.00 25.20 275 TYR D CA 1
ATOM 15933 C C . TYR D 1 159 ? 63.214 83.583 26.975 1.00 20.80 275 TYR D C 1
ATOM 15934 O O . TYR D 1 159 ? 63.357 82.561 27.656 1.00 21.48 275 TYR D O 1
ATOM 15943 N N . ALA D 1 160 ? 62.378 83.650 25.945 1.00 22.21 276 ALA D N 1
ATOM 15944 C CA . ALA D 1 160 ? 61.593 82.495 25.543 1.00 22.50 276 ALA D CA 1
ATOM 15945 C C . ALA D 1 160 ? 62.477 81.337 25.120 1.00 22.84 276 ALA D C 1
ATOM 15946 O O . ALA D 1 160 ? 62.128 80.180 25.360 1.00 17.16 276 ALA D O 1
ATOM 15948 N N . LYS D 1 161 ? 63.614 81.643 24.492 1.00 22.31 277 LYS D N 1
ATOM 15949 C CA . LYS D 1 161 ? 64.547 80.602 24.044 1.00 19.16 277 LYS D CA 1
ATOM 15950 C C . LYS D 1 161 ? 65.207 79.938 25.241 1.00 25.36 277 LYS D C 1
ATOM 15951 O O . LYS D 1 161 ? 65.283 78.707 25.322 1.00 21.19 277 LYS D O 1
ATOM 15957 N N . TRP D 1 162 ? 65.683 80.755 26.173 1.00 21.47 278 TRP D N 1
ATOM 15958 C CA . TRP D 1 162 ? 66.325 80.244 27.381 1.00 24.15 278 TRP D CA 1
ATOM 15959 C C . TRP D 1 162 ? 65.360 79.348 28.155 1.00 20.23 278 TRP D C 1
ATOM 15960 O O . TRP D 1 162 ? 65.736 78.280 28.639 1.00 21.50 278 TRP D O 1
ATOM 15971 N N . MET D 1 163 ? 64.109 79.787 28.238 1.00 19.01 279 MET D N 1
ATOM 15972 C CA . MET D 1 163 ? 63.089 79.072 28.991 1.00 21.17 279 MET D CA 1
ATOM 15973 C C . MET D 1 163 ? 62.677 77.765 28.318 1.00 18.88 279 MET D C 1
ATOM 15974 O O . MET D 1 163 ? 61.958 76.961 28.910 1.00 21.13 279 MET D O 1
ATOM 15979 N N . GLY D 1 164 ? 63.097 77.568 27.070 1.00 19.50 280 GLY D N 1
ATOM 15980 C CA . GLY D 1 164 ? 62.915 76.276 26.415 1.00 15.89 280 GLY D CA 1
ATOM 15981 C C . GLY D 1 164 ? 61.617 76.124 25.640 1.00 19.17 280 GLY D C 1
ATOM 15982 O O . GLY D 1 164 ? 61.236 75.011 25.257 1.00 16.47 280 GLY D O 1
ATOM 15983 N N . PHE D 1 165 ? 60.953 77.239 25.371 1.00 15.52 281 PHE D N 1
ATOM 15984 C CA . PHE D 1 165 ? 59.738 77.216 24.559 1.00 16.33 281 PHE D CA 1
ATOM 15985 C C . PHE D 1 165 ? 60.121 76.994 23.079 1.00 17.20 281 PHE D C 1
ATOM 15986 O O . PHE D 1 165 ? 61.231 77.350 22.676 1.00 18.69 281 PHE D O 1
ATOM 15994 N N . THR D 1 166 ? 59.227 76.372 22.305 1.00 20.08 282 THR D N 1
ATOM 15995 C CA . THR D 1 166 ? 59.487 76.097 20.884 1.00 20.69 282 THR D CA 1
ATOM 15996 C C . THR D 1 166 ? 58.864 77.153 20.000 1.00 16.36 282 THR D C 1
ATOM 15997 O O . THR D 1 166 ? 59.330 77.421 18.878 1.00 17.38 282 THR D O 1
ATOM 16001 N N . HIS D 1 167 ? 57.767 77.697 20.503 1.00 14.47 283 HIS D N 1
ATOM 16002 C CA . HIS D 1 167 ? 56.938 78.668 19.799 1.00 14.87 283 HIS D CA 1
ATOM 16003 C C . HIS D 1 167 ? 56.673 79.888 20.680 1.00 20.74 283 HIS D C 1
ATOM 16004 O O . HIS D 1 167 ? 56.532 79.784 21.903 1.00 18.01 283 HIS D O 1
ATOM 16011 N N . LEU D 1 168 ? 56.583 81.039 20.035 1.00 15.36 284 LEU D N 1
ATOM 16012 C CA . LEU D 1 168 ? 56.030 82.250 20.615 1.00 20.56 284 LEU D CA 1
ATOM 16013 C C . LEU D 1 168 ? 54.630 82.432 20.001 1.00 20.47 284 LEU D C 1
ATOM 16014 O O . LEU D 1 168 ? 54.470 82.292 18.783 1.00 26.27 284 LEU D O 1
ATOM 16019 N N . GLU D 1 169 ? 53.608 82.691 20.813 1.00 12.98 285 GLU D N 1
ATOM 16020 C CA . GLU D 1 169 ? 52.267 83.038 20.297 1.00 15.91 285 GLU D CA 1
ATOM 16021 C C . GLU D 1 169 ? 51.898 84.472 20.678 1.00 22.80 285 GLU D C 1
ATOM 16022 O O . GLU D 1 169 ? 51.859 84.826 21.866 1.00 19.59 285 GLU D O 1
ATOM 16028 N N . LEU D 1 170 ? 51.632 85.299 19.665 1.00 19.20 286 LEU D N 1
ATOM 16029 C CA . LEU D 1 170 ? 51.334 86.719 19.900 1.00 17.33 286 LEU D CA 1
ATOM 16030 C C . LEU D 1 170 ? 49.845 86.993 19.836 1.00 17.26 286 LEU D C 1
ATOM 16031 O O . LEU D 1 170 ? 49.169 86.590 18.891 1.00 17.46 286 LEU D O 1
ATOM 16036 N N . LEU D 1 171 ? 49.319 87.694 20.840 1.00 19.10 287 LEU D N 1
ATOM 16037 C CA . LEU D 1 171 ? 47.973 88.238 20.732 1.00 17.43 287 LEU D CA 1
ATOM 16038 C C . LEU D 1 171 ? 48.002 89.198 19.525 1.00 18.86 287 LEU D C 1
ATOM 16039 O O . LEU D 1 171 ? 49.080 89.616 19.132 1.00 17.34 287 LEU D O 1
ATOM 16044 N N . PRO D 1 172 ? 46.838 89.500 18.921 1.00 17.56 288 PRO D N 1
ATOM 16045 C CA . PRO D 1 172 ? 46.853 90.070 17.560 1.00 21.85 288 PRO D CA 1
ATOM 16046 C C . PRO D 1 172 ? 47.679 91.341 17.450 1.00 22.58 288 PRO D C 1
ATOM 16047 O O . PRO D 1 172 ? 47.578 92.229 18.294 1.00 21.03 288 PRO D O 1
ATOM 16051 N N . ILE D 1 173 ? 48.530 91.409 16.436 1.00 26.10 289 ILE D N 1
ATOM 16052 C CA . ILE D 1 173 ? 49.329 92.607 16.250 1.00 25.32 289 ILE D CA 1
ATOM 16053 C C . ILE D 1 173 ? 48.826 93.492 15.107 1.00 17.52 289 ILE D C 1
ATOM 16054 O O . ILE D 1 173 ? 49.449 94.497 14.795 1.00 26.05 289 ILE D O 1
ATOM 16059 N N . ASN D 1 174 ? 47.709 93.120 14.488 1.00 24.36 290 ASN D N 1
ATOM 16060 C CA . ASN D 1 174 ? 47.076 94.017 13.515 1.00 26.36 290 ASN D CA 1
ATOM 16061 C C . ASN D 1 174 ? 46.687 95.335 14.172 1.00 27.62 290 ASN D C 1
ATOM 16062 O O . ASN D 1 174 ? 46.382 95.371 15.370 1.00 24.15 290 ASN D O 1
ATOM 16067 N N . GLU D 1 175 ? 46.691 96.417 13.400 1.00 25.33 291 GLU D N 1
ATOM 16068 C CA . GLU D 1 175 ? 46.435 97.727 13.989 1.00 24.89 291 GLU D CA 1
ATOM 16069 C C . GLU D 1 175 ? 45.076 97.779 14.668 1.00 22.86 291 GLU D C 1
ATOM 16070 O O . GLU D 1 175 ? 44.078 97.299 14.131 1.00 22.90 291 GLU D O 1
ATOM 16076 N N . HIS D 1 176 ? 45.056 98.348 15.871 1.00 27.50 292 HIS D N 1
ATOM 16077 C CA . HIS D 1 176 ? 43.842 98.429 16.670 1.00 27.66 292 HIS D CA 1
ATOM 16078 C C . HIS D 1 176 ? 43.877 99.654 17.581 1.00 26.58 292 HIS D C 1
ATOM 16079 O O . HIS D 1 176 ? 44.909 99.959 18.166 1.00 27.37 292 HIS D O 1
ATOM 16086 N N . PRO D 1 177 ? 42.741 100.354 17.695 1.00 25.19 293 PRO D N 1
ATOM 16087 C CA . PRO D 1 177 ? 42.707 101.665 18.363 1.00 35.69 293 PRO D CA 1
ATOM 16088 C C . PRO D 1 177 ? 42.783 101.606 19.888 1.00 35.95 293 PRO D C 1
ATOM 16089 O O . PRO D 1 177 ? 43.357 102.508 20.505 1.00 35.11 293 PRO D O 1
ATOM 16093 N N . PHE D 1 178 ? 42.238 100.560 20.493 1.00 30.72 294 PHE D N 1
ATOM 16094 C CA . PHE D 1 178 ? 42.173 100.527 21.948 1.00 30.53 294 PHE D CA 1
ATOM 16095 C C . PHE D 1 178 ? 42.939 99.367 22.568 1.00 33.56 294 PHE D C 1
ATOM 16096 O O . PHE D 1 178 ? 42.741 98.200 22.201 1.00 28.79 294 PHE D O 1
ATOM 16104 N N . ASP D 1 179 ? 43.819 99.705 23.505 1.00 33.29 295 ASP D N 1
ATOM 16105 C CA . ASP D 1 179 ? 44.662 98.718 24.161 1.00 30.08 295 ASP D CA 1
ATOM 16106 C C . ASP D 1 179 ? 43.794 97.631 24.767 1.00 29.06 295 ASP D C 1
ATOM 16107 O O . ASP D 1 179 ? 44.129 96.451 24.704 1.00 26.75 295 ASP D O 1
ATOM 16112 N N . GLY D 1 180 ? 42.663 98.042 25.325 1.00 29.39 296 GLY D N 1
ATOM 16113 C CA . GLY D 1 180 ? 41.765 97.142 26.024 1.00 29.26 296 GLY D CA 1
ATOM 16114 C C . GLY D 1 180 ? 41.128 96.041 25.199 1.00 29.32 296 GLY D C 1
ATOM 16115 O O . GLY D 1 180 ? 40.546 95.125 25.760 1.00 25.91 296 GLY D O 1
ATOM 16116 N N . SER D 1 181 ? 41.224 96.119 23.874 1.00 26.24 297 SER D N 1
ATOM 16117 C CA . SER D 1 181 ? 40.675 95.062 23.036 1.00 23.92 297 SER D CA 1
ATOM 16118 C C . SER D 1 181 ? 41.648 93.898 22.967 1.00 22.24 297 SER D C 1
ATOM 16119 O O . SER D 1 181 ? 41.268 92.796 22.554 1.00 24.88 297 SER D O 1
ATOM 16122 N N . TRP D 1 182 ? 42.891 94.174 23.359 1.00 19.17 298 TRP D N 1
ATOM 16123 C CA . TRP D 1 182 ? 44.027 93.245 23.304 1.00 24.78 298 TRP D CA 1
ATOM 16124 C C . TRP D 1 182 ? 44.449 92.907 21.876 1.00 25.48 298 TRP D C 1
ATOM 16125 O O . TRP D 1 182 ? 45.358 92.101 21.658 1.00 21.63 298 TRP D O 1
ATOM 16136 N N . GLY D 1 183 ? 43.795 93.537 20.910 1.00 25.27 299 GLY D N 1
ATOM 16137 C CA . GLY D 1 183 ? 44.096 93.307 19.509 1.00 24.62 299 GLY D CA 1
ATOM 16138 C C . GLY D 1 183 ? 42.962 92.645 18.764 1.00 28.27 299 GLY D C 1
ATOM 16139 O O . GLY D 1 183 ? 42.993 92.572 17.532 1.00 23.58 299 GLY D O 1
ATOM 16140 N N . TYR D 1 184 ? 41.956 92.173 19.503 1.00 22.60 300 TYR D N 1
ATOM 16141 C CA . TYR D 1 184 ? 40.848 91.431 18.902 1.00 27.46 300 TYR D CA 1
ATOM 16142 C C . TYR D 1 184 ? 39.784 92.318 18.264 1.00 27.20 300 TYR D C 1
ATOM 16143 O O . TYR D 1 184 ? 38.887 91.815 17.594 1.00 26.16 300 TYR D O 1
ATOM 16152 N N . GLN D 1 185 ? 39.883 93.628 18.470 1.00 26.75 301 GLN D N 1
ATOM 16153 C CA . GLN D 1 185 ? 39.057 94.583 17.721 1.00 24.61 301 GLN D CA 1
ATOM 16154 C C . GLN D 1 185 ? 39.922 95.429 16.781 1.00 24.03 301 GLN D C 1
ATOM 16155 O O . GLN D 1 185 ? 40.366 96.514 17.133 1.00 24.94 301 GLN D O 1
ATOM 16161 N N . PRO D 1 186 ? 40.173 94.913 15.575 1.00 23.53 302 PRO D N 1
ATOM 16162 C CA . PRO D 1 186 ? 41.138 95.520 14.659 1.00 24.32 302 PRO D CA 1
ATOM 16163 C C . PRO D 1 186 ? 40.517 96.631 13.827 1.00 19.67 302 PRO D C 1
ATOM 16164 O O . PRO D 1 186 ? 39.284 96.693 13.682 1.00 24.10 302 PRO D O 1
ATOM 16168 N N . THR D 1 187 ? 41.369 97.484 13.276 1.00 26.04 303 THR D N 1
ATOM 16169 C CA . THR D 1 187 ? 40.950 98.447 12.267 1.00 24.93 303 THR D CA 1
ATOM 16170 C C . THR D 1 187 ? 41.779 98.322 10.986 1.00 28.34 303 THR D C 1
ATOM 16171 O O . THR D 1 187 ? 41.314 98.688 9.914 1.00 29.81 303 THR D O 1
ATOM 16175 N N . GLY D 1 188 ? 43.008 97.830 11.103 1.00 28.54 304 GLY D N 1
ATOM 16176 C CA . GLY D 1 188 ? 43.868 97.629 9.944 1.00 28.03 304 GLY D CA 1
ATOM 16177 C C . GLY D 1 188 ? 44.439 96.218 9.900 1.00 24.59 304 GLY D C 1
ATOM 16178 O O . GLY D 1 188 ? 45.435 95.924 10.565 1.00 26.64 304 GLY D O 1
ATOM 16179 N N . LEU D 1 189 ? 43.814 95.346 9.115 1.00 23.55 305 LEU D N 1
ATOM 16180 C CA . LEU D 1 189 ? 44.186 93.927 9.110 1.00 26.93 305 LEU D CA 1
ATOM 16181 C C . LEU D 1 189 ? 45.570 93.627 8.539 1.00 26.51 305 LEU D C 1
ATOM 16182 O O . LEU D 1 189 ? 46.215 92.640 8.927 1.00 20.63 305 LEU D O 1
ATOM 16187 N N . TYR D 1 190 ? 46.028 94.467 7.615 1.00 22.35 306 TYR D N 1
ATOM 16188 C CA . TYR D 1 190 ? 47.317 94.230 6.964 1.00 19.96 306 TYR D CA 1
ATOM 16189 C C . TYR D 1 190 ? 48.465 95.074 7.534 1.00 22.16 306 TYR D C 1
ATOM 16190 O O . TYR D 1 190 ? 49.599 94.974 7.082 1.00 29.16 306 TYR D O 1
ATOM 16199 N N . ALA D 1 191 ? 48.181 95.893 8.537 1.00 21.34 307 ALA D N 1
ATOM 16200 C CA . ALA D 1 191 ? 49.224 96.723 9.119 1.00 22.59 307 ALA D CA 1
ATOM 16201 C C . ALA D 1 191 ? 49.563 96.289 10.547 1.00 28.63 307 ALA D C 1
ATOM 16202 O O . ALA D 1 191 ? 48.696 96.288 11.424 1.00 25.01 307 ALA D O 1
ATOM 16204 N N . PRO D 1 192 ? 50.830 95.918 10.783 1.00 19.13 308 PRO D N 1
ATOM 16205 C CA . PRO D 1 192 ? 51.237 95.651 12.167 1.00 22.47 308 PRO D CA 1
ATOM 16206 C C . PRO D 1 192 ? 51.035 96.927 12.991 1.00 25.00 308 PRO D C 1
ATOM 16207 O O . PRO D 1 192 ? 51.253 98.029 12.463 1.00 22.97 308 PRO D O 1
ATOM 16211 N N . THR D 1 193 ? 50.635 96.802 14.251 1.00 21.92 309 THR D N 1
ATOM 16212 C CA . THR D 1 193 ? 50.345 97.992 15.046 1.00 25.42 309 THR D CA 1
ATOM 16213 C C . THR D 1 193 ? 51.574 98.868 15.247 1.00 27.05 309 THR D C 1
ATOM 16214 O O . THR D 1 193 ? 52.686 98.379 15.451 1.00 24.17 309 THR D O 1
ATOM 16218 N N . ARG D 1 194 ? 51.362 100.177 15.199 1.00 28.69 310 ARG D N 1
ATOM 16219 C CA A ARG D 1 194 ? 52.437 101.155 15.279 0.23 30.64 310 ARG D CA 1
ATOM 16220 C CA B ARG D 1 194 ? 52.467 101.129 15.282 0.77 30.64 310 ARG D CA 1
ATOM 16221 C C . ARG D 1 194 ? 52.994 101.325 16.698 1.00 32.68 310 ARG D C 1
ATOM 16222 O O . ARG D 1 194 ? 54.006 102.008 16.902 1.00 29.49 310 ARG D O 1
ATOM 16237 N N . ARG D 1 195 ? 52.331 100.704 17.670 1.00 26.98 311 ARG D N 1
ATOM 16238 C CA . ARG D 1 195 ? 52.701 100.842 19.079 1.00 25.16 311 ARG D CA 1
ATOM 16239 C C . ARG D 1 195 ? 54.168 100.605 19.336 1.00 25.49 311 ARG D C 1
ATOM 16240 O O . ARG D 1 195 ? 54.780 101.291 20.159 1.00 27.03 311 ARG D O 1
ATOM 16248 N N . PHE D 1 196 ? 54.740 99.644 18.618 1.00 21.11 312 PHE D N 1
ATOM 16249 C CA . PHE D 1 196 ? 56.057 99.138 18.964 1.00 23.52 312 PHE D CA 1
ATOM 16250 C C . PHE D 1 196 ? 57.088 99.430 17.887 1.00 22.49 312 PHE D C 1
ATOM 16251 O O . PHE D 1 196 ? 58.248 99.027 17.998 1.00 22.88 312 PHE D O 1
ATOM 16259 N N . GLY D 1 197 ? 56.654 100.157 16.858 1.00 25.31 313 GLY D N 1
ATOM 16260 C CA . GLY D 1 197 ? 57.523 100.547 15.763 1.00 26.68 313 GLY D CA 1
ATOM 16261 C C . GLY D 1 197 ? 56.866 100.369 14.405 1.00 24.39 313 GLY D C 1
ATOM 16262 O O . GLY D 1 197 ? 55.635 100.320 14.292 1.00 30.03 313 GLY D O 1
ATOM 16263 N N . THR D 1 198 ? 57.697 100.270 13.370 1.00 22.73 314 THR D N 1
ATOM 16264 C CA . THR D 1 198 ? 57.231 100.150 11.995 1.00 27.13 314 THR D CA 1
ATOM 16265 C C . THR D 1 198 ? 57.044 98.689 11.618 1.00 29.36 314 THR D C 1
ATOM 16266 O O . THR D 1 198 ? 57.512 97.815 12.328 1.00 23.98 314 THR D O 1
ATOM 16270 N N . ARG D 1 199 ? 56.377 98.431 10.494 1.00 28.33 315 ARG D N 1
ATOM 16271 C CA . ARG D 1 199 ? 56.249 97.061 9.994 1.00 28.56 315 ARG D CA 1
ATOM 16272 C C . ARG D 1 199 ? 57.610 96.395 9.734 1.00 27.80 315 ARG D C 1
ATOM 16273 O O . ARG D 1 199 ? 57.752 95.175 9.875 1.00 25.99 315 ARG D O 1
ATOM 16281 N N . ASP D 1 200 ? 58.613 97.185 9.360 1.00 26.85 316 ASP D N 1
ATOM 16282 C CA . ASP D 1 200 ? 59.955 96.639 9.192 1.00 27.87 316 ASP D CA 1
ATOM 16283 C C . ASP D 1 200 ? 60.570 96.277 10.544 1.00 25.72 316 ASP D C 1
ATOM 16284 O O . ASP D 1 200 ? 61.345 95.324 10.649 1.00 25.06 316 ASP D O 1
ATOM 16289 N N . ASP D 1 201 ? 60.238 97.049 11.574 1.00 28.05 317 ASP D N 1
ATOM 16290 C CA . ASP D 1 201 ? 60.623 96.685 12.935 1.00 26.98 317 ASP D CA 1
ATOM 16291 C C . ASP D 1 201 ? 59.963 95.358 13.333 1.00 22.13 317 ASP D C 1
ATOM 16292 O O . ASP D 1 201 ? 60.607 94.496 13.921 1.00 22.93 317 ASP D O 1
ATOM 16297 N N . PHE D 1 202 ? 58.679 95.199 13.020 1.00 23.05 318 PHE D N 1
ATOM 16298 C CA . PHE D 1 202 ? 57.990 93.931 13.309 1.00 21.07 318 PHE D CA 1
ATOM 16299 C C . PHE D 1 202 ? 58.636 92.761 12.566 1.00 27.64 318 PHE D C 1
ATOM 16300 O O . PHE D 1 202 ? 58.893 91.697 13.140 1.00 21.70 318 PHE D O 1
ATOM 16308 N N . ARG D 1 203 ? 58.915 92.966 11.283 1.00 23.60 319 ARG D N 1
ATOM 16309 C CA . ARG D 1 203 ? 59.642 91.975 10.497 1.00 22.46 319 ARG D CA 1
ATOM 16310 C C . ARG D 1 203 ? 61.000 91.629 11.115 1.00 26.03 319 ARG D C 1
ATOM 16311 O O . ARG D 1 203 ? 61.418 90.466 11.129 1.00 23.86 319 ARG D O 1
ATOM 16319 N N . TYR D 1 204 ? 61.683 92.634 11.641 1.00 21.09 320 TYR D N 1
ATOM 16320 C CA . TYR D 1 204 ? 62.946 92.406 12.327 1.00 22.89 320 TYR D CA 1
ATOM 16321 C C . TYR D 1 204 ? 62.740 91.509 13.554 1.00 25.00 320 TYR D C 1
ATOM 16322 O O . TYR D 1 204 ? 63.569 90.657 13.855 1.00 25.51 320 TYR D O 1
ATOM 16331 N N . PHE D 1 205 ? 61.629 91.719 14.251 1.00 25.03 321 PHE D N 1
ATOM 16332 C CA . PHE D 1 205 ? 61.305 90.935 15.443 1.00 23.09 321 PHE D CA 1
ATOM 16333 C C . PHE D 1 205 ? 61.080 89.465 15.081 1.00 21.78 321 PHE D C 1
ATOM 16334 O O . PHE D 1 205 ? 61.658 88.563 15.697 1.00 23.29 321 PHE D O 1
ATOM 16342 N N . ILE D 1 206 ? 60.234 89.227 14.087 1.00 22.15 322 ILE D N 1
ATOM 16343 C CA . ILE D 1 206 ? 59.984 87.867 13.603 1.00 22.18 322 ILE D CA 1
ATOM 16344 C C . ILE D 1 206 ? 61.255 87.166 13.126 1.00 26.96 322 ILE D C 1
ATOM 16345 O O . ILE D 1 206 ? 61.438 85.967 13.389 1.00 25.04 322 ILE D O 1
ATOM 16350 N N . ASP D 1 207 ? 62.124 87.889 12.413 1.00 24.55 323 ASP D N 1
ATOM 16351 C CA . ASP D 1 207 ? 63.400 87.302 11.967 1.00 25.34 323 ASP D CA 1
ATOM 16352 C C . ASP D 1 207 ? 64.286 86.919 13.147 1.00 23.91 323 ASP D C 1
ATOM 16353 O O . ASP D 1 207 ? 64.997 85.913 13.097 1.00 24.67 323 ASP D O 1
ATOM 16358 N N . ALA D 1 208 ? 64.278 87.748 14.192 1.00 23.33 324 ALA D N 1
ATOM 16359 C CA . ALA D 1 208 ? 65.106 87.489 15.368 1.00 23.85 324 ALA D CA 1
ATOM 16360 C C . ALA D 1 208 ? 64.637 86.218 16.079 1.00 18.47 324 ALA D C 1
ATOM 16361 O O . ALA D 1 208 ? 65.447 85.428 16.542 1.00 23.67 324 ALA D O 1
ATOM 16363 N N . ALA D 1 209 ? 63.325 86.025 16.137 1.00 23.55 325 ALA D N 1
ATOM 16364 C CA . ALA D 1 209 ? 62.759 84.845 16.768 1.00 22.28 325 ALA D CA 1
ATOM 16365 C C . ALA D 1 209 ? 63.182 83.609 15.984 1.00 25.49 325 ALA D C 1
ATOM 16366 O O . ALA D 1 209 ? 63.639 82.608 16.554 1.00 22.63 325 ALA D O 1
ATOM 16368 N N . HIS D 1 210 ? 63.036 83.689 14.667 1.00 22.89 326 HIS D N 1
ATOM 16369 C CA . HIS D 1 210 ? 63.455 82.602 13.784 1.00 23.53 326 HIS D CA 1
ATOM 16370 C C . HIS D 1 210 ? 64.921 82.291 13.952 1.00 23.02 326 HIS D C 1
ATOM 16371 O O . HIS D 1 210 ? 65.318 81.120 13.957 1.00 25.76 326 HIS D O 1
ATOM 16378 N N . ALA D 1 211 ? 65.728 83.339 14.089 1.00 20.34 327 ALA D N 1
ATOM 16379 C CA . ALA D 1 211 ? 67.168 83.165 14.276 1.00 22.13 327 ALA D CA 1
ATOM 16380 C C . ALA D 1 211 ? 67.504 82.547 15.639 1.00 26.53 327 ALA D C 1
ATOM 16381 O O . ALA D 1 211 ? 68.562 81.939 15.813 1.00 26.16 327 ALA D O 1
ATOM 16383 N N . ALA D 1 212 ? 66.599 82.704 16.600 1.00 23.10 328 ALA D N 1
ATOM 16384 C CA . ALA D 1 212 ? 66.780 82.089 17.913 1.00 25.06 328 ALA D CA 1
ATOM 16385 C C . ALA D 1 212 ? 66.362 80.626 17.909 1.00 30.39 328 ALA D C 1
ATOM 16386 O O . ALA D 1 212 ? 66.621 79.900 18.874 1.00 33.97 328 ALA D O 1
ATOM 16388 N N . GLY D 1 213 ? 65.713 80.196 16.830 1.00 28.35 329 GLY D N 1
ATOM 16389 C CA . GLY D 1 213 ? 65.181 78.846 16.752 1.00 31.24 329 GLY D CA 1
ATOM 16390 C C . GLY D 1 213 ? 63.756 78.725 17.265 1.00 30.25 329 GLY D C 1
ATOM 16391 O O . GLY D 1 213 ? 63.357 77.657 17.716 1.00 28.80 329 GLY D O 1
ATOM 16392 N N . LEU D 1 214 ? 62.985 79.808 17.194 1.00 19.02 330 LEU D N 1
ATOM 16393 C CA . LEU D 1 214 ? 61.585 79.784 17.616 1.00 23.72 330 LEU D CA 1
ATOM 16394 C C . LEU D 1 214 ? 60.619 79.875 16.433 1.00 23.05 330 LEU D C 1
ATOM 16395 O O . LEU D 1 214 ? 60.853 80.640 15.501 1.00 25.93 330 LEU D O 1
ATOM 16400 N N . ASN D 1 215 ? 59.523 79.118 16.467 1.00 19.79 331 ASN D N 1
ATOM 16401 C CA . ASN D 1 215 ? 58.405 79.391 15.569 1.00 21.93 331 ASN D CA 1
ATOM 16402 C C . ASN D 1 215 ? 57.504 80.480 16.146 1.00 21.76 331 ASN D C 1
ATOM 16403 O O . ASN D 1 215 ? 57.413 80.638 17.369 1.00 21.06 331 ASN D O 1
ATOM 16408 N N . VAL D 1 216 ? 56.846 81.236 15.273 1.00 20.38 332 VAL D N 1
ATOM 16409 C CA . VAL D 1 216 ? 55.928 82.283 15.730 1.00 19.33 332 VAL D CA 1
ATOM 16410 C C . VAL D 1 216 ? 54.520 82.012 15.289 1.00 20.12 332 VAL D C 1
ATOM 16411 O O . VAL D 1 216 ? 54.238 81.870 14.092 1.00 21.69 332 VAL D O 1
ATOM 16415 N N . ILE D 1 217 ? 53.624 81.942 16.262 1.00 16.24 333 ILE D N 1
ATOM 16416 C CA . ILE D 1 217 ? 52.209 81.810 15.982 1.00 14.46 333 ILE D CA 1
ATOM 16417 C C . ILE D 1 217 ? 51.588 83.188 16.125 1.00 21.55 333 ILE D C 1
ATOM 16418 O O . ILE D 1 217 ? 51.803 83.878 17.124 1.00 19.87 333 ILE D O 1
ATOM 16423 N N . LEU D 1 218 ? 50.804 83.594 15.139 1.00 18.15 334 LEU D N 1
ATOM 16424 C CA . LEU D 1 218 ? 50.079 84.846 15.277 1.00 21.04 334 LEU D CA 1
ATOM 16425 C C . LEU D 1 218 ? 48.592 84.591 15.490 1.00 20.82 334 LEU D C 1
ATOM 16426 O O . LEU D 1 218 ? 47.977 83.805 14.751 1.00 22.34 334 LEU D O 1
ATOM 16431 N N . ASP D 1 219 ? 48.020 85.244 16.510 1.00 18.67 335 ASP D N 1
ATOM 16432 C CA . ASP D 1 219 ? 46.575 85.312 16.675 1.00 17.88 335 ASP D CA 1
ATOM 16433 C C . ASP D 1 219 ? 45.967 86.136 15.537 1.00 22.89 335 ASP D C 1
ATOM 16434 O O . ASP D 1 219 ? 46.258 87.321 15.390 1.00 24.31 335 ASP D O 1
ATOM 16439 N N . TRP D 1 220 ? 45.109 85.500 14.751 1.00 23.99 336 TRP D N 1
ATOM 16440 C CA . TRP D 1 220 ? 44.583 86.067 13.511 1.00 24.87 336 TRP D CA 1
ATOM 16441 C C . TRP D 1 220 ? 43.096 86.232 13.718 1.00 25.53 336 TRP D C 1
ATOM 16442 O O . TRP D 1 220 ? 42.472 85.362 14.310 1.00 24.44 336 TRP D O 1
ATOM 16453 N N . VAL D 1 221 ? 42.514 87.338 13.259 1.00 21.83 337 VAL D N 1
ATOM 16454 C CA . VAL D 1 221 ? 41.145 87.650 13.667 1.00 27.52 337 VAL D CA 1
ATOM 16455 C C . VAL D 1 221 ? 40.109 87.853 12.546 1.00 32.46 337 VAL D C 1
ATOM 16456 O O . VAL D 1 221 ? 39.528 88.936 12.409 1.00 28.87 337 VAL D O 1
ATOM 16460 N N . PRO D 1 222 ? 39.839 86.789 11.773 1.00 27.58 338 PRO D N 1
ATOM 16461 C CA . PRO D 1 222 ? 38.830 86.903 10.718 1.00 22.90 338 PRO D CA 1
ATOM 16462 C C . PRO D 1 222 ? 37.415 86.873 11.278 1.00 27.28 338 PRO D C 1
ATOM 16463 O O . PRO D 1 222 ? 36.477 87.123 10.535 1.00 31.92 338 PRO D O 1
ATOM 16467 N N . GLY D 1 223 ? 37.260 86.577 12.568 1.00 26.58 339 GLY D N 1
ATOM 16468 C CA . GLY D 1 223 ? 35.935 86.481 13.153 1.00 28.70 339 GLY D CA 1
ATOM 16469 C C . GLY D 1 223 ? 35.435 87.755 13.818 1.00 30.42 339 GLY D C 1
ATOM 16470 O O . GLY D 1 223 ? 34.304 87.798 14.300 1.00 31.49 339 GLY D O 1
ATOM 16471 N N . HIS D 1 224 ? 36.266 88.794 13.829 1.00 25.42 340 HIS D N 1
ATOM 16472 C CA . HIS D 1 224 ? 35.924 90.056 14.480 1.00 22.79 340 HIS D CA 1
ATOM 16473 C C . HIS D 1 224 ? 35.891 91.223 13.487 1.00 27.08 340 HIS D C 1
ATOM 16474 O O . HIS D 1 224 ? 36.926 91.826 13.197 1.00 24.41 340 HIS D O 1
ATOM 16481 N N . PHE D 1 225 ? 34.703 91.545 12.986 1.00 27.11 341 PHE D N 1
ATOM 16482 C CA . PHE D 1 225 ? 34.559 92.630 12.018 1.00 26.13 341 PHE D CA 1
ATOM 16483 C C . PHE D 1 225 ? 34.952 93.954 12.681 1.00 32.05 341 PHE D C 1
ATOM 16484 O O . PHE D 1 225 ? 34.619 94.186 13.844 1.00 30.55 341 PHE D O 1
ATOM 16492 N N . PRO D 1 226 ? 35.688 94.818 11.960 1.00 34.05 342 PRO D N 1
ATOM 16493 C CA . PRO D 1 226 ? 36.091 96.107 12.538 1.00 33.32 342 PRO D CA 1
ATOM 16494 C C . PRO D 1 226 ? 34.867 96.949 12.900 1.00 36.39 342 PRO D C 1
ATOM 16495 O O . PRO D 1 226 ? 33.980 97.110 12.064 1.00 38.62 342 PRO D O 1
ATOM 16499 N N . THR D 1 227 ? 34.808 97.462 14.127 1.00 32.58 343 THR D N 1
ATOM 16500 C CA . THR D 1 227 ? 33.666 98.263 14.546 1.00 42.33 343 THR D CA 1
ATOM 16501 C C . THR D 1 227 ? 34.079 99.667 14.967 1.00 38.95 343 THR D C 1
ATOM 16502 O O . THR D 1 227 ? 33.233 100.497 15.296 1.00 46.76 343 THR D O 1
ATOM 16506 N N . ASP D 1 228 ? 35.381 99.923 14.961 1.00 37.47 344 ASP D N 1
ATOM 16507 C CA . ASP D 1 228 ? 35.906 101.219 15.378 1.00 39.79 344 ASP D CA 1
ATOM 16508 C C . ASP D 1 228 ? 36.303 102.091 14.195 1.00 43.07 344 ASP D C 1
ATOM 16509 O O . ASP D 1 228 ? 36.718 101.582 13.147 1.00 43.13 344 ASP D O 1
ATOM 16514 N N . ASP D 1 229 ? 36.172 103.402 14.386 1.00 45.63 345 ASP D N 1
ATOM 16515 C CA . ASP D 1 229 ? 36.579 104.405 13.403 1.00 47.48 345 ASP D CA 1
ATOM 16516 C C . ASP D 1 229 ? 35.902 104.254 12.038 1.00 41.74 345 ASP D C 1
ATOM 16517 O O . ASP D 1 229 ? 36.460 104.677 11.027 1.00 44.31 345 ASP D O 1
ATOM 16522 N N . PHE D 1 230 ? 34.709 103.662 12.015 1.00 41.40 346 PHE D N 1
ATOM 16523 C CA . PHE D 1 230 ? 33.996 103.372 10.762 1.00 42.39 346 PHE D CA 1
ATOM 16524 C C . PHE D 1 230 ? 34.929 102.726 9.731 1.00 45.80 346 PHE D C 1
ATOM 16525 O O . PHE D 1 230 ? 34.856 103.022 8.539 1.00 41.17 346 PHE D O 1
ATOM 16533 N N . ALA D 1 231 ? 35.799 101.840 10.212 1.00 40.16 347 ALA D N 1
ATOM 16534 C CA . ALA D 1 231 ? 36.914 101.311 9.427 1.00 36.23 347 ALA D CA 1
ATOM 16535 C C . ALA D 1 231 ? 36.526 100.592 8.132 1.00 33.38 347 ALA D C 1
ATOM 16536 O O . ALA D 1 231 ? 37.158 100.787 7.099 1.00 38.71 347 ALA D O 1
ATOM 16538 N N . LEU D 1 232 ? 35.492 99.768 8.170 1.00 29.95 348 LEU D N 1
ATOM 16539 C CA . LEU D 1 232 ? 35.239 98.876 7.041 1.00 30.64 348 LEU D CA 1
ATOM 16540 C C . LEU D 1 232 ? 33.766 98.799 6.707 1.00 28.29 348 LEU D C 1
ATOM 16541 O O . LEU D 1 232 ? 33.391 98.443 5.590 1.00 32.40 348 LEU D O 1
ATOM 16546 N N . ALA D 1 233 ? 32.932 99.114 7.695 1.00 29.73 349 ALA D N 1
ATOM 16547 C CA . ALA D 1 233 ? 31.490 99.052 7.529 1.00 32.74 349 ALA D CA 1
ATOM 16548 C C . ALA D 1 233 ? 31.002 100.140 6.572 1.00 31.57 349 ALA D C 1
ATOM 16549 O O . ALA D 1 233 ? 31.562 101.238 6.538 1.00 32.57 349 ALA D O 1
ATOM 16551 N N . GLU D 1 234 ? 29.947 99.824 5.826 1.00 31.00 350 GLU D N 1
ATOM 16552 C CA . GLU D 1 234 ? 29.389 100.726 4.820 1.00 41.78 350 GLU D CA 1
ATOM 16553 C C . GLU D 1 234 ? 30.490 101.335 3.972 1.00 34.06 350 GLU D C 1
ATOM 16554 O O . GLU D 1 234 ? 30.531 102.547 3.769 1.00 36.00 350 GLU D O 1
ATOM 16560 N N . PHE D 1 235 ? 31.400 100.490 3.499 1.00 35.94 351 PHE D N 1
ATOM 16561 C CA . PHE D 1 235 ? 32.627 100.998 2.911 1.00 36.30 351 PHE D CA 1
ATOM 16562 C C . PHE D 1 235 ? 32.396 101.859 1.665 1.00 32.13 351 PHE D C 1
ATOM 16563 O O . PHE D 1 235 ? 32.979 102.939 1.539 1.00 32.76 351 PHE D O 1
ATOM 16571 N N . ASP D 1 236 ? 31.548 101.388 0.760 1.00 31.27 352 ASP D N 1
ATOM 16572 C CA . ASP D 1 236 ? 31.229 102.167 -0.441 1.00 36.87 352 ASP D CA 1
ATOM 16573 C C . ASP D 1 236 ? 29.807 102.737 -0.392 1.00 36.07 352 ASP D C 1
ATOM 16574 O O . ASP D 1 236 ? 29.252 103.129 -1.419 1.00 39.14 352 ASP D O 1
ATOM 16579 N N . GLY D 1 237 ? 29.228 102.783 0.806 1.00 39.61 353 GLY D N 1
ATOM 16580 C CA . GLY D 1 237 ? 27.875 103.285 0.996 1.00 42.00 353 GLY D CA 1
ATOM 16581 C C . GLY D 1 237 ? 26.859 102.167 1.097 1.00 38.77 353 GLY D C 1
ATOM 16582 O O . GLY D 1 237 ? 25.729 102.373 1.525 1.00 41.88 353 GLY D O 1
ATOM 16583 N N . THR D 1 238 ? 27.271 100.976 0.680 1.00 33.84 354 THR D N 1
ATOM 16584 C CA . THR D 1 238 ? 26.451 99.783 0.784 1.00 37.81 354 THR D CA 1
ATOM 16585 C C . THR D 1 238 ? 27.113 98.859 1.788 1.00 37.55 354 THR D C 1
ATOM 16586 O O . THR D 1 238 ? 28.225 99.139 2.244 1.00 33.88 354 THR D O 1
ATOM 16590 N N . ASN D 1 239 ? 26.448 97.758 2.118 1.00 35.31 355 ASN D N 1
ATOM 16591 C CA . ASN D 1 239 ? 27.058 96.753 2.983 1.00 38.14 355 ASN D CA 1
ATOM 16592 C C . ASN D 1 239 ? 28.027 95.909 2.169 1.00 35.01 355 ASN D C 1
ATOM 16593 O O . ASN D 1 239 ? 27.673 94.844 1.665 1.00 34.37 355 ASN D O 1
ATOM 16598 N N . LEU D 1 240 ? 29.250 96.406 2.021 1.00 37.13 356 LEU D N 1
ATOM 16599 C CA . LEU D 1 240 ? 30.201 95.806 1.091 1.00 41.53 356 LEU D CA 1
ATOM 16600 C C . LEU D 1 240 ? 30.867 94.582 1.707 1.00 32.33 356 LEU D C 1
ATOM 16601 O O . LEU D 1 240 ? 30.777 93.472 1.184 1.00 30.15 356 LEU D O 1
ATOM 16606 N N . TYR D 1 241 ? 31.539 94.817 2.824 1.00 36.01 357 TYR D N 1
ATOM 16607 C CA . TYR D 1 241 ? 32.256 93.778 3.555 1.00 30.07 357 TYR D CA 1
ATOM 16608 C C . TYR D 1 241 ? 31.353 93.021 4.546 1.00 36.75 357 TYR D C 1
ATOM 16609 O O . TYR D 1 241 ? 31.555 91.830 4.791 1.00 32.38 357 TYR D O 1
ATOM 16618 N N . GLU D 1 242 ? 30.336 93.700 5.080 1.00 33.48 358 GLU D N 1
ATOM 16619 C CA . GLU D 1 242 ? 29.474 93.107 6.108 1.00 38.76 358 GLU D CA 1
ATOM 16620 C C . GLU D 1 242 ? 28.135 92.598 5.584 1.00 42.37 358 GLU D C 1
ATOM 16621 O O . GLU D 1 242 ? 27.689 92.985 4.503 1.00 42.26 358 GLU D O 1
ATOM 16627 N N . HIS D 1 243 ? 27.490 91.727 6.356 1.00 41.39 359 HIS D N 1
ATOM 16628 C CA . HIS D 1 243 ? 26.108 91.343 6.055 1.00 46.12 359 HIS D CA 1
ATOM 16629 C C . HIS D 1 243 ? 25.140 92.454 6.446 1.00 45.55 359 HIS D C 1
ATOM 16630 O O . HIS D 1 243 ? 25.454 93.296 7.292 1.00 45.81 359 HIS D O 1
ATOM 16637 N N . SER D 1 244 ? 23.964 92.446 5.823 1.00 52.84 360 SER D N 1
ATOM 16638 C CA . SER D 1 244 ? 22.958 93.482 6.028 1.00 55.81 360 SER D CA 1
ATOM 16639 C C . SER D 1 244 ? 21.876 93.023 7.001 1.00 55.88 360 SER D C 1
ATOM 16640 O O . SER D 1 244 ? 22.096 92.123 7.812 1.00 57.29 360 SER D O 1
ATOM 16643 N N . THR D 1 256 ? 25.182 93.047 16.058 1.00 59.30 372 THR D N 1
ATOM 16644 C CA . THR D 1 256 ? 26.573 93.371 15.782 1.00 52.67 372 THR D CA 1
ATOM 16645 C C . THR D 1 256 ? 26.916 93.016 14.339 1.00 50.27 372 THR D C 1
ATOM 16646 O O . THR D 1 256 ? 26.231 92.210 13.705 1.00 52.24 372 THR D O 1
ATOM 16650 N N . LEU D 1 257 ? 27.984 93.620 13.831 1.00 44.56 373 LEU D N 1
ATOM 16651 C CA . LEU D 1 257 ? 28.401 93.432 12.450 1.00 40.80 373 LEU D CA 1
ATOM 16652 C C . LEU D 1 257 ? 29.161 92.118 12.273 1.00 40.77 373 LEU D C 1
ATOM 16653 O O . LEU D 1 257 ? 29.968 91.746 13.126 1.00 32.64 373 LEU D O 1
ATOM 16658 N N . ILE D 1 258 ? 28.908 91.420 11.167 1.00 34.93 374 ILE D N 1
ATOM 16659 C CA . ILE D 1 258 ? 29.750 90.291 10.773 1.00 31.33 374 ILE D CA 1
ATOM 16660 C C . ILE D 1 258 ? 30.078 90.324 9.276 1.00 34.65 374 ILE D C 1
ATOM 16661 O O . ILE D 1 258 ? 29.347 90.930 8.486 1.00 37.97 374 ILE D O 1
ATOM 16666 N N . TYR D 1 259 ? 31.171 89.665 8.901 1.00 30.65 375 TYR D N 1
ATOM 16667 C CA . TYR D 1 259 ? 31.645 89.653 7.511 1.00 33.80 375 TYR D CA 1
ATOM 16668 C C . TYR D 1 259 ? 30.683 88.892 6.619 1.00 32.34 375 TYR D C 1
ATOM 16669 O O . TYR D 1 259 ? 30.055 87.915 7.047 1.00 33.52 375 TYR D O 1
ATOM 16678 N N . ASN D 1 260 ? 30.575 89.331 5.370 1.00 36.02 376 ASN D N 1
ATOM 16679 C CA . ASN D 1 260 ? 29.862 88.557 4.370 1.00 33.85 376 ASN D CA 1
ATOM 16680 C C . ASN D 1 260 ? 30.830 87.544 3.787 1.00 33.81 376 ASN D C 1
ATOM 16681 O O . ASN D 1 260 ? 31.241 87.657 2.627 1.00 30.31 376 ASN D O 1
ATOM 16686 N N . TYR D 1 261 ? 31.192 86.555 4.602 1.00 33.37 377 TYR D N 1
ATOM 16687 C CA . TYR D 1 261 ? 32.167 85.539 4.218 1.00 33.13 377 TYR D CA 1
ATOM 16688 C C . TYR D 1 261 ? 31.829 84.910 2.872 1.00 35.41 377 TYR D C 1
ATOM 16689 O O . TYR D 1 261 ? 32.720 84.508 2.129 1.00 41.63 377 TYR D O 1
ATOM 16698 N N . GLY D 1 262 ? 30.538 84.820 2.567 1.00 37.86 378 GLY D N 1
ATOM 16699 C CA . GLY D 1 262 ? 30.085 84.195 1.337 1.00 39.46 378 GLY D CA 1
ATOM 16700 C C . GLY D 1 262 ? 30.448 84.971 0.082 1.00 42.19 378 GLY D C 1
ATOM 16701 O O . GLY D 1 262 ? 30.445 84.422 -1.024 1.00 50.10 378 GLY D O 1
ATOM 16702 N N . ARG D 1 263 ? 30.761 86.251 0.254 1.00 33.45 379 ARG D N 1
ATOM 16703 C CA . ARG D 1 263 ? 31.091 87.125 -0.862 1.00 38.25 379 ARG D CA 1
ATOM 16704 C C . ARG D 1 263 ? 32.553 86.981 -1.276 1.00 38.92 379 ARG D C 1
ATOM 16705 O O . ARG D 1 263 ? 33.453 87.144 -0.455 1.00 33.73 379 ARG D O 1
ATOM 16713 N N . ARG D 1 264 ? 32.778 86.709 -2.559 1.00 38.25 380 ARG D N 1
ATOM 16714 C CA . ARG D 1 264 ? 34.111 86.390 -3.069 1.00 36.87 380 ARG D CA 1
ATOM 16715 C C . ARG D 1 264 ? 35.215 87.388 -2.701 1.00 31.28 380 ARG D C 1
ATOM 16716 O O . ARG D 1 264 ? 36.282 86.981 -2.257 1.00 32.69 380 ARG D O 1
ATOM 16724 N N . GLU D 1 265 ? 34.976 88.686 -2.881 1.00 32.32 381 GLU D N 1
ATOM 16725 C CA . GLU D 1 265 ? 36.018 89.673 -2.599 1.00 28.76 381 GLU D CA 1
ATOM 16726 C C . GLU D 1 265 ? 36.321 89.783 -1.103 1.00 28.84 381 GLU D C 1
ATOM 16727 O O . GLU D 1 265 ? 37.409 90.195 -0.710 1.00 27.29 381 GLU D O 1
ATOM 16733 N N . VAL D 1 266 ? 35.352 89.435 -0.269 1.00 28.77 382 VAL D N 1
ATOM 16734 C CA . VAL D 1 266 ? 35.556 89.517 1.181 1.00 31.62 382 VAL D CA 1
ATOM 16735 C C . VAL D 1 266 ? 36.368 88.315 1.672 1.00 27.09 382 VAL D C 1
ATOM 16736 O O . VAL D 1 266 ? 37.305 88.457 2.452 1.00 29.01 382 VAL D O 1
ATOM 16740 N N . SER D 1 267 ? 36.010 87.138 1.178 1.00 26.26 383 SER D N 1
ATOM 16741 C CA . SER D 1 267 ? 36.769 85.916 1.422 1.00 29.58 383 SER D CA 1
ATOM 16742 C C . SER D 1 267 ? 38.208 86.059 0.941 1.00 33.00 383 SER D C 1
ATOM 16743 O O . SER D 1 267 ? 39.144 85.636 1.623 1.00 27.88 383 SER D O 1
ATOM 16746 N N . ASN D 1 268 ? 38.396 86.671 -0.229 1.00 31.57 384 ASN D N 1
ATOM 16747 C CA . ASN D 1 268 ? 39.746 86.900 -0.734 1.00 26.19 384 ASN D CA 1
ATOM 16748 C C . ASN D 1 268 ? 40.506 87.864 0.161 1.00 24.57 384 ASN D C 1
ATOM 16749 O O . ASN D 1 268 ? 41.702 87.725 0.379 1.00 26.16 384 ASN D O 1
ATOM 16754 N N . PHE D 1 269 ? 39.794 88.863 0.654 1.00 23.72 385 PHE D N 1
ATOM 16755 C CA . PHE D 1 269 ? 40.370 89.837 1.554 1.00 29.70 385 PHE D CA 1
ATOM 16756 C C . PHE D 1 269 ? 40.899 89.114 2.794 1.00 25.46 385 PHE D C 1
ATOM 16757 O O . PHE D 1 269 ? 42.050 89.292 3.174 1.00 23.09 385 PHE D O 1
ATOM 16765 N N . LEU D 1 270 ? 40.082 88.247 3.379 1.00 25.02 386 LEU D N 1
ATOM 16766 C CA . LEU D 1 270 ? 40.491 87.538 4.607 1.00 28.69 386 LEU D CA 1
ATOM 16767 C C . LEU D 1 270 ? 41.508 86.415 4.341 1.00 25.16 386 LEU D C 1
ATOM 16768 O O . LEU D 1 270 ? 42.569 86.368 4.964 1.00 26.00 386 LEU D O 1
ATOM 16773 N N . VAL D 1 271 ? 41.204 85.517 3.407 1.00 28.32 387 VAL D N 1
ATOM 16774 C CA . VAL D 1 271 ? 42.161 84.460 3.049 1.00 22.61 387 VAL D CA 1
ATOM 16775 C C . VAL D 1 271 ? 43.520 85.027 2.642 1.00 21.22 387 VAL D C 1
ATOM 16776 O O . VAL D 1 271 ? 44.567 84.528 3.056 1.00 23.39 387 VAL D O 1
ATOM 16780 N N . GLY D 1 272 ? 43.494 86.086 1.830 1.00 26.23 388 GLY D N 1
ATOM 16781 C CA . GLY D 1 272 ? 44.714 86.775 1.456 1.00 23.36 388 GLY D CA 1
ATOM 16782 C C . GLY D 1 272 ? 45.459 87.288 2.673 1.00 17.16 388 GLY D C 1
ATOM 16783 O O . GLY D 1 272 ? 46.685 87.272 2.708 1.00 22.45 388 GLY D O 1
ATOM 16784 N N . ASN D 1 273 ? 44.716 87.766 3.666 1.00 18.46 389 ASN D N 1
ATOM 16785 C CA . ASN D 1 273 ? 45.339 88.266 4.884 1.00 20.77 389 ASN D CA 1
ATOM 16786 C C . ASN D 1 273 ? 46.135 87.167 5.579 1.00 21.82 389 ASN D C 1
ATOM 16787 O O . ASN D 1 273 ? 47.235 87.414 6.052 1.00 19.58 389 ASN D O 1
ATOM 16792 N N . ALA D 1 274 ? 45.599 85.943 5.605 1.00 20.84 390 ALA D N 1
ATOM 16793 C CA . ALA D 1 274 ? 46.340 84.820 6.192 1.00 21.40 390 ALA D CA 1
ATOM 16794 C C . ALA D 1 274 ? 47.628 84.534 5.416 1.00 20.99 390 ALA D C 1
ATOM 16795 O O . ALA D 1 274 ? 48.704 84.421 5.988 1.00 20.06 390 ALA D O 1
ATOM 16797 N N . LEU D 1 275 ? 47.513 84.441 4.094 1.00 19.98 391 LEU D N 1
ATOM 16798 C CA . LEU D 1 275 ? 48.674 84.241 3.231 1.00 23.33 391 LEU D CA 1
ATOM 16799 C C . LEU D 1 275 ? 49.705 85.348 3.420 1.00 20.89 391 LEU D C 1
ATOM 16800 O O . LEU D 1 275 ? 50.915 85.113 3.406 1.00 21.77 391 LEU D O 1
ATOM 16805 N N . TYR D 1 276 ? 49.220 86.571 3.590 1.00 22.95 392 TYR D N 1
ATOM 16806 C CA . TYR D 1 276 ? 50.090 87.737 3.744 1.00 21.47 392 TYR D CA 1
ATOM 16807 C C . TYR D 1 276 ? 50.992 87.611 4.967 1.00 19.55 392 TYR D C 1
ATOM 16808 O O . TYR D 1 276 ? 52.203 87.776 4.877 1.00 18.89 392 TYR D O 1
ATOM 16817 N N . TRP D 1 277 ? 50.405 87.300 6.117 1.00 23.61 393 TRP D N 1
ATOM 16818 C CA . TRP D 1 277 ? 51.227 87.138 7.316 1.00 18.20 393 TRP D CA 1
ATOM 16819 C C . TRP D 1 277 ? 52.274 86.045 7.158 1.00 17.61 393 TRP D C 1
ATOM 16820 O O . TRP D 1 277 ? 53.433 86.223 7.503 1.00 21.46 393 TRP D O 1
ATOM 16831 N N . ILE D 1 278 ? 51.853 84.908 6.629 1.00 23.91 394 ILE D N 1
ATOM 16832 C CA . ILE D 1 278 ? 52.748 83.779 6.457 1.00 18.59 394 ILE D CA 1
ATOM 16833 C C . ILE D 1 278 ? 53.846 84.034 5.416 1.00 21.38 394 ILE D C 1
ATOM 16834 O O . ILE D 1 278 ? 55.041 83.838 5.687 1.00 23.21 394 ILE D O 1
ATOM 16839 N N . GLU D 1 279 ? 53.453 84.476 4.226 1.00 23.67 395 GLU D N 1
ATOM 16840 C CA . GLU D 1 279 ? 54.433 84.664 3.157 1.00 23.21 395 GLU D CA 1
ATOM 16841 C C . GLU D 1 279 ? 55.267 85.935 3.271 1.00 24.61 395 GLU D C 1
ATOM 16842 O O . GLU D 1 279 ? 56.465 85.926 2.987 1.00 23.58 395 GLU D O 1
ATOM 16848 N N . ARG D 1 280 ? 54.642 87.031 3.669 1.00 22.22 396 ARG D N 1
ATOM 16849 C CA . ARG D 1 280 ? 55.361 88.303 3.702 1.00 27.21 396 ARG D CA 1
ATOM 16850 C C . ARG D 1 280 ? 56.043 88.590 5.037 1.00 23.50 396 ARG D C 1
ATOM 16851 O O . ARG D 1 280 ? 56.989 89.362 5.091 1.00 24.88 396 ARG D O 1
ATOM 16859 N N . PHE D 1 281 ? 55.572 87.977 6.124 1.00 24.86 397 PHE D N 1
ATOM 16860 C CA . PHE D 1 281 ? 56.229 88.199 7.416 1.00 25.34 397 PHE D CA 1
ATOM 16861 C C . PHE D 1 281 ? 56.933 86.972 7.999 1.00 25.80 397 PHE D C 1
ATOM 16862 O O . PHE D 1 281 ? 57.698 87.094 8.942 1.00 24.56 397 PHE D O 1
ATOM 16870 N N . GLY D 1 282 ? 56.680 85.798 7.428 1.00 21.44 398 GLY D N 1
ATOM 16871 C CA . GLY D 1 282 ? 57.346 84.593 7.883 1.00 20.50 398 GLY D CA 1
ATOM 16872 C C . GLY D 1 282 ? 56.691 83.979 9.116 1.00 22.23 398 GLY D C 1
ATOM 16873 O O . GLY D 1 282 ? 57.297 83.146 9.789 1.00 24.96 398 GLY D O 1
ATOM 16874 N N . ILE D 1 283 ? 55.454 84.387 9.399 1.00 22.10 399 ILE D N 1
ATOM 16875 C CA . ILE D 1 283 ? 54.680 83.820 10.503 1.00 22.71 399 ILE D CA 1
ATOM 16876 C C . ILE D 1 283 ? 54.537 82.317 10.251 1.00 25.71 399 ILE D C 1
ATOM 16877 O O . ILE D 1 283 ? 54.307 81.890 9.112 1.00 19.86 399 ILE D O 1
ATOM 16882 N N . ASP D 1 284 ? 54.673 81.507 11.298 1.00 19.16 400 ASP D N 1
ATOM 16883 C CA . ASP D 1 284 ? 54.746 80.053 11.101 1.00 21.99 400 ASP D CA 1
ATOM 16884 C C . ASP D 1 284 ? 53.417 79.334 11.250 1.00 23.61 400 ASP D C 1
ATOM 16885 O O . ASP D 1 284 ? 53.233 78.208 10.768 1.00 22.80 400 ASP D O 1
ATOM 16890 N N . ALA D 1 285 ? 52.479 79.995 11.908 1.00 19.65 401 ALA D N 1
ATOM 16891 C CA . ALA D 1 285 ? 51.181 79.411 12.172 1.00 23.07 401 ALA D CA 1
ATOM 16892 C C . ALA D 1 285 ? 50.222 80.502 12.598 1.00 18.56 401 ALA D C 1
ATOM 16893 O O . ALA D 1 285 ? 50.648 81.581 13.040 1.00 18.79 401 ALA D O 1
ATOM 16895 N N . LEU D 1 286 ? 48.932 80.209 12.488 1.00 17.58 402 LEU D N 1
ATOM 16896 C CA . LEU D 1 286 ? 47.879 81.157 12.827 1.00 25.32 402 LEU D CA 1
ATOM 16897 C C . LEU D 1 286 ? 46.882 80.511 13.771 1.00 22.63 402 LEU D C 1
ATOM 16898 O O . LEU D 1 286 ? 46.513 79.350 13.577 1.00 22.89 402 LEU D O 1
ATOM 16903 N N . ARG D 1 287 ? 46.433 81.258 14.777 1.00 19.25 403 ARG D N 1
ATOM 16904 C CA . ARG D 1 287 ? 45.344 80.773 15.605 1.00 22.27 403 ARG D CA 1
ATOM 16905 C C . ARG D 1 287 ? 44.104 81.619 15.412 1.00 18.50 403 ARG D C 1
ATOM 16906 O O . ARG D 1 287 ? 44.183 82.844 15.418 1.00 25.82 403 ARG D O 1
ATOM 16914 N N . VAL D 1 288 ? 42.957 80.970 15.238 1.00 20.58 404 VAL D N 1
ATOM 16915 C CA . VAL D 1 288 ? 41.680 81.682 15.174 1.00 23.44 404 VAL D CA 1
ATOM 16916 C C . VAL D 1 288 ? 40.897 81.546 16.486 1.00 27.19 404 VAL D C 1
ATOM 16917 O O . VAL D 1 288 ? 40.608 80.434 16.922 1.00 25.38 404 VAL D O 1
ATOM 16921 N N . ASP D 1 289 ? 40.551 82.677 17.105 1.00 28.76 405 ASP D N 1
ATOM 16922 C CA . ASP D 1 289 ? 39.798 82.674 18.365 1.00 24.89 405 ASP D CA 1
ATOM 16923 C C . ASP D 1 289 ? 38.288 82.725 18.102 1.00 34.70 405 ASP D C 1
ATOM 16924 O O . ASP D 1 289 ? 37.857 83.048 16.991 1.00 29.06 405 ASP D O 1
ATOM 16929 N N . ALA D 1 290 ? 37.495 82.393 19.121 1.00 30.77 406 ALA D N 1
ATOM 16930 C CA . ALA D 1 290 ? 36.042 82.549 19.071 1.00 26.02 406 ALA D CA 1
ATOM 16931 C C . ALA D 1 290 ? 35.382 81.935 17.833 1.00 29.92 406 ALA D C 1
ATOM 16932 O O . ALA D 1 290 ? 34.489 82.533 17.237 1.00 30.88 406 ALA D O 1
ATOM 16934 N N . VAL D 1 291 ? 35.800 80.734 17.460 1.00 27.12 407 VAL D N 1
ATOM 16935 C CA . VAL D 1 291 ? 35.239 80.095 16.276 1.00 27.03 407 VAL D CA 1
ATOM 16936 C C . VAL D 1 291 ? 33.734 79.864 16.442 1.00 30.41 407 VAL D C 1
ATOM 16937 O O . VAL D 1 291 ? 32.979 79.933 15.472 1.00 33.06 407 VAL D O 1
ATOM 16941 N N . ALA D 1 292 ? 33.294 79.627 17.677 1.00 24.29 408 ALA D N 1
ATOM 16942 C CA . ALA D 1 292 ? 31.866 79.456 17.955 1.00 30.57 408 ALA D CA 1
ATOM 16943 C C . ALA D 1 292 ? 31.037 80.660 17.512 1.00 31.23 408 ALA D C 1
ATOM 16944 O O . ALA D 1 292 ? 29.936 80.506 16.979 1.00 32.87 408 ALA D O 1
ATOM 16946 N N . SER D 1 293 ? 31.576 81.853 17.731 1.00 30.82 409 SER D N 1
ATOM 16947 C CA . SER D 1 293 ? 30.898 83.091 17.354 1.00 33.03 409 SER D CA 1
ATOM 16948 C C . SER D 1 293 ? 30.779 83.226 15.835 1.00 31.12 409 SER D C 1
ATOM 16949 O O . SER D 1 293 ? 29.894 83.917 15.334 1.00 40.39 409 SER D O 1
ATOM 16952 N N . MET D 1 294 ? 31.656 82.563 15.098 1.00 31.66 410 MET D N 1
ATOM 16953 C CA . MET D 1 294 ? 31.596 82.642 13.641 1.00 34.56 410 MET D CA 1
ATOM 16954 C C . MET D 1 294 ? 30.544 81.695 13.106 1.00 37.43 410 MET D C 1
ATOM 16955 O O . MET D 1 294 ? 29.737 82.060 12.258 1.00 36.06 410 MET D O 1
ATOM 16960 N N . ILE D 1 295 ? 30.541 80.472 13.622 1.00 32.07 411 ILE D N 1
ATOM 16961 C CA . ILE D 1 295 ? 29.784 79.415 12.978 1.00 36.96 411 ILE D CA 1
ATOM 16962 C C . ILE D 1 295 ? 28.357 79.274 13.507 1.00 37.15 411 ILE D C 1
ATOM 16963 O O . ILE D 1 295 ? 27.546 78.559 12.921 1.00 42.80 411 ILE D O 1
ATOM 16968 N N . TYR D 1 296 ? 28.055 79.970 14.601 1.00 37.26 412 TYR D N 1
ATOM 16969 C CA . TYR D 1 296 ? 26.678 80.075 15.086 1.00 43.13 412 TYR D CA 1
ATOM 16970 C C . TYR D 1 296 ? 26.184 81.511 14.995 1.00 52.22 412 TYR D C 1
ATOM 16971 O O . TYR D 1 296 ? 26.716 82.405 15.654 1.00 55.91 412 TYR D O 1
ATOM 16980 N N . ARG D 1 297 ? 25.164 81.712 14.167 1.00 49.86 413 ARG D N 1
ATOM 16981 C CA . ARG D 1 297 ? 24.653 83.046 13.860 1.00 61.55 413 ARG D CA 1
ATOM 16982 C C . ARG D 1 297 ? 24.413 83.934 15.087 1.00 63.84 413 ARG D C 1
ATOM 16983 O O . ARG D 1 297 ? 24.882 85.073 15.137 1.00 63.20 413 ARG D O 1
ATOM 16991 N N . ASP D 1 298 ? 23.696 83.403 16.074 1.00 65.23 414 ASP D N 1
ATOM 16992 C CA . ASP D 1 298 ? 23.289 84.195 17.226 1.00 66.07 414 ASP D CA 1
ATOM 16993 C C . ASP D 1 298 ? 23.138 83.348 18.488 1.00 69.02 414 ASP D C 1
ATOM 16994 O O . ASP D 1 298 ? 24.125 82.913 19.090 1.00 70.05 414 ASP D O 1
ATOM 16996 N N . GLY D 1 313 ? 17.541 77.734 10.769 1.00 52.46 429 GLY D N 1
ATOM 16997 C CA . GLY D 1 313 ? 18.617 77.174 11.570 1.00 50.85 429 GLY D CA 1
ATOM 16998 C C . GLY D 1 313 ? 19.448 78.195 12.336 1.00 57.11 429 GLY D C 1
ATOM 16999 O O . GLY D 1 313 ? 19.169 79.396 12.314 1.00 52.32 429 GLY D O 1
ATOM 17000 N N . ARG D 1 314 ? 20.483 77.703 13.011 1.00 51.03 430 ARG D N 1
ATOM 17001 C CA . ARG D 1 314 ? 21.341 78.531 13.851 1.00 51.10 430 ARG D CA 1
ATOM 17002 C C . ARG D 1 314 ? 22.785 78.550 13.329 1.00 46.06 430 ARG D C 1
ATOM 17003 O O . ARG D 1 314 ? 23.549 79.476 13.614 1.00 48.57 430 ARG D O 1
ATOM 17011 N N . GLU D 1 315 ? 23.155 77.529 12.562 1.00 40.31 431 GLU D N 1
ATOM 17012 C CA . GLU D 1 315 ? 24.491 77.450 11.978 1.00 38.07 431 GLU D CA 1
ATOM 17013 C C . GLU D 1 315 ? 24.688 78.447 10.832 1.00 43.02 431 GLU D C 1
ATOM 17014 O O . GLU D 1 315 ? 23.826 78.574 9.958 1.00 42.10 431 GLU D O 1
ATOM 17020 N N . ASN D 1 316 ? 25.825 79.146 10.839 1.00 38.67 432 ASN D N 1
ATOM 17021 C CA . ASN D 1 316 ? 26.204 80.027 9.730 1.00 38.72 432 ASN D CA 1
ATOM 17022 C C . ASN D 1 316 ? 27.034 79.247 8.714 1.00 32.38 432 ASN D C 1
ATOM 17023 O O . ASN D 1 316 ? 28.261 79.160 8.827 1.00 29.57 432 ASN D O 1
ATOM 17028 N N . LEU D 1 317 ? 26.349 78.689 7.719 1.00 32.19 433 LEU D N 1
ATOM 17029 C CA . LEU D 1 317 ? 26.949 77.752 6.778 1.00 31.24 433 LEU D CA 1
ATOM 17030 C C . LEU D 1 317 ? 28.038 78.423 5.953 1.00 31.95 433 LEU D C 1
ATOM 17031 O O . LEU D 1 317 ? 29.036 77.789 5.600 1.00 34.55 433 LEU D O 1
ATOM 17036 N N . GLU D 1 318 ? 27.858 79.711 5.670 1.00 34.36 434 GLU D N 1
ATOM 17037 C CA . GLU D 1 318 ? 28.866 80.473 4.938 1.00 28.42 434 GLU D CA 1
ATOM 17038 C C . GLU D 1 318 ? 30.141 80.579 5.752 1.00 30.96 434 GLU D C 1
ATOM 17039 O O . GLU D 1 318 ? 31.242 80.430 5.223 1.00 31.78 434 GLU D O 1
ATOM 17045 N N . ALA D 1 319 ? 29.997 80.844 7.048 1.00 34.48 435 ALA D N 1
ATOM 17046 C CA . ALA D 1 319 ? 31.164 80.932 7.926 1.00 27.93 435 ALA D CA 1
ATOM 17047 C C . ALA D 1 319 ? 31.879 79.587 8.094 1.00 27.78 435 ALA D C 1
ATOM 17048 O O . ALA D 1 319 ? 33.105 79.544 8.170 1.00 30.38 435 ALA D O 1
ATOM 17050 N N . ILE D 1 320 ? 31.120 78.495 8.159 1.00 27.66 436 ILE D N 1
ATOM 17051 C CA . ILE D 1 320 ? 31.733 77.169 8.227 1.00 27.48 436 ILE D CA 1
ATOM 17052 C C . ILE D 1 320 ? 32.479 76.900 6.932 1.00 29.55 436 ILE D C 1
ATOM 17053 O O . ILE D 1 320 ? 33.626 76.458 6.941 1.00 27.87 436 ILE D O 1
ATOM 17058 N N . GLU D 1 321 ? 31.832 77.201 5.812 1.00 34.21 437 GLU D N 1
ATOM 17059 C CA . GLU D 1 321 ? 32.468 77.013 4.514 1.00 32.67 437 GLU D CA 1
ATOM 17060 C C . GLU D 1 321 ? 33.702 77.903 4.357 1.00 27.15 437 GLU D C 1
ATOM 17061 O O . GLU D 1 321 ? 34.689 77.504 3.749 1.00 31.40 437 GLU D O 1
ATOM 17067 N N . PHE D 1 322 ? 33.658 79.097 4.940 1.00 30.10 438 PHE D N 1
ATOM 17068 C CA . PHE D 1 322 ? 34.829 79.958 4.944 1.00 25.86 438 PHE D CA 1
ATOM 17069 C C . PHE D 1 322 ? 36.025 79.333 5.666 1.00 30.88 438 PHE D C 1
ATOM 17070 O O . PHE D 1 322 ? 37.158 79.408 5.195 1.00 25.02 438 PHE D O 1
ATOM 17078 N N . LEU D 1 323 ? 35.776 78.732 6.824 1.00 26.78 439 LEU D N 1
ATOM 17079 C CA . LEU D 1 323 ? 36.847 78.121 7.591 1.00 27.43 439 LEU D CA 1
ATOM 17080 C C . LEU D 1 323 ? 37.453 76.955 6.830 1.00 19.89 439 LEU D C 1
ATOM 17081 O O . LEU D 1 323 ? 38.674 76.847 6.706 1.00 21.60 439 LEU D O 1
ATOM 17086 N N . ARG D 1 324 ? 36.588 76.079 6.340 1.00 26.18 440 ARG D N 1
ATOM 17087 C CA . ARG D 1 324 ? 37.018 74.912 5.580 1.00 27.56 440 ARG D CA 1
ATOM 17088 C C . ARG D 1 324 ? 37.806 75.351 4.367 1.00 22.60 440 ARG D C 1
ATOM 17089 O O . ARG D 1 324 ? 38.887 74.841 4.098 1.00 22.44 440 ARG D O 1
ATOM 17097 N N . ASN D 1 325 ? 37.256 76.305 3.625 1.00 28.56 441 ASN D N 1
ATOM 17098 C CA . ASN D 1 325 ? 37.935 76.746 2.416 1.00 27.85 441 ASN D CA 1
ATOM 17099 C C . ASN D 1 325 ? 39.287 77.387 2.719 1.00 27.52 441 ASN D C 1
ATOM 17100 O O . ASN D 1 325 ? 40.265 77.139 2.019 1.00 26.48 441 ASN D O 1
ATOM 17105 N N . THR D 1 326 ? 39.352 78.169 3.797 1.00 25.76 442 THR D N 1
ATOM 17106 C CA . THR D 1 326 ? 40.593 78.825 4.183 1.00 23.97 442 THR D CA 1
ATOM 17107 C C . THR D 1 326 ? 41.698 77.829 4.539 1.00 22.17 442 THR D C 1
ATOM 17108 O O . THR D 1 326 ? 42.851 77.982 4.128 1.00 23.73 442 THR D O 1
ATOM 17112 N N . ASN D 1 327 ? 41.352 76.833 5.352 1.00 22.25 443 ASN D N 1
ATOM 17113 C CA . ASN D 1 327 ? 42.321 75.830 5.749 1.00 22.54 443 ASN D CA 1
ATOM 17114 C C . ASN D 1 327 ? 42.762 75.007 4.548 1.00 19.69 443 ASN D C 1
ATOM 17115 O O . ASN D 1 327 ? 43.909 74.583 4.465 1.00 19.41 443 ASN D O 1
ATOM 17120 N N . ARG D 1 328 ? 41.842 74.791 3.618 1.00 22.73 444 ARG D N 1
ATOM 17121 C CA . ARG D 1 328 ? 42.192 74.089 2.391 1.00 23.52 444 ARG D CA 1
ATOM 17122 C C . ARG D 1 328 ? 43.226 74.896 1.628 1.00 22.66 444 ARG D C 1
ATOM 17123 O O . ARG D 1 328 ? 44.287 74.392 1.245 1.00 23.61 444 ARG D O 1
ATOM 17131 N N . ILE D 1 329 ? 42.922 76.169 1.416 1.00 22.63 445 ILE D N 1
ATOM 17132 C CA . ILE D 1 329 ? 43.826 77.033 0.671 1.00 25.89 445 ILE D CA 1
ATOM 17133 C C . ILE D 1 329 ? 45.195 77.135 1.332 1.00 22.31 445 ILE D C 1
ATOM 17134 O O . ILE D 1 329 ? 46.217 77.054 0.660 1.00 20.42 445 ILE D O 1
ATOM 17139 N N . LEU D 1 330 ? 45.232 77.287 2.651 1.00 20.54 446 LEU D N 1
ATOM 17140 C CA . LEU D 1 330 ? 46.532 77.325 3.328 1.00 20.67 446 LEU D CA 1
ATOM 17141 C C . LEU D 1 330 ? 47.255 75.985 3.249 1.00 16.97 446 LEU D C 1
ATOM 17142 O O . LEU D 1 330 ? 48.484 75.927 3.138 1.00 22.04 446 LEU D O 1
ATOM 17147 N N . GLY D 1 331 ? 46.495 74.896 3.327 1.00 23.43 447 GLY D N 1
ATOM 17148 C CA . GLY D 1 331 ? 47.085 73.574 3.208 1.00 21.64 447 GLY D CA 1
ATOM 17149 C C . GLY D 1 331 ? 47.825 73.378 1.893 1.00 28.73 447 GLY D C 1
ATOM 17150 O O . GLY D 1 331 ? 48.881 72.726 1.841 1.00 25.83 447 GLY D O 1
ATOM 17151 N N . GLU D 1 332 ? 47.280 73.964 0.832 1.00 25.94 448 GLU D N 1
ATOM 17152 C CA . GLU D 1 332 ? 47.849 73.822 -0.512 1.00 24.73 448 GLU D CA 1
ATOM 17153 C C . GLU D 1 332 ? 48.935 74.855 -0.817 1.00 24.42 448 GLU D C 1
ATOM 17154 O O . GLU D 1 332 ? 49.934 74.532 -1.458 1.00 29.64 448 GLU D O 1
ATOM 17160 N N . GLN D 1 333 ? 48.737 76.093 -0.361 1.00 29.38 449 GLN D N 1
ATOM 17161 C CA . GLN D 1 333 ? 49.631 77.207 -0.710 1.00 27.36 449 GLN D CA 1
ATOM 17162 C C . GLN D 1 333 ? 50.834 77.328 0.210 1.00 28.23 449 GLN D C 1
ATOM 17163 O O . GLN D 1 333 ? 51.952 77.608 -0.239 1.00 22.74 449 GLN D O 1
ATOM 17169 N N . VAL D 1 334 ? 50.605 77.141 1.508 1.00 25.83 450 VAL D N 1
ATOM 17170 C CA . VAL D 1 334 ? 51.697 77.240 2.471 1.00 21.18 450 VAL D CA 1
ATOM 17171 C C . VAL D 1 334 ? 51.812 76.001 3.359 1.00 29.10 450 VAL D C 1
ATOM 17172 O O . VAL D 1 334 ? 51.880 76.106 4.587 1.00 24.78 450 VAL D O 1
ATOM 17176 N N . SER D 1 335 ? 51.869 74.835 2.717 1.00 25.88 451 SER D N 1
ATOM 17177 C CA . SER D 1 335 ? 52.025 73.555 3.417 1.00 28.65 451 SER D CA 1
ATOM 17178 C C . SER D 1 335 ? 53.123 73.604 4.486 1.00 27.61 451 SER D C 1
ATOM 17179 O O . SER D 1 335 ? 54.256 73.973 4.202 1.00 18.86 451 SER D O 1
ATOM 17182 N N . GLY D 1 336 ? 52.784 73.227 5.716 1.00 26.34 452 GLY D N 1
ATOM 17183 C CA . GLY D 1 336 ? 53.748 73.271 6.801 1.00 28.84 452 GLY D CA 1
ATOM 17184 C C . GLY D 1 336 ? 53.398 74.343 7.818 1.00 25.75 452 GLY D C 1
ATOM 17185 O O . GLY D 1 336 ? 53.802 74.255 8.981 1.00 26.33 452 GLY D O 1
ATOM 17186 N N . ALA D 1 337 ? 52.651 75.355 7.375 1.00 22.33 453 ALA D N 1
ATOM 17187 C CA . ALA D 1 337 ? 52.220 76.450 8.243 1.00 22.15 453 ALA D CA 1
ATOM 17188 C C . ALA D 1 337 ? 50.843 76.116 8.807 1.00 25.82 453 ALA D C 1
ATOM 17189 O O . ALA D 1 337 ? 49.826 76.310 8.146 1.00 31.88 453 ALA D O 1
ATOM 17191 N N . VAL D 1 338 ? 50.810 75.635 10.044 1.00 20.64 454 VAL D N 1
ATOM 17192 C CA . VAL D 1 338 ? 49.597 75.055 10.592 1.00 23.86 454 VAL D CA 1
ATOM 17193 C C . VAL D 1 338 ? 48.647 76.119 11.128 1.00 21.26 454 VAL D C 1
ATOM 17194 O O . VAL D 1 338 ? 49.059 77.240 11.426 1.00 23.60 454 VAL D O 1
ATOM 17198 N N . THR D 1 339 ? 47.369 75.774 11.221 1.00 22.30 455 THR D N 1
ATOM 17199 C CA . THR D 1 339 ? 46.387 76.644 11.854 1.00 21.27 455 THR D CA 1
ATOM 17200 C C . THR D 1 339 ? 45.821 75.976 13.093 1.00 25.44 455 THR D C 1
ATOM 17201 O O . THR D 1 339 ? 45.684 74.754 13.136 1.00 24.23 455 THR D O 1
ATOM 17205 N N . MET D 1 340 ? 45.461 76.791 14.081 1.00 22.76 456 MET D N 1
ATOM 17206 C CA . MET D 1 340 ? 44.893 76.287 15.322 1.00 20.55 456 MET D CA 1
ATOM 17207 C C . MET D 1 340 ? 43.614 77.042 15.634 1.00 24.81 456 MET D C 1
ATOM 17208 O O . MET D 1 340 ? 43.434 78.174 15.194 1.00 24.11 456 MET D O 1
ATOM 17213 N N . ALA D 1 341 ? 42.719 76.409 16.388 1.00 22.64 457 ALA D N 1
ATOM 17214 C CA . ALA D 1 341 ? 41.399 76.972 16.654 1.00 19.58 457 ALA D CA 1
ATOM 17215 C C . ALA D 1 341 ? 41.006 76.862 18.130 1.00 25.63 457 ALA D C 1
ATOM 17216 O O . ALA D 1 341 ? 41.345 75.884 18.794 1.00 23.51 457 ALA D O 1
ATOM 17218 N N . GLU D 1 342 ? 40.270 77.860 18.611 1.00 20.13 458 GLU D N 1
ATOM 17219 C CA . GLU D 1 342 ? 39.540 77.781 19.871 1.00 19.99 458 GLU D CA 1
ATOM 17220 C C . GLU D 1 342 ? 38.046 77.870 19.558 1.00 21.78 458 GLU D C 1
ATOM 17221 O O . GLU D 1 342 ? 37.587 78.869 19.015 1.00 25.37 458 GLU D O 1
ATOM 17227 N N . GLU D 1 343 ? 37.308 76.813 19.889 1.00 14.38 459 GLU D N 1
ATOM 17228 C CA . GLU D 1 343 ? 35.869 76.728 19.645 1.00 18.25 459 GLU D CA 1
ATOM 17229 C C . GLU D 1 343 ? 35.257 76.152 20.913 1.00 23.26 459 GLU D C 1
ATOM 17230 O O . GLU D 1 343 ? 35.724 75.124 21.413 1.00 27.42 459 GLU D O 1
ATOM 17236 N N . SER D 1 344 ? 34.219 76.786 21.432 1.00 26.16 460 SER D N 1
ATOM 17237 C CA . SER D 1 344 ? 33.779 76.495 22.798 1.00 26.33 460 SER D CA 1
ATOM 17238 C C . SER D 1 344 ? 32.454 75.743 22.912 1.00 32.81 460 SER D C 1
ATOM 17239 O O . SER D 1 344 ? 31.843 75.727 23.979 1.00 32.71 460 SER D O 1
ATOM 17242 N N . THR D 1 345 ? 31.995 75.118 21.836 1.00 29.65 461 THR D N 1
ATOM 17243 C CA . THR D 1 345 ? 30.698 74.437 21.888 1.00 35.75 461 THR D CA 1
ATOM 17244 C C . THR D 1 345 ? 30.798 72.957 21.559 1.00 31.90 461 THR D C 1
ATOM 17245 O O . THR D 1 345 ? 29.784 72.299 21.356 1.00 33.02 461 THR D O 1
ATOM 17249 N N . ASP D 1 346 ? 32.021 72.441 21.508 1.00 31.99 462 ASP D N 1
ATOM 17250 C CA . ASP D 1 346 ? 32.254 71.064 21.070 1.00 34.12 462 ASP D CA 1
ATOM 17251 C C . ASP D 1 346 ? 31.667 70.782 19.685 1.00 34.75 462 ASP D C 1
ATOM 17252 O O . ASP D 1 346 ? 31.113 69.709 19.432 1.00 31.99 462 ASP D O 1
ATOM 17257 N N . PHE D 1 347 ? 31.797 71.759 18.794 1.00 30.46 463 PHE D N 1
ATOM 17258 C CA . PHE D 1 347 ? 31.540 71.535 17.378 1.00 28.01 463 PHE D CA 1
ATOM 17259 C C . PHE D 1 347 ? 32.447 70.411 16.896 1.00 30.37 463 PHE D C 1
ATOM 17260 O O . PHE D 1 347 ? 33.656 70.441 17.125 1.00 31.75 463 PHE D O 1
ATOM 17268 N N . PRO D 1 348 ? 31.869 69.409 16.217 1.00 30.16 464 PRO D N 1
ATOM 17269 C CA . PRO D 1 348 ? 32.633 68.190 15.926 1.00 34.84 464 PRO D CA 1
ATOM 17270 C C . PRO D 1 348 ? 33.672 68.326 14.811 1.00 33.31 464 PRO D C 1
ATOM 17271 O O . PRO D 1 348 ? 33.367 68.854 13.739 1.00 35.48 464 PRO D O 1
ATOM 17275 N N . GLY D 1 349 ? 34.888 67.845 15.069 1.00 27.78 465 GLY D N 1
ATOM 17276 C CA . GLY D 1 349 ? 35.913 67.763 14.041 1.00 30.91 465 GLY D CA 1
ATOM 17277 C C . GLY D 1 349 ? 36.495 69.107 13.644 1.00 31.37 465 GLY D C 1
ATOM 17278 O O . GLY D 1 349 ? 36.761 69.364 12.466 1.00 27.73 465 GLY D O 1
ATOM 17279 N N . VAL D 1 350 ? 36.691 69.974 14.628 1.00 25.26 466 VAL D N 1
ATOM 17280 C CA . VAL D 1 350 ? 37.357 71.247 14.392 1.00 23.75 466 VAL D CA 1
ATOM 17281 C C . VAL D 1 350 ? 38.744 71.024 13.799 1.00 27.02 466 VAL D C 1
ATOM 17282 O O . VAL D 1 350 ? 39.162 71.720 12.877 1.00 22.03 466 VAL D O 1
ATOM 17286 N N . SER D 1 351 ? 39.456 70.031 14.314 1.00 20.89 467 SER D N 1
ATOM 17287 C CA . SER D 1 351 ? 40.785 69.728 13.800 1.00 19.98 467 SER D CA 1
ATOM 17288 C C . SER D 1 351 ? 40.788 68.475 12.922 1.00 18.17 467 SER D C 1
ATOM 17289 O O . SER D 1 351 ? 41.763 67.729 12.911 1.00 22.84 467 SER D O 1
ATOM 17292 N N . ARG D 1 352 ? 39.709 68.271 12.168 1.00 22.80 468 ARG D N 1
ATOM 17293 C CA . ARG D 1 352 ? 39.572 67.102 11.304 1.00 24.63 468 ARG D CA 1
ATOM 17294 C C . ARG D 1 352 ? 39.332 67.553 9.854 1.00 26.27 468 ARG D C 1
ATOM 17295 O O . ARG D 1 352 ? 38.915 68.693 9.620 1.00 21.92 468 ARG D O 1
ATOM 17303 N N . PRO D 1 353 ? 39.620 66.669 8.884 1.00 26.60 469 PRO D N 1
ATOM 17304 C CA . PRO D 1 353 ? 39.622 67.060 7.466 1.00 29.99 469 PRO D CA 1
ATOM 17305 C C . PRO D 1 353 ? 38.255 67.433 6.943 1.00 28.45 469 PRO D C 1
ATOM 17306 O O . PRO D 1 353 ? 37.243 66.858 7.356 1.00 24.69 469 PRO D O 1
ATOM 17310 N N . GLN D 1 354 ? 38.246 68.398 6.027 1.00 31.23 470 GLN D N 1
ATOM 17311 C CA . GLN D 1 354 ? 37.028 68.878 5.396 1.00 29.83 470 GLN D CA 1
ATOM 17312 C C . GLN D 1 354 ? 36.225 67.756 4.732 1.00 31.22 470 GLN D C 1
ATOM 17313 O O . GLN D 1 354 ? 34.996 67.735 4.814 1.00 29.72 470 GLN D O 1
ATOM 17319 N N . ASP D 1 355 ? 36.920 66.813 4.101 1.00 35.65 471 ASP D N 1
ATOM 17320 C CA . ASP D 1 355 ? 36.247 65.745 3.355 1.00 37.25 471 ASP D CA 1
ATOM 17321 C C . ASP D 1 355 ? 35.433 64.802 4.247 1.00 40.19 471 ASP D C 1
ATOM 17322 O O . ASP D 1 355 ? 34.538 64.113 3.761 1.00 47.67 471 ASP D O 1
ATOM 17327 N N . MET D 1 356 ? 35.742 64.769 5.544 1.00 38.62 472 MET D N 1
ATOM 17328 C CA . MET D 1 356 ? 34.923 64.013 6.500 1.00 37.80 472 MET D CA 1
ATOM 17329 C C . MET D 1 356 ? 34.148 64.924 7.440 1.00 39.38 472 MET D C 1
ATOM 17330 O O . MET D 1 356 ? 33.888 64.559 8.587 1.00 39.54 472 MET D O 1
ATOM 17335 N N . GLY D 1 357 ? 33.789 66.108 6.956 1.00 34.22 473 GLY D N 1
ATOM 17336 C CA . GLY D 1 357 ? 32.907 66.991 7.694 1.00 30.62 473 GLY D CA 1
ATOM 17337 C C . GLY D 1 357 ? 33.603 67.865 8.719 1.00 29.52 473 GLY D C 1
ATOM 17338 O O . GLY D 1 357 ? 32.951 68.611 9.450 1.00 30.85 473 GLY D O 1
ATOM 17339 N N . GLY D 1 358 ? 34.929 67.797 8.765 1.00 27.45 474 GLY D N 1
ATOM 17340 C CA . GLY D 1 358 ? 35.683 68.621 9.695 1.00 32.03 474 GLY D CA 1
ATOM 17341 C C . GLY D 1 358 ? 35.830 70.071 9.254 1.00 32.93 474 GLY D C 1
ATOM 17342 O O . GLY D 1 358 ? 35.365 70.455 8.174 1.00 28.11 474 GLY D O 1
ATOM 17343 N N . LEU D 1 359 ? 36.493 70.876 10.083 1.00 27.44 475 LEU D N 1
ATOM 17344 C CA . LEU D 1 359 ? 36.733 72.281 9.770 1.00 30.04 475 LEU D CA 1
ATOM 17345 C C . LEU D 1 359 ? 38.110 72.529 9.146 1.00 26.72 475 LEU D C 1
ATOM 17346 O O . LEU D 1 359 ? 38.367 73.608 8.606 1.00 25.11 475 LEU D O 1
ATOM 17351 N N . GLY D 1 360 ? 39.006 71.553 9.260 1.00 22.26 476 GLY D N 1
ATOM 17352 C CA . GLY D 1 360 ? 40.298 71.611 8.590 1.00 24.46 476 GLY D CA 1
ATOM 17353 C C . GLY D 1 360 ? 41.459 72.180 9.380 1.00 20.44 476 GLY D C 1
ATOM 17354 O O . GLY D 1 360 ? 42.592 72.246 8.883 1.00 19.50 476 GLY D O 1
ATOM 17355 N N . PHE D 1 361 ? 41.192 72.624 10.608 1.00 21.12 477 PHE D N 1
ATOM 17356 C CA . PHE D 1 361 ? 42.276 73.095 11.469 1.00 21.46 477 PHE D CA 1
ATOM 17357 C C . PHE D 1 361 ? 43.247 71.972 11.801 1.00 22.09 477 PHE D C 1
ATOM 17358 O O . PHE D 1 361 ? 42.906 70.790 11.727 1.00 23.07 477 PHE D O 1
ATOM 17366 N N . TRP D 1 362 ? 44.468 72.339 12.153 1.00 20.59 478 TRP D N 1
ATOM 17367 C CA . TRP D 1 362 ? 45.448 71.339 12.515 1.00 18.59 478 TRP D CA 1
ATOM 17368 C C . TRP D 1 362 ? 45.358 71.006 14.001 1.00 23.03 478 TRP D C 1
ATOM 17369 O O . TRP D 1 362 ? 45.524 69.852 14.411 1.00 19.79 478 TRP D O 1
ATOM 17380 N N . TYR D 1 363 ? 45.074 72.025 14.803 1.00 17.14 479 TYR D N 1
ATOM 17381 C CA . TYR D 1 363 ? 44.984 71.823 16.254 1.00 18.00 479 TYR D CA 1
ATOM 17382 C C . TYR D 1 363 ? 43.771 72.535 16.828 1.00 20.72 479 TYR D C 1
ATOM 17383 O O . TYR D 1 363 ? 43.271 73.498 16.246 1.00 18.01 479 TYR D O 1
ATOM 17392 N N . LYS D 1 364 ? 43.311 72.080 17.994 1.00 18.83 480 LYS D N 1
ATOM 17393 C CA . LYS D 1 364 ? 42.206 72.720 18.683 1.00 16.95 480 LYS D CA 1
ATOM 17394 C C . LYS D 1 364 ? 42.623 72.975 20.131 1.00 21.14 480 LYS D C 1
ATOM 17395 O O . LYS D 1 364 ? 43.295 72.139 20.716 1.00 16.18 480 LYS D O 1
ATOM 17401 N N . TRP D 1 365 ? 42.243 74.111 20.714 1.00 16.49 481 TRP D N 1
ATOM 17402 C CA . TRP D 1 365 ? 42.532 74.317 22.139 1.00 16.23 481 TRP D CA 1
ATOM 17403 C C . TRP D 1 365 ? 41.637 73.424 22.987 1.00 17.90 481 TRP D C 1
ATOM 17404 O O . TRP D 1 365 ? 40.421 73.383 22.794 1.00 17.75 481 TRP D O 1
ATOM 17415 N N . ASN D 1 366 ? 42.226 72.717 23.950 1.00 18.16 482 ASN D N 1
ATOM 17416 C CA . ASN D 1 366 ? 41.431 71.848 24.821 1.00 16.68 482 ASN D CA 1
ATOM 17417 C C . ASN D 1 366 ? 40.900 72.638 26.017 1.00 21.97 482 ASN D C 1
ATOM 17418 O O . ASN D 1 366 ? 41.491 72.574 27.102 1.00 18.72 482 ASN D O 1
ATOM 17423 N N . LEU D 1 367 ? 39.797 73.360 25.830 1.00 19.63 483 LEU D N 1
ATOM 17424 C CA . LEU D 1 367 ? 39.183 74.131 26.915 1.00 22.36 483 LEU D CA 1
ATOM 17425 C C . LEU D 1 367 ? 38.583 73.209 27.963 1.00 21.11 483 LEU D C 1
ATOM 17426 O O . LEU D 1 367 ? 38.574 73.530 29.158 1.00 21.07 483 LEU D O 1
ATOM 17431 N N . GLY D 1 368 ? 38.064 72.071 27.513 1.00 18.29 484 GLY D N 1
ATOM 17432 C CA . GLY D 1 368 ? 37.502 71.099 28.429 1.00 19.23 484 GLY D CA 1
ATOM 17433 C C . GLY D 1 368 ? 38.525 70.656 29.462 1.00 20.00 484 GLY D C 1
ATOM 17434 O O . GLY D 1 368 ? 38.199 70.541 30.650 1.00 22.30 484 GLY D O 1
ATOM 17435 N N . TRP D 1 369 ? 39.752 70.390 29.008 1.00 17.33 485 TRP D N 1
ATOM 17436 C CA . TRP D 1 369 ? 40.842 69.955 29.887 1.00 20.68 485 TRP D CA 1
ATOM 17437 C C . TRP D 1 369 ? 41.256 71.064 30.849 1.00 22.16 485 TRP D C 1
ATOM 17438 O O . TRP D 1 369 ? 41.512 70.823 32.040 1.00 16.73 485 TRP D O 1
ATOM 17449 N N . MET D 1 370 ? 41.347 72.280 30.328 1.00 15.93 486 MET D N 1
ATOM 17450 C CA . MET D 1 370 ? 41.661 73.429 31.165 1.00 16.66 486 MET D CA 1
ATOM 17451 C C . MET D 1 370 ? 40.612 73.580 32.248 1.00 21.39 486 MET D C 1
ATOM 17452 O O . MET D 1 370 ? 40.956 73.781 33.409 1.00 21.27 486 MET D O 1
ATOM 17457 N N . HIS D 1 371 ? 39.334 73.462 31.888 1.00 15.40 487 HIS D N 1
ATOM 17458 C CA . HIS D 1 371 ? 38.286 73.657 32.892 1.00 20.50 487 HIS D CA 1
ATOM 17459 C C . HIS D 1 371 ? 38.305 72.546 33.935 1.00 22.25 487 HIS D C 1
ATOM 17460 O O . HIS D 1 371 ? 38.229 72.807 35.136 1.00 23.37 487 HIS D O 1
ATOM 17467 N N . ASP D 1 372 ? 38.413 71.309 33.471 1.00 21.62 488 ASP D N 1
ATOM 17468 C CA . ASP D 1 372 ? 38.383 70.162 34.373 1.00 21.87 488 ASP D CA 1
ATOM 17469 C C . ASP D 1 372 ? 39.555 70.148 35.331 1.00 18.82 488 ASP D C 1
ATOM 17470 O O . ASP D 1 372 ? 39.368 69.933 36.533 1.00 20.04 488 ASP D O 1
ATOM 17475 N N . THR D 1 373 ? 40.766 70.359 34.816 1.00 14.45 489 THR D N 1
ATOM 17476 C CA . THR D 1 373 ? 41.961 70.267 35.660 1.00 18.34 489 THR D CA 1
ATOM 17477 C C . THR D 1 373 ? 42.054 71.449 36.623 1.00 24.58 489 THR D C 1
ATOM 17478 O O . THR D 1 373 ? 42.447 71.303 37.789 1.00 21.07 489 THR D O 1
ATOM 17482 N N . LEU D 1 374 ? 41.680 72.624 36.136 1.00 18.69 490 LEU D N 1
ATOM 17483 C CA . LEU D 1 374 ? 41.636 73.814 36.997 1.00 24.00 490 LEU D CA 1
ATOM 17484 C C . LEU D 1 374 ? 40.569 73.660 38.099 1.00 22.42 490 LEU D C 1
ATOM 17485 O O . LEU D 1 374 ? 40.793 74.050 39.255 1.00 20.85 490 LEU D O 1
ATOM 17490 N N . ASP D 1 375 ? 39.410 73.101 37.742 1.00 22.43 491 ASP D N 1
ATOM 17491 C CA . ASP D 1 375 ? 38.381 72.768 38.736 1.00 21.19 491 ASP D CA 1
ATOM 17492 C C . ASP D 1 375 ? 38.944 71.829 39.802 1.00 24.50 491 ASP D C 1
ATOM 17493 O O . ASP D 1 375 ? 38.717 72.021 41.000 1.00 23.44 491 ASP D O 1
ATOM 17498 N N . TYR D 1 376 ? 39.682 70.818 39.353 1.00 20.41 492 TYR D N 1
ATOM 17499 C CA . TYR D 1 376 ? 40.321 69.852 40.251 1.00 24.44 492 TYR D CA 1
ATOM 17500 C C . TYR D 1 376 ? 41.346 70.506 41.164 1.00 22.58 492 TYR D C 1
ATOM 17501 O O . TYR D 1 376 ? 41.363 70.258 42.365 1.00 19.20 492 TYR D O 1
ATOM 17510 N N . MET D 1 377 ? 42.217 71.323 40.585 1.00 18.82 493 MET D N 1
ATOM 17511 C CA . MET D 1 377 ? 43.286 71.950 41.356 1.00 20.25 493 MET D CA 1
ATOM 17512 C C . MET D 1 377 ? 42.700 72.898 42.385 1.00 18.07 493 MET D C 1
ATOM 17513 O O . MET D 1 377 ? 43.284 73.084 43.446 1.00 22.12 493 MET D O 1
ATOM 17518 N N . LYS D 1 378 ? 41.544 73.480 42.085 1.00 19.65 494 LYS D N 1
ATOM 17519 C CA . LYS D 1 378 ? 40.917 74.426 43.009 1.00 21.92 494 LYS D CA 1
ATOM 17520 C C . LYS D 1 378 ? 40.400 73.712 44.250 1.00 19.97 494 LYS D C 1
ATOM 17521 O O . LYS D 1 378 ? 40.277 74.299 45.323 1.00 22.74 494 LYS D O 1
ATOM 17527 N N . LEU D 1 379 ? 40.105 72.434 44.099 1.00 20.08 495 LEU D N 1
ATOM 17528 C CA . LEU D 1 379 ? 39.624 71.648 45.222 1.00 21.91 495 LEU D CA 1
ATOM 17529 C C . LEU D 1 379 ? 40.688 71.458 46.309 1.00 21.22 495 LEU D C 1
ATOM 17530 O O . LEU D 1 379 ? 41.851 71.165 46.019 1.00 20.70 495 LEU D O 1
ATOM 17535 N N . ASP D 1 380 ? 40.289 71.617 47.569 1.00 20.65 496 ASP D N 1
ATOM 17536 C CA . ASP D 1 380 ? 41.168 71.220 48.663 1.00 20.99 496 ASP D CA 1
ATOM 17537 C C . ASP D 1 380 ? 41.472 69.747 48.499 1.00 16.12 496 ASP D C 1
ATOM 17538 O O . ASP D 1 380 ? 40.605 68.989 48.075 1.00 19.41 496 ASP D O 1
ATOM 17543 N N . PRO D 1 381 ? 42.703 69.330 48.825 1.00 19.27 497 PRO D N 1
ATOM 17544 C CA . PRO D 1 381 ? 42.992 67.901 48.710 1.00 18.06 497 PRO D CA 1
ATOM 17545 C C . PRO D 1 381 ? 42.015 66.962 49.438 1.00 19.43 497 PRO D C 1
ATOM 17546 O O . PRO D 1 381 ? 41.863 65.829 48.972 1.00 19.53 497 PRO D O 1
ATOM 17550 N N . VAL D 1 382 ? 41.379 67.390 50.533 1.00 17.44 498 VAL D N 1
ATOM 17551 C CA . VAL D 1 382 ? 40.454 66.488 51.244 1.00 18.86 498 VAL D CA 1
ATOM 17552 C C . VAL D 1 382 ? 39.231 66.109 50.409 1.00 22.11 498 VAL D C 1
ATOM 17553 O O . VAL D 1 382 ? 38.539 65.159 50.736 1.00 19.26 498 VAL D O 1
ATOM 17557 N N . TYR D 1 383 ? 38.967 66.845 49.329 1.00 18.04 499 TYR D N 1
ATOM 17558 C CA . TYR D 1 383 ? 37.805 66.551 48.487 1.00 18.06 499 TYR D CA 1
ATOM 17559 C C . TYR D 1 383 ? 38.181 65.941 47.133 1.00 20.90 499 TYR D C 1
ATOM 17560 O O . TYR D 1 383 ? 37.312 65.541 46.373 1.00 23.84 499 TYR D O 1
ATOM 17569 N N . ARG D 1 384 ? 39.470 65.867 46.826 1.00 17.46 500 ARG D N 1
ATOM 17570 C CA . ARG D 1 384 ? 39.890 65.424 45.497 1.00 17.08 500 ARG D CA 1
ATOM 17571 C C . ARG D 1 384 ? 39.583 63.959 45.192 1.00 21.47 500 ARG D C 1
ATOM 17572 O O . ARG D 1 384 ? 39.516 63.567 44.023 1.00 19.90 500 ARG D O 1
ATOM 17580 N N . GLN D 1 385 ? 39.387 63.148 46.235 1.00 20.61 501 GLN D N 1
ATOM 17581 C CA . GLN D 1 385 ? 39.030 61.742 46.042 1.00 20.25 501 GLN D CA 1
ATOM 17582 C C . GLN D 1 385 ? 37.642 61.559 45.430 1.00 19.86 501 GLN D C 1
ATOM 17583 O O . GLN D 1 385 ? 37.343 60.507 44.865 1.00 26.27 501 GLN D O 1
ATOM 17589 N N . TYR D 1 386 ? 36.794 62.566 45.569 1.00 17.62 502 TYR D N 1
ATOM 17590 C CA . TYR D 1 386 ? 35.440 62.516 45.025 1.00 19.93 502 TYR D CA 1
ATOM 17591 C C . TYR D 1 386 ? 35.354 63.104 43.623 1.00 23.86 502 TYR D C 1
ATOM 17592 O O . TYR D 1 386 ? 34.283 63.117 43.018 1.00 24.94 502 TYR D O 1
ATOM 17601 N N . HIS D 1 387 ? 36.478 63.584 43.110 1.00 19.18 503 HIS D N 1
ATOM 17602 C CA . HIS D 1 387 ? 36.481 64.250 41.805 1.00 27.14 503 HIS D CA 1
ATOM 17603 C C . HIS D 1 387 ? 37.617 63.775 40.896 1.00 23.84 503 HIS D C 1
ATOM 17604 O O . HIS D 1 387 ? 38.096 64.526 40.047 1.00 20.59 503 HIS D O 1
ATOM 17611 N N . HIS D 1 388 ? 38.023 62.517 41.078 1.00 16.46 504 HIS D N 1
ATOM 17612 C CA . HIS D 1 388 ? 39.090 61.882 40.311 1.00 22.18 504 HIS D CA 1
ATOM 17613 C C . HIS D 1 388 ? 38.821 61.957 38.801 1.00 21.29 504 HIS D C 1
ATOM 17614 O O . HIS D 1 388 ? 39.756 62.072 38.007 1.00 17.91 504 HIS D O 1
ATOM 17621 N N . ASP D 1 389 ? 37.543 61.905 38.417 1.00 24.28 505 ASP D N 1
ATOM 17622 C CA A ASP D 1 389 ? 37.169 61.897 37.003 0.35 24.29 505 ASP D CA 1
ATOM 17623 C CA B ASP D 1 389 ? 37.140 61.903 37.005 0.65 24.25 505 ASP D CA 1
ATOM 17624 C C . ASP D 1 389 ? 37.567 63.176 36.266 1.00 27.12 505 ASP D C 1
ATOM 17625 O O . ASP D 1 389 ? 37.600 63.199 35.039 1.00 26.12 505 ASP D O 1
ATOM 17634 N N . LYS D 1 390 ? 37.864 64.244 37.007 1.00 22.68 506 LYS D N 1
ATOM 17635 C CA . LYS D 1 390 ? 38.280 65.502 36.383 1.00 26.83 506 LYS D CA 1
ATOM 17636 C C . LYS D 1 390 ? 39.637 65.362 35.719 1.00 26.15 506 LYS D C 1
ATOM 17637 O O . LYS D 1 390 ? 39.948 66.042 34.725 1.00 22.25 506 LYS D O 1
ATOM 17643 N N . LEU D 1 391 ? 40.458 64.475 36.261 1.00 17.27 507 LEU D N 1
ATOM 17644 C CA . LEU D 1 391 ? 41.797 64.287 35.715 1.00 20.09 507 LEU D CA 1
ATOM 17645 C C . LEU D 1 391 ? 41.878 63.123 34.724 1.00 21.37 507 LEU D C 1
ATOM 17646 O O . LEU D 1 391 ? 42.783 63.069 33.884 1.00 21.01 507 LEU D O 1
ATOM 17651 N N . THR D 1 392 ? 40.951 62.175 34.843 1.00 20.02 508 THR D N 1
ATOM 17652 C CA . THR D 1 392 ? 40.974 60.983 33.997 1.00 23.09 508 THR D CA 1
ATOM 17653 C C . THR D 1 392 ? 40.182 61.171 32.707 1.00 20.35 508 THR D C 1
ATOM 17654 O O . THR D 1 392 ? 40.420 60.477 31.712 1.00 21.89 508 THR D O 1
ATOM 17658 N N . PHE D 1 393 ? 39.247 62.110 32.733 1.00 21.90 509 PHE D N 1
ATOM 17659 C CA . PHE D 1 393 ? 38.282 62.275 31.652 1.00 26.32 509 PHE D CA 1
ATOM 17660 C C . PHE D 1 393 ? 38.933 62.667 30.325 1.00 26.68 509 PHE D C 1
ATOM 17661 O O . PHE D 1 393 ? 38.482 62.243 29.257 1.00 25.56 509 PHE D O 1
ATOM 17669 N N . GLY D 1 394 ? 39.990 63.470 30.397 1.00 25.85 510 GLY D N 1
ATOM 17670 C CA . GLY D 1 394 ? 40.678 63.935 29.199 1.00 28.94 510 GLY D CA 1
ATOM 17671 C C . GLY D 1 394 ? 41.063 62.844 28.204 1.00 24.49 510 GLY D C 1
ATOM 17672 O O . GLY D 1 394 ? 40.987 63.046 26.989 1.00 24.58 510 GLY D O 1
ATOM 17673 N N . ILE D 1 395 ? 41.474 61.683 28.711 1.00 24.25 511 ILE D N 1
ATOM 17674 C CA . ILE D 1 395 ? 41.950 60.587 27.855 1.00 23.94 511 ILE D CA 1
ATOM 17675 C C . ILE D 1 395 ? 40.822 60.053 26.983 1.00 24.45 511 ILE D C 1
ATOM 17676 O O . ILE D 1 395 ? 41.049 59.637 25.844 1.00 25.56 511 ILE D O 1
ATOM 17681 N N . LEU D 1 396 ? 39.605 60.112 27.514 1.00 22.20 512 LEU D N 1
ATOM 17682 C CA . LEU D 1 396 ? 38.416 59.604 26.831 1.00 25.13 512 LEU D CA 1
ATOM 17683 C C . LEU D 1 396 ? 38.079 60.319 25.526 1.00 32.24 512 LEU D C 1
ATOM 17684 O O . LEU D 1 396 ? 37.447 59.730 24.648 1.00 26.01 512 LEU D O 1
ATOM 17689 N N . TYR D 1 397 ? 38.447 61.592 25.406 1.00 22.57 513 TYR D N 1
ATOM 17690 C CA . TYR D 1 397 ? 38.161 62.301 24.160 1.00 27.10 513 TYR D CA 1
ATOM 17691 C C . TYR D 1 397 ? 39.408 62.841 23.456 1.00 25.00 513 TYR D C 1
ATOM 17692 O O . TYR D 1 397 ? 39.297 63.581 22.473 1.00 24.92 513 TYR D O 1
ATOM 17701 N N . ASN D 1 398 ? 40.586 62.452 23.939 1.00 20.01 514 ASN D N 1
ATOM 17702 C CA . ASN D 1 398 ? 41.838 62.962 23.403 1.00 24.82 514 ASN D CA 1
ATOM 17703 C C . ASN D 1 398 ? 42.103 62.616 21.936 1.00 27.15 514 ASN D C 1
ATOM 17704 O O . ASN D 1 398 ? 42.874 63.298 21.254 1.00 22.73 514 ASN D O 1
ATOM 17709 N N . TYR D 1 399 ? 41.464 61.563 21.447 1.00 23.93 515 TYR D N 1
ATOM 17710 C CA . TYR D 1 399 ? 41.718 61.120 20.079 1.00 25.79 515 TYR D CA 1
ATOM 17711 C C . TYR D 1 399 ? 40.678 61.619 19.061 1.00 29.99 515 TYR D C 1
ATOM 17712 O O . TYR D 1 399 ? 40.713 61.247 17.875 1.00 27.86 515 TYR D O 1
ATOM 17721 N N . THR D 1 400 ? 39.784 62.497 19.519 1.00 25.27 516 THR D N 1
ATOM 17722 C CA . THR D 1 400 ? 38.787 63.123 18.643 1.00 26.87 516 THR D CA 1
ATOM 17723 C C . THR D 1 400 ? 39.259 64.415 17.980 1.00 26.12 516 THR D C 1
ATOM 17724 O O . THR D 1 400 ? 38.644 64.887 17.029 1.00 24.74 516 THR D O 1
ATOM 17728 N N . GLU D 1 401 ? 40.311 65.010 18.526 1.00 23.50 517 GLU D N 1
ATOM 17729 C CA . GLU D 1 401 ? 40.834 66.291 18.058 1.00 22.96 517 GLU D CA 1
ATOM 17730 C C . GLU D 1 401 ? 42.312 66.280 18.439 1.00 23.85 517 GLU D C 1
ATOM 17731 O O . GLU D 1 401 ? 42.681 65.632 19.424 1.00 20.72 517 GLU D O 1
ATOM 17737 N N . ASN D 1 402 ? 43.165 66.958 17.672 1.00 22.08 518 ASN D N 1
ATOM 17738 C CA . ASN D 1 402 ? 44.564 67.118 18.082 1.00 18.99 518 ASN D CA 1
ATOM 17739 C C . ASN D 1 402 ? 44.706 68.361 18.954 1.00 19.78 518 ASN D C 1
ATOM 17740 O O . ASN D 1 402 ? 44.610 69.495 18.469 1.00 19.28 518 ASN D O 1
ATOM 17745 N N . PHE D 1 403 ? 44.874 68.132 20.252 1.00 18.67 519 PHE D N 1
ATOM 17746 C CA . PHE D 1 403 ? 44.733 69.208 21.227 1.00 16.57 519 PHE D CA 1
ATOM 17747 C C . PHE D 1 403 ? 46.003 69.944 21.591 1.00 11.71 519 PHE D C 1
ATOM 17748 O O . PHE D 1 403 ? 47.114 69.394 21.579 1.00 20.38 519 PHE D O 1
ATOM 17756 N N . VAL D 1 404 ? 45.802 71.196 21.997 1.00 18.79 520 VAL D N 1
ATOM 17757 C CA . VAL D 1 404 ? 46.798 71.971 22.719 1.00 14.49 520 VAL D CA 1
ATOM 17758 C C . VAL D 1 404 ? 46.247 72.188 24.132 1.00 15.17 520 VAL D C 1
ATOM 17759 O O . VAL D 1 404 ? 45.085 72.567 24.290 1.00 14.72 520 VAL D O 1
ATOM 17763 N N . LEU D 1 405 ? 47.076 71.976 25.147 1.00 18.62 521 LEU D N 1
ATOM 17764 C CA . LEU D 1 405 ? 46.637 72.195 26.530 1.00 17.93 521 LEU D CA 1
ATOM 17765 C C . LEU D 1 405 ? 46.914 73.659 26.897 1.00 15.89 521 LEU D C 1
ATOM 17766 O O . LEU D 1 405 ? 48.071 74.046 27.028 1.00 19.03 521 LEU D O 1
ATOM 17771 N N . PRO D 1 406 ? 45.855 74.474 27.030 1.00 16.47 522 PRO D N 1
ATOM 17772 C CA . PRO D 1 406 ? 46.053 75.917 27.155 1.00 20.80 522 PRO D CA 1
ATOM 17773 C C . PRO D 1 406 ? 45.719 76.516 28.528 1.00 14.03 522 PRO D C 1
ATOM 17774 O O . PRO D 1 406 ? 44.574 76.465 28.976 1.00 25.01 522 PRO D O 1
ATOM 17778 N N . LEU D 1 407 ? 46.723 77.109 29.153 1.00 17.32 523 LEU D N 1
ATOM 17779 C CA . LEU D 1 407 ? 46.523 78.028 30.265 1.00 19.24 523 LEU D CA 1
ATOM 17780 C C . LEU D 1 407 ? 46.741 79.428 29.670 1.00 18.96 523 LEU D C 1
ATOM 17781 O O . LEU D 1 407 ? 47.850 79.964 29.730 1.00 14.62 523 LEU D O 1
ATOM 17786 N N . SER D 1 408 ? 45.691 80.003 29.089 1.00 18.35 524 SER D N 1
ATOM 17787 C CA . SER D 1 408 ? 45.820 81.184 28.227 1.00 16.44 524 SER D CA 1
ATOM 17788 C C . SER D 1 408 ? 45.492 82.483 28.963 1.00 20.62 524 SER D C 1
ATOM 17789 O O . SER D 1 408 ? 45.124 82.472 30.142 1.00 20.17 524 SER D O 1
ATOM 17792 N N . HIS D 1 409 ? 45.617 83.604 28.258 1.00 20.84 525 HIS D N 1
ATOM 17793 C CA . HIS D 1 409 ? 45.325 84.911 28.832 1.00 19.12 525 HIS D CA 1
ATOM 17794 C C . HIS D 1 409 ? 43.868 85.013 29.279 1.00 19.78 525 HIS D C 1
ATOM 17795 O O . HIS D 1 409 ? 43.547 85.823 30.144 1.00 21.09 525 HIS D O 1
ATOM 17802 N N . ASP D 1 410 ? 42.981 84.214 28.689 1.00 16.44 526 ASP D N 1
ATOM 17803 C CA . ASP D 1 410 ? 41.551 84.342 28.983 1.00 19.65 526 ASP D CA 1
ATOM 17804 C C . ASP D 1 410 ? 41.205 83.824 30.386 1.00 20.62 526 ASP D C 1
ATOM 17805 O O . ASP D 1 410 ? 40.137 84.125 30.929 1.00 21.49 526 ASP D O 1
ATOM 17810 N N . GLU D 1 411 ? 42.103 83.038 30.960 1.00 18.51 527 GLU D N 1
ATOM 17811 C CA . GLU D 1 411 ? 41.829 82.444 32.261 1.00 18.86 527 GLU D CA 1
ATOM 17812 C C . GLU D 1 411 ? 42.391 83.237 33.436 1.00 24.45 527 GLU D C 1
ATOM 17813 O O . GLU D 1 411 ? 42.194 82.853 34.591 1.00 23.26 527 GLU D O 1
ATOM 17819 N N . VAL D 1 412 ? 43.082 84.340 33.161 1.00 20.30 528 VAL D N 1
ATOM 17820 C CA . VAL D 1 412 ? 43.686 85.114 34.247 1.00 18.85 528 VAL D CA 1
ATOM 17821 C C . VAL D 1 412 ? 43.268 86.577 34.203 1.00 17.82 528 VAL D C 1
ATOM 17822 O O . VAL D 1 412 ? 44.051 87.466 34.510 1.00 23.74 528 VAL D O 1
ATOM 17826 N N . VAL D 1 413 ? 42.021 86.810 33.816 1.00 24.59 529 VAL D N 1
ATOM 17827 C CA . VAL D 1 413 ? 41.441 88.147 33.827 1.00 30.75 529 VAL D CA 1
ATOM 17828 C C . VAL D 1 413 ? 40.026 88.133 34.399 1.00 30.19 529 VAL D C 1
ATOM 17829 O O . VAL D 1 413 ? 39.508 87.076 34.765 1.00 31.37 529 VAL D O 1
ATOM 17833 N N . HIS D 1 414 ? 39.416 89.316 34.458 1.00 35.97 530 HIS D N 1
ATOM 17834 C CA . HIS D 1 414 ? 38.005 89.496 34.813 1.00 31.33 530 HIS D CA 1
ATOM 17835 C C . HIS D 1 414 ? 37.557 88.810 36.099 1.00 32.77 530 HIS D C 1
ATOM 17836 O O . HIS D 1 414 ? 36.425 88.322 36.180 1.00 33.37 530 HIS D O 1
ATOM 17843 N N . GLY D 1 415 ? 38.431 88.761 37.097 1.00 31.04 531 GLY D N 1
ATOM 17844 C CA . GLY D 1 415 ? 38.037 88.218 38.388 1.00 30.07 531 GLY D CA 1
ATOM 17845 C C . GLY D 1 415 ? 38.273 86.725 38.534 1.00 33.59 531 GLY D C 1
ATOM 17846 O O . GLY D 1 415 ? 37.899 86.131 39.546 1.00 31.88 531 GLY D O 1
ATOM 17847 N N . LYS D 1 416 ? 38.897 86.110 37.531 1.00 29.01 532 LYS D N 1
ATOM 17848 C CA . LYS D 1 416 ? 39.150 84.671 37.558 1.00 26.72 532 LYS D CA 1
ATOM 17849 C C . LYS D 1 416 ? 40.409 84.327 38.348 1.00 28.12 532 LYS D C 1
ATOM 17850 O O . LYS D 1 416 ? 40.682 83.147 38.600 1.00 24.55 532 LYS D O 1
ATOM 17856 N N . LYS D 1 417 ? 41.164 85.363 38.724 1.00 24.34 533 LYS D N 1
ATOM 17857 C CA . LYS D 1 417 ? 42.411 85.224 39.466 1.00 22.36 533 LYS D CA 1
ATOM 17858 C C . LYS D 1 417 ? 43.516 84.622 38.618 1.00 21.75 533 LYS D C 1
ATOM 17859 O O . LYS D 1 417 ? 43.270 84.115 37.523 1.00 21.12 533 LYS D O 1
ATOM 17865 N N . SER D 1 418 ? 44.738 84.693 39.136 1.00 16.05 534 SER D N 1
ATOM 17866 C CA . SER D 1 418 ? 45.881 84.042 38.521 1.00 23.69 534 SER D CA 1
ATOM 17867 C C . SER D 1 418 ? 45.746 82.541 38.686 1.00 18.88 534 SER D C 1
ATOM 17868 O O . SER D 1 418 ? 44.873 82.065 39.417 1.00 21.17 534 SER D O 1
ATOM 17871 N N . ILE D 1 419 ? 46.597 81.791 37.998 1.00 18.90 535 ILE D N 1
ATOM 17872 C CA . ILE D 1 419 ? 46.651 80.353 38.232 1.00 19.84 535 ILE D CA 1
ATOM 17873 C C . ILE D 1 419 ? 47.061 80.099 39.688 1.00 20.99 535 ILE D C 1
ATOM 17874 O O . ILE D 1 419 ? 46.399 79.337 40.383 1.00 21.46 535 ILE D O 1
ATOM 17879 N N . LEU D 1 420 ? 48.141 80.739 40.142 1.00 18.62 536 LEU D N 1
ATOM 17880 C CA . LEU D 1 420 ? 48.631 80.549 41.521 1.00 24.04 536 LEU D CA 1
ATOM 17881 C C . LEU D 1 420 ? 47.530 80.734 42.569 1.00 25.79 536 LEU D C 1
ATOM 17882 O O . LEU D 1 420 ? 47.405 79.939 43.514 1.00 22.13 536 LEU D O 1
ATOM 17887 N N . ASP D 1 421 ? 46.713 81.764 42.389 1.00 19.89 537 ASP D N 1
ATOM 17888 C CA . ASP D 1 421 ? 45.692 82.079 43.389 1.00 27.65 537 ASP D CA 1
ATOM 17889 C C . ASP D 1 421 ? 44.500 81.132 43.384 1.00 27.10 537 ASP D C 1
ATOM 17890 O O . ASP D 1 421 ? 43.656 81.214 44.259 1.00 27.06 537 ASP D O 1
ATOM 17895 N N . ARG D 1 422 ? 44.424 80.234 42.405 1.00 21.58 538 ARG D N 1
ATOM 17896 C CA . ARG D 1 422 ? 43.422 79.176 42.446 1.00 22.92 538 ARG D CA 1
ATOM 17897 C C . ARG D 1 422 ? 43.807 78.075 43.446 1.00 22.12 538 ARG D C 1
ATOM 17898 O O . ARG D 1 422 ? 42.961 77.294 43.865 1.00 20.98 538 ARG D O 1
ATOM 17906 N N . MET D 1 423 ? 45.083 78.011 43.821 1.00 18.44 539 MET D N 1
ATOM 17907 C CA . MET D 1 423 ? 45.617 76.845 44.531 1.00 19.11 539 MET D CA 1
ATOM 17908 C C . MET D 1 423 ? 45.275 76.850 46.021 1.00 20.58 539 MET D C 1
ATOM 17909 O O . MET D 1 423 ? 45.344 77.899 46.665 1.00 20.95 539 MET D O 1
ATOM 17914 N N . PRO D 1 424 ? 44.914 75.672 46.569 1.00 18.87 540 PRO D N 1
ATOM 17915 C CA . PRO D 1 424 ? 44.508 75.577 47.981 1.00 23.59 540 PRO D CA 1
ATOM 17916 C C . PRO D 1 424 ? 45.681 75.453 48.926 1.00 20.21 540 PRO D C 1
ATOM 17917 O O . PRO D 1 424 ? 46.750 74.996 48.527 1.00 23.63 540 PRO D O 1
ATOM 17921 N N . GLY D 1 425 ? 45.473 75.829 50.187 1.00 21.71 541 GLY D N 1
ATOM 17922 C CA . GLY D 1 425 ? 46.443 75.520 51.218 1.00 21.57 541 GLY D CA 1
ATOM 17923 C C . GLY D 1 425 ? 47.279 76.699 51.662 1.00 19.35 541 GLY D C 1
ATOM 17924 O O . GLY D 1 425 ? 47.002 77.845 51.285 1.00 19.65 541 GLY D O 1
ATOM 17925 N N . ASP D 1 426 ? 48.301 76.418 52.474 1.00 24.95 542 ASP D N 1
ATOM 17926 C CA . ASP D 1 426 ? 49.218 77.466 52.912 1.00 30.28 542 ASP D CA 1
ATOM 17927 C C . ASP D 1 426 ? 50.130 77.849 51.765 1.00 27.12 542 ASP D C 1
ATOM 17928 O O . ASP D 1 426 ? 50.038 77.279 50.679 1.00 22.41 542 ASP D O 1
ATOM 17933 N N . ALA D 1 427 ? 51.008 78.812 52.010 1.00 24.12 543 ALA D N 1
ATOM 17934 C CA . ALA D 1 427 ? 51.882 79.328 50.954 1.00 29.67 543 ALA D CA 1
ATOM 17935 C C . ALA D 1 427 ? 52.677 78.220 50.263 1.00 25.52 543 ALA D C 1
ATOM 17936 O O . ALA D 1 427 ? 52.680 78.148 49.029 1.00 22.64 543 ALA D O 1
ATOM 17938 N N . TRP D 1 428 ? 53.320 77.352 51.051 1.00 21.52 544 TRP D N 1
ATOM 17939 C CA . TRP D 1 428 ? 54.121 76.253 50.515 1.00 25.86 544 TRP D CA 1
ATOM 17940 C C . TRP D 1 428 ? 53.288 75.290 49.697 1.00 25.45 544 TRP D C 1
ATOM 17941 O O . TRP D 1 428 ? 53.752 74.787 48.674 1.00 23.95 544 TRP D O 1
ATOM 17952 N N . GLN D 1 429 ? 52.081 75.004 50.181 1.00 21.72 545 GLN D N 1
ATOM 17953 C CA . GLN D 1 429 ? 51.155 74.112 49.490 1.00 22.93 545 GLN D CA 1
ATOM 17954 C C . GLN D 1 429 ? 50.638 74.691 48.172 1.00 16.87 545 GLN D C 1
ATOM 17955 O O . GLN D 1 429 ? 50.479 73.964 47.187 1.00 17.06 545 GLN D O 1
ATOM 17961 N N . LYS D 1 430 ? 50.397 76.000 48.146 1.00 16.95 546 LYS D N 1
ATOM 17962 C CA . LYS D 1 430 ? 49.978 76.656 46.909 1.00 20.33 546 LYS D CA 1
ATOM 17963 C C . LYS D 1 430 ? 50.985 76.443 45.794 1.00 18.77 546 LYS D C 1
ATOM 17964 O O . LYS D 1 430 ? 50.617 76.030 44.691 1.00 21.44 546 LYS D O 1
ATOM 17970 N N . PHE D 1 431 ? 52.256 76.708 46.072 1.00 19.92 547 PHE D N 1
ATOM 17971 C CA . PHE D 1 431 ? 53.287 76.516 45.053 1.00 24.53 547 PHE D CA 1
ATOM 17972 C C . PHE D 1 431 ? 53.489 75.054 44.711 1.00 20.76 547 PHE D C 1
ATOM 17973 O O . PHE D 1 431 ? 53.695 74.720 43.551 1.00 16.85 547 PHE D O 1
ATOM 17981 N N . ALA D 1 432 ? 53.409 74.180 45.713 1.00 16.86 548 ALA D N 1
ATOM 17982 C CA . ALA D 1 432 ? 53.532 72.746 45.460 1.00 16.85 548 ALA D CA 1
ATOM 17983 C C . ALA D 1 432 ? 52.453 72.264 44.504 1.00 17.27 548 ALA D C 1
ATOM 17984 O O . ALA D 1 432 ? 52.733 71.548 43.537 1.00 17.73 548 ALA D O 1
ATOM 17986 N N . ASN D 1 433 ? 51.222 72.672 44.776 1.00 16.04 549 ASN D N 1
ATOM 17987 C CA . ASN D 1 433 ? 50.093 72.379 43.900 1.00 17.31 549 ASN D CA 1
ATOM 17988 C C . ASN D 1 433 ? 50.333 72.834 42.458 1.00 17.75 549 ASN D C 1
ATOM 17989 O O . ASN D 1 433 ? 50.176 72.055 41.508 1.00 13.91 549 ASN D O 1
ATOM 17994 N N . LEU D 1 434 ? 50.711 74.097 42.309 1.00 16.78 550 LEU D N 1
ATOM 17995 C CA . LEU D 1 434 ? 51.042 74.665 40.999 1.00 18.38 550 LEU D CA 1
ATOM 17996 C C . LEU D 1 434 ? 52.098 73.848 40.245 1.00 14.83 550 LEU D C 1
ATOM 17997 O O . LEU D 1 434 ? 51.914 73.532 39.062 1.00 16.36 550 LEU D O 1
ATOM 18002 N N . ARG D 1 435 ? 53.197 73.517 40.924 1.00 17.60 551 ARG D N 1
ATOM 18003 C CA . ARG D 1 435 ? 54.279 72.741 40.320 1.00 18.09 551 ARG D CA 1
ATOM 18004 C C . ARG D 1 435 ? 53.847 71.327 39.930 1.00 20.43 551 ARG D C 1
ATOM 18005 O O . ARG D 1 435 ? 54.173 70.839 38.841 1.00 14.17 551 ARG D O 1
ATOM 18013 N N . ALA D 1 436 ? 53.107 70.675 40.817 1.00 16.31 552 ALA D N 1
ATOM 18014 C CA . ALA D 1 436 ? 52.592 69.333 40.532 1.00 19.40 552 ALA D CA 1
ATOM 18015 C C . ALA D 1 436 ? 51.690 69.366 39.302 1.00 15.95 552 ALA D C 1
ATOM 18016 O O . ALA D 1 436 ? 51.759 68.484 38.438 1.00 17.02 552 ALA D O 1
ATOM 18018 N N . TYR D 1 437 ? 50.850 70.389 39.236 1.00 14.54 553 TYR D N 1
ATOM 18019 C CA . TYR D 1 437 ? 49.961 70.621 38.091 1.00 21.19 553 TYR D CA 1
ATOM 18020 C C . TYR D 1 437 ? 50.702 70.832 36.765 1.00 19.85 553 TYR D C 1
ATOM 18021 O O . TYR D 1 437 ? 50.300 70.282 35.717 1.00 19.97 553 TYR D O 1
ATOM 18030 N N . TYR D 1 438 ? 51.768 71.636 36.793 1.00 17.51 554 TYR D N 1
ATOM 18031 C CA . TYR D 1 438 ? 52.576 71.847 35.575 1.00 18.24 554 TYR D CA 1
ATOM 18032 C C . TYR D 1 438 ? 53.259 70.546 35.167 1.00 19.21 554 TYR D C 1
ATOM 18033 O O . TYR D 1 438 ? 53.329 70.229 33.985 1.00 16.50 554 TYR D O 1
ATOM 18042 N N . GLY D 1 439 ? 53.760 69.787 36.149 1.00 15.20 555 GLY D N 1
ATOM 18043 C CA . GLY D 1 439 ? 54.287 68.462 35.876 1.00 13.85 555 GLY D CA 1
ATOM 18044 C C . GLY D 1 439 ? 53.303 67.522 35.189 1.00 17.09 555 GLY D C 1
ATOM 18045 O O . GLY D 1 439 ? 53.686 66.738 34.315 1.00 19.81 555 GLY D O 1
ATOM 18046 N N . TRP D 1 440 ? 52.044 67.576 35.608 1.00 14.30 556 TRP D N 1
ATOM 18047 C CA . TRP D 1 440 ? 50.980 66.788 35.006 1.00 16.72 556 TRP D CA 1
ATOM 18048 C C . TRP D 1 440 ? 50.717 67.280 33.575 1.00 19.65 556 TRP D C 1
ATOM 18049 O O . TRP D 1 440 ? 50.660 66.492 32.617 1.00 14.16 556 TRP D O 1
ATOM 18060 N N . MET D 1 441 ? 50.555 68.592 33.450 1.00 12.66 557 MET D N 1
ATOM 18061 C CA . MET D 1 441 ? 50.292 69.247 32.165 1.00 16.77 557 MET D CA 1
ATOM 18062 C C . MET D 1 441 ? 51.317 68.902 31.103 1.00 16.33 557 MET D C 1
ATOM 18063 O O . MET D 1 441 ? 50.974 68.599 29.950 1.00 19.42 557 MET D O 1
ATOM 18068 N N . TRP D 1 442 ? 52.589 68.944 31.483 1.00 14.90 558 TRP D N 1
ATOM 18069 C CA . TRP D 1 442 ? 53.633 68.681 30.515 1.00 15.31 558 TRP D CA 1
ATOM 18070 C C . TRP D 1 442 ? 53.747 67.210 30.124 1.00 18.19 558 TRP D C 1
ATOM 18071 O O . TRP D 1 442 ? 54.360 66.885 29.114 1.00 21.22 558 TRP D O 1
ATOM 18082 N N . ALA D 1 443 ? 53.158 66.322 30.919 1.00 17.44 559 ALA D N 1
ATOM 18083 C CA . ALA D 1 443 ? 53.206 64.892 30.624 1.00 15.76 559 ALA D CA 1
ATOM 18084 C C . ALA D 1 443 ? 51.961 64.387 29.910 1.00 14.46 559 ALA D C 1
ATOM 18085 O O . ALA D 1 443 ? 52.004 63.340 29.270 1.00 21.39 559 ALA D O 1
ATOM 18087 N N . PHE D 1 444 ? 50.852 65.102 30.059 1.00 16.53 560 PHE D N 1
ATOM 18088 C CA . PHE D 1 444 ? 49.556 64.659 29.561 1.00 17.76 560 PHE D CA 1
ATOM 18089 C C . PHE D 1 444 ? 49.493 64.873 28.057 1.00 17.25 560 PHE D C 1
ATOM 18090 O O . PHE D 1 444 ? 50.003 65.875 27.570 1.00 18.61 560 PHE D O 1
ATOM 18098 N N . PRO D 1 445 ? 48.876 63.933 27.318 1.00 20.02 561 PRO D N 1
ATOM 18099 C CA . PRO D 1 445 ? 48.828 64.069 25.850 1.00 17.53 561 PRO D CA 1
ATOM 18100 C C . PRO D 1 445 ? 48.249 65.413 25.369 1.00 19.01 561 PRO D C 1
ATOM 18101 O O . PRO D 1 445 ? 47.194 65.878 25.831 1.00 18.87 561 PRO D O 1
ATOM 18105 N N . GLY D 1 446 ? 48.956 66.032 24.434 1.00 18.83 562 GLY D N 1
ATOM 18106 C CA . GLY D 1 446 ? 48.558 67.331 23.913 1.00 21.19 562 GLY D CA 1
ATOM 18107 C C . GLY D 1 446 ? 49.748 68.269 23.935 1.00 17.70 562 GLY D C 1
ATOM 18108 O O . GLY D 1 446 ? 50.644 68.121 24.775 1.00 21.81 562 GLY D O 1
ATOM 18109 N N . LYS D 1 447 ? 49.790 69.223 23.006 1.00 17.40 563 LYS D N 1
ATOM 18110 C CA . LYS D 1 447 ? 50.866 70.203 23.017 1.00 14.74 563 LYS D CA 1
ATOM 18111 C C . LYS D 1 447 ? 50.617 71.195 24.151 1.00 14.27 563 LYS D C 1
ATOM 18112 O O . LYS D 1 447 ? 49.550 71.186 24.749 1.00 18.78 563 LYS D O 1
ATOM 18118 N N . LYS D 1 448 ? 51.587 72.060 24.439 1.00 18.47 564 LYS D N 1
ATOM 18119 C CA . LYS D 1 448 ? 51.451 72.956 25.598 1.00 17.86 564 LYS D CA 1
ATOM 18120 C C . LYS D 1 448 ? 51.370 74.438 25.211 1.00 14.73 564 LYS D C 1
ATOM 18121 O O . LYS D 1 448 ? 52.014 74.885 24.272 1.00 16.92 564 LYS D O 1
ATOM 18127 N N . LEU D 1 449 ? 50.601 75.200 25.976 1.00 14.93 565 LEU D N 1
ATOM 18128 C CA . LEU D 1 449 ? 50.559 76.653 25.825 1.00 12.12 565 LEU D CA 1
ATOM 18129 C C . LEU D 1 449 ? 50.453 77.253 27.217 1.00 15.81 565 LEU D C 1
ATOM 18130 O O . LEU D 1 449 ? 49.594 76.861 28.015 1.00 17.58 565 LEU D O 1
ATOM 18135 N N . LEU D 1 450 ? 51.305 78.228 27.489 1.00 14.15 566 LEU D N 1
ATOM 18136 C CA . LEU D 1 450 ? 51.318 78.902 28.782 1.00 15.99 566 LEU D CA 1
ATOM 18137 C C . LEU D 1 450 ? 51.430 80.400 28.554 1.00 18.07 566 LEU D C 1
ATOM 18138 O O . LEU D 1 450 ? 52.381 80.868 27.918 1.00 19.82 566 LEU D O 1
ATOM 18143 N N . PHE D 1 451 ? 50.478 81.147 29.104 1.00 17.37 567 PHE D N 1
ATOM 18144 C CA . PHE D 1 451 ? 50.514 82.609 29.044 1.00 19.35 567 PHE D CA 1
ATOM 18145 C C . PHE D 1 451 ? 51.580 83.251 29.951 1.00 20.70 567 PHE D C 1
ATOM 18146 O O . PHE D 1 451 ? 51.845 82.804 31.080 1.00 16.23 567 PHE D O 1
ATOM 18154 N N . MET D 1 452 ? 52.216 84.293 29.424 1.00 17.23 568 MET D N 1
ATOM 18155 C CA . MET D 1 452 ? 53.225 85.028 30.151 1.00 17.43 568 MET D CA 1
ATOM 18156 C C . MET D 1 452 ? 52.749 85.368 31.565 1.00 11.00 568 MET D C 1
ATOM 18157 O O . MET D 1 452 ? 51.593 85.706 31.771 1.00 15.60 568 MET D O 1
ATOM 18162 N N . GLY D 1 453 ? 53.646 85.238 32.528 1.00 17.34 569 GLY D N 1
ATOM 18163 C CA . GLY D 1 453 ? 53.296 85.481 33.918 1.00 15.78 569 GLY D CA 1
ATOM 18164 C C . GLY D 1 453 ? 53.055 84.163 34.635 1.00 21.76 569 GLY D C 1
ATOM 18165 O O . GLY D 1 453 ? 53.339 84.037 35.817 1.00 21.17 569 GLY D O 1
ATOM 18166 N N . ASN D 1 454 ? 52.523 83.172 33.928 1.00 16.20 570 ASN D N 1
ATOM 18167 C CA . ASN D 1 454 ? 52.292 81.870 34.557 1.00 18.09 570 ASN D CA 1
ATOM 18168 C C . ASN D 1 454 ? 53.582 81.169 34.938 1.00 20.96 570 ASN D C 1
ATOM 18169 O O . ASN D 1 454 ? 53.642 80.448 35.941 1.00 18.17 570 ASN D O 1
ATOM 18174 N N . GLU D 1 455 ? 54.625 81.379 34.142 1.00 17.02 571 GLU D N 1
ATOM 18175 C CA . GLU D 1 455 ? 55.842 80.614 34.323 1.00 17.77 571 GLU D CA 1
ATOM 18176 C C . GLU D 1 455 ? 56.582 81.013 35.593 1.00 19.81 571 GLU D C 1
ATOM 18177 O O . GLU D 1 455 ? 57.436 80.278 36.058 1.00 19.76 571 GLU D O 1
ATOM 18183 N N . PHE D 1 456 ? 56.289 82.193 36.128 1.00 19.98 572 PHE D N 1
ATOM 18184 C CA . PHE D 1 456 ? 56.864 82.551 37.419 1.00 20.62 572 PHE D CA 1
ATOM 18185 C C . PHE D 1 456 ? 55.821 82.662 38.525 1.00 19.53 572 PHE D C 1
ATOM 18186 O O . PHE D 1 456 ? 56.102 83.212 39.591 1.00 21.38 572 PHE D O 1
ATOM 18194 N N . ALA D 1 457 ? 54.632 82.118 38.256 1.00 17.02 573 ALA D N 1
ATOM 18195 C CA . ALA D 1 457 ? 53.515 82.098 39.200 1.00 20.00 573 ALA D CA 1
ATOM 18196 C C . ALA D 1 457 ? 53.117 83.487 39.696 1.00 26.17 573 ALA D C 1
ATOM 18197 O O . ALA D 1 457 ? 53.016 83.713 40.903 1.00 21.14 573 ALA D O 1
ATOM 18199 N N . GLN D 1 458 ? 52.880 84.414 38.771 1.00 22.52 574 GLN D N 1
ATOM 18200 C CA . GLN D 1 458 ? 52.398 85.735 39.164 1.00 22.00 574 GLN D CA 1
ATOM 18201 C C . GLN D 1 458 ? 51.141 85.626 40.017 1.00 21.64 574 GLN D C 1
ATOM 18202 O O . GLN D 1 458 ? 50.271 84.813 39.736 1.00 20.95 574 GLN D O 1
ATOM 18208 N N . GLY D 1 459 ? 51.060 86.434 41.074 1.00 22.47 575 GLY D N 1
ATOM 18209 C CA . GLY D 1 459 ? 49.926 86.379 41.984 1.00 19.70 575 GLY D CA 1
ATOM 18210 C C . GLY D 1 459 ? 48.740 87.153 41.451 1.00 22.13 575 GLY D C 1
ATOM 18211 O O . GLY D 1 459 ? 47.581 86.706 41.507 1.00 20.97 575 GLY D O 1
ATOM 18212 N N . ARG D 1 460 ? 49.032 88.331 40.920 1.00 24.24 576 ARG D N 1
ATOM 18213 C CA . ARG D 1 460 ? 47.995 89.166 40.368 1.00 22.23 576 ARG D CA 1
ATOM 18214 C C . ARG D 1 460 ? 47.511 88.674 39.006 1.00 21.07 576 ARG D C 1
ATOM 18215 O O . ARG D 1 460 ? 48.220 87.976 38.297 1.00 21.24 576 ARG D O 1
ATOM 18223 N N . GLU D 1 461 ? 46.288 89.043 38.670 1.00 19.41 577 GLU D N 1
ATOM 18224 C CA . GLU D 1 461 ? 45.752 88.778 37.353 1.00 24.23 577 GLU D CA 1
ATOM 18225 C C . GLU D 1 461 ? 46.504 89.599 36.326 1.00 24.24 577 GLU D C 1
ATOM 18226 O O . GLU D 1 461 ? 47.120 90.617 36.660 1.00 22.21 577 GLU D O 1
ATOM 18232 N N . TRP D 1 462 ? 46.433 89.165 35.074 1.00 21.43 578 TRP D N 1
ATOM 18233 C CA . TRP D 1 462 ? 47.080 89.879 33.989 1.00 18.94 578 TRP D CA 1
ATOM 18234 C C . TRP D 1 462 ? 46.422 91.233 33.710 1.00 20.81 578 TRP D C 1
ATOM 18235 O O . TRP D 1 462 ? 45.205 91.330 33.528 1.00 20.48 578 TRP D O 1
ATOM 18246 N N . ASN D 1 463 ? 47.250 92.270 33.681 1.00 21.22 579 ASN D N 1
ATOM 18247 C CA . ASN D 1 463 ? 46.799 93.627 33.400 1.00 22.05 579 ASN D CA 1
ATOM 18248 C C . ASN D 1 463 ? 47.455 94.113 32.097 1.00 20.36 579 ASN D C 1
ATOM 18249 O O . ASN D 1 463 ? 48.655 94.358 32.054 1.00 22.66 579 ASN D O 1
ATOM 18254 N N . HIS D 1 464 ? 46.666 94.252 31.037 1.00 26.57 580 HIS D N 1
ATOM 18255 C CA . HIS D 1 464 ? 47.214 94.636 29.737 1.00 26.76 580 HIS D CA 1
ATOM 18256 C C . HIS D 1 464 ? 47.801 96.051 29.749 1.00 33.57 580 HIS D C 1
ATOM 18257 O O . HIS D 1 464 ? 48.541 96.438 28.837 1.00 25.11 580 HIS D O 1
ATOM 18264 N N . ASP D 1 465 ? 47.455 96.819 30.779 1.00 24.25 581 ASP D N 1
ATOM 18265 C CA . ASP D 1 465 ? 47.816 98.230 30.849 1.00 28.91 581 ASP D CA 1
ATOM 18266 C C . ASP D 1 465 ? 49.084 98.415 31.684 1.00 29.61 581 ASP D C 1
ATOM 18267 O O . ASP D 1 465 ? 49.434 99.534 32.064 1.00 32.44 581 ASP D O 1
ATOM 18272 N N . ALA D 1 466 ? 49.784 97.314 31.948 1.00 24.83 582 ALA D N 1
ATOM 18273 C CA . ALA D 1 466 ? 50.991 97.347 32.778 1.00 23.96 582 ALA D CA 1
ATOM 18274 C C . ALA D 1 466 ? 51.985 96.249 32.410 1.00 27.75 582 ALA D C 1
ATOM 18275 O O . ALA D 1 466 ? 51.665 95.334 31.672 1.00 27.06 582 ALA D O 1
ATOM 18277 N N . SER D 1 467 ? 53.192 96.339 32.950 1.00 20.24 583 SER D N 1
ATOM 18278 C CA . SER D 1 467 ? 54.146 95.247 32.862 1.00 28.95 583 SER D CA 1
ATOM 18279 C C . SER D 1 467 ? 53.690 94.072 33.736 1.00 28.45 583 SER D C 1
ATOM 18280 O O . SER D 1 467 ? 52.926 94.258 34.680 1.00 20.21 583 SER D O 1
ATOM 18283 N N . LEU D 1 468 ? 54.167 92.868 33.428 1.00 25.83 584 LEU D N 1
ATOM 18284 C CA . LEU D 1 468 ? 53.996 91.726 34.323 1.00 21.00 584 LEU D CA 1
ATOM 18285 C C . LEU D 1 468 ? 54.746 92.003 35.618 1.00 27.10 584 LEU D C 1
ATOM 18286 O O . LEU D 1 468 ? 55.570 92.919 35.685 1.00 25.75 584 LEU D O 1
ATOM 18291 N N . ASP D 1 469 ? 54.478 91.202 36.644 1.00 24.80 585 ASP D N 1
ATOM 18292 C CA . ASP D 1 469 ? 55.008 91.483 37.976 1.00 25.83 585 ASP D CA 1
ATOM 18293 C C . ASP D 1 469 ? 56.403 90.926 38.160 1.00 25.81 585 ASP D C 1
ATOM 18294 O O . ASP D 1 469 ? 56.625 90.097 39.033 1.00 23.47 585 ASP D O 1
ATOM 18299 N N . TRP D 1 470 ? 57.343 91.391 37.341 1.00 23.23 586 TRP D N 1
ATOM 18300 C CA . TRP D 1 470 ? 58.721 90.929 37.413 1.00 22.11 586 TRP D CA 1
ATOM 18301 C C . TRP D 1 470 ? 59.376 91.237 38.755 1.00 25.27 586 TRP D C 1
ATOM 18302 O O . TRP D 1 470 ? 60.390 90.633 39.107 1.00 22.90 586 TRP D O 1
ATOM 18313 N N . HIS D 1 471 ? 58.802 92.168 39.512 1.00 27.21 587 HIS D N 1
ATOM 18314 C CA . HIS D 1 471 ? 59.353 92.493 40.835 1.00 30.98 587 HIS D CA 1
ATOM 18315 C C . HIS D 1 471 ? 59.363 91.260 41.761 1.00 30.47 587 HIS D C 1
ATOM 18316 O O . HIS D 1 471 ? 60.154 91.185 42.709 1.00 27.32 587 HIS D O 1
ATOM 18323 N N . LEU D 1 472 ? 58.504 90.282 41.462 1.00 23.10 588 LEU D N 1
ATOM 18324 C CA . LEU D 1 472 ? 58.432 89.022 42.229 1.00 28.76 588 LEU D CA 1
ATOM 18325 C C . LEU D 1 472 ? 59.726 88.213 42.153 1.00 31.95 588 LEU D C 1
ATOM 18326 O O . LEU D 1 472 ? 60.005 87.375 43.023 1.00 30.27 588 LEU D O 1
ATOM 18331 N N . LEU D 1 473 ? 60.517 88.465 41.114 1.00 24.24 589 LEU D N 1
ATOM 18332 C CA . LEU D 1 473 ? 61.787 87.758 40.932 1.00 23.76 589 LEU D CA 1
ATOM 18333 C C . LEU D 1 473 ? 62.963 88.585 41.445 1.00 27.29 589 LEU D C 1
ATOM 18334 O O . LEU D 1 473 ? 64.116 88.189 41.299 1.00 34.18 589 LEU D O 1
ATOM 18339 N N . GLU D 1 474 ? 62.656 89.741 42.031 1.00 30.39 590 GLU D N 1
ATOM 18340 C CA . GLU D 1 474 ? 63.657 90.568 42.708 1.00 37.80 590 GLU D CA 1
ATOM 18341 C C . GLU D 1 474 ? 64.059 89.949 44.038 1.00 34.70 590 GLU D C 1
ATOM 18342 O O . GLU D 1 474 ? 63.260 89.260 44.682 1.00 37.93 590 GLU D O 1
ATOM 18348 N N . GLY D 1 475 ? 65.302 90.187 44.443 1.00 35.24 591 GLY D N 1
ATOM 18349 C CA . GLY D 1 475 ? 65.763 89.782 45.759 1.00 37.30 591 GLY D CA 1
ATOM 18350 C C . GLY D 1 475 ? 66.302 88.367 45.830 1.00 38.03 591 GLY D C 1
ATOM 18351 O O . GLY D 1 475 ? 66.706 87.790 44.821 1.00 42.69 591 GLY D O 1
ATOM 18352 N N . GLY D 1 476 ? 66.313 87.811 47.036 1.00 38.63 592 GLY D N 1
ATOM 18353 C CA . GLY D 1 476 ? 66.796 86.462 47.255 1.00 36.78 592 GLY D CA 1
ATOM 18354 C C . GLY D 1 476 ? 65.937 85.448 46.532 1.0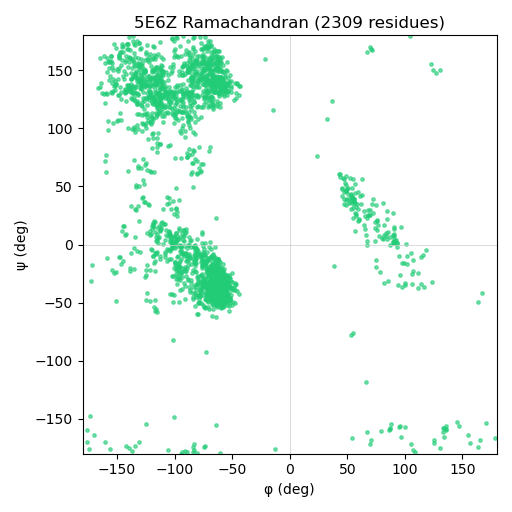0 32.66 592 GLY D C 1
ATOM 18355 O O . GLY D 1 476 ? 64.777 85.722 46.213 1.00 33.65 592 GLY D O 1
ATOM 18356 N N . ASP D 1 477 ? 66.508 84.277 46.265 1.00 35.89 593 ASP D N 1
ATOM 18357 C CA . ASP D 1 477 ? 65.794 83.230 45.545 1.00 32.15 593 ASP D CA 1
ATOM 18358 C C . ASP D 1 477 ? 64.518 82.803 46.279 1.00 33.83 593 ASP D C 1
ATOM 18359 O O . ASP D 1 477 ? 64.543 82.509 47.477 1.00 30.99 593 ASP D O 1
ATOM 18364 N N . ASN D 1 478 ? 63.404 82.770 45.557 1.00 26.78 594 ASN D N 1
ATOM 18365 C CA . ASN D 1 478 ? 62.117 82.463 46.172 1.00 26.84 594 ASN D CA 1
ATOM 18366 C C . ASN D 1 478 ? 61.262 81.451 45.402 1.00 28.40 594 ASN D C 1
ATOM 18367 O O . ASN D 1 478 ? 61.706 80.869 44.396 1.00 26.42 594 ASN D O 1
ATOM 18372 N N . TRP D 1 479 ? 60.031 81.268 45.872 1.00 25.24 595 TRP D N 1
ATOM 18373 C CA . TRP D 1 479 ? 59.117 80.278 45.309 1.00 27.04 595 TRP D CA 1
ATOM 18374 C C . TRP D 1 479 ? 58.839 80.556 43.836 1.00 23.62 595 TRP D C 1
ATOM 18375 O O . TRP D 1 479 ? 58.665 79.629 43.060 1.00 20.59 595 TRP D O 1
ATOM 18386 N N . HIS D 1 480 ? 58.790 81.836 43.470 1.00 17.89 596 HIS D N 1
ATOM 18387 C CA . HIS D 1 480 ? 58.585 82.239 42.085 1.00 18.94 596 HIS D CA 1
ATOM 18388 C C . HIS D 1 480 ? 59.752 81.837 41.182 1.00 24.31 596 HIS D C 1
ATOM 18389 O O . HIS D 1 480 ? 59.532 81.342 40.073 1.00 22.83 596 HIS D O 1
ATOM 18396 N N . HIS D 1 481 ? 60.984 82.048 41.649 1.00 19.36 597 HIS D N 1
ATOM 18397 C CA . HIS D 1 481 ? 62.163 81.536 40.947 1.00 20.08 597 HIS D CA 1
ATOM 18398 C C . HIS D 1 481 ? 62.060 80.025 40.788 1.00 24.73 597 HIS D C 1
ATOM 18399 O O . HIS D 1 481 ? 62.460 79.456 39.768 1.00 15.84 597 HIS D O 1
ATOM 18406 N N . GLY D 1 482 ? 61.539 79.368 41.816 1.00 19.47 598 GLY D N 1
ATOM 18407 C CA . GLY D 1 482 ? 61.418 77.922 41.783 1.00 19.27 598 GLY D CA 1
ATOM 18408 C C . GLY D 1 482 ? 60.514 77.463 40.656 1.00 17.86 598 GLY D C 1
ATOM 18409 O O . GLY D 1 482 ? 60.863 76.538 39.917 1.00 21.29 598 GLY D O 1
ATOM 18410 N N . VAL D 1 483 ? 59.348 78.094 40.541 1.00 16.77 599 VAL D N 1
ATOM 18411 C CA . VAL D 1 483 ? 58.395 77.760 39.500 1.00 17.90 599 VAL D CA 1
ATOM 18412 C C . VAL D 1 483 ? 58.998 78.058 38.125 1.00 19.09 599 VAL D C 1
ATOM 18413 O O . VAL D 1 483 ? 58.876 77.261 37.175 1.00 13.39 599 VAL D O 1
ATOM 18417 N N . GLN D 1 484 ? 59.671 79.194 38.011 1.00 18.65 600 GLN D N 1
ATOM 18418 C CA . GLN D 1 484 ? 60.287 79.539 36.732 1.00 22.11 600 GLN D CA 1
ATOM 18419 C C . GLN D 1 484 ? 61.337 78.511 36.291 1.00 20.16 600 GLN D C 1
ATOM 18420 O O . GLN D 1 484 ? 61.407 78.138 35.111 1.00 18.94 600 GLN D O 1
ATOM 18426 N N . ARG D 1 485 ? 62.129 78.021 37.244 1.00 20.34 601 ARG D N 1
ATOM 18427 C CA . ARG D 1 485 ? 63.146 77.010 36.949 1.00 20.39 601 ARG D CA 1
ATOM 18428 C C . ARG D 1 485 ? 62.523 75.685 36.563 1.00 18.39 601 ARG D C 1
ATOM 18429 O O . ARG D 1 485 ? 63.092 74.952 35.754 1.00 15.97 601 ARG D O 1
ATOM 18437 N N . LEU D 1 486 ? 61.378 75.362 37.169 1.00 16.03 602 LEU D N 1
ATOM 18438 C CA . LEU D 1 486 ? 60.644 74.139 36.823 1.00 15.71 602 LEU D CA 1
ATOM 18439 C C . LEU D 1 486 ? 60.063 74.198 35.412 1.00 17.69 602 LEU D C 1
ATOM 18440 O O . LEU D 1 486 ? 60.135 73.224 34.672 1.00 13.83 602 LEU D O 1
ATOM 18445 N N . VAL D 1 487 ? 59.463 75.328 35.046 1.00 16.18 603 VAL D N 1
ATOM 18446 C CA . VAL D 1 487 ? 58.900 75.438 33.700 1.00 17.92 603 VAL D CA 1
ATOM 18447 C C . VAL D 1 487 ? 59.982 75.242 32.637 1.00 17.55 603 VAL D C 1
ATOM 18448 O O . VAL D 1 487 ? 59.775 74.527 31.653 1.00 17.42 603 VAL D O 1
ATOM 18452 N N . ARG D 1 488 ? 61.151 75.829 32.861 1.00 17.68 604 ARG D N 1
ATOM 18453 C CA . ARG D 1 488 ? 62.288 75.619 31.966 1.00 19.21 604 ARG D CA 1
ATOM 18454 C C . ARG D 1 488 ? 62.741 74.147 31.931 1.00 21.98 604 ARG D C 1
ATOM 18455 O O . ARG D 1 488 ? 63.000 73.597 30.861 1.00 16.91 604 ARG D O 1
ATOM 18463 N N . ASP D 1 489 ? 62.843 73.510 33.095 1.00 19.47 605 ASP D N 1
ATOM 18464 C CA . ASP D 1 489 ? 63.234 72.095 33.160 1.00 16.31 605 ASP D CA 1
ATOM 18465 C C . ASP D 1 489 ? 62.227 71.173 32.466 1.00 15.16 605 ASP D C 1
ATOM 18466 O O . ASP D 1 489 ? 62.630 70.199 31.810 1.00 15.81 605 ASP D O 1
ATOM 18471 N N . LEU D 1 490 ? 60.936 71.479 32.644 1.00 14.35 606 LEU D N 1
ATOM 18472 C CA . LEU D 1 490 ? 59.834 70.782 32.005 1.00 14.62 606 LEU D CA 1
ATOM 18473 C C . LEU D 1 490 ? 59.963 70.870 30.498 1.00 18.06 606 LEU D C 1
ATOM 18474 O O . LEU D 1 490 ? 59.942 69.851 29.819 1.00 16.36 606 LEU D O 1
ATOM 18479 N N . ASN D 1 491 ? 60.099 72.090 29.982 1.00 17.74 607 ASN D N 1
ATOM 18480 C CA . ASN D 1 491 ? 60.256 72.294 28.538 1.00 20.67 607 ASN D CA 1
ATOM 18481 C C . ASN D 1 491 ? 61.415 71.496 27.986 1.00 17.87 607 ASN D C 1
ATOM 18482 O O . ASN D 1 491 ? 61.287 70.815 26.964 1.00 19.21 607 ASN D O 1
ATOM 18487 N N . LEU D 1 492 ? 62.557 71.598 28.657 1.00 14.53 608 LEU D N 1
ATOM 18488 C CA . LEU D 1 492 ? 63.777 70.972 28.163 1.00 20.19 608 LEU D CA 1
ATOM 18489 C C . LEU D 1 492 ? 63.725 69.454 28.282 1.00 23.78 608 LEU D C 1
ATOM 18490 O O . LEU D 1 492 ? 64.274 68.737 27.445 1.00 18.13 608 LEU D O 1
ATOM 18495 N N . THR D 1 493 ? 63.060 68.955 29.319 1.00 20.72 609 THR D N 1
ATOM 18496 C CA . THR D 1 493 ? 62.951 67.505 29.477 1.00 21.68 609 THR D CA 1
ATOM 18497 C C . THR D 1 493 ? 61.939 66.957 28.481 1.00 17.08 609 THR D C 1
ATOM 18498 O O . THR D 1 493 ? 62.171 65.930 27.838 1.00 20.94 609 THR D O 1
ATOM 18502 N N . TYR D 1 494 ? 60.817 67.656 28.355 1.00 21.19 610 TYR D N 1
ATOM 18503 C CA . TYR D 1 494 ? 59.774 67.326 27.392 1.00 19.87 610 TYR D CA 1
ATOM 18504 C C . TYR D 1 494 ? 60.334 67.243 25.972 1.00 20.90 610 TYR D C 1
ATOM 18505 O O . TYR D 1 494 ? 59.970 66.349 25.203 1.00 18.97 610 TYR D O 1
ATOM 18514 N N . ARG D 1 495 ? 61.213 68.174 25.629 1.00 18.71 611 ARG D N 1
ATOM 18515 C CA . ARG D 1 495 ? 61.759 68.230 24.278 1.00 20.26 611 ARG D CA 1
ATOM 18516 C C . ARG D 1 495 ? 62.797 67.145 24.033 1.00 22.54 611 ARG D C 1
ATOM 18517 O O . ARG D 1 495 ? 62.923 66.643 22.919 1.00 22.66 611 ARG D O 1
ATOM 18525 N N . HIS D 1 496 ? 63.532 66.783 25.075 1.00 22.94 612 HIS D N 1
ATOM 18526 C CA . HIS D 1 496 ? 64.633 65.844 24.934 1.00 17.02 612 HIS D CA 1
ATOM 18527 C C . HIS D 1 496 ? 64.127 64.418 24.768 1.00 23.36 612 HIS D C 1
ATOM 18528 O O . HIS D 1 496 ? 64.717 63.636 24.027 1.00 30.04 612 HIS D O 1
ATOM 18535 N N . HIS D 1 497 ? 63.033 64.078 25.448 1.00 23.20 613 HIS D N 1
ATOM 18536 C CA . HIS D 1 497 ? 62.566 62.686 25.482 1.00 20.82 613 HIS D CA 1
ATOM 18537 C C . HIS D 1 497 ? 61.385 62.490 24.549 1.00 18.98 613 HIS D C 1
ATOM 18538 O O . HIS D 1 497 ? 60.303 63.033 24.780 1.00 19.74 613 HIS D O 1
ATOM 18545 N N . LYS D 1 498 ? 61.590 61.703 23.493 1.00 19.61 614 LYS D N 1
ATOM 18546 C CA . LYS D 1 498 ? 60.564 61.523 22.454 1.00 19.86 614 LYS D CA 1
ATOM 18547 C C . LYS D 1 498 ? 59.223 61.041 22.966 1.00 18.89 614 LYS D C 1
ATOM 18548 O O . LYS D 1 498 ? 58.183 61.455 22.463 1.00 17.32 614 LYS D O 1
ATOM 18554 N N . ALA D 1 499 ? 59.242 60.147 23.949 1.00 22.31 615 ALA D N 1
ATOM 18555 C CA . ALA D 1 499 ? 58.011 59.596 24.508 1.00 18.19 615 ALA D CA 1
ATOM 18556 C C . ALA D 1 499 ? 57.071 60.673 25.017 1.00 19.82 615 ALA D C 1
ATOM 18557 O O . ALA D 1 499 ? 55.849 60.519 24.986 1.00 19.16 615 ALA D O 1
ATOM 18559 N N . MET D 1 500 ? 57.634 61.781 25.482 1.00 20.55 616 MET D N 1
ATOM 18560 C CA . MET D 1 500 ? 56.793 62.863 25.999 1.00 23.54 616 MET D CA 1
ATOM 18561 C C . MET D 1 500 ? 55.998 63.639 24.929 1.00 25.72 616 MET D C 1
ATOM 18562 O O . MET D 1 500 ? 55.068 64.402 25.240 1.00 22.26 616 MET D O 1
ATOM 18567 N N . HIS D 1 501 ? 56.336 63.461 23.660 1.00 21.62 617 HIS D N 1
ATOM 18568 C CA . HIS D 1 501 ? 55.699 64.324 22.662 1.00 20.25 617 HIS D CA 1
ATOM 18569 C C . HIS D 1 501 ? 55.394 63.679 21.311 1.00 23.73 617 HIS D C 1
ATOM 18570 O O . HIS D 1 501 ? 54.614 64.212 20.528 1.00 26.23 617 HIS D O 1
ATOM 18577 N N . GLU D 1 502 ? 55.977 62.517 21.062 1.00 20.50 618 GLU D N 1
ATOM 18578 C CA . GLU D 1 502 ? 55.999 61.932 19.718 1.00 21.57 618 GLU D CA 1
ATOM 18579 C C . GLU D 1 502 ? 54.687 61.272 19.289 1.00 24.01 618 GLU D C 1
ATOM 18580 O O . GLU D 1 502 ? 54.384 61.182 18.097 1.00 23.30 618 GLU D O 1
ATOM 18586 N N . LEU D 1 503 ? 53.908 60.792 20.255 1.00 23.03 619 LEU D N 1
ATOM 18587 C CA . LEU D 1 503 ? 52.661 60.108 19.940 1.00 21.71 619 LEU D CA 1
ATOM 18588 C C . LEU D 1 503 ? 51.491 60.584 20.787 1.00 21.48 619 LEU D C 1
ATOM 18589 O O . LEU D 1 503 ? 50.793 59.766 21.389 1.00 20.50 619 LEU D O 1
ATOM 18594 N N . ASP D 1 504 ? 51.272 61.896 20.839 1.00 19.98 620 ASP D N 1
ATOM 18595 C CA . ASP D 1 504 ? 50.163 62.443 21.619 1.00 21.34 620 ASP D CA 1
ATOM 18596 C C . ASP D 1 504 ? 48.821 61.972 21.105 1.00 21.92 620 ASP D C 1
ATOM 18597 O O . ASP D 1 504 ? 47.874 61.855 21.874 1.00 20.32 620 ASP D O 1
ATOM 18602 N N . PHE D 1 505 ? 48.718 61.754 19.791 1.00 18.45 621 PHE D N 1
ATOM 18603 C CA . PHE D 1 505 ? 47.406 61.554 19.175 1.00 16.75 621 PHE D CA 1
ATOM 18604 C C . PHE D 1 505 ? 47.214 60.118 18.669 1.00 22.46 621 PHE D C 1
ATOM 18605 O O . PHE D 1 505 ? 46.355 59.851 17.823 1.00 21.81 621 PHE D O 1
ATOM 18613 N N . ASP D 1 506 ? 48.045 59.223 19.194 1.00 21.33 622 ASP D N 1
ATOM 18614 C CA . ASP D 1 506 ? 47.976 57.777 18.951 1.00 22.43 622 ASP D CA 1
ATOM 18615 C C . ASP D 1 506 ? 47.854 57.094 20.322 1.00 20.03 622 ASP D C 1
ATOM 18616 O O . ASP D 1 506 ? 48.697 57.324 21.192 1.00 20.30 622 ASP D O 1
ATOM 18621 N N . PRO D 1 507 ? 46.825 56.247 20.511 1.00 23.05 623 PRO D N 1
ATOM 18622 C CA . PRO D 1 507 ? 46.633 55.454 21.741 1.00 24.78 623 PRO D CA 1
ATOM 18623 C C . PRO D 1 507 ? 47.893 54.751 22.226 1.00 21.43 623 PRO D C 1
ATOM 18624 O O . PRO D 1 507 ? 48.088 54.621 23.433 1.00 24.85 623 PRO D O 1
ATOM 18628 N N . TYR D 1 508 ? 48.747 54.318 21.308 1.00 19.79 624 TYR D N 1
ATOM 18629 C CA . TYR D 1 508 ? 49.991 53.673 21.675 1.00 23.56 624 TYR D CA 1
ATOM 18630 C C . TYR D 1 508 ? 50.882 54.609 22.505 1.00 19.55 624 TYR D C 1
ATOM 18631 O O . TYR D 1 508 ? 51.836 54.163 23.148 1.00 24.54 624 TYR D O 1
ATOM 18640 N N . GLY D 1 509 ? 50.566 55.902 22.493 1.00 21.60 625 GLY D N 1
ATOM 18641 C CA . GLY D 1 509 ? 51.424 56.886 23.120 1.00 14.97 625 GLY D CA 1
ATOM 18642 C C . GLY D 1 509 ? 51.154 57.142 24.592 1.00 19.02 625 GLY D C 1
ATOM 18643 O O . GLY D 1 509 ? 51.936 57.847 25.252 1.00 19.96 625 GLY D O 1
ATOM 18644 N N . PHE D 1 510 ? 50.041 56.602 25.085 1.00 24.41 626 PHE D N 1
ATOM 18645 C CA . PHE D 1 510 ? 49.619 56.772 26.462 1.00 20.92 626 PHE D CA 1
ATOM 18646 C C . PHE D 1 510 ? 49.062 55.452 27.008 1.00 22.67 626 PHE D C 1
ATOM 18647 O O . PHE D 1 510 ? 48.249 54.790 26.359 1.00 23.50 626 PHE D O 1
ATOM 18655 N N . GLU D 1 511 ? 49.486 55.074 28.207 1.00 21.62 627 GLU D N 1
ATOM 18656 C CA . GLU D 1 511 ? 48.803 53.985 28.897 1.00 21.73 627 GLU D CA 1
ATOM 18657 C C . GLU D 1 511 ? 48.740 54.241 30.402 1.00 19.99 627 GLU D C 1
ATOM 18658 O O . GLU D 1 511 ? 49.749 54.573 31.028 1.00 19.19 627 GLU D O 1
ATOM 18664 N N . TRP D 1 512 ? 47.548 54.083 30.973 1.00 19.47 628 TRP D N 1
ATOM 18665 C CA . TRP D 1 512 ? 47.352 54.215 32.417 1.00 20.99 628 TRP D CA 1
ATOM 18666 C C . TRP D 1 512 ? 48.032 53.057 33.145 1.00 25.40 628 TRP D C 1
ATOM 18667 O O . TRP D 1 512 ? 47.845 51.890 32.763 1.00 25.42 628 TRP D O 1
ATOM 18678 N N . LEU D 1 513 ? 48.795 53.358 34.199 1.00 21.04 629 LEU D N 1
ATOM 18679 C CA . LEU D 1 513 ? 49.332 52.301 35.067 1.00 20.86 629 LEU D CA 1
ATOM 18680 C C . LEU D 1 513 ? 48.484 52.181 36.328 1.00 22.80 629 LEU D C 1
ATOM 18681 O O . LEU D 1 513 ? 48.166 51.075 36.777 1.00 23.52 629 LEU D O 1
ATOM 18686 N N . VAL D 1 514 ? 48.131 53.329 36.904 1.00 19.73 630 VAL D N 1
ATOM 18687 C CA . VAL D 1 514 ? 47.202 53.392 38.035 1.00 21.68 630 VAL D CA 1
ATOM 18688 C C . VAL D 1 514 ? 46.158 54.472 37.789 1.00 20.99 630 VAL D C 1
ATOM 18689 O O . VAL D 1 514 ? 46.443 55.660 37.940 1.00 18.56 630 VAL D O 1
ATOM 18693 N N . VAL D 1 515 ? 44.951 54.064 37.403 1.00 19.68 631 VAL D N 1
ATOM 18694 C CA . VAL D 1 515 ? 43.897 55.013 37.039 1.00 19.42 631 VAL D CA 1
ATOM 18695 C C . VAL D 1 515 ? 42.830 55.150 38.106 1.00 26.96 631 VAL D C 1
ATOM 18696 O O . VAL D 1 515 ? 42.013 56.079 38.064 1.00 21.23 631 VAL D O 1
ATOM 18700 N N . ASP D 1 516 ? 42.842 54.239 39.080 1.00 23.37 632 ASP D N 1
ATOM 18701 C CA . ASP D 1 516 ? 41.717 54.135 40.001 1.00 21.30 632 ASP D CA 1
ATOM 18702 C C . ASP D 1 516 ? 42.050 54.435 41.461 1.00 28.13 632 ASP D C 1
ATOM 18703 O O . ASP D 1 516 ? 41.228 54.169 42.340 1.00 24.87 632 ASP D O 1
ATOM 18708 N N . ASP D 1 517 ? 43.239 54.963 41.745 1.00 23.09 633 ASP D N 1
ATOM 18709 C CA . ASP D 1 517 ? 43.560 55.247 43.157 1.00 22.92 633 ASP D CA 1
ATOM 18710 C C . ASP D 1 517 ? 42.965 56.594 43.586 1.00 21.26 633 ASP D C 1
ATOM 18711 O O . ASP D 1 517 ? 43.675 57.585 43.767 1.00 19.21 633 ASP D O 1
ATOM 18716 N N . LYS D 1 518 ? 41.649 56.612 43.767 1.00 19.44 634 LYS D N 1
ATOM 18717 C CA . LYS D 1 518 ? 40.952 57.828 44.132 1.00 19.70 634 LYS D CA 1
ATOM 18718 C C . LYS D 1 518 ? 41.241 58.251 45.571 1.00 25.88 634 LYS D C 1
ATOM 18719 O O . LYS D 1 518 ? 41.383 59.446 45.864 1.00 21.01 634 LYS D O 1
ATOM 18725 N N . GLU D 1 519 ? 41.309 57.268 46.468 1.00 18.21 635 GLU D N 1
ATOM 18726 C CA . GLU D 1 519 ? 41.474 57.567 47.886 1.00 24.58 635 GLU D CA 1
ATOM 18727 C C . GLU D 1 519 ? 42.720 58.390 48.120 1.00 18.91 635 GLU D C 1
ATOM 18728 O O . GLU D 1 519 ? 42.700 59.368 48.866 1.00 23.07 635 GLU D O 1
ATOM 18734 N N . ARG D 1 520 ? 43.802 58.019 47.452 1.00 19.99 636 ARG D N 1
ATOM 18735 C CA . ARG D 1 520 ? 45.060 58.715 47.640 1.00 18.58 636 ARG D CA 1
ATOM 18736 C C . ARG D 1 520 ? 45.283 59.837 46.628 1.00 19.46 636 ARG D C 1
ATOM 18737 O O . ARG D 1 520 ? 46.255 60.585 46.746 1.00 16.88 636 ARG D O 1
ATOM 18745 N N . SER D 1 521 ? 44.384 59.951 45.650 1.00 20.17 637 SER D N 1
ATOM 18746 C CA . SER D 1 521 ? 44.557 60.901 44.536 1.00 19.20 637 SER D CA 1
ATOM 18747 C C . SER D 1 521 ? 45.953 60.773 43.954 1.00 19.06 637 SER D C 1
ATOM 18748 O O . SER D 1 521 ? 46.659 61.761 43.771 1.00 18.83 637 SER D O 1
ATOM 18751 N N . VAL D 1 522 ? 46.353 59.530 43.714 1.00 16.96 638 VAL D N 1
ATOM 18752 C CA . VAL D 1 522 ? 47.598 59.223 43.061 1.00 18.06 638 VAL D CA 1
ATOM 18753 C C . VAL D 1 522 ? 47.252 58.719 41.661 1.00 21.80 638 VAL D C 1
ATOM 18754 O O . VAL D 1 522 ? 46.408 57.829 41.513 1.00 19.02 638 VAL D O 1
ATOM 18758 N N . LEU D 1 523 ? 47.872 59.300 40.636 1.00 16.49 639 LEU D N 1
ATOM 18759 C CA . LEU D 1 523 ? 47.600 58.877 39.261 1.00 20.14 639 LEU D CA 1
ATOM 18760 C C . LEU D 1 523 ? 48.920 58.604 38.565 1.00 20.86 639 LEU D C 1
ATOM 18761 O O . LEU D 1 523 ? 49.874 59.364 38.692 1.00 17.17 639 LEU D O 1
ATOM 18766 N N . ILE D 1 524 ? 48.986 57.490 37.846 1.00 16.49 640 ILE D N 1
ATOM 18767 C CA . ILE D 1 524 ? 50.229 57.064 37.236 1.00 18.62 640 ILE D CA 1
ATOM 18768 C C . ILE D 1 524 ? 49.945 56.572 35.829 1.00 22.81 640 ILE D C 1
ATOM 18769 O O . ILE D 1 524 ? 49.006 55.791 35.595 1.00 19.31 640 ILE D O 1
ATOM 18774 N N . PHE D 1 525 ? 50.755 57.035 34.887 1.00 21.60 641 PHE D N 1
ATOM 18775 C CA . PHE D 1 525 ? 50.603 56.602 33.508 1.00 18.99 641 PHE D CA 1
ATOM 18776 C C . PHE D 1 525 ? 51.966 56.563 32.834 1.00 18.87 641 PHE D C 1
ATOM 18777 O O . PHE D 1 525 ? 52.946 57.060 33.390 1.00 18.79 641 PHE D O 1
ATOM 18785 N N . VAL D 1 526 ? 52.032 55.917 31.669 1.00 20.42 642 VAL D N 1
ATOM 18786 C CA A VAL D 1 526 ? 53.239 55.913 30.855 0.39 18.06 642 VAL D CA 1
ATOM 18787 C CA B VAL D 1 526 ? 53.241 55.938 30.858 0.61 18.01 642 VAL D CA 1
ATOM 18788 C C . VAL D 1 526 ? 53.014 56.696 29.550 1.00 16.90 642 VAL D C 1
ATOM 18789 O O . VAL D 1 526 ? 51.921 56.683 28.995 1.00 19.19 642 VAL D O 1
ATOM 18796 N N . ARG D 1 527 ? 54.051 57.398 29.099 1.00 20.93 643 ARG D N 1
ATOM 18797 C CA . ARG D 1 527 ? 54.068 57.997 27.775 1.00 18.72 643 ARG D CA 1
ATOM 18798 C C . ARG D 1 527 ? 54.999 57.118 26.984 1.00 17.80 643 ARG D C 1
ATOM 18799 O O . ARG D 1 527 ? 56.013 56.667 27.508 1.00 21.72 643 ARG D O 1
ATOM 18807 N N . ARG D 1 528 ? 54.670 56.872 25.718 1.00 21.53 644 ARG D N 1
ATOM 18808 C CA . ARG D 1 528 ? 55.451 55.928 24.920 1.00 20.20 644 ARG D CA 1
ATOM 18809 C C . ARG D 1 528 ? 55.852 56.516 23.564 1.00 17.25 644 ARG D C 1
ATOM 18810 O O . ARG D 1 528 ? 55.023 57.150 22.909 1.00 22.57 644 ARG D O 1
ATOM 18818 N N . ASP D 1 529 ? 57.119 56.335 23.177 1.00 20.97 645 ASP D N 1
ATOM 18819 C CA . ASP D 1 529 ? 57.594 56.785 21.857 1.00 19.76 645 ASP D CA 1
ATOM 18820 C C . ASP D 1 529 ? 57.391 55.693 20.807 1.00 25.48 645 ASP D C 1
ATOM 18821 O O . ASP D 1 529 ? 56.870 54.622 21.120 1.00 24.98 645 ASP D O 1
ATOM 18826 N N . LYS D 1 530 ? 57.807 55.960 19.575 1.00 22.45 646 LYS D N 1
ATOM 18827 C CA . LYS D 1 530 ? 57.665 54.974 18.496 1.00 28.09 646 LYS D CA 1
ATOM 18828 C C . LYS D 1 530 ? 58.523 53.723 18.659 1.00 25.73 646 LYS D C 1
ATOM 18829 O O . LYS D 1 530 ? 58.202 52.677 18.093 1.00 34.00 646 LYS D O 1
ATOM 18835 N N . GLU D 1 531 ? 59.655 53.826 19.347 1.00 23.53 647 GLU D N 1
ATOM 18836 C CA . GLU D 1 531 ? 60.503 52.649 19.510 1.00 30.98 647 GLU D CA 1
ATOM 18837 C C . GLU D 1 531 ? 60.005 51.770 20.662 1.00 33.12 647 GLU D C 1
ATOM 18838 O O . GLU D 1 531 ? 60.554 50.705 20.920 1.00 35.41 647 GLU D O 1
ATOM 18844 N N . GLY D 1 532 ? 58.964 52.225 21.348 1.00 27.39 648 GLY D N 1
ATOM 18845 C CA . GLY D 1 532 ? 58.427 51.507 22.495 1.00 31.51 648 GLY D CA 1
ATOM 18846 C C . GLY D 1 532 ? 59.027 51.905 23.836 1.00 29.81 648 GLY D C 1
ATOM 18847 O O . GLY D 1 532 ? 58.695 51.308 24.861 1.00 30.50 648 GLY D O 1
ATOM 18848 N N . ASN D 1 533 ? 59.916 52.897 23.850 1.00 27.88 649 ASN D N 1
ATOM 18849 C CA . ASN D 1 533 ? 60.497 53.359 25.118 1.00 25.68 649 ASN D CA 1
ATOM 18850 C C . ASN D 1 533 ? 59.414 54.032 25.976 1.00 24.62 649 ASN D C 1
ATOM 18851 O O . ASN D 1 533 ? 58.536 54.703 25.446 1.00 23.90 649 ASN D O 1
ATOM 18856 N N . GLU D 1 534 ? 59.471 53.849 27.293 1.00 24.00 650 GLU D N 1
ATOM 18857 C CA . GLU D 1 534 ? 58.399 54.324 28.162 1.00 25.12 650 GLU D CA 1
ATOM 18858 C C . GLU D 1 534 ? 58.932 55.262 29.237 1.00 20.70 650 GLU D C 1
ATOM 18859 O O . GLU D 1 534 ? 59.980 55.004 29.830 1.00 24.31 650 GLU D O 1
ATOM 18865 N N . ILE D 1 535 ? 58.204 56.351 29.475 1.00 22.55 651 ILE D N 1
ATOM 18866 C CA . ILE D 1 535 ? 58.475 57.202 30.626 1.00 20.88 651 ILE D CA 1
ATOM 18867 C C . ILE D 1 535 ? 57.314 57.092 31.600 1.00 16.94 651 ILE D C 1
ATOM 18868 O O . ILE D 1 535 ? 56.159 57.273 31.227 1.00 22.61 651 ILE D O 1
ATOM 18873 N N . ILE D 1 536 ? 57.624 56.772 32.856 1.00 18.94 652 ILE D N 1
ATOM 18874 C CA . ILE D 1 536 ? 56.601 56.699 33.883 1.00 15.46 652 ILE D CA 1
ATOM 18875 C C . ILE D 1 536 ? 56.377 58.061 34.529 1.00 12.01 652 ILE D C 1
ATOM 18876 O O . ILE D 1 536 ? 57.319 58.691 35.016 1.00 17.45 652 ILE D O 1
ATOM 18881 N N . VAL D 1 537 ? 55.120 58.474 34.556 1.00 16.32 653 VAL D N 1
ATOM 18882 C CA . VAL D 1 537 ? 54.718 59.725 35.180 1.00 18.27 653 VAL D CA 1
ATOM 18883 C C . VAL D 1 537 ? 53.757 59.449 36.324 1.00 16.22 653 VAL D C 1
ATOM 18884 O O . VAL D 1 537 ? 52.723 58.819 36.128 1.00 18.59 653 VAL D O 1
ATOM 18888 N N . ALA D 1 538 ? 54.089 59.950 37.513 1.00 16.86 654 ALA D N 1
ATOM 18889 C CA . ALA D 1 538 ? 53.310 59.656 38.703 1.00 19.10 654 ALA D CA 1
ATOM 18890 C C . ALA D 1 538 ? 53.072 60.943 39.471 1.00 17.04 654 ALA D C 1
ATOM 18891 O O . ALA D 1 538 ? 54.023 61.623 39.832 1.00 15.21 654 ALA D O 1
ATOM 18893 N N . SER D 1 539 ? 51.802 61.266 39.715 1.00 16.84 655 SER D N 1
ATOM 18894 C CA . SER D 1 539 ? 51.439 62.484 40.423 1.00 16.78 655 SER D CA 1
ATOM 18895 C C . SER D 1 539 ? 50.764 62.138 41.737 1.00 15.41 655 SER D C 1
ATOM 18896 O O . SER D 1 539 ? 49.955 61.209 41.806 1.00 20.22 655 SER D O 1
ATOM 18899 N N . ASN D 1 540 ? 51.098 62.908 42.764 1.00 15.58 656 ASN D N 1
ATOM 18900 C CA . ASN D 1 540 ? 50.492 62.753 44.075 1.00 14.88 656 ASN D CA 1
ATOM 18901 C C . ASN D 1 540 ? 49.800 64.053 44.423 1.00 15.15 656 ASN D C 1
ATOM 18902 O O . ASN D 1 540 ? 50.456 65.037 44.731 1.00 17.35 656 ASN D O 1
ATOM 18907 N N . PHE D 1 541 ? 48.471 64.080 44.356 1.00 13.39 657 PHE D N 1
ATOM 18908 C CA . PHE D 1 541 ? 47.762 65.344 44.549 1.00 15.25 657 PHE D CA 1
ATOM 18909 C C . PHE D 1 541 ? 47.201 65.545 45.967 1.00 17.47 657 PHE D C 1
ATOM 18910 O O . PHE D 1 541 ? 46.171 66.194 46.157 1.00 20.18 657 PHE D O 1
ATOM 18918 N N . THR D 1 542 ? 47.878 64.972 46.954 1.00 16.30 658 THR D N 1
ATOM 18919 C CA . THR D 1 542 ? 47.644 65.347 48.345 1.00 14.13 658 THR D CA 1
ATOM 18920 C C . THR D 1 542 ? 48.989 65.602 49.008 1.00 20.48 658 THR D C 1
ATOM 18921 O O . THR D 1 542 ? 50.021 65.133 48.531 1.00 17.66 658 THR D O 1
ATOM 18925 N N . PRO D 1 543 ? 48.985 66.322 50.138 1.00 17.56 659 PRO D N 1
ATOM 18926 C CA . PRO D 1 543 ? 50.250 66.550 50.837 1.00 18.47 659 PRO D CA 1
ATOM 18927 C C . PRO D 1 543 ? 50.747 65.331 51.613 1.00 20.84 659 PRO D C 1
ATOM 18928 O O . PRO D 1 543 ? 51.683 65.469 52.393 1.00 21.41 659 PRO D O 1
ATOM 18932 N N . VAL D 1 544 ? 50.146 64.164 51.410 1.00 19.61 660 VAL D N 1
ATOM 18933 C CA . VAL D 1 544 ? 50.611 62.968 52.117 1.00 19.43 660 VAL D CA 1
ATOM 18934 C C . VAL D 1 544 ? 51.728 62.303 51.337 1.00 21.09 660 VAL D C 1
ATOM 18935 O O . VAL D 1 544 ? 51.499 61.791 50.235 1.00 17.95 660 VAL D O 1
ATOM 18939 N N . PRO D 1 545 ? 52.945 62.298 51.897 1.00 18.93 661 PRO D N 1
ATOM 18940 C CA . PRO D 1 545 ? 53.988 61.590 51.151 1.00 19.58 661 PRO D CA 1
ATOM 18941 C C . PRO D 1 545 ? 53.664 60.107 51.151 1.00 24.86 661 PRO D C 1
ATOM 18942 O O . PRO D 1 545 ? 53.127 59.595 52.141 1.00 21.92 661 PRO D O 1
ATOM 18946 N N . ARG D 1 546 ? 53.947 59.437 50.040 1.00 19.73 662 ARG D N 1
ATOM 18947 C CA . ARG D 1 546 ? 53.667 58.012 49.918 1.00 24.72 662 ARG D CA 1
ATOM 18948 C C . ARG D 1 546 ? 54.967 57.220 49.854 1.00 31.16 662 ARG D C 1
ATOM 18949 O O . ARG D 1 546 ? 55.802 57.460 48.986 1.00 27.28 662 ARG D O 1
ATOM 18957 N N . HIS D 1 547 ? 55.149 56.281 50.776 1.00 23.58 663 HIS D N 1
ATOM 18958 C CA . HIS D 1 547 ? 56.342 55.448 50.739 1.00 23.68 663 HIS D CA 1
ATOM 18959 C C . HIS D 1 547 ? 55.953 54.033 50.384 1.00 26.05 663 HIS D C 1
ATOM 18960 O O . HIS D 1 547 ? 54.861 53.581 50.737 1.00 25.15 663 HIS D O 1
ATOM 18967 N N . ASP D 1 548 ? 56.837 53.344 49.671 1.00 21.98 664 ASP D N 1
ATOM 18968 C CA . ASP D 1 548 ? 56.576 51.975 49.259 1.00 25.87 664 ASP D CA 1
ATOM 18969 C C . ASP D 1 548 ? 55.249 51.862 48.511 1.00 29.65 664 ASP D C 1
ATOM 18970 O O . ASP D 1 548 ? 54.404 51.007 48.823 1.00 24.16 664 ASP D O 1
ATOM 18975 N N . TYR D 1 549 ? 55.050 52.751 47.539 1.00 23.13 665 TYR D N 1
ATOM 18976 C CA . TYR D 1 549 ? 53.842 52.710 46.729 1.00 25.94 665 TYR D CA 1
ATOM 18977 C C . TYR D 1 549 ? 54.112 51.795 45.551 1.00 23.78 665 TYR D C 1
ATOM 18978 O O . TYR D 1 549 ? 54.900 52.135 44.667 1.00 22.92 665 TYR D O 1
ATOM 18987 N N . ARG D 1 550 ? 53.469 50.632 45.539 1.00 20.08 666 ARG D N 1
ATOM 18988 C CA . ARG D 1 550 ? 53.764 49.650 44.515 1.00 24.08 666 ARG D CA 1
ATOM 18989 C C . ARG D 1 550 ? 52.756 49.712 43.384 1.00 20.75 666 ARG D C 1
ATOM 18990 O O . ARG D 1 550 ? 51.550 49.823 43.605 1.00 22.37 666 ARG D O 1
ATOM 18998 N N . PHE D 1 551 ? 53.261 49.627 42.162 1.00 25.07 667 PHE D N 1
ATOM 18999 C CA . PHE D 1 551 ? 52.388 49.601 41.002 1.00 25.16 667 PHE D CA 1
ATOM 19000 C C . PHE D 1 551 ? 53.039 48.787 39.898 1.00 15.05 667 PHE D C 1
ATOM 19001 O O . PHE D 1 551 ? 54.269 48.725 39.801 1.00 23.40 667 PHE D O 1
ATOM 19009 N N . GLY D 1 552 ? 52.217 48.148 39.078 1.00 19.08 668 GLY D N 1
ATOM 19010 C CA . GLY D 1 552 ? 52.734 47.351 37.983 1.00 27.76 668 GLY D CA 1
ATOM 19011 C C . GLY D 1 552 ? 53.331 48.221 36.891 1.00 30.09 668 GLY D C 1
ATOM 19012 O O . GLY D 1 552 ? 52.806 49.310 36.596 1.00 25.91 668 GLY D O 1
ATOM 19013 N N . ILE D 1 553 ? 54.438 47.757 36.309 1.00 27.44 669 ILE D N 1
ATOM 19014 C CA . ILE D 1 553 ? 55.030 48.426 35.154 1.00 21.75 669 ILE D CA 1
ATOM 19015 C C . ILE D 1 553 ? 55.143 47.438 34.008 1.00 28.00 669 ILE D C 1
ATOM 19016 O O . ILE D 1 553 ? 54.934 46.244 34.201 1.00 28.12 669 ILE D O 1
ATOM 19021 N N . ASN D 1 554 ? 55.506 47.930 32.829 1.00 24.61 670 ASN D N 1
ATOM 19022 C CA . ASN D 1 554 ? 55.607 47.083 31.643 1.00 27.77 670 ASN D CA 1
ATOM 19023 C C . ASN D 1 554 ? 57.016 46.591 31.352 1.00 29.54 670 ASN D C 1
ATOM 19024 O O . ASN D 1 554 ? 57.200 45.523 30.760 1.00 32.05 670 ASN D O 1
ATOM 19029 N N . GLN D 1 555 ? 58.007 47.378 31.749 1.00 29.92 671 GLN D N 1
ATOM 19030 C CA . GLN D 1 555 ? 59.385 47.098 31.373 1.00 26.93 671 GLN D CA 1
ATOM 19031 C C . GLN D 1 555 ? 60.293 46.991 32.588 1.00 33.46 671 GLN D C 1
ATOM 19032 O O . GLN D 1 555 ? 60.703 48.011 33.158 1.00 27.75 671 GLN D O 1
ATOM 19038 N N . PRO D 1 556 ? 60.607 45.750 32.999 1.00 28.50 672 PRO D N 1
ATOM 19039 C CA . PRO D 1 556 ? 61.492 45.580 34.153 1.00 22.97 672 PRO D CA 1
ATOM 19040 C C . PRO D 1 556 ? 62.875 46.147 33.876 1.00 29.23 672 PRO D C 1
ATOM 19041 O O . PRO D 1 556 ? 63.295 46.250 32.723 1.00 29.98 672 PRO D O 1
ATOM 19045 N N . GLY D 1 557 ? 63.577 46.508 34.940 1.00 26.86 673 GLY D N 1
ATOM 19046 C CA . GLY D 1 557 ? 64.905 47.055 34.811 1.00 27.94 673 GLY D CA 1
ATOM 19047 C C . GLY D 1 557 ? 65.125 48.095 35.884 1.00 31.86 673 GLY D C 1
ATOM 19048 O O . GLY D 1 557 ? 64.518 48.048 36.954 1.00 28.37 673 GLY D O 1
ATOM 19049 N N . LYS D 1 558 ? 66.000 49.039 35.596 1.00 27.86 674 LYS D N 1
ATOM 19050 C CA . LYS D 1 558 ? 66.348 50.053 36.564 1.00 27.50 674 LYS D CA 1
ATOM 19051 C C . LYS D 1 558 ? 65.726 51.380 36.151 1.00 28.08 674 LYS D C 1
ATOM 19052 O O . LYS D 1 558 ? 65.861 51.813 35.002 1.00 28.09 674 LYS D O 1
ATOM 19058 N N . TRP D 1 559 ? 65.021 52.010 37.084 1.00 27.13 675 TRP D N 1
ATOM 19059 C CA . TRP D 1 559 ? 64.310 53.241 36.774 1.00 26.36 675 TRP D CA 1
ATOM 19060 C C . TRP D 1 559 ? 64.863 54.386 37.603 1.00 32.10 675 TRP D C 1
ATOM 19061 O O . TRP D 1 559 ? 65.251 54.190 38.753 1.00 28.48 675 TRP D O 1
ATOM 19072 N N . ARG D 1 560 ? 64.916 55.575 37.002 1.00 24.39 676 ARG D N 1
ATOM 19073 C CA . ARG D 1 560 ? 65.470 56.756 37.659 1.00 27.66 676 ARG D CA 1
ATOM 19074 C C . ARG D 1 560 ? 64.597 57.989 37.396 1.00 26.83 676 ARG D C 1
ATOM 19075 O O . ARG D 1 560 ? 64.038 58.136 36.307 1.00 24.52 676 ARG D O 1
ATOM 19083 N N . GLU D 1 561 ? 64.469 58.863 38.395 1.00 22.17 677 GLU D N 1
ATOM 19084 C CA . GLU D 1 561 ? 63.785 60.137 38.218 1.00 22.27 677 GLU D CA 1
ATOM 19085 C C . GLU D 1 561 ? 64.526 61.058 37.236 1.00 21.20 677 GLU D C 1
ATOM 19086 O O . GLU D 1 561 ? 65.747 61.267 37.361 1.00 22.19 677 GLU D O 1
ATOM 19092 N N . ILE D 1 562 ? 63.792 61.623 36.280 1.00 22.66 678 ILE D N 1
ATOM 19093 C CA . ILE D 1 562 ? 64.344 62.664 35.407 1.00 17.90 678 ILE D CA 1
ATOM 19094 C C . ILE D 1 562 ? 63.638 64.001 35.599 1.00 25.00 678 ILE D C 1
ATOM 19095 O O . ILE D 1 562 ? 64.024 65.016 35.011 1.00 24.60 678 ILE D O 1
ATOM 19100 N N . LEU D 1 563 ? 62.578 63.982 36.404 1.00 20.78 679 LEU D N 1
ATOM 19101 C CA . LEU D 1 563 ? 61.824 65.182 36.739 1.00 22.54 679 LEU D CA 1
ATOM 19102 C C . LEU D 1 563 ? 61.133 64.943 38.075 1.00 21.81 679 LEU D C 1
ATOM 19103 O O . LEU D 1 563 ? 60.500 63.913 38.256 1.00 19.21 679 LEU D O 1
ATOM 19108 N N . ASN D 1 564 ? 61.258 65.886 39.000 1.00 20.20 680 ASN D N 1
ATOM 19109 C CA . ASN D 1 564 ? 60.628 65.750 40.315 1.00 24.58 680 ASN D CA 1
ATOM 19110 C C . ASN D 1 564 ? 60.285 67.125 40.835 1.00 18.63 680 ASN D C 1
ATOM 19111 O O . ASN D 1 564 ? 61.174 67.874 41.252 1.00 19.20 680 ASN D O 1
ATOM 19116 N N . THR D 1 565 ? 58.999 67.456 40.820 1.00 15.25 681 THR D N 1
ATOM 19117 C CA . THR D 1 565 ? 58.592 68.823 41.134 1.00 20.07 681 THR D CA 1
ATOM 19118 C C . THR D 1 565 ? 58.778 69.163 42.616 1.00 18.14 681 THR D C 1
ATOM 19119 O O . THR D 1 565 ? 58.694 70.321 42.995 1.00 15.08 681 THR D O 1
ATOM 19123 N N . ASP D 1 566 ? 59.006 68.153 43.451 1.00 16.99 682 ASP D N 1
ATOM 19124 C CA . ASP D 1 566 ? 59.278 68.421 44.866 1.00 17.18 682 ASP D CA 1
ATOM 19125 C C . ASP D 1 566 ? 60.773 68.672 45.142 1.00 16.68 682 ASP D C 1
ATOM 19126 O O . ASP D 1 566 ? 61.166 68.806 46.295 1.00 20.73 682 ASP D O 1
ATOM 19131 N N . SER D 1 567 ? 61.609 68.748 44.104 1.00 19.82 683 SER D N 1
ATOM 19132 C CA . SER D 1 567 ? 63.046 69.019 44.320 1.00 20.62 683 SER D CA 1
ATOM 19133 C C . SER D 1 567 ? 63.264 70.303 45.104 1.00 19.98 683 SER D C 1
ATOM 19134 O O . SER D 1 567 ? 62.525 71.270 44.941 1.00 20.23 683 SER D O 1
ATOM 19137 N N . MET D 1 568 ? 64.286 70.300 45.955 1.00 21.94 684 MET D N 1
ATOM 19138 C CA . MET D 1 568 ? 64.714 71.502 46.654 1.00 27.07 684 MET D CA 1
ATOM 19139 C C . MET D 1 568 ? 65.051 72.612 45.660 1.00 25.60 684 MET D C 1
ATOM 19140 O O . MET D 1 568 ? 64.953 73.792 45.986 1.00 26.69 684 MET D O 1
ATOM 19145 N N . HIS D 1 569 ? 65.437 72.224 44.447 1.00 22.54 685 HIS D N 1
ATOM 19146 C CA . HIS D 1 569 ? 65.747 73.174 43.366 1.00 28.89 685 HIS D CA 1
ATOM 19147 C C . HIS D 1 569 ? 64.537 74.046 42.995 1.00 24.26 685 HIS D C 1
ATOM 19148 O O . HIS D 1 569 ? 64.681 75.115 42.397 1.00 26.24 685 HIS D O 1
ATOM 19155 N N . TYR D 1 570 ? 63.338 73.592 43.342 1.00 23.04 686 TYR D N 1
ATOM 19156 C CA . TYR D 1 570 ? 62.137 74.375 43.062 1.00 19.98 686 TYR D CA 1
ATOM 19157 C C . TYR D 1 570 ? 61.515 74.847 44.356 1.00 20.99 686 TYR D C 1
ATOM 19158 O O . TYR D 1 570 ? 60.392 75.331 44.350 1.00 20.87 686 TYR D O 1
ATOM 19167 N N . HIS D 1 571 ? 62.261 74.697 45.448 1.00 21.15 687 HIS D N 1
ATOM 19168 C CA . HIS D 1 571 ? 61.774 74.987 46.808 1.00 30.92 687 HIS D CA 1
ATOM 19169 C C . HIS D 1 571 ? 60.718 74.013 47.339 1.00 23.51 687 HIS D C 1
ATOM 19170 O O . HIS D 1 571 ? 59.942 74.359 48.232 1.00 25.26 687 HIS D O 1
ATOM 19177 N N . GLY D 1 572 ? 60.719 72.787 46.816 1.00 24.06 688 GLY D N 1
ATOM 19178 C CA . GLY D 1 572 ? 59.917 71.701 47.379 1.00 21.16 688 GLY D CA 1
ATOM 19179 C C . GLY D 1 572 ? 60.636 71.041 48.557 1.00 23.35 688 GLY D C 1
ATOM 19180 O O . GLY D 1 572 ? 61.721 71.474 48.940 1.00 20.80 688 GLY D O 1
ATOM 19181 N N . SER D 1 573 ? 60.053 69.996 49.138 1.00 20.25 689 SER D N 1
ATOM 19182 C CA . SER D 1 573 ? 60.619 69.405 50.360 1.00 21.71 689 SER D CA 1
ATOM 19183 C C . SER D 1 573 ? 61.775 68.476 50.062 1.00 26.39 689 SER D C 1
ATOM 19184 O O . SER D 1 573 ? 62.388 67.948 50.987 1.00 23.88 689 SER D O 1
ATOM 19187 N N . ASN D 1 574 ? 62.051 68.266 48.774 1.00 21.59 690 ASN D N 1
ATOM 19188 C CA . ASN D 1 574 ? 63.153 67.410 48.336 1.00 24.90 690 ASN D CA 1
ATOM 19189 C C . ASN D 1 574 ? 62.919 65.937 48.669 1.00 24.85 690 ASN D C 1
ATOM 19190 O O . ASN D 1 574 ? 63.866 65.186 48.878 1.00 22.51 690 ASN D O 1
ATOM 19195 N N . ALA D 1 575 ? 61.656 65.523 48.706 1.00 20.15 691 ALA D N 1
ATOM 19196 C CA . ALA D 1 575 ? 61.346 64.106 48.861 1.00 23.41 691 ALA D CA 1
ATOM 19197 C C . ALA D 1 575 ? 61.533 63.430 47.509 1.00 28.59 691 ALA D C 1
ATOM 19198 O O . ALA D 1 575 ? 61.413 64.072 46.464 1.00 26.76 691 ALA D O 1
ATOM 19200 N N . GLY D 1 576 ? 61.815 62.134 47.516 1.00 22.25 692 GLY D N 1
ATOM 19201 C CA . GLY D 1 576 ? 62.014 61.432 46.265 1.00 25.31 692 GLY D CA 1
ATOM 19202 C C . GLY D 1 576 ? 62.658 60.071 46.429 1.00 28.26 692 GLY D C 1
ATOM 19203 O O . GLY D 1 576 ? 62.780 59.557 47.541 1.00 29.82 692 GLY D O 1
ATOM 19204 N N . ASN D 1 577 ? 63.084 59.488 45.318 1.00 27.10 693 ASN D N 1
ATOM 19205 C CA . ASN D 1 577 ? 63.588 58.123 45.343 1.00 28.36 693 ASN D CA 1
ATOM 19206 C C . ASN D 1 577 ? 65.084 58.011 45.565 1.00 35.88 693 ASN D C 1
ATOM 19207 O O . ASN D 1 577 ? 65.615 56.914 45.770 1.00 40.13 693 ASN D O 1
ATOM 19212 N N . GLY D 1 578 ? 65.751 59.160 45.553 1.00 37.55 694 GLY D N 1
ATOM 19213 C CA . GLY D 1 578 ? 67.153 59.246 45.927 1.00 37.50 694 GLY D CA 1
ATOM 19214 C C . GLY D 1 578 ? 68.062 58.315 45.153 1.00 36.58 694 GLY D C 1
ATOM 19215 O O . GLY D 1 578 ? 68.980 57.724 45.728 1.00 45.87 694 GLY D O 1
ATOM 19216 N N . GLY D 1 579 ? 67.814 58.178 43.853 1.00 36.60 695 GLY D N 1
ATOM 19217 C CA . GLY D 1 579 ? 68.640 57.322 43.021 1.00 34.15 695 GLY D CA 1
ATOM 19218 C C . GLY D 1 579 ? 67.853 56.279 42.248 1.00 40.11 695 GLY D C 1
ATOM 19219 O O . GLY D 1 579 ? 66.618 56.319 42.208 1.00 34.35 695 GLY D O 1
ATOM 19220 N N . THR D 1 580 ? 68.577 55.346 41.629 1.00 33.57 696 THR D N 1
ATOM 19221 C CA . THR D 1 580 ? 67.974 54.312 40.791 1.00 34.69 696 THR D CA 1
ATOM 19222 C C . THR D 1 580 ? 67.169 53.319 41.622 1.00 35.04 696 THR D C 1
ATOM 19223 O O . THR D 1 580 ? 67.598 52.916 42.707 1.00 35.40 696 THR D O 1
ATOM 19227 N N . VAL D 1 581 ? 65.993 52.947 41.126 1.00 27.64 697 VAL D N 1
ATOM 19228 C CA . VAL D 1 581 ? 65.201 51.907 41.765 1.00 29.20 697 VAL D CA 1
ATOM 19229 C C . VAL D 1 581 ? 65.031 50.755 40.798 1.00 28.87 697 VAL D C 1
ATOM 19230 O O . VAL D 1 581 ? 64.631 50.954 39.654 1.00 31.79 697 VAL D O 1
ATOM 19234 N N . HIS D 1 582 ? 65.356 49.551 41.250 1.00 30.50 698 HIS D N 1
ATOM 19235 C CA . HIS D 1 582 ? 65.124 48.374 40.424 1.00 27.87 698 HIS D CA 1
ATOM 19236 C C . HIS D 1 582 ? 63.698 47.849 40.593 1.00 28.83 698 HIS D C 1
ATOM 19237 O O . HIS D 1 582 ? 63.148 47.847 41.699 1.00 29.40 698 HIS D O 1
ATOM 19244 N N . SER D 1 583 ? 63.098 47.408 39.494 1.00 25.63 699 SER D N 1
ATOM 19245 C CA . SER D 1 583 ? 61.798 46.759 39.564 1.00 26.12 699 SER D CA 1
ATOM 19246 C C . SER D 1 583 ? 61.915 45.399 40.266 1.00 31.47 699 SER D C 1
ATOM 19247 O O . SER D 1 583 ? 63.017 44.854 40.410 1.00 28.58 699 SER D O 1
ATOM 19250 N N . ASP D 1 584 ? 60.781 44.880 40.727 1.00 26.81 700 ASP D N 1
ATOM 19251 C CA . ASP D 1 584 ? 60.712 43.549 41.315 1.00 34.22 700 ASP D CA 1
ATOM 19252 C C . ASP D 1 584 ? 59.770 42.687 40.495 1.00 36.03 700 ASP D C 1
ATOM 19253 O O . ASP D 1 584 ? 58.755 43.174 39.986 1.00 29.22 700 ASP D O 1
ATOM 19258 N N . GLU D 1 585 ? 60.088 41.402 40.364 1.00 31.33 701 GLU D N 1
ATOM 19259 C CA . GLU D 1 585 ? 59.106 40.486 39.804 1.00 31.80 701 GLU D CA 1
ATOM 19260 C C . GLU D 1 585 ? 58.078 40.118 40.873 1.00 37.31 701 GLU D C 1
ATOM 19261 O O . GLU D 1 585 ? 57.990 38.972 41.323 1.00 37.60 701 GLU D O 1
ATOM 19267 N N . ILE D 1 586 ? 57.315 41.126 41.278 1.00 32.36 702 ILE D N 1
ATOM 19268 C CA . ILE D 1 586 ? 56.167 40.964 42.151 1.00 31.50 702 ILE D CA 1
ATOM 19269 C C . ILE D 1 586 ? 54.984 41.536 41.404 1.00 33.94 702 ILE D C 1
ATOM 19270 O O . ILE D 1 586 ? 55.016 42.699 41.001 1.00 35.99 702 ILE D O 1
ATOM 19275 N N . ALA D 1 587 ? 53.941 40.735 41.221 1.00 31.96 703 ALA D N 1
ATOM 19276 C CA . ALA D 1 587 ? 52.790 41.161 40.434 1.00 33.89 703 ALA D CA 1
ATOM 19277 C C . ALA D 1 587 ? 52.066 42.316 41.095 1.00 36.15 703 ALA D C 1
ATOM 19278 O O . ALA D 1 587 ? 52.050 42.425 42.320 1.00 34.49 703 ALA D O 1
ATOM 19280 N N . SER D 1 588 ? 51.463 43.172 40.270 1.00 31.14 704 SER D N 1
ATOM 19281 C CA . SER D 1 588 ? 50.701 44.320 40.754 1.00 25.98 704 SER D CA 1
ATOM 19282 C C . SER D 1 588 ? 49.876 44.902 39.616 1.00 34.11 704 SER D C 1
ATOM 19283 O O . SER D 1 588 ? 50.378 45.071 38.503 1.00 27.84 704 SER D O 1
ATOM 19286 N N . HIS D 1 589 ? 48.610 45.195 39.898 1.00 29.08 705 HIS D N 1
ATOM 19287 C CA . HIS D 1 589 ? 47.701 45.788 38.912 1.00 34.18 705 HIS D CA 1
ATOM 19288 C C . HIS D 1 589 ? 47.647 44.995 37.613 1.00 33.20 705 HIS D C 1
ATOM 19289 O O . HIS D 1 589 ? 47.594 45.581 36.536 1.00 33.54 705 HIS D O 1
ATOM 19296 N N . GLY D 1 590 ? 47.679 43.667 37.714 1.00 31.25 706 GLY D N 1
ATOM 19297 C CA . GLY D 1 590 ? 47.609 42.810 36.544 1.00 29.56 706 GLY D CA 1
ATOM 19298 C C . GLY D 1 590 ? 48.897 42.693 35.746 1.00 26.20 706 GLY D C 1
ATOM 19299 O O . GLY D 1 590 ? 48.916 42.103 34.665 1.00 34.27 706 GLY D O 1
ATOM 19300 N N . ARG D 1 591 ? 49.983 43.251 36.261 1.00 28.73 707 ARG D N 1
ATOM 19301 C CA . ARG D 1 591 ? 51.257 43.182 35.551 1.00 31.89 707 ARG D CA 1
ATOM 19302 C C . ARG D 1 591 ? 52.254 42.305 36.288 1.00 34.79 707 ARG D C 1
ATOM 19303 O O . ARG D 1 591 ? 52.217 42.211 37.512 1.00 33.13 707 ARG D O 1
ATOM 19311 N N . GLN D 1 592 ? 53.148 41.676 35.532 1.00 35.42 708 GLN D N 1
ATOM 19312 C CA . GLN D 1 592 ? 54.110 40.726 36.086 1.00 35.01 708 GLN D CA 1
ATOM 19313 C C . GLN D 1 592 ? 55.210 41.382 36.918 1.00 39.00 708 GLN D C 1
ATOM 19314 O O . GLN D 1 592 ? 55.665 40.808 37.913 1.00 33.70 708 GLN D O 1
ATOM 19320 N N . HIS D 1 593 ? 55.646 42.575 36.517 1.00 30.46 709 HIS D N 1
ATOM 19321 C CA . HIS D 1 593 ? 56.667 43.279 37.289 1.00 32.29 709 HIS D CA 1
ATOM 19322 C C . HIS D 1 593 ? 56.116 44.575 37.848 1.00 30.53 709 HIS D C 1
ATOM 19323 O O . HIS D 1 593 ? 55.098 45.099 37.380 1.00 25.45 709 HIS D O 1
ATOM 19330 N N . SER D 1 594 ? 56.806 45.097 38.848 1.00 26.26 710 SER D N 1
ATOM 19331 C CA . SER D 1 594 ? 56.318 46.268 39.541 1.00 24.62 710 SER D CA 1
ATOM 19332 C C . SER D 1 594 ? 57.433 47.160 40.062 1.00 25.18 710 SER D C 1
ATOM 19333 O O . SER D 1 594 ? 58.600 46.760 40.153 1.00 29.90 710 SER D O 1
ATOM 19336 N N . LEU D 1 595 ? 57.061 48.390 40.391 1.00 24.63 711 LEU D N 1
ATOM 19337 C CA . LEU D 1 595 ? 57.984 49.349 40.969 1.00 28.91 711 LEU D CA 1
ATOM 19338 C C . LEU D 1 595 ? 57.394 49.741 42.301 1.00 21.47 711 LEU D C 1
ATOM 19339 O O . LEU D 1 595 ? 56.176 49.872 42.430 1.00 24.73 711 LEU D O 1
ATOM 19344 N N . SER D 1 596 ? 58.257 49.909 43.295 1.00 25.90 712 SER D N 1
ATOM 19345 C CA . SER D 1 596 ? 57.834 50.368 44.612 1.00 22.67 712 SER D CA 1
ATOM 19346 C C . SER D 1 596 ? 58.557 51.676 44.881 1.00 25.17 712 SER D C 1
ATOM 19347 O O . SER D 1 596 ? 59.771 51.688 45.094 1.00 23.80 712 SER D O 1
ATOM 19350 N N . LEU D 1 597 ? 57.815 52.778 44.867 1.00 24.37 713 LEU D N 1
ATOM 19351 C CA . LEU D 1 597 ? 58.439 54.100 44.912 1.00 23.64 713 LEU D CA 1
ATOM 19352 C C . LEU D 1 597 ? 57.989 54.941 46.088 1.00 21.72 713 LEU D C 1
ATOM 19353 O O . LEU D 1 597 ? 56.979 54.659 46.727 1.00 25.93 713 LEU D O 1
ATOM 19358 N N . THR D 1 598 ? 58.752 55.991 46.352 1.00 20.19 714 THR D N 1
ATOM 19359 C CA . THR D 1 598 ? 58.276 57.106 47.159 1.00 21.20 714 THR D CA 1
ATOM 19360 C C . THR D 1 598 ? 57.640 58.108 46.206 1.00 25.83 714 THR D C 1
ATOM 19361 O O . THR D 1 598 ? 58.185 58.381 45.127 1.00 21.37 714 THR D O 1
ATOM 19365 N N . LEU D 1 599 ? 56.472 58.620 46.575 1.00 21.62 715 LEU D N 1
ATOM 19366 C CA . LEU D 1 599 ? 55.847 59.691 45.808 1.00 18.80 715 LEU D CA 1
ATOM 19367 C C . LEU D 1 599 ? 55.792 60.924 46.690 1.00 21.65 715 LEU D C 1
ATOM 19368 O O . LEU D 1 599 ? 55.044 60.960 47.672 1.00 25.22 715 LEU D O 1
ATOM 19373 N N . PRO D 1 600 ? 56.575 61.952 46.334 1.00 21.43 716 PRO D N 1
ATOM 19374 C CA . PRO D 1 600 ? 56.647 63.184 47.121 1.00 20.56 716 PRO D CA 1
ATOM 19375 C C . PRO D 1 600 ? 55.273 63.799 47.255 1.00 20.24 716 PRO D C 1
ATOM 19376 O O . PRO D 1 600 ? 54.419 63.574 46.383 1.00 20.23 716 PRO D O 1
ATOM 19380 N N . PRO D 1 601 ? 55.059 64.587 48.320 1.00 17.51 717 PRO D N 1
ATOM 19381 C CA . PRO D 1 601 ? 53.759 65.216 48.573 1.00 15.00 717 PRO D CA 1
ATOM 19382 C C . PRO D 1 601 ? 53.484 66.322 47.556 1.00 18.59 717 PRO D C 1
ATOM 19383 O O . PRO D 1 601 ? 54.419 67.043 47.212 1.00 20.15 717 PRO D O 1
ATOM 19387 N N . LEU D 1 602 ? 52.232 66.444 47.112 1.00 14.27 718 LEU D N 1
ATOM 19388 C CA . LEU D 1 602 ? 51.802 67.493 46.184 1.00 18.86 718 LEU D CA 1
ATOM 19389 C C . LEU D 1 602 ? 52.838 67.674 45.082 1.00 20.76 718 LEU D C 1
ATOM 19390 O O . LEU D 1 602 ? 53.450 68.740 44.942 1.00 15.05 718 LEU D O 1
ATOM 19395 N N . ALA D 1 603 ? 53.062 66.600 44.331 1.00 17.86 719 ALA D N 1
ATOM 19396 C CA . ALA D 1 603 ? 54.158 66.571 43.389 1.00 15.79 719 ALA D CA 1
ATOM 19397 C C . ALA D 1 603 ? 53.965 65.583 42.247 1.00 18.69 719 ALA D C 1
ATOM 19398 O O . ALA D 1 603 ? 53.206 64.610 42.346 1.00 17.66 719 ALA D O 1
ATOM 19400 N N . THR D 1 604 ? 54.666 65.862 41.155 1.00 16.13 720 THR D N 1
ATOM 19401 C CA . THR D 1 604 ? 54.725 64.969 39.999 1.00 15.80 720 THR D CA 1
ATOM 19402 C C . THR D 1 604 ? 56.180 64.591 39.747 1.00 16.66 720 THR D C 1
ATOM 19403 O O . THR D 1 604 ? 57.059 65.446 39.808 1.00 18.29 720 THR D O 1
ATOM 19407 N N . ILE D 1 605 ? 56.429 63.308 39.470 1.00 15.65 721 ILE D N 1
ATOM 19408 C CA . ILE D 1 605 ? 57.747 62.852 39.094 1.00 15.59 721 ILE D CA 1
ATOM 19409 C C . ILE D 1 605 ? 57.648 62.105 37.776 1.00 17.93 721 ILE D C 1
ATOM 19410 O O . ILE D 1 605 ? 56.602 61.503 37.466 1.00 14.50 721 ILE D O 1
ATOM 19415 N N . TRP D 1 606 ? 58.719 62.182 36.993 1.00 15.41 722 TRP D N 1
ATOM 19416 C CA . TRP D 1 606 ? 58.843 61.397 35.761 1.00 17.59 722 TRP D CA 1
ATOM 19417 C C . TRP D 1 606 ? 60.069 60.504 35.887 1.00 20.09 722 TRP D C 1
ATOM 19418 O O . TRP D 1 606 ? 61.128 60.954 36.331 1.00 21.30 722 TRP D O 1
ATOM 19429 N N . LEU D 1 607 ? 59.942 59.243 35.474 1.00 19.19 723 LEU D N 1
ATOM 19430 C CA . LEU D 1 607 ? 61.064 58.325 35.558 1.00 17.76 723 LEU D CA 1
ATOM 19431 C C . LEU D 1 607 ? 61.400 57.657 34.227 1.00 18.24 723 LEU D C 1
ATOM 19432 O O . LEU D 1 607 ? 60.511 57.274 33.477 1.00 18.00 723 LEU D O 1
ATOM 19437 N N . VAL D 1 608 ? 62.693 57.493 33.969 1.00 21.05 724 VAL D N 1
ATOM 19438 C CA . VAL D 1 608 ? 63.158 56.847 32.742 1.00 26.44 724 VAL D CA 1
ATOM 19439 C C . VAL D 1 608 ? 63.787 55.498 33.071 1.00 26.74 724 VAL D C 1
ATOM 19440 O O . VAL D 1 608 ? 64.276 55.293 34.176 1.00 27.78 724 VAL D O 1
ATOM 19444 N N . ARG D 1 609 ? 63.767 54.577 32.118 1.00 22.09 725 ARG D N 1
ATOM 19445 C CA . ARG D 1 609 ? 64.431 53.292 32.307 1.00 28.96 725 ARG D CA 1
ATOM 19446 C C . ARG D 1 609 ? 65.881 53.354 31.827 1.00 31.80 725 ARG D C 1
ATOM 19447 O O . ARG D 1 609 ? 66.155 53.824 30.718 1.00 28.85 725 ARG D O 1
ATOM 19455 N N . GLU D 1 610 ? 66.807 52.904 32.670 1.00 25.69 726 GLU D N 1
ATOM 19456 C CA . GLU D 1 610 ? 68.226 52.910 32.323 1.00 33.33 726 GLU D CA 1
ATOM 19457 C C . GLU D 1 610 ? 68.581 51.700 31.470 1.00 39.00 726 GLU D C 1
ATOM 19458 O O . GLU D 1 610 ? 67.984 50.628 31.620 1.00 33.60 726 GLU D O 1
ATOM 19464 N N . ALA D 1 611 ? 69.562 51.875 30.586 1.00 38.55 727 ALA D N 1
ATOM 19465 C CA . ALA D 1 611 ? 70.062 50.783 29.747 1.00 42.67 727 ALA D CA 1
ATOM 19466 C C . ALA D 1 611 ? 70.905 49.815 30.572 1.00 36.25 727 ALA D C 1
ATOM 19467 O O . ALA D 1 611 ? 71.728 50.240 31.385 1.00 47.73 727 ALA D O 1
ATOM 19469 N N . GLU D 1 612 ? 70.711 48.517 30.355 1.00 47.43 728 GLU D N 1
ATOM 19470 C CA . GLU D 1 612 ? 71.402 47.486 31.143 1.00 53.74 728 GLU D CA 1
ATOM 19471 C C . GLU D 1 612 ? 72.839 47.205 30.688 1.00 61.49 728 GLU D C 1
ATOM 19472 O O . GLU D 1 612 ? 73.793 47.313 31.475 1.00 60.57 728 GLU D O 1
#